Protein 8DRK (pdb70)

Sequence (1901 aa):
PAYRILKPWWDVFTDYISIVMLMIAVFGGTLQVTQDKMICLPCKWVTKDSCNDSTGPTGIKYDLDRHQYNYVDAVCYENRLHWFAKYFPYLVLLHTLIFLACSNFWFKFPRTSSKLEHFVSILLKCFDSPWTTRALSEGVLDKKEGEQAKALFEKVKKFRTHVEEGDIVYRLYMRQTIIKVIKFALIICYTVYYVHNIKFDVDCTVDIESLTGYRTYRCAHPLATLFKILASFYISLVIFYGLICMYTLWWMLRRSLKKYSFESIREESSYSDIPDVKNDFAFMLHLIDQYDPLYSKRFAVFLSEVSENKLRQLNLNNEPAYRILKPWWDVFTDYISIVMLMIAVFGGTLQVTQDKMICLPCKWVTKDSCNDSTGPTGIKYDLDRHQYNYVDAVCYENRLHWFAKYFPYLVLLHTLIFLACSNFWFKFPRTSSKLEHFVSILLKCFDSPWTTRALSEGVLDKKEGEQAKALFEKVKKFRTHVEEGDIVYRLYMRQTIIKVIKFALIICYTVYYVHNIKFDVDCTVDIESLTGYRTYRCAHPLATLFKILASFYISLVIFYGLICMYTLWWMLRRSLKKYSFESIREESSYSDIPDVKNDFAFMLHLIDQYDPLYSKRFAVFLSEVSENKLRQLNLNNEPAYRILKPWWDVFTDYISIVMLMIAVFGGTLQVTQDKMICLPCKWVTKDSCNDSTGPTGIKYDLDRHQYNYVDAVCYENRLHWFAKYFPYLVLLHTLIFLACSNFWFKFPRTSSKLEHFVSILLKCFDSPWTTRALSEGVLDKKEGEQAKALFEKVKKFRTHVEEGDIVYRLYMRQTIIKVIKFALIICYTVYYVHNIKFDVDCTVDIESLTGYRTYRCAHPLATLFKILASFYISLVIFYGLICMYTLWWMLRRSLKKYSFESIREESSYSDIPDVKNDFAFMLHLIDQYDPLYSKRFAVFLSEVSENKLRQLNLNNEPAYRILKPWWDVFTDYISIVMLMIAVFGGTLQVTQDKMICLPCKWVTKDSCNDSTGPTGIKYDLDRHQYNYVDAVCYENRLHWFAKYFPYLVLLHTLIFLACSNFWFKFPRTSSKLEHFVSILLKCFDSPWTTRALSEGVLDKKEGEQAKALFEKVKKFRTHVEEGDIVYRLYMRQTIIKVIKFALIICYTVYYVHNIKFDVDCTVDIESLTGYRTYRCAHPLATLFKILASFYISLVIFYGLICMYTLWWMLRRSLKKYSFESIREESSYSDIPDVKNDFAFMLHLIDQYDPLYSKRFAVFLSEVSENKLRQLNLPAYRILKPWWDVFTDYISIVMLMIAVFGGTLQVTQDKMICLPCKWVTKDSCNDSTGPTGIKYDLDRHQYNYVDAVCYENRLHWFAKYFPYLVLLHTLIFLACSNFWFKFPRTSSKLEHFVSILLKCFDSPWTTRALSEGVLDKKEGEQAKALFEKVKKFRTHVEEGDIVYRLYMRQTIIKVIKFALIICYTVYYVHNIKFDVDCTVDIESLTGYRTYRCAHPLATLFKILASFYISLVIFYGLICMYTLWWMLRRSLKKYSFESIREESSYSDIPDVKNDFAFMLHLIDQYDPLYSKRFAVFLSEVSENKLRQLNLNNEAFRVLKPWWDVFTDYLSVAMLMIGVFGCTLQVMQDKIICLPKRVQTVEMKGLKTDLDLQQYSFINQMCYERALHWYAKYFPYLVLIHTLVFMLCSNFWFKFPGSSSKIEHFISILGKCFDSPWTTRALSEVSKKEGEQAKALFEKVKKFRLHVEEGDILYAMYVRQTVLKVIKFLIIIAYNSALVSKVQFTVDCNVDIQDMTGYKNFSCNHTMAHLFSKLSFCYLCFVSIYGLTCLYTLYWLFYRSLREYSFEYVRQETGIDDIPDVKNDFAFMLHMIDQYDPLYSKRFAVFLSEVSENKLKQLNLNNE

Radius of gyration: 40.57 Å; Cα contacts (8 Å, |Δi|>4): 2649; chains: 6; bounding box: 80×89×122 Å

GO terms:
  GO:0005225 volume-sensitive anion channel activity (F, IDA)
  GO:0034214 protein hexamerization (P, IDA)
  GO:0005886 plasma membrane (C, IDA)
  GO:0034702 monoatomic ion channel complex (C, IDA)
  GO:0140361 cyclic-GMP-AMP transmembrane import across plasma membrane (P, IDA)
  GO:0098656 monoatomic anion transmembrane transport (P, IDA)
  GO:0140360 cyclic-GMP-AMP transmembrane transporter activity (F, IDA)
  GO:0005886 plasma membrane (C, EXP)
  GO:0001678 intracellular glucose homeostasis (P, IMP)
  GO:0002329 pre-B cell differentiation (P, IMP)
  GO:0005225 volume-sensitive anion channel activity (F, IMP)
  GO:0045663 positive regulation of myoblast differentiation (P, IMP)
  GO:0032024 positive regulation of insulin secretion (P, IMP)
  GO:0007283 spermatogenesis (P, IMP)
  GO:0042802 identical protein binding (F, IPI)

InterPro domains:
  IPR001611 Leucine-rich repeat [PF13855] (592-651)
  IPR001611 Leucine-rich repeat [PS51450] (615-636)
  IPR001611 Leucine-rich repeat [PS51450] (663-684)
  IPR001611 Leucine-rich repeat [PS51450] (686-707)
  IPR003591 Leucine-rich repeat, typical subtype [SM00369] (590-613)
  IPR003591 Leucine-rich repeat, typical subtype [SM00369] (614-636)
  IPR003591 Leucine-rich repeat, typical subtype [SM00369] (638-660)
  IPR003591 Leucine-rich repeat, typical subtype [SM00369] (661-684)
  IPR003591 Leucine-rich repeat, typical subtype [SM00369] (685-706)
  IPR003591 Leucine-rich repeat, typical subtype [SM00369] (707-730)
  IPR003591 Leucine-rich repeat, typical subtype [SM00369] (731-751)
  IPR003591 Leucine-rich repeat, typical subtype [SM00369] (753-776)
  IPR021040 LRRC8, pannexin-like TM region [PF12534] (1-340)
  IPR032675 Leucine-rich repeat domain superfamily [G3DSA:3.80.10.10] (390-571)
  IPR032675 Leucine-rich repeat domain superfamily [G3DSA:3.80.10.10] (572-803)
  IPR050216 Leucine-rich repeat domain-containing protein [PTHR48051] (569-799)
  IPR055414 Disease resistance R13L4/SHOC-2-like, LRR domain [PF23598] (685-764)

Nearest PDB structures (foldseek):
  8f79-assembly1_F  TM=9.952E-01  e=2.033E-48  Mus musculus
  8f74-assembly1_F  TM=9.916E-01  e=3.133E-48  Mus musculus
  8dre-assembly1_D  TM=9.441E-01  e=1.114E-36  Mus musculus
  8f77-assembly1_D  TM=9.468E-01  e=2.131E-36  Mus musculus
  8f79-assembly1_C  TM=9.553E-01  e=9.680E-36  Mus musculus

Secondary structure (DSSP, 8-state):
--GGGGS-HHHHHHHHHHHHHHHHHHHHHHHHHHT---EEEE-SEESSSSB-------PPP----HHHHHHHHHHHHHSSS-HHHHHHHHHHHHHHHHHHHHHTSTTTSHHHHHHHHHHHHHHHHHHT-HHHHHHHH-----HHHHHHHHHHHHHHHHHHHHHTT--HHHHHHHHHHHHHHHHHHHHHHHHHHHGGG--SEEEEE---TTTSS-SEEEEE-GGGHHHHHHHHHHHHHHHHHHHHHHHHHHHHHSS-TTEE--HHHHHHSS-TT---EEHHHHHHHHHHHHH-HHHHHHHHGGG-HHHHHHHHHHHHHH-/--GGGG--HHHHHHHHHHHHHHHHHHHHHHHHHHH---EEEE-SSBSSSSB-------PPP----HHHHHHHHHHHHHHTS-HHHHHHHHHHHHHHHHHHHHHTSTTTSHHHHHHHHHHHHHHHHHHT-HHHHHHHH-----HHHHHHHHHHHHHHHHHHHHHTT--HHHHHHHHHHHHHHHHHHHHHHHHHHTGGG--SEEEEE---TTTSS-SEEEEE-TTHHHHHHHHHHHHHHHHHHHHHHHHHHHHTTSS-TTB---HHHHHHSS---PPPPBTHHHHHHHHHHHH-HHHHHHHHTTT-HHHHHHHHHHHHHH-/--GGGGS-HHHHHHHHHHHHHHHHHHHHHHHHHHT---EEEE-SSBSSSSB-------PPP----HHHHHHHHHHHHHHTS-HHHHHHHHHHHHHHHHHHHHHTHHHHSHHHHHHHHHHHHHHHHHHH-HHHHHHHH-----HHHHHHHHHHHHHHHHHHHHHSS--HHHHHHHHHHHHHHHHHHHHHHHHHHHGGG--SEEEEE---TTTTS-SEEEEE-TTSHHHHHHHHHHHHHHHHHHHHHHHHHHHTTSS-TTB---HHHHHHSS-------BHHHHHHHHHHHHH-HHHHHHHHHHS-HHHHHHHHHHHHHH-/--GGGG--HHHHHHHHHHHHHHHHHHHHHHHHHHS---EEEE-SSBSSSSB-------PPP----HHHHHHHHHHHHHHTS-HHHHHHHHHHHHHHHHHHHHHHHHHHSHHHHHHHHHHHHHHHHHHT-HHHHHHHH-----HHHHHHHHHHHHHHHHHHHHHTT--HHHHHHHHHHHHHHHHHHHHHHHHHHHGGG--SEEEEE---TTTTS-SEEEEE-TTHHHHHHHHHHHHHHHHHHHHHHHHHHHHHHHS-TTEE--HHHHHHSS---PPPEEHHHHHHHHHHHHH-HHHHHHHGGGT-HHHHHHHHHHH-/--TTTTS-HHHHHHHHHHHHHHHHHHHHHHHHHHT---EEEE-SSBSSSSB--------------HHHHHHHHHHHHHHSS-HHHHHHHHHHHHHHHHHHHHHTSTTTSHHHHHHHHHHHHHHHHHHT-HHHHHHHH-----HHHHHHHHHHHHHHHHHHHHHSS--HHHHHHHHHHHHHHHHHHHHHHHHHHHGGG--SEEEEE---TTTTS-SEEEEE-TTSHHHHHHHHHHHHHHHHHHHHHHHHHHHTTSS-TTB---HHHHHHSS-------BTHHHHHHHHHHHH-HHHHHHHHTTT-HHHHHHHHHHHHHH-/-GGGG--HHHHHHHHHHHHHHHHHHHHHHHHH-S--EEEEESS---EE---------HHHHHHHHHHHHHHTS-HHHHHHHHHHHHHHHHHHHHHSTTTS-HHHHHHHHHHHHHHHHHHH-HHHHHHHHHH--HHHHHHHHHHHHHHHHHHHHTT--HHHHHHHHHHHHHHHHHHHHHHHHHHHGGG--SEEEE----TTTTS-S-EEEEETTHHHHHHHHHHHHHHHHHHHHHHHHHHHHHHTTTTTB---HHHHHHSS-------BTHHHHHHHHHHHH-HHHHHHHHHHH-SHHHHHHHHHHHHH-

B-factor: mean 80.93, std 40.0, range [0.27, 170.4]

Foldseek 3Di:
DPCPLLAFPLLVLLVVLLVVLLVLLVVLVVCLVPPWWKQKDFQPDADPQHRPPDVDDDDDDQVFDPVLRVVVGVLCCVPFQDPCLRCVSVVSNVLSVLLVCLSCVLCPDVVSVVLSVLVVVLLVLLVPQVLLVVQQVPQDDDLVSLVSLVVSLVSLVVSQVVAQVAAPNVVSNLVSLVVLQVSLVVCLVVLVVCLVSLDQWTWDFRPPCVPRNGGIIIIGGPCRVVSSVSSVVVSVSSVVSNVSSVVVNCVCPVDPQQKAACVVLVVPHVQVQQGITGHPVSNSLVSSVSNPVVSVNSVRCSRGVVSVVVSVVSSVVPD/DLCVLLQFPLLVLLVVLLVVLLVLLVVVVVCLVPPWWKQKDFQPDDDPQHRPPDVDDDDDDQVFDPVLRVVVGVQCCVPFQDPCLNCVSVVSNVLSVLLVCLSCVLCPPVVNVVLSVLVSVLLVCLLPQVLLVVQQVVDDDDPVSLVVLLVSLVVVVVSQVVPLVDAPNVVSNLVSLVVLQVSLVVCLVVLVVCLVSLDQWTKGARPPCVPRVGGIIIMGGVCSVVVSVSSVVSSVSSVVSNVSSVVVNCVCVVDPLQWADCCVLLVVHVQVQQDTGGHNVSNSLVSSVSSPPVSVSSCRCSRGVVNVVVSVVVSVVVD/DPCVLLQFPLLVLLVVLLVVLLVLLVVLVVCLVPPWWKQKDFQPDADPLHRPPDVDDDDDDQVFDPVLRVVVGVLCCVPFQDPCLNCVSVVSNVLSVLLVCLSCVLCPDVVNVVLSVLVRVLLVVLVVQCLLVVQQVPVPADLVSLVVLLVSLVSLVVSLVVPLVAAPNVVSNLVSLVVLLVSLVVCLVVLVVCLVSLDQWTKGFRPPCVPRNGGIIIIGGPCRVVSSVSSVVSSVSSVVSNVSSVVVNVVPVVDPLQWADCCVLCVVGVHPQQDTGGHNVSNSLVSSVSNPVVSVSSVSLSSGVVNVVVSVVVSVVVD/DPCVLLAFPLLVLLVVLLVVLVVLLVVLVVCLVPPFWKQKDFQPDDDPLDRPPDVDDDDDDQPFDVVLRRVVGVQQVVPFQDVCLNCVSVVSVVLSVVLVCLSCVLCPPVVNVVLSVLVVVLLVCLVPQVLLVVQQVPPDDDPVSLVVLVVSLVSVVVSLVVDLVDAVSVVSNLVSLVVLLVSLVVCLVVLVVCLVSLDQWTKGARPPCVPRVGGIIIMGGVCRVVVSVSSVVSNVSSVVSNVSSVVVNCVCVVDPQQWADCCVLLVVHPNVQQDIGGHNVSNSLVSSVSSPVVSNSSVSLSRGCVSVVVSVVSSD/DLCPLLQFPLLVLLVVLLVVLLVLLVVVVVCLVPPWWKQKDFQPDADPNDRPPDVDDDDDCLVFDPVLRVVVGVLCCVPFADPCLRCVSVVSNVLSVLLVCLSCVLCPPVVSVVLSVLVSVLLVLLVVQVVLVVQVVVDDADPVSLVSLVVSLVVVVVSLVVPLVDQVNVVSNLVSLVVLQVVLVVCLVVLVVCLVSLDQWTKAQRPPCVPRVGRIIIIGGPCRVVVSVSSVVSNVSSVVSNVSSVVVNVVCVVDPLQWADPCVLLVVGVQVQQDTGGHNVSNSLVSSVSSPCVSVSSVSCSRGVVSVVVSVVVSVVVD/DLVLLQFPLLVLLVVLLVVLLVLLVVVVVVLVDPPFKFKDFPPACVPDDDDGCNPFDPVLRVVVRVVCVVPWQDVCLNCVSVVSNVLSVVSVVLSCQLCPDDVNVVLSCLVVVLLVVLVPQPVLVVLVVVQCAVSLVVLLVSLVSLVVNCVPRLPDFCNLVSVLVSLVVLLVSLVVLLVVLVVCLVSLAFWTWGQPCCCVPTNGGIMIMGGPCSVVVSVSSVVNSVSSVVSNVSSVVVVCVSPVDPQQWAACVVLVVVGVDPQQGTGGRPVSNVLVSSVSSPPVSVSSCSCSRGCVNVVVSVVVNVVVD

Structure (mmCIF, N/CA/C/O backbone):
data_8DRK
#
_entry.id   8DRK
#
_cell.length_a   1.00
_cell.length_b   1.00
_cell.length_c   1.00
_cell.angle_alpha   90.00
_cell.angle_beta   90.00
_cell.angle_gamma   90.00
#
_symmetry.space_group_name_H-M   'P 1'
#
loop_
_entity.id
_entity.type
_entity.pdbx_description
1 polymer 'Volume-regulated anion channel subunit LRRC8A,Soluble cytochrome b562'
2 polymer 'Volume-regulated anion channel subunit LRRC8C'
3 non-polymer 1,2-dioleoyl-sn-glycero-3-phosphoethanolamine
4 water water
#
loop_
_atom_site.group_PDB
_atom_site.id
_atom_site.type_symbol
_atom_site.label_atom_id
_atom_site.label_alt_id
_atom_site.label_comp_id
_atom_site.label_asym_id
_atom_site.label_entity_id
_atom_site.label_seq_id
_atom_site.pdbx_PDB_ins_code
_atom_site.Cartn_x
_atom_site.Cartn_y
_atom_site.Cartn_z
_atom_site.occupancy
_atom_site.B_iso_or_equiv
_atom_site.auth_seq_id
_atom_site.auth_comp_id
_atom_site.auth_asym_id
_atom_site.auth_atom_id
_atom_site.pdbx_PDB_model_num
ATOM 1 N N . PRO A 1 15 ? 227.87100 210.96800 216.64600 1.000 121.51953 15 PRO A N 1
ATOM 2 C CA . PRO A 1 15 ? 228.00300 211.18200 218.08900 1.000 121.87282 15 PRO A CA 1
ATOM 3 C C . PRO A 1 15 ? 229.38400 211.69600 218.48600 1.000 121.90416 15 PRO A C 1
ATOM 4 O O . PRO A 1 15 ? 229.97200 212.50000 217.76400 1.000 120.49713 15 PRO A O 1
ATOM 8 N N . ALA A 1 16 ? 229.89100 211.22800 219.62800 1.000 119.28297 16 ALA A N 1
ATOM 9 C CA . ALA A 1 16 ? 231.17800 211.66500 220.15300 1.000 118.29689 16 ALA A CA 1
ATOM 10 C C . ALA A 1 16 ? 232.27100 210.62000 219.96100 1.000 116.33616 16 ALA A C 1
ATOM 11 O O . ALA A 1 16 ? 233.16000 210.49400 220.81000 1.000 116.56237 16 ALA A O 1
ATOM 13 N N . TYR A 1 17 ? 232.22400 209.86600 218.86100 1.000 102.36661 17 TYR A N 1
ATOM 14 C CA . TYR A 1 17 ? 233.27100 208.89300 218.57100 1.000 102.61199 17 TYR A CA 1
ATOM 15 C C . TYR A 1 17 ? 234.47600 209.52200 217.89000 1.000 100.76522 17 TYR A C 1
ATOM 16 O O . TYR A 1 17 ? 235.40600 208.79700 217.52000 1.000 100.12666 17 TYR A O 1
ATOM 25 N N . ARG A 1 18 ? 234.47600 210.84500 217.70700 1.000 97.59718 18 ARG A N 1
ATOM 26 C CA . ARG A 1 18 ? 235.59600 211.52200 217.06400 1.000 98.98753 18 ARG A CA 1
ATOM 27 C C . ARG A 1 18 ? 236.87900 211.40900 217.87800 1.000 97.74049 18 ARG A C 1
ATOM 28 O O . ARG A 1 18 ? 237.97800 211.48700 217.31800 1.000 100.75868 18 ARG A O 1
ATOM 36 N N . ILE A 1 19 ? 236.76600 211.22600 219.19600 1.000 76.27220 19 ILE A N 1
ATOM 37 C CA . ILE A 1 19 ? 237.96200 211.09000 220.01800 1.000 77.95385 19 ILE A CA 1
ATOM 38 C C . ILE A 1 19 ? 238.53300 209.68400 219.90200 1.000 79.71665 19 ILE A C 1
ATOM 39 O O . ILE A 1 19 ? 239.71200 209.45700 220.20100 1.000 78.19391 19 ILE A O 1
ATOM 44 N N . LEU A 1 20 ? 237.72100 208.72500 219.46800 1.000 77.96939 20 LEU A N 1
ATOM 45 C CA . LEU A 1 20 ? 238.16700 207.35700 219.24900 1.000 77.14003 20 LEU A CA 1
ATOM 46 C C . LEU A 1 20 ? 238.78000 207.15400 217.87100 1.000 80.68227 20 LEU A C 1
ATOM 47 O O . LEU A 1 20 ? 239.27600 206.06000 217.58400 1.000 83.90666 20 LEU A O 1
ATOM 52 N N . LYS A 1 21 ? 238.75700 208.17800 217.01600 1.000 72.95198 21 LYS A N 1
ATOM 53 C CA . LYS A 1 21 ? 239.31000 208.09400 215.67300 1.000 65.47830 21 LYS A CA 1
ATOM 54 C C . LYS A 1 21 ? 240.56600 208.94700 215.59100 1.000 61.62659 21 LYS A C 1
ATOM 55 O O . LYS A 1 21 ? 240.47000 210.18300 215.59000 1.000 61.91890 21 LYS A O 1
ATOM 61 N N . PRO A 1 22 ? 241.75500 208.35400 215.52100 1.000 47.90305 22 PRO A N 1
ATOM 62 C CA . PRO A 1 22 ? 242.97600 209.15400 215.36000 1.000 51.01324 22 PRO A CA 1
ATOM 63 C C . PRO A 1 22 ? 243.08400 209.78200 213.98000 1.000 59.84488 22 PRO A C 1
ATOM 64 O O . PRO A 1 22 ? 242.15600 209.68200 213.17100 1.000 70.12815 22 PRO A O 1
ATOM 68 N N . TRP A 1 23 ? 244.21300 210.44100 213.70500 1.000 52.36713 23 TRP A N 1
ATOM 69 C CA . TRP A 1 23 ? 244.36800 211.14700 212.43700 1.000 51.63544 23 TRP A CA 1
ATOM 70 C C . TRP A 1 23 ? 244.35800 210.18500 211.25600 1.000 54.73771 23 TRP A C 1
ATOM 71 O O . TRP A 1 23 ? 243.84700 210.52100 210.17900 1.000 64.18522 23 TRP A O 1
ATOM 82 N N . TRP A 1 24 ? 244.91500 208.98300 211.43500 1.000 53.62607 24 TRP A N 1
ATOM 83 C CA . TRP A 1 24 ? 244.94300 208.02400 210.33600 1.000 48.40956 24 TRP A CA 1
ATOM 84 C C . TRP A 1 24 ? 243.53900 207.57000 209.96100 1.000 48.98405 24 TRP A C 1
ATOM 85 O O . TRP A 1 24 ? 243.22300 207.43800 208.77400 1.000 61.34928 24 TRP A O 1
ATOM 96 N N . ASP A 1 25 ? 242.67500 207.34300 210.95300 1.000 47.76876 25 ASP A N 1
ATOM 97 C CA . ASP A 1 25 ? 241.30400 206.94400 210.65200 1.000 44.81546 25 ASP A CA 1
ATOM 98 C C . ASP A 1 25 ? 240.53000 208.05200 209.95100 1.000 51.48784 25 ASP A C 1
ATOM 99 O O . ASP A 1 25 ? 239.76000 207.77200 209.02600 1.000 70.14699 25 ASP A O 1
ATOM 104 N N . VAL A 1 26 ? 240.72400 209.30500 210.36500 1.000 42.37714 26 VAL A N 1
ATOM 105 C CA . VAL A 1 26 ? 240.06500 210.42700 209.70100 1.000 53.46266 26 VAL A CA 1
ATOM 106 C C . VAL A 1 26 ? 240.53800 210.54400 208.25600 1.000 61.36436 26 VAL A C 1
ATOM 107 O O . VAL A 1 26 ? 239.73600 210.74900 207.33200 1.000 64.28116 26 VAL A O 1
ATOM 111 N N . PHE A 1 27 ? 241.84900 210.40700 208.04200 1.000 60.58036 27 PHE A N 1
ATOM 112 C CA . PHE A 1 27 ? 242.39600 210.48700 206.69100 1.000 54.48708 27 PHE A CA 1
ATOM 113 C C . PHE A 1 27 ? 241.85300 209.36600 205.81400 1.000 58.25469 27 PHE A C 1
ATOM 114 O O . PHE A 1 27 ? 241.48000 209.59500 204.65900 1.000 64.29657 27 PHE A O 1
ATOM 122 N N . THR A 1 28 ? 241.79100 208.14500 206.35200 1.000 53.52708 28 THR A N 1
ATOM 123 C CA . THR A 1 28 ? 241.26700 207.02500 205.57600 1.000 50.11836 28 THR A CA 1
ATOM 124 C C . THR A 1 28 ? 239.78200 207.19600 205.28700 1.000 57.28402 28 THR A C 1
ATOM 125 O O . THR A 1 28 ? 239.31100 206.81900 204.21100 1.000 70.08961 28 THR A O 1
ATOM 129 N N . ASP A 1 29 ? 239.03000 207.77000 206.22900 1.000 52.65211 29 ASP A N 1
ATOM 130 C CA . ASP A 1 29 ? 237.61500 208.03300 205.98700 1.000 57.99180 29 ASP A CA 1
ATOM 131 C C . ASP A 1 29 ? 237.43100 209.03500 204.85300 1.000 63.85546 29 ASP A C 1
ATOM 132 O O . ASP A 1 29 ? 236.58100 208.85000 203.97300 1.000 69.16903 29 ASP A O 1
ATOM 137 N N . TYR A 1 30 ? 238.23500 210.10100 204.84700 1.000 58.12871 30 TYR A N 1
ATOM 138 C CA . TYR A 1 30 ? 238.10500 211.09700 203.78600 1.000 59.59941 30 TYR A CA 1
ATOM 139 C C . TYR A 1 30 ? 238.55900 210.54200 202.43800 1.000 61.20012 30 TYR A C 1
ATOM 140 O O . TYR A 1 30 ? 237.94600 210.83300 201.40100 1.000 62.26993 30 TYR A O 1
ATOM 149 N N . ILE A 1 31 ? 239.62000 209.73200 202.43300 1.000 51.58483 31 ILE A N 1
ATOM 150 C CA . ILE A 1 31 ? 240.05400 209.07800 201.20100 1.000 44.67120 31 ILE A CA 1
ATOM 151 C C . ILE A 1 31 ? 238.97700 208.12400 200.69800 1.000 45.97880 31 ILE A C 1
ATOM 152 O O . ILE A 1 31 ? 238.74000 208.01800 199.49000 1.000 59.67340 31 ILE A O 1
ATOM 157 N N . SER A 1 32 ? 238.29200 207.43400 201.61300 1.000 39.29660 32 SER A N 1
ATOM 158 C CA . SER A 1 32 ? 237.17900 206.57800 201.22200 1.000 49.97632 32 SER A CA 1
ATOM 159 C C . SER A 1 32 ? 236.03100 207.38200 200.63200 1.000 56.21199 32 SER A C 1
ATOM 160 O O . SER A 1 32 ? 235.37700 206.92000 199.69400 1.000 62.76037 32 SER A O 1
ATOM 163 N N . ILE A 1 33 ? 235.76600 208.57400 201.16800 1.000 51.71814 33 ILE A N 1
ATOM 164 C CA . ILE A 1 33 ? 234.73400 209.43300 200.58800 1.000 52.47601 33 ILE A CA 1
ATOM 165 C C . ILE A 1 33 ? 235.10900 209.84700 199.16700 1.000 57.48315 33 ILE A C 1
ATOM 166 O O . ILE A 1 33 ? 234.27100 209.82200 198.25600 1.000 60.81253 33 ILE A O 1
ATOM 171 N N . VAL A 1 34 ? 236.37300 210.22100 198.95000 1.000 52.33202 34 VAL A N 1
ATOM 172 C CA . VAL A 1 34 ? 236.80200 210.61800 197.60700 1.000 47.11921 34 VAL A CA 1
ATOM 173 C C . VAL A 1 34 ? 236.75600 209.42900 196.64900 1.000 48.67524 34 VAL A C 1
ATOM 174 O O . VAL A 1 34 ? 236.37800 209.56700 195.47800 1.000 57.71455 34 VAL A O 1
ATOM 178 N N . MET A 1 35 ? 237.12600 208.24200 197.13100 1.000 48.14973 35 MET A N 1
ATOM 179 C CA . MET A 1 35 ? 237.07600 207.05000 196.29000 1.000 44.86378 35 MET A CA 1
ATOM 180 C C . MET A 1 35 ? 235.63600 206.65400 195.97700 1.000 47.56712 35 MET A C 1
ATOM 181 O O . MET A 1 35 ? 235.34500 206.15700 194.88400 1.000 57.72735 35 MET A O 1
ATOM 186 N N . LEU A 1 36 ? 234.71800 206.87800 196.92000 1.000 46.85172 36 LEU A N 1
ATOM 187 C CA . LEU A 1 36 ? 233.29700 206.69700 196.64300 1.000 49.29299 36 LEU A CA 1
ATOM 188 C C . LEU A 1 36 ? 232.80000 207.68700 195.60000 1.000 51.37632 36 LEU A C 1
ATOM 189 O O . LEU A 1 36 ? 231.96300 207.33400 194.76300 1.000 56.47393 36 LEU A O 1
ATOM 194 N N . MET A 1 37 ? 233.28800 208.92900 195.64900 1.000 54.76719 37 MET A N 1
ATOM 195 C CA . MET A 1 37 ? 232.96300 209.89600 194.60400 1.000 56.93202 37 MET A CA 1
ATOM 196 C C . MET A 1 37 ? 233.45500 209.41600 193.24400 1.000 55.26853 37 MET A C 1
ATOM 197 O O . MET A 1 37 ? 232.74100 209.53600 192.24000 1.000 55.55096 37 MET A O 1
ATOM 202 N N . ILE A 1 38 ? 234.67300 208.86900 193.20400 1.000 45.97112 38 ILE A N 1
ATOM 203 C CA . ILE A 1 38 ? 235.21000 208.29200 191.97200 1.000 37.57243 38 ILE A CA 1
ATOM 204 C C . ILE A 1 38 ? 234.31700 207.16300 191.47700 1.000 42.15063 38 ILE A C 1
ATOM 205 O O . ILE A 1 38 ? 234.00100 207.07700 190.28400 1.000 47.01222 38 ILE A O 1
ATOM 210 N N . ALA A 1 39 ? 233.90100 206.28000 192.38700 1.000 48.24535 39 ALA A N 1
ATOM 211 C CA . ALA A 1 39 ? 233.05900 205.14800 192.01600 1.000 42.95626 39 ALA A CA 1
ATOM 212 C C . ALA A 1 39 ? 231.72400 205.61000 191.45100 1.000 45.54070 39 ALA A C 1
ATOM 213 O O . ALA A 1 39 ? 231.26700 205.09900 190.42500 1.000 53.47326 39 ALA A O 1
ATOM 215 N N . VAL A 1 40 ? 231.09100 206.58900 192.10100 1.000 47.44296 40 VAL A N 1
ATOM 216 C CA . VAL A 1 40 ? 229.79300 207.07600 191.64000 1.000 47.39457 40 VAL A CA 1
ATOM 217 C C . VAL A 1 40 ? 229.92300 207.76100 190.28500 1.000 49.13563 40 VAL A C 1
ATOM 218 O O . VAL A 1 40 ? 229.10600 207.53500 189.38200 1.000 54.85618 40 VAL A O 1
ATOM 222 N N . PHE A 1 41 ? 230.95400 208.59400 190.11200 1.000 43.22268 41 PHE A N 1
ATOM 223 C CA . PHE A 1 41 ? 231.15600 209.28300 188.84000 1.000 43.58077 41 PHE A CA 1
ATOM 224 C C . PHE A 1 41 ? 231.41200 208.29300 187.70900 1.000 46.82562 41 PHE A C 1
ATOM 225 O O . PHE A 1 41 ? 230.78700 208.37200 186.64000 1.000 53.54691 41 PHE A O 1
ATOM 233 N N . GLY A 1 42 ? 232.31500 207.33700 187.93700 1.000 47.51536 42 GLY A N 1
ATOM 234 C CA . GLY A 1 42 ? 232.61500 206.35200 186.91300 1.000 46.60070 42 GLY A CA 1
ATOM 235 C C . GLY A 1 42 ? 231.43400 205.45500 186.60500 1.000 55.27168 42 GLY A C 1
ATOM 236 O O . GLY A 1 42 ? 231.21400 205.07600 185.45600 1.000 62.62480 42 GLY A O 1
ATOM 237 N N . GLY A 1 43 ? 230.65400 205.10400 187.63000 1.000 51.80337 43 GLY A N 1
ATOM 238 C CA . GLY A 1 43 ? 229.48500 204.27300 187.40500 1.000 51.83585 43 GLY A CA 1
ATOM 239 C C . GLY A 1 43 ? 228.40500 204.99300 186.62500 1.000 54.59628 43 GLY A C 1
ATOM 240 O O . GLY A 1 43 ? 227.76600 204.40600 185.75000 1.000 58.77713 43 GLY A O 1
ATOM 241 N N . THR A 1 44 ? 228.19200 206.27600 186.92700 1.000 46.50553 44 THR A N 1
ATOM 242 C CA . THR A 1 44 ? 227.23700 207.06800 186.16200 1.000 49.25650 44 THR A CA 1
ATOM 243 C C . THR A 1 44 ? 227.67000 207.17700 184.70700 1.000 51.34648 44 THR A C 1
ATOM 244 O O . THR A 1 44 ? 226.85600 207.01400 183.79000 1.000 52.19569 44 THR A O 1
ATOM 248 N N . LEU A 1 45 ? 228.96300 207.42300 184.47700 1.000 48.87394 45 LEU A N 1
ATOM 249 C CA . LEU A 1 45 ? 229.46100 207.50000 183.10600 1.000 49.20007 45 LEU A CA 1
ATOM 250 C C . LEU A 1 45 ? 229.34900 206.16100 182.38500 1.000 55.22216 45 LEU A C 1
ATOM 251 O O . LEU A 1 45 ? 228.97700 206.11700 181.20700 1.000 58.82621 45 LEU A O 1
ATOM 256 N N . GLN A 1 46 ? 229.65300 205.06000 183.07400 1.000 51.33776 46 GLN A N 1
ATOM 257 C CA . GLN A 1 46 ? 229.60800 203.74700 182.44200 1.000 46.75049 46 GLN A CA 1
ATOM 258 C C . GLN A 1 46 ? 228.17800 203.32900 182.12900 1.000 59.62890 46 GLN A C 1
ATOM 259 O O . GLN A 1 46 ? 227.92100 202.68700 181.10500 1.000 61.71407 46 GLN A O 1
ATOM 265 N N . VAL A 1 47 ? 227.23400 203.67300 183.00300 1.000 65.46352 47 VAL A N 1
ATOM 266 C CA . VAL A 1 47 ? 225.83100 203.39000 182.73600 1.000 58.76753 47 VAL A CA 1
ATOM 267 C C . VAL A 1 47 ? 225.26400 204.26400 181.62300 1.000 59.67063 47 VAL A C 1
ATOM 268 O O . VAL A 1 47 ? 224.56500 203.74900 180.73800 1.000 62.88198 47 VAL A O 1
ATOM 272 N N . THR A 1 48 ? 225.57700 205.55900 181.61300 1.000 58.21187 48 THR A N 1
ATOM 273 C CA . THR A 1 48 ? 224.93500 206.50400 180.71100 1.000 56.85920 48 THR A CA 1
ATOM 274 C C . THR A 1 48 ? 225.60800 206.61200 179.34800 1.000 62.40672 48 THR A C 1
ATOM 275 O O . THR A 1 48 ? 224.93100 206.48200 178.32400 1.000 66.25567 48 THR A O 1
ATOM 279 N N . GLN A 1 49 ? 226.92500 206.84300 179.29700 1.000 65.27943 49 GLN A N 1
ATOM 280 C CA . GLN A 1 49 ? 227.57100 207.26200 178.05800 1.000 66.83044 49 GLN A CA 1
ATOM 281 C C . GLN A 1 49 ? 228.65400 206.30100 177.58200 1.000 68.29100 49 GLN A C 1
ATOM 282 O O . GLN A 1 49 ? 229.35900 206.61300 176.61700 1.000 69.79864 49 GLN A O 1
ATOM 288 N N . ASP A 1 50 ? 228.81400 205.14600 178.21900 1.000 61.73837 50 ASP A N 1
ATOM 289 C CA . ASP A 1 50 ? 229.86200 204.21400 177.82400 1.000 62.30311 50 ASP A CA 1
ATOM 290 C C . ASP A 1 50 ? 229.41800 203.47500 176.57200 1.000 66.56402 50 ASP A C 1
ATOM 291 O O . ASP A 1 50 ? 228.35300 202.84800 176.55600 1.000 74.15244 50 ASP A O 1
ATOM 296 N N . LYS A 1 51 ? 230.23500 203.55000 175.52800 1.000 51.23514 51 LYS A N 1
ATOM 297 C CA . LYS A 1 51 ? 229.90100 202.95600 174.24500 1.000 52.71339 51 LYS A CA 1
ATOM 298 C C . LYS A 1 51 ? 231.19000 202.74900 173.46900 1.000 51.56392 51 LYS A C 1
ATOM 299 O O . LYS A 1 51 ? 232.27500 203.13300 173.91000 1.000 56.28443 51 LYS A O 1
ATOM 305 N N . MET A 1 52 ? 231.05600 202.12400 172.30600 1.000 37.21308 52 MET A N 1
ATOM 306 C CA . MET A 1 52 ? 232.14700 201.98200 171.35600 1.000 31.35547 52 MET A CA 1
ATOM 307 C C . MET A 1 52 ? 231.64500 202.47300 170.01100 1.000 39.04786 52 MET A C 1
ATOM 308 O O . MET A 1 52 ? 230.46900 202.29000 169.68600 1.000 52.79314 52 MET A O 1
ATOM 313 N N . ILE A 1 53 ? 232.51700 203.11600 169.24600 1.000 28.23572 53 ILE A N 1
ATOM 314 C CA . ILE A 1 53 ? 232.17900 203.58200 167.90500 1.000 24.61946 53 ILE A CA 1
ATOM 315 C C . ILE A 1 53 ? 233.03200 202.75900 166.94800 1.000 32.67992 53 ILE A C 1
ATOM 316 O O . ILE A 1 53 ? 234.18400 203.08400 166.66200 1.000 45.14181 53 ILE A O 1
ATOM 321 N N . CYS A 1 54 ? 232.45200 201.67400 166.44700 1.000 28.14957 54 CYS A N 1
ATOM 322 C CA . CYS A 1 54 ? 233.18100 200.70900 165.64100 1.000 24.48355 54 CYS A CA 1
ATOM 323 C C . CYS A 1 54 ? 232.94800 200.96700 164.16000 1.000 33.81217 54 CYS A C 1
ATOM 324 O O . CYS A 1 54 ? 231.80300 201.09800 163.71800 1.000 51.64790 54 CYS A O 1
ATOM 327 N N . LEU A 1 55 ? 234.03600 201.03700 163.40200 1.000 30.38877 55 LEU A N 1
ATOM 328 C CA . LEU A 1 55 ? 233.98400 201.14500 161.96000 1.000 22.02983 55 LEU A CA 1
ATOM 329 C C . LEU A 1 55 ? 234.61200 199.90400 161.34300 1.000 28.55609 55 LEU A C 1
ATOM 330 O O . LEU A 1 55 ? 235.70700 199.50000 161.75800 1.000 45.03719 55 LEU A O 1
ATOM 335 N N . PRO A 1 56 ? 233.95400 199.26400 160.38000 1.000 10.51401 56 PRO A N 1
ATOM 336 C CA . PRO A 1 56 ? 234.52500 198.05900 159.77300 1.000 21.37926 56 PRO A CA 1
ATOM 337 C C . PRO A 1 56 ? 235.78700 198.35400 158.98200 1.000 37.15595 56 PRO A C 1
ATOM 338 O O . PRO A 1 56 ? 235.95500 199.43200 158.40900 1.000 48.32353 56 PRO A O 1
ATOM 342 N N . CYS A 1 57 ? 236.68100 197.37100 158.95800 1.000 52.52417 57 CYS A N 1
ATOM 343 C CA . CYS A 1 57 ? 237.89300 197.43500 158.15000 1.000 55.54241 57 CYS A CA 1
ATOM 344 C C . CYS A 1 57 ? 237.56200 196.87300 156.77300 1.000 57.74486 57 CYS A C 1
ATOM 345 O O . CYS A 1 57 ? 237.25400 195.68400 156.64000 1.000 56.48265 57 CYS A O 1
ATOM 348 N N . LYS A 1 58 ? 237.61000 197.73500 155.75400 1.000 60.12819 58 LYS A N 1
ATOM 349 C CA . LYS A 1 58 ? 237.18000 197.34100 154.41600 1.000 59.86970 58 LYS A CA 1
ATOM 350 C C . LYS A 1 58 ? 238.07000 196.25000 153.83700 1.000 60.52119 58 LYS A C 1
ATOM 351 O O . LYS A 1 58 ? 237.57800 195.29700 153.22300 1.000 64.28831 58 LYS A O 1
ATOM 357 N N . TRP A 1 59 ? 239.38000 196.37000 154.02000 1.000 79.99033 59 TRP A N 1
ATOM 358 C CA . TRP A 1 59 ? 240.34300 195.42100 153.47500 1.000 82.56829 59 TRP A CA 1
ATOM 359 C C . TRP A 1 59 ? 240.99100 194.67900 154.63600 1.000 86.95440 59 TRP A C 1
ATOM 360 O O . TRP A 1 59 ? 241.62300 195.29600 155.50000 1.000 86.27566 59 TRP A O 1
ATOM 371 N N . VAL A 1 60 ? 240.83600 193.35900 154.65100 1.000 100.00429 60 VAL A N 1
ATOM 372 C CA . VAL A 1 60 ? 241.31200 192.51400 155.73800 1.000 100.91884 60 VAL A CA 1
ATOM 373 C C . VAL A 1 60 ? 242.41600 191.60800 155.21200 1.000 103.09591 60 VAL A C 1
ATOM 374 O O . VAL A 1 60 ? 242.37000 191.15700 154.06200 1.000 100.44593 60 VAL A O 1
ATOM 378 N N . THR A 1 61 ? 243.40900 191.34600 156.05900 1.000 114.14981 61 THR A N 1
ATOM 379 C CA . THR A 1 61 ? 244.53400 190.47500 155.72200 1.000 115.61266 61 THR A CA 1
ATOM 380 C C . THR A 1 61 ? 244.67200 189.44200 156.83600 1.000 114.39333 61 THR A C 1
ATOM 381 O O . THR A 1 61 ? 245.35100 189.69300 157.83700 1.000 112.04832 61 THR A O 1
ATOM 385 N N . LYS A 1 62 ? 244.03200 188.28600 156.64800 1.000 113.84213 62 LYS A N 1
ATOM 386 C CA . LYS A 1 62 ? 244.02400 187.18300 157.61300 1.000 113.20523 62 LYS A CA 1
ATOM 387 C C . LYS A 1 62 ? 243.54400 187.65800 158.98500 1.000 114.35248 62 LYS A C 1
ATOM 388 O O . LYS A 1 62 ? 244.26200 187.59600 159.98600 1.000 114.42762 62 LYS A O 1
ATOM 394 N N . ASP A 1 63 ? 242.29600 188.13800 159.00400 1.000 104.42457 63 ASP A N 1
ATOM 395 C CA . ASP A 1 63 ? 241.65400 188.69300 160.20000 1.000 103.96938 63 ASP A CA 1
ATOM 396 C C . ASP A 1 63 ? 242.47400 189.83200 160.80400 1.000 103.62130 63 ASP A C 1
ATOM 397 O O . ASP A 1 63 ? 242.59000 189.96200 162.02400 1.000 97.84539 63 ASP A O 1
ATOM 402 N N . SER A 1 64 ? 243.04900 190.66200 159.93800 1.000 112.17430 64 SER A N 1
ATOM 403 C CA . SER A 1 64 ? 243.77200 191.85600 160.36200 1.000 109.19686 64 SER A CA 1
ATOM 404 C C . SER A 1 64 ? 243.55200 192.92600 159.30600 1.000 109.12601 64 SER A C 1
ATOM 405 O O . SER A 1 64 ? 243.56100 192.62000 158.11100 1.000 106.05854 64 SER A O 1
ATOM 408 N N . CYS A 1 65 ? 243.34800 194.16600 159.74400 1.000 110.26806 65 CYS A N 1
ATOM 409 C CA . CYS A 1 65 ? 243.10300 195.26500 158.81700 1.000 110.42194 65 CYS A CA 1
ATOM 410 C C . CYS A 1 65 ? 244.32000 195.51400 157.93900 1.000 111.23277 65 CYS A C 1
ATOM 411 O O . CYS A 1 65 ? 245.44500 195.62500 158.43400 1.000 111.86832 65 CYS A O 1
ATOM 414 N N . ASN A 1 66 ? 244.08600 195.59700 156.62600 1.000 112.62000 66 ASN A N 1
ATOM 415 C CA . ASN A 1 66 ? 245.18800 195.79500 155.69000 1.000 113.24069 66 ASN A CA 1
ATOM 416 C C . ASN A 1 66 ? 245.75600 197.20500 155.78500 1.000 114.54233 66 ASN A C 1
ATOM 417 O O . ASN A 1 66 ? 246.94200 197.41200 155.50100 1.000 116.91293 66 ASN A O 1
ATOM 422 N N . ASP A 1 67 ? 244.92500 198.17700 156.17500 1.000 117.27289 67 ASP A N 1
ATOM 423 C CA . ASP A 1 67 ? 245.34000 199.56600 156.39300 1.000 118.24573 67 ASP A CA 1
ATOM 424 C C . ASP A 1 67 ? 245.93700 200.17700 155.12400 1.000 117.89439 67 ASP A C 1
ATOM 425 O O . ASP A 1 67 ? 247.08800 200.61700 155.09700 1.000 118.17502 67 ASP A O 1
ATOM 430 N N . SER A 1 68 ? 245.13700 200.19900 154.06300 1.000 117.79220 68 SER A N 1
ATOM 431 C CA . SER A 1 68 ? 245.57200 200.76300 152.79000 1.000 118.53737 68 SER A CA 1
ATOM 432 C C . SER A 1 68 ? 244.55000 201.76000 152.25700 1.000 118.39073 68 SER A C 1
ATOM 433 O O . SER A 1 68 ? 243.85800 201.49000 151.27400 1.000 114.71952 68 SER A O 1
ATOM 436 N N . THR A 1 184 ? 239.12000 212.21700 141.67800 1.000 101.91307 92 THR A N 1
ATOM 437 C CA . THR A 1 184 ? 240.50500 212.00000 142.08100 1.000 105.07830 92 THR A CA 1
ATOM 438 C C . THR A 1 184 ? 240.74700 212.50400 143.49900 1.000 106.43714 92 THR A C 1
ATOM 439 O O . THR A 1 184 ? 241.68600 212.07500 144.16900 1.000 105.07716 92 THR A O 1
ATOM 443 N N . GLY A 1 185 ? 239.89300 213.42000 143.95200 1.000 95.18547 93 GLY A N 1
ATOM 444 C CA . GLY A 1 185 ? 239.96700 213.92900 145.29900 1.000 87.92098 93 GLY A CA 1
ATOM 445 C C . GLY A 1 185 ? 239.51800 212.89200 146.30600 1.000 90.84444 93 GLY A C 1
ATOM 446 O O . GLY A 1 185 ? 238.95200 211.85400 145.94700 1.000 94.08029 93 GLY A O 1
ATOM 447 N N . PRO A 1 186 ? 239.77200 213.14400 147.58900 1.000 77.25694 94 PRO A N 1
ATOM 448 C CA . PRO A 1 186 ? 239.37500 212.17700 148.61900 1.000 72.74589 94 PRO A CA 1
ATOM 449 C C . PRO A 1 186 ? 237.86100 212.07800 148.73000 1.000 71.60946 94 PRO A C 1
ATOM 450 O O . PRO A 1 186 ? 237.15500 213.08700 148.76800 1.000 77.61192 94 PRO A O 1
ATOM 454 N N . THR A 1 187 ? 237.36700 210.84400 148.77700 1.000 60.25069 95 THR A N 1
ATOM 455 C CA . THR A 1 187 ? 235.94400 210.58100 148.91400 1.000 65.45498 95 THR A CA 1
ATOM 456 C C . THR A 1 187 ? 235.74200 209.53700 150.00000 1.000 67.49732 95 THR A C 1
ATOM 457 O O . THR A 1 187 ? 236.62500 208.71700 150.26700 1.000 71.19859 95 THR A O 1
ATOM 461 N N . GLY A 1 188 ? 234.57600 209.58700 150.63600 1.000 48.76869 96 GLY A N 1
ATOM 462 C CA . GLY A 1 188 ? 234.34000 208.75700 151.80300 1.000 40.48735 96 GLY A CA 1
ATOM 463 C C . GLY A 1 188 ? 234.19500 207.28800 151.44600 1.000 44.93562 96 GLY A C 1
ATOM 464 O O . GLY A 1 188 ? 233.67000 206.92700 150.39300 1.000 52.55062 96 GLY A O 1
ATOM 465 N N . ILE A 1 189 ? 234.67800 206.43200 152.34700 1.000 47.03707 97 ILE A N 1
ATOM 466 C CA . ILE A 1 189 ? 234.50000 204.99400 152.19600 1.000 42.80862 97 ILE A CA 1
ATOM 467 C C . ILE A 1 189 ? 233.04800 204.64000 152.47900 1.000 49.19193 97 ILE A C 1
ATOM 468 O O . ILE A 1 189 ? 232.47400 205.06400 153.49000 1.000 54.89382 97 ILE A O 1
ATOM 473 N N . LYS A 1 190 ? 232.44500 203.86400 151.58500 1.000 49.00242 98 LYS A N 1
ATOM 474 C CA . LYS A 1 190 ? 231.06000 203.43900 151.72700 1.000 46.62164 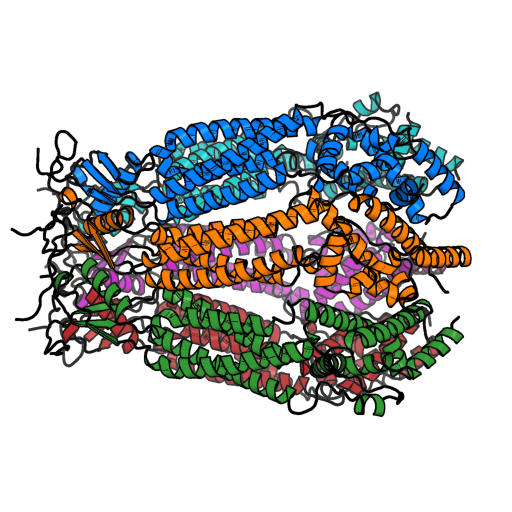98 LYS A CA 1
ATOM 475 C C . LYS A 1 190 ? 231.03500 202.02100 152.28000 1.000 50.65483 98 LYS A C 1
ATOM 476 O O . LYS A 1 190 ? 231.51400 201.08700 151.62900 1.000 56.67095 98 LYS A O 1
ATOM 482 N N . TYR A 1 191 ? 230.47800 201.86600 153.48100 1.000 36.66741 99 TYR A N 1
ATOM 483 C CA . TYR A 1 191 ? 230.40700 200.56900 154.13700 1.000 28.95668 99 TYR A CA 1
ATOM 484 C C . TYR A 1 191 ? 229.08500 199.85100 153.91400 1.000 45.73563 99 TYR A C 1
ATOM 485 O O . TYR A 1 191 ? 229.00400 198.64800 154.18300 1.000 55.69049 99 TYR A O 1
ATOM 494 N N . ASP A 1 192 ? 228.05400 200.56000 153.45400 1.000 50.57647 100 ASP A N 1
ATOM 495 C CA . ASP A 1 192 ? 226.71000 200.05400 153.16400 1.000 44.78948 100 ASP A CA 1
ATOM 496 C C . ASP A 1 192 ? 226.00600 199.51000 154.40000 1.000 48.65745 100 ASP A C 1
ATOM 497 O O . ASP A 1 192 ? 225.03000 198.76100 154.26000 1.000 58.11200 100 ASP A O 1
ATOM 502 N N . LEU A 1 193 ? 226.45700 199.85900 155.60000 1.000 32.59337 101 LEU A N 1
ATOM 503 C CA . LEU A 1 193 ? 225.78700 199.42400 156.81400 1.000 32.50645 101 LEU A CA 1
ATOM 504 C C . LEU A 1 193 ? 224.71000 200.41900 157.22200 1.000 38.15528 101 LEU A C 1
ATOM 505 O O . LEU A 1 193 ? 224.86300 201.63300 157.07000 1.000 42.97256 101 LEU A O 1
ATOM 510 N N . ASP A 1 194 ? 223.60900 199.89000 157.74600 1.000 44.24337 102 ASP A N 1
ATOM 511 C CA . ASP A 1 194 ? 222.56700 200.71500 158.32700 1.000 32.43332 102 ASP A CA 1
ATOM 512 C C . ASP A 1 194 ? 223.02200 201.21000 159.69700 1.000 37.11595 102 ASP A C 1
ATOM 513 O O . ASP A 1 194 ? 224.06500 200.80800 160.21500 1.000 43.23211 102 ASP A O 1
ATOM 518 N N . ARG A 1 195 ? 222.22700 202.09600 160.29700 1.000 45.66979 103 ARG A N 1
ATOM 519 C CA . ARG A 1 195 ? 222.53700 202.56100 161.64400 1.000 40.43343 103 ARG A CA 1
ATOM 520 C C . ARG A 1 195 ? 222.41400 201.43600 162.66200 1.000 42.48490 103 ARG A C 1
ATOM 521 O O . ARG A 1 195 ? 223.20600 201.36500 163.61100 1.000 51.18894 103 ARG A O 1
ATOM 529 N N . HIS A 1 196 ? 221.45100 200.53500 162.47100 1.000 40.87091 104 HIS A N 1
ATOM 530 C CA . HIS A 1 196 ? 221.26200 199.45600 163.43100 1.000 33.37413 104 HIS A CA 1
ATOM 531 C C . HIS A 1 196 ? 222.32400 198.37500 163.28500 1.000 34.94598 104 HIS A C 1
ATOM 532 O O . HIS A 1 196 ? 222.68300 197.72800 164.27200 1.000 48.82560 104 HIS A O 1
ATOM 539 N N . GLN A 1 197 ? 222.83700 198.15900 162.07200 1.000 30.95149 105 GLN A N 1
ATOM 540 C CA . GLN A 1 197 ? 223.98500 197.27100 161.91800 1.000 24.27732 105 GLN A CA 1
ATOM 541 C C . GLN A 1 197 ? 225.19900 197.83200 162.64400 1.000 35.03562 105 GLN A C 1
ATOM 542 O O . GLN A 1 197 ? 225.95100 197.08700 163.28500 1.000 44.97941 105 GLN A O 1
ATOM 548 N N . TYR A 1 198 ? 225.39200 199.15000 162.56800 1.000 33.19230 106 TYR A N 1
ATOM 549 C CA . TYR A 1 198 ? 226.46200 199.79600 163.31800 1.000 27.01871 106 TYR A CA 1
ATOM 550 C C . TYR A 1 198 ? 226.26000 199.62100 164.81700 1.000 30.58061 106 TYR A C 1
ATOM 551 O O . TYR A 1 198 ? 227.21300 199.34200 165.55100 1.000 43.23435 106 TYR A O 1
ATOM 560 N N . ASN A 1 199 ? 225.02000 199.77900 165.28900 1.000 30.96080 107 ASN A N 1
ATOM 561 C CA . ASN A 1 199 ? 224.73700 199.60900 166.71200 1.000 31.33296 107 ASN A CA 1
ATOM 562 C C . ASN A 1 199 ? 224.98500 198.17500 167.16700 1.000 36.11371 107 ASN A C 1
ATOM 563 O O . ASN A 1 199 ? 225.51700 197.94300 168.25900 1.000 48.15844 107 ASN A O 1
ATOM 568 N N . TYR A 1 200 ? 224.59400 197.20100 166.34200 1.000 24.36969 108 TYR A N 1
ATOM 569 C CA . TYR A 1 200 ? 224.84800 195.79900 166.65100 1.000 25.51377 108 TYR A CA 1
ATOM 570 C C . TYR A 1 200 ? 226.34200 195.51400 166.72700 1.000 38.67598 108 TYR A C 1
ATOM 571 O O . TYR A 1 200 ? 226.80100 194.82200 167.64400 1.000 43.01888 108 TYR A O 1
ATOM 580 N N . VAL A 1 201 ? 227.11300 196.04400 165.77500 1.000 31.18075 109 VAL A N 1
ATOM 581 C CA . VAL A 1 201 ? 228.56100 195.86000 165.79400 1.000 21.16577 109 VAL A CA 1
ATOM 582 C C . VAL A 1 201 ? 229.16200 196.48700 167.04400 1.000 35.59538 109 VAL A C 1
ATOM 583 O O . VAL A 1 201 ? 230.03300 195.89700 167.69600 1.000 48.16380 109 VAL A O 1
ATOM 587 N N . ASP A 1 202 ? 228.69600 197.68600 167.40500 1.000 34.94914 110 ASP A N 1
ATOM 588 C CA . ASP A 1 202 ? 229.18600 198.35500 168.60600 1.000 27.47988 110 ASP A CA 1
ATOM 589 C C . ASP A 1 202 ? 228.90200 197.53900 169.85500 1.000 34.47086 110 ASP A C 1
ATOM 590 O O . ASP A 1 202 ? 229.78200 197.37500 170.70500 1.000 51.00587 110 ASP A O 1
ATOM 595 N N . ALA A 1 203 ? 227.68200 197.01800 169.98100 1.000 24.24256 111 ALA A N 1
ATOM 596 C CA . ALA A 1 203 ? 227.32400 196.24800 171.16700 1.000 28.19772 111 ALA A CA 1
ATOM 597 C C . ALA A 1 203 ? 228.12600 194.95600 171.25000 1.000 31.27319 111 ALA A C 1
ATOM 598 O O . ALA A 1 203 ? 228.60100 194.57500 172.32800 1.000 38.80947 111 ALA A O 1
ATOM 600 N N . VAL A 1 204 ? 228.30200 194.27300 170.11500 1.000 28.69213 112 VAL A N 1
ATOM 601 C CA . VAL A 1 204 ? 229.03600 193.01300 170.12400 1.000 31.85106 112 VAL A CA 1
ATOM 602 C C . VAL A 1 204 ? 230.51300 193.23600 170.42900 1.000 43.19712 112 VAL A C 1
ATOM 603 O O . VAL A 1 204 ? 231.10900 192.48400 171.20900 1.000 51.00258 112 VAL A O 1
ATOM 607 N N . CYS A 1 205 ? 231.12400 194.27100 169.85500 1.000 41.68310 113 CYS A N 1
ATOM 608 C CA . CYS A 1 205 ? 232.53100 194.54900 170.11600 1.000 34.89606 113 CYS A CA 1
ATOM 609 C C . CYS A 1 205 ? 232.76100 195.26600 171.44000 1.000 40.81995 113 CYS A C 1
ATOM 610 O O . CYS A 1 205 ? 233.91100 195.37400 171.87600 1.000 56.97421 113 CYS A O 1
ATOM 613 N N . TYR A 1 206 ? 231.70600 195.76100 172.08500 1.000 36.52158 114 TYR A N 1
ATOM 614 C CA . TYR A 1 206 ? 231.78400 196.22500 173.46200 1.000 33.37316 114 TYR A CA 1
ATOM 615 C C . TYR A 1 206 ? 231.68700 195.08800 174.46200 1.000 42.95397 114 TYR A C 1
ATOM 616 O O . TYR A 1 206 ? 232.40900 195.09400 175.46400 1.000 55.70502 114 TYR A O 1
ATOM 625 N N . GLU A 1 207 ? 230.81000 194.11900 174.21500 1.000 55.98671 115 GLU A N 1
ATOM 626 C CA . GLU A 1 207 ? 230.69900 192.96200 175.09100 1.000 57.20144 115 GLU A CA 1
ATOM 627 C C . GLU A 1 207 ? 231.87000 192.00200 174.96200 1.000 57.83305 115 GLU A C 1
ATOM 628 O O . GLU A 1 207 ? 232.41300 191.55900 175.98000 1.000 69.44920 115 GLU A O 1
ATOM 634 N N . ASN A 1 208 ? 232.28700 191.68500 173.73900 1.000 52.27612 116 ASN A N 1
ATOM 635 C CA . ASN A 1 208 ? 233.20400 190.58400 173.49500 1.000 59.03813 116 ASN A CA 1
ATOM 636 C C . ASN A 1 208 ? 234.66600 190.99800 173.42800 1.000 61.13560 116 ASN A C 1
ATOM 637 O O . ASN A 1 208 ? 235.53900 190.15100 173.63900 1.000 71.17132 116 ASN A O 1
ATOM 642 N N . ARG A 1 209 ? 234.96800 192.26500 173.14500 1.000 46.64015 117 ARG A N 1
ATOM 643 C CA . ARG A 1 209 ? 236.36000 192.63500 172.92200 1.000 48.65129 117 ARG A CA 1
ATOM 644 C C . ARG A 1 209 ? 236.86600 193.79900 173.75600 1.000 44.80797 117 ARG A C 1
ATOM 645 O O . ARG A 1 209 ? 238.08000 194.01400 173.78000 1.000 51.67864 117 ARG A O 1
ATOM 653 N N . LEU A 1 210 ? 236.01000 194.55600 174.43300 1.000 39.49225 118 LEU A N 1
ATOM 654 C CA . LEU A 1 210 ? 236.49300 195.52300 175.40600 1.000 45.80247 118 LEU A CA 1
ATOM 655 C C . LEU A 1 210 ? 236.92500 194.78000 176.66200 1.000 46.94169 118 LEU A C 1
ATOM 656 O O . LEU A 1 210 ? 236.23100 193.86600 177.11900 1.000 46.81819 118 LEU A O 1
ATOM 661 N N . HIS A 1 211 ? 238.07900 195.15700 177.20500 1.000 48.27961 119 HIS A N 1
ATOM 662 C CA . HIS A 1 211 ? 238.62800 194.44800 178.35200 1.000 43.75778 119 HIS A CA 1
ATOM 663 C C . HIS A 1 211 ? 237.73800 194.64500 179.57300 1.000 46.00518 119 HIS A C 1
ATOM 664 O O . HIS A 1 211 ? 237.12300 195.69900 179.74900 1.000 55.66628 119 HIS A O 1
ATOM 671 N N . TRP A 1 212 ? 237.66300 193.60900 180.40900 1.000 48.35792 120 TRP A N 1
ATOM 672 C CA . TRP A 1 212 ? 236.75300 193.58700 181.54900 1.000 48.33917 120 TRP A CA 1
ATOM 673 C C . TRP A 1 212 ? 237.06200 194.69300 182.54800 1.000 47.48124 120 TRP A C 1
ATOM 674 O O . TRP A 1 212 ? 236.16200 195.16900 183.24700 1.000 54.72405 120 TRP A O 1
ATOM 685 N N . PHE A 1 213 ? 238.33100 195.09700 182.63000 1.000 43.53900 121 PHE A N 1
ATOM 686 C CA . PHE A 1 213 ? 238.69500 196.19100 183.52400 1.000 46.75805 121 PHE A CA 1
ATOM 687 C C . PHE A 1 213 ? 238.05400 197.49900 183.08300 1.000 49.30100 121 PHE A C 1
ATOM 688 O O . PHE A 1 213 ? 237.44800 198.20400 183.89700 1.000 55.69403 121 PHE A O 1
ATOM 696 N N . ALA A 1 214 ? 238.14000 197.82100 181.79100 1.000 41.51857 122 ALA A N 1
ATOM 697 C CA . ALA A 1 214 ? 237.58000 199.07200 181.29200 1.000 40.00967 122 ALA A CA 1
ATOM 698 C C . ALA A 1 214 ? 236.06200 199.11200 181.38900 1.000 47.66838 122 ALA A C 1
ATOM 699 O O . ALA A 1 214 ? 235.47700 200.19700 181.30400 1.000 53.78793 122 ALA A O 1
ATOM 701 N N . LYS A 1 215 ? 235.41400 197.96300 181.56600 1.000 47.00758 123 LYS A N 1
ATOM 702 C CA . LYS A 1 215 ? 233.96500 197.88500 181.69800 1.000 46.33425 123 LYS A CA 1
ATOM 703 C C . LYS A 1 215 ? 233.49700 197.88000 183.14500 1.000 48.30525 123 LYS A C 1
ATOM 704 O O . LYS A 1 215 ? 232.51200 198.54800 183.47100 1.000 55.72571 123 LYS A O 1
ATOM 710 N N . TYR A 1 216 ? 234.17600 197.14400 184.02700 1.000 48.84617 124 TYR A N 1
ATOM 711 C CA . TYR A 1 216 ? 233.74600 197.00700 185.41400 1.000 47.65585 124 TYR A CA 1
ATOM 712 C C . TYR A 1 216 ? 234.70100 197.68000 186.39500 1.000 54.28725 124 TYR A C 1
ATOM 713 O O . TYR A 1 216 ? 234.75100 197.29000 187.56400 1.000 59.35720 124 TYR A O 1
ATOM 722 N N . PHE A 1 217 ? 235.46700 198.67100 185.94200 1.000 52.34766 125 PHE A N 1
ATOM 723 C CA . PHE A 1 217 ? 236.28600 199.45200 186.86600 1.000 42.30207 125 PHE A CA 1
ATOM 724 C C . PHE A 1 217 ? 235.47600 200.19600 187.92600 1.000 52.08529 125 PHE A C 1
ATOM 725 O O . PHE A 1 217 ? 235.82400 200.08400 189.11500 1.000 59.63487 125 PHE A O 1
ATOM 733 N N . PRO A 1 218 ? 234.42500 200.97100 187.59700 1.000 46.33315 126 PRO A N 1
ATOM 734 C CA . PRO A 1 218 ? 233.70800 201.68200 188.67300 1.000 46.74047 126 PRO A CA 1
ATOM 735 C C . PRO A 1 218 ? 233.03600 200.76500 189.67800 1.000 54.69056 126 PRO A C 1
ATOM 736 O O . PRO A 1 218 ? 232.99900 201.08500 190.87100 1.000 59.39965 126 PRO A O 1
ATOM 740 N N . TYR A 1 219 ? 232.51000 199.62400 189.23500 1.000 48.93882 127 TYR A N 1
ATOM 741 C CA . TYR A 1 219 ? 231.87600 198.69900 190.16600 1.000 45.82263 127 TYR A CA 1
ATOM 742 C C . TYR A 1 219 ? 232.89300 198.01800 191.07100 1.000 39.42636 127 TYR A C 1
ATOM 743 O O . TYR A 1 219 ? 232.61800 197.81200 192.25900 1.000 51.68168 127 TYR A O 1
ATOM 752 N N . LEU A 1 220 ? 234.07000 197.68000 190.53900 1.000 35.44889 128 LEU A N 1
ATOM 753 C CA . LEU A 1 220 ? 235.14200 197.17000 191.38600 1.000 39.70605 128 LEU A CA 1
ATOM 754 C C . LEU A 1 220 ? 235.57900 198.21400 192.40300 1.000 49.30827 128 LEU A C 1
ATOM 755 O O . LEU A 1 220 ? 235.82200 197.88600 193.57000 1.000 60.33155 128 LEU A O 1
ATOM 760 N N . VAL A 1 221 ? 235.67600 199.47700 191.97800 1.000 39.15969 129 VAL A N 1
ATOM 761 C CA . VAL A 1 221 ? 236.02600 200.55000 192.90500 1.000 37.67807 129 VAL A CA 1
ATOM 762 C C . VAL A 1 221 ? 234.97300 200.67800 193.99700 1.000 44.56417 129 VAL A C 1
ATOM 763 O O . VAL A 1 221 ? 235.30300 200.83100 195.17700 1.000 48.33098 129 VAL A O 1
ATOM 767 N N . LEU A 1 222 ? 233.69500 200.60700 193.62300 1.000 44.39224 130 LEU A N 1
ATOM 768 C CA . LEU A 1 222 ? 232.62000 200.70300 194.60700 1.000 40.23697 130 LEU A CA 1
ATOM 769 C C . LEU A 1 222 ? 232.68100 199.55100 195.60300 1.000 44.04361 130 LEU A C 1
ATOM 770 O O . LEU A 1 222 ? 232.50700 199.75100 196.81100 1.000 49.76065 130 LEU A O 1
ATOM 775 N N . LEU A 1 223 ? 232.93800 198.33700 195.11100 1.000 42.80798 131 LEU A N 1
ATOM 776 C CA . LEU A 1 223 ? 233.07100 197.18400 195.99700 1.000 40.51318 131 LEU A CA 1
ATOM 777 C C . LEU A 1 223 ? 234.23700 197.36200 196.96300 1.000 44.20154 131 LEU A C 1
ATOM 778 O O . LEU A 1 223 ? 234.11200 197.09400 198.16500 1.000 56.28792 131 LEU A O 1
ATOM 783 N N . HIS A 1 224 ? 235.37900 197.82800 196.45200 1.000 36.92765 132 HIS A N 1
ATOM 784 C CA . HIS A 1 224 ? 236.55000 198.01300 197.30200 1.000 39.59790 132 HIS A CA 1
ATOM 785 C C . HIS A 1 224 ? 236.31300 199.09500 198.34900 1.000 45.84128 132 HIS A C 1
ATOM 786 O O . HIS A 1 224 ? 236.71300 198.94300 199.50900 1.000 52.33345 132 HIS A O 1
ATOM 793 N N . THR A 1 225 ? 235.65800 200.19400 197.96100 1.000 48.25978 133 THR A N 1
ATOM 794 C CA . THR A 1 225 ? 235.32600 201.24300 198.92200 1.000 49.91596 133 THR A CA 1
ATOM 795 C C . THR A 1 225 ? 234.36300 200.74100 199.98600 1.000 49.44597 133 THR A C 1
ATOM 796 O O . THR A 1 225 ? 234.50200 201.08900 201.16300 1.000 49.29369 133 THR A O 1
ATOM 800 N N . LEU A 1 226 ? 233.36500 199.94700 199.59100 1.000 43.27572 134 LEU A N 1
ATOM 801 C CA . LEU A 1 226 ? 232.42300 199.42000 200.57200 1.000 40.74338 134 LEU A CA 1
ATOM 802 C C . LEU A 1 226 ? 233.11400 198.48300 201.55200 1.000 45.86633 134 LEU A C 1
ATOM 803 O O . LEU A 1 226 ? 232.83600 198.52500 202.75500 1.000 56.55447 134 LEU A O 1
ATOM 808 N N . ILE A 1 227 ? 234.03100 197.64400 201.06400 1.000 38.55025 135 ILE A N 1
ATOM 809 C CA . ILE A 1 227 ? 234.75800 196.75400 201.96800 1.000 40.85323 135 ILE A CA 1
ATOM 810 C C . ILE A 1 227 ? 235.67200 197.55500 202.88900 1.000 47.18456 135 ILE A C 1
ATOM 811 O O . ILE A 1 227 ? 235.79300 197.24800 204.08100 1.000 50.81570 135 ILE A O 1
ATOM 816 N N . PHE A 1 228 ? 236.31600 198.60100 202.36200 1.000 50.25718 136 PHE A N 1
ATOM 817 C CA . PHE A 1 228 ? 237.16800 199.45000 203.19400 1.000 47.01033 136 PHE A CA 1
ATOM 818 C C . PHE A 1 228 ? 236.36100 200.14700 204.28500 1.000 52.81727 136 PHE A C 1
ATOM 819 O O . PHE A 1 228 ? 236.78500 200.20600 205.44500 1.000 56.30694 136 PHE A O 1
ATOM 827 N N . LEU A 1 229 ? 235.19200 200.68300 203.92600 1.000 50.18713 137 LEU A N 1
ATOM 828 C CA . LEU A 1 229 ? 234.34500 201.35500 204.90700 1.000 46.20822 137 LEU A CA 1
ATOM 829 C C . LEU A 1 229 ? 233.81900 200.37800 205.94800 1.000 46.59495 137 LEU A C 1
ATOM 830 O O . LEU A 1 229 ? 233.75800 200.70500 207.14000 1.000 53.80956 137 LEU A O 1
ATOM 835 N N . ALA A 1 230 ? 233.42700 199.17600 205.51700 1.000 44.08470 138 ALA A N 1
ATOM 836 C CA . ALA A 1 230 ? 232.95900 198.16400 206.45700 1.000 44.78875 138 ALA A CA 1
ATOM 837 C C . ALA A 1 230 ? 234.06700 197.75300 207.41500 1.000 46.15619 138 ALA A C 1
ATOM 838 O O . ALA A 1 230 ? 233.83100 197.58000 208.61500 1.000 59.31597 138 ALA A O 1
ATOM 840 N N . CYS A 1 231 ? 235.29000 197.59500 206.90200 1.000 48.16603 139 CYS A N 1
ATOM 841 C CA . CYS A 1 231 ? 236.42000 197.26300 207.76000 1.000 50.43541 139 CYS A CA 1
ATOM 842 C C . CYS A 1 231 ? 236.73400 198.38400 208.73900 1.000 57.42614 139 CYS A C 1
ATOM 843 O O . CYS A 1 231 ? 237.02900 198.12200 209.90800 1.000 56.98034 139 CYS A O 1
ATOM 846 N N . SER A 1 232 ? 236.67300 199.63400 208.28700 1.000 57.90347 140 SER A N 1
ATOM 847 C CA . SER A 1 232 ? 236.93600 200.76400 209.16800 1.000 51.45806 140 SER A CA 1
ATOM 848 C C . SER A 1 232 ? 235.86700 200.94300 210.23500 1.000 57.34804 140 SER A C 1
ATOM 849 O O . SER A 1 232 ? 236.18200 201.38400 211.34600 1.000 64.79907 140 SER A O 1
ATOM 852 N N . ASN A 1 233 ? 234.61000 200.61300 209.93000 1.000 55.46644 141 ASN A N 1
ATOM 853 C CA . ASN A 1 233 ? 233.50300 200.82200 210.85500 1.000 53.08857 141 ASN A CA 1
ATOM 854 C C . ASN A 1 233 ? 232.87600 199.51600 211.33600 1.000 54.31222 141 ASN A C 1
ATOM 855 O O . ASN A 1 233 ? 231.70700 199.50800 211.73000 1.000 64.68986 141 ASN A O 1
ATOM 860 N N . PHE A 1 234 ? 233.62300 198.41000 211.31000 1.000 52.88523 142 PHE A N 1
ATOM 861 C CA . PHE A 1 234 ? 233.06700 197.14500 211.78300 1.000 51.25775 142 PHE A CA 1
ATOM 862 C C . PHE A 1 234 ? 232.93800 197.12600 213.29900 1.000 61.99980 142 PHE A C 1
ATOM 863 O O . PHE A 1 234 ? 231.91100 196.69300 213.83600 1.000 74.02987 142 PHE A O 1
ATOM 871 N N . TRP A 1 235 ? 233.97000 197.58800 214.00600 1.000 66.67325 143 TRP A N 1
ATOM 872 C CA . TRP A 1 235 ? 233.96700 197.53700 215.46300 1.000 66.82661 143 TRP A CA 1
ATOM 873 C C . TRP A 1 235 ? 232.97800 198.51600 216.08300 1.000 63.11531 143 TRP A C 1
ATOM 874 O O . TRP A 1 235 ? 232.63700 198.36600 217.26100 1.000 67.58625 143 TRP A O 1
ATOM 885 N N . PHE A 1 236 ? 232.51200 199.50800 215.32700 1.000 64.42228 144 PHE A N 1
ATOM 886 C CA . PHE A 1 236 ? 231.45200 200.38300 215.80600 1.000 67.48805 144 PHE A CA 1
ATOM 887 C C . PHE A 1 236 ? 230.07300 199.74900 215.69600 1.000 70.70746 144 PHE A C 1
ATOM 888 O O . PHE A 1 236 ? 229.11900 200.27500 216.27900 1.000 78.08034 144 PHE A O 1
ATOM 896 N N . LYS A 1 237 ? 229.94600 198.64300 214.97100 1.000 67.22540 145 LYS A N 1
ATOM 897 C CA . LYS A 1 237 ? 228.67300 197.95700 214.79100 1.000 66.33162 145 LYS A CA 1
ATOM 898 C C . LYS A 1 237 ? 228.64400 196.57700 215.42300 1.000 69.06947 145 LYS A C 1
ATOM 899 O O . LYS A 1 237 ? 227.56700 196.09300 215.78100 1.000 74.73924 145 LYS A O 1
ATOM 905 N N . PHE A 1 238 ? 229.79300 195.92700 215.56300 1.000 65.94048 146 PHE A N 1
ATOM 906 C CA . PHE A 1 238 ? 229.86400 194.62100 216.19700 1.000 62.92860 146 PHE A CA 1
ATOM 907 C C . PHE A 1 238 ? 229.55100 194.76500 217.68600 1.000 72.72124 146 PHE A C 1
ATOM 908 O O . PHE A 1 238 ? 230.24200 195.52300 218.38300 1.000 80.94198 146 PHE A O 1
ATOM 916 N N . PRO A 1 239 ? 228.52700 194.07000 218.20100 1.000 75.94939 147 PRO A N 1
ATOM 917 C CA . PRO A 1 239 ? 228.00600 194.39600 219.54700 1.000 72.89571 147 PRO A CA 1
ATOM 918 C C . PRO A 1 239 ? 229.01700 194.31000 220.68200 1.000 74.70256 147 PRO A C 1
ATOM 919 O O . PRO A 1 239 ? 229.03100 195.18800 221.55700 1.000 72.52166 147 PRO A O 1
ATOM 923 N N . ARG A 1 240 ? 229.87400 193.28400 220.68300 1.000 79.91498 148 ARG A N 1
ATOM 924 C CA . ARG A 1 240 ? 230.81500 193.09400 221.78400 1.000 80.95395 148 ARG A CA 1
ATOM 925 C C . ARG A 1 240 ? 231.78700 194.26200 221.89000 1.000 84.19194 148 ARG A C 1
ATOM 926 O O . ARG A 1 240 ? 232.04600 194.77300 222.98500 1.000 86.22212 148 ARG A O 1
ATOM 934 N N . THR A 1 241 ? 232.33600 194.69900 220.75700 1.000 72.92770 149 THR A N 1
ATOM 935 C CA . THR A 1 241 ? 233.26200 195.82400 220.77800 1.000 65.80444 149 THR A CA 1
ATOM 936 C C . THR A 1 241 ? 232.52400 197.14800 220.91900 1.000 65.80715 149 THR A C 1
ATOM 937 O O . THR A 1 241 ? 233.01600 198.06800 221.58300 1.000 73.82762 149 THR A O 1
ATOM 941 N N . SER A 1 242 ? 231.34900 197.26500 220.29400 1.000 62.34371 150 SER A N 1
ATOM 942 C CA . SER A 1 242 ? 230.61100 198.52400 220.31500 1.000 63.34585 150 SER A CA 1
ATOM 943 C C . SER A 1 242 ? 230.15200 198.88100 221.72100 1.000 69.06018 150 SER A C 1
ATOM 944 O O . SER A 1 242 ? 230.18300 200.05400 222.11000 1.000 72.10666 150 SER A O 1
ATOM 947 N N . SER A 1 243 ? 229.71500 197.88400 222.49500 1.000 73.81360 151 SER A N 1
ATOM 948 C CA . SER A 1 243 ? 229.29700 198.13900 223.87000 1.000 74.44569 151 SER A CA 1
ATOM 949 C C . SER A 1 243 ? 230.45600 198.67300 224.70500 1.000 75.06714 151 SER A C 1
ATOM 950 O O . SER A 1 243 ? 230.30300 199.64500 225.45600 1.000 74.94434 151 SER A O 1
ATOM 953 N N . LYS A 1 244 ? 231.63300 198.05600 224.56900 1.000 71.57316 152 LYS A N 1
ATOM 954 C CA . LYS A 1 244 ? 232.80200 198.50600 225.31700 1.000 67.08697 152 LYS A CA 1
ATOM 955 C C . LYS A 1 244 ? 233.22800 199.90500 224.89200 1.000 68.63644 152 LYS A C 1
ATOM 956 O O . LYS A 1 244 ? 233.58400 200.73400 225.73800 1.000 67.89436 152 LYS A O 1
ATOM 962 N N . LEU A 1 245 ? 233.19700 200.18700 223.58600 1.000 79.37477 153 LEU A N 1
ATOM 963 C CA . LEU A 1 245 ? 233.58300 201.51100 223.10400 1.000 78.25721 153 LEU A CA 1
ATOM 964 C C . LEU A 1 245 ? 232.61800 202.58300 223.59900 1.000 80.51051 153 LEU A C 1
ATOM 965 O O . LEU A 1 245 ? 233.04200 203.67200 224.00600 1.000 82.13094 153 LEU A O 1
ATOM 970 N N . GLU A 1 246 ? 231.31300 202.29300 223.57000 1.000 87.98414 154 GLU A N 1
ATOM 971 C CA . GLU A 1 246 ? 230.32800 203.24500 224.07600 1.000 85.22348 154 GLU A CA 1
ATOM 972 C C . GLU A 1 246 ? 230.50000 203.48100 225.56900 1.000 86.95988 154 GLU A C 1
ATOM 973 O O . GLU A 1 246 ? 230.44100 204.62700 226.03400 1.000 89.05287 154 GLU A O 1
ATOM 979 N N . HIS A 1 247 ? 230.72200 202.40800 226.33400 1.000 89.01861 155 HIS A N 1
ATOM 980 C CA . HIS A 1 247 ? 230.95800 202.54300 227.76800 1.000 90.10353 155 HIS A CA 1
ATOM 981 C C . HIS A 1 247 ? 232.18100 203.41200 228.04000 1.000 89.68082 155 HIS A C 1
ATOM 982 O O . HIS A 1 247 ? 232.13800 204.33100 228.87100 1.000 90.26945 155 HIS A O 1
ATOM 989 N N . PHE A 1 248 ? 233.27200 203.15200 227.31500 1.000 78.37763 156 PHE A N 1
ATOM 990 C CA . PHE A 1 248 ? 234.51000 203.89800 227.50800 1.000 79.30422 156 PHE A CA 1
ATOM 991 C C . PHE A 1 248 ? 234.32400 205.36900 227.17500 1.000 80.18308 156 PHE A C 1
ATOM 992 O O . PHE A 1 248 ? 234.72400 206.24600 227.95000 1.000 88.91134 156 PHE A O 1
ATOM 1000 N N . VAL A 1 249 ? 233.69700 205.66000 226.03300 1.000 76.12027 157 VAL A N 1
ATOM 1001 C CA . VAL A 1 249 ? 233.54700 207.04800 225.60900 1.000 79.52425 157 VAL A CA 1
ATOM 1002 C C . VAL A 1 249 ? 232.60900 207.79900 226.54800 1.000 85.31609 157 VAL A C 1
ATOM 1003 O O . VAL A 1 249 ? 232.85200 208.96700 226.87700 1.000 87.58573 157 VAL A O 1
ATOM 1007 N N . SER A 1 250 ? 231.57000 207.12700 227.05900 1.000 92.41127 158 SER A N 1
ATOM 1008 C CA . SER A 1 250 ? 230.63300 207.79400 227.95600 1.000 91.67259 158 SER A CA 1
ATOM 1009 C C . SER A 1 250 ? 231.29200 208.12000 229.28900 1.000 89.26087 158 SER A C 1
ATOM 1010 O O . SER A 1 250 ? 231.20700 209.25700 229.77900 1.000 93.74817 158 SER A O 1
ATOM 1013 N N . ILE A 1 251 ? 231.97200 207.13600 229.89000 1.000 84.85109 159 ILE A N 1
ATOM 1014 C CA . ILE A 1 251 ? 232.59800 207.38500 231.18600 1.000 88.76645 159 ILE A CA 1
ATOM 1015 C C . ILE A 1 251 ? 233.73500 208.39000 231.04700 1.000 89.71881 159 ILE A C 1
ATOM 1016 O O . ILE A 1 251 ? 233.96300 209.20800 231.94100 1.000 92.87274 159 ILE A O 1
ATOM 1021 N N . LEU A 1 252 ? 234.44000 208.38100 229.91000 1.000 90.29752 160 LEU A N 1
ATOM 1022 C CA . LEU A 1 252 ? 235.55600 209.30600 229.75500 1.000 89.48350 160 LEU A CA 1
ATOM 1023 C C . LEU A 1 252 ? 235.05800 210.72700 229.54000 1.000 88.74392 160 LEU A C 1
ATOM 1024 O O . LEU A 1 252 ? 235.64500 211.68100 230.05800 1.000 91.12392 160 LEU A O 1
ATOM 1029 N N . LEU A 1 253 ? 233.97100 210.89400 228.78100 1.000 94.15073 161 LEU A N 1
ATOM 1030 C CA . LEU A 1 253 ? 233.39600 212.22500 228.61800 1.000 97.17780 161 LEU A CA 1
ATOM 1031 C C . LEU A 1 253 ? 232.88400 212.76400 229.94900 1.000 101.31087 161 LEU A C 1
ATOM 1032 O O . LEU A 1 253 ? 233.15100 213.92000 230.31200 1.000 100.47626 161 LEU A O 1
ATOM 1037 N N . LYS A 1 254 ? 232.17200 211.92600 230.71100 1.000 104.83568 162 LYS A N 1
ATOM 1038 C CA . LYS A 1 254 ? 231.63700 212.38100 231.99000 1.000 101.75854 162 LYS A CA 1
ATOM 1039 C C . LYS A 1 254 ? 232.75000 212.62400 233.00400 1.000 101.12832 162 LYS A C 1
ATOM 1040 O O . LYS A 1 254 ? 232.61400 213.46800 233.89700 1.000 104.14006 162 LYS A O 1
ATOM 1046 N N . CYS A 1 255 ? 233.86200 211.89700 232.87900 1.000 99.13486 163 CYS A N 1
ATOM 1047 C CA . CYS A 1 255 ? 234.99500 212.11400 233.76900 1.000 99.30580 163 CYS A CA 1
ATOM 1048 C C . CYS A 1 255 ? 235.73700 213.39400 233.41300 1.000 97.29095 163 CYS A C 1
ATOM 1049 O O . CYS A 1 255 ? 236.11400 214.16800 234.29900 1.000 98.27865 163 CYS A O 1
ATOM 1052 N N . PHE A 1 256 ? 235.95200 213.63600 232.11900 1.000 100.17177 164 PHE A N 1
ATOM 1053 C CA . PHE A 1 256 ? 236.63000 214.84800 231.67900 1.000 102.58252 164 PHE A CA 1
ATOM 1054 C C . PHE A 1 256 ? 235.81200 216.08600 232.01200 1.000 104.70915 164 PHE A C 1
ATOM 1055 O O . PHE A 1 256 ? 236.38300 217.14200 232.30600 1.000 103.28771 164 PHE A O 1
ATOM 1063 N N . ASP A 1 257 ? 234.48500 215.97900 231.98900 1.000 115.45225 165 ASP A N 1
ATOM 1064 C CA . ASP A 1 257 ? 233.62500 217.10500 232.32200 1.000 116.66025 165 ASP A CA 1
ATOM 1065 C C . ASP A 1 257 ? 233.29500 217.18900 233.80800 1.000 116.66820 165 ASP A C 1
ATOM 1066 O O . ASP A 1 257 ? 232.53200 218.07300 234.20900 1.000 116.50484 165 ASP A O 1
ATOM 1071 N N . SER A 1 258 ? 233.84500 216.30000 234.63000 1.000 118.80605 166 SER A N 1
ATOM 1072 C CA . SER A 1 258 ? 233.54200 216.31400 236.05500 1.000 116.99385 166 SER A CA 1
ATOM 1073 C C . SER A 1 258 ? 234.29200 217.44800 236.75100 1.000 118.70995 166 SER A C 1
ATOM 1074 O O . SER A 1 258 ? 235.48500 217.65000 236.48800 1.000 116.40840 166 SER A O 1
ATOM 1077 N N . PRO A 1 259 ? 233.63500 218.21200 237.62700 1.000 125.75206 167 PRO A N 1
ATOM 1078 C CA . PRO A 1 259 ? 234.36200 219.23700 238.39600 1.000 125.10664 167 PRO A CA 1
ATOM 1079 C C . PRO A 1 259 ? 235.34800 218.65900 239.39600 1.000 124.93243 167 PRO A C 1
ATOM 1080 O O . PRO A 1 259 ? 236.30000 219.35100 239.79100 1.000 125.47910 167 PRO A O 1
ATOM 1084 N N . TRP A 1 260 ? 235.14300 217.41000 239.82700 1.000 122.99967 168 TRP A N 1
ATOM 1085 C CA . TRP A 1 260 ? 236.07700 216.78600 240.75700 1.000 123.27353 168 TRP A CA 1
ATOM 1086 C C . TRP A 1 260 ? 237.45600 216.63000 240.13400 1.000 124.89078 168 TRP A C 1
ATOM 1087 O O . TRP A 1 260 ? 238.46800 216.68000 240.83800 1.000 123.64322 168 TRP A O 1
ATOM 1098 N N . THR A 1 261 ? 237.51800 216.44900 238.81300 1.000 122.21191 169 THR A N 1
ATOM 1099 C CA . THR A 1 261 ? 238.81100 216.39800 238.14000 1.000 120.14275 169 THR A CA 1
ATOM 1100 C C . THR A 1 261 ? 239.55700 217.71600 238.28000 1.000 121.13338 169 THR A C 1
ATOM 1101 O O . THR A 1 261 ? 240.75600 217.72900 238.57800 1.000 120.57140 169 THR A O 1
ATOM 1105 N N . THR A 1 262 ? 238.85900 218.83500 238.07400 1.000 128.00017 170 THR A N 1
ATOM 1106 C CA . THR A 1 262 ? 239.48400 220.14300 238.23500 1.000 127.86712 170 THR A CA 1
ATOM 1107 C C . THR A 1 262 ? 239.92100 220.36300 239.67800 1.000 126.37992 170 THR A C 1
ATOM 1108 O O . THR A 1 262 ? 241.02500 220.85600 239.93600 1.000 125.34847 170 THR A O 1
ATOM 1112 N N . ARG A 1 263 ? 239.07000 219.97800 240.63400 1.000 134.33171 171 ARG A N 1
ATOM 1113 C CA . ARG A 1 263 ? 239.41300 220.15100 242.04300 1.000 135.78083 171 ARG A CA 1
ATOM 1114 C C . ARG A 1 263 ? 240.63000 219.31400 242.42700 1.000 136.10612 171 ARG A C 1
ATOM 1115 O O . ARG A 1 263 ? 241.52200 219.78500 243.14200 1.000 136.74410 171 ARG A O 1
ATOM 1123 N N . ALA A 1 264 ? 240.69300 218.07200 241.94400 1.000 127.68234 172 ALA A N 1
ATOM 1124 C CA . ALA A 1 264 ? 241.77300 217.17200 242.33000 1.000 128.53155 172 ALA A CA 1
ATOM 1125 C C . ALA A 1 264 ? 243.08200 217.55400 241.65200 1.000 127.92924 172 ALA A C 1
ATOM 1126 O O . ALA A 1 264 ? 244.15100 217.50900 242.27200 1.000 127.51417 172 ALA A O 1
ATOM 1128 N N . LEU A 1 265 ? 243.02200 217.92800 240.37100 1.000 125.64488 173 LEU A N 1
ATOM 1129 C CA . LEU A 1 265 ? 244.23200 218.34000 239.67000 1.000 126.03129 173 LEU A CA 1
ATOM 1130 C C . LEU A 1 265 ? 244.69600 219.71500 240.13300 1.000 126.92961 173 LEU A C 1
ATOM 1131 O O . LEU A 1 265 ? 245.86000 220.08200 239.93300 1.000 125.66239 173 LEU A O 1
ATOM 1136 N N . SER A 1 266 ? 243.80000 220.49100 240.74800 1.000 136.22575 174 SER A N 1
ATOM 1137 C CA . SER A 1 266 ? 244.19900 221.76900 241.32500 1.000 136.16054 174 SER A CA 1
ATOM 1138 C C . SER A 1 266 ? 245.14600 221.57300 242.50200 1.000 136.45117 174 SER A C 1
ATOM 1139 O O . SER A 1 266 ? 245.96200 222.45000 242.80700 1.000 135.05853 174 SER A O 1
ATOM 1142 N N . GLU A 1 267 ? 245.05100 220.43000 243.17400 1.000 137.79219 175 GLU A N 1
ATOM 1143 C CA . GLU A 1 267 ? 245.90900 220.13100 244.31400 1.000 137.52300 175 GLU A CA 1
ATOM 1144 C C . GLU A 1 267 ? 247.33500 219.83800 243.86100 1.000 135.20579 175 GLU A C 1
ATOM 1145 O O . GLU A 1 267 ? 248.14200 220.75000 243.68400 1.000 134.01156 175 GLU A O 1
ATOM 1151 N N . GLY A 1 322 ? 237.15300 223.08800 252.89800 1.000 142.24389 230 GLY A N 1
ATOM 1152 C CA . GLY A 1 322 ? 236.67900 222.24000 251.82100 1.000 143.51491 230 GLY A CA 1
ATOM 1153 C C . GLY A 1 322 ? 235.31700 222.65000 251.29700 1.000 144.30305 230 GLY A C 1
ATOM 1154 O O . GLY A 1 322 ? 234.32800 222.62500 252.02900 1.000 143.73782 230 GLY A O 1
ATOM 1155 N N . VAL A 1 323 ? 235.26600 223.02800 250.02300 1.000 147.33420 231 VAL A N 1
ATOM 1156 C CA . VAL A 1 323 ? 234.03700 223.46900 249.37500 1.000 147.95019 231 VAL A CA 1
ATOM 1157 C C . VAL A 1 323 ? 233.66400 222.43000 248.32500 1.000 147.14924 231 VAL A C 1
ATOM 1158 O O . VAL A 1 323 ? 234.47700 222.09600 247.45400 1.000 146.43060 231 VAL A O 1
ATOM 1162 N N . LEU A 1 324 ? 232.44400 221.90500 248.42300 1.000 149.27854 232 LEU A N 1
ATOM 1163 C CA . LEU A 1 324 ? 231.92100 220.96900 247.43000 1.000 148.84595 232 LEU A CA 1
ATOM 1164 C C . LEU A 1 324 ? 230.41200 221.12700 247.37800 1.000 148.59070 232 LEU A C 1
ATOM 1165 O O . LEU A 1 324 ? 229.76100 221.17000 248.42700 1.000 148.09503 232 LEU A O 1
ATOM 1170 N N . ASP A 1 325 ? 229.85800 221.20800 246.17200 1.000 153.26791 233 ASP A N 1
ATOM 1171 C CA . ASP A 1 325 ? 228.41300 221.13400 246.02000 1.000 154.41584 233 ASP A CA 1
ATOM 1172 C C . ASP A 1 325 ? 227.94900 219.71200 246.30100 1.000 154.38194 233 ASP A C 1
ATOM 1173 O O . ASP A 1 325 ? 228.64300 218.74300 245.98000 1.000 154.77228 233 ASP A O 1
ATOM 1178 N N . LYS A 1 326 ? 226.77600 219.59400 246.93000 1.000 149.24194 234 LYS A N 1
ATOM 1179 C CA . LYS A 1 326 ? 226.27300 218.28400 247.33100 1.000 149.06629 234 LYS A CA 1
ATOM 1180 C C . LYS A 1 326 ? 226.06400 217.37800 246.12600 1.000 150.53851 234 LYS A C 1
ATOM 1181 O O . LYS A 1 326 ? 226.64800 216.28700 246.04600 1.000 149.67982 234 LYS A O 1
ATOM 1187 N N . LYS A 1 327 ? 225.28200 217.84900 245.15000 1.000 151.21596 235 LYS A N 1
ATOM 1188 C CA . LYS A 1 327 ? 225.00000 217.05700 243.95800 1.000 149.68924 235 LYS A CA 1
ATOM 1189 C C . LYS A 1 327 ? 226.28600 216.71100 243.22700 1.000 149.08732 235 LYS A C 1
ATOM 1190 O O . LYS A 1 327 ? 226.46400 215.58100 242.76300 1.000 147.94149 235 LYS A O 1
ATOM 1196 N N . GLU A 1 328 ? 227.21000 217.67100 243.14700 1.000 148.89542 236 GLU A N 1
ATOM 1197 C CA . GLU A 1 328 ? 228.55700 217.37100 242.67600 1.000 148.12180 236 GLU A CA 1
ATOM 1198 C C . GLU A 1 328 ? 229.22700 216.33000 243.56600 1.000 149.22723 236 GLU A C 1
ATOM 1199 O O . GLU A 1 328 ? 230.01500 215.50900 243.08600 1.000 149.73399 236 GLU A O 1
ATOM 1205 N N . GLY A 1 329 ? 228.88500 216.31700 244.85800 1.000 144.62986 237 GLY A N 1
ATOM 1206 C CA . GLY A 1 329 ? 229.46300 215.33400 245.76400 1.000 143.13149 237 GLY A CA 1
ATOM 1207 C C . GLY A 1 329 ? 229.11100 213.90300 245.40000 1.000 143.09946 237 GLY A C 1
ATOM 1208 O O . GLY A 1 329 ? 229.99700 213.09200 245.09500 1.000 141.93301 237 GLY A O 1
ATOM 1209 N N . GLU A 1 330 ? 227.81700 213.56600 245.41400 1.000 139.83546 238 GLU A N 1
ATOM 1210 C CA . GLU A 1 330 ? 227.46700 212.19400 245.04800 1.000 138.77659 238 GLU A CA 1
ATOM 1211 C C . GLU A 1 330 ? 227.63800 211.94800 243.55100 1.000 140.09737 238 GLU A C 1
ATOM 1212 O O . GLU A 1 330 ? 227.76400 210.79700 243.12600 1.000 140.16182 238 GLU A O 1
ATOM 1218 N N . GLN A 1 331 ? 227.72500 213.00600 242.74100 1.000 136.35634 239 GLN A N 1
ATOM 1219 C CA . GLN A 1 331 ? 228.10300 212.81500 241.34400 1.000 134.89151 239 GLN A CA 1
ATOM 1220 C C . GLN A 1 331 ? 229.53100 212.29800 241.23200 1.000 133.24118 239 GLN A C 1
ATOM 1221 O O . GLN A 1 331 ? 229.79900 211.33600 240.50400 1.000 130.42045 239 GLN A O 1
ATOM 1227 N N . ALA A 1 332 ? 230.46000 212.91700 241.96400 1.000 129.12689 240 ALA A N 1
ATOM 1228 C CA . ALA A 1 332 ? 231.84700 212.46800 241.95300 1.000 127.03210 240 ALA A CA 1
ATOM 1229 C C . ALA A 1 332 ? 231.97200 211.06600 242.53300 1.000 127.75026 240 ALA A C 1
ATOM 1230 O O . ALA A 1 332 ? 232.71700 210.23000 242.00800 1.000 126.00721 240 ALA A O 1
ATOM 1232 N N . LYS A 1 333 ? 231.24400 210.78800 243.61900 1.000 128.52516 241 LYS A N 1
ATOM 1233 C CA . LYS A 1 333 ? 231.31100 209.45300 244.21400 1.000 126.97770 241 LYS A CA 1
ATOM 1234 C C . LYS A 1 333 ? 230.76000 208.39300 243.26000 1.000 126.89654 241 LYS A C 1
ATOM 1235 O O . LYS A 1 333 ? 231.37400 207.33000 243.07300 1.000 126.06425 241 LYS A O 1
ATOM 1241 N N . ALA A 1 334 ? 229.61400 208.67000 242.63200 1.000 120.26317 242 ALA A N 1
ATOM 1242 C CA . ALA A 1 334 ? 229.01500 207.71500 241.70900 1.000 118.21720 242 ALA A CA 1
ATOM 1243 C C . ALA A 1 334 ? 229.88600 207.52400 240.47700 1.000 117.74141 242 ALA A C 1
ATOM 1244 O O . ALA A 1 334 ? 229.98000 206.41800 239.93800 1.000 118.53642 242 ALA A O 1
ATOM 1246 N N . LEU A 1 335 ? 230.54500 208.59100 240.02000 1.000 109.92021 243 LEU A N 1
ATOM 1247 C CA . LEU A 1 335 ? 231.42900 208.46200 238.86800 1.000 108.70305 243 LEU A CA 1
ATOM 1248 C C . LEU A 1 335 ? 232.67700 207.66400 239.21900 1.000 106.71745 243 LEU A C 1
ATOM 1249 O O . LEU A 1 335 ? 233.18700 206.90300 238.39000 1.000 106.95139 243 LEU A O 1
ATOM 1254 N N . PHE A 1 336 ? 233.18100 207.81800 240.44800 1.000 107.47571 244 PHE A N 1
ATOM 1255 C CA . PHE A 1 336 ? 234.30200 206.99400 240.88700 1.000 107.65330 244 PHE A CA 1
ATOM 1256 C C . PHE A 1 336 ? 233.91000 205.52200 240.90300 1.000 108.73124 244 PHE A C 1
ATOM 1257 O O . PHE A 1 336 ? 234.66500 204.65000 240.44100 1.000 109.67259 244 PHE A O 1
ATOM 1265 N N . GLU A 1 337 ? 232.72400 205.23100 241.44400 1.000 105.09973 245 GLU A N 1
ATOM 1266 C CA . GLU A 1 337 ? 232.24600 203.85500 241.49100 1.000 105.69010 245 GLU A CA 1
ATOM 1267 C C . GLU A 1 337 ? 232.02300 203.31200 240.08300 1.000 107.41645 245 GLU A C 1
ATOM 1268 O O . GLU A 1 337 ? 232.27700 202.13400 239.80700 1.000 106.37276 245 GLU A O 1
ATOM 1274 N N . LYS A 1 338 ? 231.56100 204.17200 239.17300 1.000 105.06275 246 LYS A N 1
ATOM 1275 C CA . LYS A 1 338 ? 231.37200 203.77600 237.78200 1.000 101.83550 246 LYS A CA 1
ATOM 1276 C C . LYS A 1 338 ? 232.70200 203.47300 237.10600 1.000 103.24260 246 LYS A C 1
ATOM 1277 O O . LYS A 1 338 ? 232.78700 202.57000 236.26800 1.000 102.38643 246 LYS A O 1
ATOM 1283 N N . VAL A 1 339 ? 233.75000 204.22600 237.44600 1.000 102.13283 247 VAL A N 1
ATOM 1284 C CA . VAL A 1 339 ? 235.07500 203.94500 236.89800 1.000 95.40321 247 VAL A CA 1
ATOM 1285 C C . VAL A 1 339 ? 235.57600 202.59200 237.38800 1.000 93.38344 247 VAL A C 1
ATOM 1286 O O . VAL A 1 339 ? 236.13900 201.80400 236.61500 1.000 96.49176 247 VAL A O 1
ATOM 1290 N N . LYS A 1 340 ? 235.37500 202.29900 238.67700 1.000 91.91623 248 LYS A N 1
ATOM 1291 C CA . LYS A 1 340 ? 235.74200 200.98000 239.19600 1.000 91.65306 248 LYS A CA 1
ATOM 1292 C C . LYS A 1 340 ? 234.96000 199.87400 238.48900 1.000 94.25210 248 LYS A C 1
ATOM 1293 O O . LYS A 1 340 ? 235.52300 198.83400 238.11300 1.000 95.35070 248 LYS A O 1
ATOM 1299 N N . LYS A 1 341 ? 233.65700 200.09700 238.29700 1.000 92.69132 249 LYS A N 1
ATOM 1300 C CA . LYS A 1 341 ? 232.80800 199.16500 237.56000 1.000 91.89824 249 LYS A CA 1
ATOM 1301 C C . LYS A 1 341 ? 233.35500 198.91200 236.16300 1.000 92.63278 249 LYS A C 1
ATOM 1302 O O . LYS A 1 341 ? 233.45700 197.76300 235.71800 1.000 89.37862 249 LYS A O 1
ATOM 1308 N N . PHE A 1 342 ? 233.71500 199.98500 235.45900 1.000 91.37763 250 PHE A N 1
ATOM 1309 C CA . PHE A 1 342 ? 234.19200 199.86500 234.08700 1.000 84.41496 250 PHE A CA 1
ATOM 1310 C C . PHE A 1 342 ? 235.51500 199.11700 234.03100 1.000 85.77709 250 PHE A C 1
ATOM 1311 O O . PHE A 1 342 ? 235.75300 198.32200 233.11400 1.000 89.25417 250 PHE A O 1
ATOM 1319 N N . ARG A 1 343 ? 236.40500 199.38600 234.98700 1.000 89.29982 251 ARG A N 1
ATOM 1320 C CA . ARG A 1 343 ? 237.68700 198.69300 235.00800 1.000 86.31364 251 ARG A CA 1
ATOM 1321 C C . ARG A 1 343 ? 237.48100 197.20400 235.25300 1.000 90.80376 251 ARG A C 1
ATOM 1322 O O . ARG A 1 343 ? 238.16700 196.36000 234.66900 1.000 91.47852 251 ARG A O 1
ATOM 1330 N N . THR A 1 344 ? 236.52800 196.86300 236.12000 1.000 95.18263 252 THR A N 1
ATOM 1331 C CA . THR A 1 344 ? 236.21700 195.44800 236.32800 1.000 94.84070 252 THR A CA 1
ATOM 1332 C C . THR A 1 344 ? 235.52000 194.83100 235.11800 1.000 94.83790 252 THR A C 1
ATOM 1333 O O . THR A 1 344 ? 235.59800 193.61400 234.92100 1.000 95.20844 252 THR A O 1
ATOM 1337 N N . HIS A 1 345 ? 234.83500 195.64700 234.31700 1.000 89.89591 253 HIS A N 1
ATOM 1338 C CA . HIS A 1 345 ? 234.01500 195.13600 233.21200 1.000 90.26227 253 HIS A CA 1
ATOM 1339 C C . HIS A 1 345 ? 234.76400 195.01300 231.88500 1.000 88.79400 253 HIS A C 1
ATOM 1340 O O . HIS A 1 345 ? 234.38900 194.17400 231.05700 1.000 87.70220 253 HIS A O 1
ATOM 1347 N N . VAL A 1 346 ? 235.82200 195.80100 231.65600 1.000 84.56980 254 VAL A N 1
ATOM 1348 C CA . VAL A 1 346 ? 236.47800 195.86600 230.35200 1.000 82.74369 254 VAL A CA 1
ATOM 1349 C C . VAL A 1 346 ? 237.88100 195.26800 230.38000 1.000 81.16347 254 VAL A C 1
ATOM 1350 O O . VAL A 1 346 ? 238.29500 194.59700 229.42700 1.000 79.93698 254 VAL A O 1
ATOM 1354 N N . GLU A 1 347 ? 238.61200 195.45700 231.48300 1.000 87.36547 255 GLU A N 1
ATOM 1355 C CA . GLU A 1 347 ? 240.04100 195.14800 231.53000 1.000 88.69680 255 GLU A CA 1
ATOM 1356 C C . GLU A 1 347 ? 240.36400 193.66700 231.35900 1.000 90.58872 255 GLU A C 1
ATOM 1357 O O . GLU A 1 347 ? 241.49900 193.34800 230.99700 1.000 90.12322 255 GLU A O 1
ATOM 1363 N N . GLU A 1 348 ? 239.42000 192.75700 231.59000 1.000 98.37197 256 GLU A N 1
ATOM 1364 C CA . GLU A 1 348 ? 239.77400 191.34400 231.45900 1.000 98.00302 256 GLU A CA 1
ATOM 1365 C C . GLU A 1 348 ? 239.93300 190.92300 230.00000 1.000 99.65367 256 GLU A C 1
ATOM 1366 O O . GLU A 1 348 ? 240.60400 189.92500 229.71000 1.000 100.43711 256 GLU A O 1
ATOM 1372 N N . GLY A 1 349 ? 239.32500 191.65000 229.06200 1.000 90.59192 257 GLY A N 1
ATOM 1373 C CA . GLY A 1 349 ? 239.27200 191.23000 227.68000 1.000 87.16077 257 GLY A CA 1
ATOM 1374 C C . GLY A 1 349 ? 240.01100 192.16000 226.72900 1.000 88.73638 257 GLY A C 1
ATOM 1375 O O . GLY A 1 349 ? 240.26300 193.32900 227.01000 1.000 92.93190 257 GLY A O 1
ATOM 1376 N N . ASP A 1 350 ? 240.35500 191.59600 225.56600 1.000 79.15448 258 ASP A N 1
ATOM 1377 C CA . ASP A 1 350 ? 241.07800 192.29600 224.50900 1.000 76.72364 258 ASP A CA 1
ATOM 1378 C C . ASP A 1 350 ? 240.39700 192.14800 223.15300 1.000 71.41274 258 ASP A C 1
ATOM 1379 O O . ASP A 1 350 ? 241.07700 192.04300 222.12800 1.000 70.59064 258 ASP A O 1
ATOM 1384 N N . ILE A 1 351 ? 239.06200 192.12500 223.12800 1.000 65.56419 259 ILE A N 1
ATOM 1385 C CA . ILE A 1 351 ? 238.33900 191.93000 221.87300 1.000 66.26028 259 ILE A CA 1
ATOM 1386 C C . ILE A 1 351 ? 238.47000 193.16100 220.98000 1.000 73.68103 259 ILE A C 1
ATOM 1387 O O . ILE A 1 351 ? 238.58100 193.04800 219.75300 1.000 83.59018 259 ILE A O 1
ATOM 1392 N N . VAL A 1 352 ? 238.46500 194.35500 221.58300 1.000 65.13460 260 VAL A N 1
ATOM 1393 C CA . VAL A 1 352 ? 238.55700 195.59400 220.81000 1.000 60.16341 260 VAL A CA 1
ATOM 1394 C C . VAL A 1 352 ? 239.91100 195.69000 220.11800 1.000 65.20382 260 VAL A C 1
ATOM 1395 O O . VAL A 1 352 ? 240.00400 196.02000 218.92800 1.000 72.12190 260 VAL A O 1
ATOM 1399 N N . TYR A 1 353 ? 240.98200 195.38700 220.85600 1.000 59.19062 261 TYR A N 1
ATOM 1400 C CA . TYR A 1 353 ? 242.32700 195.44900 220.29200 1.000 56.73155 261 TYR A CA 1
ATOM 1401 C C . TYR A 1 353 ? 242.50100 194.43800 219.16500 1.000 66.76197 261 TYR A C 1
ATOM 1402 O O . TYR A 1 353 ? 243.05700 194.76000 218.10800 1.000 75.05728 261 TYR A O 1
ATOM 1411 N N . ARG A 1 354 ? 242.03300 193.20500 219.37800 1.000 70.26913 262 ARG A N 1
ATOM 1412 C CA . ARG A 1 354 ? 242.15600 192.17600 218.35000 1.000 67.13659 262 ARG A CA 1
ATOM 1413 C C . ARG A 1 354 ? 241.34400 192.53600 217.11400 1.000 68.29969 262 ARG A C 1
ATOM 1414 O O . ARG A 1 354 ? 241.79000 192.32300 215.98100 1.000 75.38350 262 ARG A O 1
ATOM 1422 N N . LEU A 1 355 ? 240.14000 193.07800 217.31300 1.000 55.43327 263 LEU A N 1
ATOM 1423 C CA . LEU A 1 355 ? 239.31400 193.46800 216.17800 1.000 56.93622 263 LEU A CA 1
ATOM 1424 C C . LEU A 1 355 ? 239.95900 194.60200 215.39300 1.000 63.36987 263 LEU A C 1
ATOM 1425 O O . LEU A 1 355 ? 239.94500 194.59700 214.15900 1.000 69.20807 263 LEU A O 1
ATOM 1430 N N . TYR A 1 356 ? 240.53700 195.58200 216.09200 1.000 58.26294 264 TYR A N 1
ATOM 1431 C CA . TYR A 1 356 ? 241.20800 196.68000 215.40100 1.000 56.21523 264 TYR A CA 1
ATOM 1432 C C . TYR A 1 356 ? 242.43100 196.18000 214.63900 1.000 61.13525 264 TYR A C 1
ATOM 1433 O O . TYR A 1 356 ? 242.69300 196.61600 213.51000 1.000 66.18309 264 TYR A O 1
ATOM 1442 N N . MET A 1 357 ? 243.18200 195.24900 215.24000 1.000 60.54666 265 MET A N 1
ATOM 1443 C CA . MET A 1 357 ? 244.30600 194.61800 214.55100 1.000 58.53617 265 MET A CA 1
ATOM 1444 C C . MET A 1 357 ? 243.86000 193.90500 213.28300 1.000 64.57242 265 MET A C 1
ATOM 1445 O O . MET A 1 357 ? 244.49400 194.03900 212.23100 1.000 70.21785 265 MET A O 1
ATOM 1450 N N . ARG A 1 358 ? 242.77300 193.13800 213.36700 1.000 60.89376 266 ARG A N 1
ATOM 1451 C CA . ARG A 1 358 ? 242.30200 192.39800 212.20200 1.000 59.78552 266 ARG A CA 1
ATOM 1452 C C . ARG A 1 358 ? 241.77800 193.33600 211.12300 1.000 63.21003 266 ARG A C 1
ATOM 1453 O O . ARG A 1 358 ? 242.00500 193.10200 209.93000 1.000 68.27322 266 ARG A O 1
ATOM 1461 N N . GLN A 1 359 ? 241.09300 194.41000 211.52200 1.000 57.14996 267 GLN A N 1
ATOM 1462 C CA . GLN A 1 359 ? 240.63000 195.40400 210.55800 1.000 54.75461 267 GLN A CA 1
ATOM 1463 C C . GLN A 1 359 ? 241.80300 196.05100 209.83400 1.000 55.69481 267 GLN A C 1
ATOM 1464 O O . GLN A 1 359 ? 241.79000 196.18700 208.60400 1.000 62.69703 267 GLN A O 1
ATOM 1470 N N . THR A 1 360 ? 242.83800 196.44000 210.58100 1.000 46.58751 268 THR A N 1
ATOM 1471 C CA . THR A 1 360 ? 244.02700 197.02000 209.97000 1.000 46.18872 268 THR A CA 1
ATOM 1472 C C . THR A 1 360 ? 244.75600 196.04300 209.05600 1.000 52.37266 268 THR A C 1
ATOM 1473 O O . THR A 1 360 ? 245.22500 196.45500 207.98900 1.000 64.13693 268 THR A O 1
ATOM 1477 N N . ILE A 1 361 ? 244.85400 194.77300 209.43800 1.000 47.46283 269 ILE A N 1
ATOM 1478 C CA . ILE A 1 361 ? 245.50100 193.76300 208.60300 1.000 46.42288 269 ILE A CA 1
ATOM 1479 C C . ILE A 1 361 ? 244.73400 193.53900 207.30400 1.000 52.76543 269 ILE A C 1
ATOM 1480 O O . ILE A 1 361 ? 245.33000 193.44200 206.22600 1.000 60.69700 269 ILE A O 1
ATOM 1485 N N . ILE A 1 362 ? 243.40300 193.45200 207.38100 1.000 49.55483 270 ILE A N 1
ATOM 1486 C CA . ILE A 1 362 ? 242.60100 193.32200 206.17000 1.000 49.73068 270 ILE A CA 1
ATOM 1487 C C . ILE A 1 362 ? 242.72300 194.55600 205.28800 1.000 53.52297 270 ILE A C 1
ATOM 1488 O O . ILE A 1 362 ? 242.81600 194.43200 204.06100 1.000 62.34781 270 ILE A O 1
ATOM 1493 N N . LYS A 1 363 ? 242.75800 195.74900 205.87800 1.000 47.28229 271 LYS A N 1
ATOM 1494 C CA . LYS A 1 363 ? 242.83200 196.98200 205.10500 1.000 47.46413 271 LYS A CA 1
ATOM 1495 C C . LYS A 1 363 ? 244.18900 197.21100 204.44900 1.000 50.96646 271 LYS A C 1
ATOM 1496 O O . LYS A 1 363 ? 244.31500 198.14100 203.64700 1.000 62.57047 271 LYS A O 1
ATOM 1502 N N . VAL A 1 364 ? 245.20300 196.40700 204.76100 1.000 45.26893 272 VAL A N 1
ATOM 1503 C CA . VAL A 1 364 ? 246.47700 196.45800 204.06000 1.000 51.65385 272 VAL A CA 1
ATOM 1504 C C . VAL A 1 364 ? 246.64300 195.27900 203.10600 1.000 54.95929 272 VAL A C 1
ATOM 1505 O O . VAL A 1 364 ? 247.22800 195.43000 202.03000 1.000 59.23264 272 VAL A O 1
ATOM 1509 N N . ILE A 1 365 ? 246.09100 194.11100 203.45500 1.000 46.79677 273 ILE A N 1
ATOM 1510 C CA . ILE A 1 365 ? 246.08000 192.98800 202.51900 1.000 45.44732 273 ILE A CA 1
ATOM 1511 C C . ILE A 1 365 ? 245.26700 193.34600 201.28200 1.000 52.86768 273 ILE A C 1
ATOM 1512 O O . ILE A 1 365 ? 245.70600 193.14500 200.13800 1.000 62.23981 273 ILE A O 1
ATOM 1517 N N . LYS A 1 366 ? 244.07500 193.90800 201.49700 1.000 45.79974 274 LYS A N 1
ATOM 1518 C CA . LYS A 1 366 ? 243.23600 194.31800 200.38100 1.000 48.71305 274 LYS A CA 1
ATOM 1519 C C . LYS A 1 366 ? 243.88600 195.44000 199.58900 1.000 51.10527 274 LYS A C 1
ATOM 1520 O O . LYS A 1 366 ? 243.75100 195.49400 198.36600 1.000 60.45644 274 LYS A O 1
ATOM 1526 N N . PHE A 1 367 ? 244.60000 196.34300 200.26600 1.000 44.27005 275 PHE A N 1
ATOM 1527 C CA . PHE A 1 367 ? 245.31200 197.39900 199.55300 1.000 43.69969 275 PHE A CA 1
ATOM 1528 C C . PHE A 1 367 ? 246.37900 196.81900 198.63500 1.000 52.67997 275 PHE A C 1
ATOM 1529 O O . PHE A 1 367 ? 246.52700 197.26300 197.49000 1.000 59.05088 275 PHE A O 1
ATOM 1537 N N . ALA A 1 368 ? 247.13100 195.82700 199.11800 1.000 46.13264 276 ALA A N 1
ATOM 1538 C CA . ALA A 1 368 ? 248.15000 195.19800 198.28300 1.000 45.85638 276 ALA A CA 1
ATOM 1539 C C . ALA A 1 368 ? 247.52500 194.51600 197.07100 1.000 56.09439 276 ALA A C 1
ATOM 1540 O O . ALA A 1 368 ? 248.00400 194.67200 195.93800 1.000 61.55907 276 ALA A O 1
ATOM 1542 N N . LEU A 1 369 ? 246.43600 193.77000 197.28800 1.000 42.64711 277 LEU A N 1
ATOM 1543 C CA . LEU A 1 369 ? 245.77500 193.09000 196.17400 1.000 41.18372 277 LEU A CA 1
ATOM 1544 C C . LEU A 1 369 ? 245.20500 194.08900 195.17000 1.000 48.01955 277 LEU A C 1
ATOM 1545 O O . LEU A 1 369 ? 245.32400 193.90000 193.95000 1.000 55.65247 277 LEU A O 1
ATOM 1550 N N . ILE A 1 370 ? 244.58400 195.16100 195.67000 1.000 43.53499 278 ILE A N 1
ATOM 1551 C CA . ILE A 1 370 ? 244.00700 196.18500 194.80500 1.000 36.54368 278 ILE A CA 1
ATOM 1552 C C . ILE A 1 370 ? 245.09100 196.83800 193.96400 1.000 47.16450 278 ILE A C 1
ATOM 1553 O O . ILE A 1 370 ? 244.94400 196.98900 192.74700 1.000 57.05307 278 ILE A O 1
ATOM 1558 N N . ILE A 1 371 ? 246.20400 197.21700 194.59700 1.000 39.83324 279 ILE A N 1
ATOM 1559 C CA . ILE A 1 371 ? 247.28200 197.87700 193.87100 1.000 37.60665 279 ILE A CA 1
ATOM 1560 C C . ILE A 1 371 ? 247.85900 196.95800 192.80900 1.000 46.52309 279 ILE A C 1
ATOM 1561 O O . ILE A 1 371 ? 248.05800 197.37900 191.66200 1.000 57.71530 279 ILE A O 1
ATOM 1566 N N . CYS A 1 372 ? 248.09000 195.68600 193.14600 1.000 40.15735 280 CYS A N 1
ATOM 1567 C CA . CYS A 1 372 ? 248.64500 194.75500 192.16700 1.000 46.97542 280 CYS A CA 1
ATOM 1568 C C . CYS A 1 372 ? 247.71500 194.58300 190.97000 1.000 53.10243 280 CYS A C 1
ATOM 1569 O O . CYS A 1 372 ? 248.11900 194.79600 189.81700 1.000 52.88079 280 CYS A O 1
ATOM 1572 N N . TYR A 1 373 ? 246.44400 194.24900 191.22200 1.000 47.90197 281 TYR A N 1
ATOM 1573 C CA . TYR A 1 373 ? 245.56300 193.90500 190.11000 1.000 45.80923 281 TYR A CA 1
ATOM 1574 C C . TYR A 1 373 ? 245.10400 195.15000 189.35800 1.000 47.72896 281 TYR A C 1
ATOM 1575 O O . TYR A 1 373 ? 244.64500 195.05100 188.21500 1.000 52.13692 281 TYR A O 1
ATOM 1584 N N . THR A 1 374 ? 245.22600 196.33100 189.97000 1.000 43.53949 282 THR A N 1
ATOM 1585 C CA . THR A 1 374 ? 244.83600 197.55500 189.28700 1.000 36.25584 282 THR A CA 1
ATOM 1586 C C . THR A 1 374 ? 245.97100 198.14100 188.46500 1.000 42.53885 282 THR A C 1
ATOM 1587 O O . THR A 1 374 ? 245.72700 198.61200 187.35000 1.000 54.91211 282 THR A O 1
ATOM 1591 N N . VAL A 1 375 ? 247.20000 198.12500 188.97900 1.000 44.01106 283 VAL A N 1
ATOM 1592 C CA . VAL A 1 375 ? 248.35200 198.53800 188.19200 1.000 47.78862 283 VAL A CA 1
ATOM 1593 C C . VAL A 1 375 ? 248.62300 197.57400 187.04200 1.000 56.19141 283 VAL A C 1
ATOM 1594 O O . VAL A 1 375 ? 248.95300 198.02900 185.93500 1.000 55.17872 283 VAL A O 1
ATOM 1598 N N . TYR A 1 376 ? 248.45200 196.26700 187.25100 1.000 59.12917 284 TYR A N 1
ATOM 1599 C CA . TYR A 1 376 ? 248.70400 195.31600 186.17700 1.000 55.10977 284 TYR A CA 1
ATOM 1600 C C . TYR A 1 376 ? 247.68500 195.40900 185.04500 1.000 56.32688 284 TYR A C 1
ATOM 1601 O O . TYR A 1 376 ? 248.01100 195.04900 183.90900 1.000 58.69974 284 TYR A O 1
ATOM 1610 N N . TYR A 1 377 ? 246.47600 195.90600 185.31200 1.000 55.42763 285 TYR A N 1
ATOM 1611 C CA . TYR A 1 377 ? 245.40400 195.89700 184.32200 1.000 51.18832 285 TYR A CA 1
ATOM 1612 C C . TYR A 1 377 ? 244.96400 197.28800 183.87900 1.000 51.17821 285 TYR A C 1
ATOM 1613 O O . TYR A 1 377 ? 244.02100 197.39700 183.08800 1.000 58.04257 285 TYR A O 1
ATOM 1622 N N . VAL A 1 378 ? 245.60500 198.35300 184.36500 1.000 42.18154 286 VAL A N 1
ATOM 1623 C CA . VAL A 1 378 ? 245.19000 199.69400 183.96100 1.000 40.24995 286 VAL A CA 1
ATOM 1624 C C . VAL A 1 378 ? 245.57500 199.96200 182.50900 1.000 49.86085 286 VAL A C 1
ATOM 1625 O O . VAL A 1 378 ? 244.89500 200.72100 181.80800 1.000 51.98329 286 VAL A O 1
ATOM 1629 N N . HIS A 1 379 ? 246.64500 199.32600 182.02300 1.000 53.97938 287 HIS A N 1
ATOM 1630 C CA . HIS A 1 379 ? 247.10600 199.56200 180.65900 1.000 47.24896 287 HIS A CA 1
ATOM 1631 C C . HIS A 1 379 ? 246.14800 199.01000 179.61300 1.000 47.59717 287 HIS A C 1
ATOM 1632 O O . HIS A 1 379 ? 246.28200 199.34500 178.43100 1.000 54.72562 287 HIS A O 1
ATOM 1639 N N . ASN A 1 380 ? 245.19000 198.17800 180.01300 1.000 45.34380 288 ASN A N 1
ATOM 1640 C CA . ASN A 1 380 ? 244.22500 197.61200 179.08100 1.000 49.59589 288 ASN A CA 1
ATOM 1641 C C . ASN A 1 380 ? 243.06800 198.55300 178.78200 1.000 46.70526 288 ASN A C 1
ATOM 1642 O O . ASN A 1 380 ? 242.20900 198.21000 177.96300 1.000 52.98769 288 ASN A O 1
ATOM 1647 N N . ILE A 1 381 ? 243.01700 199.71900 179.42100 1.000 42.25740 289 ILE A N 1
ATOM 1648 C CA . ILE A 1 381 ? 242.01800 200.73900 179.10300 1.000 43.70092 289 ILE A CA 1
ATOM 1649 C C . ILE A 1 381 ? 242.61100 201.57100 177.97000 1.000 53.20511 289 ILE A C 1
ATOM 1650 O O . ILE A 1 381 ? 243.36300 202.51900 178.19000 1.000 54.86996 289 ILE A O 1
ATOM 1655 N N . LYS A 1 382 ? 242.27200 201.20300 176.73900 1.000 53.15687 290 LYS A N 1
ATOM 1656 C CA . LYS A 1 382 ? 242.79300 201.86700 175.55600 1.000 49.02700 290 LYS A CA 1
ATOM 1657 C C . LYS A 1 382 ? 241.66000 202.52700 174.78500 1.000 51.22993 290 LYS A C 1
ATOM 1658 O O . LYS A 1 382 ? 240.48800 202.17000 174.93100 1.000 58.50603 290 LYS A O 1
ATOM 1664 N N . PHE A 1 383 ? 242.02800 203.50400 173.95700 1.000 41.23686 291 PHE A N 1
ATOM 1665 C CA . PHE A 1 383 ? 241.04000 204.19300 173.13600 1.000 34.13447 291 PHE A CA 1
ATOM 1666 C C . PHE A 1 383 ? 240.77300 203.43800 171.83900 1.000 44.96429 291 PHE A C 1
ATOM 1667 O O . PHE A 1 383 ? 239.62600 203.37200 171.38400 1.000 57.76356 291 PHE A O 1
ATOM 1675 N N . ASP A 1 384 ? 241.81000 202.85900 171.23600 1.000 48.77136 292 ASP A N 1
ATOM 1676 C CA . ASP A 1 384 ? 241.68700 202.09700 169.99400 1.000 48.28349 292 ASP A CA 1
ATOM 1677 C C . ASP A 1 384 ? 241.59000 200.62000 170.35100 1.000 56.21837 292 ASP A C 1
ATOM 1678 O O . ASP A 1 384 ? 242.48700 200.06700 170.99300 1.000 62.78606 292 ASP A O 1
ATOM 1683 N N . VAL A 1 385 ? 240.50200 199.97700 169.93500 1.000 49.51177 293 VAL A N 1
ATOM 1684 C CA . VAL A 1 385 ? 240.28400 198.55500 170.18200 1.000 42.31290 293 VAL A CA 1
ATOM 1685 C C . VAL A 1 385 ? 240.00400 197.88600 168.84300 1.000 49.67921 293 VAL A C 1
ATOM 1686 O O . VAL A 1 385 ? 239.06000 198.25500 168.13800 1.000 63.98936 293 VAL A O 1
ATOM 1690 N N . ASP A 1 386 ? 240.81100 196.89500 168.48500 1.000 50.72369 294 ASP A N 1
ATOM 1691 C CA . ASP A 1 386 ? 240.54100 196.12400 167.28200 1.000 50.03690 294 ASP A CA 1
ATOM 1692 C C . ASP A 1 386 ? 239.76000 194.87000 167.64600 1.000 54.60097 294 ASP A C 1
ATOM 1693 O O . ASP A 1 386 ? 240.23600 194.02900 168.41300 1.000 62.83280 294 ASP A O 1
ATOM 1698 N N . CYS A 1 387 ? 238.55600 194.74100 167.09200 1.000 54.80888 295 CYS A N 1
ATOM 1699 C CA . CYS A 1 387 ? 237.66600 193.65000 167.46900 1.000 53.91094 295 CYS A CA 1
ATOM 1700 C C . CYS A 1 387 ? 237.46400 192.73400 166.27400 1.000 56.14670 295 CYS A C 1
ATOM 1701 O O . CYS A 1 387 ? 237.36900 193.20000 165.13700 1.000 57.59532 295 CYS A O 1
ATOM 1704 N N . THR A 1 388 ? 237.44400 191.43100 166.53000 1.000 53.46791 296 THR A N 1
ATOM 1705 C CA . THR A 1 388 ? 237.12400 190.42500 165.52500 1.000 46.41214 296 THR A CA 1
ATOM 1706 C C . THR A 1 388 ? 236.10000 189.48400 166.14300 1.000 54.80535 296 THR A C 1
ATOM 1707 O O . THR A 1 388 ? 236.45000 188.62500 166.95800 1.000 62.08012 296 THR A O 1
ATOM 1711 N N . VAL A 1 389 ? 234.83600 189.64200 165.75500 1.000 48.09095 297 VAL A N 1
ATOM 1712 C CA . VAL A 1 389 ? 233.72400 189.05100 166.48900 1.000 51.15725 297 VAL A CA 1
ATOM 1713 C C . VAL A 1 389 ? 232.94900 188.03600 165.67300 1.000 53.92304 297 VAL A C 1
ATOM 1714 O O . VAL A 1 389 ? 232.09500 187.33400 166.23700 1.000 54.33509 297 VAL A O 1
ATOM 1718 N N . ASP A 1 390 ? 233.21200 187.93400 164.36700 1.000 61.33658 298 ASP A N 1
ATOM 1719 C CA . ASP A 1 390 ? 232.57400 186.95500 163.48100 1.000 66.54568 298 ASP A CA 1
ATOM 1720 C C . ASP A 1 390 ? 231.05300 187.14100 163.48300 1.000 65.80802 298 ASP A C 1
ATOM 1721 O O . ASP A 1 390 ? 230.29300 186.27900 163.93000 1.000 64.49320 298 ASP A O 1
ATOM 1726 N N . ILE A 1 391 ? 230.61400 188.30200 163.00300 1.000 48.84444 299 ILE A N 1
ATOM 1727 C CA . ILE A 1 391 ? 229.20000 188.55800 162.75700 1.000 41.59436 299 ILE A CA 1
ATOM 1728 C C . ILE A 1 391 ? 229.02400 188.84100 161.27300 1.000 43.15373 299 ILE A C 1
ATOM 1729 O O . ILE A 1 391 ? 228.19300 189.66700 160.87900 1.000 52.76935 299 ILE A O 1
ATOM 1734 N N . GLU A 1 392 ? 229.82900 188.16700 160.44700 1.000 43.04043 300 GLU A N 1
ATOM 1735 C CA . GLU A 1 392 ? 229.80600 188.39500 159.00700 1.000 48.25830 300 GLU A CA 1
ATOM 1736 C C . GLU A 1 392 ? 228.44900 188.07400 158.39600 1.000 47.83241 300 GLU A C 1
ATOM 1737 O O . GLU A 1 392 ? 228.02400 188.74100 157.44600 1.000 54.88161 300 GLU A O 1
ATOM 1743 N N . SER A 1 393 ? 227.75200 187.07000 158.92700 1.000 42.98012 301 SER A N 1
ATOM 1744 C CA . SER A 1 393 ? 226.44600 186.69700 158.40200 1.000 44.82012 301 SER A CA 1
ATOM 1745 C C . SER A 1 393 ? 225.37600 187.74500 158.67600 1.000 44.45914 301 SER A C 1
ATOM 1746 O O . SER A 1 393 ? 224.32900 187.71900 158.02200 1.000 45.81564 301 SER A O 1
ATOM 1749 N N . LEU A 1 394 ? 225.60900 188.65800 159.61900 1.000 43.03427 302 LEU A N 1
ATOM 1750 C CA . LEU A 1 394 ? 224.65400 189.70500 159.94400 1.000 40.22100 302 LEU A CA 1
ATOM 1751 C C . LEU A 1 394 ? 225.08300 191.09100 159.49300 1.000 45.66632 302 LEU A C 1
ATOM 1752 O O . LEU A 1 394 ? 224.21700 191.95100 159.30200 1.000 50.94438 302 LEU A O 1
ATOM 1757 N N . THR A 1 395 ? 226.37800 191.33100 159.31200 1.000 33.66668 303 THR A N 1
ATOM 1758 C CA . THR A 1 395 ? 226.89400 192.64500 158.95400 1.000 18.88403 303 THR A CA 1
ATOM 1759 C C . THR A 1 395 ? 227.59300 192.64600 157.60500 1.000 30.34604 303 THR A C 1
ATOM 1760 O O . THR A 1 395 ? 227.31300 193.51100 156.76700 1.000 44.60776 303 THR A O 1
ATOM 1764 N N . GLY A 1 396 ? 228.48300 191.68900 157.36100 1.000 41.08372 304 GLY A N 1
ATOM 1765 C CA . GLY A 1 396 ? 229.26700 191.62700 156.14800 1.000 35.61981 304 GLY A CA 1
ATOM 1766 C C . GLY A 1 396 ? 230.75500 191.78200 156.36600 1.000 38.88417 304 GLY A C 1
ATOM 1767 O O . GLY A 1 396 ? 231.53100 191.57400 155.42500 1.000 42.64790 304 GLY A O 1
ATOM 1768 N N . TYR A 1 397 ? 231.17400 192.13800 157.57600 1.000 38.01647 305 TYR A N 1
ATOM 1769 C CA . TYR A 1 397 ? 232.57500 192.31400 157.91700 1.000 34.98701 305 TYR A CA 1
ATOM 1770 C C . TYR A 1 397 ? 232.91100 191.49400 159.15400 1.000 45.21734 305 TYR A C 1
ATOM 1771 O O . TYR A 1 397 ? 232.05400 191.22800 160.00100 1.000 44.15657 305 TYR A O 1
ATOM 1780 N N . ARG A 1 398 ? 234.17400 191.09600 159.25300 1.000 59.52050 306 ARG A N 1
ATOM 1781 C CA . ARG A 1 398 ? 234.65900 190.33400 160.39600 1.000 51.40181 306 ARG A CA 1
ATOM 1782 C C . ARG A 1 398 ? 235.41300 191.18000 161.40600 1.000 55.71609 306 ARG A C 1
ATOM 1783 O O . ARG A 1 398 ? 235.14500 191.08100 162.60600 1.000 68.12778 306 ARG A O 1
ATOM 1791 N N . THR A 1 399 ? 236.34900 192.01100 160.95800 1.000 44.42966 307 THR A N 1
ATOM 1792 C CA . THR A 1 399 ? 237.19100 192.80300 161.84300 1.000 47.85993 307 THR A CA 1
ATOM 1793 C C . THR A 1 399 ? 236.77600 194.26400 161.76900 1.000 45.73679 307 THR A C 1
ATOM 1794 O O . THR A 1 399 ? 236.52500 194.78900 160.68000 1.000 57.00596 307 THR A O 1
ATOM 1798 N N . TYR A 1 400 ? 236.70700 194.91200 162.92700 1.000 31.66334 308 TYR A N 1
ATOM 1799 C CA . TYR A 1 400 ? 236.30800 196.30500 163.03600 1.000 36.89714 308 TYR A CA 1
ATOM 1800 C C . TYR A 1 400 ? 237.31200 197.04400 163.90800 1.000 40.40711 308 TYR A C 1
ATOM 1801 O O . TYR A 1 400 ? 237.92700 196.45400 164.80200 1.000 45.43262 308 TYR A O 1
ATOM 1810 N N . ARG A 1 401 ? 237.48300 198.33200 163.63200 1.000 48.05395 309 ARG A N 1
ATOM 1811 C CA . ARG A 1 401 ? 238.29900 199.21400 164.45300 1.000 42.58580 309 ARG A CA 1
ATOM 1812 C C . ARG A 1 401 ? 237.36200 200.09900 165.26400 1.000 38.77954 309 ARG A C 1
ATOM 1813 O O . ARG A 1 401 ? 236.51200 200.79000 164.69500 1.000 53.18664 309 ARG A O 1
ATOM 1821 N N . CYS A 1 402 ? 237.51600 200.07900 166.58300 1.000 32.49112 310 CYS A N 1
ATOM 1822 C CA . CYS A 1 402 ? 236.57600 200.69500 167.50000 1.000 39.53740 310 CYS A CA 1
ATOM 1823 C C . CYS A 1 402 ? 237.26900 201.76500 168.32800 1.000 43.96058 310 CYS A C 1
ATOM 1824 O O . CYS A 1 402 ? 238.43900 201.64300 168.70400 1.000 53.95029 310 CYS A O 1
ATOM 1827 N N . ALA A 1 403 ? 236.51300 202.81400 168.63100 1.000 30.66269 311 ALA A N 1
ATOM 1828 C CA . ALA A 1 403 ? 236.98300 203.89100 169.49200 1.000 31.89324 311 ALA A CA 1
ATOM 1829 C C . ALA A 1 403 ? 236.18600 203.82500 170.78400 1.000 39.90009 311 ALA A C 1
ATOM 1830 O O . ALA A 1 403 ? 234.95400 203.88300 170.75700 1.000 60.00379 311 ALA A O 1
ATOM 1832 N N . HIS A 1 404 ? 236.88300 203.68100 171.90400 1.000 34.38482 312 HIS A N 1
ATOM 1833 C CA . HIS A 1 404 ? 236.26500 203.72400 173.22000 1.000 26.11565 312 HIS A CA 1
ATOM 1834 C C . HIS A 1 404 ? 236.44200 205.13100 173.77500 1.000 41.68536 312 HIS A C 1
ATOM 1835 O O . HIS A 1 404 ? 237.51500 205.45800 174.29600 1.000 54.75593 312 HIS A O 1
ATOM 1842 N N . PRO A 1 405 ? 235.42400 205.99300 173.67100 1.000 34.50376 313 PRO A N 1
ATOM 1843 C CA . PRO A 1 405 ? 235.63900 207.41500 173.99700 1.000 36.83634 313 PRO A CA 1
ATOM 1844 C C . PRO A 1 405 ? 235.95500 207.66500 175.46000 1.000 45.35303 313 PRO A C 1
ATOM 1845 O O . PRO A 1 405 ? 236.86500 208.44300 175.77300 1.000 54.91968 313 PRO A O 1
ATOM 1849 N N . LEU A 1 406 ? 235.23000 207.02400 176.36900 1.000 47.00653 314 LEU A N 1
ATOM 1850 C CA . LEU A 1 406 ? 235.46200 207.19700 177.80200 1.000 43.86712 314 LEU A CA 1
ATOM 1851 C C . LEU A 1 406 ? 236.54000 206.24600 178.31100 1.000 45.20779 314 LEU A C 1
ATOM 1852 O O . LEU A 1 406 ? 236.34100 205.51100 179.27400 1.000 53.94000 314 LEU A O 1
ATOM 1857 N N . ALA A 1 407 ? 237.70100 206.25800 177.66100 1.000 32.23047 315 ALA A N 1
ATOM 1858 C CA . ALA A 1 407 ? 238.82500 205.42300 178.06400 1.000 31.87616 315 ALA A CA 1
ATOM 1859 C C . ALA A 1 407 ? 239.93200 206.21200 178.74100 1.000 43.42579 315 ALA A C 1
ATOM 1860 O O . ALA A 1 407 ? 240.36600 205.84100 179.83600 1.000 59.90425 315 ALA A O 1
ATOM 1862 N N . THR A 1 408 ? 240.39100 207.29800 178.11200 1.000 41.07763 316 THR A N 1
ATOM 1863 C CA . THR A 1 408 ? 241.42600 208.13100 178.71600 1.000 40.00521 316 THR A CA 1
ATOM 1864 C C . THR A 1 408 ? 240.96300 208.69200 180.05200 1.000 42.88667 316 THR A C 1
ATOM 1865 O O . THR A 1 408 ? 241.73100 208.71500 181.02200 1.000 56.05931 316 THR A O 1
ATOM 1869 N N . LEU A 1 409 ? 239.70200 209.12300 180.12400 1.000 36.64144 317 LEU A N 1
ATOM 1870 C CA . LEU A 1 409 ? 239.12700 209.51300 181.40500 1.000 39.54714 317 LEU A CA 1
ATOM 1871 C C . LEU A 1 409 ? 239.15600 208.35000 182.38800 1.000 37.55733 317 LEU A C 1
ATOM 1872 O O . LEU A 1 409 ? 239.52600 208.52300 183.55500 1.000 49.62454 317 LEU A O 1
ATOM 1877 N N . PHE A 1 410 ? 238.79600 207.14900 181.92600 1.000 30.07350 318 PHE A N 1
ATOM 1878 C CA . PHE A 1 410 ? 238.92600 205.97400 182.77900 1.000 28.29751 318 PHE A CA 1
ATOM 1879 C C . PHE A 1 410 ? 240.38500 205.66000 183.07100 1.000 38.41766 318 PHE A C 1
ATOM 1880 O O . PHE A 1 410 ? 240.68800 205.03000 184.08900 1.000 48.94714 318 PHE A O 1
ATOM 1888 N N . LYS A 1 411 ? 241.30100 206.07900 182.19400 1.000 43.55000 319 LYS A N 1
ATOM 1889 C CA . LYS A 1 411 ? 242.71800 205.96300 182.51600 1.000 37.10715 319 LYS A CA 1
ATOM 1890 C C . LYS A 1 411 ? 243.13000 207.01500 183.53500 1.000 40.35152 319 LYS A C 1
ATOM 1891 O O . LYS A 1 411 ? 244.08200 206.81000 184.29600 1.000 49.61385 319 LYS A O 1
ATOM 1897 N N . ILE A 1 412 ? 242.42900 208.15000 183.56300 1.000 40.41390 320 ILE A N 1
ATOM 1898 C CA . ILE A 1 412 ? 242.73600 209.17000 184.55900 1.000 40.23214 320 ILE A CA 1
ATOM 1899 C C . ILE A 1 412 ? 242.20500 208.75000 185.92200 1.000 42.25083 320 ILE A C 1
ATOM 1900 O O . ILE A 1 412 ? 242.96600 208.65700 186.89500 1.000 49.42834 320 ILE A O 1
ATOM 1905 N N . LEU A 1 413 ? 240.90100 208.45300 185.99900 1.000 36.24416 321 LEU A N 1
ATOM 1906 C CA . LEU A 1 413 ? 240.26200 208.10100 187.26400 1.000 38.65748 321 LEU A CA 1
ATOM 1907 C C . LEU A 1 413 ? 240.97000 206.93600 187.93700 1.000 46.94847 321 LEU A C 1
ATOM 1908 O O . LEU A 1 413 ? 241.33400 207.02600 189.11800 1.000 52.65087 321 LEU A O 1
ATOM 1913 N N . ALA A 1 414 ? 241.21800 205.86000 187.18100 1.000 45.25366 322 ALA A N 1
ATOM 1914 C CA . ALA A 1 414 ? 241.95500 204.71900 187.71000 1.000 47.17840 322 ALA A CA 1
ATOM 1915 C C . ALA A 1 414 ? 243.29200 205.15100 188.28500 1.000 47.99641 322 ALA A C 1
ATOM 1916 O O . ALA A 1 414 ? 243.61400 204.80500 189.42800 1.000 57.26980 322 ALA A O 1
ATOM 1918 N N . SER A 1 415 ? 244.04400 205.96800 187.53900 1.000 38.61873 323 SER A N 1
ATOM 1919 C CA . SER A 1 415 ? 245.30900 206.47400 188.05500 1.000 40.86218 323 SER A CA 1
ATOM 1920 C C . SER A 1 415 ? 245.09300 207.22800 189.35600 1.000 49.63894 323 SER A C 1
ATOM 1921 O O . SER A 1 415 ? 245.75900 206.94400 190.36100 1.000 60.61156 323 SER A O 1
ATOM 1924 N N . PHE A 1 416 ? 244.09700 208.12100 189.37900 1.000 45.17367 324 PHE A N 1
ATOM 1925 C CA . PHE A 1 416 ? 243.76400 208.82800 190.60800 1.000 41.86039 324 PHE A CA 1
ATOM 1926 C C . PHE A 1 416 ? 243.37800 207.84300 191.70000 1.000 41.56431 324 PHE A C 1
ATOM 1927 O O . PHE A 1 416 ? 243.84300 207.96000 192.84100 1.000 52.08974 324 PHE A O 1
ATOM 1935 N N . TYR A 1 417 ? 242.59000 206.82600 191.34300 1.000 37.29544 325 TYR A N 1
ATOM 1936 C CA . TYR A 1 417 ? 242.23900 205.78700 192.30100 1.000 37.71961 325 TYR A CA 1
ATOM 1937 C C . TYR A 1 417 ? 243.49000 205.07800 192.80100 1.000 37.09932 325 TYR A C 1
ATOM 1938 O O . TYR A 1 417 ? 243.67100 204.89500 194.01200 1.000 52.02582 325 TYR A O 1
ATOM 1947 N N . ILE A 1 418 ? 244.40500 204.74400 191.88100 1.000 37.29650 326 ILE A N 1
ATOM 1948 C CA . ILE A 1 418 ? 245.64600 204.08500 192.28000 1.000 41.64928 326 ILE A CA 1
ATOM 1949 C C . ILE A 1 418 ? 246.46400 205.00600 193.16900 1.000 48.32489 326 ILE A C 1
ATOM 1950 O O . ILE A 1 418 ? 247.20100 204.54100 194.04900 1.000 54.60108 326 ILE A O 1
ATOM 1955 N N . SER A 1 419 ? 246.32100 206.32100 192.99500 1.000 48.40652 327 SER A N 1
ATOM 1956 C CA . SER A 1 419 ? 246.94000 207.23600 193.94400 1.000 50.34440 327 SER A CA 1
ATOM 1957 C C . SER A 1 419 ? 246.31500 207.08000 195.32400 1.000 50.32255 327 SER A C 1
ATOM 1958 O O . SER A 1 419 ? 247.01600 206.79100 196.30300 1.000 53.57990 327 SER A O 1
ATOM 1961 N N . LEU A 1 420 ? 244.98300 207.18000 195.39900 1.000 43.90046 328 LEU A N 1
ATOM 1962 C CA . LEU A 1 420 ? 244.31300 207.24100 196.69400 1.000 41.36961 328 LEU A CA 1
ATOM 1963 C C . LEU A 1 420 ? 244.51500 205.95400 197.47800 1.000 43.91031 328 LEU A C 1
ATOM 1964 O O . LEU A 1 420 ? 244.86800 205.99100 198.66500 1.000 58.43471 328 LEU A O 1
ATOM 1969 N N . VAL A 1 421 ? 244.35300 204.81000 196.80800 1.000 35.83004 329 VAL A N 1
ATOM 1970 C CA . VAL A 1 421 ? 244.58200 203.51700 197.44300 1.000 36.58637 329 VAL A CA 1
ATOM 1971 C C . VAL A 1 421 ? 245.99600 203.44400 197.99600 1.000 43.87326 329 VAL A C 1
ATOM 1972 O O . VAL A 1 421 ? 246.20900 202.97700 199.12400 1.000 57.48540 329 VAL A O 1
ATOM 1976 N N . ILE A 1 422 ? 246.97500 203.95700 197.24000 1.000 42.04643 330 ILE A N 1
ATOM 1977 C CA . ILE A 1 422 ? 248.35500 203.95800 197.71800 1.000 45.06508 330 ILE A CA 1
ATOM 1978 C C . ILE A 1 422 ? 248.44800 204.73400 199.02300 1.000 54.35063 330 ILE A C 1
ATOM 1979 O O . ILE A 1 422 ? 249.01800 204.25100 200.01100 1.000 61.89266 330 ILE A O 1
ATOM 1984 N N . PHE A 1 423 ? 247.81900 205.91300 199.06900 1.000 53.74016 331 PHE A N 1
ATOM 1985 C CA . PHE A 1 423 ? 247.74700 206.65600 200.32200 1.000 49.82437 331 PHE A CA 1
ATOM 1986 C C . PHE A 1 423 ? 247.04800 205.82400 201.38400 1.000 53.29561 331 PHE A C 1
ATOM 1987 O O . PHE A 1 423 ? 247.57800 205.63100 202.48700 1.000 59.31956 331 PHE A O 1
ATOM 1995 N N . TYR A 1 424 ? 245.90100 205.23900 201.02200 1.000 46.92075 332 TYR A N 1
ATOM 1996 C CA . TYR A 1 424 ? 245.15300 204.40100 201.95100 1.000 41.14402 332 TYR A CA 1
ATOM 1997 C C . TYR A 1 424 ? 245.99600 203.22000 202.39900 1.000 40.09707 332 TYR A C 1
ATOM 1998 O O . TYR A 1 424 ? 245.82800 202.71200 203.51200 1.000 47.21607 332 TYR A O 1
ATOM 2007 N N . GLY A 1 425 ? 246.93200 202.78500 201.55700 1.000 45.49726 333 GLY A N 1
ATOM 2008 C CA . GLY A 1 425 ? 247.86500 201.76800 201.99700 1.000 49.21189 333 GLY A CA 1
ATOM 2009 C C . GLY A 1 425 ? 248.86100 202.30600 203.00100 1.000 53.23587 333 GLY A C 1
ATOM 2010 O O . GLY A 1 425 ? 248.97100 201.78400 204.11600 1.000 58.90496 333 GLY A O 1
ATOM 2011 N N . LEU A 1 426 ? 249.56000 203.39000 202.63800 1.000 47.45813 334 LEU A N 1
ATOM 2012 C CA . LEU A 1 426 ? 250.67200 203.87200 203.45100 1.000 46.26522 334 LEU A CA 1
ATOM 2013 C C . LEU A 1 426 ? 250.20200 204.23200 204.84900 1.000 55.64796 334 LEU A C 1
ATOM 2014 O O . LEU A 1 426 ? 250.76500 203.75400 205.84300 1.000 62.79939 334 LEU A O 1
ATOM 2019 N N . ILE A 1 427 ? 249.11400 205.00100 204.92600 1.000 49.31523 335 ILE A N 1
ATOM 2020 C CA . ILE A 1 427 ? 248.50300 205.34900 206.20200 1.000 39.13466 335 ILE A CA 1
ATOM 2021 C C . ILE A 1 427 ? 248.18400 204.09200 206.99500 1.000 46.63433 335 ILE A C 1
ATOM 2022 O O . ILE A 1 427 ? 248.58800 203.95900 208.15900 1.000 59.80880 335 ILE A O 1
ATOM 2027 N N . CYS A 1 428 ? 247.53400 203.11500 206.35100 1.000 53.05238 336 CYS A N 1
ATOM 2028 C CA . CYS A 1 428 ? 247.20100 201.87400 207.04000 1.000 49.69000 336 CYS A CA 1
ATOM 2029 C C . CYS A 1 428 ? 248.45700 201.16200 207.51200 1.000 54.60339 336 CYS A C 1
ATOM 2030 O O . CYS A 1 428 ? 248.49600 200.65000 208.63900 1.000 68.89735 336 CYS A O 1
ATOM 2033 N N . MET A 1 429 ? 249.50900 201.16700 206.68600 1.000 55.12888 337 MET A N 1
ATOM 2034 C CA . MET A 1 429 ? 250.75500 200.53700 207.10100 1.000 60.47679 337 MET A CA 1
ATOM 2035 C C . MET A 1 429 ? 251.30300 201.21200 208.34700 1.000 63.35939 337 MET A C 1
ATOM 2036 O O . MET A 1 429 ? 251.73400 200.53100 209.28800 1.000 69.66294 337 MET A O 1
ATOM 2041 N N . TYR A 1 430 ? 251.21900 202.54700 208.40200 1.000 55.71080 338 TYR A N 1
ATOM 2042 C CA . TYR A 1 430 ? 251.65100 203.25500 209.60000 1.000 55.81629 338 TYR A CA 1
ATOM 2043 C C . TYR A 1 430 ? 250.85400 202.78800 210.80600 1.000 59.68296 338 TYR A C 1
ATOM 2044 O O . TYR A 1 430 ? 251.42500 202.54200 211.87700 1.000 66.61079 338 TYR A O 1
ATOM 2053 N N . THR A 1 431 ? 249.54100 202.59800 210.62700 1.000 53.35946 339 THR A N 1
ATOM 2054 C CA . THR A 1 431 ? 248.71400 202.09400 211.71500 1.000 46.21380 339 THR A CA 1
ATOM 2055 C C . THR A 1 431 ? 249.22400 200.74600 212.19300 1.000 54.40127 339 THR A C 1
ATOM 2056 O O . THR A 1 431 ? 249.36800 200.52600 213.40300 1.000 68.62250 339 THR A O 1
ATOM 2060 N N . LEU A 1 432 ? 249.57600 199.86100 211.25300 1.000 55.83463 340 LEU A N 1
ATOM 2061 C CA . LEU A 1 432 ? 250.14600 198.57400 211.63600 1.000 60.50955 340 LEU A CA 1
ATOM 2062 C C . LEU A 1 432 ? 251.42200 198.77200 212.43500 1.000 62.45630 340 LEU A C 1
ATOM 2063 O O . LEU A 1 432 ? 251.60500 198.15200 213.49100 1.000 68.39707 340 LEU A O 1
ATOM 2068 N N . TRP A 1 433 ? 252.28300 199.68900 211.98300 1.000 65.76131 341 TRP A N 1
ATOM 2069 C CA . TRP A 1 433 ? 253.49000 199.99900 212.73600 1.000 67.55537 341 TRP A CA 1
ATOM 2070 C C . TRP A 1 433 ? 253.12600 200.53600 214.11100 1.000 70.27902 341 TRP A C 1
ATOM 2071 O O . TRP A 1 433 ? 253.69500 200.11600 215.12600 1.000 76.41794 341 TRP A O 1
ATOM 2082 N N . TRP A 1 434 ? 252.11800 201.41300 214.16400 1.000 59.08474 342 TRP A N 1
ATOM 2083 C CA . TRP A 1 434 ? 251.70000 201.97900 215.43900 1.000 55.51610 342 TRP A CA 1
ATOM 2084 C C . TRP A 1 434 ? 251.14900 200.90100 216.35700 1.000 59.94443 342 TRP A C 1
ATOM 2085 O O . TRP A 1 434 ? 251.18000 201.04000 217.58500 1.000 69.75509 342 TRP A O 1
ATOM 2096 N N . MET A 1 435 ? 250.65500 199.80400 215.78200 1.000 57.52303 343 MET A N 1
ATOM 2097 C CA . MET A 1 435 ? 250.12400 198.74100 216.61500 1.000 55.82809 343 MET A CA 1
ATOM 2098 C C . MET A 1 435 ? 251.15100 197.65600 216.89600 1.000 56.73106 343 MET A C 1
ATOM 2099 O O . MET A 1 435 ? 250.85000 196.71900 217.64100 1.000 61.65488 343 MET A O 1
ATOM 2104 N N . LEU A 1 436 ? 252.35300 197.75800 216.32400 1.000 63.03058 344 LEU A N 1
ATOM 2105 C CA . LEU A 1 436 ? 253.36600 196.73200 216.51900 1.000 66.94797 344 LEU A CA 1
ATOM 2106 C C . LEU A 1 436 ? 254.72600 197.27200 216.93000 1.000 69.44692 344 LEU A C 1
ATOM 2107 O O . LEU A 1 436 ? 255.61800 196.47300 217.23400 1.000 71.33041 344 LEU A O 1
ATOM 2112 N N . ARG A 1 437 ? 254.91800 198.59200 216.93900 1.000 80.93003 345 ARG A N 1
ATOM 2113 C CA . ARG A 1 437 ? 256.16500 199.14700 217.45300 1.000 82.27384 345 ARG A CA 1
ATOM 2114 C C . ARG A 1 437 ? 256.28300 198.91600 218.95500 1.000 84.14551 345 ARG A C 1
ATOM 2115 O O . ARG A 1 437 ? 257.37100 198.61900 219.46300 1.000 83.81966 345 ARG A O 1
ATOM 2123 N N . ARG A 1 438 ? 255.17000 199.02700 219.67800 1.000 86.92122 346 ARG A N 1
ATOM 2124 C CA . ARG A 1 438 ? 255.12700 198.72700 221.10100 1.000 87.14632 346 ARG A CA 1
ATOM 2125 C C . ARG A 1 438 ? 253.85600 197.94600 221.39800 1.000 88.09131 346 ARG A C 1
ATOM 2126 O O . ARG A 1 438 ? 252.95600 197.83900 220.56200 1.000 89.06500 346 ARG A O 1
ATOM 2134 N N . SER A 1 439 ? 253.78800 197.39600 222.60700 1.000 85.22108 347 SER A N 1
ATOM 2135 C CA . SER A 1 439 ? 252.60500 196.65500 223.02700 1.000 85.97118 347 SER A CA 1
ATOM 2136 C C . SER A 1 439 ? 251.51800 197.62800 223.46600 1.000 83.46227 347 SER A C 1
ATOM 2137 O O . SER A 1 439 ? 251.69400 198.36900 224.43800 1.000 81.73194 347 SER A O 1
ATOM 2140 N N . LEU A 1 440 ? 250.39600 197.62400 222.75200 1.000 71.42736 348 LEU A N 1
ATOM 2141 C CA . LEU A 1 440 ? 249.27900 198.50600 223.05400 1.000 67.73538 348 LEU A CA 1
ATOM 2142 C C . LEU A 1 440 ? 248.30900 197.90300 224.05900 1.000 67.61851 348 LEU A C 1
ATOM 2143 O O . LEU A 1 440 ? 247.32000 198.55000 224.41400 1.000 70.77593 348 LEU A O 1
ATOM 2148 N N . LYS A 1 441 ? 248.56900 196.68500 224.52500 1.000 73.46451 349 LYS A N 1
ATOM 2149 C CA . LYS A 1 441 ? 247.75300 196.05100 225.54900 1.000 73.78858 349 LYS A CA 1
ATOM 2150 C C . LYS A 1 441 ? 248.25800 196.35000 226.95300 1.000 76.90584 349 LYS A C 1
ATOM 2151 O O . LYS A 1 441 ? 247.78700 195.73700 227.91400 1.000 77.86528 349 LYS A O 1
ATOM 2157 N N . LYS A 1 442 ? 249.21300 197.26700 227.08700 1.000 77.18785 350 LYS A N 1
ATOM 2158 C CA . LYS A 1 442 ? 249.73900 197.68000 228.38500 1.000 76.13633 350 LYS A CA 1
ATOM 2159 C C . LYS A 1 442 ? 249.92300 199.19000 228.34100 1.000 77.25504 350 LYS A C 1
ATOM 2160 O O . LYS A 1 442 ? 250.66200 199.70100 227.49400 1.000 82.79496 350 LYS A O 1
ATOM 2166 N N . TYR A 1 443 ? 249.24500 199.90300 229.23500 1.000 72.21036 351 TYR A N 1
ATOM 2167 C CA . TYR A 1 443 ? 249.37200 201.34700 229.36100 1.000 71.15124 351 TYR A CA 1
ATOM 2168 C C . TYR A 1 443 ? 249.88800 201.68200 230.75000 1.000 78.93478 351 TYR A C 1
ATOM 2169 O O . TYR A 1 443 ? 249.33900 201.21000 231.75300 1.000 86.37835 351 TYR A O 1
ATOM 2178 N N . SER A 1 444 ? 250.93600 202.49400 230.80400 1.000 86.43641 352 SER A N 1
ATOM 2179 C CA . SER A 1 444 ? 251.54700 202.92100 232.05400 1.000 87.01444 352 SER A CA 1
ATOM 2180 C C . SER A 1 444 ? 251.23400 204.39400 232.27100 1.000 88.00792 352 SER A C 1
ATOM 2181 O O . SER A 1 444 ? 251.40200 205.20900 231.35700 1.000 89.40926 352 SER A O 1
ATOM 2184 N N . PHE A 1 445 ? 250.78200 204.73000 233.47600 1.000 94.00637 353 PHE A N 1
ATOM 2185 C CA . PHE A 1 445 ? 250.49500 206.10400 233.85500 1.000 93.25869 353 PHE A CA 1
ATOM 2186 C C . PHE A 1 445 ? 251.68700 206.77800 234.52000 1.000 96.47358 353 PHE A C 1
ATOM 2187 O O . PHE A 1 445 ? 251.49300 207.63600 235.38900 1.000 98.35236 353 PHE A O 1
ATOM 2195 N N . GLU A 1 446 ? 252.91000 206.39800 234.13700 1.000 112.36226 354 GLU A N 1
ATOM 2196 C CA . GLU A 1 446 ? 254.10600 206.84700 234.84500 1.000 113.17721 354 GLU A CA 1
ATOM 2197 C C . GLU A 1 446 ? 254.28300 208.36000 234.77600 1.000 114.41673 354 GLU A C 1
ATOM 2198 O O . GLU A 1 446 ? 254.67300 208.98900 235.76600 1.000 115.13202 354 GLU A O 1
ATOM 2204 N N . SER A 1 447 ? 253.99700 208.96300 233.62100 1.000 112.46911 355 SER A N 1
ATOM 2205 C CA . SER A 1 447 ? 254.15600 210.40700 233.48000 1.000 113.21900 355 SER A CA 1
ATOM 2206 C C . SER A 1 447 ? 253.16400 211.15600 234.35900 1.000 111.69535 355 SER A C 1
ATOM 2207 O O . SER A 1 447 ? 253.49300 212.19400 234.94800 1.000 112.94688 355 SER A O 1
ATOM 2210 N N . ILE A 1 448 ? 251.94200 210.63500 234.46600 1.000 111.55195 356 ILE A N 1
ATOM 2211 C CA . ILE A 1 448 ? 250.89200 211.34500 235.18600 1.000 113.48700 356 ILE A CA 1
ATOM 2212 C C . ILE A 1 448 ? 251.18800 211.35700 236.68000 1.000 116.17633 356 ILE A C 1
ATOM 2213 O O . ILE A 1 448 ? 251.09300 212.39700 237.34300 1.000 118.04549 356 ILE A O 1
ATOM 2218 N N . ARG A 1 449 ? 251.57100 210.20300 237.23100 1.000 113.67023 357 ARG A N 1
ATOM 2219 C CA . ARG A 1 449 ? 251.94400 210.16400 238.64000 1.000 110.86042 357 ARG A CA 1
ATOM 2220 C C . ARG A 1 449 ? 253.31600 210.78200 238.87100 1.000 113.65664 357 ARG A C 1
ATOM 2221 O O . ARG A 1 449 ? 253.67100 211.09100 240.01400 1.000 112.55165 357 ARG A O 1
ATOM 2229 N N . GLU A 1 450 ? 254.10200 210.95900 237.80700 1.000 122.82017 358 GLU A N 1
ATOM 2230 C CA . GLU A 1 450 ? 255.33000 211.73600 237.91700 1.000 121.45745 358 GLU A CA 1
ATOM 2231 C C . GLU A 1 450 ? 255.02400 213.21200 238.12900 1.000 121.54348 358 GLU A C 1
ATOM 2232 O O . GLU A 1 450 ? 255.63600 213.86400 238.98300 1.000 121.15345 358 GLU A O 1
ATOM 2238 N N . GLU A 1 451 ? 254.08300 213.75700 237.35800 1.000 127.55855 359 GLU A N 1
ATOM 2239 C CA . GLU A 1 451 ? 253.73800 215.17300 237.45700 1.000 127.66688 359 GLU A CA 1
ATOM 2240 C C . GLU A 1 451 ? 252.76600 215.39900 238.61500 1.000 128.55396 359 GLU A C 1
ATOM 2241 O O . GLU A 1 451 ? 253.06800 216.14300 239.55400 1.000 127.78672 359 GLU A O 1
ATOM 2247 N N . SER A 1 452 ? 251.59400 214.77000 238.55500 1.000 126.48390 360 SER A N 1
ATOM 2248 C CA . SER A 1 452 ? 250.57400 214.97000 239.57600 1.000 125.27824 360 SER A CA 1
ATOM 2249 C C . SER A 1 452 ? 250.95200 214.27100 240.87900 1.000 125.77754 360 SER A C 1
ATOM 2250 O O . SER A 1 452 ? 251.83900 213.41500 240.92100 1.000 123.41485 360 SER A O 1
ATOM 2253 N N . SER A 1 453 ? 250.25300 214.64400 241.95500 1.000 127.50282 361 SER A N 1
ATOM 2254 C CA . SER A 1 453 ? 250.57500 214.14400 243.28900 1.000 126.26004 361 SER A CA 1
ATOM 2255 C C . SER A 1 453 ? 250.18900 212.68400 243.49000 1.000 126.42380 361 SER A C 1
ATOM 2256 O O . SER A 1 453 ? 250.89500 211.96500 244.20600 1.000 124.48918 361 SER A O 1
ATOM 2259 N N . TYR A 1 454 ? 249.09200 212.23200 242.88800 1.000 126.45535 362 TYR A N 1
ATOM 2260 C CA . TYR A 1 454 ? 248.56000 210.89500 243.14500 1.000 124.90685 362 TYR A CA 1
ATOM 2261 C C . TYR A 1 454 ? 249.45300 209.86200 242.47000 1.000 124.97825 362 TYR A C 1
ATOM 2262 O O . TYR A 1 454 ? 249.31300 209.58100 241.27800 1.000 126.32418 362 TYR A O 1
ATOM 2271 N N . SER A 1 455 ? 250.37900 209.29100 243.24000 1.000 124.63464 363 SER A N 1
ATOM 2272 C CA . SER A 1 455 ? 251.32100 208.30400 242.73200 1.000 124.70880 363 SER A CA 1
ATOM 2273 C C . SER A 1 455 ? 250.82700 206.87300 242.88300 1.000 123.95831 363 SER A C 1
ATOM 2274 O O . SER A 1 455 ? 251.55500 205.94200 242.52400 1.000 124.65370 363 SER A O 1
ATOM 2277 N N . ASP A 1 456 ? 249.61600 206.67600 243.40500 1.000 124.52433 364 ASP A N 1
ATOM 2278 C CA . ASP A 1 456 ? 249.07900 205.32700 243.54700 1.000 123.82832 364 ASP A CA 1
ATOM 2279 C C . ASP A 1 456 ? 248.41500 204.84200 242.26600 1.000 123.63203 364 ASP A C 1
ATOM 2280 O O . ASP A 1 456 ? 247.90600 203.71600 242.22700 1.000 124.62765 364 ASP A O 1
ATOM 2285 N N . ILE A 1 457 ? 248.38100 205.67600 241.23000 1.000 110.14961 365 ILE A N 1
ATOM 2286 C CA . ILE A 1 457 ? 247.65900 205.36300 239.99800 1.000 109.38797 365 ILE A CA 1
ATOM 2287 C C . ILE A 1 457 ? 248.30600 204.15200 239.33800 1.000 110.89218 365 ILE A C 1
ATOM 2288 O O . ILE A 1 457 ? 249.49900 204.18800 239.00700 1.000 113.02867 365 ILE A O 1
ATOM 2293 N N . PRO A 1 458 ? 247.56500 203.07000 239.12300 1.000 97.41943 366 PRO A N 1
ATOM 2294 C CA . PRO A 1 458 ? 248.18300 201.84100 238.61700 1.000 96.61146 366 PRO A CA 1
ATOM 2295 C C . PRO A 1 458 ? 248.32900 201.83500 237.10600 1.000 97.67645 366 PRO A C 1
ATOM 2296 O O . PRO A 1 458 ? 247.95300 202.79900 236.43100 1.000 96.75079 366 PRO A O 1
ATOM 2300 N N . ASP A 1 459 ? 248.87200 200.74900 236.56800 1.000 95.04605 367 ASP A N 1
ATOM 2301 C CA . ASP A 1 459 ? 249.01800 200.56200 235.13100 1.000 92.22099 367 ASP A CA 1
ATOM 2302 C C . ASP A 1 459 ? 247.88400 199.66500 234.65700 1.000 91.01723 367 ASP A C 1
ATOM 2303 O O . ASP A 1 459 ? 247.52100 198.70600 235.34600 1.000 94.19051 367 ASP A O 1
ATOM 2308 N N . VAL A 1 460 ? 247.32500 199.97600 233.49100 1.000 74.96149 368 VAL A N 1
ATOM 2309 C CA . VAL A 1 460 ? 246.16300 199.23500 233.01900 1.000 75.41669 368 VAL A CA 1
ATOM 2310 C C . VAL A 1 460 ? 246.54600 198.36400 231.82700 1.000 78.24252 368 VAL A C 1
ATOM 2311 O O . VAL A 1 460 ? 247.55500 198.58500 231.15500 1.000 80.47306 368 VAL A O 1
ATOM 2315 N N . LYS A 1 461 ? 245.72100 197.35200 231.56600 1.000 81.99040 369 LYS A N 1
ATOM 2316 C CA . LYS A 1 461 ? 246.02900 196.33500 230.57000 1.000 83.51854 369 LYS A CA 1
ATOM 2317 C C . LYS A 1 461 ? 244.86100 196.17400 229.60500 1.000 82.29940 369 LYS A C 1
ATOM 2318 O O . LYS A 1 461 ? 243.74200 196.62900 229.86000 1.000 83.13271 369 LYS A O 1
ATOM 2324 N N . ASN A 1 462 ? 245.15300 195.52900 228.48100 1.000 76.27119 370 ASN A N 1
ATOM 2325 C CA . ASN A 1 462 ? 244.17300 194.96800 227.52800 1.000 75.96265 370 ASN A CA 1
ATOM 2326 C C . ASN A 1 462 ? 243.39300 196.11000 226.86500 1.000 72.56606 370 ASN A C 1
ATOM 2327 O O . ASN A 1 462 ? 243.99700 197.11700 226.45600 1.000 78.83473 370 ASN A O 1
ATOM 2332 N N . ASP A 1 463 ? 242.07000 195.96500 226.72200 1.000 65.29872 371 ASP A N 1
ATOM 2333 C CA . ASP A 1 463 ? 241.27600 196.92300 225.96000 1.000 67.91287 371 ASP A CA 1
ATOM 2334 C C . ASP A 1 463 ? 241.29000 198.29900 226.60500 1.000 74.94923 371 ASP A C 1
ATOM 2335 O O . ASP A 1 463 ? 241.21400 199.31600 225.91000 1.000 79.35230 371 ASP A O 1
ATOM 2340 N N . PHE A 1 464 ? 241.38200 198.34700 227.93500 1.000 70.85927 372 PHE A N 1
ATOM 2341 C CA . PHE A 1 464 ? 241.53700 199.61800 228.63300 1.000 71.31053 372 PHE A CA 1
ATOM 2342 C C . PHE A 1 464 ? 242.79600 200.33900 228.16900 1.000 73.15244 372 PHE A C 1
ATOM 2343 O O . PHE A 1 464 ? 242.76500 201.53100 227.83900 1.000 76.77720 372 PHE A O 1
ATOM 2351 N N . ALA A 1 465 ? 243.91000 199.60600 228.10300 1.000 64.49897 373 ALA A N 1
ATOM 2352 C CA . ALA A 1 465 ? 245.17100 200.18200 227.65200 1.000 57.05492 373 ALA A CA 1
ATOM 2353 C C . ALA A 1 465 ? 245.08500 200.63800 226.20200 1.000 60.96343 373 ALA A C 1
ATOM 2354 O O . ALA A 1 465 ? 245.53600 201.73800 225.85600 1.000 71.61531 373 ALA A O 1
ATOM 2356 N N . PHE A 1 466 ? 244.50400 199.80500 225.33700 1.000 57.33098 374 PHE A N 1
ATOM 2357 C CA . PHE A 1 466 ? 244.44100 200.14200 223.91800 1.000 55.67781 374 PHE A CA 1
ATOM 2358 C C . PHE A 1 466 ? 243.54500 201.35100 223.67500 1.000 53.85795 374 PHE A C 1
ATOM 2359 O O . PHE A 1 466 ? 243.86900 202.23200 222.86700 1.000 72.97532 374 PHE A O 1
ATOM 2367 N N . MET A 1 467 ? 242.41200 201.41600 224.37300 1.000 39.85793 375 MET A N 1
ATOM 2368 C CA . MET A 1 467 ? 241.50800 202.54400 224.21900 1.000 50.32517 375 MET A CA 1
ATOM 2369 C C . MET A 1 467 ? 242.08800 203.82200 224.80500 1.000 61.25548 375 MET A C 1
ATOM 2370 O O . MET A 1 467 ? 241.85500 204.90400 224.25500 1.000 69.82090 375 MET A O 1
ATOM 2375 N N . LEU A 1 468 ? 242.86700 203.72700 225.88600 1.000 61.67865 376 LEU A N 1
ATOM 2376 C CA . LEU A 1 468 ? 243.55100 204.91400 226.38400 1.000 59.78445 376 LEU A CA 1
ATOM 2377 C C . LEU A 1 468 ? 244.64900 205.36700 225.42800 1.000 61.84431 376 LEU A C 1
ATOM 2378 O O . LEU A 1 468 ? 244.90100 206.56900 225.30100 1.000 69.49501 376 LEU A O 1
ATOM 2383 N N . HIS A 1 469 ? 245.30400 204.42600 224.74100 1.000 57.34186 377 HIS A N 1
ATOM 2384 C CA . HIS A 1 469 ? 246.24600 204.80300 223.68800 1.000 57.07611 377 HIS A CA 1
ATOM 2385 C C . HIS A 1 469 ? 245.53700 205.53500 222.55400 1.000 56.89915 377 HIS A C 1
ATOM 2386 O O . HIS A 1 469 ? 246.03300 206.55200 222.04600 1.000 69.58210 377 HIS A O 1
ATOM 2393 N N . LEU A 1 470 ? 244.36900 205.03000 222.14900 1.000 45.21740 378 LEU A N 1
ATOM 2394 C CA . LEU A 1 470 ? 243.58500 205.69700 221.11300 1.000 45.38501 378 LEU A CA 1
ATOM 2395 C C . LEU A 1 470 ? 243.17200 207.09600 221.54900 1.000 56.51997 378 LEU A C 1
ATOM 2396 O O . LEU A 1 470 ? 243.16900 208.03300 220.74200 1.000 63.05588 378 LEU A O 1
ATOM 2401 N N . ILE A 1 471 ? 242.80400 207.25000 222.82200 1.000 56.33834 379 ILE A N 1
ATOM 2402 C CA . ILE A 1 471 ? 242.46500 208.56200 223.36100 1.000 56.44882 379 ILE A CA 1
ATOM 2403 C C . ILE A 1 471 ? 243.67600 209.48900 223.34900 1.000 59.91366 379 ILE A C 1
ATOM 2404 O O . ILE A 1 471 ? 243.56100 210.66600 222.98400 1.000 67.14938 379 ILE A O 1
ATOM 2409 N N . ASP A 1 472 ? 244.84900 208.98200 223.73600 1.000 57.70501 380 ASP A N 1
ATOM 2410 C CA . ASP A 1 472 ? 246.08100 209.75800 223.66900 1.000 59.66423 380 ASP A CA 1
ATOM 2411 C C . ASP A 1 472 ? 246.42100 210.19700 222.25400 1.000 69.00220 380 ASP A C 1
ATOM 2412 O O . ASP A 1 472 ? 247.03700 211.25500 222.08500 1.000 71.90097 380 ASP A O 1
ATOM 2417 N N . GLN A 1 473 ? 246.04600 209.41300 221.24500 1.000 66.25117 381 GLN A N 1
ATOM 2418 C CA . GLN A 1 473 ? 246.22800 209.84600 219.86300 1.000 55.95440 381 GLN A CA 1
ATOM 2419 C C . GLN A 1 473 ? 245.39100 211.06600 219.50400 1.000 56.89375 381 GLN A C 1
ATOM 2420 O O . GLN A 1 473 ? 245.72600 211.77500 218.54800 1.000 63.97194 381 GLN A O 1
ATOM 2426 N N . TYR A 1 474 ? 244.31200 211.33100 220.23900 1.000 67.65019 382 TYR A N 1
ATOM 2427 C CA . TYR A 1 474 ? 243.49900 212.51900 220.00000 1.000 67.58749 382 TYR A CA 1
ATOM 2428 C C . TYR A 1 474 ? 243.94900 213.68400 220.87900 1.000 70.42736 382 TYR A C 1
ATOM 2429 O O . TYR A 1 474 ? 244.33900 214.74000 220.37100 1.000 73.32485 382 TYR A O 1
ATOM 2438 N N . ASP A 1 475 ? 243.90000 213.50200 222.19600 1.000 77.48863 383 ASP A N 1
ATOM 2439 C CA . ASP A 1 475 ? 244.31100 214.53100 223.14300 1.000 77.67781 383 ASP A CA 1
ATOM 2440 C C . ASP A 1 475 ? 244.79100 213.87500 224.43100 1.000 78.69189 383 ASP A C 1
ATOM 2441 O O . ASP A 1 475 ? 243.99000 213.26300 225.14900 1.000 77.19155 383 ASP A O 1
ATOM 2446 N N . PRO A 1 476 ? 246.08600 213.96600 224.74700 1.000 74.13227 384 PRO A N 1
ATOM 2447 C CA . PRO A 1 476 ? 246.59900 213.31600 225.96600 1.000 72.74177 384 PRO A CA 1
ATOM 2448 C C . PRO A 1 476 ? 245.98800 213.84100 227.25200 1.000 70.56334 384 PRO A C 1
ATOM 2449 O O . PRO A 1 476 ? 245.96100 213.10600 228.24800 1.000 72.75798 384 PRO A O 1
ATOM 2453 N N . LEU A 1 477 ? 245.49700 215.08300 227.26200 1.000 82.56984 385 LEU A N 1
ATOM 2454 C CA . LEU A 1 477 ? 244.89500 215.64300 228.46800 1.000 85.79745 385 LEU A CA 1
ATOM 2455 C C . LEU A 1 477 ? 243.67800 214.83800 228.90300 1.000 87.90953 385 LEU A C 1
ATOM 2456 O O . LEU A 1 477 ? 243.41500 214.69700 230.10400 1.000 94.66361 385 LEU A O 1
ATOM 2461 N N . TYR A 1 478 ? 242.93800 214.28000 227.93800 1.000 83.74477 386 TYR A N 1
ATOM 2462 C CA . TYR A 1 478 ? 241.81300 213.40500 228.25700 1.000 81.85974 386 TYR A CA 1
ATOM 2463 C C . TYR A 1 478 ? 242.24400 212.22300 229.11400 1.000 80.29620 386 TYR A C 1
ATOM 2464 O O . TYR A 1 478 ? 241.46100 211.73900 229.93900 1.000 80.64181 386 TYR A O 1
ATOM 2473 N N . SER A 1 479 ? 243.47200 211.73800 228.92900 1.000 79.21339 387 SER A N 1
ATOM 2474 C CA . SER A 1 479 ? 243.98400 210.69500 229.80900 1.000 76.24536 387 SER A CA 1
ATOM 2475 C C . SER A 1 479 ? 244.24200 211.24000 231.20600 1.000 82.16633 387 SER A C 1
ATOM 2476 O O . SER A 1 479 ? 243.89700 210.59600 232.20500 1.000 85.27718 387 SER A O 1
ATOM 2479 N N . LYS A 1 480 ? 244.83400 212.43700 231.28800 1.000 91.47081 388 LYS A N 1
ATOM 2480 C CA . LYS A 1 480 ? 245.21200 213.01500 232.57600 1.000 87.68489 388 LYS A CA 1
ATOM 2481 C C . LYS A 1 480 ? 244.01100 213.13200 233.50000 1.000 88.34758 388 LYS A C 1
ATOM 2482 O O . LYS A 1 480 ? 244.01600 212.60400 234.61900 1.000 91.27926 388 LYS A O 1
ATOM 2488 N N . ARG A 1 481 ? 242.94800 213.77400 233.02000 1.000 88.79715 389 ARG A N 1
ATOM 2489 C CA . ARG A 1 481 ? 241.75400 213.94700 233.82900 1.000 90.09266 389 ARG A CA 1
ATOM 2490 C C . ARG A 1 481 ? 241.06900 212.62100 234.11400 1.000 91.95197 389 ARG A C 1
ATOM 2491 O O . ARG A 1 481 ? 240.27100 212.53900 235.05000 1.000 100.21820 389 ARG A O 1
ATOM 2499 N N . PHE A 1 482 ? 241.37200 211.57600 233.34900 1.000 90.44778 390 PHE A N 1
ATOM 2500 C CA . PHE A 1 482 ? 240.86300 210.26100 233.70200 1.000 88.77700 390 PHE A CA 1
ATOM 2501 C C . PHE A 1 482 ? 241.64500 209.62400 234.83800 1.000 85.86334 390 PHE A C 1
ATOM 2502 O O . PHE A 1 482 ? 241.05400 208.91600 235.66300 1.000 89.58408 390 PHE A O 1
ATOM 2510 N N . ALA A 1 483 ? 242.95600 209.87400 234.90300 1.000 89.96675 391 ALA A N 1
ATOM 2511 C CA . ALA A 1 483 ? 243.81900 209.11200 235.80100 1.000 90.90845 391 ALA A CA 1
ATOM 2512 C C . ALA A 1 483 ? 243.47100 209.33200 237.26500 1.000 94.73728 391 ALA A C 1
ATOM 2513 O O . ALA A 1 483 ? 243.61000 208.41200 238.08000 1.000 98.06047 391 ALA A O 1
ATOM 2515 N N . VAL A 1 484 ? 242.99900 210.53100 237.61500 1.000 97.62002 392 VAL A N 1
ATOM 2516 C CA . VAL A 1 484 ? 242.64200 210.81400 239.00200 1.000 94.71825 392 VAL A CA 1
ATOM 2517 C C . VAL A 1 484 ? 241.48500 209.93200 239.44800 1.000 96.47896 392 VAL A C 1
ATOM 2518 O O . VAL A 1 484 ? 241.32700 209.64600 240.64100 1.000 101.35324 392 VAL A O 1
ATOM 2522 N N . PHE A 1 485 ? 240.66200 209.48400 238.50600 1.000 94.50552 393 PHE A N 1
ATOM 2523 C CA . PHE A 1 485 ? 239.56000 208.59400 238.83600 1.000 93.31496 393 PHE A CA 1
ATOM 2524 C C . PHE A 1 485 ? 239.97900 207.13700 238.97500 1.000 92.72636 393 PHE A C 1
ATOM 2525 O O . PHE A 1 485 ? 239.14200 206.30400 239.33300 1.000 92.93427 393 PHE A O 1
ATOM 2533 N N . LEU A 1 486 ? 241.24300 206.80800 238.71500 1.000 95.62233 394 LEU A N 1
ATOM 2534 C CA . LEU A 1 486 ? 241.72400 205.44400 238.86500 1.000 95.29403 394 LEU A CA 1
ATOM 2535 C C . LEU A 1 486 ? 242.51600 205.21200 240.14400 1.000 96.79024 394 LEU A C 1
ATOM 2536 O O . LEU A 1 486 ? 243.09000 204.13000 240.30500 1.000 97.86020 394 LEU A O 1
ATOM 2541 N N . SER A 1 487 ? 242.56200 206.18300 241.05100 1.000 110.40784 395 SER A N 1
ATOM 2542 C CA . SER A 1 487 ? 243.47100 206.13800 242.18900 1.000 110.72879 395 SER A CA 1
ATOM 2543 C C . SER A 1 487 ? 242.71200 205.97300 243.49900 1.000 113.42115 395 SER A C 1
ATOM 2544 O O . SER A 1 487 ? 241.68500 206.62300 243.71600 1.000 113.02620 395 SER A O 1
ATOM 2547 N N . GLU A 1 488 ? 243.22600 205.10000 244.37100 1.000 128.41727 396 GLU A N 1
ATOM 2548 C CA . GLU A 1 488 ? 242.58700 204.88600 245.66600 1.000 128.80523 396 GLU A CA 1
ATOM 2549 C C . GLU A 1 488 ? 242.87200 206.03400 246.63000 1.000 129.72085 396 GLU A C 1
ATOM 2550 O O . GLU A 1 488 ? 242.08700 206.28000 247.55200 1.000 129.03371 396 GLU A O 1
ATOM 2556 N N . VAL A 1 489 ? 243.99400 206.73700 246.44900 1.000 132.91809 397 VAL A N 1
ATOM 2557 C CA . VAL A 1 489 ? 244.25900 207.92100 247.26400 1.000 132.44998 397 VAL A CA 1
ATOM 2558 C C . VAL A 1 489 ? 243.23100 209.00500 246.96500 1.000 132.32542 397 VAL A C 1
ATOM 2559 O O . VAL A 1 489 ? 242.71500 209.66400 247.87800 1.000 132.81240 397 VAL A O 1
ATOM 2563 N N . SER A 1 490 ? 242.90700 209.19700 245.68400 1.000 127.21274 398 SER A N 1
ATOM 2564 C CA . SER A 1 490 ? 241.85100 210.13700 245.32900 1.000 127.25679 398 SER A CA 1
ATOM 2565 C C . SER A 1 490 ? 240.50400 209.67000 245.86100 1.000 129.77852 398 SER A C 1
ATOM 2566 O O . SER A 1 490 ? 239.66300 210.49200 246.23800 1.000 131.07661 398 SER A O 1
ATOM 2569 N N . GLU A 1 491 ? 240.28500 208.35300 245.91400 1.000 136.04167 399 GLU A N 1
ATOM 2570 C CA . GLU A 1 491 ? 239.04800 207.83500 246.49100 1.000 136.43317 399 GLU A CA 1
ATOM 2571 C C . GLU A 1 491 ? 238.96300 208.17200 247.97100 1.000 136.78354 399 GLU A C 1
ATOM 2572 O O . GLU A 1 491 ? 237.90500 208.56600 248.46900 1.000 135.29087 399 GLU A O 1
ATOM 2578 N N . ASN A 1 492 ? 240.07600 208.01600 248.68900 1.000 138.30211 400 ASN A N 1
ATOM 2579 C CA . ASN A 1 492 ? 240.09700 208.32700 250.11300 1.000 137.47468 400 ASN A CA 1
ATOM 2580 C C . ASN A 1 492 ? 239.88600 209.81500 250.35100 1.000 138.01170 400 ASN A C 1
ATOM 2581 O O . ASN A 1 492 ? 239.15200 210.21200 251.26200 1.000 139.13294 400 ASN A O 1
ATOM 2586 N N . LYS A 1 493 ? 240.52400 210.65600 249.53300 1.000 131.73142 401 LYS A N 1
ATOM 2587 C CA . LYS A 1 493 ? 240.34900 212.10000 249.66600 1.000 131.30553 401 LYS A CA 1
ATOM 2588 C C . LYS A 1 493 ? 238.90900 212.50900 249.37900 1.000 132.70721 401 LYS A C 1
ATOM 2589 O O . LYS A 1 493 ? 238.32500 213.32600 250.10200 1.000 133.95017 401 LYS A O 1
ATOM 2595 N N . LEU A 1 494 ? 238.31700 211.93600 248.32600 1.000 135.84212 402 LEU A N 1
ATOM 2596 C CA . LEU A 1 494 ? 236.92800 212.22700 247.99200 1.000 135.89592 402 LEU A CA 1
ATOM 2597 C C . LEU A 1 494 ? 235.99500 211.75800 249.09800 1.000 137.37373 402 LEU A C 1
ATOM 2598 O O . LEU A 1 494 ? 235.05200 212.46600 249.46100 1.000 137.09668 402 LEU A O 1
ATOM 2603 N N . ARG A 1 495 ? 236.24700 210.56900 249.65200 1.000 140.64562 403 ARG A N 1
ATOM 2604 C CA . ARG A 1 495 ? 235.42000 210.05900 250.73900 1.000 139.27534 403 ARG A CA 1
ATOM 2605 C C . ARG A 1 495 ? 235.51200 210.95600 251.96300 1.000 140.45900 403 ARG A C 1
ATOM 2606 O O . ARG A 1 495 ? 234.49600 211.27900 252.58500 1.000 140.60126 403 ARG A O 1
ATOM 2614 N N . GLN A 1 496 ? 236.72800 211.38300 252.31200 1.000 145.01099 404 GLN A N 1
ATOM 2615 C CA . GLN A 1 496 ? 236.91400 212.23200 253.48300 1.000 144.42598 404 GLN A CA 1
ATOM 2616 C C . GLN A 1 496 ? 236.22400 213.57800 253.30000 1.000 145.05470 404 GLN A C 1
ATOM 2617 O O . GLN A 1 496 ? 235.55600 214.07400 254.21400 1.000 146.26204 404 GLN A O 1
ATOM 2623 N N . LEU A 1 497 ? 236.36500 214.18100 252.11700 1.000 148.68615 405 LEU A N 1
ATOM 2624 C CA . LEU A 1 497 ? 235.76800 215.49500 251.89400 1.000 149.80956 405 LEU A CA 1
ATOM 2625 C C . LEU A 1 497 ? 234.24800 215.40800 251.79800 1.000 150.45476 405 LEU A C 1
ATOM 2626 O O . LEU A 1 497 ? 233.53700 216.27300 252.32200 1.000 151.03989 405 LEU A O 1
ATOM 2631 N N . ASN A 1 498 ? 233.72900 214.36300 251.14900 1.000 149.44444 406 ASN A N 1
ATOM 2632 C CA . ASN A 1 498 ? 232.28800 214.14000 251.12800 1.000 148.42144 406 ASN A CA 1
ATOM 2633 C C . ASN A 1 498 ? 231.75400 213.93500 252.54100 1.000 148.36837 406 ASN A C 1
ATOM 2634 O O . ASN A 1 498 ? 230.69300 214.46200 252.89800 1.000 148.65109 406 ASN A O 1
ATOM 2639 N N . LEU A 1 499 ? 232.48300 213.16500 253.36000 1.000 147.09136 407 LEU A N 1
ATOM 2640 C CA . LEU A 1 499 ? 232.06600 212.92300 254.73600 1.000 148.07188 407 LEU A CA 1
ATOM 2641 C C . LEU A 1 499 ? 232.11500 214.19900 255.56700 1.000 148.20942 407 LEU A C 1
ATOM 2642 O O . LEU A 1 499 ? 231.31100 214.37900 256.48900 1.000 148.70628 407 LEU A O 1
ATOM 2647 N N . ASN A 1 500 ? 233.06400 215.08700 255.26900 1.000 149.70962 408 ASN A N 1
ATOM 2648 C CA . ASN A 1 500 ? 233.03300 216.42200 255.85400 1.000 149.27936 408 ASN A CA 1
ATOM 2649 C C . ASN A 1 500 ? 231.77800 217.16600 255.42100 1.000 149.17966 408 ASN A C 1
ATOM 2650 O O . ASN A 1 500 ? 231.15000 217.87300 256.21800 1.000 149.10029 408 ASN A O 1
ATOM 2655 N N . ASN A 1 501 ? 231.39500 217.00800 254.15300 1.000 153.61975 409 ASN A N 1
ATOM 2656 C CA . ASN A 1 501 ? 230.30200 217.80400 253.60900 1.000 153.90753 409 ASN A CA 1
ATOM 2657 C C . ASN A 1 501 ? 228.94600 217.39000 254.17200 1.000 153.18538 409 ASN A C 1
ATOM 2658 O O . ASN A 1 501 ? 228.25500 218.21700 254.77900 1.000 152.14241 409 ASN A O 1
ATOM 2663 N N . GLU A 1 502 ? 228.53000 216.13300 253.97500 1.000 152.75295 410 GLU A N 1
ATOM 2664 C CA . GLU A 1 502 ? 227.14000 215.79900 254.29200 1.000 152.27313 410 GLU A CA 1
ATOM 2665 C C . GLU A 1 502 ? 226.92800 215.77700 255.80100 1.000 151.57955 410 GLU A C 1
ATOM 2666 O O . GLU A 1 502 ? 225.85900 216.15200 256.29500 1.000 151.84892 410 GLU A O 1
ATOM 2672 N N . PRO B 1 15 ? 229.09100 225.51000 213.96700 1.000 110.19729 15 PRO B N 1
ATOM 2673 C CA . PRO B 1 15 ? 229.28700 225.58900 215.41700 1.000 109.57289 15 PRO B CA 1
ATOM 2674 C C . PRO B 1 15 ? 229.68300 226.98700 215.87900 1.000 109.36234 15 PRO B C 1
ATOM 2675 O O . PRO B 1 15 ? 229.29300 227.97600 215.25900 1.000 106.43033 15 PRO B O 1
ATOM 2679 N N . ALA B 1 16 ? 230.45400 227.05900 216.96400 1.000 106.63967 16 ALA B N 1
ATOM 2680 C CA . ALA B 1 16 ? 230.95900 228.31800 217.49200 1.000 105.60167 16 ALA B CA 1
ATOM 2681 C C . ALA B 1 16 ? 232.33100 228.67000 216.92900 1.000 105.78559 16 ALA B C 1
ATOM 2682 O O . ALA B 1 16 ? 232.97300 229.60800 217.41200 1.000 102.47682 16 ALA B O 1
ATOM 2684 N N . TYR B 1 17 ? 232.78800 227.93600 215.91400 1.000 100.36464 17 TYR B N 1
ATOM 2685 C CA . TYR B 1 17 ? 234.09100 228.16000 215.29800 1.000 97.87185 17 TYR B CA 1
ATOM 2686 C C . TYR B 1 17 ? 234.12500 229.40200 214.41900 1.000 94.71590 17 TYR B C 1
ATOM 2687 O O . TYR B 1 17 ? 235.19600 229.73700 213.90000 1.000 93.90760 17 TYR B O 1
ATOM 2696 N N . ARG B 1 18 ? 232.98500 230.07600 214.23600 1.000 93.87638 18 ARG B N 1
ATOM 2697 C CA . ARG B 1 18 ? 232.94600 231.30900 213.45700 1.000 93.90322 18 ARG B CA 1
ATOM 2698 C C . ARG B 1 18 ? 233.85200 232.38300 214.04600 1.000 94.51643 18 ARG B C 1
ATOM 2699 O O . ARG B 1 18 ? 234.33100 233.25800 213.31700 1.000 97.15661 18 ARG B O 1
ATOM 2707 N N . ILE B 1 19 ? 234.09400 232.33800 215.35900 1.000 82.53278 19 ILE B N 1
ATOM 2708 C CA . ILE B 1 19 ? 234.99200 233.29600 215.98700 1.000 80.23876 19 ILE B CA 1
ATOM 2709 C C . ILE B 1 19 ? 236.44300 233.05100 215.59400 1.000 80.22777 19 ILE B C 1
ATOM 2710 O O . ILE B 1 19 ? 237.27100 233.96300 215.70000 1.000 81.39022 19 ILE B O 1
ATOM 2715 N N . LEU B 1 20 ? 236.77600 231.84400 215.13900 1.000 78.54004 20 LEU B N 1
ATOM 2716 C CA . LEU B 1 20 ? 238.12700 231.52200 214.70300 1.000 80.92619 20 LEU B CA 1
ATOM 2717 C C . LEU B 1 20 ? 238.30900 231.66400 213.20000 1.000 79.72003 20 LEU B C 1
ATOM 2718 O O . LEU B 1 20 ? 239.39600 231.37500 212.69000 1.000 80.97312 20 LEU B O 1
ATOM 2723 N N . LYS B 1 21 ? 237.27700 232.10000 212.48200 1.000 68.52295 21 LYS B N 1
ATOM 2724 C CA . LYS B 1 21 ? 237.37000 232.33100 211.04500 1.000 65.91658 21 LYS B CA 1
ATOM 2725 C C . LYS B 1 21 ? 237.24300 233.82200 210.77300 1.000 61.79419 21 LYS B C 1
ATOM 2726 O O . LYS B 1 21 ? 236.12600 234.36100 210.78100 1.000 60.68887 21 LYS B O 1
ATOM 2732 N N . PRO B 1 22 ? 238.34300 234.53100 210.53400 1.000 52.72399 22 PRO B N 1
ATOM 2733 C CA . PRO B 1 22 ? 238.24900 235.96100 210.21400 1.000 56.82510 22 PRO B CA 1
ATOM 2734 C C . PRO B 1 22 ? 237.66100 236.20500 208.83500 1.000 60.50588 22 PRO B C 1
ATOM 2735 O O . PRO B 1 22 ? 237.21500 235.26500 208.16900 1.000 66.37003 22 PRO B O 1
ATOM 2739 N N . TRP B 1 23 ? 237.64600 237.46900 208.40100 1.000 49.88780 23 TRP B N 1
ATOM 2740 C CA . TRP B 1 23 ? 236.99600 237.80700 207.13900 1.000 55.36774 23 TRP B CA 1
ATOM 2741 C C . TRP B 1 23 ? 237.68200 237.13400 205.95600 1.000 56.31603 23 TRP B C 1
ATOM 2742 O O . TRP B 1 23 ? 237.02300 236.78800 204.96800 1.000 59.33907 23 TRP B O 1
ATOM 2753 N N . TRP B 1 24 ? 239.00000 236.92700 206.03900 1.000 50.59212 24 TRP B N 1
ATOM 2754 C CA . TRP B 1 24 ? 239.70100 236.27200 204.93800 1.000 44.59017 24 TRP B CA 1
ATOM 2755 C C . TRP B 1 24 ? 239.26800 234.81800 204.80100 1.000 49.13627 24 TRP B C 1
ATOM 2756 O O . TRP B 1 24 ? 239.05900 234.32600 203.68700 1.000 63.55581 24 TRP B O 1
ATOM 2767 N N . ASP B 1 25 ? 239.10800 234.11700 205.92600 1.000 51.76024 25 ASP B N 1
ATOM 2768 C CA . ASP B 1 25 ? 238.69500 232.71800 205.87000 1.000 52.30380 25 ASP B CA 1
ATOM 2769 C C . ASP B 1 25 ? 237.27100 232.57700 205.34400 1.000 57.23028 25 ASP B C 1
ATOM 2770 O O . ASP B 1 25 ? 236.98700 231.68500 204.53800 1.000 68.99494 25 ASP B O 1
ATOM 2775 N N . VAL B 1 26 ? 236.36700 233.45700 205.78000 1.000 49.49115 26 VAL B N 1
ATOM 2776 C CA . VAL B 1 26 ? 234.98500 233.41600 205.30400 1.000 54.57399 26 VAL B CA 1
ATOM 2777 C C . VAL B 1 26 ? 234.93000 233.73100 203.81300 1.000 61.33578 26 VAL B C 1
ATOM 2778 O O . VAL B 1 26 ? 234.20100 233.08600 203.04400 1.000 60.80150 26 VAL B O 1
ATOM 2782 N N . PHE B 1 27 ? 235.70500 234.73100 203.38500 1.000 60.71388 27 PHE B N 1
ATOM 2783 C CA . PHE B 1 27 ? 235.74100 235.09800 201.97300 1.000 52.79262 27 PHE B CA 1
ATOM 2784 C C . PHE B 1 27 ? 236.28400 233.95600 201.12400 1.000 52.73653 27 PHE B C 1
ATOM 2785 O O . PHE B 1 27 ? 235.74700 233.65900 200.05300 1.000 61.42160 27 PHE B O 1
ATOM 2793 N N . THR B 1 28 ? 237.34800 233.29700 201.59300 1.000 48.93940 28 THR B N 1
ATOM 2794 C CA . THR B 1 28 ? 237.90000 232.17100 200.84900 1.000 45.14743 28 THR B CA 1
ATOM 2795 C C . THR B 1 28 ? 236.93100 230.99900 200.81900 1.000 47.52662 28 THR B C 1
ATOM 2796 O O . THR B 1 28 ? 236.85200 230.28500 199.81700 1.000 60.18496 28 THR B O 1
ATOM 2800 N N . ASP B 1 29 ? 236.18200 230.78600 201.90300 1.000 46.34917 29 ASP B N 1
ATOM 2801 C CA . ASP B 1 29 ? 235.19000 229.71500 201.91300 1.000 50.54752 29 ASP B CA 1
ATOM 2802 C C . ASP B 1 29 ? 234.09200 229.97500 200.88800 1.000 56.26543 29 ASP B C 1
ATOM 2803 O O . ASP B 1 29 ? 233.69200 229.07100 200.14400 1.000 60.96909 29 ASP B O 1
ATOM 2808 N N . TYR B 1 30 ? 233.60500 231.21600 200.81800 1.000 54.28558 30 TYR B N 1
ATOM 2809 C CA . TYR B 1 30 ? 232.56500 231.53300 199.84100 1.000 57.02068 30 TYR B CA 1
ATOM 2810 C C . TYR B 1 30 ? 233.10000 231.47500 198.41300 1.000 58.76058 30 TYR B C 1
ATOM 2811 O O . TYR B 1 30 ? 232.41000 230.99500 197.50300 1.000 56.09903 30 TYR B O 1
ATOM 2820 N N . ILE B 1 31 ? 234.32900 231.94800 198.19900 1.000 50.21347 31 ILE B N 1
ATOM 2821 C CA . ILE B 1 31 ? 234.93800 231.88000 196.87400 1.000 37.95042 31 ILE B CA 1
ATOM 2822 C C . ILE B 1 31 ? 235.15300 230.42800 196.46100 1.000 40.46810 31 ILE B C 1
ATOM 2823 O O . ILE B 1 31 ? 234.95900 230.06400 195.29600 1.000 51.18715 31 ILE B O 1
ATOM 2828 N N . SER B 1 32 ? 235.52200 229.57000 197.41500 1.000 43.99495 32 SER B N 1
ATOM 2829 C CA . SER B 1 32 ? 235.67400 228.14900 197.12300 1.000 47.23609 32 SER B CA 1
ATOM 2830 C C . SER B 1 32 ? 234.33100 227.50100 196.82300 1.000 48.22650 32 SER B C 1
ATOM 2831 O O . SER B 1 32 ? 234.25200 226.58600 196.00000 1.000 54.93532 32 SER B O 1
ATOM 2834 N N . ILE B 1 33 ? 233.26500 227.95700 197.48200 1.000 49.95997 33 ILE B N 1
ATOM 2835 C CA . ILE B 1 33 ? 231.92900 227.45600 197.16200 1.000 49.51803 33 ILE B CA 1
ATOM 2836 C C . ILE B 1 33 ? 231.54900 227.82700 195.73300 1.000 52.58512 33 ILE B C 1
ATOM 2837 O O . ILE B 1 33 ? 231.01700 227.00000 194.97800 1.000 56.07755 33 ILE B O 1
ATOM 2842 N N . VAL B 1 34 ? 231.83300 229.06800 195.33100 1.000 52.81699 34 VAL B N 1
ATOM 2843 C CA . VAL B 1 34 ? 231.51600 229.49500 193.96700 1.000 53.86697 34 VAL B CA 1
ATOM 2844 C C . VAL B 1 34 ? 232.36400 228.73300 192.95100 1.000 52.08339 34 VAL B C 1
ATOM 2845 O O . VAL B 1 34 ? 231.87600 228.34000 191.88300 1.000 55.52961 34 VAL B O 1
ATOM 2849 N N . MET B 1 35 ? 233.64100 228.50100 193.26500 1.000 44.59569 35 MET B N 1
ATOM 2850 C CA . MET B 1 35 ? 234.49500 227.74000 192.35600 1.000 36.53914 35 MET B CA 1
ATOM 2851 C C . MET B 1 35 ? 234.06700 226.27700 192.28100 1.000 37.62804 35 MET B C 1
ATOM 2852 O O . MET B 1 35 ? 234.19400 225.64200 191.23000 1.000 51.06090 35 MET B O 1
ATOM 2857 N N . LEU B 1 36 ? 233.55700 225.72400 193.38300 1.000 45.93309 36 LEU B N 1
ATOM 2858 C CA . LEU B 1 36 ? 232.99100 224.37900 193.35000 1.000 47.44942 36 LEU B CA 1
ATOM 2859 C C . LEU B 1 36 ? 231.73800 224.33200 192.48600 1.000 49.67373 36 LEU B C 1
ATOM 2860 O O . LEU B 1 36 ? 231.50100 223.34500 191.78200 1.000 57.38840 36 LEU B O 1
ATOM 2865 N N . MET B 1 37 ? 230.91700 225.38300 192.54400 1.000 51.35892 37 MET B N 1
ATOM 2866 C CA . MET B 1 37 ? 229.76900 225.47500 191.64700 1.000 53.46934 37 MET B CA 1
ATOM 2867 C C . MET B 1 37 ? 230.21600 225.51600 190.19100 1.000 56.87783 37 MET B C 1
ATOM 2868 O O . MET B 1 37 ? 229.61800 224.86000 189.32900 1.000 57.23590 37 MET B O 1
ATOM 2873 N N . ILE B 1 38 ? 231.27400 226.28100 189.90700 1.000 53.41499 38 ILE B N 1
ATOM 2874 C CA . ILE B 1 38 ? 231.83800 226.33400 188.55900 1.000 41.75454 38 ILE B CA 1
ATOM 2875 C C . ILE B 1 38 ? 232.31200 224.95200 188.12700 1.000 42.53995 38 ILE B C 1
ATOM 2876 O O . ILE B 1 38 ? 232.06700 224.51600 186.99600 1.000 46.09535 38 ILE B O 1
ATOM 2881 N N . ALA B 1 39 ? 233.00300 224.24900 189.02600 1.000 49.27280 39 ALA B N 1
ATOM 2882 C CA . ALA B 1 39 ? 233.52000 222.92100 188.71600 1.000 40.85945 39 ALA B CA 1
ATOM 2883 C C . ALA B 1 39 ? 232.39200 221.94200 188.42700 1.000 44.44813 39 ALA B C 1
ATOM 2884 O O . ALA B 1 39 ? 232.46000 221.17100 187.46600 1.000 57.43420 39 ALA B O 1
ATOM 2886 N N . VAL B 1 40 ? 231.34200 221.96400 189.24900 1.000 47.98805 40 VAL B N 1
ATOM 2887 C CA . VAL B 1 40 ? 230.21800 221.05300 189.05500 1.000 49.77906 40 VAL B CA 1
ATOM 2888 C C . VAL B 1 40 ? 229.50000 221.35600 187.74500 1.000 56.22607 40 VAL B C 1
ATOM 2889 O O . VAL B 1 40 ? 229.16900 220.44200 186.97900 1.000 62.97531 40 VAL B O 1
ATOM 2893 N N . PHE B 1 41 ? 229.26900 222.64000 187.45600 1.000 48.66415 41 PHE B N 1
ATOM 2894 C CA . PHE B 1 41 ? 228.59300 223.02700 186.22100 1.000 50.22290 41 PHE B CA 1
ATOM 2895 C C . PHE B 1 41 ? 229.40600 222.62200 184.99500 1.000 49.49472 41 PHE B C 1
ATOM 2896 O O . PHE B 1 41 ? 228.87700 222.01800 184.05000 1.000 56.18455 41 PHE B O 1
ATOM 2904 N N . GLY B 1 42 ? 230.70500 222.92800 185.00600 1.000 46.63757 42 GLY B N 1
ATOM 2905 C CA . GLY B 1 42 ? 231.55300 222.56800 183.88500 1.000 47.65252 42 GLY B CA 1
ATOM 2906 C C . GLY B 1 42 ? 231.69900 221.07000 183.71500 1.000 53.66943 42 GLY B C 1
ATOM 2907 O O . GLY B 1 42 ? 231.75700 220.57000 182.59300 1.000 65.51572 42 GLY B O 1
ATOM 2908 N N . GLY B 1 43 ? 231.76800 220.33200 184.82500 1.000 46.58699 43 GLY B N 1
ATOM 2909 C CA . GLY B 1 43 ? 231.86400 218.88700 184.73400 1.000 49.11078 43 GLY B CA 1
ATOM 2910 C C . GLY B 1 43 ? 230.59300 218.25800 184.20400 1.000 52.62332 43 GLY B C 1
ATOM 2911 O O . GLY B 1 43 ? 230.64100 217.29800 183.43300 1.000 64.90939 43 GLY B O 1
ATOM 2912 N N . THR B 1 44 ? 229.44000 218.79700 184.60400 1.000 45.32586 44 THR B N 1
ATOM 2913 C CA . THR B 1 44 ? 228.17300 218.32600 184.05900 1.000 51.23426 44 THR B CA 1
ATOM 2914 C C . THR B 1 44 ? 228.10300 218.58300 182.56000 1.000 57.55536 44 THR B C 1
ATOM 2915 O O . THR B 1 44 ? 227.67100 217.71800 181.78900 1.000 64.49723 44 THR B O 1
ATOM 2919 N N . LEU B 1 45 ? 228.54400 219.76800 182.12400 1.000 55.26129 45 LEU B N 1
ATOM 2920 C CA . LEU B 1 45 ? 228.53500 220.06700 180.69400 1.000 48.15975 45 LEU B CA 1
ATOM 2921 C C . LEU B 1 45 ? 229.52000 219.18700 179.93400 1.000 52.18057 45 LEU B C 1
ATOM 2922 O O . LEU B 1 45 ? 229.21900 218.72100 178.82900 1.000 58.31153 45 LEU B O 1
ATOM 2927 N N . GLN B 1 46 ? 230.69800 218.94900 180.51400 1.000 53.20780 46 GLN B N 1
ATOM 2928 C CA . GLN B 1 46 ? 231.68900 218.06700 179.90600 1.000 50.31610 46 GLN B CA 1
ATOM 2929 C C . GLN B 1 46 ? 231.14400 216.65700 179.74700 1.000 61.12732 46 GLN B C 1
ATOM 2930 O O . GLN B 1 46 ? 231.31500 216.02400 178.69800 1.000 67.03487 46 GLN B O 1
ATOM 2936 N N . VAL B 1 47 ? 230.48600 216.14700 180.78700 1.000 61.17164 47 VAL B N 1
ATOM 2937 C CA . VAL B 1 47 ? 229.93400 214.80200 180.73700 1.000 59.49722 47 VAL B CA 1
ATOM 2938 C C . VAL B 1 47 ? 228.81400 214.72100 179.70900 1.000 62.46622 47 VAL B C 1
ATOM 2939 O O . VAL B 1 47 ? 228.79800 213.82500 178.85900 1.000 64.42131 47 VAL B O 1
ATOM 2943 N N . THR B 1 48 ? 227.88900 215.67700 179.73200 1.000 59.25848 48 THR B N 1
ATOM 2944 C CA . THR B 1 48 ? 226.66500 215.52700 178.96200 1.000 60.88663 48 THR B CA 1
ATOM 2945 C C . THR B 1 48 ? 226.82000 215.94200 177.50100 1.000 65.40487 48 THR B C 1
ATOM 2946 O O . THR B 1 48 ? 226.41700 215.19800 176.60300 1.000 67.37313 48 THR B O 1
ATOM 2950 N N . GLN B 1 49 ? 227.39800 217.11800 177.23800 1.000 66.25081 49 GLN B N 1
ATOM 2951 C CA . GLN B 1 49 ? 227.31300 217.71300 175.91100 1.000 66.23389 49 GLN B CA 1
ATOM 2952 C C . GLN B 1 49 ? 228.64700 218.05900 175.26700 1.000 68.01642 49 GLN B C 1
ATOM 2953 O O . GLN B 1 49 ? 228.64200 218.59000 174.15100 1.000 74.15021 49 GLN B O 1
ATOM 2959 N N . ASP B 1 50 ? 229.78000 217.79800 175.91500 1.000 62.63850 50 ASP B N 1
ATOM 2960 C CA . ASP B 1 50 ? 231.05500 218.12600 175.28500 1.000 65.85679 50 ASP B CA 1
ATOM 2961 C C . ASP B 1 50 ? 231.32700 217.16500 174.13800 1.000 63.96176 50 ASP B C 1
ATOM 2962 O O . ASP B 1 50 ? 231.40200 215.94800 174.33700 1.000 66.47745 50 ASP B O 1
ATOM 2967 N N . LYS B 1 51 ? 231.48300 217.71700 172.94200 1.000 48.84023 51 LYS B N 1
ATOM 2968 C CA . LYS B 1 51 ? 231.63600 216.92700 171.73200 1.000 46.52596 51 LYS B CA 1
ATOM 2969 C C . LYS B 1 51 ? 232.33100 217.79100 170.69200 1.000 44.02474 51 LYS B C 1
ATOM 2970 O O . LYS B 1 51 ? 232.58300 218.97900 170.91000 1.000 52.62697 51 LYS B O 1
ATOM 2976 N N . MET B 1 52 ? 232.64600 217.18200 169.55600 1.000 22.84491 52 MET B N 1
ATOM 2977 C CA . MET B 1 52 ? 233.16300 217.90000 168.40500 1.000 22.27036 52 MET B CA 1
ATOM 2978 C C . MET B 1 52 ? 232.30000 217.56600 167.20200 1.000 31.78791 52 MET B C 1
ATOM 2979 O O . MET B 1 52 ? 231.77000 216.45700 167.09900 1.000 45.37190 52 MET B O 1
ATOM 2984 N N . ILE B 1 53 ? 232.14600 218.53100 166.30600 1.000 17.10559 53 ILE B N 1
ATOM 2985 C CA . ILE B 1 53 ? 231.38300 218.35400 165.07800 1.000 18.58050 53 ILE B CA 1
ATOM 2986 C C . ILE B 1 53 ? 232.36400 218.55500 163.93100 1.000 26.23628 53 ILE B C 1
ATOM 2987 O O . ILE B 1 53 ? 232.63000 219.68300 163.51000 1.000 37.57131 53 ILE B O 1
ATOM 2992 N N . CYS B 1 54 ? 232.90500 217.45300 163.42500 1.000 26.79741 54 CYS B N 1
ATOM 2993 C CA . CYS B 1 54 ? 234.02100 217.47500 162.49000 1.000 23.32345 54 CYS B CA 1
ATOM 2994 C C . CYS B 1 54 ? 233.52000 217.18300 161.08500 1.000 31.52771 54 CYS B C 1
ATOM 2995 O O . CYS B 1 54 ? 232.90600 216.13800 160.84500 1.000 42.18387 54 CYS B O 1
ATOM 2998 N N . LEU B 1 55 ? 233.78500 218.10300 160.16300 1.000 30.13535 55 LEU B N 1
ATOM 2999 C CA . LEU B 1 55 ? 233.51000 217.89900 158.75500 1.000 27.28609 55 LEU B CA 1
ATOM 3000 C C . LEU B 1 55 ? 234.81700 217.74500 157.99900 1.000 28.96312 55 LEU B C 1
ATOM 3001 O O . LEU B 1 55 ? 235.75500 218.51800 158.23500 1.000 42.26642 55 LEU B O 1
ATOM 3006 N N . PRO B 1 56 ? 234.92400 216.76400 157.10900 1.000 20.23608 56 PRO B N 1
ATOM 3007 C CA . PRO B 1 56 ? 236.17700 216.57100 156.37300 1.000 20.58859 56 PRO B CA 1
ATOM 3008 C C . PRO B 1 56 ? 236.45300 217.71000 155.40400 1.000 31.05136 56 PRO B C 1
ATOM 3009 O O . PRO B 1 56 ? 235.53600 218.36800 154.91000 1.000 39.59062 56 PRO B O 1
ATOM 3013 N N . CYS B 1 57 ? 237.73700 217.93800 155.14200 1.000 37.83560 57 CYS B N 1
ATOM 3014 C CA . CYS B 1 57 ? 238.17200 218.91700 154.15300 1.000 43.27200 57 CYS B CA 1
ATOM 3015 C C . CYS B 1 57 ? 238.34500 218.19900 152.82000 1.000 58.68086 57 CYS B C 1
ATOM 3016 O O . CYS B 1 57 ? 239.22100 217.33900 152.68100 1.000 59.64806 57 CYS B O 1
ATOM 3019 N N . LYS B 1 58 ? 237.49800 218.54200 151.84700 1.000 60.11680 58 LYS B N 1
ATOM 3020 C CA . LYS B 1 58 ? 237.57300 217.91200 150.53100 1.000 50.90715 58 LYS B CA 1
ATOM 3021 C C . LYS B 1 58 ? 238.89000 218.23500 149.84000 1.000 59.91173 58 LYS B C 1
ATOM 3022 O O . LYS B 1 58 ? 239.49600 217.37100 149.19600 1.000 64.46307 58 LYS B O 1
ATOM 3028 N N . TRP B 1 59 ? 239.34700 219.47500 149.95900 1.000 82.19712 59 TRP B N 1
ATOM 3029 C CA . TRP B 1 59 ? 240.55800 219.93300 149.29500 1.000 86.35874 59 TRP B CA 1
ATOM 3030 C C . TRP B 1 59 ? 241.67400 220.03500 150.32600 1.000 89.12643 59 TRP B C 1
ATOM 3031 O O . TRP B 1 59 ? 241.56700 220.80100 151.29000 1.000 86.86744 59 TRP B O 1
ATOM 3042 N N . VAL B 1 60 ? 242.74200 219.26300 150.12200 1.000 105.99141 60 VAL B N 1
ATOM 3043 C CA . VAL B 1 60 ? 243.83900 219.17200 151.07400 1.000 106.37347 60 VAL B CA 1
ATOM 3044 C C . VAL B 1 60 ? 245.14300 219.50600 150.36500 1.000 108.66610 60 VAL B C 1
ATOM 3045 O O . VAL B 1 60 ? 245.26200 219.39900 149.14200 1.000 105.16026 60 VAL B O 1
ATOM 3049 N N . THR B 1 61 ? 246.12900 219.93000 151.15700 1.000 121.84360 61 THR B N 1
ATOM 3050 C CA . THR B 1 61 ? 247.46500 220.24700 150.65000 1.000 121.19283 61 THR B CA 1
ATOM 3051 C C . THR B 1 61 ? 248.46700 219.91400 151.75100 1.000 121.00479 61 THR B C 1
ATOM 3052 O O . THR B 1 61 ? 248.72100 220.74200 152.63200 1.000 118.48355 61 THR B O 1
ATOM 3056 N N . LYS B 1 62 ? 249.02600 218.70500 151.69100 1.000 127.93727 62 LYS B N 1
ATOM 3057 C CA . LYS B 1 62 ? 250.04400 218.22200 152.62800 1.000 127.53808 62 LYS B CA 1
ATOM 3058 C C . LYS B 1 62 ? 249.55100 218.30100 154.07500 1.000 127.33755 62 LYS B C 1
ATOM 3059 O O . LYS B 1 62 ? 250.11700 219.00000 154.91800 1.000 125.82112 62 LYS B O 1
ATOM 3065 N N . ASP B 1 63 ? 248.47600 217.55100 154.34000 1.000 117.59479 63 ASP B N 1
ATOM 3066 C CA . ASP B 1 63 ? 247.82300 217.50300 155.65300 1.000 117.10613 63 ASP B CA 1
ATOM 3067 C C . ASP B 1 63 ? 247.41400 218.89500 156.13200 1.000 116.25975 63 ASP B C 1
ATOM 3068 O O . ASP B 1 63 ? 247.63300 219.26600 157.28700 1.000 112.53797 63 ASP B O 1
ATOM 3073 N N . SER B 1 64 ? 246.81400 219.67200 155.23300 1.000 118.01333 64 SER B N 1
ATOM 3074 C CA . SER B 1 64 ? 246.31200 221.00100 155.56600 1.000 117.62265 64 SER B CA 1
ATOM 3075 C C . SER B 1 64 ? 245.12800 221.29700 154.66100 1.000 116.64809 64 SER B C 1
ATOM 3076 O O . SER B 1 64 ? 245.17200 220.98500 153.46800 1.000 111.92823 64 SER B O 1
ATOM 3079 N N . CYS B 1 65 ? 244.07700 221.89100 155.22400 1.000 110.42489 65 CYS B N 1
ATOM 3080 C CA . CYS B 1 65 ? 242.88200 222.19200 154.44500 1.000 109.52876 65 CYS B CA 1
ATOM 3081 C C . CYS B 1 65 ? 243.17400 223.29300 153.43400 1.000 110.38730 65 CYS B C 1
ATOM 3082 O O . CYS B 1 65 ? 243.62800 224.38200 153.80000 1.000 107.74722 65 CYS B O 1
ATOM 3085 N N . ASN B 1 66 ? 242.91400 223.00100 152.15700 1.000 118.24767 66 ASN B N 1
ATOM 3086 C CA . ASN B 1 66 ? 243.23800 223.94800 151.09500 1.000 116.96217 66 ASN B CA 1
ATOM 3087 C C . ASN B 1 66 ? 242.30000 225.14800 151.11200 1.000 117.07465 66 ASN B C 1
ATOM 3088 O O . ASN B 1 66 ? 242.69500 226.25200 150.71800 1.000 117.95039 66 ASN B O 1
ATOM 3093 N N . ASP B 1 67 ? 241.05600 224.94500 151.56000 1.000 120.25645 67 ASP B N 1
ATOM 3094 C CA . ASP B 1 67 ? 240.03900 225.99900 151.64800 1.000 121.12016 67 ASP B CA 1
ATOM 3095 C C . ASP B 1 67 ? 239.79000 226.64900 150.28500 1.000 120.16298 67 ASP B C 1
ATOM 3096 O O . ASP B 1 67 ? 239.71400 227.87200 150.15400 1.000 119.83947 67 ASP B O 1
ATOM 3101 N N . SER B 1 68 ? 239.66800 225.81100 149.26000 1.000 111.17845 68 SER B N 1
ATOM 3102 C CA . SER B 1 68 ? 239.41200 226.28900 147.90700 1.000 111.19692 68 SER B CA 1
ATOM 3103 C C . SER B 1 68 ? 238.31800 225.46500 147.23500 1.000 110.17332 68 SER B C 1
ATOM 3104 O O . SER B 1 68 ? 237.19000 225.39800 147.72300 1.000 108.77665 68 SER B O 1
ATOM 3107 N N . THR B 1 184 ? 223.98700 227.30600 138.59100 1.000 97.33453 92 THR B N 1
ATOM 3108 C CA . THR B 1 184 ? 224.33300 228.58900 139.19300 1.000 99.96523 92 THR B CA 1
ATOM 3109 C C . THR B 1 184 ? 224.12700 228.56200 140.70300 1.000 99.07305 92 THR B C 1
ATOM 3110 O O . THR B 1 184 ? 224.95800 229.06500 141.46100 1.000 97.49455 92 THR B O 1
ATOM 3114 N N . GLY B 1 185 ? 223.01000 227.97900 141.13300 1.000 87.27237 93 GLY B N 1
ATOM 3115 C CA . GLY B 1 185 ? 222.69000 227.87900 142.53700 1.000 83.69074 93 GLY B CA 1
ATOM 3116 C C . GLY B 1 185 ? 223.65600 226.98800 143.29000 1.000 86.16210 93 GLY B C 1
ATOM 3117 O O . GLY B 1 185 ? 224.15700 225.99000 142.76200 1.000 87.79525 93 GLY B O 1
ATOM 3118 N N . PRO B 1 186 ? 223.94900 227.34600 144.53900 1.000 77.82068 94 PRO B N 1
ATOM 3119 C CA . PRO B 1 186 ? 224.85000 226.52000 145.35100 1.000 73.85948 94 PRO B CA 1
ATOM 3120 C C . PRO B 1 186 ? 224.23700 225.16300 145.66100 1.000 73.86758 94 PRO B C 1
ATOM 3121 O O . PRO B 1 186 ? 223.02000 225.02400 145.79500 1.000 78.57895 94 PRO B O 1
ATOM 3125 N N . THR B 1 187 ? 225.09800 224.15700 145.77100 1.000 64.17131 95 THR B N 1
ATOM 3126 C CA . THR B 1 187 ? 224.69500 222.80900 146.13300 1.000 65.10387 95 THR B CA 1
ATOM 3127 C C . THR B 1 187 ? 225.61600 222.28400 147.22500 1.000 64.86226 95 THR B C 1
ATOM 3128 O O . THR B 1 187 ? 226.78800 222.66300 147.30600 1.000 67.46410 95 THR B O 1
ATOM 3132 N N . GLY B 1 188 ? 225.06900 221.41700 148.07400 1.000 46.25166 96 GLY B N 1
ATOM 3133 C CA . GLY B 1 188 ? 225.81600 220.93100 149.22100 1.000 44.62226 96 GLY B CA 1
ATOM 3134 C C . GLY B 1 188 ? 226.96600 220.02300 148.81600 1.000 44.27999 96 GLY B C 1
ATOM 3135 O O . GLY B 1 188 ? 226.90200 219.30700 147.81800 1.000 50.03788 96 GLY B O 1
ATOM 3136 N N . ILE B 1 189 ? 228.02900 220.06100 149.61300 1.000 39.01001 97 ILE B N 1
ATOM 3137 C CA . ILE B 1 189 ? 229.18700 219.20200 149.39500 1.000 33.57766 97 ILE B CA 1
ATOM 3138 C C . ILE B 1 189 ? 228.85000 217.80500 149.90000 1.000 38.14750 97 ILE B C 1
ATOM 3139 O O . ILE B 1 189 ? 228.42700 217.63500 151.04800 1.000 45.93052 97 ILE B O 1
ATOM 3144 N N . LYS B 1 190 ? 229.03700 216.80400 149.04500 1.000 34.75225 98 LYS B N 1
ATOM 3145 C CA . LYS B 1 190 ? 228.73300 215.42100 149.38900 1.000 36.29094 98 LYS B CA 1
ATOM 3146 C C . LYS B 1 190 ? 230.01800 214.73200 149.83000 1.000 44.25282 98 LYS B C 1
ATOM 3147 O O . LYS B 1 190 ? 230.96400 214.60800 149.04700 1.000 49.90686 98 LYS B O 1
ATOM 3153 N N . TYR B 1 191 ? 230.05000 214.28400 151.08200 1.000 32.39217 99 TYR B N 1
ATOM 3154 C CA . TYR B 1 191 ? 231.21300 213.59600 151.62300 1.000 21.57585 99 TYR B CA 1
ATOM 3155 C C . TYR B 1 191 ? 231.09400 212.08000 151.56800 1.000 32.24745 99 TYR B C 1
ATOM 3156 O O . TYR B 1 191 ? 232.10200 211.39500 151.77000 1.000 39.63264 99 TYR B O 1
ATOM 3165 N N . ASP B 1 192 ? 229.89500 211.55200 151.30300 1.000 34.80301 100 ASP B N 1
ATOM 3166 C CA . ASP B 1 192 ? 229.64500 210.11000 151.22800 1.000 32.74734 100 ASP B CA 1
ATOM 3167 C C . ASP B 1 192 ? 230.06200 209.39800 152.51300 1.000 34.10530 100 ASP B C 1
ATOM 3168 O O . ASP B 1 192 ? 230.61000 208.29500 152.48500 1.000 50.63449 100 ASP B O 1
ATOM 3173 N N . LEU B 1 193 ? 229.80000 210.03500 153.65000 1.000 21.71090 101 LEU B N 1
ATOM 3174 C CA . LEU B 1 193 ? 230.12200 209.48600 154.95800 1.000 23.22805 101 LEU B CA 1
ATOM 3175 C C . LEU B 1 193 ? 228.84200 209.14800 155.70800 1.000 25.99130 101 LEU B C 1
ATOM 3176 O O . LEU B 1 193 ? 227.88500 209.92800 155.70400 1.000 29.62270 101 LEU B O 1
ATOM 3181 N N . ASP B 1 194 ? 228.82900 207.98400 156.34700 1.000 27.16677 102 ASP B N 1
ATOM 3182 C CA . ASP B 1 194 ? 227.70800 207.60300 157.18600 1.000 18.28549 102 ASP B CA 1
ATOM 3183 C C . ASP B 1 194 ? 227.72000 208.41700 158.47600 1.000 25.25156 102 ASP B C 1
ATOM 3184 O O . ASP B 1 194 ? 228.68600 209.11400 158.79600 1.000 37.09003 102 ASP B O 1
ATOM 3189 N N . ARG B 1 195 ? 226.61900 208.32000 159.22300 1.000 34.42423 103 ARG B N 1
ATOM 3190 C CA . ARG B 1 195 ? 226.55700 208.95400 160.53500 1.000 30.09582 103 ARG B CA 1
ATOM 3191 C C . ARG B 1 195 ? 227.60500 208.38200 161.47600 1.000 31.08762 103 ARG B C 1
ATOM 3192 O O . ARG B 1 195 ? 228.19500 209.11800 162.27800 1.000 40.76052 103 ARG B O 1
ATOM 3200 N N . HIS B 1 196 ? 227.86500 207.07800 161.38400 1.000 28.82265 104 HIS B N 1
ATOM 3201 C CA . HIS B 1 196 ? 228.81600 206.45300 162.29000 1.000 25.96123 104 HIS B CA 1
ATOM 3202 C C . HIS B 1 196 ? 230.25600 206.78600 161.93100 1.000 26.10541 104 HIS B C 1
ATOM 3203 O O . HIS B 1 196 ? 231.10400 206.86600 162.82500 1.000 38.67511 104 HIS B O 1
ATOM 3210 N N . GLN B 1 197 ? 230.55400 206.98900 160.64600 1.000 23.53585 105 GLN B N 1
ATOM 3211 C CA . GLN B 1 197 ? 231.86900 207.50000 160.27500 1.000 15.20663 105 GLN B CA 1
ATOM 3212 C C . GLN B 1 197 ? 232.08400 208.89600 160.83900 1.000 21.28175 105 GLN B C 1
ATOM 3213 O O . GLN B 1 197 ? 233.17800 209.22300 161.31400 1.000 32.76002 105 GLN B O 1
ATOM 3219 N N . TYR B 1 198 ? 231.04200 209.72900 160.80600 1.000 19.57419 106 TYR B N 1
ATOM 3220 C CA . TYR B 1 198 ? 231.12100 211.05100 161.41400 1.000 10.38600 106 TYR B CA 1
ATOM 3221 C C . TYR B 1 198 ? 231.36200 210.94900 162.91500 1.000 20.87360 106 TYR B C 1
ATOM 3222 O O . TYR B 1 198 ? 232.18000 211.68800 163.47200 1.000 37.21988 106 TYR B O 1
ATOM 3231 N N . ASN B 1 199 ? 230.65800 210.03200 163.58500 1.000 21.42418 107 ASN B N 1
ATOM 3232 C CA . ASN B 1 199 ? 230.84900 209.85000 165.02200 1.000 13.58234 107 ASN B CA 1
ATOM 3233 C C . ASN B 1 199 ? 232.26100 209.37700 165.34400 1.000 19.21392 107 ASN B C 1
ATOM 3234 O O . ASN B 1 199 ? 232.87200 209.83200 166.31900 1.000 30.08219 107 ASN B O 1
ATOM 3239 N N . TYR B 1 200 ? 232.79300 208.45800 164.53700 1.000 22.21974 108 TYR B N 1
ATOM 3240 C CA . TYR B 1 200 ? 234.15900 207.98500 164.73200 1.000 16.22051 108 TYR B CA 1
ATOM 3241 C C . TYR B 1 200 ? 235.16500 209.11100 164.53600 1.000 25.08274 108 TYR B C 1
ATOM 3242 O O . TYR B 1 200 ? 236.13500 209.22700 165.29400 1.000 40.13403 108 TYR B O 1
ATOM 3251 N N . VAL B 1 201 ? 234.94800 209.95100 163.52200 1.000 23.38072 109 VAL B N 1
ATOM 3252 C CA . VAL B 1 201 ? 235.84400 211.08000 163.28200 1.000 14.97692 109 VAL B CA 1
ATOM 3253 C C . VAL B 1 201 ? 235.80000 212.05000 164.45900 1.000 25.08280 109 VAL B C 1
ATOM 3254 O O . VAL B 1 201 ? 236.83800 212.54500 164.91700 1.000 40.52323 109 VAL B O 1
ATOM 3258 N N . ASP B 1 202 ? 234.59400 212.31900 164.97600 1.000 21.86019 110 ASP B N 1
ATOM 3259 C CA . ASP B 1 202 ? 234.46300 213.17500 166.15200 1.000 15.87971 110 ASP B CA 1
ATOM 3260 C C . ASP B 1 202 ? 235.20700 212.59900 167.34400 1.000 27.68572 110 ASP B C 1
ATOM 3261 O O . ASP B 1 202 ? 235.92400 213.32200 168.04000 1.000 41.36510 110 ASP B O 1
ATOM 3266 N N . ALA B 1 203 ? 235.04100 211.29900 167.59900 1.000 24.44594 111 ALA B N 1
ATOM 3267 C CA . ALA B 1 203 ? 235.69500 210.68100 168.74700 1.000 21.08309 111 ALA B CA 1
ATOM 3268 C C . ALA B 1 203 ? 237.21100 210.73900 168.61900 1.000 27.55689 111 ALA B C 1
ATOM 3269 O O . ALA B 1 203 ? 237.90700 211.09500 169.57900 1.000 44.66557 111 ALA B O 1
ATOM 3271 N N . VAL B 1 204 ? 237.73700 210.42600 167.43400 1.000 20.36520 112 VAL B N 1
ATOM 3272 C CA . VAL B 1 204 ? 239.18400 210.39400 167.25500 1.000 18.89605 112 VAL B CA 1
ATOM 3273 C C . VAL B 1 204 ? 239.77500 211.79700 167.35300 1.000 32.37617 112 VAL B C 1
ATOM 3274 O O . VAL B 1 204 ? 240.81400 211.99700 167.99200 1.000 41.42043 112 VAL B O 1
ATOM 3278 N N . CYS B 1 205 ? 239.12500 212.79400 166.74500 1.000 31.28126 113 CYS B N 1
ATOM 3279 C CA . CYS B 1 205 ? 239.67400 214.14600 166.80300 1.000 32.28414 113 CYS B CA 1
ATOM 3280 C C . CYS B 1 205 ? 239.45400 214.80500 168.16000 1.000 39.21397 113 CYS B C 1
ATOM 3281 O O . CYS B 1 205 ? 240.21900 215.69900 168.53600 1.000 53.79519 113 CYS B O 1
ATOM 3284 N N . TYR B 1 206 ? 238.42800 214.38900 168.90500 1.000 23.74839 114 TYR B N 1
ATOM 3285 C CA . TYR B 1 206 ? 238.27700 214.83600 170.28400 1.000 21.72841 114 TYR B CA 1
ATOM 3286 C C . TYR B 1 206 ? 239.36200 214.24300 171.16900 1.000 34.75074 114 TYR B C 1
ATOM 3287 O O . TYR B 1 206 ? 239.90500 214.93100 172.04200 1.000 49.52860 114 TYR B O 1
ATOM 3296 N N . GLU B 1 207 ? 239.68800 212.96700 170.96300 1.000 42.14362 115 GLU B N 1
ATOM 3297 C CA . GLU B 1 207 ? 240.69600 212.31600 171.78800 1.000 37.38602 115 GLU B CA 1
ATOM 3298 C C . GLU B 1 207 ? 242.10400 212.80100 171.46800 1.000 43.71318 115 GLU B C 1
ATOM 3299 O O . GLU B 1 207 ? 242.91000 213.01100 172.38000 1.000 55.59277 115 GLU B O 1
ATOM 3305 N N . ASN B 1 208 ? 242.42000 212.99000 170.18900 1.000 39.43029 116 ASN B N 1
ATOM 3306 C CA . ASN B 1 208 ? 243.79900 213.22000 169.78000 1.000 47.07067 116 ASN B CA 1
ATOM 3307 C C . ASN B 1 208 ? 244.13500 214.67900 169.51400 1.000 54.61557 116 ASN B C 1
ATOM 3308 O O . ASN B 1 208 ? 245.29200 215.07100 169.69700 1.000 55.87464 116 ASN B O 1
ATOM 3313 N N . ARG B 1 209 ? 243.17200 215.49800 169.09100 1.000 52.01113 117 ARG B N 1
ATOM 3314 C CA . ARG B 1 209 ? 243.48400 216.84500 168.63900 1.000 41.10432 117 ARG B CA 1
ATOM 3315 C C . ARG B 1 209 ? 242.84900 217.96000 169.45400 1.000 39.06434 117 ARG B C 1
ATOM 3316 O O . ARG B 1 209 ? 243.28000 219.10900 169.31900 1.000 54.18079 117 ARG B O 1
ATOM 3324 N N . LEU B 1 210 ? 241.85100 217.67200 170.28100 1.000 33.39425 118 LEU B N 1
ATOM 3325 C CA . LEU B 1 210 ? 241.39400 218.67000 171.23400 1.000 35.54569 118 LEU B CA 1
ATOM 3326 C C . LEU B 1 210 ? 242.37500 218.74900 172.39500 1.000 34.45540 118 LEU B C 1
ATOM 3327 O O . LEU B 1 210 ? 242.85000 217.72700 172.89600 1.000 47.07223 118 LEU B O 1
ATOM 3332 N N . HIS B 1 211 ? 242.69000 219.97300 172.81000 1.000 42.98914 119 HIS B N 1
ATOM 3333 C CA . HIS B 1 211 ? 243.68600 220.17300 173.85100 1.000 50.51518 119 HIS B CA 1
ATOM 3334 C C . HIS B 1 211 ? 243.18500 219.63000 175.18400 1.000 57.13385 119 HIS B C 1
ATOM 3335 O O . HIS B 1 211 ? 241.98500 219.64300 175.47400 1.000 67.52991 119 HIS B O 1
ATOM 3342 N N . TRP B 1 212 ? 244.12600 219.13600 175.99300 1.000 46.03570 120 TRP B N 1
ATOM 3343 C CA . TRP B 1 212 ? 243.76500 218.48300 177.24700 1.000 47.63880 120 TRP B CA 1
ATOM 3344 C C . TRP B 1 212 ? 243.12600 219.46100 178.22300 1.000 45.73272 120 TRP B C 1
ATOM 3345 O O . TRP B 1 212 ? 242.31300 219.06300 179.06500 1.000 52.02680 120 TRP B O 1
ATOM 3356 N N . PHE B 1 213 ? 243.49600 220.74200 178.14300 1.000 41.48685 121 PHE B N 1
ATOM 3357 C CA . PHE B 1 213 ? 242.87200 221.73900 179.00600 1.000 47.80312 121 PHE B CA 1
ATOM 3358 C C . PHE B 1 213 ? 241.39300 221.89400 178.68500 1.000 51.97099 121 PHE B C 1
ATOM 3359 O O . PHE B 1 213 ? 240.55600 221.92500 179.59200 1.000 60.70819 121 PHE B O 1
ATOM 3367 N N . ALA B 1 214 ? 241.04800 221.94900 177.39600 1.000 42.57798 122 ALA B N 1
ATOM 3368 C CA . ALA B 1 214 ? 239.65200 222.11800 177.00400 1.000 42.27292 122 ALA B CA 1
ATOM 3369 C C . ALA B 1 214 ? 238.80100 220.91500 177.38800 1.000 40.53703 122 ALA B C 1
ATOM 3370 O O . ALA B 1 214 ? 237.57100 221.02000 177.44600 1.000 43.95920 122 ALA B O 1
ATOM 3372 N N . LYS B 1 215 ? 239.42800 219.77000 177.65000 1.000 31.23413 123 LYS B N 1
ATOM 3373 C CA . LYS B 1 215 ? 238.69700 218.56600 178.01700 1.000 33.15103 123 LYS B CA 1
ATOM 3374 C C . LYS B 1 215 ? 238.66300 218.33000 179.52300 1.000 48.54210 123 LYS B C 1
ATOM 3375 O O . LYS B 1 215 ? 237.70600 217.73900 180.03000 1.000 54.65587 123 LYS B O 1
ATOM 3381 N N . TYR B 1 216 ? 239.68800 218.76400 180.25600 1.000 51.86832 124 TYR B N 1
ATOM 3382 C CA . TYR B 1 216 ? 239.78000 218.47200 181.68200 1.000 44.06483 124 TYR B CA 1
ATOM 3383 C C . TYR B 1 216 ? 239.89000 219.72900 182.53900 1.000 46.39634 124 TYR B C 1
ATOM 3384 O O . TYR B 1 216 ? 240.38600 219.66000 183.66600 1.000 56.22121 124 TYR B O 1
ATOM 3393 N N . PHE B 1 217 ? 239.44300 220.87600 182.02800 1.000 39.34459 125 PHE B N 1
ATOM 3394 C CA . PHE B 1 217 ? 239.36900 222.07700 182.85700 1.000 44.97625 125 PHE B CA 1
ATOM 3395 C C . PHE B 1 217 ? 238.44500 221.92700 184.06400 1.000 54.18807 125 PHE B C 1
ATOM 3396 O O . PHE B 1 217 ? 238.88100 222.25900 185.18100 1.000 57.04834 125 PHE B O 1
ATOM 3404 N N . PRO B 1 218 ? 237.18800 221.46200 183.93600 1.000 44.64707 126 PRO B N 1
ATOM 3405 C CA . PRO B 1 218 ? 236.34700 221.36400 185.14300 1.000 41.75535 126 PRO B CA 1
ATOM 3406 C C . PRO B 1 218 ? 236.86500 220.38300 186.17600 1.000 48.21689 126 PRO B C 1
ATOM 3407 O O . PRO B 1 218 ? 236.70700 220.62200 187.37700 1.000 57.96954 126 PRO B O 1
ATOM 3411 N N . TYR B 1 219 ? 237.47700 219.27900 185.74600 1.000 46.30348 127 TYR B N 1
ATOM 3412 C CA . TYR B 1 219 ? 238.00800 218.31600 186.70500 1.000 45.30888 127 TYR B CA 1
ATOM 3413 C C . TYR B 1 219 ? 239.21200 218.88100 187.44800 1.000 46.50586 127 TYR B C 1
ATOM 3414 O O . TYR B 1 219 ? 239.36200 218.66000 188.65600 1.000 54.58843 127 TYR B O 1
ATOM 3423 N N . LEU B 1 220 ? 240.07500 219.61900 186.74500 1.000 43.95810 128 LEU B N 1
ATOM 3424 C CA . LEU B 1 220 ? 241.17600 220.30300 187.41500 1.000 48.09759 128 LEU B CA 1
ATOM 3425 C C . LEU B 1 220 ? 240.65900 221.34600 188.39400 1.000 48.22667 128 LEU B C 1
ATOM 3426 O O . LEU B 1 220 ? 241.21400 221.51000 189.48700 1.000 58.00119 128 LEU B O 1
ATOM 3431 N N . VAL B 1 221 ? 239.59600 222.06100 188.02000 1.000 42.34200 129 VAL B N 1
ATOM 3432 C CA . VAL B 1 221 ? 239.00600 223.04200 188.92800 1.000 49.96149 129 VAL B CA 1
ATOM 3433 C C . VAL B 1 221 ? 238.43900 222.35100 190.16300 1.000 50.49362 129 VAL B C 1
ATOM 3434 O O . VAL B 1 221 ? 238.61700 222.82000 191.29000 1.000 45.47964 129 VAL B O 1
ATOM 3438 N N . LEU B 1 222 ? 237.75900 221.21900 189.96900 1.000 52.04646 130 LEU B N 1
ATOM 3439 C CA . LEU B 1 222 ? 237.20700 220.47100 191.09600 1.000 41.57357 130 LEU B CA 1
ATOM 3440 C C . LEU B 1 222 ? 238.31100 219.98500 192.02600 1.000 43.07113 130 LEU B C 1
ATOM 3441 O O . LEU B 1 222 ? 238.18800 220.07200 193.25400 1.000 55.13339 130 LEU B O 1
ATOM 3446 N N . LEU B 1 223 ? 239.40500 219.47900 191.45300 1.000 40.60039 131 LEU B N 1
ATOM 3447 C CA . LEU B 1 223 ? 240.54000 219.03800 192.26100 1.000 42.60138 131 LEU B CA 1
ATOM 3448 C C . LEU B 1 223 ? 241.15100 220.19700 193.04000 1.000 45.70227 131 LEU B C 1
ATOM 3449 O O . LEU B 1 223 ? 241.46900 220.06400 194.22800 1.000 55.52483 131 LEU B O 1
ATOM 3454 N N . HIS B 1 224 ? 241.31700 221.34800 192.38300 1.000 39.77375 132 HIS B N 1
ATOM 3455 C CA . HIS B 1 224 ? 241.90200 222.51100 193.04300 1.000 44.98313 132 HIS B CA 1
ATOM 3456 C C . HIS B 1 224 ? 241.01000 223.02000 194.17000 1.000 50.28106 132 HIS B C 1
ATOM 3457 O O . HIS B 1 224 ? 241.50300 223.39000 195.24100 1.000 62.72714 132 HIS B O 1
ATOM 3464 N N . THR B 1 225 ? 239.69100 223.03100 193.95800 1.000 50.03868 133 THR B N 1
ATOM 3465 C CA . THR B 1 225 ? 238.78100 223.43500 195.02900 1.000 50.95004 133 THR B CA 1
ATOM 3466 C C . THR B 1 225 ? 238.80400 222.44500 196.18300 1.000 54.88730 133 THR B C 1
ATOM 3467 O O . THR B 1 225 ? 238.74600 222.84600 197.34900 1.000 61.58905 133 THR B O 1
ATOM 3471 N N . LEU B 1 226 ? 238.87500 221.14500 195.88100 1.000 43.46471 134 LEU B N 1
ATOM 3472 C CA . LEU B 1 226 ? 238.93000 220.15500 196.95000 1.000 39.29842 134 LEU B CA 1
ATOM 3473 C C . LEU B 1 226 ? 240.19300 220.31900 197.78200 1.000 47.08358 134 LEU B C 1
ATOM 3474 O O . LEU B 1 226 ? 240.14300 220.25100 199.01500 1.000 55.87607 134 LEU B O 1
ATOM 3479 N N . ILE B 1 227 ? 241.33000 220.56900 197.13000 1.000 42.74157 135 ILE B N 1
ATOM 3480 C CA . ILE B 1 227 ? 242.56700 220.77200 197.87900 1.000 47.77785 135 ILE B CA 1
ATOM 3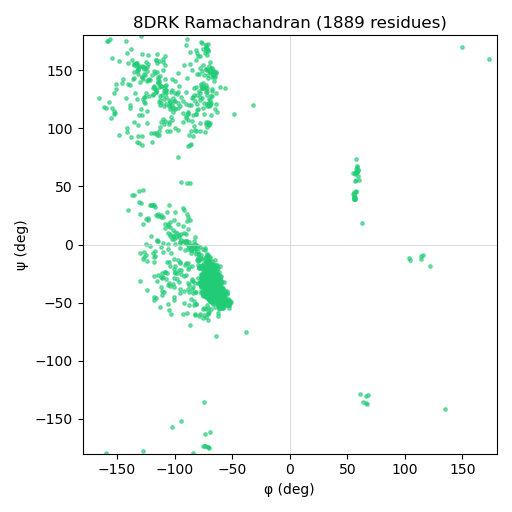481 C C . ILE B 1 227 ? 242.51500 222.08000 198.66400 1.000 46.25951 135 ILE B C 1
ATOM 3482 O O . ILE B 1 227 ? 242.99300 222.15100 199.80300 1.000 56.68720 135 ILE B O 1
ATOM 3487 N N . PHE B 1 228 ? 241.92200 223.12700 198.08400 1.000 47.12357 136 PHE B N 1
ATOM 3488 C CA . PHE B 1 228 ? 241.79500 224.40000 198.78800 1.000 47.20479 136 PHE B CA 1
ATOM 3489 C C . PHE B 1 228 ? 240.93100 224.25700 200.03500 1.000 52.46311 136 PHE B C 1
ATOM 3490 O O . PHE B 1 228 ? 241.26000 224.79200 201.10000 1.000 60.40697 136 PHE B O 1
ATOM 3498 N N . LEU B 1 229 ? 239.82000 223.52700 199.92200 1.000 45.62832 137 LEU B N 1
ATOM 3499 C CA . LEU B 1 229 ? 238.92900 223.34500 201.06200 1.000 46.95523 137 LEU B CA 1
ATOM 3500 C C . LEU B 1 229 ? 239.54100 222.41700 202.10200 1.000 54.51977 137 LEU B C 1
ATOM 3501 O O . LEU B 1 229 ? 239.29200 222.57400 203.30200 1.000 60.01500 137 LEU B O 1
ATOM 3506 N N . ALA B 1 230 ? 240.33200 221.43400 201.66200 1.000 52.12564 138 ALA B N 1
ATOM 3507 C CA . ALA B 1 230 ? 241.05900 220.60100 202.61200 1.000 50.26580 138 ALA B CA 1
ATOM 3508 C C . ALA B 1 230 ? 242.09000 221.41700 203.37800 1.000 51.72435 138 ALA B C 1
ATOM 3509 O O . ALA B 1 230 ? 242.25700 221.23700 204.58900 1.000 62.71833 138 ALA B O 1
ATOM 3511 N N . CYS B 1 231 ? 242.79100 222.32000 202.69000 1.000 48.18108 139 CYS B N 1
ATOM 3512 C CA . CYS B 1 231 ? 243.77100 223.17200 203.35600 1.000 46.79763 139 CYS B CA 1
ATOM 3513 C C . CYS B 1 231 ? 243.09600 224.14300 204.31700 1.000 50.93916 139 CYS B C 1
ATOM 3514 O O . CYS B 1 231 ? 243.60000 224.39400 205.41600 1.000 56.98082 139 CYS B O 1
ATOM 3517 N N . SER B 1 232 ? 241.95400 224.70300 203.91700 1.000 48.69672 140 SER B N 1
ATOM 3518 C CA . SER B 1 232 ? 241.26800 225.66700 204.77000 1.000 51.63473 140 SER B CA 1
ATOM 3519 C C . SER B 1 232 ? 240.69500 225.01300 206.02100 1.000 57.21622 140 SER B C 1
ATOM 3520 O O . SER B 1 232 ? 240.66700 225.63800 207.08600 1.000 63.08856 140 SER B O 1
ATOM 3523 N N . ASN B 1 233 ? 240.23700 223.76600 205.91700 1.000 56.28016 141 ASN B N 1
ATOM 3524 C CA . ASN B 1 233 ? 239.59600 223.07200 207.02500 1.000 56.74144 141 ASN B CA 1
ATOM 3525 C C . ASN B 1 233 ? 240.44000 221.93200 207.58200 1.000 57.76520 141 ASN B C 1
ATOM 3526 O O . ASN B 1 233 ? 239.88800 221.00500 208.18300 1.000 61.45429 141 ASN B O 1
ATOM 3531 N N . PHE B 1 234 ? 241.76000 221.96900 207.39200 1.000 55.82502 142 PHE B N 1
ATOM 3532 C CA . PHE B 1 234 ? 242.60300 220.89100 207.90000 1.000 52.01750 142 PHE B CA 1
ATOM 3533 C C . PHE B 1 234 ? 242.77100 220.97600 209.41100 1.000 62.91219 142 PHE B C 1
ATOM 3534 O O . PHE B 1 234 ? 242.71200 219.95500 210.10500 1.000 69.12874 142 PHE B O 1
ATOM 3542 N N . TRP B 1 235 ? 242.98400 222.18400 209.93700 1.000 67.16352 143 TRP B N 1
ATOM 3543 C CA . TRP B 1 235 ? 243.24200 222.33300 211.36600 1.000 61.56919 143 TRP B CA 1
ATOM 3544 C C . TRP B 1 235 ? 241.98800 222.08600 212.19600 1.000 62.50008 143 TRP B C 1
ATOM 3545 O O . TRP B 1 235 ? 242.08500 221.82100 213.39900 1.000 64.17205 143 TRP B O 1
ATOM 3556 N N . PHE B 1 236 ? 240.81000 222.16600 211.57900 1.000 66.06510 144 PHE B N 1
ATOM 3557 C CA . PHE B 1 236 ? 239.57400 221.80700 212.25900 1.000 66.17531 144 PHE B CA 1
ATOM 3558 C C . PHE B 1 236 ? 239.32900 220.30600 212.28000 1.000 69.56514 144 PHE B C 1
ATOM 3559 O O . PHE B 1 236 ? 238.46100 219.84700 213.03000 1.000 73.92466 144 PHE B O 1
ATOM 3567 N N . LYS B 1 237 ? 240.06400 219.53700 211.48100 1.000 62.45093 145 LYS B N 1
ATOM 3568 C CA . LYS B 1 237 ? 239.89500 218.09200 211.39500 1.000 56.58389 145 LYS B CA 1
ATOM 3569 C C . LYS B 1 237 ? 241.07600 217.31200 211.94700 1.000 57.71112 145 LYS B C 1
ATOM 3570 O O . LYS B 1 237 ? 240.89900 216.18200 212.40500 1.000 62.32007 145 LYS B O 1
ATOM 3576 N N . PHE B 1 238 ? 242.27700 217.88100 211.91000 1.000 54.19834 146 PHE B N 1
ATOM 3577 C CA . PHE B 1 238 ? 243.45300 217.22000 212.44900 1.000 55.01440 146 PHE B CA 1
ATOM 3578 C C . PHE B 1 238 ? 243.34600 217.14700 213.97100 1.000 64.95687 146 PHE B C 1
ATOM 3579 O O . PHE B 1 238 ? 243.24300 218.19500 214.62500 1.000 74.48814 146 PHE B O 1
ATOM 3587 N N . PRO B 1 239 ? 243.37100 215.94600 214.56400 1.000 64.19678 147 PRO B N 1
ATOM 3588 C CA . PRO B 1 239 ? 243.02800 215.81500 215.99600 1.000 60.67800 147 PRO B CA 1
ATOM 3589 C C . PRO B 1 239 ? 243.89600 216.62100 216.95100 1.000 62.50102 147 PRO B C 1
ATOM 3590 O O . PRO B 1 239 ? 243.37500 217.17400 217.93000 1.000 65.99811 147 PRO B O 1
ATOM 3594 N N . ARG B 1 240 ? 245.20200 216.71600 216.68500 1.000 71.14714 148 ARG B N 1
ATOM 3595 C CA . ARG B 1 240 ? 246.09900 217.43800 217.58300 1.000 72.64209 148 ARG B CA 1
ATOM 3596 C C . ARG B 1 240 ? 245.72500 218.91100 217.67200 1.000 74.69018 148 ARG B C 1
ATOM 3597 O O . ARG B 1 240 ? 245.70500 219.49500 218.76100 1.000 76.20228 148 ARG B O 1
ATOM 3605 N N . THR B 1 241 ? 245.42600 219.53100 216.53000 1.000 68.20802 149 THR B N 1
ATOM 3606 C CA . THR B 1 241 ? 245.03000 220.93400 216.54400 1.000 63.71125 149 THR B CA 1
ATOM 3607 C C . THR B 1 241 ? 243.55200 221.09300 216.87500 1.000 61.97245 149 THR B C 1
ATOM 3608 O O . THR B 1 241 ? 243.16000 222.07900 217.50600 1.000 68.29419 149 THR B O 1
ATOM 3612 N N . SER B 1 242 ? 242.71900 220.13700 216.45300 1.000 57.78478 150 SER B N 1
ATOM 3613 C CA . SER B 1 242 ? 241.28200 220.24700 216.69300 1.000 57.54437 150 SER B CA 1
ATOM 3614 C C . SER B 1 242 ? 240.95900 220.18300 218.17900 1.000 66.57765 150 SER B C 1
ATOM 3615 O O . SER B 1 242 ? 240.07300 220.90100 218.65700 1.000 73.06188 150 SER B O 1
ATOM 3618 N N . SER B 1 243 ? 241.65900 219.32500 218.92600 1.000 71.05899 151 SER B N 1
ATOM 3619 C CA . SER B 1 243 ? 241.42000 219.23100 220.36400 1.000 70.94419 151 SER B CA 1
ATOM 3620 C C . SER B 1 243 ? 241.76100 220.54200 221.06500 1.000 72.80405 151 SER B C 1
ATOM 3621 O O . SER B 1 243 ? 240.99000 221.03200 221.89900 1.000 77.04846 151 SER B O 1
ATOM 3624 N N . LYS B 1 244 ? 242.90800 221.13500 220.72100 1.000 66.50893 152 LYS B N 1
ATOM 3625 C CA . LYS B 1 244 ? 243.29800 222.40400 221.32700 1.000 63.79948 152 LYS B CA 1
ATOM 3626 C C . LYS B 1 244 ? 242.34800 223.52500 220.93000 1.000 63.72537 152 LYS B C 1
ATOM 3627 O O . LYS B 1 244 ? 242.02600 224.39400 221.74900 1.000 71.65955 152 LYS B O 1
ATOM 3633 N N . LEU B 1 245 ? 241.89400 223.53000 219.67300 1.000 72.39736 153 LEU B N 1
ATOM 3634 C CA . LEU B 1 245 ? 240.96800 224.56600 219.22800 1.000 75.57742 153 LEU B CA 1
ATOM 3635 C C . LEU B 1 245 ? 239.62600 224.45200 219.93700 1.000 75.66375 153 LEU B C 1
ATOM 3636 O O . LEU B 1 245 ? 239.04300 225.46500 220.33800 1.000 82.14876 153 LEU B O 1
ATOM 3641 N N . GLU B 1 246 ? 239.11800 223.22600 220.09600 1.000 79.98255 154 GLU B N 1
ATOM 3642 C CA . GLU B 1 246 ? 237.88400 223.02700 220.84800 1.000 82.07627 154 GLU B CA 1
ATOM 3643 C C . GLU B 1 246 ? 238.05900 223.44400 222.30100 1.000 86.33790 154 GLU B C 1
ATOM 3644 O O . GLU B 1 246 ? 237.16700 224.07100 222.88700 1.000 89.40037 154 GLU B O 1
ATOM 3650 N N . HIS B 1 247 ? 239.21200 223.11300 222.89200 1.000 83.79433 155 HIS B N 1
ATOM 3651 C CA . HIS B 1 247 ? 239.52000 223.53800 224.25300 1.000 81.30167 155 HIS B CA 1
ATOM 3652 C C . HIS B 1 247 ? 239.46400 225.05400 224.38100 1.000 81.19846 155 HIS B C 1
ATOM 3653 O O . HIS B 1 247 ? 238.79100 225.59100 225.27200 1.000 83.43789 155 HIS B O 1
ATOM 3660 N N . PHE B 1 248 ? 240.15300 225.76000 223.48000 1.000 77.71144 156 PHE B N 1
ATOM 3661 C CA . PHE B 1 248 ? 240.22100 227.21500 223.56000 1.000 74.79630 156 PHE B CA 1
ATOM 3662 C C . PHE B 1 248 ? 238.85900 227.84600 223.31400 1.000 76.91710 156 PHE B C 1
ATOM 3663 O O . PHE B 1 248 ? 238.48500 228.81400 223.98400 1.000 85.27959 156 PHE B O 1
ATOM 3671 N N . VAL B 1 249 ? 238.10600 227.31600 222.34800 1.000 81.13156 157 VAL B N 1
ATOM 3672 C CA . VAL B 1 249 ? 236.77900 227.85200 222.06200 1.000 82.56368 157 VAL B CA 1
ATOM 3673 C C . VAL B 1 249 ? 235.87400 227.68400 223.27400 1.000 86.27995 157 VAL B C 1
ATOM 3674 O O . VAL B 1 249 ? 235.16000 228.61300 223.66900 1.000 90.75560 157 VAL B O 1
ATOM 3678 N N . SER B 1 250 ? 235.92200 226.50700 223.90400 1.000 88.90603 158 SER B N 1
ATOM 3679 C CA . SER B 1 250 ? 235.09500 226.25100 225.07700 1.000 89.04005 158 SER B CA 1
ATOM 3680 C C . SER B 1 250 ? 235.44300 227.20200 226.21600 1.000 89.06811 158 SER B C 1
ATOM 3681 O O . SER B 1 250 ? 234.55400 227.82400 226.81400 1.000 87.35846 158 SER B O 1
ATOM 3684 N N . ILE B 1 251 ? 236.73700 227.34600 226.52100 1.000 91.31752 159 ILE B N 1
ATOM 3685 C CA . ILE B 1 251 ? 237.10300 228.16400 227.67500 1.000 90.76811 159 ILE B CA 1
ATOM 3686 C C . ILE B 1 251 ? 236.82200 229.63700 227.39400 1.000 91.80811 159 ILE B C 1
ATOM 3687 O O . ILE B 1 251 ? 236.33900 230.36300 228.27000 1.000 97.51719 159 ILE B O 1
ATOM 3692 N N . LEU B 1 252 ? 237.07300 230.09500 226.16400 1.000 86.89604 160 LEU B N 1
ATOM 3693 C CA . LEU B 1 252 ? 236.82200 231.49300 225.83600 1.000 87.18806 160 LEU B CA 1
ATOM 3694 C C . LEU B 1 252 ? 235.33300 231.80600 225.83800 1.000 89.60876 160 LEU B C 1
ATOM 3695 O O . LEU B 1 252 ? 234.92100 232.88300 226.27900 1.000 93.83932 160 LEU B O 1
ATOM 3700 N N . LEU B 1 253 ? 234.50700 230.87900 225.34900 1.000 95.23388 161 LEU B N 1
ATOM 3701 C CA . LEU B 1 253 ? 233.06900 231.11600 225.32900 1.000 96.79165 161 LEU B CA 1
ATOM 3702 C C . LEU B 1 253 ? 232.48800 231.07800 226.73600 1.000 103.11952 161 LEU B C 1
ATOM 3703 O O . LEU B 1 253 ? 231.55600 231.82800 227.05200 1.000 104.44241 161 LEU B O 1
ATOM 3708 N N . LYS B 1 254 ? 233.02100 230.20800 227.60000 1.000 100.97463 162 LYS B N 1
ATOM 3709 C CA . LYS B 1 254 ? 232.54400 230.18200 228.97800 1.000 99.48402 162 LYS B CA 1
ATOM 3710 C C . LYS B 1 254 ? 233.03800 231.38900 229.76700 1.000 97.04312 162 LYS B C 1
ATOM 3711 O O . LYS B 1 254 ? 232.36300 231.83200 230.70200 1.000 98.92643 162 LYS B O 1
ATOM 3717 N N . CYS B 1 255 ? 234.20400 231.93200 229.41000 1.000 92.63855 163 CYS B N 1
ATOM 3718 C CA . CYS B 1 255 ? 234.65900 233.16900 230.03400 1.000 93.33365 163 CYS B CA 1
ATOM 3719 C C . CYS B 1 255 ? 233.87300 234.36700 229.51800 1.000 96.00802 163 CYS B C 1
ATOM 3720 O O . CYS B 1 255 ? 233.70900 235.36100 230.23000 1.000 99.75150 163 CYS B O 1
ATOM 3723 N N . PHE B 1 256 ? 233.39300 234.29400 228.27400 1.000 101.27075 164 PHE B N 1
ATOM 3724 C CA . PHE B 1 256 ? 232.59800 235.38300 227.71600 1.000 102.49438 164 PHE B CA 1
ATOM 3725 C C . PHE B 1 256 ? 231.28500 235.54500 228.47500 1.000 104.17793 164 PHE B C 1
ATOM 3726 O O . PHE B 1 256 ? 230.85500 236.66800 228.75800 1.000 102.62482 164 PHE B O 1
ATOM 3734 N N . ASP B 1 257 ? 230.64300 234.43400 228.82100 1.000 112.44761 165 ASP B N 1
ATOM 3735 C CA . ASP B 1 257 ? 229.33400 234.45200 229.45600 1.000 113.10284 165 ASP B CA 1
ATOM 3736 C C . ASP B 1 257 ? 229.40400 234.39700 230.97600 1.000 112.60041 165 ASP B C 1
ATOM 3737 O O . ASP B 1 257 ? 228.36500 234.23000 231.62200 1.000 114.31025 165 ASP B O 1
ATOM 3742 N N . SER B 1 258 ? 230.59100 234.52000 231.55800 1.000 113.14336 166 SER B N 1
ATOM 3743 C CA . SER B 1 258 ? 230.72100 234.44100 233.00500 1.000 114.65988 166 SER B CA 1
ATOM 3744 C C . SER B 1 258 ? 230.14000 235.69400 233.65600 1.000 115.22974 166 SER B C 1
ATOM 3745 O O . SER B 1 258 ? 230.48700 236.81200 233.25300 1.000 115.17389 166 SER B O 1
ATOM 3748 N N . PRO B 1 259 ? 229.24400 235.55400 234.63700 1.000 114.79564 167 PRO B N 1
ATOM 3749 C CA . PRO B 1 259 ? 228.74900 236.74200 235.35500 1.000 115.03608 167 PRO B CA 1
ATOM 3750 C C . PRO B 1 259 ? 229.83500 237.48400 236.11400 1.000 114.80616 167 PRO B C 1
ATOM 3751 O O . PRO B 1 259 ? 229.73400 238.70900 236.29900 1.000 114.28034 167 PRO B O 1
ATOM 3755 N N . TRP B 1 260 ? 230.87000 236.76800 236.56500 1.000 111.53794 168 TRP B N 1
ATOM 3756 C CA . TRP B 1 260 ? 231.99400 237.41500 237.23200 1.000 112.33093 168 TRP B CA 1
ATOM 3757 C C . TRP B 1 260 ? 232.66300 238.43200 236.32000 1.000 114.54408 168 TRP B C 1
ATOM 3758 O O . TRP B 1 260 ? 233.13700 239.47200 236.78600 1.000 114.54967 168 TRP B O 1
ATOM 3769 N N . THR B 1 261 ? 232.70500 238.15200 235.01400 1.000 111.73956 169 THR B N 1
ATOM 3770 C CA . THR B 1 261 ? 233.25900 239.11800 234.07000 1.000 109.94469 169 THR B CA 1
ATOM 3771 C C . THR B 1 261 ? 232.43900 240.39900 234.04400 1.000 111.28723 169 THR B C 1
ATOM 3772 O O . THR B 1 261 ? 233.00100 241.49900 234.02400 1.000 109.65278 169 THR B O 1
ATOM 3776 N N . THR B 1 262 ? 231.10900 240.27600 234.04000 1.000 115.55857 170 THR B N 1
ATOM 3777 C CA . THR B 1 262 ? 230.26000 241.46300 234.04000 1.000 113.04391 170 THR B CA 1
ATOM 3778 C C . THR B 1 262 ? 230.45000 242.26700 235.31800 1.000 112.43434 170 THR B C 1
ATOM 3779 O O . THR B 1 262 ? 230.56000 243.49900 235.27800 1.000 112.91355 170 THR B O 1
ATOM 3783 N N . ARG B 1 263 ? 230.51700 241.58400 236.46600 1.000 116.27008 171 ARG B N 1
ATOM 3784 C CA . ARG B 1 263 ? 230.70700 242.30300 237.72300 1.000 118.76606 171 ARG B CA 1
ATOM 3785 C C . ARG B 1 263 ? 232.07900 242.96700 237.78500 1.000 120.19887 171 ARG B C 1
ATOM 3786 O O . ARG B 1 263 ? 232.21700 244.08500 238.29300 1.000 120.26723 171 ARG B O 1
ATOM 3794 N N . ALA B 1 264 ? 233.10900 242.29100 237.27500 1.000 113.97340 172 ALA B N 1
ATOM 3795 C CA . ALA B 1 264 ? 234.46400 242.81900 237.37900 1.000 113.73534 172 ALA B CA 1
ATOM 3796 C C . ALA B 1 264 ? 234.67800 243.98100 236.41900 1.000 114.36984 172 ALA B C 1
ATOM 3797 O O . ALA B 1 264 ? 235.32800 244.97400 236.76400 1.000 112.41949 172 ALA B O 1
ATOM 3799 N N . LEU B 1 265 ? 234.14200 243.87400 235.20000 1.000 114.35743 173 LEU B N 1
ATOM 3800 C CA . LEU B 1 265 ? 234.20600 244.99200 234.26800 1.000 113.80119 173 LEU B CA 1
ATOM 3801 C C . LEU B 1 265 ? 233.33100 246.14600 234.74100 1.000 113.78676 173 LEU B C 1
ATOM 3802 O O . LEU B 1 265 ? 233.58800 247.30700 234.39900 1.000 113.51575 173 LEU B O 1
ATOM 3807 N N . SER B 1 266 ? 232.28900 245.84500 235.52200 1.000 117.18030 174 SER B N 1
ATOM 3808 C CA . SER B 1 266 ? 231.50400 246.90300 236.15000 1.000 117.54431 174 SER B CA 1
ATOM 3809 C C . SER B 1 266 ? 232.35500 247.72600 237.10900 1.000 118.04933 174 SER B C 1
ATOM 3810 O O . SER B 1 266 ? 232.25200 248.95700 237.14400 1.000 116.04674 174 SER B O 1
ATOM 3813 N N . GLU B 1 267 ? 233.20000 247.06400 237.89200 1.000 121.93513 175 GLU B N 1
ATOM 3814 C CA . GLU B 1 267 ? 234.05600 247.75000 238.85200 1.000 121.83262 175 GLU B CA 1
ATOM 3815 C C . GLU B 1 267 ? 235.21200 248.45200 238.14700 1.000 119.90866 175 GLU B C 1
ATOM 3816 O O . GLU B 1 267 ? 235.10100 249.61600 237.76100 1.000 117.81538 175 GLU B O 1
ATOM 3822 N N . GLY B 1 322 ? 230.55600 241.87900 246.50600 1.000 139.08889 230 GLY B N 1
ATOM 3823 C CA . GLY B 1 322 ? 229.17300 242.15600 246.84700 1.000 139.82781 230 GLY B CA 1
ATOM 3824 C C . GLY B 1 322 ? 228.35400 240.89000 246.97900 1.000 141.11429 230 GLY B C 1
ATOM 3825 O O . GLY B 1 322 ? 228.84000 239.88200 247.49200 1.000 140.09479 230 GLY B O 1
ATOM 3826 N N . VAL B 1 323 ? 227.10800 240.93600 246.52200 1.000 147.94362 231 VAL B N 1
ATOM 3827 C CA . VAL B 1 323 ? 226.25200 239.75700 246.51100 1.000 148.01929 231 VAL B CA 1
ATOM 3828 C C . VAL B 1 323 ? 226.81300 238.75400 245.51400 1.000 147.81738 231 VAL B C 1
ATOM 3829 O O . VAL B 1 323 ? 227.38700 239.12400 244.48200 1.000 146.16803 231 VAL B O 1
ATOM 3833 N N . LEU B 1 324 ? 226.68600 237.47400 245.84800 1.000 148.74435 232 LEU B N 1
ATOM 3834 C CA . LEU B 1 324 ? 227.28900 236.40800 245.05800 1.000 147.42734 232 LEU B CA 1
ATOM 3835 C C . LEU B 1 324 ? 226.51300 235.12500 245.29800 1.000 148.24212 232 LEU B C 1
ATOM 3836 O O . LEU B 1 324 ? 226.58100 234.56300 246.39600 1.000 148.57963 232 LEU B O 1
ATOM 3841 N N . ASP B 1 325 ? 225.76100 234.68000 244.29300 1.000 148.01349 233 ASP B N 1
ATOM 3842 C CA . ASP B 1 325 ? 225.17900 233.34600 244.34300 1.000 148.96840 233 ASP B CA 1
ATOM 3843 C C . ASP B 1 325 ? 226.29900 232.31600 244.43300 1.000 149.39755 233 ASP B C 1
ATOM 3844 O O . ASP B 1 325 ? 227.31400 232.43100 243.73800 1.000 149.12778 233 ASP B O 1
ATOM 3849 N N . LYS B 1 326 ? 226.12200 231.32500 245.31400 1.000 143.15902 234 LYS B N 1
ATOM 3850 C CA . LYS B 1 326 ? 227.21600 230.41400 245.64900 1.000 142.14585 234 LYS B CA 1
ATOM 3851 C C . LYS B 1 326 ? 227.67300 229.62200 244.43100 1.000 143.53918 234 LYS B C 1
ATOM 3852 O O . LYS B 1 326 ? 228.87900 229.45900 244.19900 1.000 142.73280 234 LYS B O 1
ATOM 3858 N N . LYS B 1 327 ? 226.72000 229.16000 243.61900 1.000 141.71354 235 LYS B N 1
ATOM 3859 C CA . LYS B 1 327 ? 227.05600 228.48300 242.37000 1.000 140.51003 235 LYS B CA 1
ATOM 3860 C C . LYS B 1 327 ? 227.89300 229.38700 241.47500 1.000 140.20710 235 LYS B C 1
ATOM 3861 O O . LYS B 1 327 ? 228.88700 228.95100 240.88600 1.000 139.80575 235 LYS B O 1
ATOM 3867 N N . GLU B 1 328 ? 227.51900 230.66400 241.38600 1.000 138.71737 236 GLU B N 1
ATOM 3868 C CA . GLU B 1 328 ? 228.27900 231.60500 240.57300 1.000 138.74915 236 GLU B CA 1
ATOM 3869 C C . GLU B 1 328 ? 229.69300 231.77900 241.11900 1.000 139.31566 236 GLU B C 1
ATOM 3870 O O . GLU B 1 328 ? 230.66100 231.84400 240.35400 1.000 140.29978 236 GLU B O 1
ATOM 3876 N N . GLY B 1 329 ? 229.83400 231.82100 242.44700 1.000 135.40702 237 GLY B N 1
ATOM 3877 C CA . GLY B 1 329 ? 231.15600 231.98100 243.03700 1.000 134.98569 237 GLY B CA 1
ATOM 3878 C C . GLY B 1 329 ? 232.07400 230.80100 242.77800 1.000 134.81490 237 GLY B C 1
ATOM 3879 O O . GLY B 1 329 ? 233.23200 230.97100 242.37400 1.000 134.31366 237 GLY B O 1
ATOM 3880 N N . GLU B 1 330 ? 231.57200 229.58100 242.99200 1.000 132.99533 238 GLU B N 1
ATOM 3881 C CA . GLU B 1 330 ? 232.43200 228.42200 242.75900 1.000 132.67305 238 GLU B CA 1
ATOM 3882 C C . GLU B 1 330 ? 232.69100 228.21600 241.27300 1.000 133.66618 238 GLU B C 1
ATOM 3883 O O . GLU B 1 330 ? 233.76800 227.75600 240.88900 1.000 134.14417 238 GLU B O 1
ATOM 3889 N N . GLN B 1 331 ? 231.71600 228.53900 240.42000 1.000 130.09225 239 GLN B N 1
ATOM 3890 C CA . GLN B 1 331 ? 231.95500 228.47300 238.98500 1.000 128.49171 239 GLN B CA 1
ATOM 3891 C C . GLN B 1 331 ? 233.01900 229.47800 238.55200 1.000 127.72458 239 GLN B C 1
ATOM 3892 O O . GLN B 1 331 ? 233.86200 229.17000 237.70300 1.000 128.31686 239 GLN B O 1
ATOM 3898 N N . ALA B 1 332 ? 233.01500 230.67600 239.14300 1.000 119.08412 240 ALA B N 1
ATOM 3899 C CA . ALA B 1 332 ? 234.05800 231.65000 238.83400 1.000 118.23567 240 ALA B CA 1
ATOM 3900 C C . ALA B 1 332 ? 235.43300 231.15800 239.27800 1.000 119.15659 240 ALA B C 1
ATOM 3901 O O . ALA B 1 332 ? 236.40800 231.25400 238.52100 1.000 119.21495 240 ALA B O 1
ATOM 3903 N N . LYS B 1 333 ? 235.53100 230.62000 240.49700 1.000 121.20836 241 LYS B N 1
ATOM 3904 C CA . LYS B 1 333 ? 236.82600 230.14600 240.98900 1.000 120.01458 241 LYS B CA 1
ATOM 3905 C C . LYS B 1 333 ? 237.32200 228.95000 240.17900 1.000 119.98808 241 LYS B C 1
ATOM 3906 O O . LYS B 1 333 ? 238.50700 228.86400 239.82200 1.000 119.13877 241 LYS B O 1
ATOM 3912 N N . ALA B 1 334 ? 236.41800 228.01700 239.87100 1.000 118.06320 242 ALA B N 1
ATOM 3913 C CA . ALA B 1 334 ? 236.78100 226.84800 239.08300 1.000 115.91438 242 ALA B CA 1
ATOM 3914 C C . ALA B 1 334 ? 237.17100 227.23900 237.66800 1.000 115.34391 242 ALA B C 1
ATOM 3915 O O . ALA B 1 334 ? 238.05700 226.62200 237.07400 1.000 114.22438 242 ALA B O 1
ATOM 3917 N N . LEU B 1 335 ? 236.53700 228.27400 237.11100 1.000 107.77331 243 LEU B N 1
ATOM 3918 C CA . LEU B 1 335 ? 236.91100 228.70500 235.77100 1.000 105.48305 243 LEU B CA 1
ATOM 3919 C C . LEU B 1 335 ? 238.22900 229.46800 235.78800 1.000 104.31995 243 LEU B C 1
ATOM 3920 O O . LEU B 1 335 ? 238.97600 229.43400 234.80900 1.000 107.16508 243 LEU B O 1
ATOM 3925 N N . PHE B 1 336 ? 238.54600 230.14100 236.89700 1.000 102.57923 244 PHE B N 1
ATOM 3926 C CA . PHE B 1 336 ? 239.88100 230.71500 237.05700 1.000 102.74301 244 PHE B CA 1
ATOM 3927 C C . PHE B 1 336 ? 240.94600 229.62300 237.05400 1.000 104.73853 244 PHE B C 1
ATOM 3928 O O . PHE B 1 336 ? 241.96800 229.72100 236.35500 1.000 106.61450 244 PHE B O 1
ATOM 3936 N N . GLU B 1 337 ? 240.71300 228.56200 237.83100 1.000 107.05567 245 GLU B N 1
ATOM 3937 C CA . GLU B 1 337 ? 241.66200 227.45200 237.85400 1.000 106.29978 245 GLU B CA 1
ATOM 3938 C C . GLU B 1 337 ? 241.71300 226.74800 236.50200 1.000 106.85618 245 GLU B C 1
ATOM 3939 O O . GLU B 1 337 ? 242.77400 226.27500 236.07600 1.000 105.93093 245 GLU B O 1
ATOM 3945 N N . LYS B 1 338 ? 240.57600 226.68100 235.80700 1.000 99.09993 246 LYS B N 1
ATOM 3946 C CA . LYS B 1 338 ? 240.54300 226.10300 234.47000 1.000 95.38301 246 LYS B CA 1
ATOM 3947 C C . LYS B 1 338 ? 241.32600 226.95800 233.48500 1.000 95.43717 246 LYS B C 1
ATOM 3948 O O . LYS B 1 338 ? 241.96600 226.43100 232.57200 1.000 98.17554 246 LYS B O 1
ATOM 3954 N N . VAL B 1 339 ? 241.28100 228.28100 233.65300 1.000 90.14812 247 VAL B N 1
ATOM 3955 C CA . VAL B 1 339 ? 242.08800 229.17100 232.82400 1.000 85.67172 247 VAL B CA 1
ATOM 3956 C C . VAL B 1 339 ? 243.56500 228.89300 233.04800 1.000 89.84566 247 VAL B C 1
ATOM 3957 O O . VAL B 1 339 ? 244.34500 228.78600 232.09500 1.000 93.79046 247 VAL B O 1
ATOM 3961 N N . LYS B 1 340 ? 243.96500 228.74600 234.31400 1.000 94.59627 248 LYS B N 1
ATOM 3962 C CA . LYS B 1 340 ? 245.36300 228.42400 234.60400 1.000 92.73904 248 LYS B CA 1
ATOM 3963 C C . LYS B 1 340 ? 245.76900 227.08300 233.99600 1.000 94.43141 248 LYS B C 1
ATOM 3964 O O . LYS B 1 340 ? 246.85400 226.95900 233.40800 1.000 94.78018 248 LYS B O 1
ATOM 3970 N N . LYS B 1 341 ? 244.90900 226.07000 234.12600 1.000 94.37756 249 LYS B N 1
ATOM 3971 C CA . LYS B 1 341 ? 245.23900 224.73900 233.62300 1.000 95.07941 249 LYS B CA 1
ATOM 3972 C C . LYS B 1 341 ? 245.30900 224.72600 232.09900 1.000 95.09891 249 LYS B C 1
ATOM 3973 O O . LYS B 1 341 ? 246.21600 224.12700 231.51100 1.000 93.61330 249 LYS B O 1
ATOM 3979 N N . PHE B 1 342 ? 244.35700 225.39100 231.44300 1.000 90.39624 250 PHE B N 1
ATOM 3980 C CA . PHE B 1 342 ? 244.38100 225.50200 229.99000 1.000 84.67333 250 PHE B CA 1
ATOM 3981 C C . PHE B 1 342 ? 245.60800 226.27100 229.52300 1.000 84.92914 250 PHE B C 1
ATOM 3982 O O . PHE B 1 342 ? 246.19200 225.95300 228.47900 1.000 90.24746 250 PHE B O 1
ATOM 3990 N N . ARG B 1 343 ? 246.00900 227.29200 230.28200 1.000 82.02354 251 ARG B N 1
ATOM 3991 C CA . ARG B 1 343 ? 247.20200 228.05200 229.93800 1.000 79.91970 251 ARG B CA 1
ATOM 3992 C C . ARG B 1 343 ? 248.44400 227.17500 229.98700 1.000 86.67925 251 ARG B C 1
ATOM 3993 O O . ARG B 1 343 ? 249.22400 227.13900 229.03000 1.000 89.74451 251 ARG B O 1
ATOM 4001 N N . THR B 1 344 ? 248.63800 226.44100 231.08500 1.000 89.92696 252 THR B N 1
ATOM 4002 C CA . THR B 1 344 ? 249.84300 225.61900 231.17500 1.000 89.61458 252 THR B CA 1
ATOM 4003 C C . THR B 1 344 ? 249.76400 224.42100 230.23500 1.000 89.22155 252 THR B C 1
ATOM 4004 O O . THR B 1 344 ? 250.78600 223.79900 229.92400 1.000 87.59304 252 THR B O 1
ATOM 4008 N N . HIS B 1 345 ? 248.55800 224.07600 229.77800 1.000 86.94590 253 HIS B N 1
ATOM 4009 C CA . HIS B 1 345 ? 248.42200 223.04200 228.76000 1.000 87.10601 253 HIS B CA 1
ATOM 4010 C C . HIS B 1 345 ? 248.81900 223.54000 227.37500 1.000 88.77498 253 HIS B C 1
ATOM 4011 O O . HIS B 1 345 ? 249.52000 222.83000 226.64600 1.000 91.21573 253 HIS B O 1
ATOM 4018 N N . VAL B 1 346 ? 248.40100 224.74800 226.99900 1.000 86.44661 254 VAL B N 1
ATOM 4019 C CA . VAL B 1 346 ? 248.53600 225.21200 225.62800 1.000 83.16915 254 VAL B CA 1
ATOM 4020 C C . VAL B 1 346 ? 249.79300 226.04700 225.39700 1.000 82.57985 254 VAL B C 1
ATOM 4021 O O . VAL B 1 346 ? 250.44900 225.87600 224.36100 1.000 84.18478 254 VAL B O 1
ATOM 4025 N N . GLU B 1 347 ? 250.18200 226.89900 226.35000 1.000 84.52204 255 GLU B N 1
ATOM 4026 C CA . GLU B 1 347 ? 251.26400 227.86100 226.14600 1.000 85.91761 255 GLU B CA 1
ATOM 4027 C C . GLU B 1 347 ? 252.60100 227.19800 225.82200 1.000 89.70963 255 GLU B C 1
ATOM 4028 O O . GLU B 1 347 ? 253.49000 227.85900 225.27500 1.000 90.04131 255 GLU B O 1
ATOM 4034 N N . GLU B 1 348 ? 252.76000 225.90900 226.12500 1.000 90.78031 256 GLU B N 1
ATOM 4035 C CA . GLU B 1 348 ? 254.02600 225.23900 225.84600 1.000 89.80509 256 GLU B CA 1
ATOM 4036 C C . GLU B 1 348 ? 254.25200 225.05900 224.34900 1.000 92.48766 256 GLU B C 1
ATOM 4037 O O . GLU B 1 348 ? 255.38900 225.15900 223.87500 1.000 93.15988 256 GLU B O 1
ATOM 4043 N N . GLY B 1 349 ? 253.18700 224.79500 223.58600 1.000 83.34560 257 GLY B N 1
ATOM 4044 C CA . GLY B 1 349 ? 253.30800 224.41700 222.19700 1.000 80.82984 257 GLY B CA 1
ATOM 4045 C C . GLY B 1 349 ? 252.70700 225.44400 221.24900 1.000 80.74452 257 GLY B C 1
ATOM 4046 O O . GLY B 1 349 ? 251.93400 226.32400 221.64300 1.000 86.03134 257 GLY B O 1
ATOM 4047 N N . ASP B 1 350 ? 253.08200 225.31600 219.97800 1.000 73.05462 258 ASP B N 1
ATOM 4048 C CA . ASP B 1 350 ? 252.62400 226.19400 218.90800 1.000 73.26531 258 ASP B CA 1
ATOM 4049 C C . ASP B 1 350 ? 252.23100 225.39100 217.67200 1.000 71.29630 258 ASP B C 1
ATOM 4050 O O . ASP B 1 350 ? 252.54900 225.76100 216.54000 1.000 71.03499 258 ASP B O 1
ATOM 4055 N N . ILE B 1 351 ? 251.52900 224.27600 217.88000 1.000 69.80085 259 ILE B N 1
ATOM 4056 C CA . ILE B 1 351 ? 251.16500 223.40200 216.76600 1.000 64.56141 259 ILE B CA 1
ATOM 4057 C C . ILE B 1 351 ? 250.10400 224.05700 215.88500 1.000 65.14242 259 ILE B C 1
ATOM 4058 O O . ILE B 1 351 ? 250.14600 223.94500 214.65300 1.000 72.89946 259 ILE B O 1
ATOM 4063 N N . VAL B 1 352 ? 249.14500 224.75700 216.49900 1.000 59.61037 260 VAL B N 1
ATOM 4064 C CA . VAL B 1 352 ? 248.05500 225.37400 215.74300 1.000 61.05111 260 VAL B CA 1
ATOM 4065 C C . VAL B 1 352 ? 248.59100 226.47700 214.83800 1.000 64.28657 260 VAL B C 1
ATOM 4066 O O . VAL B 1 352 ? 248.20800 226.58800 213.66500 1.000 70.67838 260 VAL B O 1
ATOM 4070 N N . TYR B 1 353 ? 249.49300 227.30500 215.37100 1.000 62.16953 261 TYR B N 1
ATOM 4071 C CA . TYR B 1 353 ? 250.08500 228.38100 214.58200 1.000 61.48212 261 TYR B CA 1
ATOM 4072 C C . TYR B 1 353 ? 250.88900 227.82500 213.41300 1.000 65.36116 261 TYR B C 1
ATOM 4073 O O . TYR B 1 353 ? 250.81200 228.34100 212.29200 1.000 73.53769 261 TYR B O 1
ATOM 4082 N N . ARG B 1 354 ? 251.66700 226.76800 213.65800 1.000 65.36448 262 ARG B N 1
ATOM 4083 C CA . ARG B 1 354 ? 252.45800 226.16100 212.59200 1.000 64.60983 262 ARG B CA 1
ATOM 4084 C C . ARG B 1 354 ? 251.56200 225.56200 211.51600 1.000 67.79927 262 ARG B C 1
ATOM 4085 O O . ARG B 1 354 ? 251.84400 225.68400 210.31800 1.000 72.07282 262 ARG B O 1
ATOM 4093 N N . LEU B 1 355 ? 250.47900 224.89900 211.92600 1.000 66.24101 263 LEU B N 1
ATOM 4094 C CA . LEU B 1 355 ? 249.56700 224.30600 210.95400 1.000 64.42114 263 LEU B CA 1
ATOM 4095 C C . LEU B 1 355 ? 248.88500 225.37900 210.11800 1.000 65.30957 263 LEU B C 1
ATOM 4096 O O . LEU B 1 355 ? 248.72700 225.22500 208.90300 1.000 73.70742 263 LEU B O 1
ATOM 4101 N N . TYR B 1 356 ? 248.47800 226.48300 210.75100 1.000 57.23717 264 TYR B N 1
ATOM 4102 C CA . TYR B 1 356 ? 247.85600 227.57400 210.00700 1.000 59.18013 264 TYR B CA 1
ATOM 4103 C C . TYR B 1 356 ? 248.85300 228.21500 209.04500 1.000 63.93758 264 TYR B C 1
ATOM 4104 O O . TYR B 1 356 ? 248.50200 228.55600 207.90600 1.000 71.74534 264 TYR B O 1
ATOM 4113 N N . MET B 1 357 ? 250.10600 228.37100 209.48700 1.000 54.27937 265 MET B N 1
ATOM 4114 C CA . MET B 1 357 ? 251.17700 228.86100 208.62100 1.000 55.60894 265 MET B CA 1
ATOM 4115 C C . MET B 1 357 ? 251.34500 227.97200 207.39600 1.000 62.85312 265 MET B C 1
ATOM 4116 O O . MET B 1 357 ? 251.41400 228.46000 206.26000 1.000 65.57766 265 MET B O 1
ATOM 4121 N N . ARG B 1 358 ? 251.40400 226.65700 207.61500 1.000 59.43744 266 ARG B N 1
ATOM 4122 C CA . ARG B 1 358 ? 251.58700 225.72200 206.51100 1.000 56.03876 266 ARG B CA 1
ATOM 4123 C C . ARG B 1 358 ? 250.39200 225.73700 205.56700 1.000 56.06950 266 ARG B C 1
ATOM 4124 O O . ARG B 1 358 ? 250.56100 225.66900 204.34500 1.000 63.14224 266 ARG B O 1
ATOM 4132 N N . GLN B 1 359 ? 249.17800 225.82900 206.11600 1.000 49.12474 267 GLN B N 1
ATOM 4133 C CA . GLN B 1 359 ? 247.98400 225.88100 205.27800 1.000 53.45727 267 GLN B CA 1
ATOM 4134 C C . GLN B 1 359 ? 247.97700 227.12600 204.40200 1.000 58.12444 267 GLN B C 1
ATOM 4135 O O . GLN B 1 359 ? 247.66500 227.05000 203.20700 1.000 62.73393 267 GLN B O 1
ATOM 4141 N N . THR B 1 360 ? 248.33500 228.27900 204.97200 1.000 45.13504 268 THR B N 1
ATOM 4142 C CA . THR B 1 360 ? 248.38700 229.50500 204.18000 1.000 42.66627 268 THR B CA 1
ATOM 4143 C C . THR B 1 360 ? 249.47800 229.43400 203.11400 1.000 53.94120 268 THR B C 1
ATOM 4144 O O . THR B 1 360 ? 249.27500 229.88400 201.97700 1.000 60.31969 268 THR B O 1
ATOM 4148 N N . ILE B 1 361 ? 250.63400 228.85700 203.45300 1.000 50.98123 269 ILE B N 1
ATOM 4149 C CA . ILE B 1 361 ? 251.72000 228.74200 202.47900 1.000 42.14498 269 ILE B CA 1
ATOM 4150 C C . ILE B 1 361 ? 251.31100 227.83100 201.32500 1.000 40.25379 269 ILE B C 1
ATOM 4151 O O . ILE B 1 361 ? 251.54500 228.14400 200.15000 1.000 48.64479 269 ILE B O 1
ATOM 4156 N N . ILE B 1 362 ? 250.68200 226.69600 201.64000 1.000 41.45602 270 ILE B N 1
ATOM 4157 C CA . ILE B 1 362 ? 250.21700 225.79600 200.58800 1.000 44.84438 270 ILE B CA 1
ATOM 4158 C C . ILE B 1 362 ? 249.16300 226.48200 199.72900 1.000 47.94059 270 ILE B C 1
ATOM 4159 O O . ILE B 1 362 ? 249.18500 226.37600 198.49700 1.000 55.19376 270 ILE B O 1
ATOM 4164 N N . LYS B 1 363 ? 248.24700 227.22400 200.35500 1.000 47.42428 271 LYS B N 1
ATOM 4165 C CA . LYS B 1 363 ? 247.20300 227.90800 199.60300 1.000 49.38454 271 LYS B CA 1
ATOM 4166 C C . LYS B 1 363 ? 247.72800 229.05300 198.74600 1.000 51.04146 271 LYS B C 1
ATOM 4167 O O . LYS B 1 363 ? 247.05800 229.42500 197.77700 1.000 58.16928 271 LYS B O 1
ATOM 4173 N N . VAL B 1 364 ? 248.89000 229.62600 199.06500 1.000 42.82329 272 VAL B N 1
ATOM 4174 C CA . VAL B 1 364 ? 249.41500 230.70000 198.22400 1.000 39.65601 272 VAL B CA 1
ATOM 4175 C C . VAL B 1 364 ? 250.27200 230.13100 197.09000 1.000 47.65968 272 VAL B C 1
ATOM 4176 O O . VAL B 1 364 ? 250.19800 230.61100 195.94900 1.000 58.52229 272 VAL B O 1
ATOM 4180 N N . ILE B 1 365 ? 251.05100 229.07600 197.36200 1.000 48.49322 273 ILE B N 1
ATOM 4181 C CA . ILE B 1 365 ? 251.82100 228.46700 196.27600 1.000 45.78295 273 ILE B CA 1
ATOM 4182 C C . ILE B 1 365 ? 250.89500 227.74700 195.29600 1.000 45.45634 273 ILE B C 1
ATOM 4183 O O . ILE B 1 365 ? 251.15500 227.72000 194.08400 1.000 55.56043 273 ILE B O 1
ATOM 4188 N N . LYS B 1 366 ? 249.78100 227.19500 195.78900 1.000 41.67046 274 LYS B N 1
ATOM 4189 C CA . LYS B 1 366 ? 248.80300 226.59000 194.89400 1.000 41.77764 274 LYS B CA 1
ATOM 4190 C C . LYS B 1 366 ? 248.14100 227.64200 194.01900 1.000 45.96560 274 LYS B C 1
ATOM 4191 O O . LYS B 1 366 ? 247.88600 227.39600 192.83700 1.000 52.50299 274 LYS B O 1
ATOM 4197 N N . PHE B 1 367 ? 247.85300 228.81600 194.58400 1.000 46.72098 275 PHE B N 1
ATOM 4198 C CA . PHE B 1 367 ? 247.29700 229.90100 193.78500 1.000 46.36192 275 PHE B CA 1
ATOM 4199 C C . PHE B 1 367 ? 248.27300 230.32500 192.69800 1.000 43.76003 275 PHE B C 1
ATOM 4200 O O . PHE B 1 367 ? 247.86700 230.57500 191.55700 1.000 49.44627 275 PHE B O 1
ATOM 4208 N N . ALA B 1 368 ? 249.56300 230.40700 193.03400 1.000 36.88094 276 ALA B N 1
ATOM 4209 C CA . ALA B 1 368 ? 250.56400 230.76600 192.03200 1.000 44.63910 276 ALA B CA 1
ATOM 4210 C C . ALA B 1 368 ? 250.60300 229.74500 190.89800 1.000 44.48911 276 ALA B C 1
ATOM 4211 O O . ALA B 1 368 ? 250.57500 230.11100 189.71600 1.000 47.82645 276 ALA B O 1
ATOM 4213 N N . LEU B 1 369 ? 250.63800 228.45300 191.24200 1.000 38.54761 277 LEU B N 1
ATOM 4214 C CA . LEU B 1 369 ? 250.68200 227.41700 190.20900 1.000 42.82144 277 LEU B CA 1
ATOM 4215 C C . LEU B 1 369 ? 249.42300 227.43800 189.34700 1.000 50.68158 277 LEU B C 1
ATOM 4216 O O . LEU B 1 369 ? 249.49300 227.28500 188.11600 1.000 51.04007 277 LEU B O 1
ATOM 4221 N N . ILE B 1 370 ? 248.26100 227.62300 189.98100 1.000 48.12418 278 ILE B N 1
ATOM 4222 C CA . ILE B 1 370 ? 246.99300 227.62700 189.25800 1.000 41.52540 278 ILE B CA 1
ATOM 4223 C C . ILE B 1 370 ? 246.93600 228.79700 188.28800 1.000 44.40170 278 ILE B C 1
ATOM 4224 O O . ILE B 1 370 ? 246.62700 228.61800 187.10400 1.000 54.05744 278 ILE B O 1
ATOM 4229 N N . ILE B 1 371 ? 247.25400 230.00700 188.76500 1.000 39.97047 279 ILE B N 1
ATOM 4230 C CA . ILE B 1 371 ? 247.19200 231.16900 187.88300 1.000 38.71688 279 ILE B CA 1
ATOM 4231 C C . ILE B 1 371 ? 248.17700 231.01000 186.73200 1.000 46.43205 279 ILE B C 1
ATOM 4232 O O . ILE B 1 371 ? 247.83700 231.29200 185.57600 1.000 56.03895 279 ILE B O 1
ATOM 4237 N N . CYS B 1 372 ? 249.36100 230.44500 187.00300 1.000 44.86159 280 CYS B N 1
ATOM 4238 C CA . CYS B 1 372 ? 250.34700 230.24200 185.94700 1.000 44.86516 280 CYS B CA 1
ATOM 4239 C C . CYS B 1 372 ? 249.82800 229.30500 184.86000 1.000 54.94906 280 CYS B C 1
ATOM 4240 O O . CYS B 1 372 ? 249.73200 229.69300 183.68600 1.000 59.36270 280 CYS B O 1
ATOM 4243 N N . TYR B 1 373 ? 249.46100 228.06900 185.22700 1.000 53.00947 281 TYR B N 1
ATOM 4244 C CA . TYR B 1 373 ? 249.20300 227.10900 184.15800 1.000 49.77074 281 TYR B CA 1
ATOM 4245 C C . TYR B 1 373 ? 247.83600 227.36900 183.54100 1.000 49.50220 281 TYR B C 1
ATOM 4246 O O . TYR B 1 373 ? 247.57000 226.94800 182.40900 1.000 54.09212 281 TYR B O 1
ATOM 4255 N N . THR B 1 374 ? 246.96900 228.10000 184.25200 1.000 47.63092 282 THR B N 1
ATOM 4256 C CA . THR B 1 374 ? 245.63100 228.36300 183.74100 1.000 36.06847 282 THR B CA 1
ATOM 4257 C C . THR B 1 374 ? 245.62900 229.55700 182.79800 1.000 40.66182 282 THR B C 1
ATOM 4258 O O . THR B 1 374 ? 244.88800 229.57000 181.80800 1.000 54.34660 282 THR B O 1
ATOM 4262 N N . VAL B 1 375 ? 246.44200 230.57700 183.08800 1.000 44.15669 283 VAL B N 1
ATOM 4263 C CA . VAL B 1 375 ? 246.61400 231.66800 182.13700 1.000 46.01965 283 VAL B CA 1
ATOM 4264 C C . VAL B 1 375 ? 247.37600 231.18400 180.91000 1.000 50.06510 283 VAL B C 1
ATOM 4265 O O . VAL B 1 375 ? 247.08000 231.59200 179.78000 1.000 50.46411 283 VAL B O 1
ATOM 4269 N N . TYR B 1 376 ? 248.35800 230.29500 181.10400 1.000 52.69623 284 TYR B N 1
ATOM 4270 C CA . TYR B 1 376 ? 249.14600 229.83100 179.96400 1.000 52.18190 284 TYR B CA 1
ATOM 4271 C C . TYR B 1 376 ? 248.31600 229.01500 178.97500 1.000 56.75995 284 TYR B C 1
ATOM 4272 O O . TYR B 1 376 ? 248.48400 229.16700 177.76100 1.000 56.97569 284 TYR B O 1
ATOM 4281 N N . TYR B 1 377 ? 247.42000 228.15600 179.46200 1.000 53.54639 285 TYR B N 1
ATOM 4282 C CA . TYR B 1 377 ? 246.69900 227.22000 178.60500 1.000 47.51554 285 TYR B CA 1
ATOM 4283 C C . TYR B 1 377 ? 245.27900 227.66100 178.27400 1.000 51.71246 285 TYR B C 1
ATOM 4284 O O . TYR B 1 377 ? 244.53200 226.88500 177.67100 1.000 59.96971 285 TYR B O 1
ATOM 4293 N N . VAL B 1 378 ? 244.87900 228.87800 178.64900 1.000 42.11112 286 VAL B N 1
ATOM 4294 C CA . VAL B 1 378 ? 243.51400 229.30900 178.36600 1.000 35.83503 286 VAL B CA 1
ATOM 4295 C C . VAL B 1 378 ? 243.32200 229.60500 176.88300 1.000 50.16489 286 VAL B C 1
ATOM 4296 O O . VAL B 1 378 ? 242.19300 229.54800 176.38200 1.000 63.09078 286 VAL B O 1
ATOM 4300 N N . HIS B 1 379 ? 244.40400 229.88800 176.15500 1.000 53.51306 287 HIS B N 1
ATOM 4301 C CA . HIS B 1 379 ? 244.29500 230.17700 174.73000 1.000 50.79260 287 HIS B CA 1
ATOM 4302 C C . HIS B 1 379 ? 243.98400 228.93800 173.90300 1.000 53.37984 287 HIS B C 1
ATOM 4303 O O . HIS B 1 379 ? 243.62300 229.06900 172.72900 1.000 57.52820 287 HIS B O 1
ATOM 4310 N N . ASN B 1 380 ? 244.11500 227.74400 174.48000 1.000 44.51463 288 ASN B N 1
ATOM 4311 C CA . ASN B 1 380 ? 243.87800 226.51100 173.74200 1.000 43.88443 288 ASN B CA 1
ATOM 4312 C C . ASN B 1 380 ? 242.40700 226.13100 173.66700 1.000 47.50058 288 ASN B C 1
ATOM 4313 O O . ASN B 1 380 ? 242.07200 225.16100 172.97900 1.000 56.83390 288 ASN B O 1
ATOM 4318 N N . ILE B 1 381 ? 241.52600 226.85600 174.35200 1.000 36.15887 289 ILE B N 1
ATOM 4319 C CA . ILE B 1 381 ? 240.08900 226.58400 174.30100 1.000 37.23955 289 ILE B CA 1
ATOM 4320 C C . ILE B 1 381 ? 239.54200 227.39000 173.12700 1.000 47.26559 289 ILE B C 1
ATOM 4321 O O . ILE B 1 381 ? 239.04600 228.50500 173.28300 1.000 47.63726 289 ILE B O 1
ATOM 4326 N N . LYS B 1 382 ? 239.63300 226.81100 171.93300 1.000 49.24611 290 LYS B N 1
ATOM 4327 C CA . LYS B 1 382 ? 239.15500 227.44400 170.71500 1.000 38.77873 290 LYS B CA 1
ATOM 4328 C C . LYS B 1 382 ? 237.91900 226.71700 170.20800 1.000 43.86869 290 LYS B C 1
ATOM 4329 O O . LYS B 1 382 ? 237.75700 225.51200 170.41800 1.000 47.46828 290 LYS B O 1
ATOM 4335 N N . PHE B 1 383 ? 237.04300 227.46700 169.53700 1.000 36.73310 291 PHE B N 1
ATOM 4336 C CA . PHE B 1 383 ? 235.84200 226.87000 168.96400 1.000 29.87579 291 PHE B CA 1
ATOM 4337 C C . PHE B 1 383 ? 236.18100 225.97600 167.77800 1.000 40.86219 291 PHE B C 1
ATOM 4338 O O . PHE B 1 383 ? 235.68800 224.84700 167.68000 1.000 58.36763 291 PHE B O 1
ATOM 4346 N N . ASP B 1 384 ? 237.02200 226.46000 166.86900 1.000 31.69505 292 ASP B N 1
ATOM 4347 C CA . ASP B 1 384 ? 237.37300 225.72100 165.66100 1.000 33.64661 292 ASP B CA 1
ATOM 4348 C C . ASP B 1 384 ? 238.74800 225.08400 165.84000 1.000 41.38213 292 ASP B C 1
ATOM 4349 O O . ASP B 1 384 ? 239.71700 225.76100 166.19500 1.000 46.69096 292 ASP B O 1
ATOM 4354 N N . VAL B 1 385 ? 238.82400 223.77300 165.62400 1.000 51.50564 293 VAL B N 1
ATOM 4355 C CA . VAL B 1 385 ? 240.05800 223.01100 165.78900 1.000 44.15554 293 VAL B CA 1
ATOM 4356 C C . VAL B 1 385 ? 240.28600 222.24300 164.49400 1.000 47.26669 293 VAL B C 1
ATOM 4357 O O . VAL B 1 385 ? 239.41600 221.49100 164.04600 1.000 56.74740 293 VAL B O 1
ATOM 4361 N N . ASP B 1 386 ? 241.45700 222.40800 163.89000 1.000 47.72267 294 ASP B N 1
ATOM 4362 C CA . ASP B 1 386 ? 241.78800 221.62800 162.70700 1.000 48.76535 294 ASP B CA 1
ATOM 4363 C C . ASP B 1 386 ? 242.47100 220.33100 163.12100 1.000 56.34667 294 ASP B C 1
ATOM 4364 O O . ASP B 1 386 ? 243.60500 220.34600 163.60700 1.000 70.32237 294 ASP B O 1
ATOM 4369 N N . CYS B 1 387 ? 241.78500 219.20600 162.92900 1.000 37.32640 295 CYS B N 1
ATOM 4370 C CA . CYS B 1 387 ? 242.27900 217.90900 163.37300 1.000 34.59147 295 CYS B CA 1
ATOM 4371 C C . CYS B 1 387 ? 242.84100 217.15500 162.17700 1.000 41.93854 295 CYS B C 1
ATOM 4372 O O . CYS B 1 387 ? 242.31900 217.26500 161.06200 1.000 51.72804 295 CYS B O 1
ATOM 4375 N N . THR B 1 388 ? 243.92600 216.42100 162.40500 1.000 44.35963 296 THR B N 1
ATOM 4376 C CA . THR B 1 388 ? 244.60600 215.61600 161.39300 1.000 44.50832 296 THR B CA 1
ATOM 4377 C C . THR B 1 388 ? 245.02900 214.33300 162.09900 1.000 54.10497 296 THR B C 1
ATOM 4378 O O . THR B 1 388 ? 246.03600 214.30700 162.81000 1.000 61.62234 296 THR B O 1
ATOM 4382 N N . VAL B 1 389 ? 244.25100 213.26600 161.90700 1.000 34.41715 297 VAL B N 1
ATOM 4383 C CA . VAL B 1 389 ? 244.34600 212.09600 162.77000 1.000 39.52270 297 VAL B CA 1
ATOM 4384 C C . VAL B 1 389 ? 244.74800 210.83500 162.02600 1.000 45.17341 297 VAL B C 1
ATOM 4385 O O . VAL B 1 389 ? 244.97900 209.80200 162.67100 1.000 49.72402 297 VAL B O 1
ATOM 4389 N N . ASP B 1 390 ? 244.82900 210.88100 160.69500 1.000 45.06949 298 ASP B N 1
ATOM 4390 C CA . ASP B 1 390 ? 245.26600 209.75400 159.86800 1.000 51.47574 298 ASP B CA 1
ATOM 4391 C C . ASP B 1 390 ? 244.37600 208.52700 160.09400 1.000 50.39815 298 ASP B C 1
ATOM 4392 O O . ASP B 1 390 ? 244.81800 207.47700 160.56500 1.000 42.77602 298 ASP B O 1
ATOM 4397 N N . ILE B 1 391 ? 243.09700 208.68500 159.75700 1.000 41.98264 299 ILE B N 1
ATOM 4398 C CA . ILE B 1 391 ? 242.14700 207.57700 159.76300 1.000 28.95764 299 ILE B CA 1
ATOM 4399 C C . ILE B 1 391 ? 241.61400 207.42100 158.34700 1.000 30.11627 299 ILE B C 1
ATOM 4400 O O . ILE B 1 391 ? 240.44600 207.07300 158.14300 1.000 44.36863 299 ILE B O 1
ATOM 4405 N N . GLU B 1 392 ? 242.47300 207.70100 157.36400 1.000 27.83290 300 GLU B N 1
ATOM 4406 C CA . GLU B 1 392 ? 242.06800 207.66400 155.96300 1.000 26.64922 300 GLU B CA 1
ATOM 4407 C C . GLU B 1 392 ? 241.63300 206.27100 155.52800 1.000 31.96113 300 GLU B C 1
ATOM 4408 O O . GLU B 1 392 ? 240.79500 206.13600 154.63000 1.000 47.55771 300 GLU B O 1
ATOM 4414 N N . SER B 1 393 ? 242.18000 205.22500 156.15000 1.000 27.87700 301 SER B N 1
ATOM 4415 C CA . SER B 1 393 ? 241.78100 203.86800 155.79800 1.000 31.42819 301 SER B CA 1
ATOM 4416 C C . SER B 1 393 ? 240.38800 203.52300 156.30700 1.000 34.10869 301 SER B C 1
ATOM 4417 O O . SER B 1 393 ? 239.80100 202.53700 155.84900 1.000 40.14351 301 SER B O 1
ATOM 4420 N N . LEU B 1 394 ? 239.84700 204.30600 157.23800 1.000 24.61571 302 LEU B N 1
ATOM 4421 C CA . LEU B 1 394 ? 238.51700 204.06700 157.78100 1.000 22.08284 302 LEU B CA 1
ATOM 4422 C C . LEU B 1 394 ? 237.47500 205.06200 157.30500 1.000 23.48413 302 LEU B C 1
ATOM 4423 O O . LEU B 1 394 ? 236.29900 204.70700 157.21000 1.000 34.27436 302 LEU B O 1
ATOM 4428 N N . THR B 1 395 ? 237.87400 206.29300 156.99900 1.000 18.53988 303 THR B N 1
ATOM 4429 C CA . THR B 1 395 ? 236.95800 207.35000 156.59400 1.000 4.25707 303 THR B CA 1
ATOM 4430 C C . THR B 1 395 ? 237.12100 207.73500 155.13200 1.000 16.13940 303 THR B C 1
ATOM 4431 O O . THR B 1 395 ? 236.12800 207.94900 154.43100 1.000 28.78041 303 THR B O 1
ATOM 4435 N N . GLY B 1 396 ? 238.35500 207.79700 154.64100 1.000 35.06021 304 GLY B N 1
ATOM 4436 C CA . GLY B 1 396 ? 238.65400 208.26600 153.30600 1.000 33.63229 304 GLY B CA 1
ATOM 4437 C C . GLY B 1 396 ? 239.23900 209.65900 153.26500 1.000 33.13726 304 GLY B C 1
ATOM 4438 O O . GLY B 1 396 ? 239.76600 210.06600 152.22200 1.000 33.58670 304 GLY B O 1
ATOM 4439 N N . TYR B 1 397 ? 239.16500 210.39600 154.36800 1.000 28.61803 305 TYR B N 1
ATOM 4440 C CA . TYR B 1 397 ? 239.71000 211.73800 154.47600 1.000 26.61119 305 TYR B CA 1
ATOM 4441 C C . TYR B 1 397 ? 240.79100 211.76700 155.54700 1.000 40.36298 305 TYR B C 1
ATOM 4442 O O . TYR B 1 397 ? 240.74400 211.02100 156.52900 1.000 44.80560 305 TYR B O 1
ATOM 4451 N N . ARG B 1 398 ? 241.77200 212.64600 155.35100 1.000 52.55361 306 ARG B N 1
ATOM 4452 C CA . ARG B 1 398 ? 242.90700 212.75200 156.25900 1.000 41.66203 306 ARG B CA 1
ATOM 4453 C C . ARG B 1 398 ? 242.79300 213.91700 157.23200 1.000 46.46130 306 ARG B C 1
ATOM 4454 O O . ARG B 1 398 ? 243.20500 213.78900 158.38800 1.000 59.12367 306 ARG B O 1
ATOM 4462 N N . THR B 1 399 ? 242.24400 215.04900 156.80100 1.000 39.52316 307 THR B N 1
ATOM 4463 C CA . THR B 1 399 ? 242.13500 216.23900 157.63200 1.000 34.33926 307 THR B CA 1
ATOM 4464 C C . THR B 1 399 ? 240.67600 216.64300 157.77400 1.000 37.98917 307 THR B C 1
ATOM 4465 O O . THR B 1 399 ? 239.90200 216.55500 156.81600 1.000 50.11551 307 THR B O 1
ATOM 4469 N N . TYR B 1 400 ? 240.30300 217.09200 158.97100 1.000 25.56470 308 TYR B N 1
ATOM 4470 C CA . TYR B 1 400 ? 238.93900 217.50000 159.26300 1.000 28.35314 308 TYR B CA 1
ATOM 4471 C C . TYR B 1 400 ? 238.96900 218.81900 160.02200 1.000 36.26737 308 TYR B C 1
ATOM 4472 O O . TYR B 1 400 ? 239.96600 219.16000 160.66400 1.000 50.11675 308 TYR B O 1
ATOM 4481 N N . ARG B 1 401 ? 237.87500 219.56900 159.93200 1.000 34.53693 309 ARG B N 1
ATOM 4482 C CA . ARG B 1 401 ? 237.74900 220.86100 160.59600 1.000 34.84305 309 ARG B CA 1
ATOM 4483 C C . ARG B 1 401 ? 236.63100 220.75800 161.62600 1.000 37.92273 309 ARG B C 1
ATOM 4484 O O . ARG B 1 401 ? 235.45200 220.90700 161.28800 1.000 53.24069 309 ARG B O 1
ATOM 4492 N N . CYS B 1 402 ? 237.00000 220.49800 162.87500 1.000 31.17580 310 CYS B N 1
ATOM 4493 C CA . CYS B 1 402 ? 236.06500 220.27300 163.96200 1.000 37.38934 310 CYS B CA 1
ATOM 4494 C C . CYS B 1 402 ? 235.62300 221.58900 164.58600 1.000 39.84917 310 CYS B C 1
ATOM 4495 O O . CYS B 1 402 ? 236.36600 222.57400 164.61800 1.000 46.60559 310 CYS B O 1
ATOM 4498 N N . ALA B 1 403 ? 234.40100 221.58100 165.10900 1.000 36.16208 311 ALA B N 1
ATOM 4499 C CA . ALA B 1 403 ? 233.85600 222.69600 165.87400 1.000 23.14479 311 ALA B CA 1
ATOM 4500 C C . ALA B 1 403 ? 233.61100 222.20300 167.29300 1.000 31.01253 311 ALA B C 1
ATOM 4501 O O . ALA B 1 403 ? 233.01100 221.14200 167.48700 1.000 54.76619 311 ALA B O 1
ATOM 4503 N N . HIS B 1 404 ? 234.08200 222.96100 168.27700 1.000 31.03465 312 HIS B N 1
ATOM 4504 C CA . HIS B 1 404 ? 233.89800 222.60200 169.67700 1.000 24.88965 312 HIS B CA 1
ATOM 4505 C C . HIS B 1 404 ? 232.85300 223.52300 170.29300 1.000 38.72029 312 HIS B C 1
ATOM 4506 O O . HIS B 1 404 ? 233.17500 224.65200 170.68400 1.000 51.95352 312 HIS B O 1
ATOM 4513 N N . PRO B 1 405 ? 231.59200 223.08300 170.37800 1.000 32.80974 313 PRO B N 1
ATOM 4514 C CA . PRO B 1 405 ? 230.51900 223.99700 170.81000 1.000 35.25858 313 PRO B CA 1
ATOM 4515 C C . PRO B 1 405 ? 230.67300 224.52400 172.22600 1.000 46.70460 313 PRO B C 1
ATOM 4516 O O . PRO B 1 405 ? 230.31000 225.67600 172.49300 1.000 44.30960 313 PRO B O 1
ATOM 4520 N N . LEU B 1 406 ? 231.20200 223.72000 173.14300 1.000 53.70193 314 LEU B N 1
ATOM 4521 C CA . LEU B 1 406 ? 231.33800 224.12300 174.53500 1.000 39.66106 314 LEU B CA 1
ATOM 4522 C C . LEU B 1 406 ? 232.64600 224.84400 174.81800 1.000 43.03589 314 LEU B C 1
ATOM 4523 O O . LEU B 1 406 ? 233.00900 225.00300 175.98700 1.000 54.04304 314 LEU B O 1
ATOM 4528 N N . ALA B 1 407 ? 233.36700 225.27200 173.78100 1.000 34.72731 315 ALA B N 1
ATOM 4529 C CA . ALA B 1 407 ? 234.62700 225.97000 174.00500 1.000 34.71431 315 ALA B CA 1
ATOM 4530 C C . ALA B 1 407 ? 234.39700 227.33700 174.63200 1.000 45.65781 315 ALA B C 1
ATOM 4531 O O . ALA B 1 407 ? 234.92100 227.62200 175.71600 1.000 59.99922 315 ALA B O 1
ATOM 4533 N N . THR B 1 408 ? 233.58100 228.17500 173.98400 1.000 35.56897 316 THR B N 1
ATOM 4534 C CA . THR B 1 408 ? 233.43800 229.56500 174.40700 1.000 40.43203 316 THR B CA 1
ATOM 4535 C C . THR B 1 408 ? 232.90000 229.66400 175.83100 1.000 42.73752 316 THR B C 1
ATOM 4536 O O . THR B 1 408 ? 233.41200 230.44800 176.63900 1.000 45.62370 316 THR B O 1
ATOM 4540 N N . LEU B 1 409 ? 231.90500 228.83800 176.17200 1.000 38.86500 317 LEU B N 1
ATOM 4541 C CA . LEU B 1 409 ? 231.39600 228.82800 177.53800 1.000 33.86136 317 LEU B CA 1
ATOM 4542 C C . LEU B 1 409 ? 232.49600 228.44800 178.51400 1.000 35.95608 317 LEU B C 1
ATOM 4543 O O . LEU B 1 409 ? 232.65900 229.09400 179.55800 1.000 52.19596 317 LEU B O 1
ATOM 4548 N N . PHE B 1 410 ? 233.28800 227.42600 178.17000 1.000 25.10844 318 PHE B N 1
ATOM 4549 C CA . PHE B 1 410 ? 234.43300 227.07400 178.99800 1.000 29.31914 318 PHE B CA 1
ATOM 4550 C C . PHE B 1 410 ? 235.35900 228.26500 179.17100 1.000 35.55995 318 PHE B C 1
ATOM 4551 O O . PHE B 1 410 ? 235.83200 228.52200 180.28500 1.000 50.16861 318 PHE B O 1
ATOM 4559 N N . LYS B 1 411 ? 235.56200 229.03900 178.10100 1.000 25.34667 319 LYS B N 1
ATOM 4560 C CA . LYS B 1 411 ? 236.34700 230.26000 178.21600 1.000 31.16676 319 LYS B CA 1
ATOM 4561 C C . LYS B 1 411 ? 235.71400 231.22000 179.21400 1.000 43.32328 319 LYS B C 1
ATOM 4562 O O . LYS B 1 411 ? 236.38400 231.67500 180.15000 1.000 48.23166 319 LYS B O 1
ATOM 4568 N N . ILE B 1 412 ? 234.40500 231.46900 179.09100 1.000 44.16204 320 ILE B N 1
ATOM 4569 C CA . ILE B 1 412 ? 233.77000 232.38500 180.03300 1.000 36.48173 320 ILE B CA 1
ATOM 4570 C C . ILE B 1 412 ? 233.62700 231.72100 181.39300 1.000 37.09658 320 ILE B C 1
ATOM 4571 O O . ILE B 1 412 ? 233.29800 232.38300 182.38400 1.000 50.42966 320 ILE B O 1
ATOM 4576 N N . LEU B 1 413 ? 233.86900 230.41100 181.47100 1.000 35.39061 321 LEU B N 1
ATOM 4577 C CA . LEU B 1 413 ? 234.09200 229.80400 182.77400 1.000 29.32083 321 LEU B CA 1
ATOM 4578 C C . LEU B 1 413 ? 235.53100 230.01600 183.21900 1.000 38.49291 321 LEU B C 1
ATOM 4579 O O . LEU B 1 413 ? 235.77600 230.54100 184.31400 1.000 53.06833 321 LEU B O 1
ATOM 4584 N N . ALA B 1 414 ? 236.49200 229.67900 182.34700 1.000 42.62097 322 ALA B N 1
ATOM 4585 C CA . ALA B 1 414 ? 237.89500 229.63500 182.74800 1.000 40.57716 322 ALA B CA 1
ATOM 4586 C C . ALA B 1 414 ? 238.38000 230.99400 183.22100 1.000 45.60017 322 ALA B C 1
ATOM 4587 O O . ALA B 1 414 ? 238.89800 231.11500 184.33900 1.000 59.03587 322 ALA B O 1
ATOM 4589 N N . SER B 1 415 ? 238.16800 232.03100 182.40300 1.000 36.21287 323 SER B N 1
ATOM 4590 C CA . SER B 1 415 ? 238.49800 233.39100 182.81200 1.000 44.22076 323 SER B CA 1
ATOM 4591 C C . SER B 1 415 ? 237.84600 233.73000 184.14200 1.000 50.15316 323 SER B C 1
ATOM 4592 O O . SER B 1 415 ? 238.51900 234.21200 185.06300 1.000 58.17064 323 SER B O 1
ATOM 4595 N N . PHE B 1 416 ? 236.55300 233.41200 184.28300 1.000 44.05109 324 PHE B N 1
ATOM 4596 C CA . PHE B 1 416 ? 235.86700 233.66000 185.54400 1.000 44.27985 324 PHE B CA 1
ATOM 4597 C C . PHE B 1 416 ? 236.55200 232.92300 186.68300 1.000 40.11162 324 PHE B C 1
ATOM 4598 O O . PHE B 1 416 ? 236.86500 233.52700 187.71800 1.000 47.64114 324 PHE B O 1
ATOM 4606 N N . TYR B 1 417 ? 236.87600 231.64300 186.46900 1.000 41.05482 325 TYR B N 1
ATOM 4607 C CA . TYR B 1 417 ? 237.61000 230.88700 187.47600 1.000 40.20978 325 TYR B CA 1
ATOM 4608 C C . TYR B 1 417 ? 238.92700 231.57200 187.79200 1.000 35.64269 325 TYR B C 1
ATOM 4609 O O . TYR B 1 417 ? 239.25900 231.78500 188.96700 1.000 50.36250 325 TYR B O 1
ATOM 4618 N N . ILE B 1 418 ? 239.63800 232.00900 186.74600 1.000 27.98061 326 ILE B N 1
ATOM 4619 C CA . ILE B 1 418 ? 240.89700 232.72300 186.93400 1.000 31.80777 326 ILE B CA 1
ATOM 4620 C C . ILE B 1 418 ? 240.67900 233.92200 187.84000 1.000 46.28191 326 ILE B C 1
ATOM 4621 O O . ILE B 1 418 ? 241.38400 234.09600 188.84500 1.000 55.14304 326 ILE B O 1
ATOM 4626 N N . SER B 1 419 ? 239.62800 234.70100 187.55400 1.000 44.36118 327 SER B N 1
ATOM 4627 C CA . SER B 1 419 ? 239.32900 235.87600 188.36300 1.000 39.90246 327 SER B CA 1
ATOM 4628 C C . SER B 1 419 ? 239.15500 235.48800 189.82000 1.000 43.52450 327 SER B C 1
ATOM 4629 O O . SER B 1 419 ? 239.81300 236.05100 190.70600 1.000 46.44492 327 SER B O 1
ATOM 4632 N N . LEU B 1 420 ? 238.35600 234.44400 190.07000 1.000 41.09142 328 LEU B N 1
ATOM 4633 C CA . LEU B 1 420 ? 238.12900 234.01000 191.44100 1.000 37.92715 328 LEU B CA 1
ATOM 4634 C C . LEU B 1 420 ? 239.43700 233.60300 192.09300 1.000 38.11922 328 LEU B C 1
ATOM 4635 O O . LEU B 1 420 ? 239.74400 234.04700 193.20900 1.000 49.40143 328 LEU B O 1
ATOM 4640 N N . VAL B 1 421 ? 240.26600 232.84700 191.36100 1.000 35.23552 329 VAL B N 1
ATOM 4641 C CA . VAL B 1 421 ? 241.54800 232.41500 191.90400 1.000 29.46576 329 VAL B CA 1
ATOM 4642 C C . VAL B 1 421 ? 242.37700 233.62400 192.29400 1.000 38.76047 329 VAL B C 1
ATOM 4643 O O . VAL B 1 421 ? 242.92800 233.68100 193.40400 1.000 55.19309 329 VAL B O 1
ATOM 4647 N N . ILE B 1 422 ? 242.38700 234.65000 191.43200 1.000 40.97898 330 ILE B N 1
ATOM 4648 C CA . ILE B 1 422 ? 243.14600 235.86000 191.72600 1.000 39.75702 330 ILE B CA 1
ATOM 4649 C C . ILE B 1 422 ? 242.68700 236.44500 193.05000 1.000 51.15120 330 ILE B C 1
ATOM 4650 O O . ILE B 1 422 ? 243.49600 236.65200 193.96700 1.000 53.79949 330 ILE B O 1
ATOM 4655 N N . PHE B 1 423 ? 241.36600 236.60000 193.20800 1.000 46.88391 331 PHE B N 1
ATOM 4656 C CA . PHE B 1 423 ? 240.82500 237.11300 194.46100 1.000 46.41408 331 PHE B CA 1
ATOM 4657 C C . PHE B 1 423 ? 241.27500 236.24000 195.61700 1.000 53.04719 331 PHE B C 1
ATOM 4658 O O . PHE B 1 423 ? 241.87400 236.73500 196.58400 1.000 53.88843 331 PHE B O 1
ATOM 4666 N N . TYR B 1 424 ? 241.10300 234.92100 195.46300 1.000 52.63062 332 TYR B N 1
ATOM 4667 C CA . TYR B 1 424 ? 241.52800 233.96900 196.47900 1.000 37.78306 332 TYR B CA 1
ATOM 4668 C C . TYR B 1 424 ? 242.98500 234.20100 196.83000 1.000 33.66462 332 TYR B C 1
ATOM 4669 O O . TYR B 1 424 ? 243.32300 234.45100 197.99600 1.000 48.01997 332 TYR B O 1
ATOM 4678 N N . GLY B 1 425 ? 243.83700 234.25800 195.80300 1.000 42.89374 333 GLY B N 1
ATOM 4679 C CA . GLY B 1 425 ? 245.25400 234.43900 196.04700 1.000 46.10162 333 GLY B CA 1
ATOM 4680 C C . GLY B 1 425 ? 245.53300 235.72300 196.79200 1.000 52.36570 333 GLY B C 1
ATOM 4681 O O . GLY B 1 425 ? 246.22800 235.71400 197.81500 1.000 62.10605 333 GLY B O 1
ATOM 4682 N N . LEU B 1 426 ? 244.90400 236.82000 196.35300 1.000 44.51971 334 LEU B N 1
ATOM 4683 C CA . LEU B 1 426 ? 245.12200 238.09700 197.01500 1.000 51.14370 334 LEU B CA 1
ATOM 4684 C C . LEU B 1 426 ? 244.72300 238.00300 198.47500 1.000 54.06327 334 LEU B C 1
ATOM 4685 O O . LEU B 1 426 ? 245.49700 238.38600 199.36300 1.000 47.50889 334 LEU B O 1
ATOM 4690 N N . ILE B 1 427 ? 243.56700 237.38500 198.74000 1.000 56.75525 335 ILE B N 1
ATOM 4691 C CA . ILE B 1 427 ? 243.11500 237.22500 200.11400 1.000 45.33373 335 ILE B CA 1
ATOM 4692 C C . ILE B 1 427 ? 244.13300 236.41600 200.89700 1.000 49.75642 335 ILE B C 1
ATOM 4693 O O . ILE B 1 427 ? 244.59400 236.84100 201.96700 1.000 57.58043 335 ILE B O 1
ATOM 4698 N N . CYS B 1 428 ? 244.58800 235.29800 200.31600 1.000 55.65866 336 CYS B N 1
ATOM 4699 C CA . CYS B 1 428 ? 245.59200 234.48300 200.98300 1.000 46.35871 336 CYS B CA 1
ATOM 4700 C C . CYS B 1 428 ? 246.86100 235.27700 201.21500 1.000 53.45812 336 CYS B C 1
ATOM 4701 O O . CYS B 1 428 ? 247.43900 235.20800 202.30900 1.000 64.08455 336 CYS B O 1
ATOM 4704 N N . MET B 1 429 ? 247.25200 236.09400 200.23000 1.000 50.85083 337 MET B N 1
ATOM 4705 C CA . MET B 1 429 ? 248.44700 236.90800 200.38700 1.000 54.67449 337 MET B CA 1
ATOM 4706 C C . MET B 1 429 ? 248.31300 237.81700 201.59600 1.000 63.30698 337 MET B C 1
ATOM 4707 O O . MET B 1 429 ? 249.22700 237.88500 202.42900 1.000 69.13464 337 MET B O 1
ATOM 4712 N N . TYR B 1 430 ? 247.14000 238.44300 201.75600 1.000 63.61645 338 TYR B N 1
ATOM 4713 C CA . TYR B 1 430 ? 246.91300 239.28800 202.92200 1.000 61.09629 338 TYR B CA 1
ATOM 4714 C C . TYR B 1 430 ? 247.08800 238.48200 204.19800 1.000 60.60283 338 TYR B C 1
ATOM 4715 O O . TYR B 1 430 ? 247.82700 238.89100 205.10400 1.000 64.59758 338 TYR B O 1
ATOM 4724 N N . THR B 1 431 ? 246.48800 237.28600 204.24200 1.000 54.34807 339 THR B N 1
ATOM 4725 C CA . THR B 1 431 ? 246.63300 236.43100 205.41400 1.000 52.49642 339 THR B CA 1
ATOM 4726 C C . THR B 1 431 ? 248.09900 236.11400 205.65600 1.000 56.69048 339 THR B C 1
ATOM 4727 O O . THR B 1 431 ? 248.58500 236.20800 206.79100 1.000 65.70266 339 THR B O 1
ATOM 4731 N N . LEU B 1 432 ? 248.83700 235.82500 204.57600 1.000 59.33478 340 LEU B N 1
ATOM 4732 C CA . LEU B 1 432 ? 250.27300 235.60300 204.69100 1.000 61.70423 340 LEU B CA 1
ATOM 4733 C C . LEU B 1 432 ? 250.94700 236.79900 205.34200 1.000 65.80319 340 LEU B C 1
ATOM 4734 O O . LEU B 1 432 ? 251.63500 236.65700 206.36300 1.000 69.89789 340 LEU B O 1
ATOM 4739 N N . TRP B 1 433 ? 250.67500 237.99900 204.82300 1.000 67.28817 341 TRP B N 1
ATOM 4740 C CA . TRP B 1 433 ? 251.28400 239.19300 205.38800 1.000 68.52092 341 TRP B CA 1
ATOM 4741 C C . TRP B 1 433 ? 250.79600 239.42100 206.80900 1.000 70.69656 341 TRP B C 1
ATOM 4742 O O . TRP B 1 433 ? 251.55400 239.89300 207.66600 1.000 73.41569 341 TRP B O 1
ATOM 4753 N N . TRP B 1 434 ? 249.54500 239.03500 207.09100 1.000 64.21789 342 TRP B N 1
ATOM 4754 C CA . TRP B 1 434 ? 249.00700 239.23900 208.42900 1.000 62.64051 342 TRP B CA 1
ATOM 4755 C C . TRP B 1 434 ? 249.76900 238.40500 209.44900 1.000 63.40323 342 TRP B C 1
ATOM 4756 O O . TRP B 1 434 ? 249.84000 238.76600 210.63000 1.000 70.40402 342 TRP B O 1
ATOM 4767 N N . MET B 1 435 ? 250.37500 237.30200 209.01000 1.000 59.49250 343 MET B N 1
ATOM 4768 C CA . MET B 1 435 ? 251.13600 236.50700 209.95900 1.000 59.21122 343 MET B CA 1
ATOM 4769 C C . MET B 1 435 ? 252.62700 236.79900 209.89600 1.000 63.45824 343 MET B C 1
ATOM 4770 O O . MET B 1 435 ? 253.40700 236.10400 210.55500 1.000 72.33805 343 MET B O 1
ATOM 4775 N N . LEU B 1 436 ? 253.03900 237.80400 209.12300 1.000 65.87358 344 LEU B N 1
ATOM 4776 C CA . LEU B 1 436 ? 254.42900 238.22400 209.08800 1.000 70.87683 344 LEU B CA 1
ATOM 4777 C C . LEU B 1 436 ? 254.61400 239.71100 209.34700 1.000 69.45636 344 LEU B C 1
ATOM 4778 O O . LEU B 1 436 ? 255.76000 240.16300 209.45200 1.000 67.11872 344 LEU B O 1
ATOM 4783 N N . ARG B 1 437 ? 253.52800 240.48200 209.44600 1.000 78.00885 345 ARG B N 1
ATOM 4784 C CA . ARG B 1 437 ? 253.64400 241.90200 209.76100 1.000 79.68415 345 ARG B CA 1
ATOM 4785 C C . ARG B 1 437 ? 254.16500 242.10500 211.17700 1.000 84.52167 345 ARG B C 1
ATOM 4786 O O . ARG B 1 437 ? 255.11800 242.85900 211.40200 1.000 87.68402 345 ARG B O 1
ATOM 4794 N N . ARG B 1 438 ? 253.54800 241.43600 212.14700 1.000 89.87348 346 ARG B N 1
ATOM 4795 C CA . ARG B 1 438 ? 253.97900 241.48400 213.53400 1.000 86.69951 346 ARG B CA 1
ATOM 4796 C C . ARG B 1 438 ? 254.00900 240.06900 214.08900 1.000 86.31965 346 ARG B C 1
ATOM 4797 O O . ARG B 1 438 ? 253.31300 239.17400 213.60100 1.000 90.40570 346 ARG B O 1
ATOM 4805 N N . SER B 1 439 ? 254.82900 239.87300 215.11600 1.000 84.67217 347 SER B N 1
ATOM 4806 C CA . SER B 1 439 ? 254.98700 238.55300 215.71300 1.000 86.05728 347 SER B CA 1
ATOM 4807 C C . SER B 1 439 ? 253.71200 238.18300 216.45900 1.000 84.64766 347 SER B C 1
ATOM 4808 O O . SER B 1 439 ? 253.46000 238.68200 217.56000 1.000 82.70530 347 SER B O 1
ATOM 4811 N N . LEU B 1 440 ? 252.90200 237.31200 215.85800 1.000 78.28124 348 LEU B N 1
ATOM 4812 C CA . LEU B 1 440 ? 251.68000 236.84500 216.49800 1.000 78.79150 348 LEU B CA 1
ATOM 4813 C C . LEU B 1 440 ? 251.94600 235.93100 217.68300 1.000 80.88860 348 LEU B C 1
ATOM 4814 O O . LEU B 1 440 ? 251.02900 235.69600 218.47500 1.000 81.20325 348 LEU B O 1
ATOM 4819 N N . LYS B 1 441 ? 253.16400 235.41200 217.82400 1.000 88.52804 349 LYS B N 1
ATOM 4820 C CA . LYS B 1 441 ? 253.48500 234.49100 218.90400 1.000 84.66699 349 LYS B CA 1
ATOM 4821 C C . LYS B 1 441 ? 253.74500 235.19600 220.22600 1.000 85.59213 349 LYS B C 1
ATOM 4822 O O . LYS B 1 441 ? 253.92900 234.51900 221.24200 1.000 84.20068 349 LYS B O 1
ATOM 4828 N N . LYS B 1 442 ? 253.76400 236.52600 220.24000 1.000 87.85449 350 LYS B N 1
ATOM 4829 C CA . LYS B 1 442 ? 253.92900 237.29900 221.46700 1.000 86.76413 350 LYS B CA 1
ATOM 4830 C C . LYS B 1 442 ? 252.80900 238.32500 221.52800 1.000 89.98755 350 LYS B C 1
ATOM 4831 O O . LYS B 1 442 ? 252.99300 239.47200 221.10900 1.000 95.68668 350 LYS B O 1
ATOM 4837 N N . TYR B 1 443 ? 251.65900 237.92000 222.05300 1.000 80.35401 351 TYR B N 1
ATOM 4838 C CA . TYR B 1 443 ? 250.50200 238.79500 222.16800 1.000 80.00837 351 TYR B CA 1
ATOM 4839 C C . TYR B 1 443 ? 250.76100 239.82100 223.25900 1.000 80.72717 351 TYR B C 1
ATOM 4840 O O . TYR B 1 443 ? 251.19700 239.46900 224.35900 1.000 79.18600 351 TYR B O 1
ATOM 4849 N N . SER B 1 444 ? 250.48900 241.08300 222.95300 1.000 93.17315 352 SER B N 1
ATOM 4850 C CA . SER B 1 444 ? 250.64400 242.16800 223.90900 1.000 92.67995 352 SER B CA 1
ATOM 4851 C C . SER B 1 444 ? 249.27400 242.58800 224.42000 1.000 97.17386 352 SER B C 1
ATOM 4852 O O . SER B 1 444 ? 248.43400 243.05700 223.64600 1.000 101.12504 352 SER B O 1
ATOM 4855 N N . PHE B 1 445 ? 249.05300 242.41800 225.72200 1.000 100.47426 353 PHE B N 1
ATOM 4856 C CA . PHE B 1 445 ? 247.83400 242.86900 226.37700 1.000 99.57228 353 PHE B CA 1
ATOM 4857 C C . PHE B 1 445 ? 247.95000 244.30800 226.86200 1.000 100.87902 353 PHE B C 1
ATOM 4858 O O . PHE B 1 445 ? 247.23800 244.70100 227.79100 1.000 99.63413 353 PHE B O 1
ATOM 4866 N N . GLU B 1 446 ? 248.84700 245.09000 226.25600 1.000 117.00775 354 GLU B N 1
ATOM 4867 C CA . GLU B 1 446 ? 249.18900 246.40900 226.77900 1.000 118.98121 354 GLU B CA 1
ATOM 4868 C C . GLU B 1 446 ? 247.99200 247.35300 226.75500 1.000 119.92516 354 GLU B C 1
ATOM 4869 O O . GLU B 1 446 ? 247.71900 248.04700 227.74000 1.000 119.28656 354 GLU B O 1
ATOM 4875 N N . SER B 1 447 ? 247.26300 247.38700 225.63900 1.000 124.24560 355 SER B N 1
ATOM 4876 C CA . SER B 1 447 ? 246.09000 248.25400 225.54700 1.000 123.56754 355 SER B CA 1
ATOM 4877 C C . SER B 1 447 ? 244.99700 247.80400 226.51000 1.000 123.26908 355 SER B C 1
ATOM 4878 O O . SER B 1 447 ? 244.36000 248.62800 227.17900 1.000 120.92044 355 SER B O 1
ATOM 4881 N N . ILE B 1 448 ? 244.77300 246.49100 226.59500 1.000 121.84817 356 ILE B N 1
ATOM 4882 C CA . ILE B 1 448 ? 243.70900 245.96200 227.44300 1.000 120.83875 356 ILE B CA 1
ATOM 4883 C C . ILE B 1 448 ? 244.02700 246.19800 228.91500 1.000 121.40007 356 ILE B C 1
ATOM 4884 O O . ILE B 1 448 ? 243.17500 246.65600 229.68500 1.000 120.10807 356 ILE B O 1
ATOM 4889 N N . ARG B 1 449 ? 245.25900 245.89400 229.32900 1.000 121.03143 357 ARG B N 1
ATOM 4890 C CA . ARG B 1 449 ? 245.64700 246.12700 230.71500 1.000 120.18629 357 ARG B CA 1
ATOM 4891 C C . ARG B 1 449 ? 245.78300 247.61100 231.03000 1.000 120.26870 357 ARG B C 1
ATOM 4892 O O . ARG B 1 449 ? 245.69100 247.99400 232.20100 1.000 118.95140 357 ARG B O 1
ATOM 4900 N N . GLU B 1 450 ? 245.99900 248.45000 230.01600 1.000 125.75058 358 GLU B N 1
ATOM 4901 C CA . GLU B 1 450 ? 246.06200 249.89000 230.23600 1.000 125.81312 358 GLU B CA 1
ATOM 4902 C C . GLU B 1 450 ? 244.67100 250.47100 230.45200 1.000 125.84310 358 GLU B C 1
ATOM 4903 O O . GLU B 1 450 ? 244.47600 251.34300 231.30700 1.000 125.53538 358 GLU B O 1
ATOM 4909 N N . GLU B 1 451 ? 243.68900 250.00100 229.67800 1.000 125.22496 359 GLU B N 1
ATOM 4910 C CA . GLU B 1 451 ? 242.33100 250.52200 229.80500 1.000 125.09670 359 GLU B CA 1
ATOM 4911 C C . GLU B 1 451 ? 241.69500 250.10300 231.12600 1.000 124.94085 359 GLU B C 1
ATOM 4912 O O . GLU B 1 451 ? 241.12900 250.93300 231.84600 1.000 122.78528 359 GLU B O 1
ATOM 4918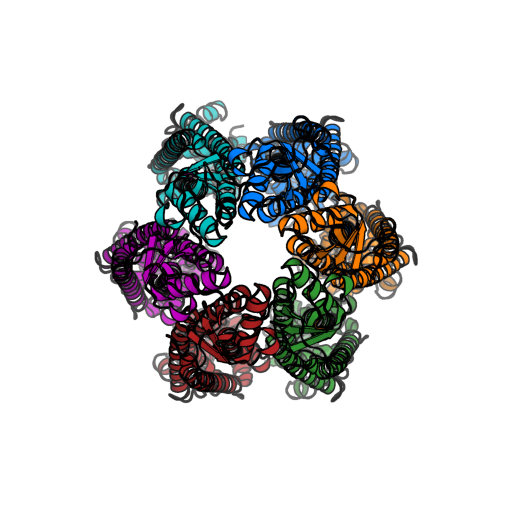 N N . SER B 1 452 ? 241.78000 248.81900 231.46200 1.000 127.54325 360 SER B N 1
ATOM 4919 C CA . SER B 1 452 ? 241.12900 248.30900 232.65700 1.000 126.61217 360 SER B CA 1
ATOM 4920 C C . SER B 1 452 ? 241.97100 248.58500 233.89900 1.000 126.95124 360 SER B C 1
ATOM 4921 O O . SER B 1 452 ? 243.14500 248.95800 233.82000 1.000 126.63752 360 SER B O 1
ATOM 4924 N N . SER B 1 453 ? 241.34200 248.40200 235.06200 1.000 122.62478 361 SER B N 1
ATOM 4925 C CA . SER B 1 453 ? 242.04600 248.57800 236.32800 1.000 123.47040 361 SER B CA 1
ATOM 4926 C C . SER B 1 453 ? 243.13600 247.52700 236.50500 1.000 122.75957 361 SER B C 1
ATOM 4927 O O . SER B 1 453 ? 244.21000 247.81900 237.04500 1.000 121.85475 361 SER B O 1
ATOM 4930 N N . TYR B 1 454 ? 242.87300 246.29900 236.06600 1.000 124.06261 362 TYR B N 1
ATOM 4931 C CA . TYR B 1 454 ? 243.85100 245.22600 236.18500 1.000 124.29412 362 TYR B CA 1
ATOM 4932 C C . TYR B 1 454 ? 245.02600 245.47600 235.24900 1.000 125.62932 362 TYR B C 1
ATOM 4933 O O . TYR B 1 454 ? 244.91800 245.27900 234.03400 1.000 124.15858 362 TYR B O 1
ATOM 4942 N N . SER B 1 455 ? 246.15100 245.90900 235.82000 1.000 127.18483 363 SER B N 1
ATOM 4943 C CA . SER B 1 455 ? 247.35600 246.21700 235.05700 1.000 126.35620 363 SER B CA 1
ATOM 4944 C C . SER B 1 455 ? 248.41300 245.12800 235.20300 1.000 125.39585 363 SER B C 1
ATOM 4945 O O . SER B 1 455 ? 249.59500 245.37300 234.94400 1.000 125.19390 363 SER B O 1
ATOM 4948 N N . ASP B 1 456 ? 248.00700 243.93000 235.61600 1.000 122.64730 364 ASP B N 1
ATOM 4949 C CA . ASP B 1 456 ? 248.91900 242.82500 235.86800 1.000 122.34995 364 ASP B CA 1
ATOM 4950 C C . ASP B 1 456 ? 248.83000 241.72200 234.82600 1.000 122.31212 364 ASP B C 1
ATOM 4951 O O . ASP B 1 456 ? 249.28100 240.60300 235.09400 1.000 121.35741 364 ASP B O 1
ATOM 4956 N N . ILE B 1 457 ? 248.25500 241.99400 233.65900 1.000 118.01863 365 ILE B N 1
ATOM 4957 C CA . ILE B 1 457 ? 247.98400 240.94900 232.67600 1.000 116.94514 365 ILE B CA 1
ATOM 4958 C C . ILE B 1 457 ? 249.30000 240.48000 232.06900 1.000 117.37030 365 ILE B C 1
ATOM 4959 O O . ILE B 1 457 ? 250.03700 241.29000 231.49000 1.000 118.35109 365 ILE B O 1
ATOM 4964 N N . PRO B 1 458 ? 249.63700 239.20000 232.17200 1.000 103.70531 366 PRO B N 1
ATOM 4965 C CA . PRO B 1 458 ? 250.86900 238.71000 231.55200 1.000 102.75483 366 PRO B CA 1
ATOM 4966 C C . PRO B 1 458 ? 250.68600 238.46400 230.06400 1.000 103.25726 366 PRO B C 1
ATOM 4967 O O . PRO B 1 458 ? 249.61400 238.07300 229.59700 1.000 103.68774 366 PRO B O 1
ATOM 4971 N N . ASP B 1 459 ? 251.75900 238.70200 229.31600 1.000 99.29927 367 ASP B N 1
ATOM 4972 C CA . ASP B 1 459 ? 251.74200 238.47100 227.88000 1.000 99.37400 367 ASP B CA 1
ATOM 4973 C C . ASP B 1 459 ? 251.82900 236.97900 227.59300 1.000 98.39753 367 ASP B C 1
ATOM 4974 O O . ASP B 1 459 ? 252.82100 236.32800 227.93400 1.000 97.33048 367 ASP B O 1
ATOM 4979 N N . VAL B 1 460 ? 250.78800 236.44000 226.96200 1.000 85.67883 368 VAL B N 1
ATOM 4980 C CA . VAL B 1 460 ? 250.72100 235.01700 226.64900 1.000 82.66078 368 VAL B CA 1
ATOM 4981 C C . VAL B 1 460 ? 251.72300 234.69100 225.55000 1.000 82.61443 368 VAL B C 1
ATOM 4982 O O . VAL B 1 460 ? 252.26900 235.59200 224.90400 1.000 87.08315 368 VAL B O 1
ATOM 4986 N N . LYS B 1 461 ? 251.97400 233.40300 225.33100 1.000 73.02561 369 LYS B N 1
ATOM 4987 C CA . LYS B 1 461 ? 253.02100 232.97000 224.42100 1.000 74.01604 369 LYS B CA 1
ATOM 4988 C C . LYS B 1 461 ? 252.50400 231.85000 223.53000 1.000 76.53693 369 LYS B C 1
ATOM 4989 O O . LYS B 1 461 ? 251.65000 231.05500 223.92900 1.000 79.73077 369 LYS B O 1
ATOM 4995 N N . ASN B 1 462 ? 253.03600 231.80900 222.30900 1.000 75.88257 370 ASN B N 1
ATOM 4996 C CA . ASN B 1 462 ? 252.82700 230.72700 221.33300 1.000 75.19385 370 ASN B CA 1
ATOM 4997 C C . ASN B 1 462 ? 251.34200 230.61700 220.98900 1.000 75.02653 370 ASN B C 1
ATOM 4998 O O . ASN B 1 462 ? 250.72800 231.63200 220.61500 1.000 79.87772 370 ASN B O 1
ATOM 5003 N N . ASP B 1 463 ? 250.74200 229.42500 221.06800 1.000 72.45477 371 ASP B N 1
ATOM 5004 C CA . ASP B 1 463 ? 249.41600 229.20500 220.50100 1.000 72.25494 371 ASP B CA 1
ATOM 5005 C C . ASP B 1 463 ? 248.35800 230.04000 221.20400 1.000 80.55983 371 ASP B C 1
ATOM 5006 O O . ASP B 1 463 ? 247.36900 230.44400 220.58300 1.000 85.52498 371 ASP B O 1
ATOM 5011 N N . PHE B 1 464 ? 248.54900 230.31300 222.49600 1.000 79.43489 372 PHE B N 1
ATOM 5012 C CA . PHE B 1 464 ? 247.63600 231.19900 223.20900 1.000 74.86477 372 PHE B CA 1
ATOM 5013 C C . PHE B 1 464 ? 247.62000 232.57500 222.56000 1.000 75.34620 372 PHE B C 1
ATOM 5014 O O . PHE B 1 464 ? 246.55500 233.15300 222.31100 1.000 80.39449 372 PHE B O 1
ATOM 5022 N N . ALA B 1 465 ? 248.80700 233.09300 222.24300 1.000 68.11517 373 ALA B N 1
ATOM 5023 C CA . ALA B 1 465 ? 248.91400 234.38200 221.57400 1.000 69.77322 373 ALA B CA 1
ATOM 5024 C C . ALA B 1 465 ? 248.27300 234.34100 220.19400 1.000 73.56781 373 ALA B C 1
ATOM 5025 O O . ALA B 1 465 ? 247.56400 235.27500 219.79600 1.000 81.59655 373 ALA B O 1
ATOM 5027 N N . PHE B 1 466 ? 248.50800 233.25900 219.44800 1.000 70.51280 374 PHE B N 1
ATOM 5028 C CA . PHE B 1 466 ? 247.96600 233.17700 218.09300 1.000 70.94062 374 PHE B CA 1
ATOM 5029 C C . PHE B 1 466 ? 246.44300 233.11800 218.10600 1.000 68.26898 374 PHE B C 1
ATOM 5030 O O . PHE B 1 466 ? 245.77300 233.79600 217.31300 1.000 75.66751 374 PHE B O 1
ATOM 5038 N N . MET B 1 467 ? 245.87100 232.32100 219.01000 1.000 61.49841 375 MET B N 1
ATOM 5039 C CA . MET B 1 467 ? 244.41800 232.23300 219.07400 1.000 66.05681 375 MET B CA 1
ATOM 5040 C C . MET B 1 467 ? 243.80300 233.51500 219.61900 1.000 71.73014 375 MET B C 1
ATOM 5041 O O . MET B 1 467 ? 242.69800 233.88600 219.21100 1.000 77.56092 375 MET B O 1
ATOM 5046 N N . LEU B 1 468 ? 244.50400 234.22500 220.50800 1.000 69.74440 376 LEU B N 1
ATOM 5047 C CA . LEU B 1 468 ? 243.99000 235.51400 220.95700 1.000 67.44680 376 LEU B CA 1
ATOM 5048 C C . LEU B 1 468 ? 244.01500 236.54100 219.83200 1.000 68.84001 376 LEU B C 1
ATOM 5049 O O . LEU B 1 468 ? 243.11700 237.38500 219.73900 1.000 74.81110 376 LEU B O 1
ATOM 5054 N N . HIS B 1 469 ? 245.02600 236.48500 218.96300 1.000 63.19702 377 HIS B N 1
ATOM 5055 C CA . HIS B 1 469 ? 245.02700 237.35300 217.78700 1.000 61.96092 377 HIS B CA 1
ATOM 5056 C C . HIS B 1 469 ? 243.87800 237.01000 216.84200 1.000 69.43396 377 HIS B C 1
ATOM 5057 O O . HIS B 1 469 ? 243.21500 237.90700 216.30000 1.000 76.68582 377 HIS B O 1
ATOM 5064 N N . LEU B 1 470 ? 243.62800 235.71300 216.63500 1.000 70.80833 378 LEU B N 1
ATOM 5065 C CA . LEU B 1 470 ? 242.50100 235.30300 215.79900 1.000 69.14439 378 LEU B CA 1
ATOM 5066 C C . LEU B 1 470 ? 241.17600 235.76400 216.39300 1.000 70.98643 378 LEU B C 1
ATOM 5067 O O . LEU B 1 470 ? 240.24000 236.10100 215.65900 1.000 70.03652 378 LEU B O 1
ATOM 5072 N N . ILE B 1 471 ? 241.07700 235.77500 217.72100 1.000 74.02010 379 ILE B N 1
ATOM 5073 C CA . ILE B 1 471 ? 239.87900 236.28600 218.37400 1.000 70.33607 379 ILE B CA 1
ATOM 5074 C C . ILE B 1 471 ? 239.76900 237.80000 218.21500 1.000 69.86163 379 ILE B C 1
ATOM 5075 O O . ILE B 1 471 ? 238.67000 238.32500 217.99800 1.000 75.36432 379 ILE B O 1
ATOM 5080 N N . ASP B 1 472 ? 240.89200 238.51800 218.29800 1.000 67.20312 380 ASP B N 1
ATOM 5081 C CA . ASP B 1 472 ? 240.86900 239.96300 218.09300 1.000 66.58418 380 ASP B CA 1
ATOM 5082 C C . ASP B 1 472 ? 240.41900 240.31600 216.68300 1.000 75.20131 380 ASP B C 1
ATOM 5083 O O . ASP B 1 472 ? 239.80700 241.36800 216.46500 1.000 74.16041 380 ASP B O 1
ATOM 5088 N N . GLN B 1 473 ? 240.72900 239.45800 215.70900 1.000 77.92816 381 GLN B N 1
ATOM 5089 C CA . GLN B 1 473 ? 240.22900 239.69000 214.35400 1.000 70.58432 381 GLN B CA 1
ATOM 5090 C C . GLN B 1 473 ? 238.70700 239.60800 214.29600 1.000 70.33116 381 GLN B C 1
ATOM 5091 O O . GLN B 1 473 ? 238.06500 240.39300 213.58900 1.000 72.25384 381 GLN B O 1
ATOM 5097 N N . TYR B 1 474 ? 238.11000 238.66600 215.02700 1.000 80.37363 382 TYR B N 1
ATOM 5098 C CA . TYR B 1 474 ? 236.65600 238.55300 215.03100 1.000 78.79469 382 TYR B CA 1
ATOM 5099 C C . TYR B 1 474 ? 236.01300 239.66000 215.85800 1.000 80.40825 382 TYR B C 1
ATOM 5100 O O . TYR B 1 474 ? 235.23400 240.46400 215.33400 1.000 80.91065 382 TYR B O 1
ATOM 5109 N N . ASP B 1 475 ? 236.32900 239.72000 217.15000 1.000 87.78227 383 ASP B N 1
ATOM 5110 C CA . ASP B 1 475 ? 235.76800 240.72900 218.03900 1.000 87.61078 383 ASP B CA 1
ATOM 5111 C C . ASP B 1 475 ? 236.75100 240.97700 219.17700 1.000 87.97912 383 ASP B C 1
ATOM 5112 O O . ASP B 1 475 ? 237.01700 240.06900 219.97500 1.000 88.24418 383 ASP B O 1
ATOM 5117 N N . PRO B 1 476 ? 237.31600 242.18400 219.27700 1.000 86.66339 384 PRO B N 1
ATOM 5118 C CA . PRO B 1 476 ? 238.27100 242.46400 220.36200 1.000 86.13473 384 PRO B CA 1
ATOM 5119 C C . PRO B 1 476 ? 237.67500 242.34900 221.75200 1.000 83.66999 384 PRO B C 1
ATOM 5120 O O . PRO B 1 476 ? 238.40600 242.00100 222.69000 1.000 81.61902 384 PRO B O 1
ATOM 5124 N N . LEU B 1 477 ? 236.37300 242.61200 221.90600 1.000 91.53888 385 LEU B N 1
ATOM 5125 C CA . LEU B 1 477 ? 235.76200 242.64100 223.23100 1.000 92.81488 385 LEU B CA 1
ATOM 5126 C C . LEU B 1 477 ? 235.88800 241.29300 223.92900 1.000 93.08748 385 LEU B C 1
ATOM 5127 O O . LEU B 1 477 ? 236.07800 241.23900 225.15200 1.000 95.57539 385 LEU B O 1
ATOM 5132 N N . TYR B 1 478 ? 235.80500 240.19700 223.16100 1.000 90.45360 386 TYR B N 1
ATOM 5133 C CA . TYR B 1 478 ? 236.04200 238.86400 223.70900 1.000 89.18727 386 TYR B CA 1
ATOM 5134 C C . TYR B 1 478 ? 237.35400 238.80900 224.47600 1.000 88.39756 386 TYR B C 1
ATOM 5135 O O . TYR B 1 478 ? 237.38400 238.37300 225.63500 1.000 94.13288 386 TYR B O 1
ATOM 5144 N N . SER B 1 479 ? 238.43700 239.29900 223.86100 1.000 89.40631 387 SER B N 1
ATOM 5145 C CA . SER B 1 479 ? 239.72900 239.33200 224.53600 1.000 89.94961 387 SER B CA 1
ATOM 5146 C C . SER B 1 479 ? 239.64300 240.11300 225.83700 1.000 96.00315 387 SER B C 1
ATOM 5147 O O . SER B 1 479 ? 240.14800 239.65800 226.87200 1.000 95.55557 387 SER B O 1
ATOM 5150 N N . LYS B 1 480 ? 238.96900 241.26900 225.80600 1.000 100.94472 388 LYS B N 1
ATOM 5151 C CA . LYS B 1 480 ? 238.72500 242.02300 227.03000 1.000 95.77550 388 LYS B CA 1
ATOM 5152 C C . LYS B 1 480 ? 238.03700 241.15300 228.06900 1.000 95.06238 388 LYS B C 1
ATOM 5153 O O . LYS B 1 480 ? 238.53400 241.00600 229.19400 1.000 95.42602 388 LYS B O 1
ATOM 5159 N N . ARG B 1 481 ? 236.95000 240.49100 227.67900 1.000 91.87799 389 ARG B N 1
ATOM 5160 C CA . ARG B 1 481 ? 236.20800 239.66000 228.61200 1.000 90.44762 389 ARG B CA 1
ATOM 5161 C C . ARG B 1 481 ? 236.95800 238.38800 228.97600 1.000 90.69707 389 ARG B C 1
ATOM 5162 O O . ARG B 1 481 ? 236.53400 237.67500 229.89200 1.000 93.75197 389 ARG B O 1
ATOM 5170 N N . PHE B 1 482 ? 238.06800 238.09000 228.29800 1.000 89.99881 390 PHE B N 1
ATOM 5171 C CA . PHE B 1 482 ? 238.94800 237.02300 228.73700 1.000 86.77361 390 PHE B CA 1
ATOM 5172 C C . PHE B 1 482 ? 240.05500 237.50700 229.65600 1.000 88.54760 390 PHE B C 1
ATOM 5173 O O . PHE B 1 482 ? 240.51600 236.72800 230.49900 1.000 92.20596 390 PHE B O 1
ATOM 5181 N N . ALA B 1 483 ? 240.46000 238.77700 229.53800 1.000 94.87321 391 ALA B N 1
ATOM 5182 C CA . ALA B 1 483 ? 241.61000 239.26900 230.29100 1.000 96.52806 391 ALA B CA 1
ATOM 5183 C C . ALA B 1 483 ? 241.38700 239.17100 231.79100 1.000 97.61883 391 ALA B C 1
ATOM 5184 O O . ALA B 1 483 ? 242.32700 238.88800 232.54200 1.000 99.59017 391 ALA B O 1
ATOM 5186 N N . VAL B 1 484 ? 240.14600 239.36400 232.23900 1.000 98.70667 392 VAL B N 1
ATOM 5187 C CA . VAL B 1 484 ? 239.86000 239.35500 233.66900 1.000 97.71234 392 VAL B CA 1
ATOM 5188 C C . VAL B 1 484 ? 240.09400 237.97100 234.26100 1.000 98.16154 392 VAL B C 1
ATOM 5189 O O . VAL B 1 484 ? 240.26200 237.82500 235.47800 1.000 102.56320 392 VAL B O 1
ATOM 5193 N N . PHE B 1 485 ? 240.12300 236.93400 233.42300 1.000 94.97162 393 PHE B N 1
ATOM 5194 C CA . PHE B 1 485 ? 240.40900 235.60600 233.94700 1.000 95.08480 393 PHE B CA 1
ATOM 5195 C C . PHE B 1 485 ? 241.89000 235.25900 233.92600 1.000 97.00095 393 PHE B C 1
ATOM 5196 O O . PHE B 1 485 ? 242.26400 234.19900 234.43600 1.000 98.75655 393 PHE B O 1
ATOM 5204 N N . LEU B 1 486 ? 242.74200 236.12100 233.36900 1.000 100.54669 394 LEU B N 1
ATOM 5205 C CA . LEU B 1 486 ? 244.17600 235.87500 233.37400 1.000 99.34277 394 LEU B CA 1
ATOM 5206 C C . LEU B 1 486 ? 244.93800 236.73100 234.37200 1.000 101.79257 394 LEU B C 1
ATOM 5207 O O . LEU B 1 486 ? 246.09600 236.42000 234.66600 1.000 104.08375 394 LEU B O 1
ATOM 5212 N N . SER B 1 487 ? 244.32500 237.78800 234.89800 1.000 110.30335 395 SER B N 1
ATOM 5213 C CA . SER B 1 487 ? 244.98300 238.67600 235.84600 1.000 110.59611 395 SER B CA 1
ATOM 5214 C C . SER B 1 487 ? 244.92700 238.08400 237.24600 1.000 112.33994 395 SER B C 1
ATOM 5215 O O . SER B 1 487 ? 243.88200 237.58500 237.67500 1.000 112.90498 395 SER B O 1
ATOM 5218 N N . GLU B 1 488 ? 246.05500 238.14300 237.95700 1.000 122.07126 396 GLU B N 1
ATOM 5219 C CA . GLU B 1 488 ? 246.06900 237.67400 239.33700 1.000 122.34081 396 GLU B CA 1
ATOM 5220 C C . GLU B 1 488 ? 245.42700 238.68500 240.27900 1.000 122.16999 396 GLU B C 1
ATOM 5221 O O . GLU B 1 488 ? 245.05200 238.32600 241.39900 1.000 121.10489 396 GLU B O 1
ATOM 5227 N N . VAL B 1 489 ? 245.28800 239.94300 239.85300 1.000 121.18399 397 VAL B N 1
ATOM 5228 C CA . VAL B 1 489 ? 244.60900 240.93300 240.68700 1.000 118.92016 397 VAL B CA 1
ATOM 5229 C C . VAL B 1 489 ? 243.11800 240.62800 240.76700 1.000 118.39216 397 VAL B C 1
ATOM 5230 O O . VAL B 1 489 ? 242.51500 240.67700 241.84800 1.000 120.68238 397 VAL B O 1
ATOM 5234 N N . SER B 1 490 ? 242.50100 240.29600 239.63000 1.000 117.57780 398 SER B N 1
ATOM 5235 C CA . SER B 1 490 ? 241.10600 239.87000 239.65400 1.000 119.79810 398 SER B CA 1
ATOM 5236 C C . SER B 1 490 ? 240.95100 238.56200 240.41700 1.000 119.93537 398 SER B C 1
ATOM 5237 O O . SER B 1 490 ? 239.92700 238.33400 241.07000 1.000 121.46818 398 SER B O 1
ATOM 5240 N N . GLU B 1 491 ? 241.96400 237.69600 240.35200 1.000 120.96980 399 GLU B N 1
ATOM 5241 C CA . GLU B 1 491 ? 241.95100 236.47700 241.15400 1.000 122.31620 399 GLU B CA 1
ATOM 5242 C C . GLU B 1 491 ? 241.96300 236.79900 242.64300 1.000 124.63129 399 GLU B C 1
ATOM 5243 O O . GLU B 1 491 ? 241.25100 236.16300 243.42700 1.000 124.03289 399 GLU B O 1
ATOM 5249 N N . ASN B 1 492 ? 242.76300 237.78700 243.05100 1.000 126.73770 400 ASN B N 1
ATOM 5250 C CA . ASN B 1 492 ? 242.79700 238.19400 244.45300 1.000 123.83938 400 ASN B CA 1
ATOM 5251 C C . ASN B 1 492 ? 241.46500 238.79600 244.87900 1.000 123.05035 400 ASN B C 1
ATOM 5252 O O . ASN B 1 492 ? 240.98300 238.54300 245.99000 1.000 123.65745 400 ASN B O 1
ATOM 5257 N N . LYS B 1 493 ? 240.85900 239.60700 244.00600 1.000 121.28261 401 LYS B N 1
ATOM 5258 C CA . LYS B 1 493 ? 239.54400 240.16900 244.30600 1.000 121.54045 401 LYS B CA 1
ATOM 5259 C C . LYS B 1 493 ? 238.50200 239.06900 244.47200 1.000 121.97928 401 LYS B C 1
ATOM 5260 O O . LYS B 1 493 ? 237.68900 239.10700 245.40500 1.000 124.63176 401 LYS B O 1
ATOM 5266 N N . LEU B 1 494 ? 238.52200 238.07400 243.58200 1.000 122.32650 402 LEU B N 1
ATOM 5267 C CA . LEU B 1 494 ? 237.57000 236.97200 243.67200 1.000 123.17746 402 LEU B CA 1
ATOM 5268 C C . LEU B 1 494 ? 237.80500 236.14500 244.93000 1.000 125.81067 402 LEU B C 1
ATOM 5269 O O . LEU B 1 494 ? 236.85200 235.70300 245.57600 1.000 125.67766 402 LEU B O 1
ATOM 5274 N N . ARG B 1 495 ? 239.07200 235.92100 245.29000 1.000 130.29611 403 ARG B N 1
ATOM 5275 C CA . ARG B 1 495 ? 239.37200 235.16400 246.50300 1.000 129.25896 403 ARG B CA 1
ATOM 5276 C C . ARG B 1 495 ? 238.90900 235.90700 247.75000 1.000 129.65327 403 ARG B C 1
ATOM 5277 O O . ARG B 1 495 ? 238.36200 235.29700 248.67700 1.000 128.09746 403 ARG B O 1
ATOM 5285 N N . GLN B 1 496 ? 239.11900 237.22600 247.79200 1.000 134.64278 404 GLN B N 1
ATOM 5286 C CA . GLN B 1 496 ? 238.64300 238.01600 248.92300 1.000 133.67824 404 GLN B CA 1
ATOM 5287 C C . GLN B 1 496 ? 237.12300 237.97400 249.01500 1.000 133.96384 404 GLN B C 1
ATOM 5288 O O . GLN B 1 496 ? 236.55900 237.77600 250.09800 1.000 134.68615 404 GLN B O 1
ATOM 5294 N N . LEU B 1 497 ? 236.44200 238.12700 247.87500 1.000 136.78436 405 LEU B N 1
ATOM 5295 C CA . LEU B 1 497 ? 234.98500 238.05500 247.86800 1.000 137.87727 405 LEU B CA 1
ATOM 5296 C C . LEU B 1 497 ? 234.49400 236.68000 248.30800 1.000 139.23294 405 LEU B C 1
ATOM 5297 O O . LEU B 1 497 ? 233.52300 236.58400 249.07000 1.000 139.61405 405 LEU B O 1
ATOM 5302 N N . ASN B 1 498 ? 235.15900 235.61500 247.84400 1.000 138.72593 406 ASN B N 1
ATOM 5303 C CA . ASN B 1 498 ? 234.78500 234.25300 248.20800 1.000 138.01747 406 ASN B CA 1
ATOM 5304 C C . ASN B 1 498 ? 234.96300 234.01100 249.69900 1.000 138.44323 406 ASN B C 1
ATOM 5305 O O . ASN B 1 498 ? 234.11700 233.37000 250.33400 1.000 138.58139 406 ASN B O 1
ATOM 5310 N N . LEU B 1 499 ? 236.05800 234.51400 250.27400 1.000 138.54615 407 LEU B N 1
ATOM 5311 C CA . LEU B 1 499 ? 236.23000 234.42700 251.71900 1.000 138.02442 407 LEU B CA 1
ATOM 5312 C C . LEU B 1 499 ? 235.17600 235.25200 252.44400 1.000 137.44068 407 LEU B C 1
ATOM 5313 O O . LEU B 1 499 ? 234.82200 234.94900 253.59000 1.000 136.54777 407 LEU B O 1
ATOM 5318 N N . ASN B 1 500 ? 234.67000 236.30700 251.79800 1.000 138.26023 408 ASN B N 1
ATOM 5319 C CA . ASN B 1 500 ? 233.59500 237.08400 252.40900 1.000 137.56610 408 ASN B CA 1
ATOM 5320 C C . ASN B 1 500 ? 232.30600 236.27300 252.51500 1.000 137.96049 408 ASN B C 1
ATOM 5321 O O . ASN B 1 500 ? 231.70400 236.20100 253.59300 1.000 136.98827 408 ASN B O 1
ATOM 5326 N N . ASN B 1 501 ? 231.85200 235.65300 251.41600 1.000 144.15568 409 ASN B N 1
ATOM 5327 C CA . ASN B 1 501 ? 230.54100 235.00100 251.52200 1.000 144.25027 409 ASN B CA 1
ATOM 5328 C C . ASN B 1 501 ? 230.66300 233.65100 252.22000 1.000 143.76886 409 ASN B C 1
ATOM 5329 O O . ASN B 1 501 ? 229.74000 233.22200 252.92300 1.000 142.94533 409 ASN B O 1
ATOM 5334 N N . GLU B 1 502 ? 231.78600 232.95500 252.01900 1.000 143.86992 410 GLU B N 1
ATOM 5335 C CA . GLU B 1 502 ? 231.92900 231.59800 252.54200 1.000 143.37750 410 GLU B CA 1
ATOM 5336 C C . GLU B 1 502 ? 231.92500 231.58600 254.06600 1.000 142.84843 410 GLU B C 1
ATOM 5337 O O . GLU B 1 502 ? 231.30300 230.71900 254.69000 1.000 143.44824 410 GLU B O 1
ATOM 5343 N N . PRO C 1 15 ? 217.02000 231.57800 213.90700 1.000 125.76975 15 PRO C N 1
ATOM 5344 C CA . PRO C 1 15 ? 217.71400 232.72000 214.50700 1.000 124.23904 15 PRO C CA 1
ATOM 5345 C C . PRO C 1 15 ? 216.84900 233.97600 214.59100 1.000 123.63448 15 PRO C C 1
ATOM 5346 O O . PRO C 1 15 ? 215.67500 233.93300 214.21500 1.000 123.53821 15 PRO C O 1
ATOM 5350 N N . ALA C 1 16 ? 217.42900 235.08000 215.07300 1.000 116.83910 16 ALA C N 1
ATOM 5351 C CA . ALA C 1 16 ? 216.65600 236.26700 215.42000 1.000 117.11332 16 ALA C CA 1
ATOM 5352 C C . ALA C 1 16 ? 217.20900 237.55100 214.80900 1.000 117.11456 16 ALA C C 1
ATOM 5353 O O . ALA C 1 16 ? 217.00200 238.63700 215.35600 1.000 116.32340 16 ALA C O 1
ATOM 5355 N N . TYR C 1 17 ? 217.90900 237.44800 213.68000 1.000 114.70493 17 TYR C N 1
ATOM 5356 C CA . TYR C 1 17 ? 218.22500 238.62400 212.87500 1.000 113.94223 17 TYR C CA 1
ATOM 5357 C C . TYR C 1 17 ? 217.04500 239.18300 212.09900 1.000 112.90283 17 TYR C C 1
ATOM 5358 O O . TYR C 1 17 ? 217.21200 240.21100 211.43300 1.000 111.82129 17 TYR C O 1
ATOM 5367 N N . ARG C 1 18 ? 215.87700 238.54600 212.15900 1.000 105.39440 18 ARG C N 1
ATOM 5368 C CA . ARG C 1 18 ? 214.75100 239.00900 211.35700 1.000 104.23543 18 ARG C CA 1
ATOM 5369 C C . ARG C 1 18 ? 214.29200 240.39800 211.77600 1.000 103.87690 18 ARG C C 1
ATOM 5370 O O . ARG C 1 18 ? 213.73400 241.13900 210.95900 1.000 105.51136 18 ARG C O 1
ATOM 5378 N N . ILE C 1 19 ? 214.52200 240.77100 213.03800 1.000 87.67551 19 ILE C N 1
ATOM 5379 C CA . ILE C 1 19 ? 214.19000 242.11200 213.49500 1.000 85.57942 19 ILE C CA 1
ATOM 5380 C C . ILE C 1 19 ? 215.09100 243.16400 212.86100 1.000 88.29979 19 ILE C C 1
ATOM 5381 O O . ILE C 1 19 ? 214.72600 244.34300 212.82100 1.000 88.98058 19 ILE C O 1
ATOM 5386 N N . LEU C 1 20 ? 216.26100 242.77200 212.36100 1.000 83.41432 20 LEU C N 1
ATOM 5387 C CA . LEU C 1 20 ? 217.17300 243.68700 211.69300 1.000 79.88217 20 LEU C CA 1
ATOM 5388 C C . LEU C 1 20 ? 216.90300 243.80000 210.19900 1.000 80.88306 20 LEU C C 1
ATOM 5389 O O . LEU C 1 20 ? 217.56300 244.59300 209.52100 1.000 84.01158 20 LEU C O 1
ATOM 5394 N N . LYS C 1 21 ? 215.95400 243.02600 209.67300 1.000 69.88366 21 LYS C N 1
ATOM 5395 C CA . LYS C 1 21 ? 215.57700 243.09300 208.26600 1.000 66.92680 21 LYS C CA 1
ATOM 5396 C C . LYS C 1 21 ? 214.20900 243.74600 208.14800 1.000 63.50832 21 LYS C C 1
ATOM 5397 O O . LYS C 1 21 ? 213.19100 243.12200 208.48600 1.000 67.30920 21 LYS C O 1
ATOM 5403 N N . PRO C 1 22 ? 214.12600 244.98900 207.68500 1.000 49.09047 22 PRO C N 1
ATOM 5404 C CA . PRO C 1 22 ? 212.81900 245.63500 207.51300 1.000 52.39179 22 PRO C CA 1
ATOM 5405 C C . PRO C 1 22 ? 212.06200 245.08200 206.31800 1.000 59.18414 22 PRO C C 1
ATOM 5406 O O . PRO C 1 22 ? 212.50200 244.10800 205.69900 1.000 66.13430 22 PRO C O 1
ATOM 5410 N N . TRP C 1 23 ? 210.91900 245.69100 205.98900 1.000 48.72562 23 TRP C N 1
ATOM 5411 C CA . TRP C 1 23 ? 210.08200 245.15600 204.92000 1.000 49.94807 23 TRP C CA 1
ATOM 5412 C C . TRP C 1 23 ? 210.78800 245.22800 203.57200 1.000 53.16412 23 TRP C C 1
ATOM 5413 O O . TRP C 1 23 ? 210.60000 244.35000 202.72100 1.000 54.26867 23 TRP C O 1
ATOM 5424 N N . TRP C 1 24 ? 211.61100 246.25900 203.36000 1.000 53.21106 24 TRP C N 1
ATOM 5425 C CA . TRP C 1 24 ? 212.30300 246.38200 202.08200 1.000 41.11820 24 TRP C CA 1
ATOM 5426 C C . TRP C 1 24 ? 213.33300 245.27400 201.90800 1.000 43.74973 24 TRP C C 1
ATOM 5427 O O . TRP C 1 24 ? 213.48800 244.72500 200.81100 1.000 63.37446 24 TRP C O 1
ATOM 5438 N N . ASP C 1 25 ? 214.03800 244.91900 202.98500 1.000 45.52422 25 ASP C N 1
ATOM 5439 C CA . ASP C 1 25 ? 215.01900 243.84000 202.90200 1.000 47.75917 25 ASP C CA 1
ATOM 5440 C C . ASP C 1 25 ? 214.35100 242.50000 202.61700 1.000 52.16310 25 ASP C C 1
ATOM 5441 O O . ASP C 1 25 ? 214.85000 241.71200 201.80600 1.000 60.87522 25 ASP C O 1
ATOM 5446 N N . VAL C 1 26 ? 213.21500 242.23100 203.26400 1.000 47.81148 26 VAL C N 1
ATOM 5447 C CA . VAL C 1 26 ? 212.49200 240.98100 203.02900 1.000 52.14162 26 VAL C CA 1
ATOM 5448 C C . VAL C 1 26 ? 211.96400 240.93400 201.59900 1.000 58.67356 26 VAL C C 1
ATOM 5449 O O . VAL C 1 26 ? 212.02200 239.89400 200.92500 1.000 62.19091 26 VAL C O 1
ATOM 5453 N N . PHE C 1 27 ? 211.43500 242.06300 201.11800 1.000 56.68835 27 PHE C N 1
ATOM 5454 C CA . PHE C 1 27 ? 210.93900 242.13500 199.74800 1.000 55.57778 27 PHE C CA 1
ATOM 5455 C C . PHE C 1 27 ? 212.05700 241.88500 198.74400 1.000 55.07496 27 PHE C C 1
ATOM 5456 O O . PHE C 1 27 ? 211.88300 241.13000 197.78000 1.000 57.45568 27 PHE C O 1
ATOM 5464 N N . THR C 1 28 ? 213.22000 242.50400 198.96400 1.000 46.74495 28 THR C N 1
ATOM 5465 C CA . THR C 1 28 ? 214.34600 242.29600 198.06000 1.000 39.35087 28 THR C CA 1
ATOM 5466 C C . THR C 1 28 ? 214.85400 240.86400 198.13300 1.000 44.82949 28 THR C C 1
ATOM 5467 O O . THR C 1 28 ? 215.29600 240.30800 197.12500 1.000 54.64834 28 THR C O 1
ATOM 5471 N N . ASP C 1 29 ? 214.79500 240.24700 199.31500 1.000 44.39920 29 ASP C N 1
ATOM 5472 C CA . ASP C 1 29 ? 215.20500 238.85200 199.44100 1.000 48.07530 29 ASP C CA 1
ATOM 5473 C C . ASP C 1 29 ? 214.28500 237.93400 198.64400 1.000 49.72695 29 ASP C C 1
ATOM 5474 O O . ASP C 1 29 ? 214.74800 237.01900 197.95400 1.000 55.68353 29 ASP C O 1
ATOM 5479 N N . TYR C 1 30 ? 212.97300 238.17100 198.72000 1.000 49.27852 30 TYR C N 1
ATOM 5480 C CA . TYR C 1 30 ? 212.03200 237.35000 197.95800 1.000 53.54245 30 TYR C CA 1
ATOM 5481 C C . TYR C 1 30 ? 212.19500 237.56700 196.45700 1.000 54.61809 30 TYR C C 1
ATOM 5482 O O . TYR C 1 30 ? 212.13200 236.61400 195.66400 1.000 51.58396 30 TYR C O 1
ATOM 5491 N N . ILE C 1 31 ? 212.40100 238.82300 196.04800 1.000 49.15591 31 ILE C N 1
ATOM 5492 C CA . ILE C 1 31 ? 212.64300 239.11400 194.63800 1.000 38.67477 31 ILE C CA 1
ATOM 5493 C C . ILE C 1 31 ? 213.92500 238.44000 194.16900 1.000 41.67177 31 ILE C C 1
ATOM 5494 O O . ILE C 1 31 ? 213.98400 237.89900 193.06200 1.000 48.33617 31 ILE C O 1
ATOM 5499 N N . SER C 1 32 ? 214.95900 238.43200 195.01500 1.000 42.18822 32 SER C N 1
ATOM 5500 C CA . SER C 1 32 ? 216.20700 237.76200 194.66600 1.000 43.30890 32 SER C CA 1
ATOM 5501 C C . SER C 1 32 ? 216.02000 236.25500 194.56100 1.000 45.08252 32 SER C C 1
ATOM 5502 O O . SER C 1 32 ? 216.63900 235.60800 193.71300 1.000 50.96729 32 SER C O 1
ATOM 5505 N N . ILE C 1 33 ? 215.17700 235.67600 195.41800 1.000 47.01093 33 ILE C N 1
ATOM 5506 C CA . ILE C 1 33 ? 214.91900 234.24000 195.33700 1.000 50.04765 33 ILE C CA 1
ATOM 5507 C C . ILE C 1 33 ? 214.22200 233.89100 194.02600 1.000 54.32298 33 ILE C C 1
ATOM 5508 O O . ILE C 1 33 ? 214.63300 232.96300 193.31600 1.000 56.38775 33 ILE C O 1
ATOM 5513 N N . VAL C 1 34 ? 213.17400 234.64000 193.67000 1.000 48.49312 34 VAL C N 1
ATOM 5514 C CA . VAL C 1 34 ? 212.45700 234.35900 192.42400 1.000 47.05882 34 VAL C CA 1
ATOM 5515 C C . VAL C 1 34 ? 213.35700 234.64700 191.22200 1.000 46.60559 34 VAL C C 1
ATOM 5516 O O . VAL C 1 34 ? 213.31200 233.94800 190.19900 1.000 45.59101 34 VAL C O 1
ATOM 5520 N N . MET C 1 35 ? 214.22300 235.65100 191.35400 1.000 43.30130 35 MET C N 1
ATOM 5521 C CA . MET C 1 35 ? 215.22700 235.95400 190.34200 1.000 38.18584 35 MET C CA 1
ATOM 5522 C C . MET C 1 35 ? 216.19000 234.78800 190.15800 1.000 40.64760 35 MET C C 1
ATOM 5523 O O . MET C 1 35 ? 216.59000 234.46500 189.03400 1.000 45.90074 35 MET C O 1
ATOM 5528 N N . LEU C 1 36 ? 216.59200 234.15800 191.26200 1.000 48.17078 36 LEU C N 1
ATOM 5529 C CA . LEU C 1 36 ? 217.46800 232.99500 191.18800 1.000 45.57135 36 LEU C CA 1
ATOM 5530 C C . LEU C 1 36 ? 216.75300 231.81700 190.54500 1.000 44.52169 36 LEU C C 1
ATOM 5531 O O . LEU C 1 36 ? 217.37800 231.00500 189.85400 1.000 51.40773 36 LEU C O 1
ATOM 5536 N N . MET C 1 37 ? 215.44500 231.69700 190.77900 1.000 47.73089 37 MET C N 1
ATOM 5537 C CA . MET C 1 37 ? 214.67000 230.68300 190.06800 1.000 51.38387 37 MET C CA 1
ATOM 5538 C C . MET C 1 37 ? 214.67700 230.94600 188.56900 1.000 52.34883 37 MET C C 1
ATOM 5539 O O . MET C 1 37 ? 214.79900 230.01200 187.76700 1.000 49.44253 37 MET C O 1
ATOM 5544 N N . ILE C 1 38 ? 214.55000 232.21700 188.17500 1.000 44.73757 38 ILE C N 1
ATOM 5545 C CA . ILE C 1 38 ? 214.68100 232.59100 186.76600 1.000 35.61786 38 ILE C CA 1
ATOM 5546 C C . ILE C 1 38 ? 216.03700 232.16300 186.22500 1.000 37.34481 38 ILE C C 1
ATOM 5547 O O . ILE C 1 38 ? 216.13800 231.57100 185.14400 1.000 39.45468 38 ILE C O 1
ATOM 5552 N N . ALA C 1 39 ? 217.09900 232.47200 186.97200 1.000 42.39603 39 ALA C N 1
ATOM 5553 C CA . ALA C 1 39 ? 218.45400 232.15600 186.53000 1.000 35.85547 39 ALA C CA 1
ATOM 5554 C C . ALA C 1 39 ? 218.64100 230.65600 186.35200 1.000 36.36763 39 ALA C C 1
ATOM 5555 O O . ALA C 1 39 ? 219.17800 230.20500 185.33600 1.000 39.80590 39 ALA C O 1
ATOM 5557 N N . VAL C 1 40 ? 218.17700 229.86700 187.32200 1.000 40.02853 40 VAL C N 1
ATOM 5558 C CA . VAL C 1 40 ? 218.34300 228.41700 187.26000 1.000 39.14002 40 VAL C CA 1
ATOM 5559 C C . VAL C 1 40 ? 217.52800 227.83100 186.11200 1.000 44.38449 40 VAL C C 1
ATOM 5560 O O . VAL C 1 40 ? 218.00700 226.96900 185.36600 1.000 47.18105 40 VAL C O 1
ATOM 5564 N N . PHE C 1 41 ? 216.28700 228.30000 185.94600 1.000 37.67023 41 PHE C N 1
ATOM 5565 C CA . PHE C 1 41 ? 215.42600 227.79500 184.88000 1.000 35.34980 41 PHE C CA 1
ATOM 5566 C C . PHE C 1 41 ? 216.00900 228.10500 183.50600 1.000 38.22711 41 PHE C C 1
ATOM 5567 O O . PHE C 1 41 ? 216.11800 227.22000 182.64400 1.000 42.91861 41 PHE C O 1
ATOM 5575 N N . GLY C 1 42 ? 216.41200 229.36000 183.29400 1.000 39.76134 42 GLY C N 1
ATOM 5576 C CA . GLY C 1 42 ? 216.99900 229.73400 182.02100 1.000 38.42505 42 GLY C CA 1
ATOM 5577 C C . GLY C 1 42 ? 218.32200 229.04200 181.76100 1.000 41.50145 42 GLY C C 1
ATOM 5578 O O . GLY C 1 42 ? 218.62900 228.68500 180.62400 1.000 43.83645 42 GLY C O 1
ATOM 5579 N N . GLY C 1 43 ? 219.12300 228.84300 182.81000 1.000 39.68982 43 GLY C N 1
ATOM 5580 C CA . GLY C 1 43 ? 220.38500 228.14600 182.63900 1.000 37.76601 43 GLY C CA 1
ATOM 5581 C C . GLY C 1 43 ? 220.19200 226.69000 182.27600 1.000 41.82672 43 GLY C C 1
ATOM 5582 O O . GLY C 1 43 ? 220.89800 226.15900 181.41900 1.000 49.86406 43 GLY C O 1
ATOM 5583 N N . THR C 1 44 ? 219.22100 226.03000 182.91000 1.000 36.82852 44 THR C N 1
ATOM 5584 C CA . THR C 1 44 ? 218.90000 224.65200 182.55800 1.000 39.85122 44 THR C CA 1
ATOM 5585 C C . THR C 1 44 ? 218.42300 224.56000 181.11500 1.000 45.20893 44 THR C C 1
ATOM 5586 O O . THR C 1 44 ? 218.81200 223.64700 180.37500 1.000 43.19246 44 THR C O 1
ATOM 5590 N N . LEU C 1 45 ? 217.59100 225.51500 180.69100 1.000 45.43638 45 LEU C N 1
ATOM 5591 C CA . LEU C 1 45 ? 217.08100 225.47700 179.32400 1.000 42.11445 45 LEU C CA 1
ATOM 5592 C C . LEU C 1 45 ? 218.18500 225.75600 178.30900 1.000 41.97764 45 LEU C C 1
ATOM 5593 O O . LEU C 1 45 ? 218.22400 225.13600 177.24100 1.000 41.60366 45 LEU C O 1
ATOM 5598 N N . GLN C 1 46 ? 219.09000 226.68400 178.62700 1.000 46.00421 46 GLN C N 1
ATOM 5599 C CA . GLN C 1 46 ? 220.19300 226.99200 177.72500 1.000 37.95030 46 GLN C CA 1
ATOM 5600 C C . GLN C 1 46 ? 221.18000 225.83500 177.65700 1.000 42.14264 46 GLN C C 1
ATOM 5601 O O . GLN C 1 46 ? 221.77600 225.57500 176.60600 1.000 45.28241 46 GLN C O 1
ATOM 5607 N N . VAL C 1 47 ? 221.37400 225.13700 178.77600 1.000 48.71350 47 VAL C N 1
ATOM 5608 C CA . VAL C 1 47 ? 222.23300 223.96100 178.78800 1.000 49.18752 47 VAL C CA 1
ATOM 5609 C C . VAL C 1 47 ? 221.63600 222.84300 177.94700 1.000 50.64587 47 VAL C C 1
ATOM 5610 O O . VAL C 1 47 ? 222.30900 222.27400 177.08100 1.000 52.57861 47 VAL C O 1
ATOM 5614 N N . THR C 1 48 ? 220.36100 222.52800 178.15900 1.000 45.72021 48 THR C N 1
ATOM 5615 C CA . THR C 1 48 ? 219.82300 221.30700 177.57500 1.000 46.50375 48 THR C CA 1
ATOM 5616 C C . THR C 1 48 ? 219.33500 221.50900 176.14200 1.000 47.34025 48 THR C C 1
ATOM 5617 O O . THR C 1 48 ? 219.66400 220.71000 175.25900 1.000 48.66325 48 THR C O 1
ATOM 5621 N N . GLN C 1 49 ? 218.57200 222.57500 175.88200 1.000 51.03177 49 GLN C N 1
ATOM 5622 C CA . GLN C 1 49 ? 217.83700 222.68300 174.62800 1.000 49.22197 49 GLN C CA 1
ATOM 5623 C C . GLN C 1 49 ? 218.16800 223.89600 173.77200 1.000 50.54317 49 GLN C C 1
ATOM 5624 O O . GLN C 1 49 ? 217.58300 224.03000 172.69300 1.000 55.79624 49 GLN C O 1
ATOM 5630 N N . ASP C 1 50 ? 219.06000 224.78300 174.20600 1.000 46.98067 50 ASP C N 1
ATOM 5631 C CA . ASP C 1 50 ? 219.38600 225.93400 173.37100 1.000 47.05573 50 ASP C CA 1
ATOM 5632 C C . ASP C 1 50 ? 220.16800 225.48500 172.14700 1.000 43.07260 50 ASP C C 1
ATOM 5633 O O . ASP C 1 50 ? 221.25500 224.91200 172.26500 1.000 44.14336 50 ASP C O 1
ATOM 5638 N N . LYS C 1 51 ? 219.61100 225.75500 170.97300 1.000 30.59159 51 LYS C N 1
ATOM 5639 C CA . LYS C 1 51 ? 220.19300 225.31100 169.71600 1.000 40.68949 51 LYS C CA 1
ATOM 5640 C C . LYS C 1 51 ? 219.69400 226.23400 168.61500 1.000 36.27254 51 LYS C C 1
ATOM 5641 O O . LYS C 1 51 ? 218.89500 227.14300 168.85300 1.000 38.30185 51 LYS C O 1
ATOM 5647 N N . MET C 1 52 ? 220.18200 225.99800 167.40400 1.000 17.03516 52 MET C N 1
ATOM 5648 C CA . MET C 1 52 ? 219.67600 226.65900 166.21200 1.000 8.65079 52 MET C CA 1
ATOM 5649 C C . MET C 1 52 ? 219.33800 225.58500 165.19400 1.000 18.38266 52 MET C C 1
ATOM 5650 O O . MET C 1 52 ? 220.03600 224.57200 165.10600 1.000 37.65278 52 MET C O 1
ATOM 5655 N N . ILE C 1 53 ? 218.26200 225.79100 164.44600 1.000 0.26829 53 ILE C N 1
ATOM 5656 C CA . ILE C 1 53 ? 217.88500 224.89400 163.35900 1.000 8.47833 53 ILE C CA 1
ATOM 5657 C C . ILE C 1 53 ? 218.04300 225.70800 162.08100 1.000 19.44410 53 ILE C C 1
ATOM 5658 O O . ILE C 1 53 ? 217.17300 226.49000 161.69800 1.000 30.08929 53 ILE C O 1
ATOM 5663 N N . CYS C 1 54 ? 219.17800 225.52300 161.41700 1.000 18.37390 54 CYS C N 1
ATOM 5664 C CA . CYS C 1 54 ? 219.57500 226.35300 160.29100 1.000 13.48742 54 CYS C CA 1
ATOM 5665 C C . CYS C 1 54 ? 219.34900 225.60900 158.98400 1.000 24.67414 54 CYS C C 1
ATOM 5666 O O . CYS C 1 54 ? 219.76000 224.45300 158.84300 1.000 36.34768 54 CYS C O 1
ATOM 5669 N N . LEU C 1 55 ? 218.69900 226.27500 158.03600 1.000 25.41843 55 LEU C N 1
ATOM 5670 C CA . LEU C 1 55 ? 218.53400 225.76400 156.69200 1.000 14.84874 55 LEU C CA 1
ATOM 5671 C C . LEU C 1 55 ? 219.19100 226.72000 155.70900 1.000 20.03104 55 LEU C C 1
ATOM 5672 O O . LEU C 1 55 ? 219.01100 227.94000 155.82600 1.000 38.24574 55 LEU C O 1
ATOM 5677 N N . PRO C 1 56 ? 219.96400 226.22100 154.74900 1.000 0.00000 56 PRO C N 1
ATOM 5678 C CA . PRO C 1 56 ? 220.61300 227.11600 153.78700 1.000 4.62364 56 PRO C CA 1
ATOM 5679 C C . PRO C 1 56 ? 219.60500 227.79100 152.87200 1.000 14.97846 56 PRO C C 1
ATOM 5680 O O . PRO C 1 56 ? 218.54100 227.24700 152.57600 1.000 31.21452 56 PRO C O 1
ATOM 5684 N N . CYS C 1 57 ? 219.95500 228.99300 152.42400 1.000 30.72477 57 CYS C N 1
ATOM 5685 C CA . CYS C 1 57 ? 219.17700 229.70800 151.42100 1.000 40.38346 57 CYS C CA 1
ATOM 5686 C C . CYS C 1 57 ? 219.68500 229.28200 150.04900 1.000 49.26280 57 CYS C C 1
ATOM 5687 O O . CYS C 1 57 ? 220.79000 229.66000 149.64600 1.000 55.61116 57 CYS C O 1
ATOM 5690 N N . LYS C 1 58 ? 218.88500 228.47700 149.34400 1.000 53.87827 58 LYS C N 1
ATOM 5691 C CA . LYS C 1 58 ? 219.31100 227.93200 148.05700 1.000 54.34146 58 LYS C CA 1
ATOM 5692 C C . LYS C 1 58 ? 219.53400 229.03500 147.03200 1.000 62.78660 58 LYS C C 1
ATOM 5693 O O . LYS C 1 58 ? 220.52400 229.02100 146.29300 1.000 64.85428 58 LYS C O 1
ATOM 5699 N N . TRP C 1 59 ? 218.62400 230.00000 146.97200 1.000 91.90035 59 TRP C N 1
ATOM 5700 C CA . TRP C 1 59 ? 218.71200 231.09600 146.01800 1.000 93.43326 59 TRP C CA 1
ATOM 5701 C C . TRP C 1 59 ? 219.16800 232.34800 146.75200 1.000 95.51216 59 TRP C C 1
ATOM 5702 O O . TRP C 1 59 ? 218.49800 232.80400 147.68500 1.000 94.15457 59 TRP C O 1
ATOM 5713 N N . VAL C 1 60 ? 220.30800 232.89400 146.33700 1.000 107.90815 60 VAL C N 1
ATOM 5714 C CA . VAL C 1 60 ? 220.91100 234.03900 147.00200 1.000 109.56853 60 VAL C CA 1
ATOM 5715 C C . VAL C 1 60 ? 221.27300 235.09300 145.96600 1.000 109.34564 60 VAL C C 1
ATOM 5716 O O . VAL C 1 60 ? 221.53000 234.78500 144.79800 1.000 106.62746 60 VAL C O 1
ATOM 5720 N N . THR C 1 61 ? 221.28700 236.34900 146.40700 1.000 122.26852 61 THR C N 1
ATOM 5721 C CA . THR C 1 61 ? 221.68500 237.48200 145.57800 1.000 122.77187 61 THR C CA 1
ATOM 5722 C C . THR C 1 61 ? 222.60400 238.37200 146.40500 1.000 122.66282 61 THR C C 1
ATOM 5723 O O . THR C 1 61 ? 222.13800 239.08400 147.30200 1.000 120.90152 61 THR C O 1
ATOM 5727 N N . LYS C 1 62 ? 223.90100 238.32200 146.10000 1.000 121.42636 62 LYS C N 1
ATOM 5728 C CA . LYS C 1 62 ? 224.93600 239.10800 146.77500 1.000 120.38346 62 LYS C CA 1
ATOM 5729 C C . LYS C 1 62 ? 224.94200 238.83900 148.28100 1.000 120.75859 62 LYS C C 1
ATOM 5730 O O . LYS C 1 62 ? 224.83300 239.74700 149.10700 1.000 121.09882 62 LYS C O 1
ATOM 5736 N N . ASP C 1 63 ? 225.07900 237.55100 148.61600 1.000 114.62657 63 ASP C N 1
ATOM 5737 C CA . ASP C 1 63 ? 225.13000 237.06800 150.00100 1.000 115.41433 63 ASP C CA 1
ATOM 5738 C C . ASP C 1 63 ? 223.89700 237.50000 150.79500 1.000 115.62278 63 ASP C C 1
ATOM 5739 O O . ASP C 1 63 ? 223.98100 237.88200 151.96400 1.000 113.98035 63 ASP C O 1
ATOM 5744 N N . SER C 1 64 ? 222.74000 237.43800 150.14200 1.000 116.03019 64 SER C N 1
ATOM 5745 C CA . SER C 1 64 ? 221.46200 237.72200 150.77700 1.000 116.03823 64 SER C CA 1
ATOM 5746 C C . SER C 1 64 ? 220.43200 236.73600 150.25200 1.000 115.44741 64 SER C C 1
ATOM 5747 O O . SER C 1 64 ? 220.40300 236.44700 149.05300 1.000 113.18026 64 SER C O 1
ATOM 5750 N N . CYS C 1 65 ? 219.59600 236.22000 151.15200 1.000 113.99177 65 CYS C N 1
ATOM 5751 C CA . CYS C 1 65 ? 218.58000 235.23700 150.78400 1.000 112.80645 65 CYS C CA 1
ATOM 5752 C C . CYS C 1 65 ? 217.59100 235.86300 149.80800 1.000 113.20014 65 CYS C C 1
ATOM 5753 O O . CYS C 1 65 ? 216.85800 236.79200 150.16400 1.000 112.46691 65 CYS C O 1
ATOM 5756 N N . ASN C 1 66 ? 217.58100 235.35800 148.57100 1.000 121.92497 66 ASN C N 1
ATOM 5757 C CA . ASN C 1 66 ? 216.73900 235.94000 147.53000 1.000 123.63285 66 ASN C CA 1
ATOM 5758 C C . ASN C 1 66 ? 215.25900 235.73300 147.83000 1.000 124.74816 66 ASN C C 1
ATOM 5759 O O . ASN C 1 66 ? 214.42600 236.57000 147.46100 1.000 124.68535 66 ASN C O 1
ATOM 5764 N N . ASP C 1 67 ? 214.92000 234.62400 148.49400 1.000 127.82364 67 ASP C N 1
ATOM 5765 C CA . ASP C 1 67 ? 213.56600 234.32200 148.96500 1.000 127.08161 67 ASP C CA 1
ATOM 5766 C C . ASP C 1 67 ? 212.57100 234.29300 147.79900 1.000 127.49791 67 ASP C C 1
ATOM 5767 O O . ASP C 1 67 ? 211.62400 235.07800 147.72000 1.000 127.65589 67 ASP C O 1
ATOM 5772 N N . SER C 1 68 ? 212.81900 233.35600 146.89000 1.000 127.05091 68 SER C N 1
ATOM 5773 C CA . SER C 1 68 ? 211.95600 233.17300 145.72900 1.000 127.07368 68 SER C CA 1
ATOM 5774 C C . SER C 1 68 ? 211.02600 231.97900 145.92100 1.000 126.75464 68 SER C C 1
ATOM 5775 O O . SER C 1 68 ? 211.47100 230.87700 146.24000 1.000 126.43528 68 SER C O 1
ATOM 5778 N N . THR C 1 184 ? 201.01300 219.63800 139.12900 1.000 97.79715 92 THR C N 1
ATOM 5779 C CA . THR C 1 184 ? 202.34700 220.00700 139.58600 1.000 98.81194 92 THR C CA 1
ATOM 5780 C C . THR C 1 184 ? 202.32300 220.44900 141.04500 1.000 98.09614 92 THR C C 1
ATOM 5781 O O . THR C 1 184 ? 202.44400 221.63700 141.34600 1.000 97.15498 92 THR C O 1
ATOM 5785 N N . GLY C 1 185 ? 202.16400 219.48400 141.94800 1.000 85.92328 93 GLY C N 1
ATOM 5786 C CA . GLY C 1 185 ? 202.17000 219.75700 143.36400 1.000 84.28714 93 GLY C CA 1
ATOM 5787 C C . GLY C 1 185 ? 203.54500 220.16200 143.85200 1.000 84.56759 93 GLY C C 1
ATOM 5788 O O . GLY C 1 185 ? 204.56300 219.86300 143.22000 1.000 81.46377 93 GLY C O 1
ATOM 5789 N N . PRO C 1 186 ? 203.59900 220.86900 144.98000 1.000 76.08302 94 PRO C N 1
ATOM 5790 C CA . PRO C 1 186 ? 204.89600 221.29300 145.52300 1.000 74.02182 94 PRO C CA 1
ATOM 5791 C C . PRO C 1 186 ? 205.73100 220.10000 145.96100 1.000 73.22147 94 PRO C C 1
ATOM 5792 O O . PRO C 1 186 ? 205.20400 219.08700 146.42600 1.000 76.68758 94 PRO C O 1
ATOM 5796 N N . THR C 1 187 ? 207.04400 220.22700 145.80400 1.000 54.96607 95 THR C N 1
ATOM 5797 C CA . THR C 1 187 ? 207.98900 219.20900 146.22900 1.000 51.39207 95 THR C CA 1
ATOM 5798 C C . THR C 1 187 ? 209.09500 219.86100 147.04700 1.000 54.69556 95 THR C C 1
ATOM 5799 O O . THR C 1 187 ? 209.38600 221.05000 146.89000 1.000 62.03114 95 THR C O 1
ATOM 5803 N N . GLY C 1 188 ? 209.69600 219.07400 147.93500 1.000 35.72647 96 GLY C N 1
ATOM 5804 C CA . GLY C 1 188 ? 210.64900 219.62500 148.87600 1.000 28.01254 96 GLY C CA 1
ATOM 5805 C C . GLY C 1 188 ? 211.94200 220.06100 148.21600 1.000 30.47133 96 GLY C C 1
ATOM 5806 O O . GLY C 1 188 ? 212.38200 219.50300 147.21200 1.000 37.87339 96 GLY C O 1
ATOM 5807 N N . ILE C 1 189 ? 212.55800 221.08300 148.80100 1.000 32.09538 97 ILE C N 1
ATOM 5808 C CA . ILE C 1 189 ? 213.85500 221.56400 148.34200 1.000 28.55378 97 ILE C CA 1
ATOM 5809 C C . ILE C 1 189 ? 214.93500 220.62600 148.86100 1.000 33.71002 97 ILE C C 1
ATOM 5810 O O . ILE C 1 189 ? 214.97500 220.30500 150.05400 1.000 41.85222 97 ILE C O 1
ATOM 5815 N N . LYS C 1 190 ? 215.81100 220.18100 147.96600 1.000 28.90049 98 LYS C N 1
ATOM 5816 C CA . LYS C 1 190 ? 216.89800 219.28200 148.32700 1.000 27.76283 98 LYS C CA 1
ATOM 5817 C C . LYS C 1 190 ? 218.18700 220.08200 148.46000 1.000 30.05411 98 LYS C C 1
ATOM 5818 O O . LYS C 1 190 ? 218.59900 220.76600 147.51800 1.000 37.75501 98 LYS C O 1
ATOM 5824 N N . TYR C 1 191 ? 218.82100 219.99400 149.62800 1.000 20.92672 99 TYR C N 1
ATOM 5825 C CA . TYR C 1 191 ? 220.06000 220.70800 149.89600 1.000 12.83611 99 TYR C CA 1
ATOM 5826 C C . TYR C 1 191 ? 221.29700 219.83200 149.77500 1.000 25.16650 99 TYR C C 1
ATOM 5827 O O . TYR C 1 191 ? 222.40900 220.37000 149.75100 1.000 36.89340 99 TYR C O 1
ATOM 5836 N N . ASP C 1 192 ? 221.12700 218.50900 149.70100 1.000 29.41836 100 ASP C N 1
ATOM 5837 C CA . ASP C 1 192 ? 222.23200 217.55300 149.59200 1.000 26.25591 100 ASP C CA 1
ATOM 5838 C C . ASP C 1 192 ? 223.22400 217.70800 150.74300 1.000 32.30267 100 ASP C C 1
ATOM 5839 O O . ASP C 1 192 ? 224.43900 217.60900 150.55900 1.000 38.40366 100 ASP C O 1
ATOM 5844 N N . LEU C 1 193 ? 222.70100 217.95000 151.94000 1.000 17.78630 101 LEU C N 1
ATOM 5845 C CA . LEU C 1 193 ? 223.50700 218.10000 153.14100 1.000 17.00441 101 LEU C CA 1
ATOM 5846 C C . LEU C 1 193 ? 223.23000 216.94500 154.09000 1.000 20.41174 101 LEU C C 1
ATOM 5847 O O . LEU C 1 193 ? 222.07400 216.56500 154.30000 1.000 30.41342 101 LEU C O 1
ATOM 5852 N N . ASP C 1 194 ? 224.29400 216.38800 154.65900 1.000 17.65284 102 ASP C N 1
ATOM 5853 C CA . ASP C 1 194 ? 224.15500 215.34300 155.65600 1.000 6.13712 102 ASP C CA 1
ATOM 5854 C C . ASP C 1 194 ? 223.64300 215.93100 156.96600 1.000 20.34527 102 ASP C C 1
ATOM 5855 O O . ASP C 1 194 ? 223.57500 217.14900 157.14800 1.000 32.27294 102 ASP C O 1
ATOM 5860 N N . ARG C 1 195 ? 223.31800 215.04000 157.90500 1.000 28.82875 103 ARG C N 1
ATOM 5861 C CA . ARG C 1 195 ? 222.87900 215.49800 159.24700 1.000 20.58461 103 ARG C CA 1
ATOM 5862 C C . ARG C 1 195 ? 224.06500 216.17900 159.93600 1.000 24.82570 103 ARG C C 1
ATOM 5863 O O . ARG C 1 195 ? 223.83300 217.15000 160.67400 1.000 39.63364 103 ARG C O 1
ATOM 5871 N N . HIS C 1 196 ? 225.28800 215.70000 159.68400 1.000 21.52994 104 HIS C N 1
ATOM 5872 C CA . HIS C 1 196 ? 226.45300 216.27600 160.33800 1.000 21.86363 104 HIS C CA 1
ATOM 5873 C C . HIS C 1 196 ? 226.81900 217.63200 159.75200 1.000 18.94516 104 HIS C C 1
ATOM 5874 O O . HIS C 1 196 ? 227.30200 218.50800 160.47600 1.000 31.51638 104 HIS C O 1
ATOM 5881 N N . GLN C 1 197 ? 226.60000 217.82500 158.45000 1.000 15.21786 105 GLN C N 1
ATOM 5882 C CA . GLN C 1 197 ? 226.78100 219.15200 157.87300 1.000 8.31988 105 GLN C CA 1
ATOM 5883 C C . GLN C 1 197 ? 225.78600 220.13700 158.46800 1.000 15.24075 105 GLN C C 1
ATOM 5884 O O . GLN C 1 197 ? 226.13400 221.28900 158.75300 1.000 32.90094 105 GLN C O 1
ATOM 5890 N N . TYR C 1 198 ? 224.54700 219.69000 158.68100 1.000 7.52732 106 TYR C N 1
ATOM 5891 C CA . TYR C 1 198 ? 223.55100 220.52600 159.34200 1.000 0.00000 106 TYR C CA 1
ATOM 5892 C C . TYR C 1 198 ? 223.97500 220.86100 160.765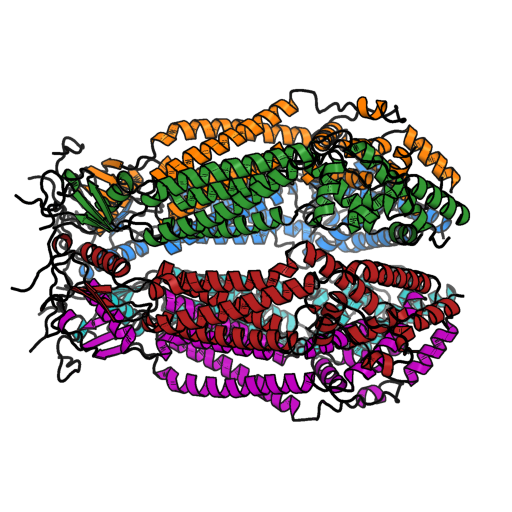00 1.000 19.75148 106 TYR C C 1
ATOM 5893 O O . TYR C 1 198 ? 223.82000 222.00000 161.21700 1.000 34.40872 106 TYR C O 1
ATOM 5902 N N . ASN C 1 199 ? 224.51000 219.87500 161.49000 1.000 15.52047 107 ASN C N 1
ATOM 5903 C CA . ASN C 1 199 ? 224.95800 220.11800 162.86000 1.000 12.22302 107 ASN C CA 1
ATOM 5904 C C . ASN C 1 199 ? 226.12100 221.10200 162.90000 1.000 15.78624 107 ASN C C 1
ATOM 5905 O O . ASN C 1 199 ? 226.18100 221.96800 163.78100 1.000 25.12765 107 ASN C O 1
ATOM 5910 N N . TYR C 1 200 ? 227.05800 220.97800 161.95800 1.000 5.77903 108 TYR C N 1
ATOM 5911 C CA . TYR C 1 200 ? 228.17000 221.91900 161.87700 1.000 11.53473 108 TYR C CA 1
ATOM 5912 C C . TYR C 1 200 ? 227.67600 223.32600 161.56500 1.000 25.02965 108 TYR C C 1
ATOM 5913 O O . TYR C 1 200 ? 228.15800 224.30800 162.14200 1.000 30.81911 108 TYR C O 1
ATOM 5922 N N . VAL C 1 201 ? 226.70900 223.43900 160.65100 1.000 19.26428 109 VAL C N 1
ATOM 5923 C CA . VAL C 1 201 ? 226.14100 224.74300 160.31600 1.000 2.20624 109 VAL C CA 1
ATOM 5924 C C . VAL C 1 201 ? 225.46400 225.35300 161.53800 1.000 22.46425 109 VAL C C 1
ATOM 5925 O O . VAL C 1 201 ? 225.61600 226.54800 161.82300 1.000 40.97585 109 VAL C O 1
ATOM 5929 N N . ASP C 1 202 ? 224.71800 224.53300 162.28600 1.000 14.92717 110 ASP C N 1
ATOM 5930 C CA . ASP C 1 202 ? 224.07300 225.01400 163.50400 1.000 12.47345 110 ASP C CA 1
ATOM 5931 C C . ASP C 1 202 ? 225.09300 225.49300 164.52300 1.000 21.31962 110 ASP C C 1
ATOM 5932 O O . ASP C 1 202 ? 224.91800 226.55500 165.12500 1.000 28.42325 110 ASP C O 1
ATOM 5937 N N . ALA C 1 203 ? 226.16200 224.72200 164.73100 1.000 14.33228 111 ALA C N 1
ATOM 5938 C CA . ALA C 1 203 ? 227.17400 225.11100 165.70800 1.000 8.67091 111 ALA C CA 1
ATOM 5939 C C . ALA C 1 203 ? 227.85400 226.41400 165.31300 1.000 20.44451 111 ALA C C 1
ATOM 5940 O O . ALA C 1 203 ? 228.04100 227.30300 166.15300 1.000 32.31517 111 ALA C O 1
ATOM 5942 N N . VAL C 1 204 ? 228.20100 226.56100 164.03300 1.000 10.93484 112 VAL C N 1
ATOM 5943 C CA . VAL C 1 204 ? 228.91900 227.75600 163.60300 1.000 12.21614 112 VAL C CA 1
ATOM 5944 C C . VAL C 1 204 ? 228.01000 228.98100 163.64700 1.000 25.53771 112 VAL C C 1
ATOM 5945 O O . VAL C 1 204 ? 228.43100 230.06100 164.07700 1.000 28.30840 112 VAL C O 1
ATOM 5949 N N . CYS C 1 205 ? 226.74800 228.84000 163.22900 1.000 16.21625 113 CYS C N 1
ATOM 5950 C CA . CYS C 1 205 ? 225.84500 229.98600 163.25300 1.000 14.31439 113 CYS C CA 1
ATOM 5951 C C . CYS C 1 205 ? 225.33500 230.28900 164.65700 1.000 26.31681 113 CYS C C 1
ATOM 5952 O O . CYS C 1 205 ? 224.85600 231.39800 164.91000 1.000 43.19129 113 CYS C O 1
ATOM 5955 N N . TYR C 1 206 ? 225.42300 229.32500 165.57400 1.000 16.67515 114 TYR C N 1
ATOM 5956 C CA . TYR C 1 206 ? 225.15300 229.59800 166.98000 1.000 10.61752 114 TYR C CA 1
ATOM 5957 C C . TYR C 1 206 ? 226.31300 230.35100 167.61100 1.000 19.71637 114 TYR C C 1
ATOM 5958 O O . TYR C 1 206 ? 226.11200 231.26500 168.41800 1.000 26.19523 114 TYR C O 1
ATOM 5967 N N . GLU C 1 207 ? 227.54200 229.97200 167.25600 1.000 32.69552 115 GLU C N 1
ATOM 5968 C CA . GLU C 1 207 ? 228.71300 230.61300 167.84100 1.000 33.56664 115 GLU C CA 1
ATOM 5969 C C . GLU C 1 207 ? 228.90800 232.02500 167.30500 1.000 37.71677 115 GLU C C 1
ATOM 5970 O O . GLU C 1 207 ? 229.16700 232.95600 168.07500 1.000 47.77048 115 GLU C O 1
ATOM 5976 N N . ASN C 1 208 ? 228.78000 232.20700 165.99200 1.000 32.38382 116 ASN C N 1
ATOM 5977 C CA . ASN C 1 208 ? 229.22500 233.43500 165.34800 1.000 36.63257 116 ASN C CA 1
ATOM 5978 C C . ASN C 1 208 ? 228.11800 234.44600 165.09500 1.000 39.66881 116 ASN C C 1
ATOM 5979 O O . ASN C 1 208 ? 228.40900 235.64200 165.00100 1.000 47.18484 116 ASN C O 1
ATOM 5984 N N . ARG C 1 209 ? 226.86000 234.01800 164.98100 1.000 36.51751 117 ARG C N 1
ATOM 5985 C CA . ARG C 1 209 ? 225.80200 234.92900 164.57400 1.000 31.68248 117 ARG C CA 1
ATOM 5986 C C . ARG C 1 209 ? 224.63200 235.02700 165.53900 1.000 24.59653 117 ARG C C 1
ATOM 5987 O O . ARG C 1 209 ? 223.83300 235.95900 165.40700 1.000 34.59523 117 ARG C O 1
ATOM 5995 N N . LEU C 1 210 ? 224.49700 234.11000 166.49000 1.000 18.30752 118 LEU C N 1
ATOM 5996 C CA . LEU C 1 210 ? 223.55400 234.33000 167.57500 1.000 18.27672 118 LEU C CA 1
ATOM 5997 C C . LEU C 1 210 ? 224.13200 235.35000 168.54400 1.000 26.82200 118 LEU C C 1
ATOM 5998 O O . LEU C 1 210 ? 225.30900 235.28400 168.90800 1.000 39.52941 118 LEU C O 1
ATOM 6003 N N . HIS C 1 211 ? 223.30200 236.30700 168.95000 1.000 36.42821 119 HIS C N 1
ATOM 6004 C CA . HIS C 1 211 ? 223.77100 237.38000 169.81300 1.000 26.90801 119 HIS C CA 1
ATOM 6005 C C . HIS C 1 211 ? 224.15500 236.83700 171.18400 1.000 28.69870 119 HIS C C 1
ATOM 6006 O O . HIS C 1 211 ? 223.56400 235.87600 171.68400 1.000 42.51218 119 HIS C O 1
ATOM 6013 N N . TRP C 1 212 ? 225.17100 237.46100 171.78600 1.000 30.72616 120 TRP C N 1
ATOM 6014 C CA . TRP C 1 212 ? 225.70700 236.96500 173.04900 1.000 36.10129 120 TRP C CA 1
ATOM 6015 C C . TRP C 1 212 ? 224.68800 237.08300 174.17300 1.000 37.75749 120 TRP C C 1
ATOM 6016 O O . TRP C 1 212 ? 224.73500 236.31800 175.14400 1.000 42.39709 120 TRP C O 1
ATOM 6027 N N . PHE C 1 213 ? 223.76600 238.04300 174.06800 1.000 40.94702 121 PHE C N 1
ATOM 6028 C CA . PHE C 1 213 ? 222.74000 238.19000 175.09500 1.000 31.84841 121 PHE C CA 1
ATOM 6029 C C . PHE C 1 213 ? 221.80800 236.98700 175.11800 1.000 36.37874 121 PHE C C 1
ATOM 6030 O O . PHE C 1 213 ? 221.50300 236.45400 176.19000 1.000 42.91875 121 PHE C O 1
ATOM 6038 N N . ALA C 1 214 ? 221.36900 236.52600 173.94500 1.000 34.44260 122 ALA C N 1
ATOM 6039 C CA . ALA C 1 214 ? 220.47100 235.37700 173.88900 1.000 28.18973 122 ALA C CA 1
ATOM 6040 C C . ALA C 1 214 ? 221.15100 234.11400 174.40200 1.000 35.44831 122 ALA C C 1
ATOM 6041 O O . ALA C 1 214 ? 220.49000 233.21500 174.93200 1.000 40.31843 122 ALA C O 1
ATOM 6043 N N . LYS C 1 215 ? 222.47300 234.02700 174.25000 1.000 28.49608 123 LYS C N 1
ATOM 6044 C CA . LYS C 1 215 ? 223.19700 232.84100 174.69000 1.000 23.38283 123 LYS C CA 1
ATOM 6045 C C . LYS C 1 215 ? 223.49800 232.87400 176.18500 1.000 33.89937 123 LYS C C 1
ATOM 6046 O O . LYS C 1 215 ? 223.37800 231.84800 176.86300 1.000 40.37784 123 LYS C O 1
ATOM 6052 N N . TYR C 1 216 ? 223.88800 234.03200 176.72100 1.000 30.67046 124 TYR C N 1
ATOM 6053 C CA . TYR C 1 216 ? 224.36600 234.12900 178.09500 1.000 26.09722 124 TYR C CA 1
ATOM 6054 C C . TYR C 1 216 ? 223.47500 234.99500 178.98200 1.000 38.56252 124 TYR C C 1
ATOM 6055 O O . TYR C 1 216 ? 223.95600 235.55300 179.97200 1.000 45.99642 124 TYR C O 1
ATOM 6064 N N . PHE C 1 217 ? 222.19200 235.13100 178.64200 1.000 43.25849 125 PHE C N 1
ATOM 6065 C CA . PHE C 1 217 ? 221.25800 235.82000 179.53200 1.000 38.22346 125 PHE C CA 1
ATOM 6066 C C . PHE C 1 217 ? 221.10900 235.14500 180.89400 1.000 42.94665 125 PHE C C 1
ATOM 6067 O O . PHE C 1 217 ? 221.20800 235.84600 181.91800 1.000 49.31141 125 PHE C O 1
ATOM 6075 N N . PRO C 1 218 ? 220.86000 233.82600 180.99700 1.000 28.11388 126 PRO C N 1
ATOM 6076 C CA . PRO C 1 218 ? 220.69000 233.24700 182.34200 1.000 29.76239 126 PRO C CA 1
ATOM 6077 C C . PRO C 1 218 ? 221.94000 233.30300 183.20100 1.000 35.64930 126 PRO C C 1
ATOM 6078 O O . PRO C 1 218 ? 221.83200 233.45800 184.42100 1.000 47.39897 126 PRO C O 1
ATOM 6082 N N . TYR C 1 219 ? 223.12600 233.17700 182.60300 1.000 28.62947 127 TYR C N 1
ATOM 6083 C CA . TYR C 1 219 ? 224.35300 233.27800 183.38600 1.000 28.72106 127 TYR C CA 1
ATOM 6084 C C . TYR C 1 219 ? 224.55600 234.69300 183.91100 1.000 31.86807 127 TYR C C 1
ATOM 6085 O O . TYR C 1 219 ? 225.00200 234.88300 185.05000 1.000 43.12654 127 TYR C O 1
ATOM 6094 N N . LEU C 1 220 ? 224.22800 235.69900 183.09700 1.000 25.94486 128 LEU C N 1
ATOM 6095 C CA . LEU C 1 220 ? 224.27400 237.07800 183.56900 1.000 30.96939 128 LEU C CA 1
ATOM 6096 C C . LEU C 1 220 ? 223.28200 237.30200 184.70000 1.000 38.75880 128 LEU C C 1
ATOM 6097 O O . LEU C 1 220 ? 223.59400 237.98800 185.68100 1.000 46.01429 128 LEU C O 1
ATOM 6102 N N . VAL C 1 221 ? 222.08200 236.72800 184.58200 1.000 33.02397 129 VAL C N 1
ATOM 6103 C CA . VAL C 1 221 ? 221.09300 236.83900 185.65300 1.000 37.40840 129 VAL C CA 1
ATOM 6104 C C . VAL C 1 221 ? 221.61400 236.18700 186.92700 1.000 38.49504 129 VAL C C 1
ATOM 6105 O O . VAL C 1 221 ? 221.47500 236.73500 188.02500 1.000 40.50426 129 VAL C O 1
ATOM 6109 N N . LEU C 1 222 ? 222.22800 235.01000 186.79600 1.000 37.05747 130 LEU C N 1
ATOM 6110 C CA . LEU C 1 222 ? 222.77600 234.31100 187.95400 1.000 29.20457 130 LEU C CA 1
ATOM 6111 C C . LEU C 1 222 ? 223.85900 235.13800 188.63400 1.000 37.30754 130 LEU C C 1
ATOM 6112 O O . LEU C 1 222 ? 223.87900 235.26400 189.86400 1.000 46.83110 130 LEU C O 1
ATOM 6117 N N . LEU C 1 223 ? 224.75900 235.72500 187.84200 1.000 31.70095 131 LEU C N 1
ATOM 6118 C CA . LEU C 1 223 ? 225.81500 236.56600 188.40100 1.000 34.52061 131 LEU C CA 1
ATOM 6119 C C . LEU C 1 223 ? 225.23400 237.78800 189.10300 1.000 40.38559 131 LEU C C 1
ATOM 6120 O O . LEU C 1 223 ? 225.66500 238.15200 190.20600 1.000 46.75674 131 LEU C O 1
ATOM 6125 N N . HIS C 1 224 ? 224.23800 238.42400 188.48200 1.000 36.06307 132 HIS C N 1
ATOM 6126 C CA . HIS C 1 224 ? 223.63600 239.61700 189.06600 1.000 32.54764 132 HIS C CA 1
ATOM 6127 C C . HIS C 1 224 ? 222.92800 239.29700 190.37600 1.000 41.00537 132 HIS C C 1
ATOM 6128 O O . HIS C 1 224 ? 223.03900 240.05200 191.34800 1.000 50.79907 132 HIS C O 1
ATOM 6135 N N . THR C 1 225 ? 222.20800 238.17400 190.43000 1.000 40.97322 133 THR C N 1
ATOM 6136 C CA . THR C 1 225 ? 221.51800 237.80700 191.66400 1.000 42.52987 133 THR C CA 1
ATOM 6137 C C . THR C 1 225 ? 222.49800 237.37300 192.74400 1.000 47.65252 133 THR C C 1
ATOM 6138 O O . THR C 1 225 ? 222.25700 237.60800 193.93200 1.000 48.61621 133 THR C O 1
ATOM 6142 N N . LEU C 1 226 ? 223.60600 236.73400 192.35900 1.000 37.30192 134 LEU C N 1
ATOM 6143 C CA . LEU C 1 226 ? 224.62400 236.39600 193.34900 1.000 33.75437 134 LEU C CA 1
ATOM 6144 C C . LEU C 1 226 ? 225.23900 237.65100 193.95100 1.000 38.06060 134 LEU C C 1
ATOM 6145 O O . LEU C 1 226 ? 225.44800 237.72400 195.16700 1.000 41.45312 134 LEU C O 1
ATOM 6150 N N . ILE C 1 227 ? 225.51500 238.66000 193.12100 1.000 33.17301 135 ILE C N 1
ATOM 6151 C CA . ILE C 1 227 ? 226.05500 239.91000 193.65100 1.000 33.75498 135 ILE C CA 1
ATOM 6152 C C . ILE C 1 227 ? 225.01200 240.62800 194.50400 1.000 37.37333 135 ILE C C 1
ATOM 6153 O O . ILE C 1 227 ? 225.34200 241.21900 195.54000 1.000 47.39896 135 ILE C O 1
ATOM 6158 N N . PHE C 1 228 ? 223.74000 240.57100 194.10100 1.000 41.13760 136 PHE C N 1
ATOM 6159 C CA . PHE C 1 228 ? 222.67200 241.17800 194.89200 1.000 39.79240 136 PHE C CA 1
ATOM 6160 C C . PHE C 1 228 ? 222.55400 240.51800 196.26200 1.000 47.18813 136 PHE C C 1
ATOM 6161 O O . PHE C 1 228 ? 222.41100 241.20000 197.28400 1.000 50.93606 136 PHE C O 1
ATOM 6169 N N . LEU C 1 229 ? 222.61500 239.18500 196.30100 1.000 42.40006 137 LEU C N 1
ATOM 6170 C CA . LEU C 1 229 ? 222.51900 238.46900 197.56800 1.000 41.85385 137 LEU C CA 1
ATOM 6171 C C . LEU C 1 229 ? 223.75100 238.70600 198.43100 1.000 46.80607 137 LEU C C 1
ATOM 6172 O O . LEU C 1 229 ? 223.64900 238.78500 199.66100 1.000 51.42750 137 LEU C O 1
ATOM 6177 N N . ALA C 1 230 ? 224.92700 238.80600 197.80600 1.000 43.87760 138 ALA C N 1
ATOM 6178 C CA . ALA C 1 230 ? 226.13900 239.11100 198.55800 1.000 39.57036 138 ALA C CA 1
ATOM 6179 C C . ALA C 1 230 ? 226.07200 240.50400 199.16700 1.000 40.83617 138 ALA C C 1
ATOM 6180 O O . ALA C 1 230 ? 226.48600 240.70600 200.31300 1.000 53.31860 138 ALA C O 1
ATOM 6182 N N . CYS C 1 231 ? 225.55300 241.47700 198.41700 1.000 39.29814 139 CYS C N 1
ATOM 6183 C CA . CYS C 1 231 ? 225.41900 242.83100 198.94300 1.000 39.25635 139 CYS C CA 1
ATOM 6184 C C . CYS C 1 231 ? 224.36200 242.89300 200.03900 1.000 47.46284 139 CYS C C 1
ATOM 6185 O O . CYS C 1 231 ? 224.50000 243.64700 201.00800 1.000 56.05754 139 CYS C O 1
ATOM 6188 N N . SER C 1 232 ? 223.28900 242.11300 199.89600 1.000 43.10301 140 SER C N 1
ATOM 6189 C CA . SER C 1 232 ? 222.23800 242.11600 200.90800 1.000 47.18842 140 SER C CA 1
ATOM 6190 C C . SER C 1 232 ? 222.72600 241.51100 202.21900 1.000 50.96956 140 SER C C 1
ATOM 6191 O O . SER C 1 232 ? 222.36900 241.98800 203.30300 1.000 56.44699 140 SER C O 1
ATOM 6194 N N . ASN C 1 233 ? 223.54200 240.45900 202.14300 1.000 50.54731 141 ASN C N 1
ATOM 6195 C CA . ASN C 1 233 ? 223.97800 239.71800 203.32000 1.000 50.76865 141 ASN C CA 1
ATOM 6196 C C . ASN C 1 233 ? 225.46500 239.89200 203.61100 1.000 49.35554 141 ASN C C 1
ATOM 6197 O O . ASN C 1 233 ? 226.07600 239.01600 204.23100 1.000 54.00666 141 ASN C O 1
ATOM 6202 N N . PHE C 1 234 ? 226.06400 241.00000 203.17300 1.000 49.73363 142 PHE C N 1
ATOM 6203 C CA . PHE C 1 234 ? 227.48300 241.22200 203.43600 1.000 48.54984 142 PHE C CA 1
ATOM 6204 C C . PHE C 1 234 ? 227.72800 241.54100 204.90500 1.000 59.00682 142 PHE C C 1
ATOM 6205 O O . PHE C 1 234 ? 228.68900 241.04700 205.50700 1.000 65.05091 142 PHE C O 1
ATOM 6213 N N . TRP C 1 235 ? 226.86600 242.36900 205.49900 1.000 64.52805 143 TRP C N 1
ATOM 6214 C CA . TRP C 1 235 ? 227.08800 242.81100 206.87100 1.000 61.87187 143 TRP C CA 1
ATOM 6215 C C . TRP C 1 235 ? 226.81500 241.70200 207.88000 1.000 57.30955 143 TRP C C 1
ATOM 6216 O O . TRP C 1 235 ? 227.27200 241.78100 209.02500 1.000 56.16344 143 TRP C O 1
ATOM 6227 N N . PHE C 1 236 ? 226.07700 240.66500 207.47900 1.000 60.16587 144 PHE C N 1
ATOM 6228 C CA . PHE C 1 236 ? 225.82500 239.54700 208.38200 1.000 60.37942 144 PHE C CA 1
ATOM 6229 C C . PHE C 1 236 ? 227.03300 238.62700 208.49600 1.000 64.02721 144 PHE C C 1
ATOM 6230 O O . PHE C 1 236 ? 227.22400 237.98500 209.53400 1.000 68.76999 144 PHE C O 1
ATOM 6238 N N . LYS C 1 237 ? 227.85200 238.54700 207.44900 1.000 62.95080 145 LYS C N 1
ATOM 6239 C CA . LYS C 1 237 ? 229.00600 237.65700 207.42400 1.000 59.69981 145 LYS C CA 1
ATOM 6240 C C . LYS C 1 237 ? 230.31600 238.36700 207.73100 1.000 64.20627 145 LYS C C 1
ATOM 6241 O O . LYS C 1 237 ? 231.27200 237.72200 208.17200 1.000 68.25257 145 LYS C O 1
ATOM 6247 N N . PHE C 1 238 ? 230.38700 239.67400 207.50400 1.000 61.56781 146 PHE C N 1
ATOM 6248 C CA . PHE C 1 238 ? 231.58700 240.43800 207.80100 1.000 59.14056 146 PHE C CA 1
ATOM 6249 C C . PHE C 1 238 ? 231.76200 240.54400 209.31500 1.000 64.94146 146 PHE C C 1
ATOM 6250 O O . PHE C 1 238 ? 230.87400 241.08000 209.99400 1.000 70.15184 146 PHE C O 1
ATOM 6258 N N . PRO C 1 239 ? 232.87800 240.05600 209.87300 1.000 69.36763 147 PRO C N 1
ATOM 6259 C CA . PRO C 1 239 ? 232.97800 239.91700 211.34200 1.000 67.96240 147 PRO C CA 1
ATOM 6260 C C . PRO C 1 239 ? 232.80500 241.20500 212.13400 1.000 68.81634 147 PRO C C 1
ATOM 6261 O O . PRO C 1 239 ? 232.20100 241.18100 213.21600 1.000 71.62973 147 PRO C O 1
ATOM 6265 N N . ARG C 1 240 ? 233.31300 242.33000 211.62200 1.000 72.28724 148 ARG C N 1
ATOM 6266 C CA . ARG C 1 240 ? 233.26400 243.58400 212.37200 1.000 75.62412 148 ARG C CA 1
ATOM 6267 C C . ARG C 1 240 ? 231.82700 244.02500 212.62100 1.000 74.85431 148 ARG C C 1
ATOM 6268 O O . ARG C 1 240 ? 231.45900 244.37700 213.74800 1.000 75.26355 148 ARG C O 1
ATOM 6276 N N . THR C 1 241 ? 230.99800 244.01300 211.57800 1.000 69.94385 149 THR C N 1
ATOM 6277 C CA . THR C 1 241 ? 229.59900 244.38500 211.75200 1.000 68.30429 149 THR C CA 1
ATOM 6278 C C . THR C 1 241 ? 228.80000 243.25300 212.38400 1.000 70.17636 149 THR C C 1
ATOM 6279 O O . THR C 1 241 ? 227.83800 243.50400 213.12000 1.000 75.06651 149 THR C O 1
ATOM 6283 N N . SER C 1 242 ? 229.18000 242.00300 212.10300 1.000 65.66301 150 SER C N 1
ATOM 6284 C CA . SER C 1 242 ? 228.43300 240.86000 212.61900 1.000 65.85369 150 SER C CA 1
ATOM 6285 C C . SER C 1 242 ? 228.50700 240.78900 214.13800 1.000 71.81482 150 SER C C 1
ATOM 6286 O O . SER C 1 242 ? 227.50700 240.50000 214.80300 1.000 72.75183 150 SER C O 1
ATOM 6289 N N . SER C 1 243 ? 229.68800 241.05000 214.70600 1.000 75.83539 151 SER C N 1
ATOM 6290 C CA . SER C 1 243 ? 229.83600 241.00800 216.15900 1.000 72.53699 151 SER C CA 1
ATOM 6291 C C . SER C 1 243 ? 228.98400 242.07900 216.83100 1.000 75.84689 151 SER C C 1
ATOM 6292 O O . SER C 1 243 ? 228.29400 241.81000 217.82300 1.000 76.87263 151 SER C O 1
ATOM 6295 N N . LYS C 1 244 ? 229.01200 243.30100 216.29100 1.000 78.06568 152 LYS C N 1
ATOM 6296 C CA . LYS C 1 244 ? 228.22100 244.39100 216.85300 1.000 77.02853 152 LYS C CA 1
ATOM 6297 C C . LYS C 1 244 ? 226.72900 244.09900 216.74800 1.000 77.48585 152 LYS C C 1
ATOM 6298 O O . LYS C 1 244 ? 225.97000 244.32400 217.69900 1.000 79.17570 152 LYS C O 1
ATOM 6304 N N . LEU C 1 245 ? 226.29400 243.58600 215.59300 1.000 78.28332 153 LEU C N 1
ATOM 6305 C CA . LEU C 1 245 ? 224.88000 243.28700 215.39500 1.000 79.18413 153 LEU C CA 1
ATOM 6306 C C . LEU C 1 245 ? 224.42200 242.16600 216.32000 1.000 81.71416 153 LEU C C 1
ATOM 6307 O O . LEU C 1 245 ? 223.32600 242.22500 216.88800 1.000 85.69410 153 LEU C O 1
ATOM 6312 N N . GLU C 1 246 ? 225.25500 241.13400 216.48200 1.000 88.67077 154 GLU C N 1
ATOM 6313 C CA . GLU C 1 246 ? 224.92200 240.03700 217.38400 1.000 89.69629 154 GLU C CA 1
ATOM 6314 C C . GLU C 1 246 ? 224.83200 240.51700 218.82600 1.000 91.95326 154 GLU C C 1
ATOM 6315 O O . GLU C 1 246 ? 223.91300 240.13300 219.55800 1.000 92.71216 154 GLU C O 1
ATOM 6321 N N . HIS C 1 247 ? 225.77400 241.36800 219.24400 1.000 92.72830 155 HIS C N 1
ATOM 6322 C CA . HIS C 1 247 ? 225.74100 241.92100 220.59400 1.000 92.13035 155 HIS C CA 1
ATOM 6323 C C . HIS C 1 247 ? 224.46800 242.72800 220.82100 1.000 93.50020 155 HIS C C 1
ATOM 6324 O O . HIS C 1 247 ? 223.78700 242.56900 221.84700 1.000 97.25285 155 HIS C O 1
ATOM 6331 N N . PHE C 1 248 ? 224.12000 243.58700 219.85800 1.000 88.81648 156 PHE C N 1
ATOM 6332 C CA . PHE C 1 248 ? 222.92600 244.41300 219.99300 1.000 88.43667 156 PHE C CA 1
ATOM 6333 C C . PHE C 1 248 ? 221.67300 243.55500 220.06100 1.000 89.05157 156 PHE C C 1
ATOM 6334 O O . PHE C 1 248 ? 220.79900 243.78000 220.90300 1.000 95.07762 156 PHE C O 1
ATOM 6342 N N . VAL C 1 249 ? 221.56500 242.57200 219.16500 1.000 90.63029 157 VAL C N 1
ATOM 6343 C CA . VAL C 1 249 ? 220.37800 241.72400 219.12000 1.000 94.79004 157 VAL C CA 1
ATOM 6344 C C . VAL C 1 249 ? 220.24500 240.93800 220.41600 1.000 98.61353 157 VAL C C 1
ATOM 6345 O O . VAL C 1 249 ? 219.15000 240.82000 220.98100 1.000 100.90799 157 VAL C O 1
ATOM 6349 N N . SER C 1 250 ? 221.36700 240.42100 220.92600 1.000 99.05581 158 SER C N 1
ATOM 6350 C CA . SER C 1 250 ? 221.33900 239.65500 222.16600 1.000 99.00920 158 SER C CA 1
ATOM 6351 C C . SER C 1 250 ? 220.85600 240.50600 223.33300 1.000 96.34074 158 SER C C 1
ATOM 6352 O O . SER C 1 250 ? 219.91600 240.12400 224.04400 1.000 95.77993 158 SER C O 1
ATOM 6355 N N . ILE C 1 251 ? 221.46600 241.67800 223.53700 1.000 99.86812 159 ILE C N 1
ATOM 6356 C CA . ILE C 1 251 ? 221.06900 242.43400 224.72200 1.000 101.69451 159 ILE C CA 1
ATOM 6357 C C . ILE C 1 251 ? 219.70000 243.07500 224.53000 1.000 101.72757 159 ILE C C 1
ATOM 6358 O O . ILE C 1 251 ? 218.98800 243.30800 225.50800 1.000 105.99155 159 ILE C O 1
ATOM 6363 N N . LEU C 1 252 ? 219.27200 243.31600 223.28700 1.000 101.15416 160 LEU C N 1
ATOM 6364 C CA . LEU C 1 252 ? 217.93900 243.86900 223.07500 1.000 104.43431 160 LEU C CA 1
ATOM 6365 C C . LEU C 1 252 ? 216.86500 242.82200 223.33300 1.000 107.75430 160 LEU C C 1
ATOM 6366 O O . LEU C 1 252 ? 215.84000 243.11400 223.96000 1.000 111.03944 160 LEU C O 1
ATOM 6371 N N . LEU C 1 253 ? 217.08900 241.59000 222.87100 1.000 110.39409 161 LEU C N 1
ATOM 6372 C CA . LEU C 1 253 ? 216.15300 240.51000 223.15800 1.000 111.13538 161 LEU C CA 1
ATOM 6373 C C . LEU C 1 253 ? 216.09600 240.22300 224.65300 1.000 113.83663 161 LEU C C 1
ATOM 6374 O O . LEU C 1 253 ? 215.01900 239.97800 225.21100 1.000 113.88093 161 LEU C O 1
ATOM 6379 N N . LYS C 1 254 ? 217.25000 240.25900 225.32600 1.000 117.83327 162 LYS C N 1
ATOM 6380 C CA . LYS C 1 254 ? 217.25900 239.98800 226.76000 1.000 116.26706 162 LYS C CA 1
ATOM 6381 C C . LYS C 1 254 ? 216.66200 241.15200 227.55200 1.000 114.01385 162 LYS C C 1
ATOM 6382 O O . LYS C 1 254 ? 216.07700 240.93800 228.62100 1.000 116.69224 162 LYS C O 1
ATOM 6388 N N . CYS C 1 255 ? 216.77600 242.37900 227.03700 1.000 110.24656 163 CYS C N 1
ATOM 6389 C CA . CYS C 1 255 ? 216.06300 243.51800 227.60700 1.000 112.31073 163 CYS C CA 1
ATOM 6390 C C . CYS C 1 255 ? 214.55600 243.35900 227.44800 1.000 114.51232 163 CYS C C 1
ATOM 6391 O O . CYS C 1 255 ? 213.78100 243.71200 228.34300 1.000 118.94468 163 CYS C O 1
ATOM 6394 N N . PHE C 1 256 ? 214.12300 242.85500 226.29000 1.000 115.05307 164 PHE C N 1
ATOM 6395 C CA . PHE C 1 256 ? 212.70700 242.57200 226.07700 1.000 116.58901 164 PHE C CA 1
ATOM 6396 C C . PHE C 1 256 ? 212.22300 241.52200 227.07300 1.000 118.24538 164 PHE C C 1
ATOM 6397 O O . PHE C 1 256 ? 211.15700 241.67000 227.68200 1.000 117.32206 164 PHE C O 1
ATOM 6405 N N . ASP C 1 257 ? 213.01800 240.46800 227.27400 1.000 129.64472 165 ASP C N 1
ATOM 6406 C CA . ASP C 1 257 ? 212.57700 239.33700 228.08600 1.000 130.98887 165 ASP C CA 1
ATOM 6407 C C . ASP C 1 257 ? 212.49400 239.70700 229.56500 1.000 131.67554 165 ASP C C 1
ATOM 6408 O O . ASP C 1 257 ? 211.74100 239.08500 230.32200 1.000 131.33797 165 ASP C O 1
ATOM 6413 N N . SER C 1 258 ? 213.23300 240.72800 229.98600 1.000 131.86159 166 SER C N 1
ATOM 6414 C CA . SER C 1 258 ? 213.28800 241.08500 231.39600 1.000 130.43833 166 SER C CA 1
ATOM 6415 C C . SER C 1 258 ? 211.94300 241.64700 231.86000 1.000 131.70051 166 SER C C 1
ATOM 6416 O O . SER C 1 258 ? 211.41900 242.58000 231.23600 1.000 131.18918 166 SER C O 1
ATOM 6419 N N . PRO C 1 259 ? 211.36100 241.11500 232.94000 1.000 138.21484 167 PRO C N 1
ATOM 6420 C CA . PRO C 1 259 ? 210.07900 241.65200 233.42600 1.000 137.98121 167 PRO C CA 1
ATOM 6421 C C . PRO C 1 259 ? 210.19800 243.02400 234.06400 1.000 138.04526 167 PRO C C 1
ATOM 6422 O O . PRO C 1 259 ? 209.16600 243.66900 234.31100 1.000 137.82289 167 PRO C O 1
ATOM 6426 N N . TRP C 1 260 ? 211.42100 243.48200 234.35000 1.000 134.30820 168 TRP C N 1
ATOM 6427 C CA . TRP C 1 260 ? 211.60500 244.82800 234.87800 1.000 132.64929 168 TRP C CA 1
ATOM 6428 C C . TRP C 1 260 ? 211.09100 245.87500 233.90100 1.000 133.97075 168 TRP C C 1
ATOM 6429 O O . TRP C 1 260 ? 210.61000 246.93300 234.31700 1.000 133.52513 168 TRP C O 1
ATOM 6440 N N . THR C 1 261 ? 211.16800 245.59200 232.59800 1.000 134.20789 169 THR C N 1
ATOM 6441 C CA . THR C 1 261 ? 210.58600 246.49300 231.60700 1.000 134.13643 169 THR C CA 1
ATOM 6442 C C . THR C 1 261 ? 209.08000 246.62200 231.79900 1.000 133.72019 169 THR C C 1
ATOM 6443 O O . THR C 1 261 ? 208.53300 247.73000 231.77200 1.000 132.43263 169 THR C O 1
ATOM 6447 N N . THR C 1 262 ? 208.39200 245.49400 231.99400 1.000 139.36075 170 THR C N 1
ATOM 6448 C CA . THR C 1 262 ? 206.94700 245.53600 232.20000 1.000 138.46665 170 THR C CA 1
ATOM 6449 C C . THR C 1 262 ? 206.60000 246.27300 233.48800 1.000 138.54912 170 THR C C 1
ATOM 6450 O O . THR C 1 262 ? 205.67400 247.09200 233.51600 1.000 138.33240 170 THR C O 1
ATOM 6454 N N . ARG C 1 263 ? 207.34700 246.00500 234.56200 1.000 141.25285 171 ARG C N 1
ATOM 6455 C CA . ARG C 1 263 ? 207.09400 246.69000 235.82900 1.000 142.12692 171 ARG C CA 1
ATOM 6456 C C . ARG C 1 263 ? 207.34000 248.19100 235.70500 1.000 142.28551 171 ARG C C 1
ATOM 6457 O O . ARG C 1 263 ? 206.59200 249.00300 236.25900 1.000 142.59786 171 ARG C O 1
ATOM 6465 N N . ALA C 1 264 ? 208.38700 248.57700 234.97600 1.000 135.69950 172 ALA C N 1
ATOM 6466 C CA . ALA C 1 264 ? 208.75600 249.98400 234.89700 1.000 135.46555 172 ALA C CA 1
ATOM 6467 C C . ALA C 1 264 ? 207.80300 250.76300 233.99900 1.000 136.38515 172 ALA C C 1
ATOM 6468 O O . ALA C 1 264 ? 207.41500 251.89100 234.32800 1.000 136.07623 172 ALA C O 1
ATOM 6470 N N . LEU C 1 265 ? 207.41600 250.18600 232.85800 1.000 135.69008 173 LEU C N 1
ATOM 6471 C CA . LEU C 1 265 ? 206.43300 250.84600 232.00400 1.000 134.81820 173 LEU C CA 1
ATOM 6472 C C . LEU C 1 265 ? 205.04100 250.79200 232.62300 1.000 134.53258 173 LEU C C 1
ATOM 6473 O O . LEU C 1 265 ? 204.15600 251.56800 232.24500 1.000 134.54776 173 LEU C O 1
ATOM 6478 N N . SER C 1 266 ? 204.82700 249.87800 233.57400 1.000 141.33411 174 SER C N 1
ATOM 6479 C CA . SER C 1 266 ? 203.60900 249.92600 234.37500 1.000 141.94023 174 SER C CA 1
ATOM 6480 C C . SER C 1 266 ? 203.60300 251.15200 235.27900 1.000 142.27917 174 SER C C 1
ATOM 6481 O O . SER C 1 266 ? 202.54400 251.72900 235.55200 1.000 141.62956 174 SER C O 1
ATOM 6484 N N . GLU C 1 267 ? 204.77500 251.55900 235.75300 1.000 142.20536 175 GLU C N 1
ATOM 6485 C CA . GLU C 1 267 ? 204.91300 252.75000 236.58200 1.000 141.58757 175 GLU C CA 1
ATOM 6486 C C . GLU C 1 267 ? 204.75600 254.00900 235.73700 1.000 141.02690 175 GLU C C 1
ATOM 6487 O O . GLU C 1 267 ? 204.24100 255.02400 236.20700 1.000 140.77426 175 GLU C O 1
ATOM 6493 N N . GLY C 1 322 ? 208.48800 247.36200 246.63300 1.000 163.12159 230 GLY C N 1
ATOM 6494 C CA . GLY C 1 322 ? 207.98300 247.14000 245.29100 1.000 163.17108 230 GLY C CA 1
ATOM 6495 C C . GLY C 1 322 ? 207.95700 245.67700 244.89500 1.000 163.11371 230 GLY C C 1
ATOM 6496 O O . GLY C 1 322 ? 208.66000 244.85300 245.48000 1.000 162.96662 230 GLY C O 1
ATOM 6497 N N . VAL C 1 323 ? 207.14100 245.35200 243.89500 1.000 163.89124 231 VAL C N 1
ATOM 6498 C CA . VAL C 1 323 ? 207.01000 243.97900 243.41100 1.000 164.29195 231 VAL C CA 1
ATOM 6499 C C . VAL C 1 323 ? 208.22700 243.69100 242.53700 1.000 164.29511 231 VAL C C 1
ATOM 6500 O O . VAL C 1 323 ? 208.25900 244.04700 241.35800 1.000 163.92754 231 VAL C O 1
ATOM 6504 N N . LEU C 1 324 ? 209.23500 243.04100 243.11500 1.000 165.84687 232 LEU C N 1
ATOM 6505 C CA . LEU C 1 324 ? 210.46800 242.73900 242.40100 1.000 166.16416 232 LEU C CA 1
ATOM 6506 C C . LEU C 1 324 ? 211.18200 241.59700 243.10700 1.000 165.84491 232 LEU C C 1
ATOM 6507 O O . LEU C 1 324 ? 211.57200 241.73400 244.27000 1.000 165.39617 232 LEU C O 1
ATOM 6512 N N . ASP C 1 325 ? 211.34200 240.47800 242.40600 1.000 165.82338 233 ASP C N 1
ATOM 6513 C CA . ASP C 1 325 ? 212.04700 239.33300 242.96400 1.000 166.03232 233 ASP C CA 1
ATOM 6514 C C . ASP C 1 325 ? 213.52800 239.65600 243.13000 1.000 166.39108 233 ASP C C 1
ATOM 6515 O O . ASP C 1 325 ? 214.08700 240.47100 242.39000 1.000 166.51730 233 ASP C O 1
ATOM 6520 N N . LYS C 1 326 ? 214.15500 239.02600 244.12900 1.000 162.59959 234 LYS C N 1
ATOM 6521 C CA . LYS C 1 326 ? 215.56600 239.27300 244.41600 1.000 162.11194 234 LYS C CA 1
ATOM 6522 C C . LYS C 1 326 ? 216.44400 238.89300 243.22900 1.000 161.96287 234 LYS C C 1
ATOM 6523 O O . LYS C 1 326 ? 217.25600 239.69900 242.75300 1.000 161.02591 234 LYS C O 1
ATOM 6529 N N . LYS C 1 327 ? 216.28600 237.66300 242.73400 1.000 161.69523 235 LYS C N 1
ATOM 6530 C CA . LYS C 1 327 ? 217.04700 237.22300 241.57100 1.000 161.79841 235 LYS C CA 1
ATOM 6531 C C . LYS C 1 327 ? 216.68600 238.04200 240.34000 1.000 161.07810 235 LYS C C 1
ATOM 6532 O O . LYS C 1 327 ? 217.56400 238.39800 239.54500 1.000 161.12182 235 LYS C O 1
ATOM 6538 N N . GLU C 1 328 ? 215.39800 238.34700 240.16600 1.000 161.21122 236 GLU C N 1
ATOM 6539 C CA . GLU C 1 328 ? 214.97100 239.17500 239.04300 1.000 161.53734 236 GLU C CA 1
ATOM 6540 C C . GLU C 1 328 ? 215.57900 240.56900 239.13500 1.000 162.02775 236 GLU C C 1
ATOM 6541 O O . GLU C 1 328 ? 216.02100 241.13500 238.12900 1.000 162.24277 236 GLU C O 1
ATOM 6547 N N . GLY C 1 329 ? 215.62600 241.13100 240.34500 1.000 158.89565 237 GLY C N 1
ATOM 6548 C CA . GLY C 1 329 ? 216.26200 242.42700 240.52400 1.000 157.91903 237 GLY C CA 1
ATOM 6549 C C . GLY C 1 329 ? 217.74600 242.40200 240.21400 1.000 158.21084 237 GLY C C 1
ATOM 6550 O O . GLY C 1 329 ? 218.28500 243.34600 239.62800 1.000 157.88167 237 GLY C O 1
ATOM 6551 N N . GLU C 1 330 ? 218.42900 241.32100 240.59500 1.000 156.60204 238 GLU C N 1
ATOM 6552 C CA . GLU C 1 330 ? 219.85900 241.23100 240.31400 1.000 156.41205 238 GLU C CA 1
ATOM 6553 C C . GLU C 1 330 ? 220.11700 241.05000 238.82100 1.000 155.60299 238 GLU C C 1
ATOM 6554 O O . GLU C 1 330 ? 221.07300 241.61200 238.27200 1.000 154.89818 238 GLU C O 1
ATOM 6560 N N . GLN C 1 331 ? 219.26700 240.27300 238.14300 1.000 145.80877 239 GLN C N 1
ATOM 6561 C CA . GLN C 1 331 ? 219.37400 240.16500 236.69100 1.000 143.73031 239 GLN C CA 1
ATOM 6562 C C . GLN C 1 331 ? 219.09900 241.50600 236.02200 1.000 143.12352 239 GLN C C 1
ATOM 6563 O O . GLN C 1 331 ? 219.72300 241.84500 235.01300 1.000 143.68784 239 GLN C O 1
ATOM 6569 N N . ALA C 1 332 ? 218.16700 242.28500 236.57500 1.000 140.56531 240 ALA C N 1
ATOM 6570 C CA . ALA C 1 332 ? 217.90000 243.61700 236.04000 1.000 141.00163 240 ALA C CA 1
ATOM 6571 C C . ALA C 1 332 ? 219.10100 244.54000 236.21700 1.000 141.03180 240 ALA C C 1
ATOM 6572 O O . ALA C 1 332 ? 219.42300 245.33000 235.32300 1.000 140.19951 240 ALA C O 1
ATOM 6574 N N . LYS C 1 333 ? 219.76700 244.46500 237.37200 1.000 142.45362 241 LYS C N 1
ATOM 6575 C CA . LYS C 1 333 ? 220.96900 245.26900 237.58800 1.000 141.61611 241 LYS C CA 1
ATOM 6576 C C . LYS C 1 333 ? 222.08300 244.85800 236.62900 1.000 141.45195 241 LYS C C 1
ATOM 6577 O O . LYS C 1 333 ? 222.77500 245.71400 236.05600 1.000 140.59990 241 LYS C O 1
ATOM 6583 N N . ALA C 1 334 ? 222.26700 243.54800 236.43800 1.000 135.42600 242 ALA C N 1
ATOM 6584 C CA . ALA C 1 334 ? 223.26300 243.06700 235.48700 1.000 134.46241 242 ALA C CA 1
ATOM 6585 C C . ALA C 1 334 ? 222.92700 243.51100 234.06900 1.000 133.41955 242 ALA C C 1
ATOM 6586 O O . ALA C 1 334 ? 223.82000 243.86000 233.29000 1.000 133.15854 242 ALA C O 1
ATOM 6588 N N . LEU C 1 335 ? 221.63800 243.51300 233.72200 1.000 128.85866 243 LEU C N 1
ATOM 6589 C CA . LEU C 1 335 ? 221.20600 244.01100 232.42100 1.000 128.29411 243 LEU C CA 1
ATOM 6590 C C . LEU C 1 335 ? 221.48400 245.49900 232.26700 1.000 128.32934 243 LEU C C 1
ATOM 6591 O O . LEU C 1 335 ? 221.87100 245.94600 231.18500 1.000 129.44958 243 LEU C O 1
ATOM 6596 N N . PHE C 1 336 ? 221.27300 246.28300 233.32700 1.000 126.59817 244 PHE C N 1
ATOM 6597 C CA . PHE C 1 336 ? 221.57400 247.71000 233.26200 1.000 126.60222 244 PHE C CA 1
ATOM 6598 C C . PHE C 1 336 ? 223.06000 247.93700 233.01600 1.000 126.24818 244 PHE C C 1
ATOM 6599 O O . PHE C 1 336 ? 223.45000 248.76300 232.17800 1.000 127.55479 244 PHE C O 1
ATOM 6607 N N . GLU C 1 337 ? 223.90400 247.19600 233.73700 1.000 122.07563 245 GLU C N 1
ATOM 6608 C CA . GLU C 1 337 ? 225.34500 247.32200 233.54100 1.000 122.64723 245 GLU C CA 1
ATOM 6609 C C . GLU C 1 337 ? 225.75200 246.89100 232.13700 1.000 122.46615 245 GLU C C 1
ATOM 6610 O O . GLU C 1 337 ? 226.59800 247.53400 231.50200 1.000 120.43287 245 GLU C O 1
ATOM 6616 N N . LYS C 1 338 ? 225.15400 245.80800 231.63400 1.000 119.42780 246 LYS C N 1
ATOM 6617 C CA . LYS C 1 338 ? 225.45500 245.34600 230.28400 1.000 117.48842 246 LYS C CA 1
ATOM 6618 C C . LYS C 1 338 ? 225.00500 246.36000 229.24000 1.000 116.79799 246 LYS C C 1
ATOM 6619 O O . LYS C 1 338 ? 225.68000 246.55200 228.22400 1.000 118.28590 246 LYS C O 1
ATOM 6625 N N . VAL C 1 339 ? 223.86700 247.01700 229.47200 1.000 109.61618 247 VAL C N 1
ATOM 6626 C CA . VAL C 1 339 ? 223.37800 248.03500 228.54600 1.000 108.28803 247 VAL C CA 1
ATOM 6627 C C . VAL C 1 339 ? 224.32800 249.22500 228.50900 1.000 109.63837 247 VAL C C 1
ATOM 6628 O O . VAL C 1 339 ? 224.65700 249.73900 227.43300 1.000 111.63900 247 VAL C O 1
ATOM 6632 N N . LYS C 1 340 ? 224.79200 249.67400 229.67900 1.000 106.29737 248 LYS C N 1
ATOM 6633 C CA . LYS C 1 340 ? 225.75300 250.77700 229.71000 1.000 105.00300 248 LYS C CA 1
ATOM 6634 C C . LYS C 1 340 ? 227.05700 250.39100 229.01800 1.000 105.89983 248 LYS C C 1
ATOM 6635 O O . LYS C 1 340 ? 227.62200 251.17500 228.23900 1.000 106.07470 248 LYS C O 1
ATOM 6641 N N . LYS C 1 341 ? 227.54100 249.17300 229.27900 1.000 105.67670 249 LYS C N 1
ATOM 6642 C CA . LYS C 1 341 ? 228.77300 248.70700 228.65000 1.000 106.05107 249 LYS C CA 1
ATOM 6643 C C . LYS C 1 341 ? 228.62000 248.62000 227.13800 1.000 105.40047 249 LYS C C 1
ATOM 6644 O O . LYS C 1 341 ? 229.52500 249.00300 226.39000 1.000 106.39683 249 LYS C O 1
ATOM 6650 N N . PHE C 1 342 ? 227.47100 248.13200 226.66700 1.000 98.77781 250 PHE C N 1
ATOM 6651 C CA . PHE C 1 342 ? 227.25200 248.01700 225.23100 1.000 95.65858 250 PHE C CA 1
ATOM 6652 C C . PHE C 1 342 ? 227.12400 249.38700 224.58400 1.000 94.41484 250 PHE C C 1
ATOM 6653 O O . PHE C 1 342 ? 227.56500 249.58500 223.44700 1.000 96.29832 250 PHE C O 1
ATOM 6661 N N . ARG C 1 343 ? 226.49300 250.33700 225.27700 1.000 92.23337 251 ARG C N 1
ATOM 6662 C CA . ARG C 1 343 ? 226.40100 251.69400 224.75200 1.000 90.81421 251 ARG C CA 1
ATOM 6663 C C . ARG C 1 343 ? 227.78700 252.29900 224.57700 1.000 94.44575 251 ARG C C 1
ATOM 6664 O O . ARG C 1 343 ? 228.09900 252.87500 223.52700 1.000 95.49066 251 ARG C O 1
ATOM 6672 N N . THR C 1 344 ? 228.64500 252.14400 225.59100 1.000 100.62220 252 THR C N 1
ATOM 6673 C CA . THR C 1 344 ? 230.01700 252.63400 225.47400 1.000 99.63042 252 THR C CA 1
ATOM 6674 C C . THR C 1 344 ? 230.78100 251.89600 224.37800 1.000 97.23984 252 THR C C 1
ATOM 6675 O O . THR C 1 344 ? 231.61500 252.48900 223.68500 1.000 97.60982 252 THR C O 1
ATOM 6679 N N . HIS C 1 345 ? 230.51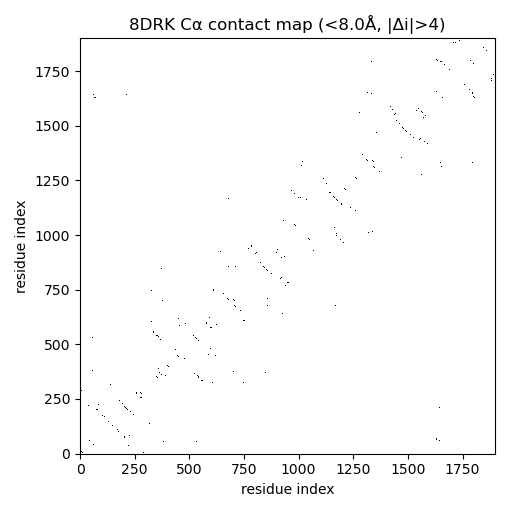000 250.60000 224.21300 1.000 93.04613 253 HIS C N 1
ATOM 6680 C CA . HIS C 1 345 ? 231.22700 249.79700 223.22800 1.000 92.44306 253 HIS C CA 1
ATOM 6681 C C . HIS C 1 345 ? 230.84400 250.16500 221.79900 1.000 93.08042 253 HIS C C 1
ATOM 6682 O O . HIS C 1 345 ? 231.71900 250.25400 220.93200 1.000 92.94036 253 HIS C O 1
ATOM 6689 N N . VAL C 1 346 ? 229.55900 250.38800 221.53100 1.000 93.39878 254 VAL C N 1
ATOM 6690 C CA . VAL C 1 346 ? 229.07600 250.47200 220.16400 1.000 91.01711 254 VAL C CA 1
ATOM 6691 C C . VAL C 1 346 ? 228.80000 251.90500 219.71400 1.000 90.90727 254 VAL C C 1
ATOM 6692 O O . VAL C 1 346 ? 228.73400 252.15300 218.50500 1.000 92.69877 254 VAL C O 1
ATOM 6696 N N . GLU C 1 347 ? 228.64500 252.86000 220.63400 1.000 88.10126 255 GLU C N 1
ATOM 6697 C CA . GLU C 1 347 ? 228.35000 254.21700 220.19100 1.000 86.08655 255 GLU C CA 1
ATOM 6698 C C . GLU C 1 347 ? 229.57900 254.93100 219.63800 1.000 88.85897 255 GLU C C 1
ATOM 6699 O O . GLU C 1 347 ? 229.43400 255.97900 219.00000 1.000 88.95770 255 GLU C O 1
ATOM 6705 N N . GLU C 1 348 ? 230.77700 254.38000 219.84200 1.000 95.85141 256 GLU C N 1
ATOM 6706 C CA . GLU C 1 348 ? 231.98900 255.05100 219.38200 1.000 95.65160 256 GLU C CA 1
ATOM 6707 C C . GLU C 1 348 ? 232.09200 255.05600 217.86000 1.000 97.02440 256 GLU C C 1
ATOM 6708 O O . GLU C 1 348 ? 232.54200 256.04500 217.27000 1.000 98.37418 256 GLU C O 1
ATOM 6714 N N . GLY C 1 349 ? 231.67900 253.97300 217.20600 1.000 86.38472 257 GLY C N 1
ATOM 6715 C CA . GLY C 1 349 ? 231.85700 253.85900 215.77000 1.000 84.78460 257 GLY C CA 1
ATOM 6716 C C . GLY C 1 349 ? 230.57500 253.61900 215.00000 1.000 86.36070 257 GLY C C 1
ATOM 6717 O O . GLY C 1 349 ? 229.56200 253.22100 215.58100 1.000 86.21764 257 GLY C O 1
ATOM 6718 N N . ASP C 1 350 ? 230.61000 253.85400 213.68700 1.000 76.53437 258 ASP C N 1
ATOM 6719 C CA . ASP C 1 350 ? 229.44400 253.70000 212.82500 1.000 73.73109 258 ASP C CA 1
ATOM 6720 C C . ASP C 1 350 ? 229.73800 252.79900 211.62800 1.000 70.79528 258 ASP C C 1
ATOM 6721 O O . ASP C 1 350 ? 229.40300 253.13600 210.49100 1.000 71.23480 258 ASP C O 1
ATOM 6726 N N . ILE C 1 351 ? 230.36600 251.64700 211.87400 1.000 69.77711 259 ILE C N 1
ATOM 6727 C CA . ILE C 1 351 ? 230.71700 250.73900 210.78400 1.000 68.34995 259 ILE C CA 1
ATOM 6728 C C . ILE C 1 351 ? 229.46700 250.10500 210.18000 1.000 68.47198 259 ILE C C 1
ATOM 6729 O O . ILE C 1 351 ? 229.38700 249.89700 208.96200 1.000 76.59760 259 ILE C O 1
ATOM 6734 N N . VAL C 1 352 ? 228.46800 249.79900 211.01400 1.000 62.69990 260 VAL C N 1
ATOM 6735 C CA . VAL C 1 352 ? 227.26000 249.12800 210.53300 1.000 63.02637 260 VAL C CA 1
ATOM 6736 C C . VAL C 1 352 ? 226.47700 250.04300 209.59800 1.000 66.64942 260 VAL C C 1
ATOM 6737 O O . VAL C 1 352 ? 226.03100 249.62700 208.52000 1.000 72.95362 260 VAL C O 1
ATOM 6741 N N . TYR C 1 353 ? 226.30500 251.30600 209.99700 1.000 62.18276 261 TYR C N 1
ATOM 6742 C CA . TYR C 1 353 ? 225.57900 252.26700 209.17200 1.000 59.77300 261 TYR C CA 1
ATOM 6743 C C . TYR C 1 353 ? 226.29200 252.50300 207.84800 1.000 63.43041 261 TYR C C 1
ATOM 6744 O O . TYR C 1 353 ? 225.65700 252.55500 206.78600 1.000 68.72568 261 TYR C O 1
ATOM 6753 N N . ARG C 1 354 ? 227.61900 252.64500 207.89300 1.000 59.94380 262 ARG C N 1
ATOM 6754 C CA . ARG C 1 354 ? 228.38900 252.86300 206.67400 1.000 61.84512 262 ARG C CA 1
ATOM 6755 C C . ARG C 1 354 ? 228.28200 251.66600 205.73900 1.000 63.27723 262 ARG C C 1
ATOM 6756 O O . ARG C 1 354 ? 228.10000 251.82700 204.52700 1.000 70.04434 262 ARG C O 1
ATOM 6764 N N . LEU C 1 355 ? 228.38400 250.45500 206.29100 1.000 52.64479 263 LEU C N 1
ATOM 6765 C CA . LEU C 1 355 ? 228.28100 249.25600 205.46700 1.000 52.51207 263 LEU C CA 1
ATOM 6766 C C . LEU C 1 355 ? 226.90000 249.14000 204.83500 1.000 56.72291 263 LEU C C 1
ATOM 6767 O O . LEU C 1 355 ? 226.77600 248.80500 203.65300 1.000 62.65718 263 LEU C O 1
ATOM 6772 N N . TYR C 1 356 ? 225.84800 249.42500 205.60800 1.000 54.56039 264 TYR C N 1
ATOM 6773 C CA . TYR C 1 356 ? 224.49200 249.34400 205.07200 1.000 51.97325 264 TYR C CA 1
ATOM 6774 C C . TYR C 1 356 ? 224.27400 250.36900 203.96400 1.000 56.36506 264 TYR C C 1
ATOM 6775 O O . TYR C 1 356 ? 223.67300 250.05800 202.92500 1.000 66.47613 264 TYR C O 1
ATOM 6784 N N . MET C 1 357 ? 224.77300 251.59300 204.16200 1.000 49.88494 265 MET C N 1
ATOM 6785 C CA . MET C 1 357 ? 224.65300 252.62500 203.13600 1.000 54.15097 265 MET C CA 1
ATOM 6786 C C . MET C 1 357 ? 225.39900 252.23000 201.86600 1.000 60.28946 265 MET C C 1
ATOM 6787 O O . MET C 1 357 ? 224.88800 252.40600 200.75200 1.000 62.65099 265 MET C O 1
ATOM 6792 N N . ARG C 1 358 ? 226.61100 251.68600 202.01600 1.000 55.89868 266 ARG C N 1
ATOM 6793 C CA . ARG C 1 358 ? 227.38400 251.26400 200.85100 1.000 52.48663 266 ARG C CA 1
ATOM 6794 C C . ARG C 1 358 ? 226.69000 250.12700 200.11300 1.000 56.56287 266 ARG C C 1
ATOM 6795 O O . ARG C 1 358 ? 226.66500 250.10100 198.87700 1.000 64.55777 266 ARG C O 1
ATOM 6803 N N . GLN C 1 359 ? 226.12200 249.17300 200.85600 1.000 44.85818 267 GLN C N 1
ATOM 6804 C CA . GLN C 1 359 ? 225.41000 248.06400 200.22900 1.000 43.88842 267 GLN C CA 1
ATOM 6805 C C . GLN C 1 359 ? 224.20300 248.56200 199.44400 1.000 50.33636 267 GLN C C 1
ATOM 6806 O O . GLN C 1 359 ? 223.95800 248.12100 198.31500 1.000 55.63799 267 GLN C O 1
ATOM 6812 N N . THR C 1 360 ? 223.44600 249.49900 200.02300 1.000 47.57551 268 THR C N 1
ATOM 6813 C CA . THR C 1 360 ? 222.28600 250.04500 199.32300 1.000 45.40584 268 THR C CA 1
ATOM 6814 C C . THR C 1 360 ? 222.70000 250.80300 198.06500 1.000 51.22353 268 THR C C 1
ATOM 6815 O O . THR C 1 360 ? 222.05900 250.67200 197.01200 1.000 58.83520 268 THR C O 1
ATOM 6819 N N . ILE C 1 361 ? 223.77800 251.58800 198.15000 1.000 49.06604 269 ILE C N 1
ATOM 6820 C CA . ILE C 1 361 ? 224.24100 252.35400 196.99300 1.000 42.67044 269 ILE C CA 1
ATOM 6821 C C . ILE C 1 361 ? 224.71100 251.41800 195.88300 1.000 46.11730 269 ILE C C 1
ATOM 6822 O O . ILE C 1 361 ? 224.40000 251.61900 194.70000 1.000 54.18420 269 ILE C O 1
ATOM 6827 N N . ILE C 1 362 ? 225.46300 250.37600 196.24800 1.000 39.85760 270 ILE C N 1
ATOM 6828 C CA . ILE C 1 362 ? 225.93100 249.41100 195.25700 1.000 40.77881 270 ILE C CA 1
ATOM 6829 C C . ILE C 1 362 ? 224.75200 248.69900 194.60800 1.000 47.04013 270 ILE C C 1
ATOM 6830 O O . ILE C 1 362 ? 224.72100 248.51100 193.38500 1.000 54.09673 270 ILE C O 1
ATOM 6835 N N . LYS C 1 363 ? 223.75400 248.31400 195.41000 1.000 41.69392 271 LYS C N 1
ATOM 6836 C CA . LYS C 1 363 ? 222.58500 247.63500 194.86100 1.000 40.76984 271 LYS C CA 1
ATOM 6837 C C . LYS C 1 363 ? 221.82100 248.52900 193.89100 1.000 44.29182 271 LYS C C 1
ATOM 6838 O O . LYS C 1 363 ? 221.40800 248.07500 192.81700 1.000 52.68777 271 LYS C O 1
ATOM 6844 N N . VAL C 1 364 ? 221.63800 249.80500 194.23500 1.000 36.38127 272 VAL C N 1
ATOM 6845 C CA . VAL C 1 364 ? 220.87200 250.67500 193.34400 1.000 36.27461 272 VAL C CA 1
ATOM 6846 C C . VAL C 1 364 ? 221.64800 251.00400 192.06100 1.000 48.90896 272 VAL C C 1
ATOM 6847 O O . VAL C 1 364 ? 221.05400 251.04900 190.97200 1.000 56.39523 272 VAL C O 1
ATOM 6851 N N . ILE C 1 365 ? 222.97000 251.20300 192.13500 1.000 47.51443 273 ILE C N 1
ATOM 6852 C CA . ILE C 1 365 ? 223.70300 251.47600 190.90100 1.000 43.09679 273 ILE C CA 1
ATOM 6853 C C . ILE C 1 365 ? 223.78400 250.22400 190.03200 1.000 46.51830 273 ILE C C 1
ATOM 6854 O O . ILE C 1 365 ? 223.74000 250.31400 188.79400 1.000 55.05784 273 ILE C O 1
ATOM 6859 N N . LYS C 1 366 ? 223.86700 249.04000 190.64700 1.000 36.94246 274 LYS C N 1
ATOM 6860 C CA . LYS C 1 366 ? 223.83000 247.81400 189.86200 1.000 36.62569 274 LYS C CA 1
ATOM 6861 C C . LYS C 1 366 ? 222.46500 247.61900 189.22000 1.000 36.53117 274 LYS C C 1
ATOM 6862 O O . LYS C 1 366 ? 222.37600 247.13100 188.09100 1.000 52.26141 274 LYS C O 1
ATOM 6868 N N . PHE C 1 367 ? 221.39400 247.99900 189.92100 1.000 37.18825 275 PHE C N 1
ATOM 6869 C CA . PHE C 1 367 ? 220.06600 247.99300 189.31500 1.000 37.90123 275 PHE C CA 1
ATOM 6870 C C . PHE C 1 367 ? 220.01800 248.89600 188.09200 1.000 38.91856 275 PHE C C 1
ATOM 6871 O O . PHE C 1 367 ? 219.45200 248.52000 187.05800 1.000 47.28698 275 PHE C O 1
ATOM 6879 N N . ALA C 1 368 ? 220.60100 250.09200 188.19500 1.000 33.01516 276 ALA C N 1
ATOM 6880 C CA . ALA C 1 368 ? 220.60800 251.00900 187.05800 1.000 40.64991 276 ALA C CA 1
ATOM 6881 C C . ALA C 1 368 ? 221.34200 250.40300 185.86600 1.000 42.01188 276 ALA C C 1
ATOM 6882 O O . ALA C 1 368 ? 220.83600 250.42000 184.73500 1.000 45.76184 276 ALA C O 1
ATOM 6884 N N . LEU C 1 369 ? 222.52800 249.83400 186.10800 1.000 35.38513 277 LEU C N 1
ATOM 6885 C CA . LEU C 1 369 ? 223.30200 249.24100 185.01700 1.000 37.00132 277 LEU C CA 1
ATOM 6886 C C . LEU C 1 369 ? 222.57700 248.04700 184.40000 1.000 42.85604 277 LEU C C 1
ATOM 6887 O O . LEU C 1 369 ? 222.54300 247.89200 183.17000 1.000 49.69567 277 LEU C O 1
ATOM 6892 N N . ILE C 1 370 ? 221.99500 247.19000 185.24500 1.000 41.38563 278 ILE C N 1
ATOM 6893 C CA . ILE C 1 370 ? 221.29500 246.00400 184.76000 1.000 30.63409 278 ILE C CA 1
ATOM 6894 C C . ILE C 1 370 ? 220.10400 246.40500 183.90500 1.000 35.27038 278 ILE C C 1
ATOM 6895 O O . ILE C 1 370 ? 219.90200 245.87000 182.80900 1.000 47.49661 278 ILE C O 1
ATOM 6900 N N . ILE C 1 371 ? 219.31000 247.36900 184.38200 1.000 32.68751 279 ILE C N 1
ATOM 6901 C CA . ILE C 1 371 ? 218.15200 247.81900 183.61600 1.000 35.72111 279 ILE C CA 1
ATOM 6902 C C . ILE C 1 371 ? 218.58800 248.40100 182.28200 1.000 43.33366 279 ILE C C 1
ATOM 6903 O O . ILE C 1 371 ? 218.03000 248.05600 181.23400 1.000 50.75117 279 ILE C O 1
ATOM 6908 N N . CYS C 1 372 ? 219.62100 249.25100 182.29000 1.000 40.65041 280 CYS C N 1
ATOM 6909 C CA . CYS C 1 372 ? 220.06300 249.88700 181.05300 1.000 38.87825 280 CYS C CA 1
ATOM 6910 C C . CYS C 1 372 ? 220.50200 248.85200 180.02200 1.000 47.07230 280 CYS C C 1
ATOM 6911 O O . CYS C 1 372 ? 219.99100 248.82300 178.89300 1.000 54.60821 280 CYS C O 1
ATOM 6914 N N . TYR C 1 373 ? 221.41200 247.95200 180.40900 1.000 40.96260 281 TYR C N 1
ATOM 6915 C CA . TYR C 1 373 ? 221.97000 247.04000 179.41500 1.000 40.13673 281 TYR C CA 1
ATOM 6916 C C . TYR C 1 373 ? 220.95800 245.97300 179.00700 1.000 42.15011 281 TYR C C 1
ATOM 6917 O O . TYR C 1 373 ? 220.88300 245.60900 177.82600 1.000 46.32118 281 TYR C O 1
ATOM 6926 N N . THR C 1 374 ? 220.15000 245.47900 179.95200 1.000 42.16313 282 THR C N 1
ATOM 6927 C CA . THR C 1 374 ? 219.14800 244.47500 179.61200 1.000 33.09465 282 THR C CA 1
ATOM 6928 C C . THR C 1 374 ? 218.06600 245.05200 178.70900 1.000 38.38561 282 THR C C 1
ATOM 6929 O O . THR C 1 374 ? 217.63600 244.39500 177.75500 1.000 49.66922 282 THR C O 1
ATOM 6933 N N . VAL C 1 375 ? 217.62000 246.28100 178.98100 1.000 36.54634 283 VAL C N 1
ATOM 6934 C CA . VAL C 1 375 ? 216.61400 246.90800 178.13200 1.000 38.58321 283 VAL C CA 1
ATOM 6935 C C . VAL C 1 375 ? 217.18300 247.17800 176.74500 1.000 42.95654 283 VAL C C 1
ATOM 6936 O O . VAL C 1 375 ? 216.49300 247.00100 175.73300 1.000 47.35052 283 VAL C O 1
ATOM 6940 N N . TYR C 1 376 ? 218.45600 247.57800 176.66800 1.000 42.97875 284 TYR C N 1
ATOM 6941 C CA . TYR C 1 376 ? 219.04600 247.84000 175.36000 1.000 44.64787 284 TYR C CA 1
ATOM 6942 C C . TYR C 1 376 ? 219.21200 246.55600 174.55300 1.000 48.04142 284 TYR C C 1
ATOM 6943 O O . TYR C 1 376 ? 219.00100 246.55300 173.33500 1.000 50.14329 284 TYR C O 1
ATOM 6952 N N . TYR C 1 377 ? 219.57500 245.45200 175.20700 1.000 43.82942 285 TYR C N 1
ATOM 6953 C CA . TYR C 1 377 ? 219.92900 244.22800 174.50000 1.000 39.33048 285 TYR C CA 1
ATOM 6954 C C . TYR C 1 377 ? 218.81400 243.18900 174.45100 1.000 37.57031 285 TYR C C 1
ATOM 6955 O O . TYR C 1 377 ? 219.02300 242.11400 173.88300 1.000 44.11995 285 TYR C O 1
ATOM 6964 N N . VAL C 1 378 ? 217.64000 243.47200 175.02000 1.000 35.77997 286 VAL C N 1
ATOM 6965 C CA . VAL C 1 378 ? 216.55700 242.49700 174.97300 1.000 34.65682 286 VAL C CA 1
ATOM 6966 C C . VAL C 1 378 ? 215.93600 242.39300 173.58500 1.000 43.27717 286 VAL C C 1
ATOM 6967 O O . VAL C 1 378 ? 215.22200 241.42400 173.30200 1.000 48.24574 286 VAL C O 1
ATOM 6971 N N . HIS C 1 379 ? 216.19400 243.35900 172.70200 1.000 47.99775 287 HIS C N 1
ATOM 6972 C CA . HIS C 1 379 ? 215.64000 243.28400 171.35500 1.000 43.91668 287 HIS C CA 1
ATOM 6973 C C . HIS C 1 379 ? 216.43600 242.33200 170.47300 1.000 42.16130 287 HIS C C 1
ATOM 6974 O O . HIS C 1 379 ? 215.96900 241.95600 169.39200 1.000 49.55399 287 HIS C O 1
ATOM 6981 N N . ASN C 1 380 ? 217.63200 241.93400 170.91100 1.000 36.61976 288 ASN C N 1
ATOM 6982 C CA . ASN C 1 380 ? 218.46100 241.04000 170.11300 1.000 38.58535 288 ASN C CA 1
ATOM 6983 C C . ASN C 1 380 ? 218.02600 239.58600 170.22400 1.000 40.45929 288 ASN C C 1
ATOM 6984 O O . ASN C 1 380 ? 218.48400 238.75500 169.43300 1.000 44.06087 288 ASN C O 1
ATOM 6989 N N . ILE C 1 381 ? 217.16200 239.25700 171.18200 1.000 36.23116 289 ILE C N 1
ATOM 6990 C CA . ILE C 1 381 ? 216.64200 237.89900 171.32700 1.000 37.18460 289 ILE C CA 1
ATOM 6991 C C . ILE C 1 381 ? 215.51000 237.74200 170.31600 1.000 43.96686 289 ILE C C 1
ATOM 6992 O O . ILE C 1 381 ? 214.37500 238.14400 170.57000 1.000 45.12083 289 ILE C O 1
ATOM 6997 N N . LYS C 1 382 ? 215.81700 237.15600 169.16300 1.000 33.79508 290 LYS C N 1
ATOM 6998 C CA . LYS C 1 382 ? 214.85400 236.98500 168.08800 1.000 31.50417 290 LYS C CA 1
ATOM 6999 C C . LYS C 1 382 ? 214.78900 235.52200 167.67600 1.000 36.59145 290 LYS C C 1
ATOM 7000 O O . LYS C 1 382 ? 215.75900 234.77300 167.82300 1.000 40.46231 290 LYS C O 1
ATOM 7006 N N . PHE C 1 383 ? 213.62500 235.12100 167.16300 1.000 33.29641 291 PHE C N 1
ATOM 7007 C CA . PHE C 1 383 ? 213.43300 233.73600 166.74600 1.000 23.32870 291 PHE C CA 1
ATOM 7008 C C . PHE C 1 383 ? 214.16300 233.44600 165.44000 1.000 32.10358 291 PHE C C 1
ATOM 7009 O O . PHE C 1 383 ? 214.79400 232.39400 165.29000 1.000 54.23296 291 PHE C O 1
ATOM 7017 N N . ASP C 1 384 ? 214.09300 234.36900 164.48400 1.000 32.08858 292 ASP C N 1
ATOM 7018 C CA . ASP C 1 384 ? 214.69600 234.18200 163.16800 1.000 34.06873 292 ASP C CA 1
ATOM 7019 C C . ASP C 1 384 ? 216.02700 234.92300 163.12700 1.000 38.86839 292 ASP C C 1
ATOM 7020 O O . ASP C 1 384 ? 216.07900 236.13300 163.36800 1.000 44.81922 292 ASP C O 1
ATOM 7025 N N . VAL C 1 385 ? 217.10200 234.20100 162.82000 1.000 34.70362 293 VAL C N 1
ATOM 7026 C CA . VAL C 1 385 ? 218.44400 234.76900 162.75200 1.000 32.33509 293 VAL C CA 1
ATOM 7027 C C . VAL C 1 385 ? 219.03400 234.41200 161.39400 1.000 41.19297 293 VAL C C 1
ATOM 7028 O O . VAL C 1 385 ? 219.14200 233.23100 161.04900 1.000 50.97073 293 VAL C O 1
ATOM 7032 N N . ASP C 1 386 ? 219.42500 235.42100 160.62400 1.000 39.92960 294 ASP C N 1
ATOM 7033 C CA . ASP C 1 386 ? 220.12400 235.16700 159.37300 1.000 35.67517 294 ASP C CA 1
ATOM 7034 C C . ASP C 1 386 ? 221.62300 235.12800 159.63400 1.000 44.39538 294 ASP C C 1
ATOM 7035 O O . ASP C 1 386 ? 222.19900 236.10500 160.11900 1.000 57.01434 294 ASP C O 1
ATOM 7040 N N . CYS C 1 387 ? 222.25800 234.00100 159.31600 1.000 30.05645 295 CYS C N 1
ATOM 7041 C CA . CYS C 1 387 ? 223.68000 233.82000 159.57400 1.000 28.32128 295 CYS C CA 1
ATOM 7042 C C . CYS C 1 387 ? 224.41800 233.72900 158.24700 1.000 33.20385 295 CYS C C 1
ATOM 7043 O O . CYS C 1 387 ? 223.90600 233.15000 157.28400 1.000 40.63058 295 CYS C O 1
ATOM 7046 N N . THR C 1 388 ? 225.59800 234.33900 158.18700 1.000 32.82616 296 THR C N 1
ATOM 7047 C CA . THR C 1 388 ? 226.46800 234.32000 157.01300 1.000 33.49775 296 THR C CA 1
ATOM 7048 C C . THR C 1 388 ? 227.87800 234.10200 157.54400 1.000 42.09993 296 THR C C 1
ATOM 7049 O O . THR C 1 388 ? 228.58400 235.05400 157.88600 1.000 45.46721 296 THR C O 1
ATOM 7053 N N . VAL C 1 389 ? 228.28800 232.83400 157.61200 1.000 36.52122 297 VAL C N 1
ATOM 7054 C CA . VAL C 1 389 ? 229.45900 232.44600 158.38600 1.000 33.80551 297 VAL C CA 1
ATOM 7055 C C . VAL C 1 389 ? 230.62700 232.00900 157.52000 1.000 34.76751 297 VAL C C 1
ATOM 7056 O O . VAL C 1 389 ? 231.71900 231.77100 158.05500 1.000 45.51297 297 VAL C O 1
ATOM 7060 N N . ASP C 1 390 ? 230.43200 231.89400 156.20500 1.000 35.60632 298 ASP C N 1
ATOM 7061 C CA . ASP C 1 390 ? 231.48800 231.52400 155.25800 1.000 46.99756 298 ASP C CA 1
ATOM 7062 C C . ASP C 1 390 ? 232.07600 230.16200 155.63900 1.000 44.99661 298 ASP C C 1
ATOM 7063 O O . ASP C 1 390 ? 233.19300 230.04700 156.14700 1.000 42.30788 298 ASP C O 1
ATOM 7068 N N . ILE C 1 391 ? 231.25300 229.12600 155.48900 1.000 33.91295 299 ILE C N 1
ATOM 7069 C CA . ILE C 1 391 ? 231.70700 227.74400 155.59900 1.000 20.61548 299 ILE C CA 1
ATOM 7070 C C . ILE C 1 391 ? 231.39700 227.06100 154.27700 1.000 25.73369 299 ILE C C 1
ATOM 7071 O O . ILE C 1 391 ? 231.06200 225.87200 154.23700 1.000 39.18962 299 ILE C O 1
ATOM 7076 N N . GLU C 1 392 ? 231.48900 227.83000 153.18800 1.000 31.25793 300 GLU C N 1
ATOM 7077 C CA . GLU C 1 392 ? 231.13800 227.32200 151.86600 1.000 29.68129 300 GLU C CA 1
ATOM 7078 C C . GLU C 1 392 ? 232.04700 226.17500 151.44500 1.000 28.22359 300 GLU C C 1
ATOM 7079 O O . GLU C 1 392 ? 231.62600 225.28100 150.70400 1.000 38.64483 300 GLU C O 1
ATOM 7085 N N . SER C 1 393 ? 233.30000 226.18500 151.90300 1.000 17.26264 301 SER C N 1
ATOM 7086 C CA . SER C 1 393 ? 234.21200 225.10000 151.56400 1.000 25.81592 301 SER C CA 1
ATOM 7087 C C . SER C 1 393 ? 233.79600 223.79000 152.21800 1.000 32.02122 301 SER C C 1
ATOM 7088 O O . SER C 1 393 ? 234.00700 222.71600 151.64400 1.000 38.71428 301 SER C O 1
ATOM 7091 N N . LEU C 1 394 ? 233.20600 223.85400 153.41100 1.000 20.29237 302 LEU C N 1
ATOM 7092 C CA . LEU C 1 394 ? 232.81900 222.65600 154.14300 1.000 18.34020 302 LEU C CA 1
ATOM 7093 C C . LEU C 1 394 ? 231.37000 222.24700 153.92100 1.000 23.57486 302 LEU C C 1
ATOM 7094 O O . LEU C 1 394 ? 231.05000 221.06400 154.07400 1.000 35.79576 302 LEU C O 1
ATOM 7099 N N . THR C 1 395 ? 230.49500 223.18400 153.56300 1.000 11.21394 303 THR C N 1
ATOM 7100 C CA . THR C 1 395 ? 229.07400 222.91300 153.39800 1.000 0.00000 303 THR C CA 1
ATOM 7101 C C . THR C 1 395 ? 228.59700 223.11300 151.96700 1.000 13.90135 303 THR C C 1
ATOM 7102 O O . THR C 1 395 ? 227.89100 222.25900 151.42400 1.000 29.79920 303 THR C O 1
ATOM 7106 N N . GLY C 1 396 ? 228.98700 224.21100 151.33000 1.000 26.98772 304 GLY C N 1
ATOM 7107 C CA . GLY C 1 396 ? 228.52700 224.54600 149.99500 1.000 18.97200 304 GLY C CA 1
ATOM 7108 C C . GLY C 1 396 ? 227.66100 225.78300 149.92900 1.000 26.25210 304 GLY C C 1
ATOM 7109 O O . GLY C 1 396 ? 227.41600 226.29000 148.82500 1.000 29.63478 304 GLY C O 1
ATOM 7110 N N . TYR C 1 397 ? 227.19400 226.29600 151.06300 1.000 20.33054 305 TYR C N 1
ATOM 7111 C CA . TYR C 1 397 ? 226.36900 227.49000 151.11400 1.000 14.60116 305 TYR C CA 1
ATOM 7112 C C . TYR C 1 397 ? 227.02500 228.51400 152.02800 1.000 29.79188 305 TYR C C 1
ATOM 7113 O O . TYR C 1 397 ? 227.76800 228.16800 152.94900 1.000 38.40332 305 TYR C O 1
ATOM 7122 N N . ARG C 1 398 ? 226.73900 229.78500 151.76600 1.000 41.32087 306 ARG C N 1
ATOM 7123 C CA . ARG C 1 398 ? 227.24900 230.88200 152.57900 1.000 37.32985 306 ARG C CA 1
ATOM 7124 C C . ARG C 1 398 ? 226.23500 231.42100 153.57200 1.000 44.04616 306 ARG C C 1
ATOM 7125 O O . ARG C 1 398 ? 226.57700 231.63800 154.73500 1.000 53.65546 306 ARG C O 1
ATOM 7133 N N . THR C 1 399 ? 224.99600 231.64300 153.14700 1.000 27.52669 307 THR C N 1
ATOM 7134 C CA . THR C 1 399 ? 223.97400 232.22700 154.00000 1.000 20.43556 307 THR C CA 1
ATOM 7135 C C . THR C 1 399 ? 222.95000 231.17300 154.39100 1.000 24.56268 307 THR C C 1
ATOM 7136 O O . THR C 1 399 ? 222.51000 230.37700 153.55600 1.000 31.91233 307 THR C O 1
ATOM 7140 N N . TYR C 1 400 ? 222.57400 231.17500 155.66600 1.000 24.45728 308 TYR C N 1
ATOM 7141 C CA . TYR C 1 400 ? 221.59100 230.25000 156.20400 1.000 23.31572 308 TYR C CA 1
ATOM 7142 C C . TYR C 1 400 ? 220.57600 231.03600 157.02000 1.000 22.77804 308 TYR C C 1
ATOM 7143 O O . TYR C 1 400 ? 220.89500 232.09500 157.57100 1.000 37.19441 308 TYR C O 1
ATOM 7152 N N . ARG C 1 401 ? 219.35200 230.52600 157.07700 1.000 20.32091 309 ARG C N 1
ATOM 7153 C CA . ARG C 1 401 ? 218.30800 231.10700 157.91000 1.000 27.48560 309 ARG C CA 1
ATOM 7154 C C . ARG C 1 401 ? 218.03800 230.15500 159.06700 1.000 31.75405 309 ARG C C 1
ATOM 7155 O O . ARG C 1 401 ? 217.64300 229.00500 158.84900 1.000 40.87919 309 ARG C O 1
ATOM 7163 N N . CYS C 1 402 ? 218.24500 230.62900 160.29000 1.000 19.52058 310 CYS C N 1
ATOM 7164 C CA . CYS C 1 402 ? 218.20300 229.80300 161.48100 1.000 26.36727 310 CYS C CA 1
ATOM 7165 C C . CYS C 1 402 ? 217.00800 230.18200 162.34200 1.000 29.79015 310 CYS C C 1
ATOM 7166 O O . CYS C 1 402 ? 216.62200 231.35000 162.43700 1.000 39.77665 310 CYS C O 1
ATOM 7169 N N . ALA C 1 403 ? 216.43000 229.17000 162.97800 1.000 18.62220 311 ALA C N 1
ATOM 7170 C CA . ALA C 1 403 ? 215.35600 229.35900 163.94100 1.000 12.10841 311 ALA C CA 1
ATOM 7171 C C . ALA C 1 403 ? 215.91100 229.05100 165.32000 1.000 29.58088 311 ALA C C 1
ATOM 7172 O O . ALA C 1 403 ? 216.47600 227.97400 165.53500 1.000 52.13713 311 ALA C O 1
ATOM 7174 N N . HIS C 1 404 ? 215.76800 229.99500 166.24100 1.000 30.79810 312 HIS C N 1
ATOM 7175 C CA . HIS C 1 404 ? 216.21400 229.81700 167.61400 1.000 14.73399 312 HIS C CA 1
ATOM 7176 C C . HIS C 1 404 ? 215.00800 229.44700 168.46800 1.000 28.61232 312 HIS C C 1
ATOM 7177 O O . HIS C 1 404 ? 214.21500 230.32500 168.82800 1.000 44.73178 312 HIS C O 1
ATOM 7184 N N . PRO C 1 405 ? 214.82000 228.16000 168.78500 1.000 18.66402 313 PRO C N 1
ATOM 7185 C CA . PRO C 1 405 ? 213.58300 227.74800 169.47400 1.000 21.48416 313 PRO C CA 1
ATOM 7186 C C . PRO C 1 405 ? 213.39800 228.36800 170.84800 1.000 32.18414 313 PRO C C 1
ATOM 7187 O O . PRO C 1 405 ? 212.27600 228.73900 171.21400 1.000 38.64707 313 PRO C O 1
ATOM 7191 N N . LEU C 1 406 ? 214.47300 228.49600 171.62000 1.000 36.37028 314 LEU C N 1
ATOM 7192 C CA . LEU C 1 406 ? 214.39200 229.07900 172.95800 1.000 30.93321 314 LEU C CA 1
ATOM 7193 C C . LEU C 1 406 ? 214.71100 230.57300 172.91100 1.000 35.25399 314 LEU C C 1
ATOM 7194 O O . LEU C 1 406 ? 215.58200 231.08000 173.61400 1.000 37.35850 314 LEU C O 1
ATOM 7199 N N . ALA C 1 407 ? 213.98700 231.27900 172.04500 1.000 29.64052 315 ALA C N 1
ATOM 7200 C CA . ALA C 1 407 ? 214.12000 232.72400 171.93000 1.000 26.62329 315 ALA C CA 1
ATOM 7201 C C . ALA C 1 407 ? 212.95600 233.47400 172.55500 1.000 38.24314 315 ALA C C 1
ATOM 7202 O O . ALA C 1 407 ? 213.17200 234.29700 173.45200 1.000 53.49328 315 ALA C O 1
ATOM 7204 N N . THR C 1 408 ? 211.72800 233.18300 172.11500 1.000 34.81763 316 THR C N 1
ATOM 7205 C CA . THR C 1 408 ? 210.55700 233.88500 172.63300 1.000 35.26435 316 THR C CA 1
ATOM 7206 C C . THR C 1 408 ? 210.43200 233.70500 174.13800 1.000 37.91714 316 THR C C 1
ATOM 7207 O O . THR C 1 408 ? 210.19500 234.67500 174.86900 1.000 48.52164 316 THR C O 1
ATOM 7211 N N . LEU C 1 409 ? 210.62400 232.47600 174.62100 1.000 29.95558 317 LEU C N 1
ATOM 7212 C CA . LEU C 1 409 ? 210.67800 232.25100 176.06000 1.000 29.32075 317 LEU C CA 1
ATOM 7213 C C . LEU C 1 409 ? 211.81300 233.05100 176.68600 1.000 30.59246 317 LEU C C 1
ATOM 7214 O O . LEU C 1 409 ? 211.61000 233.77100 177.67200 1.000 42.11212 317 LEU C O 1
ATOM 7219 N N . PHE C 1 410 ? 213.00500 232.98900 176.08100 1.000 29.22716 318 PHE C N 1
ATOM 7220 C CA . PHE C 1 410 ? 214.12200 233.79200 176.56800 1.000 25.14871 318 PHE C CA 1
ATOM 7221 C C . PHE C 1 410 ? 213.82500 235.27700 176.46100 1.000 23.97376 318 PHE C C 1
ATOM 7222 O O . PHE C 1 410 ? 214.46100 236.08600 177.14500 1.000 35.69103 318 PHE C O 1
ATOM 7230 N N . LYS C 1 411 ? 212.87000 235.65800 175.61200 1.000 26.35242 319 LYS C N 1
ATOM 7231 C CA . LYS C 1 411 ? 212.39400 237.03100 175.64400 1.000 24.85190 319 LYS C CA 1
ATOM 7232 C C . LYS C 1 411 ? 211.54200 237.27500 176.88100 1.000 37.46376 319 LYS C C 1
ATOM 7233 O O . LYS C 1 411 ? 211.85800 238.15900 177.68800 1.000 47.05050 319 LYS C O 1
ATOM 7239 N N . ILE C 1 412 ? 210.49400 236.46500 177.07600 1.000 36.18298 320 ILE C N 1
ATOM 7240 C CA . ILE C 1 412 ? 209.51300 236.78500 178.11000 1.000 34.08326 320 ILE C CA 1
ATOM 7241 C C . ILE C 1 412 ? 210.14200 236.70700 179.49500 1.000 33.70194 320 ILE C C 1
ATOM 7242 O O . ILE C 1 412 ? 209.95300 237.62000 180.31300 1.000 39.17251 320 ILE C O 1
ATOM 7247 N N . LEU C 1 413 ? 210.95000 235.66800 179.75300 1.000 24.20522 321 LEU C N 1
ATOM 7248 C CA . LEU C 1 413 ? 211.71600 235.59200 180.99200 1.000 27.85160 321 LEU C CA 1
ATOM 7249 C C . LEU C 1 413 ? 212.51500 236.86500 181.21200 1.000 33.49640 321 LEU C C 1
ATOM 7250 O O . LEU C 1 413 ? 212.42500 237.47900 182.28300 1.000 40.66694 321 LEU C O 1
ATOM 7255 N N . ALA C 1 414 ? 213.23600 237.31100 180.17600 1.000 31.36459 322 ALA C N 1
ATOM 7256 C CA . ALA C 1 414 ? 213.99900 238.54700 180.28300 1.000 28.61976 322 ALA C CA 1
ATOM 7257 C C . ALA C 1 414 ? 213.09300 239.70600 180.65700 1.000 36.15215 322 ALA C C 1
ATOM 7258 O O . ALA C 1 414 ? 213.37300 240.42400 181.62600 1.000 49.53995 322 ALA C O 1
ATOM 7260 N N . SER C 1 415 ? 211.95700 239.83800 179.96300 1.000 31.59255 323 SER C N 1
ATOM 7261 C CA . SER C 1 415 ? 211.00700 240.88400 180.31400 1.000 38.08538 323 SER C CA 1
ATOM 7262 C C . SER C 1 415 ? 210.55400 240.71900 181.75200 1.000 47.08414 323 SER C C 1
ATOM 7263 O O . SER C 1 415 ? 210.60200 241.67300 182.54100 1.000 53.56008 323 SER C O 1
ATOM 7266 N N . PHE C 1 416 ? 210.21100 239.48400 182.13200 1.000 42.53025 324 PHE C N 1
ATOM 7267 C CA . PHE C 1 416 ? 209.83500 239.20600 183.50900 1.000 36.89724 324 PHE C CA 1
ATOM 7268 C C . PHE C 1 416 ? 210.97800 239.57200 184.44300 1.000 35.68479 324 PHE C C 1
ATOM 7269 O O . PHE C 1 416 ? 210.77700 240.30900 185.41900 1.000 47.63933 324 PHE C O 1
ATOM 7277 N N . TYR C 1 417 ? 212.20300 239.16600 184.08400 1.000 33.35240 325 TYR C N 1
ATOM 7278 C CA . TYR C 1 417 ? 213.37000 239.54000 184.87300 1.000 33.14669 325 TYR C CA 1
ATOM 7279 C C . TYR C 1 417 ? 213.48200 241.05000 184.98200 1.000 32.11884 325 TYR C C 1
ATOM 7280 O O . TYR C 1 417 ? 213.65200 241.58300 186.08700 1.000 45.96258 325 TYR C O 1
ATOM 7289 N N . ILE C 1 418 ? 213.30000 241.75400 183.85700 1.000 33.72284 326 ILE C N 1
ATOM 7290 C CA . ILE C 1 418 ? 213.38200 243.21100 183.86800 1.000 36.67336 326 ILE C CA 1
ATOM 7291 C C . ILE C 1 418 ? 212.39100 243.77400 184.87000 1.000 42.15271 326 ILE C C 1
ATOM 7292 O O . ILE C 1 418 ? 212.74900 244.59700 185.72500 1.000 50.42188 326 ILE C O 1
ATOM 7297 N N . SER C 1 419 ? 211.15700 243.25500 184.84400 1.000 38.86642 327 SER C N 1
ATOM 7298 C CA . SER C 1 419 ? 210.13400 243.73500 185.76300 1.000 42.41901 327 SER C CA 1
ATOM 7299 C C . SER C 1 419 ? 210.59100 243.55900 187.20100 1.000 42.19935 327 SER C C 1
ATOM 7300 O O . SER C 1 419 ? 210.55400 244.50900 187.99600 1.000 49.95631 327 SER C O 1
ATOM 7303 N N . LEU C 1 420 ? 211.13500 242.37600 187.51400 1.000 32.54728 328 LEU C N 1
ATOM 7304 C CA . LEU C 1 420 ? 211.62500 242.12500 188.86300 1.000 31.40361 328 LEU C CA 1
ATOM 7305 C C . LEU C 1 420 ? 212.68800 243.13700 189.24300 1.000 34.77319 328 LEU C C 1
ATOM 7306 O O . LEU C 1 420 ? 212.60200 243.75900 190.31200 1.000 45.31244 328 LEU C O 1
ATOM 7311 N N . VAL C 1 421 ? 213.64400 243.38000 188.33700 1.000 34.97424 329 VAL C N 1
ATOM 7312 C CA . VAL C 1 421 ? 214.71500 244.32200 188.63400 1.000 29.15205 329 VAL C CA 1
ATOM 7313 C C . VAL C 1 421 ? 214.12100 245.68300 188.94000 1.000 39.32027 329 VAL C C 1
ATOM 7314 O O . VAL C 1 421 ? 214.47300 246.31500 189.94700 1.000 48.49909 329 VAL C O 1
ATOM 7318 N N . ILE C 1 422 ? 213.12700 246.09600 188.14000 1.000 35.78169 330 ILE C N 1
ATOM 7319 C CA . ILE C 1 422 ? 212.48000 247.38400 188.36000 1.000 35.45241 330 ILE C CA 1
ATOM 7320 C C . ILE C 1 422 ? 211.91700 247.43900 189.77000 1.000 44.72221 330 ILE C C 1
ATOM 7321 O O . ILE C 1 422 ? 212.24900 248.34400 190.54900 1.000 53.38445 330 ILE C O 1
ATOM 7326 N N . PHE C 1 423 ? 211.16100 246.40100 190.15400 1.000 41.61308 331 PHE C N 1
ATOM 7327 C CA . PHE C 1 423 ? 210.63000 246.33800 191.50900 1.000 43.86977 331 PHE C CA 1
ATOM 7328 C C . PHE C 1 423 ? 211.76200 246.41600 192.51600 1.000 50.27693 331 PHE C C 1
ATOM 7329 O O . PHE C 1 423 ? 211.77900 247.31100 193.37300 1.000 48.98079 331 PHE C O 1
ATOM 7337 N N . TYR C 1 424 ? 212.77700 245.56200 192.33400 1.000 48.68860 332 TYR C N 1
ATOM 7338 C CA . TYR C 1 424 ? 213.94600 245.57900 193.20300 1.000 37.47430 332 TYR C CA 1
ATOM 7339 C C . TYR C 1 424 ? 214.53000 246.97700 193.26400 1.000 36.79877 332 TYR C C 1
ATOM 7340 O O . TYR C 1 424 ? 214.66600 247.55800 194.35100 1.000 48.01505 332 TYR C O 1
ATOM 7349 N N . GLY C 1 425 ? 214.75200 247.57700 192.09200 1.000 37.13693 333 GLY C N 1
ATOM 7350 C CA . GLY C 1 425 ? 215.34800 248.89700 192.05500 1.000 38.38469 333 GLY C CA 1
ATOM 7351 C C . GLY C 1 425 ? 214.51300 249.90800 192.80200 1.000 46.32030 333 GLY C C 1
ATOM 7352 O O . GLY C 1 425 ? 215.03400 250.64400 193.64700 1.000 50.72355 333 GLY C O 1
ATOM 7353 N N . LEU C 1 426 ? 213.19300 249.88000 192.58100 1.000 41.61835 334 LEU C N 1
ATOM 7354 C CA . LEU C 1 426 ? 212.32200 250.83700 193.24900 1.000 43.43855 334 LEU C CA 1
ATOM 7355 C C . LEU C 1 426 ? 212.44100 250.69200 194.75400 1.000 49.78633 334 LEU C C 1
ATOM 7356 O O . LEU C 1 426 ? 212.62900 251.68900 195.46600 1.000 48.16248 334 LEU C O 1
ATOM 7361 N N . ILE C 1 427 ? 212.45200 249.44500 195.23500 1.000 51.99311 335 ILE C N 1
ATOM 7362 C CA . ILE C 1 427 ? 212.58600 249.20400 196.66500 1.000 46.07553 335 ILE C CA 1
ATOM 7363 C C . ILE C 1 427 ? 213.88600 249.80600 197.16800 1.000 46.77144 335 ILE C C 1
ATOM 7364 O O . ILE C 1 427 ? 213.89400 250.57900 198.13800 1.000 51.89997 335 ILE C O 1
ATOM 7369 N N . CYS C 1 428 ? 214.98200 249.55700 196.44200 1.000 50.71205 336 CYS C N 1
ATOM 7370 C CA . CYS C 1 428 ? 216.26800 250.10900 196.83900 1.000 47.51613 336 CYS C CA 1
ATOM 7371 C C . CYS C 1 428 ? 216.22000 251.62600 196.87400 1.000 50.61227 336 CYS C C 1
ATOM 7372 O O . CYS C 1 428 ? 216.70900 252.22800 197.84100 1.000 58.63235 336 CYS C O 1
ATOM 7375 N N . MET C 1 429 ? 215.56700 252.24400 195.87700 1.000 46.62411 337 MET C N 1
ATOM 7376 C CA . MET C 1 429 ? 215.42200 253.69600 195.87900 1.000 52.74583 337 MET C CA 1
ATOM 7377 C C . MET C 1 429 ? 214.81500 254.17300 197.18500 1.000 57.35688 337 MET C C 1
ATOM 7378 O O . MET C 1 429 ? 215.39100 255.03400 197.86400 1.000 62.15481 337 MET C O 1
ATOM 7383 N N . TYR C 1 430 ? 213.70900 253.54800 197.60000 1.000 56.27488 338 TYR C N 1
ATOM 7384 C CA . TYR C 1 430 ? 213.04700 253.98300 198.82100 1.000 54.52218 338 TYR C CA 1
ATOM 7385 C C . TYR C 1 430 ? 213.98000 253.81600 200.00700 1.000 54.16971 338 TYR C C 1
ATOM 7386 O O . TYR C 1 430 ? 214.12100 254.72800 200.83400 1.000 56.28586 338 TYR C O 1
ATOM 7395 N N . THR C 1 431 ? 214.70200 252.68900 200.04600 1.000 54.57018 339 THR C N 1
ATOM 7396 C CA . THR C 1 431 ? 215.64700 252.45500 201.13100 1.000 46.90402 339 THR C CA 1
ATOM 7397 C C . THR C 1 431 ? 216.70000 253.54800 201.15700 1.000 49.77943 339 THR C C 1
ATOM 7398 O O . THR C 1 431 ? 216.99200 254.11600 202.21600 1.000 58.76331 339 THR C O 1
ATOM 7402 N N . LEU C 1 432 ? 217.21800 253.91500 199.97900 1.000 55.63521 340 LEU C N 1
ATOM 7403 C CA . LEU C 1 432 ? 218.19400 254.99400 199.91800 1.000 58.27643 340 LEU C CA 1
ATOM 7404 C C . LEU C 1 432 ? 217.58700 256.29000 200.42900 1.000 62.07761 340 LEU C C 1
ATOM 7405 O O . LEU C 1 432 ? 218.20400 256.99900 201.23600 1.000 65.25161 340 LEU C O 1
ATOM 7410 N N . TRP C 1 433 ? 216.34500 256.57400 200.02800 1.000 64.15456 341 TRP C N 1
ATOM 7411 C CA . TRP C 1 433 ? 215.67200 257.77000 200.51600 1.000 63.69006 341 TRP C CA 1
ATOM 7412 C C . TRP C 1 433 ? 215.47100 257.68400 202.02100 1.000 64.72349 341 TRP C C 1
ATOM 7413 O O . TRP C 1 433 ? 215.61500 258.68100 202.74000 1.000 69.72523 341 TRP C O 1
ATOM 7424 N N . TRP C 1 434 ? 215.20000 256.47400 202.52100 1.000 57.80153 342 TRP C N 1
ATOM 7425 C CA . TRP C 1 434 ? 214.99800 256.30100 203.95300 1.000 56.27154 342 TRP C CA 1
ATOM 7426 C C . TRP C 1 434 ? 216.28800 256.55500 204.72100 1.000 56.83590 342 TRP C C 1
ATOM 7427 O O . TRP C 1 434 ? 216.25600 256.88400 205.91300 1.000 59.34494 342 TRP C O 1
ATOM 7438 N N . MET C 1 435 ? 217.43600 256.42600 204.05200 1.000 56.64515 343 MET C N 1
ATOM 7439 C CA . MET C 1 435 ? 218.69200 256.71300 204.72800 1.000 53.88496 343 MET C CA 1
ATOM 7440 C C . MET C 1 435 ? 219.14900 258.14600 204.50100 1.000 57.94567 343 MET C C 1
ATOM 7441 O O . MET C 1 435 ? 220.23600 258.51400 204.95800 1.000 63.84230 343 MET C O 1
ATOM 7446 N N . LEU C 1 436 ? 218.35100 258.96200 203.80800 1.000 63.58745 344 LEU C N 1
ATOM 7447 C CA . LEU C 1 436 ? 218.74300 260.33600 203.53400 1.000 66.06349 344 LEU C CA 1
ATOM 7448 C C . LEU C 1 436 ? 217.71300 261.37100 203.96100 1.000 65.08739 344 LEU C C 1
ATOM 7449 O O . LEU C 1 436 ? 218.02900 262.56400 203.95800 1.000 66.67770 344 LEU C O 1
ATOM 7454 N N . ARG C 1 437 ? 216.49800 260.95200 204.32100 1.000 75.48106 345 ARG C N 1
ATOM 7455 C CA . ARG C 1 437 ? 215.48100 261.90600 204.75000 1.000 77.96478 345 ARG C CA 1
ATOM 7456 C C . ARG C 1 437 ? 215.83900 262.52600 206.09600 1.000 82.33079 345 ARG C C 1
ATOM 7457 O O . ARG C 1 437 ? 215.79400 263.75100 206.26200 1.000 84.44881 345 ARG C O 1
ATOM 7465 N N . ARG C 1 438 ? 216.20000 261.69400 207.06900 1.000 80.84732 346 ARG C N 1
ATOM 7466 C CA . ARG C 1 438 ? 216.57600 262.15300 208.39600 1.000 77.50730 346 ARG C CA 1
ATOM 7467 C C . ARG C 1 438 ? 217.86600 261.46500 208.81600 1.000 79.93561 346 ARG C C 1
ATOM 7468 O O . ARG C 1 438 ? 218.20900 260.38800 208.32300 1.000 81.28173 346 ARG C O 1
ATOM 7476 N N . SER C 1 439 ? 218.58300 262.10500 209.73600 1.000 82.10972 347 SER C N 1
ATOM 7477 C CA . SER C 1 439 ? 219.87500 261.60200 210.18600 1.000 81.11223 347 SER C CA 1
ATOM 7478 C C . SER C 1 439 ? 219.65700 260.35700 211.03500 1.000 79.96485 347 SER C C 1
ATOM 7479 O O . SER C 1 439 ? 219.26400 260.45300 212.20200 1.000 80.49446 347 SER C O 1
ATOM 7482 N N . LEU C 1 440 ? 219.91600 259.18600 210.45300 1.000 69.22832 348 LEU C N 1
ATOM 7483 C CA . LEU C 1 440 ? 219.80500 257.93000 211.18200 1.000 69.01082 348 LEU C CA 1
ATOM 7484 C C . LEU C 1 440 ? 220.88400 257.76200 212.24000 1.000 72.88019 348 LEU C C 1
ATOM 7485 O O . LEU C 1 440 ? 220.79600 256.82700 213.04200 1.000 73.84832 348 LEU C O 1
ATOM 7490 N N . LYS C 1 441 ? 221.90000 258.61900 212.24800 1.000 76.00966 349 LYS C N 1
ATOM 7491 C CA . LYS C 1 441 ? 222.94400 258.58200 213.25900 1.000 73.43571 349 LYS C CA 1
ATOM 7492 C C . LYS C 1 441 ? 222.63400 259.47700 214.45000 1.000 76.29728 349 LYS C C 1
ATOM 7493 O O . LYS C 1 441 ? 223.47100 259.60000 215.34900 1.000 78.66424 349 LYS C O 1
ATOM 7499 N N . LYS C 1 442 ? 221.45600 260.11600 214.47200 1.000 79.48036 350 LYS C N 1
ATOM 7500 C CA . LYS C 1 442 ? 221.02200 260.94300 215.60100 1.000 79.82122 350 LYS C CA 1
ATOM 7501 C C . LYS C 1 442 ? 219.59600 260.52000 215.96300 1.000 80.54851 350 LYS C C 1
ATOM 7502 O O . LYS C 1 442 ? 218.61400 261.09100 215.48300 1.000 86.24561 350 LYS C O 1
ATOM 7508 N N . TYR C 1 443 ? 219.48400 259.51200 216.82400 1.000 76.63696 351 TYR C N 1
ATOM 7509 C CA . TYR C 1 443 ? 218.18100 259.00000 217.22700 1.000 78.64328 351 TYR C CA 1
ATOM 7510 C C . TYR C 1 443 ? 217.61300 259.84900 218.35100 1.000 80.69454 351 TYR C C 1
ATOM 7511 O O . TYR C 1 443 ? 218.31800 260.17500 219.31100 1.000 79.38515 351 TYR C O 1
ATOM 7520 N N . SER C 1 444 ? 216.33900 260.20000 218.23600 1.000 95.79998 352 SER C N 1
ATOM 7521 C CA . SER C 1 444 ? 215.64500 260.97100 219.25300 1.000 95.32196 352 SER C CA 1
ATOM 7522 C C . SER C 1 444 ? 214.57500 260.10700 219.90300 1.000 98.27961 352 SER C C 1
ATOM 7523 O O . SER C 1 444 ? 213.74300 259.50900 219.21400 1.000 99.64714 352 SER C O 1
ATOM 7526 N N . PHE C 1 445 ? 214.60100 260.04700 221.23400 1.000 101.35754 353 PHE C N 1
ATOM 7527 C CA . PHE C 1 445 ? 213.59900 259.33000 222.01100 1.000 101.61333 353 PHE C CA 1
ATOM 7528 C C . PHE C 1 445 ? 212.41700 260.22100 222.37200 1.000 105.19803 353 PHE C C 1
ATOM 7529 O O . PHE C 1 445 ? 211.74600 259.97500 223.37900 1.000 106.26565 353 PHE C O 1
ATOM 7537 N N . GLU C 1 446 ? 212.15700 261.24800 221.55700 1.000 119.36308 354 GLU C N 1
ATOM 7538 C CA . GLU C 1 446 ? 211.25400 262.33300 221.93400 1.000 120.00800 354 GLU C CA 1
ATOM 7539 C C . GLU C 1 446 ? 209.84900 261.82800 222.23800 1.000 121.14666 354 GLU C C 1
ATOM 7540 O O . GLU C 1 446 ? 209.29400 262.10800 223.30500 1.000 121.57285 354 GLU C O 1
ATOM 7546 N N . SER C 1 447 ? 209.26400 261.06400 221.31400 1.000 127.24540 355 SER C N 1
ATOM 7547 C CA . SER C 1 447 ? 207.92400 260.53300 221.54500 1.000 128.22305 355 SER C CA 1
ATOM 7548 C C . SER C 1 447 ? 207.91900 259.51100 222.67500 1.000 127.14698 355 SER C C 1
ATOM 7549 O O . SER C 1 447 ? 207.01600 259.51300 223.52200 1.000 125.92213 355 SER C O 1
ATOM 7552 N N . ILE C 1 448 ? 208.93300 258.64100 222.71300 1.000 126.49643 356 ILE C N 1
ATOM 7553 C CA . ILE C 1 448 ? 208.96200 257.56000 223.69700 1.000 125.90061 356 ILE C CA 1
ATOM 7554 C C . ILE C 1 448 ? 209.13200 258.11800 225.10400 1.000 126.24657 356 ILE C C 1
ATOM 7555 O O . ILE C 1 448 ? 208.42800 257.71800 226.03800 1.000 126.98163 356 ILE C O 1
ATOM 7560 N N . ARG C 1 449 ? 210.06600 259.05400 225.28000 1.000 125.70448 357 ARG C N 1
ATOM 7561 C CA . ARG C 1 449 ? 210.28100 259.62600 226.60300 1.000 125.90826 357 ARG C CA 1
ATOM 7562 C C . ARG C 1 449 ? 209.25600 260.69600 226.95000 1.000 127.19527 357 ARG C C 1
ATOM 7563 O O . ARG C 1 449 ? 209.11400 261.03800 228.12900 1.000 126.05239 357 ARG C O 1
ATOM 7571 N N . GLU C 1 450 ? 208.54300 261.23500 225.95800 1.000 135.51863 358 GLU C N 1
ATOM 7572 C CA . GLU C 1 450 ? 207.44900 262.15300 226.25100 1.000 135.60791 358 GLU C CA 1
ATOM 7573 C C . GLU C 1 450 ? 206.23000 261.39500 226.76100 1.000 134.90310 358 GLU C C 1
ATOM 7574 O O . GLU C 1 450 ? 205.56900 261.82900 227.71200 1.000 135.74804 358 GLU C O 1
ATOM 7580 N N . GLU C 1 451 ? 205.91500 260.25700 226.13800 1.000 134.60802 359 GLU C N 1
ATOM 7581 C CA . GLU C 1 451 ? 204.77700 259.46300 226.58900 1.000 136.03802 359 GLU C CA 1
ATOM 7582 C C . GLU C 1 451 ? 205.08400 258.76400 227.90900 1.000 137.31188 359 GLU C C 1
ATOM 7583 O O . GLU C 1 451 ? 204.21800 258.66300 228.78600 1.000 136.64384 359 GLU C O 1
ATOM 7589 N N . SER C 1 452 ? 206.31000 258.27200 228.06600 1.000 136.72810 360 SER C N 1
ATOM 7590 C CA . SER C 1 452 ? 206.70500 257.63900 229.31300 1.000 134.80058 360 SER C CA 1
ATOM 7591 C C . SER C 1 452 ? 207.04700 258.69300 230.36300 1.000 134.58984 360 SER C C 1
ATOM 7592 O O . SER C 1 452 ? 207.28300 259.86500 230.05700 1.000 134.35462 360 SER C O 1
ATOM 7595 N N . SER C 1 453 ? 207.06200 258.25500 231.62300 1.000 134.82616 361 SER C N 1
ATOM 7596 C CA . SER C 1 453 ? 207.32700 259.17100 232.72900 1.000 134.98018 361 SER C CA 1
ATOM 7597 C C . SER C 1 453 ? 208.77000 259.66200 232.70900 1.000 135.19009 361 SER C C 1
ATOM 7598 O O . SER C 1 453 ? 209.04800 260.82300 233.03400 1.000 135.44691 361 SER C O 1
ATOM 7601 N N . TYR C 1 454 ? 209.70300 258.79100 232.33300 1.000 133.65304 362 TYR C N 1
ATOM 7602 C CA . TYR C 1 454 ? 211.12000 259.12700 232.39300 1.000 132.59060 362 TYR C CA 1
ATOM 7603 C C . TYR C 1 454 ? 211.48300 260.12600 231.30200 1.000 132.34301 362 TYR C C 1
ATOM 7604 O O . TYR C 1 454 ? 211.32900 259.84400 230.11000 1.000 132.33953 362 TYR C O 1
ATOM 7613 N N . SER C 1 455 ? 211.96600 261.29900 231.71700 1.000 130.05383 363 SER C N 1
ATOM 7614 C CA . SER C 1 455 ? 212.41300 262.33800 230.79700 1.000 129.75595 363 SER C CA 1
ATOM 7615 C C . SER C 1 455 ? 213.93300 262.45000 230.76400 1.000 130.07153 363 SER C C 1
ATOM 7616 O O . SER C 1 455 ? 214.47100 263.39400 230.17900 1.000 130.05535 363 SER C O 1
ATOM 7619 N N . ASP C 1 456 ? 214.63500 261.50400 231.38400 1.000 127.17121 364 ASP C N 1
ATOM 7620 C CA . ASP C 1 456 ? 216.08900 261.52100 231.44200 1.000 126.29638 364 ASP C CA 1
ATOM 7621 C C . ASP C 1 456 ? 216.74600 260.69200 230.34900 1.000 125.64763 364 ASP C C 1
ATOM 7622 O O . ASP C 1 456 ? 217.97800 260.60600 230.32300 1.000 125.99251 364 ASP C O 1
ATOM 7627 N N . ILE C 1 457 ? 215.96900 260.07500 229.46500 1.000 117.81915 365 ILE C N 1
ATOM 7628 C CA . ILE C 1 457 ? 216.52200 259.17300 228.45900 1.000 116.06964 365 ILE C CA 1
ATOM 7629 C C . ILE C 1 457 ? 217.29600 259.99600 227.43700 1.000 115.32651 365 ILE C C 1
ATOM 7630 O O . ILE C 1 457 ? 216.71700 260.86800 226.77400 1.000 115.56219 365 ILE C O 1
ATOM 7635 N N . PRO C 1 458 ? 218.59400 259.76000 227.28200 1.000 107.34086 366 PRO C N 1
ATOM 7636 C CA . PRO C 1 458 ? 219.39200 260.57200 226.36300 1.000 107.60303 366 PRO C CA 1
ATOM 7637 C C . PRO C 1 458 ? 219.24500 260.11000 224.92300 1.000 108.88835 366 PRO C C 1
ATOM 7638 O O . PRO C 1 458 ? 218.86500 258.97500 224.63400 1.000 109.43017 366 PRO C O 1
ATOM 7642 N N . ASP C 1 459 ? 219.56200 261.02500 224.01200 1.000 101.69236 367 ASP C N 1
ATOM 7643 C CA . ASP C 1 459 ? 219.52700 260.74100 222.58500 1.000 100.70385 367 ASP C CA 1
ATOM 7644 C C . ASP C 1 459 ? 220.81000 260.02400 222.18500 1.000 100.61934 367 ASP C C 1
ATOM 7645 O O . ASP C 1 459 ? 221.89500 260.61400 222.22400 1.000 100.04183 367 ASP C O 1
ATOM 7650 N N . VAL C 1 460 ? 220.68400 258.75600 221.80300 1.000 87.40204 368 VAL C N 1
ATOM 7651 C CA . VAL C 1 460 ? 221.83900 257.99100 221.35800 1.000 85.41452 368 VAL C CA 1
ATOM 7652 C C . VAL C 1 460 ? 222.26600 258.46600 219.97300 1.000 83.58171 368 VAL C C 1
ATOM 7653 O O . VAL C 1 460 ? 221.54400 259.18400 219.27800 1.000 84.63830 368 VAL C O 1
ATOM 7657 N N . LYS C 1 461 ? 223.46200 258.04900 219.56700 1.000 81.99186 369 LYS C N 1
ATOM 7658 C CA . LYS C 1 461 ? 224.06000 258.52500 218.33200 1.000 83.33125 369 LYS C CA 1
ATOM 7659 C C . LYS C 1 461 ? 224.78000 257.37700 217.63600 1.000 85.11086 369 LYS C C 1
ATOM 7660 O O . LYS C 1 461 ? 225.02600 256.32000 218.22400 1.000 86.86178 369 LYS C O 1
ATOM 7666 N N . ASN C 1 462 ? 225.09100 257.59900 216.36400 1.000 82.85249 370 ASN C N 1
ATOM 7667 C CA . ASN C 1 462 ? 225.94900 256.73300 215.53500 1.000 79.59608 370 ASN C CA 1
ATOM 7668 C C . ASN C 1 462 ? 225.27600 255.36600 215.37600 1.000 77.55565 370 ASN C C 1
ATOM 7669 O O . ASN C 1 462 ? 224.06600 255.29200 215.09700 1.000 80.36690 370 ASN C O 1
ATOM 7674 N N . ASP C 1 463 ? 226.03600 254.27800 215.51500 1.000 74.34331 371 ASP C N 1
ATOM 7675 C CA . ASP C 1 463 ? 225.50100 252.95000 215.24200 1.000 75.82577 371 ASP C CA 1
ATOM 7676 C C . ASP C 1 463 ? 224.31800 252.62700 216.14300 1.000 80.16571 371 ASP C C 1
ATOM 7677 O O . ASP C 1 463 ? 223.35700 251.98900 215.70200 1.000 83.38068 371 ASP C O 1
ATOM 7682 N N . PHE C 1 464 ? 224.38300 253.03900 217.41000 1.000 82.25973 372 PHE C N 1
ATOM 7683 C CA . PHE C 1 464 ? 223.27600 252.79700 218.32600 1.000 81.99737 372 PHE C CA 1
ATOM 7684 C C . PHE C 1 464 ? 221.98900 253.38700 217.76800 1.000 81.25660 372 PHE C C 1
ATOM 7685 O O . PHE C 1 464 ? 220.94400 252.72200 217.73100 1.000 82.33945 372 PHE C O 1
ATOM 7693 N N . ALA C 1 465 ? 222.07300 254.62100 217.27500 1.000 72.12123 373 ALA C N 1
ATOM 7694 C CA . ALA C 1 465 ? 220.94800 255.24500 216.59500 1.000 69.37813 373 ALA C CA 1
ATOM 7695 C C . ALA C 1 465 ? 220.52400 254.42900 215.38000 1.000 72.76810 373 ALA C C 1
ATOM 7696 O O . ALA C 1 465 ? 219.32700 254.28300 215.10100 1.000 77.31544 373 ALA C O 1
ATOM 7698 N N . PHE C 1 466 ? 221.49600 253.87700 214.64900 1.000 69.88691 374 PHE C N 1
ATOM 7699 C CA . PHE C 1 466 ? 221.15500 253.16300 213.42200 1.000 65.89589 374 PHE C CA 1
ATOM 7700 C C . PHE C 1 466 ? 220.36400 251.88700 213.70500 1.000 62.51955 374 PHE C C 1
ATOM 7701 O O . PHE C 1 466 ? 219.30400 251.66200 213.10200 1.000 70.00288 374 PHE C O 1
ATOM 7709 N N . MET C 1 467 ? 220.85300 251.09200 214.65300 1.000 65.51502 375 MET C N 1
ATOM 7710 C CA . MET C 1 467 ? 220.17100 249.81900 214.99100 1.000 71.36302 375 MET C CA 1
ATOM 7711 C C . MET C 1 467 ? 218.85300 250.11900 215.71300 1.000 75.17957 375 MET C C 1
ATOM 7712 O O . MET C 1 467 ? 217.94800 249.27900 215.61700 1.000 81.51634 375 MET C O 1
ATOM 7717 N N . LEU C 1 468 ? 218.73400 251.26800 216.39000 1.000 69.52933 376 LEU C N 1
ATOM 7718 C CA . LEU C 1 468 ? 217.46000 251.63100 217.00400 1.000 70.30102 376 LEU C CA 1
ATOM 7719 C C . LEU C 1 468 ? 216.43500 252.03200 215.95200 1.000 69.89611 376 LEU C C 1
ATOM 7720 O O . LEU C 1 468 ? 215.24900 251.72200 216.08900 1.000 74.71912 376 LEU C O 1
ATOM 7725 N N . HIS C 1 469 ? 216.87000 252.70700 214.88700 1.000 62.93427 377 HIS C N 1
ATOM 7726 C CA . HIS C 1 469 ? 215.95100 253.00800 213.79300 1.000 60.69844 377 HIS C CA 1
ATOM 7727 C C . HIS C 1 469 ? 215.52300 251.73700 213.06400 1.000 64.43792 377 HIS C C 1
ATOM 7728 O O . HIS C 1 469 ? 214.34900 251.58400 212.69100 1.000 70.10694 377 HIS C O 1
ATOM 7735 N N . LEU C 1 470 ? 216.46400 250.81100 212.85100 1.000 67.72053 378 LEU C N 1
ATOM 7736 C CA . LEU C 1 470 ? 216.11600 249.55000 212.19800 1.000 68.47728 378 LEU C CA 1
ATOM 7737 C C . LEU C 1 470 ? 215.13200 248.74300 213.03800 1.000 69.54347 378 LEU C C 1
ATOM 7738 O O . LEU C 1 470 ? 214.28200 248.02600 212.49700 1.000 73.57150 378 LEU C O 1
ATOM 7743 N N . ILE C 1 471 ? 215.24000 248.84000 214.36400 1.000 68.14838 379 ILE C N 1
ATOM 7744 C CA . ILE C 1 471 ? 214.27400 248.20900 215.25600 1.000 67.94959 379 ILE C CA 1
ATOM 7745 C C . ILE C 1 471 ? 212.93100 248.92800 215.21100 1.000 72.49643 379 ILE C C 1
ATOM 7746 O O . ILE C 1 471 ? 211.87500 248.28200 215.22900 1.000 73.48325 379 ILE C O 1
ATOM 7751 N N . ASP C 1 472 ? 212.94300 250.26400 215.14800 1.000 72.15932 380 ASP C N 1
ATOM 7752 C CA . ASP C 1 472 ? 211.70000 251.02100 215.01500 1.000 69.56471 380 ASP C CA 1
ATOM 7753 C C . ASP C 1 472 ? 210.94500 250.62600 213.75600 1.000 72.50924 380 ASP C C 1
ATOM 7754 O O . ASP C 1 472 ? 209.70900 250.66000 213.72700 1.000 74.37616 380 ASP C O 1
ATOM 7759 N N . GLN C 1 473 ? 211.67300 250.26300 212.70000 1.000 72.87367 381 GLN C N 1
ATOM 7760 C CA . GLN C 1 473 ? 211.01600 249.77900 211.48800 1.000 71.36111 381 GLN C CA 1
ATOM 7761 C C . GLN C 1 473 ? 210.25800 248.48100 211.74500 1.000 72.27544 381 GLN C C 1
ATOM 7762 O O . GLN C 1 473 ? 209.19400 248.24500 211.16200 1.000 73.84161 381 GLN C O 1
ATOM 7768 N N . TYR C 1 474 ? 210.79300 247.62200 212.61400 1.000 81.40906 382 TYR C N 1
ATOM 7769 C CA . TYR C 1 474 ? 210.11700 246.36100 212.90600 1.000 81.52531 382 TYR C CA 1
ATOM 7770 C C . TYR C 1 474 ? 208.95400 246.56900 213.87000 1.000 82.61705 382 TYR C C 1
ATOM 7771 O O . TYR C 1 474 ? 207.80000 246.27900 213.53500 1.000 82.42511 382 TYR C O 1
ATOM 7780 N N . ASP C 1 475 ? 209.23600 247.07500 215.07200 1.000 91.56075 383 ASP C N 1
ATOM 7781 C CA . ASP C 1 475 ? 208.20600 247.24300 216.09100 1.000 92.58581 383 ASP C CA 1
ATOM 7782 C C . ASP C 1 475 ? 208.61800 248.31700 217.09200 1.000 94.18490 383 ASP C C 1
ATOM 7783 O O . ASP C 1 475 ? 209.68800 248.21200 217.70500 1.000 97.08994 383 ASP C O 1
ATOM 7788 N N . PRO C 1 476 ? 207.80900 249.36500 217.27900 1.000 90.58758 384 PRO C N 1
ATOM 7789 C CA . PRO C 1 476 ? 208.15900 250.40000 218.26800 1.000 91.15172 384 PRO C CA 1
ATOM 7790 C C . PRO C 1 476 ? 208.21400 249.89200 219.69700 1.000 92.49230 384 PRO C C 1
ATOM 7791 O O . PRO C 1 476 ? 208.84800 250.53700 220.54500 1.000 91.08094 384 PRO C O 1
ATOM 7795 N N . LEU C 1 477 ? 207.56500 248.76300 219.98900 1.000 103.07794 385 LEU C N 1
ATOM 7796 C CA . LEU C 1 477 ? 207.54900 248.23700 221.34900 1.000 102.75865 385 LEU C CA 1
ATOM 7797 C C . LEU C 1 477 ? 208.95300 247.88900 221.82600 1.000 104.91029 385 LEU C C 1
ATOM 7798 O O . LEU C 1 477 ? 209.29600 248.12600 222.99000 1.000 108.95597 385 LEU C O 1
ATOM 7803 N N . TYR C 1 478 ? 209.78000 247.33500 220.93700 1.000 97.78451 386 TYR C N 1
ATOM 7804 C CA . TYR C 1 478 ? 211.14100 246.95900 221.31000 1.000 98.75382 386 TYR C CA 1
ATOM 7805 C C . TYR C 1 478 ? 211.94200 248.17800 221.75100 1.000 98.39229 386 TYR C C 1
ATOM 7806 O O . TYR C 1 478 ? 212.62200 248.15500 222.78500 1.000 100.53578 386 TYR C O 1
ATOM 7815 N N . SER C 1 479 ? 211.84800 249.26800 220.98700 1.000 93.21379 387 SER C N 1
ATOM 7816 C CA . SER C 1 479 ? 212.55200 250.49200 221.35000 1.000 94.92777 387 SER C CA 1
ATOM 7817 C C . SER C 1 479 ? 211.99200 251.09900 222.62700 1.000 99.39212 387 SER C C 1
ATOM 7818 O O . SER C 1 479 ? 212.74500 251.64500 223.44200 1.000 99.91381 387 SER C O 1
ATOM 7821 N N . LYS C 1 480 ? 210.67100 251.03100 222.81300 1.000 108.81990 388 LYS C N 1
ATOM 7822 C CA . LYS C 1 480 ? 210.08100 251.59200 224.02400 1.000 106.78240 388 LYS C CA 1
ATOM 7823 C C . LYS C 1 480 ? 210.54100 250.83600 225.26700 1.000 106.30414 388 LYS C C 1
ATOM 7824 O O . LYS C 1 480 ? 210.77800 251.44500 226.31700 1.000 107.16535 388 LYS C O 1
ATOM 7830 N N . ARG C 1 481 ? 210.68200 249.51100 225.17200 1.000 107.40122 389 ARG C N 1
ATOM 7831 C CA . ARG C 1 481 ? 211.20200 248.76600 226.31700 1.000 107.50535 389 ARG C CA 1
ATOM 7832 C C . ARG C 1 481 ? 212.70700 248.93700 226.47700 1.000 109.00814 389 ARG C C 1
ATOM 7833 O O . ARG C 1 481 ? 213.22700 248.77200 227.58500 1.000 112.64388 389 ARG C O 1
ATOM 7841 N N . PHE C 1 482 ? 213.42900 249.24800 225.39800 1.000 104.62299 390 PHE C N 1
ATOM 7842 C CA . PHE C 1 482 ? 214.85100 249.53900 225.55400 1.000 102.35305 390 PHE C CA 1
ATOM 7843 C C . PHE C 1 482 ? 215.09000 250.91300 226.16600 1.000 102.00499 390 PHE C C 1
ATOM 7844 O O . PHE C 1 482 ? 216.13300 251.13000 226.80100 1.000 104.57460 390 PHE C O 1
ATOM 7852 N N . ALA C 1 483 ? 214.14500 251.83800 225.98500 1.000 109.24022 391 ALA C N 1
ATOM 7853 C CA . ALA C 1 483 ? 214.29400 253.18600 226.52500 1.000 111.26800 391 ALA C CA 1
ATOM 7854 C C . ALA C 1 483 ? 214.40600 253.18900 228.04300 1.000 111.18032 391 ALA C C 1
ATOM 7855 O O . ALA C 1 483 ? 215.06300 254.06800 228.61300 1.000 108.72781 391 ALA C O 1
ATOM 7857 N N . VAL C 1 484 ? 213.77700 252.22700 228.71700 1.000 115.67857 392 VAL C N 1
ATOM 7858 C CA . VAL C 1 484 ? 213.77600 252.25100 230.17500 1.000 114.53165 392 VAL C CA 1
ATOM 7859 C C . VAL C 1 484 ? 215.09600 251.71900 230.72400 1.000 114.64440 392 VAL C C 1
ATOM 7860 O O . VAL C 1 484 ? 215.53900 252.12400 231.80500 1.000 118.24110 392 VAL C O 1
ATOM 7864 N N . PHE C 1 485 ? 215.75200 250.81600 229.99500 1.000 112.14450 393 PHE C N 1
ATOM 7865 C CA . PHE C 1 485 ? 217.10700 250.42600 230.35900 1.000 113.65370 393 PHE C CA 1
ATOM 7866 C C . PHE C 1 485 ? 218.14700 251.44100 229.91500 1.000 113.97895 393 PHE C C 1
ATOM 7867 O O . PHE C 1 485 ? 219.25900 251.43800 230.45300 1.000 112.78047 393 PHE C O 1
ATOM 7875 N N . LEU C 1 486 ? 217.82200 252.29900 228.94900 1.000 112.98312 394 LEU C N 1
ATOM 7876 C CA . LEU C 1 486 ? 218.71500 253.39700 228.60100 1.000 109.89918 394 LEU C CA 1
ATOM 7877 C C . LEU C 1 486 ? 218.61100 254.57500 229.56000 1.000 109.39948 394 LEU C C 1
ATOM 7878 O O . LEU C 1 486 ? 219.42500 255.50000 229.47100 1.000 109.20294 394 LEU C O 1
ATOM 7883 N N . SER C 1 487 ? 217.63900 254.56300 230.46800 1.000 118.29517 395 SER C N 1
ATOM 7884 C CA . SER C 1 487 ? 217.39700 255.68100 231.37300 1.000 119.89057 395 SER C CA 1
ATOM 7885 C C . SER C 1 487 ? 218.08000 255.42400 232.71100 1.000 120.72833 395 SER C C 1
ATOM 7886 O O . SER C 1 487 ? 218.00400 254.31400 233.24900 1.000 119.41542 395 SER C O 1
ATOM 7889 N N . GLU C 1 488 ? 218.74300 256.45300 233.24900 1.000 133.19035 396 GLU C N 1
ATOM 7890 C CA . GLU C 1 488 ? 219.41400 256.30200 234.53600 1.000 132.98135 396 GLU C CA 1
ATOM 7891 C C . GLU C 1 488 ? 218.48100 256.61100 235.70200 1.000 133.10528 396 GLU C C 1
ATOM 7892 O O . GLU C 1 488 ? 218.74000 256.17400 236.82900 1.000 131.90181 396 GLU C O 1
ATOM 7898 N N . VAL C 1 489 ? 217.40300 257.36200 235.46400 1.000 134.19412 397 VAL C N 1
ATOM 7899 C CA . VAL C 1 489 ? 216.39600 257.55000 236.50500 1.000 132.16272 397 VAL C CA 1
ATOM 7900 C C . VAL C 1 489 ? 215.67200 256.23700 236.77300 1.000 131.88843 397 VAL C C 1
ATOM 7901 O O . VAL C 1 489 ? 215.37500 255.89500 237.92500 1.000 133.37731 397 VAL C O 1
ATOM 7905 N N . SER C 1 490 ? 215.39700 255.47100 235.71600 1.000 131.12160 398 SER C N 1
ATOM 7906 C CA . SER C 1 490 ? 214.86400 254.12700 235.90000 1.000 131.23775 398 SER C CA 1
ATOM 7907 C C . SER C 1 490 ? 215.86300 253.23900 236.62800 1.000 131.72264 398 SER C C 1
ATOM 7908 O O . SER C 1 490 ? 215.47400 252.37300 237.42000 1.000 133.21873 398 SER C O 1
ATOM 7911 N N . GLU C 1 491 ? 217.15900 253.44400 236.37600 1.000 139.83746 399 GLU C N 1
ATOM 7912 C CA . GLU C 1 491 ? 218.18400 252.72100 237.12300 1.000 140.85473 399 GLU C CA 1
ATOM 7913 C C . GLU C 1 491 ? 218.13800 253.07500 238.60400 1.000 142.39274 399 GLU C C 1
ATOM 7914 O O . GLU C 1 491 ? 218.28200 252.20000 239.46200 1.000 142.86094 399 GLU C O 1
ATOM 7920 N N . ASN C 1 492 ? 217.93400 254.35500 238.92100 1.000 144.15858 400 ASN C N 1
ATOM 7921 C CA . ASN C 1 492 ? 217.83400 254.77300 240.31600 1.000 143.42069 400 ASN C CA 1
ATOM 7922 C C . ASN C 1 492 ? 216.58600 254.19700 240.97600 1.000 143.69384 400 ASN C C 1
ATOM 7923 O O . ASN C 1 492 ? 216.61500 253.79700 242.14500 1.000 143.65046 400 ASN C O 1
ATOM 7928 N N . LYS C 1 493 ? 215.47300 254.15700 240.23900 1.000 146.59065 401 LYS C N 1
ATOM 7929 C CA . LYS C 1 493 ? 214.25300 253.55600 240.77100 1.000 145.85306 401 LYS C CA 1
ATOM 7930 C C . LYS C 1 493 ? 214.43800 252.06500 241.02400 1.000 146.63756 401 LYS C C 1
ATOM 7931 O O . LYS C 1 493 ? 213.97600 251.53900 242.04300 1.000 148.26071 401 LYS C O 1
ATOM 7937 N N . LEU C 1 494 ? 215.11100 251.36800 240.10400 1.000 146.94810 402 LEU C N 1
ATOM 7938 C CA . LEU C 1 494 ? 215.40500 249.95300 240.30900 1.000 146.59265 402 LEU C CA 1
ATOM 7939 C C . LEU C 1 494 ? 216.32600 249.75700 241.50600 1.000 146.56617 402 LEU C C 1
ATOM 7940 O O . LEU C 1 494 ? 216.15700 248.81200 242.28500 1.000 146.33357 402 LEU C O 1
ATOM 7945 N N . ARG C 1 495 ? 217.31200 250.64400 241.66300 1.000 149.66400 403 ARG C N 1
ATOM 7946 C CA . ARG C 1 495 ? 218.20600 250.57000 242.81300 1.000 150.10389 403 ARG C CA 1
ATOM 7947 C C . ARG C 1 495 ? 217.44100 250.75500 244.11600 1.000 150.95300 403 ARG C C 1
ATOM 7948 O O . ARG C 1 495 ? 217.66900 250.02200 245.08000 1.000 150.30855 403 ARG C O 1
ATOM 7956 N N . GLN C 1 496 ? 216.51800 251.71800 244.15500 1.000 156.64912 404 GLN C N 1
ATOM 7957 C CA . GLN C 1 496 ? 215.72000 251.94100 245.35800 1.000 155.89118 404 GLN C CA 1
ATOM 7958 C C . GLN C 1 496 ? 214.80400 250.75700 245.65200 1.000 156.38362 404 GLN C C 1
ATOM 7959 O O . GLN C 1 496 ? 214.65600 250.35100 246.81200 1.000 156.45953 404 GLN C O 1
ATOM 7965 N N . LEU C 1 497 ? 214.18200 250.19100 244.61500 1.000 159.71523 405 LEU C N 1
ATOM 7966 C CA . LEU C 1 497 ? 213.29700 249.04600 244.81500 1.000 159.15129 405 LEU C CA 1
ATOM 7967 C C . LEU C 1 497 ? 214.07300 247.83100 245.31000 1.000 159.97820 405 LEU C C 1
ATOM 7968 O O . LEU C 1 497 ? 213.65800 247.16000 246.26200 1.000 160.71870 405 LEU C O 1
ATOM 7973 N N . ASN C 1 498 ? 215.22100 247.54600 244.69000 1.000 160.99475 406 ASN C N 1
ATOM 7974 C CA . ASN C 1 498 ? 216.05300 246.43900 245.14700 1.000 160.69226 406 ASN C CA 1
ATOM 7975 C C . ASN C 1 498 ? 216.59300 246.70300 246.54600 1.000 161.30423 406 ASN C C 1
ATOM 7976 O O . ASN C 1 498 ? 216.73300 245.77400 247.34700 1.000 161.55563 406 ASN C O 1
ATOM 7981 N N . LEU C 1 499 ? 216.89100 247.96800 246.85800 1.000 159.13855 407 LEU C N 1
ATOM 7982 C CA . LEU C 1 499 ? 217.31400 248.34500 248.20100 1.000 158.55826 407 LEU C CA 1
ATOM 7983 C C . LEU C 1 499 ? 216.24200 248.01700 249.22700 1.000 158.95776 407 LEU C C 1
ATOM 7984 O O . LEU C 1 499 ? 216.53900 247.47900 250.30000 1.000 158.64863 407 LEU C O 1
ATOM 7989 N N . ASN C 1 500 ? 214.98600 248.33400 248.91000 1.000 159.56993 408 ASN C N 1
ATOM 7990 C CA . ASN C 1 500 ? 213.88700 247.94900 249.78600 1.000 159.23144 408 ASN C CA 1
ATOM 7991 C C . ASN C 1 500 ? 213.74300 246.43300 249.84700 1.000 158.82781 408 ASN C C 1
ATOM 7992 O O . ASN C 1 500 ? 213.29800 245.88300 250.86000 1.000 158.92270 408 ASN C O 1
ATOM 7997 N N . ASN C 1 501 ? 214.11200 245.74200 248.76500 1.000 161.74216 409 ASN C N 1
ATOM 7998 C CA . ASN C 1 501 ? 213.98600 244.28600 248.73700 1.000 162.12999 409 ASN C CA 1
ATOM 7999 C C . ASN C 1 501 ? 215.00900 243.60400 249.64400 1.000 162.34352 409 ASN C C 1
ATOM 8000 O O . ASN C 1 501 ? 214.66300 242.67400 250.38100 1.000 162.70172 409 ASN C O 1
ATOM 8005 N N . GLU C 1 502 ? 216.27600 244.03000 249.59200 1.000 161.27352 410 GLU C N 1
ATOM 8006 C CA . GLU C 1 502 ? 217.28300 243.42500 250.46400 1.000 161.24377 410 GLU C CA 1
ATOM 8007 C C . GLU C 1 502 ? 217.00900 243.75000 251.92700 1.000 160.36894 410 GLU C C 1
ATOM 8008 O O . GLU C 1 502 ? 217.19900 242.90600 252.81000 1.000 159.95094 410 GLU C O 1
ATOM 8014 N N . PRO D 1 15 ? 206.22300 229.15700 214.01700 1.000 148.78167 15 PRO D N 1
ATOM 8015 C CA . PRO D 1 15 ? 205.73400 230.40900 214.60200 1.000 148.42892 15 PRO D CA 1
ATOM 8016 C C . PRO D 1 15 ? 204.37700 230.25000 215.28100 1.000 148.37620 15 PRO D C 1
ATOM 8017 O O . PRO D 1 15 ? 203.84100 231.23200 215.79900 1.000 147.48626 15 PRO D O 1
ATOM 8021 N N . ALA D 1 16 ? 203.84900 229.02200 215.26800 1.000 145.56969 16 ALA D N 1
ATOM 8022 C CA . ALA D 1 16 ? 202.56200 228.68500 215.88400 1.000 145.03480 16 ALA D CA 1
ATOM 8023 C C . ALA D 1 16 ? 201.43500 229.56400 215.34800 1.000 145.25036 16 ALA D C 1
ATOM 8024 O O . ALA D 1 16 ? 200.56400 230.02100 216.09100 1.000 145.41894 16 ALA D O 1
ATOM 8026 N N . TYR D 1 17 ? 201.45300 229.80400 214.03900 1.000 124.47367 17 TYR D N 1
ATOM 8027 C CA . TYR D 1 17 ? 200.42700 230.59200 213.37300 1.000 123.20488 17 TYR D CA 1
ATOM 8028 C C . TYR D 1 17 ? 199.23900 229.75000 212.92700 1.000 122.22329 17 TYR D C 1
ATOM 8029 O O . TYR D 1 17 ? 198.30600 230.28900 212.32100 1.000 121.50186 17 TYR D O 1
ATOM 8038 N N . ARG D 1 18 ? 199.25500 228.44500 213.21900 1.000 118.11726 18 ARG D N 1
ATOM 8039 C CA . ARG D 1 18 ? 198.17800 227.55600 212.79400 1.000 117.54868 18 ARG D CA 1
ATOM 8040 C C . ARG D 1 18 ? 196.83900 227.95400 213.39800 1.000 117.14156 18 ARG D C 1
ATOM 8041 O O . ARG D 1 18 ? 195.78600 227.66600 212.81700 1.000 118.00651 18 ARG D O 1
ATOM 8049 N N . ILE D 1 19 ? 196.85400 228.61000 214.56100 1.000 104.93333 19 ILE D N 1
ATOM 8050 C CA . ILE D 1 19 ? 195.61500 229.06700 215.17400 1.000 104.08565 19 ILE D CA 1
ATOM 8051 C C . ILE D 1 19 ? 194.97400 230.20100 214.38500 1.000 105.09842 19 ILE D C 1
ATOM 8052 O O . ILE D 1 19 ? 193.76500 230.42800 214.50800 1.000 103.79250 19 ILE D O 1
ATOM 8057 N N . LEU D 1 20 ? 195.74700 230.91900 213.57200 1.000 101.06499 20 LEU D N 1
ATOM 8058 C CA . LEU D 1 20 ? 195.21000 232.01000 212.77000 1.000 100.29340 20 LEU D CA 1
ATOM 8059 C C . LEU D 1 20 ? 194.73200 231.55900 211.39700 1.000 101.64212 20 LEU D C 1
ATOM 8060 O O . LEU D 1 20 ? 194.27200 232.39600 210.61300 1.000 103.46250 20 LEU D O 1
ATOM 8065 N N . LYS D 1 21 ? 194.82800 230.26800 211.08700 1.000 86.38690 21 LYS D N 1
ATOM 8066 C CA . LYS D 1 21 ? 194.40600 229.75000 209.79000 1.000 78.97901 21 LYS D CA 1
ATOM 8067 C C . LYS D 1 21 ? 193.14100 228.92300 209.96000 1.000 77.35043 21 LYS D C 1
ATOM 8068 O O . LYS D 1 21 ? 193.20900 227.77500 210.42600 1.000 82.50941 21 LYS D O 1
ATOM 8074 N N . PRO D 1 22 ? 191.96900 229.44900 209.60300 1.000 68.30206 22 PRO D N 1
ATOM 8075 C CA . PRO D 1 22 ? 190.74600 228.63700 209.65700 1.000 74.04846 22 PRO D CA 1
ATOM 8076 C C . PRO D 1 22 ? 190.72000 227.57200 208.57300 1.000 78.85569 22 PRO D C 1
ATOM 8077 O O . PRO D 1 22 ? 191.70700 227.38900 207.85300 1.000 82.19206 22 PRO D O 1
ATOM 8081 N N . TRP D 1 23 ? 189.59800 226.85600 208.45500 1.000 69.75140 23 TRP D N 1
ATOM 8082 C CA . TRP D 1 23 ? 189.53000 225.75000 207.50700 1.000 68.56882 23 TRP D CA 1
ATOM 8083 C C . TRP D 1 23 ? 189.66600 226.23800 206.07000 1.000 65.58052 23 TRP D C 1
ATOM 8084 O O . TRP D 1 23 ? 190.23000 225.53500 205.22300 1.000 67.15203 23 TRP D O 1
ATOM 8095 N N . TRP D 1 24 ? 189.16400 227.44200 205.77500 1.000 66.25246 24 TRP D N 1
ATOM 8096 C CA . TRP D 1 24 ? 189.30000 227.97500 204.42300 1.000 61.99236 24 TRP D CA 1
ATOM 8097 C C . TRP D 1 24 ? 190.76000 228.24100 204.08500 1.000 63.79306 24 TRP D C 1
ATOM 8098 O O . TRP D 1 24 ? 191.20400 227.97300 202.96400 1.000 79.11087 24 TRP D O 1
ATOM 8109 N N . ASP D 1 25 ? 191.52700 228.76100 205.04600 1.000 60.41604 25 ASP D N 1
ATOM 8110 C CA . ASP D 1 25 ? 192.93600 229.04600 204.78900 1.000 62.28233 25 ASP D CA 1
ATOM 8111 C C . ASP D 1 25 ? 193.73100 227.76800 204.55400 1.000 62.72043 25 ASP D C 1
ATOM 8112 O O . ASP D 1 25 ? 194.56500 227.70700 203.64500 1.000 68.32320 25 ASP D O 1
ATOM 8117 N N . VAL D 1 26 ? 193.47600 226.73100 205.35500 1.000 57.51577 26 VAL D N 1
ATOM 8118 C CA . VAL D 1 26 ? 194.17800 225.46000 205.18200 1.000 61.96091 26 VAL D CA 1
ATOM 8119 C C . VAL D 1 26 ? 193.79000 224.81700 203.85400 1.000 69.11100 26 VAL D C 1
ATOM 8120 O O . VAL D 1 26 ? 194.63600 224.27000 203.13100 1.000 72.02548 26 VAL D O 1
ATOM 8124 N N . PHE D 1 27 ? 192.49900 224.87700 203.51600 1.000 66.36352 27 PHE D N 1
ATOM 8125 C CA . PHE D 1 27 ? 192.02700 224.31500 202.25500 1.000 57.48184 27 PHE D CA 1
ATOM 8126 C C . PHE D 1 27 ? 192.66100 225.02900 201.06900 1.000 56.92813 27 PHE D C 1
ATOM 8127 O O . PHE D 1 27 ? 193.10300 224.39000 200.10700 1.000 62.43411 27 PHE D O 1
ATOM 8135 N N . THR D 1 28 ? 192.72900 226.36200 201.13000 1.000 54.50853 28 THR D N 1
ATOM 8136 C CA . THR D 1 28 ? 193.33700 227.12200 200.04500 1.000 52.65173 28 THR D CA 1
ATOM 8137 C C . THR D 1 28 ? 194.83700 226.87900 199.97200 1.000 56.71522 28 THR D C 1
ATOM 8138 O O . THR D 1 28 ? 195.41300 226.87400 198.88200 1.000 65.83929 28 THR D O 1
ATOM 8142 N N . ASP D 1 29 ? 195.48700 226.66800 201.11800 1.000 54.72203 29 ASP D N 1
ATOM 8143 C CA . ASP D 1 29 ? 196.91400 226.36000 201.10800 1.000 55.76520 29 ASP D CA 1
ATOM 8144 C C . ASP D 1 29 ? 197.18100 225.02000 200.43400 1.000 62.90484 29 ASP D C 1
ATOM 8145 O O . ASP D 1 29 ? 198.11300 224.88900 199.63100 1.000 70.86586 29 ASP D O 1
ATOM 8150 N N . TYR D 1 30 ? 196.36100 224.01200 200.73700 1.000 57.78022 30 TYR D N 1
ATOM 8151 C CA . TYR D 1 30 ? 196.55000 222.70800 200.10400 1.000 57.35102 30 TYR D CA 1
ATOM 8152 C C . TYR D 1 30 ? 196.21100 222.75700 198.61600 1.000 59.85827 30 TYR D C 1
ATOM 8153 O O . TYR D 1 30 ? 196.89500 222.13000 197.79400 1.000 57.14011 30 TYR D O 1
ATOM 8162 N N . ILE D 1 31 ? 195.17400 223.51200 198.24900 1.000 54.31855 31 ILE D N 1
ATOM 8163 C CA . ILE D 1 31 ? 194.82300 223.67000 196.84000 1.000 45.86621 31 ILE D CA 1
ATOM 8164 C C . ILE D 1 31 ? 195.92700 224.41900 196.09800 1.000 52.21992 31 ILE D C 1
ATOM 8165 O O . ILE D 1 31 ? 196.24500 224.10900 194.94400 1.000 64.39283 31 ILE D O 1
ATOM 8170 N N . SER D 1 32 ? 196.55800 225.39100 196.75700 1.000 49.45822 32 SER D N 1
ATOM 8171 C CA . SER D 1 32 ? 197.67100 226.10100 196.13800 1.000 48.42501 32 SER D CA 1
ATOM 8172 C C . SER D 1 32 ? 198.89500 225.20500 196.00500 1.000 51.08001 32 SER D C 1
ATOM 8173 O O . SER D 1 32 ? 199.66000 225.33300 195.04600 1.000 59.86359 32 SER D O 1
ATOM 8176 N N . ILE D 1 33 ? 199.10500 224.30100 196.96200 1.000 45.37107 33 ILE D N 1
ATOM 8177 C CA . ILE D 1 33 ? 200.20300 223.34200 196.84700 1.000 51.93385 33 ILE D CA 1
ATOM 8178 C C . ILE D 1 33 ? 199.97200 222.40900 195.66100 1.000 57.95529 33 ILE D C 1
ATOM 8179 O O . ILE D 1 33 ? 200.89500 222.11200 194.88800 1.000 60.69223 33 ILE D O 1
ATOM 8184 N N . VAL D 1 34 ? 198.73600 221.94100 195.48800 1.000 56.45930 34 VAL D N 1
ATOM 8185 C CA . VAL D 1 34 ? 198.45400 221.05400 194.36100 1.000 56.54382 34 VAL D CA 1
ATOM 8186 C C . VAL D 1 34 ? 198.52100 221.82300 193.03900 1.000 51.80215 34 VAL D C 1
ATOM 8187 O O . VAL D 1 34 ? 198.89100 221.26400 191.99900 1.000 55.85603 34 VAL D O 1
ATOM 8191 N N . MET D 1 35 ? 198.21200 223.12400 193.06200 1.000 46.71578 35 MET D N 1
ATOM 8192 C CA . MET D 1 35 ? 198.41600 223.94500 191.87100 1.000 43.60454 35 MET D CA 1
ATOM 8193 C C . MET D 1 35 ? 199.90100 224.15600 191.59800 1.000 47.61879 35 MET D C 1
ATOM 8194 O O . MET D 1 35 ? 200.32400 224.22900 190.43900 1.000 55.65577 35 MET D O 1
ATOM 8199 N N . LEU D 1 36 ? 200.71200 224.24300 192.65500 1.000 51.02547 36 LEU D N 1
ATOM 8200 C CA . LEU D 1 36 ? 202.16000 224.23900 192.47600 1.000 52.11460 36 LEU D CA 1
ATOM 8201 C C . LEU D 1 36 ? 202.62200 222.96700 191.78400 1.000 56.26397 36 LEU D C 1
ATOM 8202 O O . LEU D 1 36 ? 203.49500 223.00800 190.91000 1.000 60.21572 36 LEU D O 1
ATOM 8207 N N . MET D 1 37 ? 202.06500 221.82500 192.18900 1.000 54.00131 37 MET D N 1
ATOM 8208 C CA . MET D 1 37 ? 202.44800 220.55500 191.57800 1.000 57.68717 37 MET D CA 1
ATOM 8209 C C . MET D 1 37 ? 202.01100 220.49100 190.11700 1.000 58.28736 37 MET D C 1
ATOM 8210 O O . MET D 1 37 ? 202.76100 220.00400 189.26000 1.000 56.63953 37 MET D O 1
ATOM 8215 N N . ILE D 1 38 ? 200.80900 220.99900 189.81300 1.000 55.44326 38 ILE D N 1
ATOM 8216 C CA . ILE D 1 38 ? 200.36700 221.13100 188.42200 1.000 47.05279 38 ILE D CA 1
ATOM 8217 C C . ILE D 1 38 ? 201.37500 221.94300 187.62600 1.000 45.30993 38 ILE D C 1
ATOM 8218 O O . ILE D 1 38 ? 201.77900 221.56400 186.52100 1.000 48.51102 38 ILE D O 1
ATOM 8223 N N . ALA D 1 39 ? 201.76800 223.09100 188.17400 1.000 48.89476 39 ALA D N 1
ATOM 8224 C CA . ALA D 1 39 ? 202.63700 224.01000 187.45600 1.000 48.85856 39 ALA D CA 1
ATOM 8225 C C . ALA D 1 39 ? 204.00900 223.40100 187.20800 1.000 52.41353 39 ALA D C 1
ATOM 8226 O O . ALA D 1 39 ? 204.55000 223.50600 186.10600 1.000 56.58347 39 ALA D O 1
ATOM 8228 N N . VAL D 1 40 ? 204.58300 222.75100 188.22200 1.000 50.81100 40 VAL D N 1
ATOM 8229 C CA . VAL D 1 40 ? 205.90000 222.13800 188.06100 1.000 51.83281 40 VAL D CA 1
ATOM 8230 C C . VAL D 1 40 ? 205.84100 220.99100 187.05800 1.000 57.68505 40 VAL D C 1
ATOM 8231 O O . VAL D 1 40 ? 206.71600 220.85700 186.19500 1.000 61.21807 40 VAL D O 1
ATOM 8235 N N . PHE D 1 41 ? 204.80200 220.15300 187.14500 1.000 54.29581 41 PHE D N 1
ATOM 8236 C CA . PHE D 1 41 ? 204.68300 219.02300 186.22800 1.000 51.23863 41 PHE D CA 1
ATOM 8237 C C . PHE D 1 41 ? 204.50100 219.49600 184.78900 1.000 51.78153 41 PHE D C 1
ATOM 8238 O O . PHE D 1 41 ? 205.19100 219.02800 183.87100 1.000 53.11506 41 PHE D O 1
ATOM 8246 N N . GLY D 1 42 ? 203.58000 220.43900 184.57800 1.000 49.66106 42 GLY D N 1
ATOM 8247 C CA . GLY D 1 42 ? 203.35800 220.96300 183.24400 1.000 48.46297 42 GLY D CA 1
ATOM 8248 C C . GLY D 1 42 ? 204.56000 221.71100 182.70400 1.000 57.29748 42 GLY D C 1
ATOM 8249 O O . GLY D 1 42 ? 204.85600 221.64200 181.51200 1.000 61.92483 42 GLY D O 1
ATOM 8250 N N . GLY D 1 43 ? 205.27200 222.43200 183.57300 1.000 55.58558 43 GLY D N 1
ATOM 8251 C CA . GLY D 1 43 ? 206.46500 223.13100 183.13600 1.000 55.21668 43 GLY D CA 1
ATOM 8252 C C . GLY D 1 43 ? 207.57300 222.18300 182.73500 1.000 55.14412 43 GLY D C 1
ATOM 8253 O O . GLY D 1 43 ? 208.24800 222.39800 181.72900 1.000 61.09262 43 GLY D O 1
ATOM 8254 N N . THR D 1 44 ? 207.76500 221.11100 183.50700 1.000 54.93552 44 THR D N 1
ATOM 8255 C CA . THR D 1 44 ? 208.76100 220.10800 183.15000 1.000 61.52475 44 THR D CA 1
ATOM 8256 C C . THR D 1 44 ? 208.41800 219.45400 181.81900 1.000 65.05956 44 THR D C 1
ATOM 8257 O O . THR D 1 44 ? 209.29100 219.26800 180.96300 1.000 64.12133 44 THR D O 1
ATOM 8261 N N . LEU D 1 45 ? 207.14300 219.11600 181.61700 1.000 61.11212 45 LEU D N 1
ATOM 8262 C CA . LEU D 1 45 ? 206.75400 218.51200 180.34600 1.000 55.80372 45 LEU D CA 1
ATOM 8263 C C . LEU D 1 45 ? 206.91100 219.49000 179.18500 1.000 58.88127 45 LEU D C 1
ATOM 8264 O O . LEU D 1 45 ? 207.39100 219.10900 178.11200 1.000 60.41704 45 LEU D O 1
ATOM 8269 N N . GLN D 1 46 ? 206.52900 220.75500 179.38200 1.000 57.25779 46 GLN D N 1
ATOM 8270 C CA . GLN D 1 46 ? 206.63200 221.73400 178.30600 1.000 58.27477 46 GLN D CA 1
ATOM 8271 C C . GLN D 1 46 ? 208.08700 222.05400 177.99000 1.000 62.76284 46 GLN D C 1
ATOM 8272 O O . GLN D 1 46 ? 208.42200 222.41300 176.85500 1.000 59.52501 46 GLN D O 1
ATOM 8278 N N . VAL D 1 47 ? 208.96400 221.93900 178.98600 1.000 71.32489 47 VAL D N 1
ATOM 8279 C CA . VAL D 1 47 ? 210.38900 222.11600 178.74500 1.000 69.89662 47 VAL D CA 1
ATOM 8280 C C . VAL D 1 47 ? 210.96000 220.93700 177.97100 1.000 70.85000 47 VAL D C 1
ATOM 8281 O O . VAL D 1 47 ? 211.59400 221.11700 176.92500 1.000 73.80356 47 VAL D O 1
ATOM 8285 N N . THR D 1 48 ? 210.72800 219.71500 178.44600 1.000 71.34774 48 THR D N 1
ATOM 8286 C CA . THR D 1 48 ? 211.43400 218.55700 177.90800 1.000 73.51878 48 THR D CA 1
ATOM 8287 C C . THR D 1 48 ? 210.80200 218.01300 176.63100 1.000 75.26502 48 THR D C 1
ATOM 8288 O O . THR D 1 48 ? 211.49700 217.83600 175.62700 1.000 73.32844 48 THR D O 1
ATOM 8292 N N . GLN D 1 49 ? 209.49800 217.73600 176.64200 1.000 70.71379 49 GLN D N 1
ATOM 8293 C CA . GLN D 1 49 ? 208.89300 216.96800 175.56200 1.000 68.93973 49 GLN D CA 1
ATOM 8294 C C . GLN D 1 49 ? 207.74700 217.69000 174.86300 1.000 68.08631 49 GLN D C 1
ATOM 8295 O O . GLN D 1 49 ? 206.92000 217.03800 174.22000 1.000 66.02759 49 GLN D O 1
ATOM 8301 N N . ASP D 1 50 ? 207.67200 219.01300 174.96500 1.000 59.25689 50 ASP D N 1
ATOM 8302 C CA . ASP D 1 50 ? 206.68700 219.74700 174.18100 1.000 56.61755 50 ASP D CA 1
ATOM 8303 C C . ASP D 1 50 ? 207.27100 220.04600 172.81000 1.000 57.77269 50 ASP D C 1
ATOM 8304 O O . ASP D 1 50 ? 208.01800 221.01500 172.63900 1.000 57.61520 50 ASP D O 1
ATOM 8309 N N . LYS D 1 51 ? 206.92400 219.21100 171.83900 1.000 50.66270 51 LYS D N 1
ATOM 8310 C CA . LYS D 1 51 ? 207.37400 219.39100 170.47200 1.000 50.24070 51 LYS D CA 1
ATOM 8311 C C . LYS D 1 51 ? 206.14700 219.37200 169.58000 1.000 53.17111 51 LYS D C 1
ATOM 8312 O O . LYS D 1 51 ? 205.01100 219.28700 170.05000 1.000 53.35034 51 LYS D O 1
ATOM 8318 N N . MET D 1 52 ? 206.38700 219.47100 168.28100 1.000 43.77814 52 MET D N 1
ATOM 8319 C CA . MET D 1 52 ? 205.32400 219.43600 167.29000 1.000 34.96381 52 MET D CA 1
ATOM 8320 C C . MET D 1 52 ? 205.81600 218.58400 166.13500 1.000 40.80356 52 MET D C 1
ATOM 8321 O O . MET D 1 52 ? 206.98000 218.69200 165.74100 1.000 53.59801 52 MET D O 1
ATOM 8326 N N . ILE D 1 53 ? 204.95100 217.72000 165.61400 1.000 29.72530 53 ILE D N 1
ATOM 8327 C CA . ILE D 1 53 ? 205.31100 216.86100 164.49400 1.000 22.69342 53 ILE D CA 1
ATOM 8328 C C . ILE D 1 53 ? 204.49200 217.31900 163.29300 1.000 31.99539 53 ILE D C 1
ATOM 8329 O O . ILE D 1 53 ? 203.29100 217.07100 163.21400 1.000 40.83512 53 ILE D O 1
ATOM 8334 N N . CYS D 1 54 ? 205.14800 217.99600 162.35700 1.000 32.04314 54 CYS D N 1
ATOM 8335 C CA . CYS D 1 54 ? 204.47900 218.62700 161.23000 1.000 27.68433 54 CYS D CA 1
ATOM 8336 C C . CYS D 1 54 ? 204.83500 217.91100 159.93600 1.000 36.80785 54 CYS D C 1
ATOM 8337 O O . CYS D 1 54 ? 206.01600 217.70500 159.63900 1.000 44.94106 54 CYS D O 1
ATOM 8340 N N . LEU D 1 55 ? 203.81400 217.54700 159.16600 1.000 38.22409 55 LEU D N 1
ATOM 8341 C CA . LEU D 1 55 ? 203.98200 216.94200 157.86200 1.000 32.88598 55 LEU D CA 1
ATOM 8342 C C . LEU D 1 55 ? 203.39500 217.86400 156.80400 1.000 34.56189 55 LEU D C 1
ATOM 8343 O O . LEU D 1 55 ? 202.28100 218.37500 156.98600 1.000 44.30282 55 LEU D O 1
ATOM 8348 N N . PRO D 1 56 ? 204.11000 218.12400 155.71400 1.000 17.91376 56 PRO D N 1
ATOM 8349 C CA . PRO D 1 56 ? 203.58100 219.02000 154.68200 1.000 26.89675 56 PRO D CA 1
ATOM 8350 C C . PRO D 1 56 ? 202.34700 218.44900 154.00300 1.000 35.87911 56 PRO D C 1
ATOM 8351 O O . PRO D 1 56 ? 202.23700 217.24300 153.78000 1.000 50.19260 56 PRO D O 1
ATOM 8355 N N . CYS D 1 57 ? 201.41700 219.33800 153.67000 1.000 44.20760 57 CYS D N 1
ATOM 8356 C CA . CYS D 1 57 ? 200.24300 218.97000 152.88900 1.000 51.74832 57 CYS D CA 1
ATOM 8357 C C . CYS D 1 57 ? 200.62400 219.01300 151.41600 1.000 59.78660 57 CYS D C 1
ATOM 8358 O O . CYS D 1 57 ? 200.88100 220.08900 150.86600 1.000 63.68130 57 CYS D O 1
ATOM 8361 N N . LYS D 1 58 ? 200.67900 217.83800 150.78100 1.000 66.81115 58 LYS D N 1
ATOM 8362 C CA . LYS D 1 58 ? 201.15400 217.74700 149.40300 1.000 62.61557 58 LYS D CA 1
ATOM 8363 C C . LYS D 1 58 ? 200.23900 218.49700 148.44500 1.000 67.06000 58 LYS D C 1
ATOM 8364 O O . LYS D 1 58 ? 200.70700 219.19600 147.54000 1.000 67.99354 58 LYS D O 1
ATOM 8370 N N . TRP D 1 59 ? 198.93000 218.36400 148.62600 1.000 103.58393 59 TRP D N 1
ATOM 8371 C CA . TRP D 1 59 ? 197.96100 218.94900 147.70700 1.000 106.45929 59 TRP D CA 1
ATOM 8372 C C . TRP D 1 59 ? 197.42100 220.23000 148.33200 1.000 108.57378 59 TRP D C 1
ATOM 8373 O O . TRP D 1 59 ? 196.74600 220.19200 149.36500 1.000 106.81908 59 TRP D O 1
ATOM 8384 N N . VAL D 1 60 ? 197.71900 221.36400 147.70200 1.000 143.57585 60 VAL D N 1
ATOM 8385 C CA . VAL D 1 60 ? 197.38100 222.68200 148.22400 1.000 144.81148 60 VAL D CA 1
ATOM 8386 C C . VAL D 1 60 ? 196.26100 223.26700 147.37700 1.000 145.94403 60 VAL D C 1
ATOM 8387 O O . VAL D 1 60 ? 196.32900 223.24900 146.14200 1.000 145.14085 60 VAL D O 1
ATOM 8391 N N . THR D 1 61 ? 195.22400 223.77400 148.04100 1.000 160.14609 61 THR D N 1
ATOM 8392 C CA . THR D 1 61 ? 194.07900 224.39200 147.37400 1.000 160.66738 61 THR D CA 1
ATOM 8393 C C . THR D 1 61 ? 193.79600 225.72400 148.06200 1.000 160.23095 61 THR D C 1
ATOM 8394 O O . THR D 1 61 ? 193.06300 225.76700 149.05500 1.000 159.52075 61 THR D O 1
ATOM 8398 N N . LYS D 1 62 ? 194.38100 226.79700 147.52400 1.000 159.52160 62 LYS D N 1
ATOM 8399 C CA . LYS D 1 62 ? 194.20400 228.16100 148.03100 1.000 159.29239 62 LYS D CA 1
ATOM 8400 C C . LYS D 1 62 ? 194.59600 228.26300 149.50400 1.000 159.10762 62 LYS D C 1
ATOM 8401 O O . LYS D 1 62 ? 193.78500 228.61100 150.36700 1.000 160.01260 62 LYS D O 1
ATOM 8407 N N . ASP D 1 63 ? 195.86600 227.95000 149.77900 1.000 138.18481 63 ASP D N 1
ATOM 8408 C CA . ASP D 1 63 ? 196.45400 228.02700 151.12000 1.000 137.34593 63 ASP D CA 1
ATOM 8409 C C . ASP D 1 63 ? 195.68700 227.16000 152.12000 1.000 137.47776 63 ASP D C 1
ATOM 8410 O O . ASP D 1 63 ? 195.37100 227.58300 153.23400 1.000 135.99103 63 ASP D O 1
ATOM 8415 N N . SER D 1 64 ? 195.38900 225.93000 151.70800 1.000 148.63594 64 SER D N 1
ATOM 8416 C CA . SER D 1 64 ? 194.68300 224.98600 152.56200 1.000 148.12407 64 SER D CA 1
ATOM 8417 C C . SER D 1 64 ? 195.03400 223.57200 152.12500 1.000 148.73871 64 SER D C 1
ATOM 8418 O O . SER D 1 64 ? 195.50000 223.36300 151.00200 1.000 146.82985 64 SER D O 1
ATOM 8421 N N . CYS D 1 65 ? 194.81400 222.61200 153.01900 1.000 136.88822 65 CYS D N 1
ATOM 8422 C CA . CYS D 1 65 ? 195.07300 221.21200 152.70300 1.000 135.39925 65 CYS D CA 1
ATOM 8423 C C . CYS D 1 65 ? 193.88400 220.62100 151.95500 1.000 135.66794 65 CYS D C 1
ATOM 8424 O O . CYS D 1 65 ? 192.73900 220.73100 152.40700 1.000 135.39185 65 CYS D O 1
ATOM 8427 N N . ASN D 1 66 ? 194.15600 219.99200 150.80900 1.000 157.42230 66 ASN D N 1
ATOM 8428 C CA . ASN D 1 66 ? 193.08200 219.40400 150.01600 1.000 159.12758 66 ASN D CA 1
ATOM 8429 C C . ASN D 1 66 ? 192.56300 218.11900 150.65200 1.000 160.20342 66 ASN D C 1
ATOM 8430 O O . ASN D 1 66 ? 191.35800 217.84400 150.60700 1.000 160.06403 66 ASN D O 1
ATOM 8435 N N . ASP D 1 67 ? 193.46200 217.32600 151.24300 1.000 164.58364 67 ASP D N 1
ATOM 8436 C CA . ASP D 1 67 ? 193.12800 216.08700 151.95300 1.000 164.20414 67 ASP D CA 1
ATOM 8437 C C . ASP D 1 67 ? 192.39300 215.10000 151.03900 1.000 164.55369 67 ASP D C 1
ATOM 8438 O O . ASP D 1 67 ? 191.24000 214.73000 151.26800 1.000 165.50315 67 ASP D O 1
ATOM 8443 N N . SER D 1 68 ? 193.08900 214.68300 149.98600 1.000 158.28775 68 SER D N 1
ATOM 8444 C CA . SER D 1 68 ? 192.54900 213.69000 149.06300 1.000 157.75826 68 SER D CA 1
ATOM 8445 C C . SER D 1 68 ? 193.00800 212.28900 149.45300 1.000 157.54483 68 SER D C 1
ATOM 8446 O O . SER D 1 68 ? 194.16300 211.92300 149.23800 1.000 157.24446 68 SER D O 1
ATOM 8449 N N . THR D 1 184 ? 195.98700 198.84500 144.32400 1.000 121.94947 92 THR D N 1
ATOM 8450 C CA . THR D 1 184 ? 196.18100 197.58500 145.03100 1.000 122.90577 92 THR D CA 1
ATOM 8451 C C . THR D 1 184 ? 196.93400 197.79800 146.34000 1.000 121.52314 92 THR D C 1
ATOM 8452 O O . THR D 1 184 ? 196.34400 197.76100 147.42000 1.000 120.55942 92 THR D O 1
ATOM 8456 N N . GLY D 1 185 ? 198.24100 198.02000 146.23600 1.000 98.32725 93 GLY D N 1
ATOM 8457 C CA . GLY D 1 185 ? 199.07200 198.23400 147.39500 1.000 95.34220 93 GLY D CA 1
ATOM 8458 C C . GLY D 1 185 ? 199.43400 199.69200 147.58100 1.000 96.33246 93 GLY D C 1
ATOM 8459 O O . GLY D 1 185 ? 200.00400 200.33400 146.69300 1.000 95.80147 93 GLY D O 1
ATOM 8460 N N . PRO D 1 186 ? 199.09100 200.25000 148.74200 1.000 78.21128 94 PRO D N 1
ATOM 8461 C CA . PRO D 1 186 ? 199.45400 201.64300 149.02400 1.000 74.51535 94 PRO D CA 1
ATOM 8462 C C . PRO D 1 186 ? 200.95900 201.81600 149.15800 1.000 72.88247 94 PRO D C 1
ATOM 8463 O O . PRO D 1 186 ? 201.67500 200.90600 149.58300 1.000 77.05265 94 PRO D O 1
ATOM 8467 N N . THR D 1 187 ? 201.43200 203.00100 148.78800 1.000 52.22907 95 THR D N 1
ATOM 8468 C CA . THR D 1 187 ? 202.84100 203.35000 148.84000 1.000 48.80646 95 THR D CA 1
ATOM 8469 C C . THR D 1 187 ? 202.99300 204.68800 149.55400 1.000 52.16784 95 THR D C 1
ATOM 8470 O O . THR D 1 187 ? 202.19200 205.60700 149.36400 1.000 60.44524 95 THR D O 1
ATOM 8474 N N . GLY D 1 188 ? 204.02400 204.78200 150.39500 1.000 37.72337 96 GLY D N 1
ATOM 8475 C CA . GLY D 1 188 ? 204.21700 205.97000 151.20300 1.000 34.90847 96 GLY D CA 1
ATOM 8476 C C . GLY D 1 188 ? 204.50300 207.21000 150.37700 1.000 31.55776 96 GLY D C 1
ATOM 8477 O O . GLY D 1 188 ? 205.10900 207.15500 149.30900 1.000 42.30361 96 GLY D O 1
ATOM 8478 N N . ILE D 1 189 ? 204.05400 208.34700 150.89500 1.000 33.08885 97 ILE D N 1
ATOM 8479 C CA . ILE D 1 189 ? 204.20600 209.63100 150.22100 1.000 32.16662 97 ILE D CA 1
ATOM 8480 C C . ILE D 1 189 ? 205.62900 210.12300 150.44400 1.000 35.98357 97 ILE D C 1
ATOM 8481 O O . ILE D 1 189 ? 206.13100 210.10600 151.57200 1.000 47.17339 97 ILE D O 1
ATOM 8486 N N . LYS D 1 190 ? 206.28100 210.55600 149.36800 1.000 35.91220 98 LYS D N 1
ATOM 8487 C CA . LYS D 1 190 ? 207.65100 211.05300 149.43400 1.000 37.95594 98 LYS D CA 1
ATOM 8488 C C . LYS D 1 190 ? 207.61900 212.57600 149.42800 1.000 45.42532 98 LYS D C 1
ATOM 8489 O O . LYS D 1 190 ? 207.15900 213.19100 148.46100 1.000 49.87118 98 LYS D O 1
ATOM 8495 N N . TYR D 1 191 ? 208.11100 213.18400 150.50600 1.000 42.14515 99 TYR D N 1
ATOM 8496 C CA . TYR D 1 191 ? 208.13800 214.63500 150.62400 1.000 34.63919 99 TYR D CA 1
ATOM 8497 C C . TYR D 1 191 ? 209.46500 215.24500 150.20100 1.000 42.86837 99 TYR D C 1
ATOM 8498 O O . TYR D 1 191 ? 209.52400 216.46100 149.98600 1.000 49.97427 99 TYR D O 1
ATOM 8507 N N . ASP D 1 192 ? 210.51700 214.43100 150.08100 1.000 42.48295 100 ASP D N 1
ATOM 8508 C CA . ASP D 1 192 ? 211.85100 214.88200 149.67600 1.000 36.40352 100 ASP D CA 1
ATOM 8509 C C . ASP D 1 192 ? 212.38300 215.97400 150.60200 1.000 40.57329 100 ASP D C 1
ATOM 8510 O O . ASP D 1 192 ? 212.99200 216.94900 150.16000 1.000 48.35599 100 ASP D O 1
ATOM 8515 N N . LEU D 1 193 ? 212.15000 215.80800 151.90000 1.000 35.16416 101 LEU D N 1
ATOM 8516 C CA . LEU D 1 193 ? 212.62500 216.73300 152.91700 1.000 29.30078 101 LEU D CA 1
ATOM 8517 C C . LEU D 1 193 ? 213.66600 216.05100 153.79200 1.000 32.92358 101 LEU D C 1
ATOM 8518 O O . LEU D 1 193 ? 213.51200 214.88200 154.15900 1.000 41.30462 101 LEU D O 1
ATOM 8523 N N . ASP D 1 194 ? 214.72600 216.78200 154.12000 1.000 37.26265 102 ASP D N 1
ATOM 8524 C CA . ASP D 1 194 ? 215.69800 216.29000 155.08000 1.000 33.14150 102 ASP D CA 1
ATOM 8525 C C . ASP D 1 194 ? 215.11000 216.33700 156.48400 1.000 38.59886 102 ASP D C 1
ATOM 8526 O O . ASP D 1 194 ? 214.07300 216.95800 156.73000 1.000 53.22771 102 ASP D O 1
ATOM 8531 N N . ARG D 1 195 ? 215.81600 215.70100 157.42100 1.000 40.22936 103 ARG D N 1
ATOM 8532 C CA . ARG D 1 195 ? 215.35700 215.67800 158.83300 1.000 39.37806 103 ARG D CA 1
ATOM 8533 C C . ARG D 1 195 ? 215.50400 217.07900 159.43400 1.000 43.43769 103 ARG D C 1
ATOM 8534 O O . ARG D 1 195 ? 214.70500 217.42000 160.32200 1.000 56.47317 103 ARG D O 1
ATOM 8542 N N . HIS D 1 196 ? 216.47600 217.86000 158.96000 1.000 41.22299 104 HIS D N 1
ATOM 8543 C CA . HIS D 1 196 ? 216.64600 219.21100 159.47500 1.000 40.19924 104 HIS D CA 1
ATOM 8544 C C . HIS D 1 196 ? 215.58900 220.15800 158.92700 1.000 42.87566 104 HIS D C 1
ATOM 8545 O O . HIS D 1 196 ? 215.17000 221.08700 159.62400 1.000 56.90752 104 HIS D O 1
ATOM 8552 N N . GLN D 1 197 ? 215.14700 219.94400 157.68600 1.000 35.00947 105 GLN D N 1
ATOM 8553 C CA . GLN D 1 197 ? 214.01500 220.70800 157.17300 1.000 23.58395 105 GLN D CA 1
ATOM 8554 C C . GLN D 1 197 ? 212.75700 220.41300 157.97600 1.000 35.91229 105 GLN D C 1
ATOM 8555 O O . GLN D 1 197 ? 211.96300 221.31700 158.25700 1.000 51.11336 105 GLN D O 1
ATOM 8561 N N . TYR D 1 198 ? 212.57100 219.15100 158.36900 1.000 29.82192 106 TYR D N 1
ATOM 8562 C CA . TYR D 1 198 ? 211.45000 218.79400 159.23000 1.000 20.26220 106 TYR D CA 1
ATOM 8563 C C . TYR D 1 198 ? 211.54500 219.49900 160.57600 1.000 30.19414 106 TYR D C 1
ATOM 8564 O O . TYR D 1 198 ? 210.54700 220.01400 161.08800 1.000 49.94746 106 TYR D O 1
ATOM 8573 N N . ASN D 1 199 ? 212.74500 219.53700 161.16200 1.000 41.05097 107 ASN D N 1
ATOM 8574 C CA . ASN D 1 199 ? 212.92400 220.20700 162.44900 1.000 39.95633 107 ASN D CA 1
ATOM 8575 C C . ASN D 1 199 ? 212.66800 221.70600 162.33500 1.000 47.50529 107 ASN D C 1
ATOM 8576 O O . ASN D 1 199 ? 212.07000 222.31400 163.23300 1.000 58.11156 107 ASN D O 1
ATOM 8581 N N . TYR D 1 200 ? 213.12100 222.31700 161.24000 1.000 55.35482 108 TYR D N 1
ATOM 8582 C CA . TYR D 1 200 ? 212.86200 223.73200 161.00300 1.000 54.29138 108 TYR D CA 1
ATOM 8583 C C . TYR D 1 200 ? 211.37000 224.00400 160.86000 1.000 56.04494 108 TYR D C 1
ATOM 8584 O O . TYR D 1 200 ? 210.85300 224.98200 161.41400 1.000 64.45225 108 TYR D O 1
ATOM 8593 N N . VAL D 1 201 ? 210.66200 223.14400 160.12300 1.000 38.72792 109 VAL D N 1
ATOM 8594 C CA . VAL D 1 201 ? 209.21600 223.29400 159.97200 1.000 29.21963 109 VAL D CA 1
ATOM 8595 C C . VAL D 1 201 ? 208.52700 223.16700 161.32500 1.000 40.50286 109 VAL D C 1
ATOM 8596 O O . VAL D 1 201 ? 207.61300 223.93400 161.65100 1.000 58.41029 109 VAL D O 1
ATOM 8600 N N . ASP D 1 202 ? 208.96800 222.20000 162.13600 1.000 40.48659 110 ASP D N 1
ATOM 8601 C CA . ASP D 1 202 ? 208.39800 222.02300 163.46800 1.000 35.39496 110 ASP D CA 1
ATOM 8602 C C . ASP D 1 202 ? 208.59200 223.26100 164.32800 1.000 47.92760 110 ASP D C 1
ATOM 8603 O O . ASP D 1 202 ? 207.64600 223.73100 164.96400 1.000 58.18702 110 ASP D O 1
ATOM 8608 N N . ALA D 1 203 ? 209.81100 223.80500 164.35600 1.000 42.70936 111 ALA D N 1
ATOM 8609 C CA . ALA D 1 203 ? 210.07300 224.98200 165.17900 1.000 39.74582 111 ALA D CA 1
ATOM 8610 C C . ALA D 1 203 ? 209.27500 226.18600 164.69900 1.000 42.19432 111 ALA D C 1
ATOM 8611 O O . ALA D 1 203 ? 208.70100 226.92400 165.51200 1.000 46.91268 111 ALA D O 1
ATOM 8613 N N . VAL D 1 204 ? 209.21200 226.39200 163.38200 1.000 41.94159 112 VAL D N 1
ATOM 8614 C CA . VAL D 1 204 ? 208.52700 227.56400 162.85000 1.000 37.67418 112 VAL D CA 1
ATOM 8615 C C . VAL D 1 204 ? 207.02400 227.47100 163.09200 1.000 44.47273 112 VAL D C 1
ATOM 8616 O O . VAL D 1 204 ? 206.39000 228.45400 163.49200 1.000 51.75922 112 VAL D O 1
ATOM 8620 N N . CYS D 1 205 ? 206.42800 226.29500 162.88000 1.000 37.67897 113 CYS D N 1
ATOM 8621 C CA . CYS D 1 205 ? 204.99500 226.15700 163.12100 1.000 32.01699 113 CYS D CA 1
ATOM 8622 C C . CYS D 1 205 ? 204.66600 226.05900 164.60400 1.000 41.11319 113 CYS D C 1
ATOM 8623 O O . CYS D 1 205 ? 203.51800 226.29600 164.99400 1.000 55.77457 113 CYS D O 1
ATOM 8626 N N . TYR D 1 206 ? 205.64300 225.71300 165.44300 1.000 37.27648 114 TYR D N 1
ATOM 8627 C CA . TYR D 1 206 ? 205.43100 225.74900 166.88400 1.000 33.08277 114 TYR D CA 1
ATOM 8628 C C . TYR D 1 206 ? 205.42600 227.17900 167.39900 1.000 37.66580 114 TYR D C 1
ATOM 8629 O O . TYR D 1 206 ? 204.60900 227.53600 168.25500 1.000 48.50371 114 TYR D O 1
ATOM 8638 N N . GLU D 1 207 ? 206.33500 228.01200 166.89300 1.000 40.35738 115 GLU D N 1
ATOM 8639 C CA . GLU D 1 207 ? 206.40400 229.39200 167.35600 1.000 40.00541 115 GLU D CA 1
ATOM 8640 C C . GLU D 1 207 ? 205.29700 230.24600 166.74400 1.000 41.86378 115 GLU D C 1
ATOM 8641 O O . GLU D 1 207 ? 204.67300 231.05600 167.43700 1.000 52.72164 115 GLU D O 1
ATOM 8647 N N . ASN D 1 208 ? 205.02600 230.06600 165.44900 1.000 36.84226 116 ASN D N 1
ATOM 8648 C CA . ASN D 1 208 ? 204.12400 230.97400 164.75000 1.000 44.49134 116 ASN D CA 1
ATOM 8649 C C . ASN D 1 208 ? 202.66200 230.59400 164.94300 1.000 42.94977 116 ASN D C 1
ATOM 8650 O O . ASN D 1 208 ? 201.81300 231.46800 165.14800 1.000 45.75804 116 ASN D O 1
ATOM 8655 N N . ARG D 1 209 ? 202.34100 229.30300 164.88100 1.000 33.27368 117 ARG D N 1
ATOM 8656 C CA . ARG D 1 209 ? 200.96300 228.87900 164.66900 1.000 37.94093 117 ARG D CA 1
ATOM 8657 C C . ARG D 1 209 ? 200.32800 228.20000 165.87200 1.000 40.02852 117 ARG D C 1
ATOM 8658 O O . ARG D 1 209 ? 199.10600 228.26500 166.03300 1.000 50.27516 117 ARG D O 1
ATOM 8666 N N . LEU D 1 210 ? 201.11000 227.53500 166.71700 1.000 31.78980 118 LEU D N 1
ATOM 8667 C CA . LEU D 1 210 ? 200.55000 226.98200 167.94200 1.000 32.15803 118 LEU D CA 1
ATOM 8668 C C . LEU D 1 210 ? 200.13700 228.11100 168.87500 1.000 37.16603 118 LEU D C 1
ATOM 8669 O O . LEU D 1 210 ? 200.89500 229.06100 169.09000 1.000 38.38463 118 LEU D O 1
ATOM 8674 N N . HIS D 1 211 ? 198.92300 228.01100 169.41400 1.000 43.22819 119 HIS D N 1
ATOM 8675 C CA . HIS D 1 211 ? 198.39100 229.07800 170.24900 1.000 38.56159 119 HIS D CA 1
ATOM 8676 C C . HIS D 1 211 ? 199.19100 229.19200 171.54000 1.000 40.66019 119 HIS D C 1
ATOM 8677 O O . HIS D 1 211 ? 199.67400 228.19800 172.08700 1.000 50.62581 119 HIS D O 1
ATOM 8684 N N . TRP D 1 212 ? 199.33100 230.42900 172.02100 1.000 41.61012 120 TRP D N 1
ATOM 8685 C CA . TRP D 1 212 ? 200.27300 230.70500 173.10000 1.000 43.71874 120 TRP D CA 1
ATOM 8686 C C . TRP D 1 212 ? 199.82000 230.08400 174.41500 1.000 46.73527 120 TRP D C 1
ATOM 8687 O O . TRP D 1 212 ? 200.63600 229.87600 175.31900 1.000 52.86856 120 TRP D O 1
ATOM 8698 N N . PHE D 1 213 ? 198.51900 229.81600 174.55800 1.000 45.22928 121 PHE D N 1
ATOM 8699 C CA . PHE D 1 213 ? 198.03800 229.15200 175.76500 1.000 39.98160 121 PHE D CA 1
ATOM 8700 C C . PHE D 1 213 ? 198.61600 227.75000 175.88800 1.000 47.43776 121 PHE D C 1
ATOM 8701 O O . PHE D 1 213 ? 199.08500 227.35700 176.96100 1.000 56.51752 121 PHE D O 1
ATOM 8709 N N . ALA D 1 214 ? 198.63100 226.99700 174.78400 1.000 42.82416 122 ALA D N 1
ATOM 8710 C CA . ALA D 1 214 ? 199.16900 225.64100 174.81000 1.000 37.07971 122 ALA D CA 1
ATOM 8711 C C . ALA D 1 214 ? 200.66800 225.63000 175.07800 1.000 38.72734 122 ALA D C 1
ATOM 8712 O O . ALA D 1 214 ? 201.22400 224.58900 175.44600 1.000 48.88997 122 ALA D O 1
ATOM 8714 N N . LYS D 1 215 ? 201.33700 226.76600 174.89700 1.000 32.89983 123 LYS D N 1
ATOM 8715 C CA . LYS D 1 215 ? 202.76700 226.87500 175.14400 1.000 36.77359 123 LYS D CA 1
ATOM 8716 C C . LYS D 1 215 ? 203.10500 227.41700 176.52600 1.000 46.62230 123 LYS D C 1
ATOM 8717 O O . LYS D 1 215 ? 204.13200 227.03200 177.09100 1.000 54.96065 123 LYS D O 1
ATOM 8723 N N . TYR D 1 216 ? 202.27200 228.29600 177.08600 1.000 44.72473 124 TYR D N 1
ATOM 8724 C CA . TYR D 1 216 ? 202.59300 228.97400 178.33700 1.000 35.47788 124 TYR D CA 1
ATOM 8725 C C . TYR D 1 216 ? 201.53400 228.80100 179.41800 1.000 38.84616 124 TYR D C 1
ATOM 8726 O O . TYR D 1 216 ? 201.47200 229.62300 180.33900 1.000 53.95485 124 TYR D O 1
ATOM 8735 N N . PHE D 1 217 ? 200.69700 227.76900 179.33600 1.000 44.97408 125 PHE D N 1
ATOM 8736 C CA . PHE D 1 217 ? 199.81800 227.43200 180.45500 1.000 43.03355 125 PHE D CA 1
ATOM 8737 C C . PHE D 1 217 ? 200.56500 227.08400 181.74200 1.000 47.16334 125 PHE D C 1
ATOM 8738 O O . PHE D 1 217 ? 200.16700 227.58900 182.80600 1.000 52.74824 125 PHE D O 1
ATOM 8746 N N . PRO D 1 218 ? 201.61600 226.24000 181.74200 1.000 38.71190 126 PRO D N 1
ATOM 8747 C CA . PRO D 1 218 ? 202.32000 225.98200 183.01300 1.000 43.19032 126 PRO D CA 1
ATOM 8748 C C . PRO D 1 218 ? 202.96300 227.21200 183.63500 1.000 49.70284 126 PRO D C 1
ATOM 8749 O O . PRO D 1 218 ? 202.96500 227.35300 184.86400 1.000 51.90416 126 PRO D O 1
ATOM 8753 N N . TYR D 1 219 ? 203.50200 228.12000 182.82400 1.000 45.25276 127 TYR D N 1
ATOM 8754 C CA . TYR D 1 219 ? 204.10000 229.32500 183.38500 1.000 39.22684 127 TYR D CA 1
ATOM 8755 C C . TYR D 1 219 ? 203.03100 230.23900 183.96800 1.000 33.36018 127 TYR D C 1
ATOM 8756 O O . TYR D 1 219 ? 203.24000 230.87600 185.01000 1.000 47.14395 127 TYR D O 1
ATOM 8765 N N . LEU D 1 220 ? 201.86200 230.28800 183.32700 1.000 22.13912 128 LEU D N 1
ATOM 8766 C CA . LEU D 1 220 ? 200.76400 231.09200 183.84800 1.000 32.33717 128 LEU D CA 1
ATOM 8767 C C . LEU D 1 220 ? 200.23500 230.53000 185.16000 1.000 42.96493 128 LEU D C 1
ATOM 8768 O O . LEU D 1 220 ? 199.93500 231.29100 186.08600 1.000 53.90307 128 LEU D O 1
ATOM 8773 N N . VAL D 1 221 ? 200.09900 229.20400 185.26300 1.000 36.54796 129 VAL D N 1
ATOM 8774 C CA . VAL D 1 221 ? 199.62300 228.63000 186.52100 1.000 39.04916 129 VAL D CA 1
ATOM 8775 C C . VAL D 1 221 ? 200.67300 228.79300 187.62000 1.000 42.89116 129 VAL D C 1
ATOM 8776 O O . VAL D 1 221 ? 200.33200 229.05100 188.78000 1.000 42.66808 129 VAL D O 1
ATOM 8780 N N . LEU D 1 222 ? 201.96400 228.69100 187.26900 1.000 43.73150 130 LEU D N 1
ATOM 8781 C CA . LEU D 1 222 ? 203.02400 229.05100 188.21300 1.000 37.48657 130 LEU D CA 1
ATOM 8782 C C . LEU D 1 222 ? 202.85400 230.46600 188.74800 1.000 40.16325 130 LEU D C 1
ATOM 8783 O O . LEU D 1 222 ? 202.85200 230.68200 189.96500 1.000 48.77135 130 LEU D O 1
ATOM 8788 N N . LEU D 1 223 ? 202.70600 231.44100 187.84900 1.000 37.98128 131 LEU D N 1
ATOM 8789 C CA . LEU D 1 223 ? 202.58700 232.83300 188.27600 1.000 38.18151 131 LEU D CA 1
ATOM 8790 C C . LEU D 1 223 ? 201.33800 233.03900 189.12700 1.000 38.83450 131 LEU D C 1
ATOM 8791 O O . LEU D 1 223 ? 201.38400 233.70600 190.17000 1.000 48.53353 131 LEU D O 1
ATOM 8796 N N . HIS D 1 224 ? 200.21700 232.44700 188.70800 1.000 35.65128 132 HIS D N 1
ATOM 8797 C CA . HIS D 1 224 ? 198.95900 232.62800 189.42400 1.000 43.24567 132 HIS D CA 1
ATOM 8798 C C . HIS D 1 224 ? 199.01800 232.03100 190.82600 1.000 51.34407 132 HIS D C 1
ATOM 8799 O O . HIS D 1 224 ? 198.61300 232.67900 191.79900 1.000 51.21140 132 HIS D O 1
ATOM 8806 N N . THR D 1 225 ? 199.54400 230.81200 190.96500 1.000 50.06335 133 THR D N 1
ATOM 8807 C CA . THR D 1 225 ? 199.57900 230.20600 192.29100 1.000 49.54081 133 THR D CA 1
ATOM 8808 C C . THR D 1 225 ? 200.65100 230.84200 193.16900 1.000 47.70275 133 THR D C 1
ATOM 8809 O O . THR D 1 225 ? 200.51000 230.87600 194.39800 1.000 50.89346 133 THR D O 1
ATOM 8813 N N . LEU D 1 226 ? 201.71300 231.38400 192.56500 1.000 41.50727 134 LEU D N 1
ATOM 8814 C CA . LEU D 1 226 ? 202.68700 232.13000 193.35400 1.000 39.03049 134 LEU D CA 1
ATOM 8815 C C . LEU D 1 226 ? 202.07700 233.41000 193.90200 1.000 45.89348 134 LEU D C 1
ATOM 8816 O O . LEU D 1 226 ? 202.33600 233.78600 195.05200 1.000 50.65160 134 LEU D O 1
ATOM 8821 N N . ILE D 1 227 ? 201.25700 234.09100 193.09900 1.000 41.78676 135 ILE D N 1
ATOM 8822 C CA . ILE D 1 227 ? 200.55000 235.26300 193.60600 1.000 38.36212 135 ILE D CA 1
ATOM 8823 C C . ILE D 1 227 ? 199.55200 234.85500 194.68600 1.000 43.55001 135 ILE D C 1
ATOM 8824 O O . ILE D 1 227 ? 199.33700 235.58500 195.65900 1.000 53.56724 135 ILE D O 1
ATOM 8829 N N . PHE D 1 228 ? 198.93400 233.68000 194.53700 1.000 49.25498 136 PHE D N 1
ATOM 8830 C CA . PHE D 1 228 ? 198.01800 233.18600 195.56400 1.000 53.71523 136 PHE D CA 1
ATOM 8831 C C . PHE D 1 228 ? 198.74200 232.94200 196.88800 1.000 54.95683 136 PHE D C 1
ATOM 8832 O O . PHE D 1 228 ? 198.25000 233.32300 197.95700 1.000 56.27190 136 PHE D O 1
ATOM 8840 N N . LEU D 1 229 ? 199.92000 232.31300 196.83200 1.000 50.86075 137 LEU D N 1
ATOM 8841 C CA . LEU D 1 229 ? 200.72500 232.11300 198.03700 1.000 48.61372 137 LEU D CA 1
ATOM 8842 C C . LEU D 1 229 ? 201.16900 233.43900 198.64100 1.000 51.59933 137 LEU D C 1
ATOM 8843 O O . LEU D 1 229 ? 201.17800 233.59800 199.86900 1.000 58.58567 137 LEU D O 1
ATOM 8848 N N . ALA D 1 230 ? 201.56100 234.39300 197.79400 1.000 47.71885 138 ALA D N 1
ATOM 8849 C CA . ALA D 1 230 ? 201.96300 235.70600 198.28600 1.000 50.66455 138 ALA D CA 1
ATOM 8850 C C . ALA D 1 230 ? 200.80400 236.40400 198.98600 1.000 50.17061 138 ALA D C 1
ATOM 8851 O O . ALA D 1 230 ? 200.98200 237.02000 200.04000 1.000 59.03030 138 ALA D O 1
ATOM 8853 N N . CYS D 1 231 ? 199.60300 236.30600 198.41600 1.000 49.44013 139 CYS D N 1
ATOM 8854 C CA . CYS D 1 231 ? 198.42900 236.90200 199.04300 1.000 50.49621 139 CYS D CA 1
ATOM 8855 C C . CYS D 1 231 ? 198.10600 236.21600 200.36300 1.000 55.21175 139 CYS D C 1
ATOM 8856 O O . CYS D 1 231 ? 197.69700 236.86700 201.33000 1.000 60.41498 139 CYS D O 1
ATOM 8859 N N . SER D 1 232 ? 198.27300 234.89400 200.41800 1.000 60.53481 140 SER D N 1
ATOM 8860 C CA . SER D 1 232 ? 198.00000 234.17200 201.65600 1.000 60.58053 140 SER D CA 1
ATOM 8861 C C . SER D 1 232 ? 198.98400 234.53700 202.76200 1.000 64.45559 140 SER D C 1
ATOM 8862 O O . SER D 1 232 ? 198.58100 234.69200 203.92000 1.000 65.42923 140 SER D O 1
ATOM 8865 N N . ASN D 1 233 ? 200.26700 234.68500 202.43300 1.000 72.44449 141 ASN D N 1
ATOM 8866 C CA . ASN D 1 233 ? 201.30600 234.85000 203.44300 1.000 72.72723 141 ASN D CA 1
ATOM 8867 C C . ASN D 1 233 ? 201.81700 236.28400 203.57300 1.000 73.51486 141 ASN D C 1
ATOM 8868 O O . ASN D 1 233 ? 202.78900 236.51600 204.30300 1.000 77.30940 141 ASN D O 1
ATOM 8873 N N . PHE D 1 234 ? 201.19400 237.24700 202.88700 1.000 79.43024 142 PHE D N 1
ATOM 8874 C CA . PHE D 1 234 ? 201.65000 238.63100 202.97500 1.000 77.21447 142 PHE D CA 1
ATOM 8875 C C . PHE D 1 234 ? 201.50700 239.18000 204.38900 1.000 84.65444 142 PHE D C 1
ATOM 8876 O O . PHE D 1 234 ? 202.43500 239.80200 204.91800 1.000 90.53285 142 PHE D O 1
ATOM 8884 N N . TRP D 1 235 ? 200.35600 238.95000 205.02300 1.000 92.30567 143 TRP D N 1
ATOM 8885 C CA . TRP D 1 235 ? 200.16500 239.41600 206.39100 1.000 91.67142 143 TRP D CA 1
ATOM 8886 C C . TRP D 1 235 ? 201.03900 238.67300 207.39600 1.000 88.76798 143 TRP D C 1
ATOM 8887 O O . TRP D 1 235 ? 201.22900 239.16300 208.51500 1.000 87.79652 143 TRP D O 1
ATOM 8898 N N . PHE D 1 236 ? 201.57400 237.50900 207.02700 1.000 89.70165 144 PHE D N 1
ATOM 8899 C CA . PHE D 1 236 ? 202.53300 236.82000 207.87800 1.000 90.79695 144 PHE D CA 1
ATOM 8900 C C . PHE D 1 236 ? 203.95400 237.32600 207.67800 1.000 92.06940 144 PHE D C 1
ATOM 8901 O O . PHE D 1 236 ? 204.74900 237.28400 208.62300 1.000 92.70164 144 PHE D O 1
ATOM 8909 N N . LYS D 1 237 ? 204.29000 237.80500 206.48100 1.000 98.04773 145 LYS D N 1
ATOM 8910 C CA . LYS D 1 237 ? 205.63600 238.29100 206.20200 1.000 96.28547 145 LYS D CA 1
ATOM 8911 C C . LYS D 1 237 ? 205.80000 239.79600 206.34800 1.000 96.86495 145 LYS D C 1
ATOM 8912 O O . LYS D 1 237 ? 206.92500 240.25900 206.53900 1.000 97.49976 145 LYS D O 1
ATOM 8918 N N . PHE D 1 238 ? 204.72200 240.56800 206.25900 1.000 104.57401 146 PHE D N 1
ATOM 8919 C CA . PHE D 1 238 ? 204.81100 242.02000 206.36400 1.000 103.85715 146 PHE D CA 1
ATOM 8920 C C . PHE D 1 238 ? 205.04200 242.42400 207.81700 1.000 106.94057 146 PHE D C 1
ATOM 8921 O O . PHE D 1 238 ? 204.21200 242.09400 208.67600 1.000 110.07380 146 PHE D O 1
ATOM 8929 N N . PRO D 1 239 ? 206.13600 243.13400 208.13100 1.000 113.70698 147 PRO D N 1
ATOM 8930 C CA . PRO D 1 239 ? 206.49100 243.37800 209.54500 1.000 113.46137 147 PRO D CA 1
ATOM 8931 C C . PRO D 1 239 ? 205.42300 244.08100 210.37000 1.000 112.11658 147 PRO D C 1
ATOM 8932 O O . PRO D 1 239 ? 205.25300 243.74200 211.54900 1.000 112.50991 147 PRO D O 1
ATOM 8936 N N . ARG D 1 240 ? 204.70000 245.04200 209.78600 1.000 105.92432 148 ARG D N 1
ATOM 8937 C CA . ARG D 1 240 ? 203.70800 245.80100 210.54600 1.000 107.74078 148 ARG D CA 1
ATOM 8938 C C . ARG D 1 240 ? 202.60800 244.89500 211.08200 1.000 108.80135 148 ARG D C 1
ATOM 8939 O O . ARG D 1 240 ? 202.19400 245.02000 212.24000 1.000 108.46995 148 ARG D O 1
ATOM 8947 N N . THR D 1 241 ? 202.12000 243.97400 210.25200 1.000 113.09295 149 THR D N 1
ATOM 8948 C CA . THR D 1 241 ? 201.09400 243.04900 210.71400 1.000 110.83260 149 THR D CA 1
ATOM 8949 C C . THR D 1 241 ? 201.70100 241.84300 211.42100 1.000 107.96467 149 THR D C 1
ATOM 8950 O O . THR D 1 241 ? 201.08100 241.28700 212.33200 1.000 109.66532 149 THR D O 1
ATOM 8954 N N . SER D 1 242 ? 202.90600 241.42900 211.01700 1.000 111.85292 150 SER D N 1
ATOM 8955 C CA . SER D 1 242 ? 203.53500 240.25500 211.61800 1.000 112.69573 150 SER D CA 1
ATOM 8956 C C . SER D 1 242 ? 203.86300 240.48600 213.08700 1.000 114.95185 150 SER D C 1
ATOM 8957 O O . SER D 1 242 ? 203.68300 239.59100 213.92100 1.000 115.53298 150 SER D O 1
ATOM 8960 N N . SER D 1 243 ? 204.35600 241.68200 213.42100 1.000 115.74719 151 SER D N 1
ATOM 8961 C CA . SER D 1 243 ? 204.69500 241.98400 214.80900 1.000 115.25313 151 SER D CA 1
ATOM 8962 C C . SER D 1 243 ? 203.46000 241.92700 215.70000 1.000 115.08310 151 SER D C 1
ATOM 8963 O O . SER D 1 243 ? 203.48500 241.32800 216.78300 1.000 114.93441 151 SER D O 1
ATOM 8966 N N . LYS D 1 244 ? 202.36000 242.52900 215.24300 1.000 111.85987 152 LYS D N 1
ATOM 8967 C CA . LYS D 1 244 ? 201.12500 242.53500 216.02000 1.000 110.81674 152 LYS D CA 1
ATOM 8968 C C . LYS D 1 244 ? 200.53300 241.13500 216.12400 1.000 110.97085 152 LYS D C 1
ATOM 8969 O O . LYS D 1 244 ? 200.01900 240.73900 217.18000 1.000 112.80130 152 LYS D O 1
ATOM 8975 N N . LEU D 1 245 ? 200.61100 240.36700 215.03200 1.000 114.45247 153 LEU D N 1
ATOM 8976 C CA . LEU D 1 245 ? 200.13900 238.98700 215.03400 1.000 114.94552 153 LEU D CA 1
ATOM 8977 C C . LEU D 1 245 ? 200.90200 238.15500 216.05500 1.000 115.51715 153 LEU D C 1
ATOM 8978 O O . LEU D 1 245 ? 200.30400 237.41800 216.84500 1.000 117.67860 153 LEU D O 1
ATOM 8983 N N . GLU D 1 246 ? 202.23000 238.28600 216.06600 1.000 116.87720 154 GLU D N 1
ATOM 8984 C CA . GLU D 1 246 ? 203.05700 237.52500 216.99700 1.000 117.41706 154 GLU D CA 1
ATOM 8985 C C . GLU D 1 246 ? 202.80100 237.95400 218.43700 1.000 118.73483 154 GLU D C 1
ATOM 8986 O O . GLU D 1 246 ? 2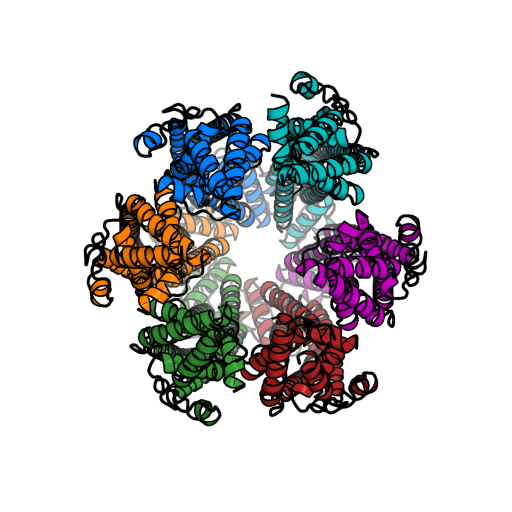02.76100 237.12100 219.34900 1.000 118.88671 154 GLU D O 1
ATOM 8992 N N . HIS D 1 247 ? 202.62800 239.25900 218.65700 1.000 121.44518 155 HIS D N 1
ATOM 8993 C CA . HIS D 1 247 ? 202.36800 239.78500 219.99800 1.000 120.34028 155 HIS D CA 1
ATOM 8994 C C . HIS D 1 247 ? 201.06200 239.21800 220.55600 1.000 120.80330 155 HIS D C 1
ATOM 8995 O O . HIS D 1 247 ? 201.01700 238.67700 221.67700 1.000 120.53593 155 HIS D O 1
ATOM 9002 N N . PHE D 1 248 ? 199.99800 239.28400 219.75400 1.000 117.85850 156 PHE D N 1
ATOM 9003 C CA . PHE D 1 248 ? 198.71100 238.73200 220.16600 1.000 116.86975 156 PHE D CA 1
ATOM 9004 C C . PHE D 1 248 ? 198.77300 237.22200 220.35500 1.000 118.11868 156 PHE D C 1
ATOM 9005 O O . PHE D 1 248 ? 198.17500 236.68200 221.29100 1.000 122.39245 156 PHE D O 1
ATOM 9013 N N . VAL D 1 249 ? 199.46800 236.51400 219.46000 1.000 126.77174 157 VAL D N 1
ATOM 9014 C CA . VAL D 1 249 ? 199.55100 235.05600 219.57500 1.000 128.31365 157 VAL D CA 1
ATOM 9015 C C . VAL D 1 249 ? 200.30000 234.66600 220.84400 1.000 132.02951 157 VAL D C 1
ATOM 9016 O O . VAL D 1 249 ? 199.91600 233.72500 221.54800 1.000 133.77622 157 VAL D O 1
ATOM 9020 N N . SER D 1 250 ? 201.36800 235.40000 221.16600 1.000 131.61034 158 SER D N 1
ATOM 9021 C CA . SER D 1 250 ? 202.13100 235.11400 222.37500 1.000 131.23344 158 SER D CA 1
ATOM 9022 C C . SER D 1 250 ? 201.27300 235.27600 223.62300 1.000 130.57750 158 SER D C 1
ATOM 9023 O O . SER D 1 250 ? 201.22100 234.37700 224.47300 1.000 129.83812 158 SER D O 1
ATOM 9026 N N . ILE D 1 251 ? 200.56800 236.40700 223.74500 1.000 135.57601 159 ILE D N 1
ATOM 9027 C CA . ILE D 1 251 ? 199.78400 236.55700 224.97400 1.000 136.36305 159 ILE D CA 1
ATOM 9028 C C . ILE D 1 251 ? 198.55100 235.65600 224.98900 1.000 136.53408 159 ILE D C 1
ATOM 9029 O O . ILE D 1 251 ? 198.11200 235.23800 226.06500 1.000 137.76464 159 ILE D O 1
ATOM 9034 N N . LEU D 1 252 ? 197.98000 235.31900 223.82900 1.000 133.73807 160 LEU D N 1
ATOM 9035 C CA . LEU D 1 252 ? 196.88200 234.35600 223.82000 1.000 133.77408 160 LEU D CA 1
ATOM 9036 C C . LEU D 1 252 ? 197.36000 232.98000 224.27800 1.000 134.70916 160 LEU D C 1
ATOM 9037 O O . LEU D 1 252 ? 196.66900 232.29100 225.03600 1.000 136.09908 160 LEU D O 1
ATOM 9042 N N . LEU D 1 253 ? 198.55300 232.56800 223.84200 1.000 140.47682 161 LEU D N 1
ATOM 9043 C CA . LEU D 1 253 ? 199.07400 231.26800 224.25300 1.000 141.30436 161 LEU D CA 1
ATOM 9044 C C . LEU D 1 253 ? 199.45700 231.26800 225.73000 1.000 143.16643 161 LEU D C 1
ATOM 9045 O O . LEU D 1 253 ? 199.28900 230.26000 226.42700 1.000 143.34868 161 LEU D O 1
ATOM 9050 N N . LYS D 1 254 ? 199.97500 232.39500 226.22800 1.000 142.77415 162 LYS D N 1
ATOM 9051 C CA . LYS D 1 254 ? 200.31600 232.48500 227.64600 1.000 141.86740 162 LYS D CA 1
ATOM 9052 C C . LYS D 1 254 ? 199.07500 232.52900 228.53000 1.000 140.26754 162 LYS D C 1
ATOM 9053 O O . LYS D 1 254 ? 199.08100 231.96400 229.63000 1.000 140.86328 162 LYS D O 1
ATOM 9059 N N . CYS D 1 255 ? 198.01100 233.19700 228.08200 1.000 137.04837 163 CYS D N 1
ATOM 9060 C CA . CYS D 1 255 ? 196.77600 233.21200 228.85500 1.000 138.26396 163 CYS D CA 1
ATOM 9061 C C . CYS D 1 255 ? 196.06200 231.87000 228.76100 1.000 138.44166 163 CYS D C 1
ATOM 9062 O O . CYS D 1 255 ? 195.32800 231.48400 229.67800 1.000 138.73696 163 CYS D O 1
ATOM 9065 N N . PHE D 1 256 ? 196.27700 231.13600 227.66500 1.000 141.33839 164 PHE D N 1
ATOM 9066 C CA . PHE D 1 256 ? 195.65000 229.82600 227.52700 1.000 141.68190 164 PHE D CA 1
ATOM 9067 C C . PHE D 1 256 ? 196.26100 228.81500 228.48900 1.000 142.71514 164 PHE D C 1
ATOM 9068 O O . PHE D 1 256 ? 195.59300 227.86200 228.90600 1.000 142.81972 164 PHE D O 1
ATOM 9076 N N . ASP D 1 257 ? 197.52700 229.00400 228.85000 1.000 148.39883 165 ASP D N 1
ATOM 9077 C CA . ASP D 1 257 ? 198.21000 228.13500 229.79900 1.000 147.89874 165 ASP D CA 1
ATOM 9078 C C . ASP D 1 257 ? 198.36800 228.76600 231.17700 1.000 147.31980 165 ASP D C 1
ATOM 9079 O O . ASP D 1 257 ? 199.07600 228.20600 232.02000 1.000 147.05850 165 ASP D O 1
ATOM 9084 N N . SER D 1 258 ? 197.74000 229.91000 231.42100 1.000 154.73922 166 SER D N 1
ATOM 9085 C CA . SER D 1 258 ? 197.86000 230.56800 232.71400 1.000 155.56554 166 SER D CA 1
ATOM 9086 C C . SER D 1 258 ? 197.04800 229.81500 233.76500 1.000 156.14309 166 SER D C 1
ATOM 9087 O O . SER D 1 258 ? 195.90100 229.43000 233.49600 1.000 155.71234 166 SER D O 1
ATOM 9090 N N . PRO D 1 259 ? 197.60200 229.57000 234.95500 1.000 157.86330 167 PRO D N 1
ATOM 9091 C CA . PRO D 1 259 ? 196.82300 228.88400 236.00000 1.000 158.28196 167 PRO D CA 1
ATOM 9092 C C . PRO D 1 259 ? 195.64200 229.69100 236.51000 1.000 157.65559 167 PRO D C 1
ATOM 9093 O O . PRO D 1 259 ? 194.63200 229.10100 236.92000 1.000 156.69384 167 PRO D O 1
ATOM 9097 N N . TRP D 1 260 ? 195.74300 231.02500 236.50600 1.000 149.74912 168 TRP D N 1
ATOM 9098 C CA . TRP D 1 260 ? 194.64700 231.84700 237.00800 1.000 149.31091 168 TRP D CA 1
ATOM 9099 C C . TRP D 1 260 ? 193.40600 231.66700 236.14600 1.000 149.85435 168 TRP D C 1
ATOM 9100 O O . TRP D 1 260 ? 192.28000 231.72300 236.64600 1.000 150.18520 168 TRP D O 1
ATOM 9111 N N . THR D 1 261 ? 193.59400 231.44800 234.84300 1.000 148.52484 169 THR D N 1
ATOM 9112 C CA . THR D 1 261 ? 192.45900 231.19700 233.96200 1.000 147.79427 169 THR D CA 1
ATOM 9113 C C . THR D 1 261 ? 191.72900 229.92200 234.35900 1.000 147.87505 169 THR D C 1
ATOM 9114 O O . THR D 1 261 ? 190.49300 229.88900 234.40600 1.000 147.60847 169 THR D O 1
ATOM 9118 N N . THR D 1 262 ? 192.48400 228.86200 234.65700 1.000 152.21558 170 THR D N 1
ATOM 9119 C CA . THR D 1 262 ? 191.87800 227.61900 235.12300 1.000 152.29554 170 THR D CA 1
ATOM 9120 C C . THR D 1 262 ? 191.14500 227.83300 236.44100 1.000 152.32083 170 THR D C 1
ATOM 9121 O O . THR D 1 262 ? 190.02600 227.34100 236.63000 1.000 151.68569 170 THR D O 1
ATOM 9125 N N . ARG D 1 263 ? 191.75900 228.58400 237.35800 1.000 148.79385 171 ARG D N 1
ATOM 9126 C CA . ARG D 1 263 ? 191.13200 228.84400 238.65200 1.000 148.76503 171 ARG D CA 1
ATOM 9127 C C . ARG D 1 263 ? 189.84200 229.64400 238.49600 1.000 149.01374 171 ARG D C 1
ATOM 9128 O O . ARG D 1 263 ? 188.83900 229.36700 239.16400 1.000 148.93222 171 ARG D O 1
ATOM 9136 N N . ALA D 1 264 ? 189.85200 230.64700 237.61800 1.000 154.81413 172 ALA D N 1
ATOM 9137 C CA . ALA D 1 264 ? 188.70900 231.54400 237.49300 1.000 154.98418 172 ALA D CA 1
ATOM 9138 C C . ALA D 1 264 ? 187.57100 230.88800 236.72300 1.000 155.52904 172 ALA D C 1
ATOM 9139 O O . ALA D 1 264 ? 186.39400 231.11500 237.02300 1.000 154.80190 172 ALA D O 1
ATOM 9141 N N . LEU D 1 265 ? 187.89900 230.07400 235.71700 1.000 149.96442 173 LEU D N 1
ATOM 9142 C CA . LEU D 1 265 ? 186.85900 229.30400 235.04600 1.000 149.57230 173 LEU D CA 1
ATOM 9143 C C . LEU D 1 265 ? 186.33100 228.20400 235.95600 1.000 149.65932 173 LEU D C 1
ATOM 9144 O O . LEU D 1 265 ? 185.18300 227.76600 235.81500 1.000 149.44220 173 LEU D O 1
ATOM 9149 N N . SER D 1 266 ? 187.15700 227.74500 236.89900 1.000 150.84146 174 SER D N 1
ATOM 9150 C CA . SER D 1 266 ? 186.66800 226.83600 237.92900 1.000 150.80547 174 SER D CA 1
ATOM 9151 C C . SER D 1 266 ? 185.76800 227.56300 238.92000 1.000 151.09869 174 SER D C 1
ATOM 9152 O O . SER D 1 266 ? 184.88400 226.95300 239.53100 1.000 151.03752 174 SER D O 1
ATOM 9155 N N . GLU D 1 267 ? 185.97900 228.86500 239.09200 1.000 158.29439 175 GLU D N 1
ATOM 9156 C CA . GLU D 1 267 ? 185.19800 229.65700 240.03800 1.000 159.26440 175 GLU D CA 1
ATOM 9157 C C . GLU D 1 267 ? 183.76900 229.84200 239.53900 1.000 159.42024 175 GLU D C 1
ATOM 9158 O O . GLU D 1 267 ? 182.81100 229.65800 240.29100 1.000 158.97280 175 GLU D O 1
ATOM 9164 N N . GLY D 1 322 ? 190.45600 231.85300 249.08300 1.000 146.73052 230 GLY D N 1
ATOM 9165 C CA . GLY D 1 322 ? 190.99200 231.51400 247.77700 1.000 148.28683 230 GLY D CA 1
ATOM 9166 C C . GLY D 1 322 ? 192.45100 231.10500 247.81900 1.000 148.93016 230 GLY D C 1
ATOM 9167 O O . GLY D 1 322 ? 193.29800 231.83900 248.32800 1.000 148.00629 230 GLY D O 1
ATOM 9168 N N . VAL D 1 323 ? 192.74600 229.92700 247.27800 1.000 156.30128 231 VAL D N 1
ATOM 9169 C CA . VAL D 1 323 ? 194.11100 229.41200 247.26700 1.000 156.09119 231 VAL D CA 1
ATOM 9170 C C . VAL D 1 323 ? 194.86500 229.99700 246.07800 1.000 156.33137 231 VAL D C 1
ATOM 9171 O O . VAL D 1 323 ? 194.40200 229.93100 244.93200 1.000 155.61082 231 VAL D O 1
ATOM 9175 N N . LEU D 1 324 ? 196.02000 230.59900 246.35500 1.000 164.18712 232 LEU D N 1
ATOM 9176 C CA . LEU D 1 324 ? 196.85400 231.18700 245.31700 1.000 164.25974 232 LEU D CA 1
ATOM 9177 C C . LEU D 1 324 ? 198.26300 231.36900 245.86100 1.000 164.29162 232 LEU D C 1
ATOM 9178 O O . LEU D 1 324 ? 198.46700 232.09900 246.83400 1.000 163.58542 232 LEU D O 1
ATOM 9183 N N . ASP D 1 325 ? 199.22400 230.70300 245.22900 1.000 162.48634 233 ASP D N 1
ATOM 9184 C CA . ASP D 1 325 ? 200.62200 230.85200 245.60100 1.000 162.25738 233 ASP D CA 1
ATOM 9185 C C . ASP D 1 325 ? 201.11800 232.23600 245.19200 1.000 162.31682 233 ASP D C 1
ATOM 9186 O O . ASP D 1 325 ? 200.57700 232.86600 244.27800 1.000 162.61416 233 ASP D O 1
ATOM 9191 N N . LYS D 1 326 ? 202.13900 232.72100 245.90500 1.000 167.54301 234 LYS D N 1
ATOM 9192 C CA . LYS D 1 326 ? 202.66200 234.06100 245.65500 1.000 167.54280 234 LYS D CA 1
ATOM 9193 C C . LYS D 1 326 ? 203.23000 234.18600 244.24500 1.000 168.07122 234 LYS D C 1
ATOM 9194 O O . LYS D 1 326 ? 203.02600 235.20100 243.57000 1.000 168.11582 234 LYS D O 1
ATOM 9200 N N . LYS D 1 327 ? 203.94500 233.15700 243.77900 1.000 165.14455 235 LYS D N 1
ATOM 9201 C CA . LYS D 1 327 ? 204.60400 233.24600 242.47900 1.000 164.79030 235 LYS D CA 1
ATOM 9202 C C . LYS D 1 327 ? 203.59800 233.21900 241.33300 1.000 163.71098 235 LYS D C 1
ATOM 9203 O O . LYS D 1 327 ? 203.71400 234.00100 240.37900 1.000 163.20400 235 LYS D O 1
ATOM 9209 N N . GLU D 1 328 ? 202.60600 232.32700 241.40100 1.000 160.19224 236 GLU D N 1
ATOM 9210 C CA . GLU D 1 328 ? 201.59200 232.29100 240.35200 1.000 160.41708 236 GLU D CA 1
ATOM 9211 C C . GLU D 1 328 ? 200.73300 233.54700 240.39200 1.000 160.76262 236 GLU D C 1
ATOM 9212 O O . GLU D 1 328 ? 200.28300 234.03600 239.35100 1.000 160.89686 236 GLU D O 1
ATOM 9218 N N . GLY D 1 329 ? 200.51000 234.09600 241.58800 1.000 166.60625 237 GLY D N 1
ATOM 9219 C CA . GLY D 1 329 ? 199.81300 235.36900 241.68500 1.000 166.04764 237 GLY D CA 1
ATOM 9220 C C . GLY D 1 329 ? 200.58700 236.50100 241.03700 1.000 166.68606 237 GLY D C 1
ATOM 9221 O O . GLY D 1 329 ? 200.01600 237.34200 240.33600 1.000 166.78640 237 GLY D O 1
ATOM 9222 N N . GLU D 1 330 ? 201.90600 236.53000 241.25600 1.000 162.32011 238 GLU D N 1
ATOM 9223 C CA . GLU D 1 330 ? 202.74700 237.54000 240.62200 1.000 162.25186 238 GLU D CA 1
ATOM 9224 C C . GLU D 1 330 ? 202.73000 237.40200 239.10500 1.000 161.45436 238 GLU D C 1
ATOM 9225 O O . GLU D 1 330 ? 202.61800 238.40100 238.38500 1.000 161.44610 238 GLU D O 1
ATOM 9231 N N . GLN D 1 331 ? 202.83300 236.16900 238.60100 1.000 153.81570 239 GLN D N 1
ATOM 9232 C CA . GLN D 1 331 ? 202.84700 235.97300 237.15400 1.000 153.32146 239 GLN D CA 1
ATOM 9233 C C . GLN D 1 331 ? 201.48000 236.28200 236.54600 1.000 153.01393 239 GLN D C 1
ATOM 9234 O O . GLN D 1 331 ? 201.39100 236.79700 235.42700 1.000 152.99349 239 GLN D O 1
ATOM 9240 N N . ALA D 1 332 ? 200.40200 236.02000 237.29300 1.000 152.29706 240 ALA D N 1
ATOM 9241 C CA . ALA D 1 332 ? 199.06800 236.35600 236.81000 1.000 152.50452 240 ALA D CA 1
ATOM 9242 C C . ALA D 1 332 ? 198.86000 237.86400 236.77100 1.000 152.76402 240 ALA D C 1
ATOM 9243 O O . ALA D 1 332 ? 198.25200 238.38800 235.83300 1.000 152.07366 240 ALA D O 1
ATOM 9245 N N . LYS D 1 333 ? 199.36300 238.58000 237.78000 1.000 152.35323 241 LYS D N 1
ATOM 9246 C CA . LYS D 1 333 ? 199.26700 240.03700 237.77400 1.000 151.66388 241 LYS D CA 1
ATOM 9247 C C . LYS D 1 333 ? 200.09900 240.63600 236.64400 1.000 151.63652 241 LYS D C 1
ATOM 9248 O O . LYS D 1 333 ? 199.67800 241.59700 235.98500 1.000 151.87628 241 LYS D O 1
ATOM 9254 N N . ALA D 1 334 ? 201.28600 240.07200 236.40200 1.000 148.90262 242 ALA D N 1
ATOM 9255 C CA . ALA D 1 334 ? 202.11200 240.52900 235.28900 1.000 148.58402 242 ALA D CA 1
ATOM 9256 C C . ALA D 1 334 ? 201.42300 240.28500 233.95200 1.000 148.08350 242 ALA D C 1
ATOM 9257 O O . ALA D 1 334 ? 201.43900 241.15100 233.06900 1.000 147.58149 242 ALA D O 1
ATOM 9259 N N . LEU D 1 335 ? 200.79900 239.11500 233.79100 1.000 142.17328 243 LEU D N 1
ATOM 9260 C CA . LEU D 1 335 ? 200.08000 238.82300 232.55600 1.000 141.36738 243 LEU D CA 1
ATOM 9261 C C . LEU D 1 335 ? 198.86400 239.72900 232.40300 1.000 140.96861 243 LEU D C 1
ATOM 9262 O O . LEU D 1 335 ? 198.51600 240.12300 231.28600 1.000 141.25057 243 LEU D O 1
ATOM 9267 N N . PHE D 1 336 ? 198.21300 240.07800 233.51600 1.000 138.96312 244 PHE D N 1
ATOM 9268 C CA . PHE D 1 336 ? 197.09600 241.01600 233.47500 1.000 138.29253 244 PHE D CA 1
ATOM 9269 C C . PHE D 1 336 ? 197.54500 242.39000 232.99800 1.000 138.60658 244 PHE D C 1
ATOM 9270 O O . PHE D 1 336 ? 196.88800 243.01600 232.15600 1.000 139.14220 244 PHE D O 1
ATOM 9278 N N . GLU D 1 337 ? 198.65400 242.88600 233.55000 1.000 143.11808 245 GLU D N 1
ATOM 9279 C CA . GLU D 1 337 ? 199.15700 244.19200 233.13700 1.000 143.28783 245 GLU D CA 1
ATOM 9280 C C . GLU D 1 337 ? 199.59700 244.16700 231.68000 1.000 143.59739 245 GLU D C 1
ATOM 9281 O O . GLU D 1 337 ? 199.38800 245.13900 230.94100 1.000 143.61886 245 GLU D O 1
ATOM 9287 N N . LYS D 1 338 ? 200.19400 243.05300 231.24600 1.000 131.39499 246 LYS D N 1
ATOM 9288 C CA . LYS D 1 338 ? 200.52700 242.88200 229.83600 1.000 129.73172 246 LYS D CA 1
ATOM 9289 C C . LYS D 1 338 ? 199.27700 242.91100 228.96800 1.000 130.04342 246 LYS D C 1
ATOM 9290 O O . LYS D 1 338 ? 199.27700 243.51500 227.89000 1.000 130.24017 246 LYS D O 1
ATOM 9296 N N . VAL D 1 339 ? 198.20000 242.26800 229.42700 1.000 137.19143 247 VAL D N 1
ATOM 9297 C CA . VAL D 1 339 ? 196.95700 242.23200 228.66200 1.000 136.29877 247 VAL D CA 1
ATOM 9298 C C . VAL D 1 339 ? 196.38100 243.63500 228.51900 1.000 136.89132 247 VAL D C 1
ATOM 9299 O O . VAL D 1 339 ? 195.97100 244.04500 227.42900 1.000 138.24076 247 VAL D O 1
ATOM 9303 N N . LYS D 1 340 ? 196.35800 244.39900 229.61600 1.000 137.67537 248 LYS D N 1
ATOM 9304 C CA . LYS D 1 340 ? 195.83700 245.76600 229.54700 1.000 136.88792 248 LYS D CA 1
ATOM 9305 C C . LYS D 1 340 ? 196.69500 246.65200 228.64900 1.000 136.60554 248 LYS D C 1
ATOM 9306 O O . LYS D 1 340 ? 196.16500 247.41400 227.82500 1.000 136.38653 248 LYS D O 1
ATOM 9312 N N . LYS D 1 341 ? 198.02100 246.56400 228.78100 1.000 129.46029 249 LYS D N 1
ATOM 9313 C CA . LYS D 1 341 ? 198.88900 247.42100 227.98100 1.000 129.87023 249 LYS D CA 1
ATOM 9314 C C . LYS D 1 341 ? 198.80300 247.05100 226.50300 1.000 129.61486 249 LYS D C 1
ATOM 9315 O O . LYS D 1 341 ? 198.80400 247.92700 225.63100 1.000 129.43544 249 LYS D O 1
ATOM 9321 N N . PHE D 1 342 ? 198.66300 245.75800 226.20100 1.000 130.06581 250 PHE D N 1
ATOM 9322 C CA . PHE D 1 342 ? 198.59200 245.34700 224.80700 1.000 129.48557 250 PHE D CA 1
ATOM 9323 C C . PHE D 1 342 ? 197.21600 245.66200 224.23100 1.000 128.29486 250 PHE D C 1
ATOM 9324 O O . PHE D 1 342 ? 197.08400 245.92400 223.03000 1.000 127.69090 250 PHE D O 1
ATOM 9332 N N . ARG D 1 343 ? 196.18100 245.65000 225.07700 1.000 130.70248 251 ARG D N 1
ATOM 9333 C CA . ARG D 1 343 ? 194.85800 246.10200 224.65800 1.000 129.96709 251 ARG D CA 1
ATOM 9334 C C . ARG D 1 343 ? 194.89200 247.57200 224.27100 1.000 131.43910 251 ARG D C 1
ATOM 9335 O O . ARG D 1 343 ? 194.34100 247.96800 223.23700 1.000 131.56425 251 ARG D O 1
ATOM 9343 N N . THR D 1 344 ? 195.56100 248.39600 225.08200 1.000 134.85662 252 THR D N 1
ATOM 9344 C CA . THR D 1 344 ? 195.71800 249.80300 224.72500 1.000 134.50610 252 THR D CA 1
ATOM 9345 C C . THR D 1 344 ? 196.58100 249.96400 223.47700 1.000 133.26670 252 THR D C 1
ATOM 9346 O O . THR D 1 344 ? 196.38800 250.90200 222.69500 1.000 132.63476 252 THR D O 1
ATOM 9350 N N . HIS D 1 345 ? 197.53600 249.05400 223.27200 1.000 124.16768 253 HIS D N 1
ATOM 9351 C CA . HIS D 1 345 ? 198.44700 249.17700 222.13900 1.000 124.42826 253 HIS D CA 1
ATOM 9352 C C . HIS D 1 345 ? 197.79900 248.75300 220.82200 1.000 125.47597 253 HIS D C 1
ATOM 9353 O O . HIS D 1 345 ? 198.13500 249.30300 219.76700 1.000 125.46186 253 HIS D O 1
ATOM 9360 N N . VAL D 1 346 ? 196.86500 247.80300 220.85800 1.000 124.90835 254 VAL D N 1
ATOM 9361 C CA . VAL D 1 346 ? 196.34200 247.19800 219.63500 1.000 123.82851 254 VAL D CA 1
ATOM 9362 C C . VAL D 1 346 ? 194.93600 247.69200 219.30700 1.000 123.29760 254 VAL D C 1
ATOM 9363 O O . VAL D 1 346 ? 194.60200 247.89000 218.13200 1.000 122.61909 254 VAL D O 1
ATOM 9367 N N . GLU D 1 347 ? 194.11500 247.94900 220.33400 1.000 123.34924 255 GLU D N 1
ATOM 9368 C CA . GLU D 1 347 ? 192.71200 248.28200 220.09000 1.000 122.93759 255 GLU D CA 1
ATOM 9369 C C . GLU D 1 347 ? 192.54800 249.60200 219.34700 1.000 122.95144 255 GLU D C 1
ATOM 9370 O O . GLU D 1 347 ? 191.45500 249.89900 218.85200 1.000 123.24586 255 GLU D O 1
ATOM 9376 N N . GLU D 1 348 ? 193.61000 250.40300 219.25700 1.000 121.52203 256 GLU D N 1
ATOM 9377 C CA . GLU D 1 348 ? 193.52200 251.67500 218.55100 1.000 121.75965 256 GLU D CA 1
ATOM 9378 C C . GLU D 1 348 ? 193.51300 251.47600 217.04000 1.000 122.17549 256 GLU D C 1
ATOM 9379 O O . GLU D 1 348 ? 192.85900 252.23400 216.31400 1.000 121.18908 256 GLU D O 1
ATOM 9385 N N . GLY D 1 349 ? 194.22700 250.46700 216.54500 1.000 119.70687 257 GLY D N 1
ATOM 9386 C CA . GLY D 1 349 ? 194.37700 250.28300 215.11300 1.000 117.97907 257 GLY D CA 1
ATOM 9387 C C . GLY D 1 349 ? 193.62800 249.09900 214.53400 1.000 116.68351 257 GLY D C 1
ATOM 9388 O O . GLY D 1 349 ? 193.22300 248.19200 215.26600 1.000 118.59699 257 GLY D O 1
ATOM 9389 N N . ASP D 1 350 ? 193.44000 249.09900 213.21000 1.000 103.47610 258 ASP D N 1
ATOM 9390 C CA . ASP D 1 350 ? 192.73700 248.02800 212.51000 1.000 103.65859 258 ASP D CA 1
ATOM 9391 C C . ASP D 1 350 ? 193.45200 247.63700 211.21800 1.000 101.04789 258 ASP D C 1
ATOM 9392 O O . ASP D 1 350 ? 192.81000 247.41800 210.18900 1.000 99.45809 258 ASP D O 1
ATOM 9397 N N . ILE D 1 351 ? 194.78200 247.52700 211.26100 1.000 100.80781 259 ILE D N 1
ATOM 9398 C CA . ILE D 1 351 ? 195.54800 247.27000 210.04300 1.000 99.16607 259 ILE D CA 1
ATOM 9399 C C . ILE D 1 351 ? 195.48200 245.79300 209.66300 1.000 99.58686 259 ILE D C 1
ATOM 9400 O O . ILE D 1 351 ? 195.48100 245.44200 208.47600 1.000 102.41993 259 ILE D O 1
ATOM 9405 N N . VAL D 1 352 ? 195.41100 244.90600 210.66000 1.000 97.52830 260 VAL D N 1
ATOM 9406 C CA . VAL D 1 352 ? 195.42000 243.46700 210.39600 1.000 97.29751 260 VAL D CA 1
ATOM 9407 C C . VAL D 1 352 ? 194.15100 243.04800 209.65800 1.000 97.21474 260 VAL D C 1
ATOM 9408 O O . VAL D 1 352 ? 194.20100 242.32500 208.65100 1.000 99.76184 260 VAL D O 1
ATOM 9412 N N . TYR D 1 353 ? 192.99500 243.51000 210.14500 1.000 89.59242 261 TYR D N 1
ATOM 9413 C CA . TYR D 1 353 ? 191.72500 243.20500 209.49200 1.000 88.24507 261 TYR D CA 1
ATOM 9414 C C . TYR D 1 353 ? 191.68700 243.77700 208.08100 1.000 90.78055 261 TYR D C 1
ATOM 9415 O O . TYR D 1 353 ? 191.19800 243.12700 207.14800 1.000 92.69572 261 TYR D O 1
ATOM 9424 N N . ARG D 1 354 ? 192.20600 244.99400 207.90700 1.000 91.24966 262 ARG D N 1
ATOM 9425 C CA . ARG D 1 354 ? 192.22600 245.62300 206.59000 1.000 88.17422 262 ARG D CA 1
ATOM 9426 C C . ARG D 1 354 ? 193.09700 244.83700 205.61500 1.000 87.39900 262 ARG D C 1
ATOM 9427 O O . ARG D 1 354 ? 192.72800 244.64700 204.45000 1.000 88.95423 262 ARG D O 1
ATOM 9435 N N . LEU D 1 355 ? 194.26200 244.37600 206.07400 1.000 85.34693 263 LEU D N 1
ATOM 9436 C CA . LEU D 1 355 ? 195.14600 243.61300 205.19900 1.000 85.59187 263 LEU D CA 1
ATOM 9437 C C . LEU D 1 355 ? 194.52500 242.27700 204.81600 1.000 85.70463 263 LEU D C 1
ATOM 9438 O O . LEU D 1 355 ? 194.60900 241.85300 203.65600 1.000 90.76293 263 LEU D O 1
ATOM 9443 N N . TYR D 1 356 ? 193.89300 241.59800 205.77900 1.000 80.73782 264 TYR D N 1
ATOM 9444 C CA . TYR D 1 356 ? 193.23500 240.33000 205.46900 1.000 81.89103 264 TYR D CA 1
ATOM 9445 C C . TYR D 1 356 ? 192.09300 240.53800 204.47800 1.000 80.74043 264 TYR D C 1
ATOM 9446 O O . TYR D 1 356 ? 191.91700 239.74300 203.54200 1.000 87.24244 264 TYR D O 1
ATOM 9455 N N . MET D 1 357 ? 191.32800 241.62500 204.65500 1.000 71.12794 265 MET D N 1
ATOM 9456 C CA . MET D 1 357 ? 190.29300 242.00300 203.69600 1.000 72.24360 265 MET D CA 1
ATOM 9457 C C . MET D 1 357 ? 190.86200 242.20000 202.30200 1.000 74.95979 265 MET D C 1
ATOM 9458 O O . MET D 1 357 ? 190.33400 241.65700 201.32400 1.000 72.53962 265 MET D O 1
ATOM 9463 N N . ARG D 1 358 ? 191.94300 242.97500 202.19500 1.000 75.95597 266 ARG D N 1
ATOM 9464 C CA . ARG D 1 358 ? 192.51500 243.27600 200.88700 1.000 72.38324 266 ARG D CA 1
ATOM 9465 C C . ARG D 1 358 ? 193.02300 242.01300 200.20800 1.000 70.05638 266 ARG D C 1
ATOM 9466 O O . ARG D 1 358 ? 192.82500 241.82400 198.99900 1.000 73.00583 266 ARG D O 1
ATOM 9474 N N . GLN D 1 359 ? 193.65700 241.12700 200.97900 1.000 67.40885 267 GLN D N 1
ATOM 9475 C CA . GLN D 1 359 ? 194.11400 239.85200 200.43900 1.000 67.24503 267 GLN D CA 1
ATOM 9476 C C . GLN D 1 359 ? 192.94300 239.02800 199.91900 1.000 69.96614 267 GLN D C 1
ATOM 9477 O O . GLN D 1 359 ? 193.02500 238.42400 198.84200 1.000 76.79917 267 GLN D O 1
ATOM 9483 N N . THR D 1 360 ? 191.83300 239.00600 200.66300 1.000 56.39515 268 THR D N 1
ATOM 9484 C CA . THR D 1 360 ? 190.68200 238.21900 200.22800 1.000 51.84556 268 THR D CA 1
ATOM 9485 C C . THR D 1 360 ? 190.06200 238.77300 198.94600 1.000 57.51152 268 THR D C 1
ATOM 9486 O O . THR D 1 360 ? 189.71100 238.00200 198.04100 1.000 64.68613 268 THR D O 1
ATOM 9490 N N . ILE D 1 361 ? 189.92200 240.10000 198.83700 1.000 59.65315 269 ILE D N 1
ATOM 9491 C CA . ILE D 1 361 ? 189.35500 240.66500 197.60700 1.000 57.86788 269 ILE D CA 1
ATOM 9492 C C . ILE D 1 361 ? 190.28200 240.42400 196.42200 1.000 57.14447 269 ILE D C 1
ATOM 9493 O O . ILE D 1 361 ? 189.82500 240.11800 195.31300 1.000 60.85912 269 ILE D O 1
ATOM 9498 N N . ILE D 1 362 ? 191.59400 240.57100 196.62800 1.000 53.71082 270 ILE D N 1
ATOM 9499 C CA . ILE D 1 362 ? 192.52100 240.32700 195.52600 1.000 53.17227 270 ILE D CA 1
ATOM 9500 C C . ILE D 1 362 ? 192.43800 238.87200 195.08100 1.000 57.98204 270 ILE D C 1
ATOM 9501 O O . ILE D 1 362 ? 192.40700 238.57600 193.87900 1.000 62.23058 270 ILE D O 1
ATOM 9506 N N . LYS D 1 363 ? 192.34700 237.94400 196.04100 1.000 51.76773 271 LYS D N 1
ATOM 9507 C CA . LYS D 1 363 ? 192.24200 236.53000 195.69600 1.000 51.05088 271 LYS D CA 1
ATOM 9508 C C . LYS D 1 363 ? 190.96200 236.21900 194.93100 1.000 49.06715 271 LYS D C 1
ATOM 9509 O O . LYS D 1 363 ? 191.00400 235.48100 193.94100 1.000 57.88208 271 LYS D O 1
ATOM 9515 N N . VAL D 1 364 ? 189.82500 236.77700 195.34500 1.000 40.54648 272 VAL D N 1
ATOM 9516 C CA . VAL D 1 364 ? 188.57200 236.47100 194.65200 1.000 40.81867 272 VAL D CA 1
ATOM 9517 C C . VAL D 1 364 ? 188.51600 237.11100 193.26200 1.000 49.31597 272 VAL D C 1
ATOM 9518 O O . VAL D 1 364 ? 188.04200 236.48500 192.30500 1.000 55.20909 272 VAL D O 1
ATOM 9522 N N . ILE D 1 365 ? 189.01500 238.34200 193.09000 1.000 47.44038 273 ILE D N 1
ATOM 9523 C CA . ILE D 1 365 ? 188.98600 238.94100 191.75700 1.000 44.72351 273 ILE D CA 1
ATOM 9524 C C . ILE D 1 365 ? 189.97900 238.24300 190.83500 1.000 52.10826 273 ILE D C 1
ATOM 9525 O O . ILE D 1 365 ? 189.72900 238.09400 189.63000 1.000 60.50684 273 ILE D O 1
ATOM 9530 N N . LYS D 1 366 ? 191.10500 237.77100 191.38000 1.000 44.34706 274 LYS D N 1
ATOM 9531 C CA . LYS D 1 366 ? 192.04000 237.01900 190.55500 1.000 44.21467 274 LYS D CA 1
ATOM 9532 C C . LYS D 1 366 ? 191.47600 235.64900 190.20100 1.000 41.20329 274 LYS D C 1
ATOM 9533 O O . LYS D 1 366 ? 191.71600 235.14400 189.10100 1.000 42.48047 274 LYS D O 1
ATOM 9539 N N . PHE D 1 367 ? 190.69700 235.04900 191.10500 1.000 44.63632 275 PHE D N 1
ATOM 9540 C CA . PHE D 1 367 ? 189.95200 233.83800 190.77000 1.000 41.50091 275 PHE D CA 1
ATOM 9541 C C . PHE D 1 367 ? 189.01900 234.07900 189.59200 1.000 40.95218 275 PHE D C 1
ATOM 9542 O O . PHE D 1 367 ? 188.96300 233.27300 188.65300 1.000 50.70814 275 PHE D O 1
ATOM 9550 N N . ALA D 1 368 ? 188.28200 235.19200 189.62400 1.000 30.93843 276 ALA D N 1
ATOM 9551 C CA . ALA D 1 368 ? 187.36400 235.50300 188.53000 1.000 41.06176 276 ALA D CA 1
ATOM 9552 C C . ALA D 1 368 ? 188.11200 235.69400 187.21300 1.000 50.20264 276 ALA D C 1
ATOM 9553 O O . ALA D 1 368 ? 187.70500 235.16300 186.17000 1.000 51.11239 276 ALA D O 1
ATOM 9555 N N . LEU D 1 369 ? 189.22200 236.43700 187.24900 1.000 41.75791 277 LEU D N 1
ATOM 9556 C CA . LEU D 1 369 ? 189.99600 236.69200 186.03400 1.000 37.17468 277 LEU D CA 1
ATOM 9557 C C . LEU D 1 369 ? 190.59600 235.40400 185.47400 1.000 46.26772 277 LEU D C 1
ATOM 9558 O O . LEU D 1 369 ? 190.55500 235.15900 184.25700 1.000 49.72951 277 LEU D O 1
ATOM 9563 N N . ILE D 1 370 ? 191.16200 234.57200 186.35500 1.000 48.01404 278 ILE D N 1
ATOM 9564 C CA . ILE D 1 370 ? 191.75200 233.30400 185.93700 1.000 39.57955 278 ILE D CA 1
ATOM 9565 C C . ILE D 1 370 ? 190.69700 232.41800 185.29900 1.000 39.50623 278 ILE D C 1
ATOM 9566 O O . ILE D 1 370 ? 190.91800 231.84100 184.22900 1.000 48.88995 278 ILE D O 1
ATOM 9571 N N . ILE D 1 371 ? 189.52900 232.30700 185.93900 1.000 28.92892 279 ILE D N 1
ATOM 9572 C CA . ILE D 1 371 ? 188.47200 231.46300 185.39400 1.000 34.50619 279 ILE D CA 1
ATOM 9573 C C . ILE D 1 371 ? 188.03600 231.96500 184.02900 1.000 43.95062 279 ILE D C 1
ATOM 9574 O O . ILE D 1 371 ? 187.93500 231.18500 183.07500 1.000 54.04254 279 ILE D O 1
ATOM 9579 N N . CYS D 1 372 ? 187.82500 233.27800 183.89600 1.000 39.33280 280 CYS D N 1
ATOM 9580 C CA . CYS D 1 372 ? 187.36900 233.82800 182.62400 1.000 44.60698 280 CYS D CA 1
ATOM 9581 C C . CYS D 1 372 ? 188.35400 233.51700 181.50300 1.000 47.58391 280 CYS D C 1
ATOM 9582 O O . CYS D 1 372 ? 187.99200 232.89200 180.49400 1.000 53.66152 280 CYS D O 1
ATOM 9585 N N . TYR D 1 373 ? 189.62800 233.87900 181.69200 1.000 39.11010 281 TYR D N 1
ATOM 9586 C CA . TYR D 1 373 ? 190.56600 233.74000 180.58200 1.000 42.20956 281 TYR D CA 1
ATOM 9587 C C . TYR D 1 373 ? 190.91000 232.27500 180.32200 1.000 44.53420 281 TYR D C 1
ATOM 9588 O O . TYR D 1 373 ? 191.03700 231.86400 179.16200 1.000 49.70632 281 TYR D O 1
ATOM 9597 N N . THR D 1 374 ? 191.01600 231.45900 181.37500 1.000 39.30173 282 THR D N 1
ATOM 9598 C CA . THR D 1 374 ? 191.38000 230.06000 181.19000 1.000 32.09715 282 THR D CA 1
ATOM 9599 C C . THR D 1 374 ? 190.25700 229.27600 180.52400 1.000 33.46332 282 THR D C 1
ATOM 9600 O O . THR D 1 374 ? 190.50900 228.44300 179.64900 1.000 45.52805 282 THR D O 1
ATOM 9604 N N . VAL D 1 375 ? 189.00400 229.52000 180.92100 1.000 27.02527 283 VAL D N 1
ATOM 9605 C CA . VAL D 1 375 ? 187.89600 228.83200 180.26900 1.000 33.44146 283 VAL D CA 1
ATOM 9606 C C . VAL D 1 375 ? 187.74600 229.30200 178.82700 1.000 40.89266 283 VAL D C 1
ATOM 9607 O O . VAL D 1 375 ? 187.45300 228.50100 177.93100 1.000 47.62492 283 VAL D O 1
ATOM 9611 N N . TYR D 1 376 ? 187.96900 230.59400 178.56400 1.000 38.75217 284 TYR D N 1
ATOM 9612 C CA . TYR D 1 376 ? 187.81600 231.06700 177.19100 1.000 43.11243 284 TYR D CA 1
ATOM 9613 C C . TYR D 1 376 ? 188.95500 230.57500 176.29700 1.000 46.33963 284 TYR D C 1
ATOM 9614 O O . TYR D 1 376 ? 188.77900 230.44900 175.08000 1.000 47.43103 284 TYR D O 1
ATOM 9623 N N . TYR D 1 377 ? 190.12500 230.28900 176.87300 1.000 47.57201 285 TYR D N 1
ATOM 9624 C CA . TYR D 1 377 ? 191.29200 229.87800 176.09700 1.000 41.03868 285 TYR D CA 1
ATOM 9625 C C . TYR D 1 377 ? 191.62400 228.39200 176.18900 1.000 40.51536 285 TYR D C 1
ATOM 9626 O O . TYR D 1 377 ? 192.60600 227.96100 175.57800 1.000 47.92786 285 TYR D O 1
ATOM 9635 N N . VAL D 1 378 ? 190.85500 227.59900 176.93800 1.000 38.94902 286 VAL D N 1
ATOM 9636 C CA . VAL D 1 378 ? 191.19000 226.18200 177.06100 1.000 32.41096 286 VAL D CA 1
ATOM 9637 C C . VAL D 1 378 ? 190.85200 225.41900 175.78600 1.000 40.28119 286 VAL D C 1
ATOM 9638 O O . VAL D 1 378 ? 191.37800 224.32400 175.55400 1.000 40.80204 286 VAL D O 1
ATOM 9642 N N . HIS D 1 379 ? 189.98900 225.97400 174.93300 1.000 48.24016 287 HIS D N 1
ATOM 9643 C CA . HIS D 1 379 ? 189.61200 225.27000 173.71300 1.000 39.50814 287 HIS D CA 1
ATOM 9644 C C . HIS D 1 379 ? 190.68700 225.35400 172.63800 1.000 40.13196 287 HIS D C 1
ATOM 9645 O O . HIS D 1 379 ? 190.60200 224.63200 171.64000 1.000 53.11387 287 HIS D O 1
ATOM 9652 N N . ASN D 1 380 ? 191.69100 226.21300 172.81700 1.000 33.94636 288 ASN D N 1
ATOM 9653 C CA . ASN D 1 380 ? 192.73000 226.37700 171.80900 1.000 42.98124 288 ASN D CA 1
ATOM 9654 C C . ASN D 1 380 ? 193.85600 225.36200 171.94700 1.000 39.98136 288 ASN D C 1
ATOM 9655 O O . ASN D 1 380 ? 194.75800 225.34900 171.10400 1.000 43.77303 288 ASN D O 1
ATOM 9660 N N . ILE D 1 381 ? 193.83200 224.52300 172.98100 1.000 33.92113 289 ILE D N 1
ATOM 9661 C CA . ILE D 1 381 ? 194.80100 223.44300 173.11600 1.000 37.12760 289 ILE D CA 1
ATOM 9662 C C . ILE D 1 381 ? 194.31200 222.25600 172.29800 1.000 43.90065 289 ILE D C 1
ATOM 9663 O O . ILE D 1 381 ? 193.52900 221.43200 172.78400 1.000 44.54515 289 ILE D O 1
ATOM 9668 N N . LYS D 1 382 ? 194.76500 222.16300 171.05200 1.000 43.92397 290 LYS D N 1
ATOM 9669 C CA . LYS D 1 382 ? 194.29900 221.14900 170.12200 1.000 40.66180 290 LYS D CA 1
ATOM 9670 C C . LYS D 1 382 ? 195.44500 220.23000 169.72900 1.000 43.11625 290 LYS D C 1
ATOM 9671 O O . LYS D 1 382 ? 196.60400 220.64900 169.65700 1.000 46.97315 290 LYS D O 1
ATOM 9677 N N . PHE D 1 383 ? 195.10700 218.96500 169.47900 1.000 35.54271 291 PHE D N 1
ATOM 9678 C CA . PHE D 1 383 ? 196.10100 218.01100 169.00000 1.000 25.64233 291 PHE D CA 1
ATOM 9679 C C . PHE D 1 383 ? 196.47300 218.28900 167.54900 1.000 35.97767 291 PHE D C 1
ATOM 9680 O O . PHE D 1 383 ? 197.65400 218.27100 167.18600 1.000 56.51402 291 PHE D O 1
ATOM 9688 N N . ASP D 1 384 ? 195.47800 218.54900 166.70500 1.000 30.38661 292 ASP D N 1
ATOM 9689 C CA . ASP D 1 384 ? 195.69300 218.76000 165.27800 1.000 35.00416 292 ASP D CA 1
ATOM 9690 C C . ASP D 1 384 ? 195.63400 220.25400 164.98400 1.000 46.30514 292 ASP D C 1
ATOM 9691 O O . ASP D 1 384 ? 194.59700 220.89200 165.18900 1.000 49.97767 292 ASP D O 1
ATOM 9696 N N . VAL D 1 385 ? 196.74100 220.81300 164.50000 1.000 39.94222 293 VAL D N 1
ATOM 9697 C CA . VAL D 1 385 ? 196.84300 222.23800 164.19500 1.000 27.58023 293 VAL D CA 1
ATOM 9698 C C . VAL D 1 385 ? 197.30200 222.38300 162.75000 1.000 31.68946 293 VAL D C 1
ATOM 9699 O O . VAL D 1 385 ? 198.31700 221.80100 162.35300 1.000 45.87966 293 VAL D O 1
ATOM 9703 N N . ASP D 1 386 ? 196.56600 223.15800 161.96000 1.000 27.61858 294 ASP D N 1
ATOM 9704 C CA . ASP D 1 386 ? 197.02100 223.49400 160.61800 1.000 26.22780 294 ASP D CA 1
ATOM 9705 C C . ASP D 1 386 ? 197.90400 224.73100 160.68100 1.000 37.66213 294 ASP D C 1
ATOM 9706 O O . ASP D 1 386 ? 197.45700 225.79700 161.11400 1.000 49.58861 294 ASP D O 1
ATOM 9711 N N . CYS D 1 387 ? 199.15600 224.59800 160.24900 1.000 38.06039 295 CYS D N 1
ATOM 9712 C CA . CYS D 1 387 ? 200.09600 225.71000 160.28500 1.000 32.34730 295 CYS D CA 1
ATOM 9713 C C . CYS D 1 387 ? 200.34800 226.18600 158.86200 1.000 31.99957 295 CYS D C 1
ATOM 9714 O O . CYS D 1 387 ? 200.39200 225.37800 157.92700 1.000 37.36196 295 CYS D O 1
ATOM 9717 N N . THR D 1 388 ? 200.47400 227.49700 158.70200 1.000 32.48191 296 THR D N 1
ATOM 9718 C CA . THR D 1 388 ? 200.68600 228.14800 157.41300 1.000 30.68630 296 THR D CA 1
ATOM 9719 C C . THR D 1 388 ? 201.66900 229.28600 157.65700 1.000 39.73811 296 THR D C 1
ATOM 9720 O O . THR D 1 388 ? 201.27500 230.37900 158.07400 1.000 48.77517 296 THR D O 1
ATOM 9724 N N . VAL D 1 389 ? 202.94900 229.02700 157.40000 1.000 30.43079 297 VAL D N 1
ATOM 9725 C CA . VAL D 1 389 ? 204.02200 229.89900 157.85800 1.000 31.42481 297 VAL D CA 1
ATOM 9726 C C . VAL D 1 389 ? 204.82800 230.50000 156.72100 1.000 34.09148 297 VAL D C 1
ATOM 9727 O O . VAL D 1 389 ? 205.63700 231.40800 156.97000 1.000 39.24841 297 VAL D O 1
ATOM 9731 N N . ASP D 1 390 ? 204.63700 230.03300 155.48800 1.000 32.84771 298 ASP D N 1
ATOM 9732 C CA . ASP D 1 390 ? 205.28300 230.58800 154.29500 1.000 44.72904 298 ASP D CA 1
ATOM 9733 C C . ASP D 1 390 ? 206.81000 230.52600 154.42900 1.000 45.93913 298 ASP D C 1
ATOM 9734 O O . ASP D 1 390 ? 207.50600 231.52800 154.60300 1.000 43.45554 298 ASP D O 1
ATOM 9739 N N . ILE D 1 391 ? 207.31600 229.29500 154.43400 1.000 37.79627 299 ILE D N 1
ATOM 9740 C CA . ILE D 1 391 ? 208.75000 229.03900 154.37600 1.000 24.84480 299 ILE D CA 1
ATOM 9741 C C . ILE D 1 391 ? 209.02600 228.25600 153.10200 1.000 26.79300 299 ILE D C 1
ATOM 9742 O O . ILE D 1 391 ? 209.90000 227.38300 153.07000 1.000 37.45221 299 ILE D O 1
ATOM 9747 N N . GLU D 1 392 ? 208.25400 228.55700 152.05400 1.000 34.86004 300 GLU D N 1
ATOM 9748 C CA . GLU D 1 392 ? 208.33400 227.81400 150.80000 1.000 38.66741 300 GLU D CA 1
ATOM 9749 C C . GLU D 1 392 ? 209.71400 227.90200 150.16300 1.000 34.04103 300 GLU D C 1
ATOM 9750 O O . GLU D 1 392 ? 210.13100 226.97500 149.46000 1.000 39.99936 300 GLU D O 1
ATOM 9756 N N . SER D 1 393 ? 210.43600 229.00000 150.38700 1.000 26.07101 301 SER D N 1
ATOM 9757 C CA . SER D 1 393 ? 211.77100 229.12000 149.81500 1.000 28.34955 301 SER D CA 1
ATOM 9758 C C . SER D 1 393 ? 212.77600 228.23600 150.54000 1.000 31.10400 301 SER D C 1
ATOM 9759 O O . SER D 1 393 ? 213.79400 227.84900 149.95500 1.000 36.61494 301 SER D O 1
ATOM 9762 N N . LEU D 1 394 ? 212.51200 227.90400 151.80500 1.000 31.81040 302 LEU D N 1
ATOM 9763 C CA . LEU D 1 394 ? 213.41400 227.07900 152.59300 1.000 31.55754 302 LEU D CA 1
ATOM 9764 C C . LEU D 1 394 ? 212.99900 225.61900 152.67900 1.000 34.57223 302 LEU D C 1
ATOM 9765 O O . LEU D 1 394 ? 213.84000 224.77700 153.00700 1.000 42.52460 302 LEU D O 1
ATOM 9770 N N . THR D 1 395 ? 211.74000 225.29900 152.39800 1.000 26.89881 303 THR D N 1
ATOM 9771 C CA . THR D 1 395 ? 211.23400 223.93900 152.52300 1.000 17.65438 303 THR D CA 1
ATOM 9772 C C . THR D 1 395 ? 210.62100 223.42800 151.23000 1.000 29.06106 303 THR D C 1
ATOM 9773 O O . THR D 1 395 ? 210.82600 222.26400 150.86600 1.000 42.78947 303 THR D O 1
ATOM 9777 N N . GLY D 1 396 ? 209.90400 224.27700 150.50200 1.000 34.72608 304 GLY D N 1
ATOM 9778 C CA . GLY D 1 396 ? 209.17300 223.86900 149.31700 1.000 33.74835 304 GLY D CA 1
ATOM 9779 C C . GLY D 1 396 ? 207.68100 223.74200 149.51800 1.000 37.67657 304 GLY D C 1
ATOM 9780 O O . GLY D 1 396 ? 206.94600 223.62600 148.52700 1.000 39.32970 304 GLY D O 1
ATOM 9781 N N . TYR D 1 397 ? 207.19900 223.76600 150.75800 1.000 34.45630 305 TYR D N 1
ATOM 9782 C CA . TYR D 1 397 ? 205.78000 223.67700 151.06200 1.000 31.38411 305 TYR D CA 1
ATOM 9783 C C . TYR D 1 397 ? 205.36900 224.89200 151.88000 1.000 40.52934 305 TYR D C 1
ATOM 9784 O O . TYR D 1 397 ? 206.18800 225.51300 152.56100 1.000 40.59707 305 TYR D O 1
ATOM 9793 N N . ARG D 1 398 ? 204.08300 225.22800 151.80900 1.000 51.37846 306 ARG D N 1
ATOM 9794 C CA . ARG D 1 398 ? 203.54700 226.39200 152.50300 1.000 46.01019 306 ARG D CA 1
ATOM 9795 C C . ARG D 1 398 ? 202.62700 226.01800 153.65500 1.000 50.39486 306 ARG D C 1
ATOM 9796 O O . ARG D 1 398 ? 202.71300 226.61500 154.73200 1.000 59.44462 306 ARG D O 1
ATOM 9804 N N . THR D 1 399 ? 201.74500 225.04200 153.46000 1.000 43.46092 307 THR D N 1
ATOM 9805 C CA . THR D 1 399 ? 200.82300 224.59700 154.49400 1.000 38.53225 307 THR D CA 1
ATOM 9806 C C . THR D 1 399 ? 201.24000 223.23100 155.01700 1.000 38.06240 307 THR D C 1
ATOM 9807 O O . THR D 1 399 ? 201.53100 222.32000 154.23800 1.000 45.02597 307 THR D O 1
ATOM 9811 N N . TYR D 1 400 ? 201.26200 223.09100 156.34100 1.000 31.63799 308 TYR D N 1
ATOM 9812 C CA . TYR D 1 400 ? 201.60400 221.83400 156.98500 1.000 35.35440 308 TYR D CA 1
ATOM 9813 C C . TYR D 1 400 ? 200.52500 221.47400 157.99700 1.000 35.29795 308 TYR D C 1
ATOM 9814 O O . TYR D 1 400 ? 199.82600 222.34500 158.52200 1.000 36.55327 308 TYR D O 1
ATOM 9823 N N . ARG D 1 401 ? 200.38100 220.17600 158.24900 1.000 38.18844 309 ARG D N 1
ATOM 9824 C CA . ARG D 1 401 ? 199.46800 219.65900 159.26000 1.000 32.51461 309 ARG D CA 1
ATOM 9825 C C . ARG D 1 401 ? 200.32300 219.16100 160.41700 1.000 27.77281 309 ARG D C 1
ATOM 9826 O O . ARG D 1 401 ? 201.24600 218.36800 160.21300 1.000 39.24605 309 ARG D O 1
ATOM 9834 N N . CYS D 1 402 ? 200.03100 219.62300 161.62700 1.000 28.53851 310 CYS D N 1
ATOM 9835 C CA . CYS D 1 402 ? 200.89200 219.37800 162.76900 1.000 34.37901 310 CYS D CA 1
ATOM 9836 C C . CYS D 1 402 ? 200.13600 218.67000 163.88200 1.000 35.47307 310 CYS D C 1
ATOM 9837 O O . CYS D 1 402 ? 198.96300 218.95000 164.14600 1.000 43.49141 310 CYS D O 1
ATOM 9840 N N . ALA D 1 403 ? 200.83400 217.75200 164.54000 1.000 28.61978 311 ALA D N 1
ATOM 9841 C CA . ALA D 1 403 ? 200.33500 217.07000 165.72300 1.000 27.43813 311 ALA D CA 1
ATOM 9842 C C . ALA D 1 403 ? 201.09500 217.60700 166.92400 1.000 38.63295 311 ALA D C 1
ATOM 9843 O O . ALA D 1 403 ? 202.32800 217.68000 166.89900 1.000 57.75418 311 ALA D O 1
ATOM 9845 N N . HIS D 1 404 ? 200.36000 218.00000 167.95600 1.000 34.27434 312 HIS D N 1
ATOM 9846 C CA . HIS D 1 404 ? 200.93500 218.46400 169.21000 1.000 22.80313 312 HIS D CA 1
ATOM 9847 C C . HIS D 1 404 ? 200.78100 217.35600 170.24400 1.000 35.58528 312 HIS D C 1
ATOM 9848 O O . HIS D 1 404 ? 199.70200 217.20100 170.82700 1.000 45.60539 312 HIS D O 1
ATOM 9855 N N . PRO D 1 405 ? 201.82600 216.55100 170.47300 1.000 39.99115 313 PRO D N 1
ATOM 9856 C CA . PRO D 1 405 ? 201.66600 215.36100 171.33000 1.000 39.03397 313 PRO D CA 1
ATOM 9857 C C . PRO D 1 405 ? 201.26300 215.66700 172.76200 1.000 44.52100 313 PRO D C 1
ATOM 9858 O O . PRO D 1 405 ? 200.51500 214.88800 173.36600 1.000 50.55576 313 PRO D O 1
ATOM 9862 N N . LEU D 1 406 ? 201.73200 216.77800 173.32800 1.000 42.89213 314 LEU D N 1
ATOM 9863 C CA . LEU D 1 406 ? 201.42800 217.12500 174.70800 1.000 35.69565 314 LEU D CA 1
ATOM 9864 C C . LEU D 1 406 ? 200.20400 218.02000 174.83500 1.000 37.55992 314 LEU D C 1
ATOM 9865 O O . LEU D 1 406 ? 200.00200 218.62700 175.89200 1.000 47.96716 314 LEU D O 1
ATOM 9870 N N . ALA D 1 407 ? 199.38900 218.12200 173.78500 1.000 31.25070 315 ALA D N 1
ATOM 9871 C CA . ALA D 1 407 ? 198.19800 218.95800 173.86600 1.000 35.24887 315 ALA D CA 1
ATOM 9872 C C . ALA D 1 407 ? 197.16200 218.34600 174.79300 1.000 35.66807 315 ALA D C 1
ATOM 9873 O O . ALA D 1 407 ? 196.77900 218.96200 175.79800 1.000 51.89589 315 ALA D O 1
ATOM 9875 N N . THR D 1 408 ? 196.73300 217.11600 174.48900 1.000 24.81428 316 THR D N 1
ATOM 9876 C CA . THR D 1 408 ? 195.61700 216.49800 175.19900 1.000 33.65424 316 THR D CA 1
ATOM 9877 C C . THR D 1 408 ? 195.87700 216.43000 176.69400 1.000 35.01355 316 THR D C 1
ATOM 9878 O O . THR D 1 408 ? 195.02700 216.83700 177.49200 1.000 46.01711 316 THR D O 1
ATOM 9882 N N . LEU D 1 409 ? 197.06700 215.95900 177.08500 1.000 32.81520 317 LEU D N 1
ATOM 9883 C CA . LEU D 1 409 ? 197.43600 215.93000 178.49700 1.000 34.06256 317 LEU D CA 1
ATOM 9884 C C . LEU D 1 409 ? 197.27400 217.30100 179.13600 1.000 36.35366 317 LEU D C 1
ATOM 9885 O O . LEU D 1 409 ? 196.60200 217.43200 180.16900 1.000 48.79105 317 LEU D O 1
ATOM 9890 N N . PHE D 1 410 ? 197.83100 218.34200 178.49600 1.000 22.92315 318 PHE D N 1
ATOM 9891 C CA . PHE D 1 410 ? 197.67400 219.70100 179.00400 1.000 27.36650 318 PHE D CA 1
ATOM 9892 C C . PHE D 1 410 ? 196.20500 220.03800 179.18200 1.000 32.26677 318 PHE D C 1
ATOM 9893 O O . PHE D 1 410 ? 195.81300 220.59000 180.22000 1.000 47.58307 318 PHE D O 1
ATOM 9901 N N . LYS D 1 411 ? 195.37800 219.63300 178.21100 1.000 26.78721 319 LYS D N 1
ATOM 9902 C CA . LYS D 1 411 ? 193.93800 219.83200 178.30400 1.000 27.88872 319 LYS D CA 1
ATOM 9903 C C . LYS D 1 411 ? 193.39800 219.28800 179.61800 1.000 36.63686 319 LYS D C 1
ATOM 9904 O O . LYS D 1 411 ? 192.82400 220.04600 180.41300 1.000 45.69191 319 LYS D O 1
ATOM 9910 N N . ILE D 1 412 ? 193.66800 218.00400 179.91400 1.000 29.11588 320 ILE D N 1
ATOM 9911 C CA . ILE D 1 412 ? 193.21500 217.45600 181.19000 1.000 28.84061 320 ILE D CA 1
ATOM 9912 C C . ILE D 1 412 ? 193.78000 218.27600 182.33400 1.000 33.96895 320 ILE D C 1
ATOM 9913 O O . ILE D 1 412 ? 193.02300 218.76000 183.18900 1.000 40.41564 320 ILE D O 1
ATOM 9918 N N . LEU D 1 413 ? 195.09500 218.53800 182.29800 1.000 30.43400 321 LEU D N 1
ATOM 9919 C CA . LEU D 1 413 ? 195.71200 219.36700 183.32300 1.000 34.77355 321 LEU D CA 1
ATOM 9920 C C . LEU D 1 413 ? 194.97300 220.68400 183.44800 1.000 36.42973 321 LEU D C 1
ATOM 9921 O O . LEU D 1 413 ? 194.44900 220.99900 184.52700 1.000 42.93385 321 LEU D O 1
ATOM 9926 N N . ALA D 1 414 ? 194.78600 221.37600 182.31600 1.000 28.15778 322 ALA D N 1
ATOM 9927 C CA . ALA D 1 414 ? 194.08900 222.65400 182.34000 1.000 28.80547 322 ALA D CA 1
ATOM 9928 C C . ALA D 1 414 ? 192.71400 222.49000 182.95300 1.000 34.67241 322 ALA D C 1
ATOM 9929 O O . ALA D 1 414 ? 192.39800 223.14400 183.95700 1.000 45.95189 322 ALA D O 1
ATOM 9931 N N . SER D 1 415 ? 191.94600 221.51500 182.45200 1.000 30.84654 323 SER D N 1
ATOM 9932 C CA . SER D 1 415 ? 190.59700 221.31800 182.96100 1.000 31.20070 323 SER D CA 1
ATOM 9933 C C . SER D 1 415 ? 190.63400 221.01600 184.44500 1.000 41.30959 323 SER D C 1
ATOM 9934 O O . SER D 1 415 ? 189.93200 221.65900 185.23600 1.000 52.36696 323 SER D O 1
ATOM 9937 N N . PHE D 1 416 ? 191.53800 220.12600 184.85600 1.000 37.99758 324 PHE D N 1
ATOM 9938 C CA . PHE D 1 416 ? 191.56400 219.75400 186.25900 1.000 39.23112 324 PHE D CA 1
ATOM 9939 C C . PHE D 1 416 ? 192.09300 220.91300 187.08900 1.000 38.00982 324 PHE D C 1
ATOM 9940 O O . PHE D 1 416 ? 191.55100 221.20800 188.16400 1.000 44.94307 324 PHE D O 1
ATOM 9948 N N . TYR D 1 417 ? 193.04700 221.67200 186.53100 1.000 34.61238 325 TYR D N 1
ATOM 9949 C CA . TYR D 1 417 ? 193.47800 222.90100 187.18500 1.000 36.30679 325 TYR D CA 1
ATOM 9950 C C . TYR D 1 417 ? 192.31000 223.85500 187.35800 1.000 33.81792 325 TYR D C 1
ATOM 9951 O O . TYR D 1 417 ? 192.12100 224.42000 188.44500 1.000 47.44569 325 TYR D O 1
ATOM 9960 N N . ILE D 1 418 ? 191.47600 223.98500 186.31900 1.000 27.55645 326 ILE D N 1
ATOM 9961 C CA . ILE D 1 418 ? 190.31500 224.86300 186.40500 1.000 30.03495 326 ILE D CA 1
ATOM 9962 C C . ILE D 1 418 ? 189.44200 224.45300 187.57700 1.000 39.38656 326 ILE D C 1
ATOM 9963 O O . ILE D 1 418 ? 189.03200 225.30000 188.38600 1.000 47.20315 326 ILE D O 1
ATOM 9968 N N . SER D 1 419 ? 189.23600 223.13900 187.74200 1.000 37.25850 327 SER D N 1
ATOM 9969 C CA . SER D 1 419 ? 188.39600 222.65000 188.82900 1.000 43.14678 327 SER D CA 1
ATOM 9970 C C . SER D 1 419 ? 188.91300 223.15900 190.16200 1.000 45.53140 327 SER D C 1
ATOM 9971 O O . SER D 1 419 ? 188.15600 223.72700 190.96200 1.000 44.68651 327 SER D O 1
ATOM 9974 N N . LEU D 1 420 ? 190.23000 223.06700 190.35800 1.000 38.31465 328 LEU D N 1
ATOM 9975 C CA . LEU D 1 420 ? 190.82500 223.49300 191.61500 1.000 33.16007 328 LEU D CA 1
ATOM 9976 C C . LEU D 1 420 ? 190.56900 224.97000 191.85500 1.000 35.15471 328 LEU D C 1
ATOM 9977 O O . LEU D 1 420 ? 190.11100 225.35600 192.94100 1.000 45.42012 328 LEU D O 1
ATOM 9982 N N . VAL D 1 421 ? 190.75500 225.79200 190.81600 1.000 33.40227 329 VAL D N 1
ATOM 9983 C CA . VAL D 1 421 ? 190.52900 227.22500 190.96400 1.000 33.49808 329 VAL D CA 1
ATOM 9984 C C . VAL D 1 421 ? 189.08900 227.48100 191.36600 1.000 39.11942 329 VAL D C 1
ATOM 9985 O O . VAL D 1 421 ? 188.82000 228.27800 192.27700 1.000 51.63557 329 VAL D O 1
ATOM 9989 N N . ILE D 1 422 ? 188.15300 226.73700 190.76000 1.000 29.95106 330 ILE D N 1
ATOM 9990 C CA . ILE D 1 422 ? 186.74600 226.89600 191.10700 1.000 38.85470 330 ILE D CA 1
ATOM 9991 C C . ILE D 1 422 ? 186.55600 226.67100 192.59700 1.000 48.53210 330 ILE D C 1
ATOM 9992 O O . ILE D 1 422 ? 186.03100 227.54100 193.30700 1.000 47.91287 330 ILE D O 1
ATOM 9997 N N . PHE D 1 423 ? 187.09900 225.55700 193.10700 1.000 44.56032 331 PHE D N 1
ATOM 9998 C CA . PHE D 1 423 ? 187.00600 225.28000 194.53500 1.000 45.32925 331 PHE D CA 1
ATOM 9999 C C . PHE D 1 423 ? 187.62300 226.41800 195.32700 1.000 47.00041 331 PHE D C 1
ATOM 10000 O O . PHE D 1 423 ? 186.98000 226.98200 196.22400 1.000 50.02769 331 PHE D O 1
ATOM 10008 N N . TYR D 1 424 ? 188.82500 226.84100 194.91400 1.000 44.09973 332 TYR D N 1
ATOM 10009 C CA . TYR D 1 424 ? 189.49900 227.96200 195.55700 1.000 34.58624 332 TYR D CA 1
ATOM 10010 C C . TYR D 1 424 ? 188.58000 229.16800 195.60700 1.000 35.82666 332 TYR D C 1
ATOM 10011 O O . TYR D 1 424 ? 188.28400 229.69100 196.69100 1.000 46.74301 332 TYR D O 1
ATOM 10020 N N . GLY D 1 425 ? 188.01600 229.53400 194.45300 1.000 45.14222 333 GLY D N 1
ATOM 10021 C CA . GLY D 1 425 ? 187.14200 230.68900 194.41000 1.000 46.85993 333 GLY D CA 1
ATOM 10022 C C . GLY D 1 425 ? 185.95300 230.52000 195.32600 1.000 53.73458 333 GLY D C 1
ATOM 10023 O O . GLY D 1 425 ? 185.66200 231.40200 196.14200 1.000 57.47711 333 GLY D O 1
ATOM 10024 N N . LEU D 1 426 ? 185.32000 229.34200 195.27700 1.000 44.22536 334 LEU D N 1
ATOM 10025 C CA . LEU D 1 426 ? 184.17400 229.09400 196.13800 1.000 46.17661 334 LEU D CA 1
ATOM 10026 C C . LEU D 1 426 ? 184.57600 229.23900 197.59300 1.000 49.61598 334 LEU D C 1
ATOM 10027 O O . LEU D 1 426 ? 183.91500 229.95500 198.35800 1.000 50.51288 334 LEU D O 1
ATOM 10032 N N . ILE D 1 427 ? 185.72500 228.66100 197.95600 1.000 51.13639 335 ILE D N 1
ATOM 10033 C CA . ILE D 1 427 ? 186.21100 228.78800 199.32200 1.000 47.13794 335 ILE D CA 1
ATOM 10034 C C . ILE D 1 427 ? 186.44100 230.25200 199.65100 1.000 50.71007 335 ILE D C 1
ATOM 10035 O O . ILE D 1 427 ? 185.92500 230.76700 200.65500 1.000 54.93955 335 ILE D O 1
ATOM 10040 N N . CYS D 1 428 ? 187.11800 230.97200 198.74600 1.000 55.80331 336 CYS D N 1
ATOM 10041 C CA . CYS D 1 428 ? 187.34700 232.39300 198.96400 1.000 47.71504 336 CYS D CA 1
ATOM 10042 C C . CYS D 1 428 ? 186.03300 233.14200 199.05900 1.000 53.06029 336 CYS D C 1
ATOM 10043 O O . CYS D 1 428 ? 185.89200 234.02800 199.91400 1.000 63.33746 336 CYS D O 1
ATOM 10046 N N . MET D 1 429 ? 185.04800 232.74500 198.24300 1.000 49.55041 337 MET D N 1
ATOM 10047 C CA . MET D 1 429 ? 183.74000 233.38100 198.30800 1.000 56.08709 337 MET D CA 1
ATOM 10048 C C . MET D 1 429 ? 183.17500 233.28900 199.71500 1.000 66.49126 337 MET D C 1
ATOM 10049 O O . MET D 1 429 ? 182.78500 234.31200 200.29800 1.000 66.84684 337 MET D O 1
ATOM 10054 N N . TYR D 1 430 ? 183.23700 232.09300 200.31400 1.000 72.66614 338 TYR D N 1
ATOM 10055 C CA . TYR D 1 430 ? 182.72900 231.92900 201.66800 1.000 67.69489 338 TYR D CA 1
ATOM 10056 C C . TYR D 1 430 ? 183.47400 232.83700 202.62900 1.000 68.70968 338 TYR D C 1
ATOM 10057 O O . TYR D 1 430 ? 182.84900 233.52100 203.45200 1.000 74.27088 338 TYR D O 1
ATOM 10066 N N . THR D 1 431 ? 184.80300 232.91400 202.47900 1.000 69.46929 339 THR D N 1
ATOM 10067 C CA . THR D 1 431 ? 185.59300 233.79300 203.33100 1.000 66.71857 339 THR D CA 1
ATOM 10068 C C . THR D 1 431 ? 185.09500 235.22300 203.21800 1.000 72.12457 339 THR D C 1
ATOM 10069 O O . THR D 1 431 ? 184.81300 235.87400 204.23400 1.000 80.81968 339 THR D O 1
ATOM 10073 N N . LEU D 1 432 ? 184.88200 235.68900 201.98100 1.000 74.41718 340 LEU D N 1
ATOM 10074 C CA . LEU D 1 432 ? 184.35500 237.03300 201.78800 1.000 78.66727 340 LEU D CA 1
ATOM 10075 C C . LEU D 1 432 ? 183.00600 237.17600 202.47000 1.000 80.74238 340 LEU D C 1
ATOM 10076 O O . LEU D 1 432 ? 182.79100 238.12400 203.23900 1.000 82.11665 340 LEU D O 1
ATOM 10081 N N . TRP D 1 433 ? 182.12700 236.18500 202.28200 1.000 85.85052 341 TRP D N 1
ATOM 10082 C CA . TRP D 1 433 ? 180.81800 236.23500 202.91700 1.000 87.52952 341 TRP D CA 1
ATOM 10083 C C . TRP D 1 433 ? 180.96700 236.28000 204.42700 1.000 86.32759 341 TRP D C 1
ATOM 10084 O O . TRP D 1 433 ? 180.28700 237.06300 205.10200 1.000 89.71922 341 TRP D O 1
ATOM 10095 N N . TRP D 1 434 ? 181.91300 235.49900 204.96400 1.000 80.32001 342 TRP D N 1
ATOM 10096 C CA . TRP D 1 434 ? 182.12500 235.50400 206.40400 1.000 84.89007 342 TRP D CA 1
ATOM 10097 C C . TRP D 1 434 ? 182.54300 236.88800 206.86500 1.000 88.72822 342 TRP D C 1
ATOM 10098 O O . TRP D 1 434 ? 181.97200 237.43500 207.81700 1.000 93.57433 342 TRP D O 1
ATOM 10109 N N . MET D 1 435 ? 183.44500 237.52400 206.11600 1.000 91.93780 343 MET D N 1
ATOM 10110 C CA . MET D 1 435 ? 183.92900 238.82600 206.53900 1.000 90.98530 343 MET D CA 1
ATOM 10111 C C . MET D 1 435 ? 182.96500 239.92900 206.14200 1.000 91.20383 343 MET D C 1
ATOM 10112 O O . MET D 1 435 ? 183.23300 241.10300 206.41300 1.000 94.09254 343 MET D O 1
ATOM 10117 N N . LEU D 1 436 ? 181.85000 239.57200 205.50500 1.000 101.19061 344 LEU D N 1
ATOM 10118 C CA . LEU D 1 436 ? 180.73300 240.48500 205.34300 1.000 100.69206 344 LEU D CA 1
ATOM 10119 C C . LEU D 1 436 ? 179.48900 240.00600 206.07600 1.000 101.06490 344 LEU D C 1
ATOM 10120 O O . LEU D 1 436 ? 178.44100 240.65100 205.97100 1.000 103.58098 344 LEU D O 1
ATOM 10125 N N . ARG D 1 437 ? 179.57300 238.89300 206.81300 1.000 106.70576 345 ARG D N 1
ATOM 10126 C CA . ARG D 1 437 ? 178.40800 238.43600 207.56600 1.000 108.82905 345 ARG D CA 1
ATOM 10127 C C . ARG D 1 437 ? 178.15100 239.33700 208.76800 1.000 109.54899 345 ARG D C 1
ATOM 10128 O O . ARG D 1 437 ? 177.00600 239.71100 209.04700 1.000 108.81480 345 ARG D O 1
ATOM 10136 N N . ARG D 1 438 ? 179.20900 239.69300 209.49200 1.000 120.87824 346 ARG D N 1
ATOM 10137 C CA . ARG D 1 438 ? 179.11600 240.58200 210.63800 1.000 120.88405 346 ARG D CA 1
ATOM 10138 C C . ARG D 1 438 ? 180.40600 241.37900 210.73900 1.000 121.80824 346 ARG D C 1
ATOM 10139 O O . ARG D 1 438 ? 181.45000 240.97400 210.22200 1.000 121.74258 346 ARG D O 1
ATOM 10147 N N . SER D 1 439 ? 180.32500 242.52500 211.41000 1.000 117.32917 347 SER D N 1
ATOM 10148 C CA . SER D 1 439 ? 181.49300 243.38200 211.56400 1.000 116.47058 347 SER D CA 1
ATOM 10149 C C . SER D 1 439 ? 182.49100 242.72500 212.50800 1.000 115.12872 347 SER D C 1
ATOM 10150 O O . SER D 1 439 ? 182.29700 242.72400 213.72800 1.000 115.92361 347 SER D O 1
ATOM 10153 N N . LEU D 1 440 ? 183.56000 242.16800 211.94400 1.000 105.70128 348 LEU D N 1
ATOM 10154 C CA . LEU D 1 440 ? 184.59500 241.51000 212.72700 1.000 106.42323 348 LEU D CA 1
ATOM 10155 C C . LEU D 1 440 ? 185.42000 242.48400 213.55500 1.000 108.40709 348 LEU D C 1
ATOM 10156 O O . LEU D 1 440 ? 186.15100 242.04700 214.44900 1.000 108.95670 348 LEU D O 1
ATOM 10161 N N . LYS D 1 441 ? 185.31700 243.78600 213.29100 1.000 107.72379 349 LYS D N 1
ATOM 10162 C CA . LYS D 1 441 ? 186.00400 244.79700 214.07900 1.000 104.91440 349 LYS D CA 1
ATOM 10163 C C . LYS D 1 441 ? 185.30200 245.08000 215.40100 1.000 105.90538 349 LYS D C 1
ATOM 10164 O O . LYS D 1 441 ? 185.79900 245.88400 216.19500 1.000 106.26058 349 LYS D O 1
ATOM 10170 N N . LYS D 1 442 ? 184.15900 244.43600 215.65500 1.000 108.26809 350 LYS D N 1
ATOM 10171 C CA . LYS D 1 442 ? 183.50600 244.48200 216.95700 1.000 107.84512 350 LYS D CA 1
ATOM 10172 C C . LYS D 1 442 ? 183.22600 243.03700 217.38500 1.000 107.59578 350 LYS D C 1
ATOM 10173 O O . LYS D 1 442 ? 182.43300 242.29900 216.80300 1.000 107.60751 350 LYS D O 1
ATOM 10179 N N . TYR D 1 443 ? 183.93200 242.59400 218.42000 1.000 115.73649 351 TYR D N 1
ATOM 10180 C CA . TYR D 1 443 ? 183.72900 241.25300 218.94800 1.000 117.18438 351 TYR D CA 1
ATOM 10181 C C . TYR D 1 443 ? 182.84400 241.31800 220.18200 1.000 119.86356 351 TYR D C 1
ATOM 10182 O O . TYR D 1 443 ? 183.09300 242.10800 221.09800 1.000 119.10392 351 TYR D O 1
ATOM 10191 N N . SER D 1 444 ? 181.81000 240.48500 220.20700 1.000 133.54187 352 SER D N 1
ATOM 10192 C CA . SER D 1 444 ? 180.87400 240.43800 221.31800 1.000 134.41737 352 SER D CA 1
ATOM 10193 C C . SER D 1 444 ? 181.19600 239.23600 222.19000 1.000 136.28015 352 SER D C 1
ATOM 10194 O O . SER D 1 444 ? 181.15500 238.09400 221.72100 1.000 137.13265 352 SER D O 1
ATOM 10197 N N . PHE D 1 445 ? 181.51600 239.49800 223.45500 1.000 140.52974 353 PHE D N 1
ATOM 10198 C CA . PHE D 1 445 ? 181.66600 238.45700 224.45900 1.000 138.44711 353 PHE D CA 1
ATOM 10199 C C . PHE D 1 445 ? 180.34300 238.10800 225.12200 1.000 139.79731 353 PHE D C 1
ATOM 10200 O O . PHE D 1 445 ? 180.34600 237.56200 226.23100 1.000 141.49607 353 PHE D O 1
ATOM 10208 N N . GLU D 1 446 ? 179.22100 238.41700 224.46600 1.000 143.82137 354 GLU D N 1
ATOM 10209 C CA . GLU D 1 446 ? 177.91200 238.37900 225.11300 1.000 144.71322 354 GLU D CA 1
ATOM 10210 C C . GLU D 1 446 ? 177.56600 236.98100 225.61000 1.000 145.31700 354 GLU D C 1
ATOM 10211 O O . GLU D 1 446 ? 177.11600 236.81000 226.74800 1.000 144.86476 354 GLU D O 1
ATOM 10217 N N . SER D 1 447 ? 177.78500 235.96600 224.77300 1.000 159.43663 355 SER D N 1
ATOM 10218 C CA . SER D 1 447 ? 177.48900 234.59700 225.18200 1.000 159.72408 355 SER D CA 1
ATOM 10219 C C . SER D 1 447 ? 178.39500 234.15700 226.32600 1.000 160.36333 355 SER D C 1
ATOM 10220 O O . SER D 1 447 ? 177.92800 233.58300 227.31700 1.000 160.62947 355 SER D O 1
ATOM 10223 N N . ILE D 1 448 ? 179.69400 234.44300 226.21400 1.000 156.50456 356 ILE D N 1
ATOM 10224 C CA . ILE D 1 448 ? 180.65200 233.97100 227.21200 1.000 156.09945 356 ILE D CA 1
ATOM 10225 C C . ILE D 1 448 ? 180.46300 234.71200 228.53200 1.000 155.25106 356 ILE D C 1
ATOM 10226 O O . ILE D 1 448 ? 180.48000 234.10600 229.60900 1.000 154.81172 356 ILE D O 1
ATOM 10231 N N . ARG D 1 449 ? 180.26700 236.03300 228.47300 1.000 148.81323 357 ARG D N 1
ATOM 10232 C CA . ARG D 1 449 ? 180.07600 236.77400 229.71600 1.000 148.66247 357 ARG D CA 1
ATOM 10233 C C . ARG D 1 449 ? 178.68900 236.53700 230.30000 1.000 149.61063 357 ARG D C 1
ATOM 10234 O O . ARG D 1 449 ? 178.47300 236.77900 231.49300 1.000 149.54234 357 ARG D O 1
ATOM 10242 N N . GLU D 1 450 ? 177.74000 236.07200 229.48400 1.000 150.77963 358 GLU D N 1
ATOM 10243 C CA . GLU D 1 450 ? 176.44200 235.67700 230.01800 1.000 151.13756 358 GLU D CA 1
ATOM 10244 C C . GLU D 1 450 ? 176.53100 234.33900 230.74300 1.000 150.67930 358 GLU D C 1
ATOM 10245 O O . GLU D 1 450 ? 175.97200 234.17500 231.83400 1.000 150.26977 358 GLU D O 1
ATOM 10251 N N . GLU D 1 451 ? 177.23300 233.36700 230.15300 1.000 153.72078 359 GLU D N 1
ATOM 10252 C CA . GLU D 1 451 ? 177.29500 232.03900 230.75900 1.000 153.70929 359 GLU D CA 1
ATOM 10253 C C . GLU D 1 451 ? 178.23700 232.02200 231.95900 1.000 154.40020 359 GLU D C 1
ATOM 10254 O O . GLU D 1 451 ? 177.99900 231.30100 232.93500 1.000 154.30049 359 GLU D O 1
ATOM 10260 N N . SER D 1 452 ? 179.31100 232.80400 231.90600 1.000 163.01539 360 SER D N 1
ATOM 10261 C CA . SER D 1 452 ? 180.23200 232.88300 233.02700 1.000 162.97779 360 SER D CA 1
ATOM 10262 C C . SER D 1 452 ? 179.68400 233.81700 234.10300 1.000 163.30266 360 SER D C 1
ATOM 10263 O O . SER D 1 452 ? 178.74800 234.58900 233.87800 1.000 163.01312 360 SER D O 1
ATOM 10266 N N . SER D 1 453 ? 180.28300 233.72700 235.29300 1.000 164.66219 361 SER D N 1
ATOM 10267 C CA . SER D 1 453 ? 179.86600 234.58100 236.40100 1.000 164.61356 361 SER D CA 1
ATOM 10268 C C . SER D 1 453 ? 180.16800 236.04700 236.11600 1.000 164.60656 361 SER D C 1
ATOM 10269 O O . SER D 1 453 ? 179.37100 236.93000 236.45400 1.000 164.53908 361 SER D O 1
ATOM 10272 N N . TYR D 1 454 ? 181.31400 236.32600 235.49900 1.000 156.25140 362 TYR D N 1
ATOM 10273 C CA . TYR D 1 454 ? 181.71700 237.69800 235.20800 1.000 156.09974 362 TYR D CA 1
ATOM 10274 C C . TYR D 1 454 ? 180.86300 238.25300 234.07400 1.000 156.07864 362 TYR D C 1
ATOM 10275 O O . TYR D 1 454 ? 181.05000 237.89000 232.90800 1.000 155.99434 362 TYR D O 1
ATOM 10284 N N . SER D 1 455 ? 179.92300 239.13600 234.41400 1.000 157.99051 363 SER D N 1
ATOM 10285 C CA . SER D 1 455 ? 179.04400 239.77100 233.44100 1.000 157.99279 363 SER D CA 1
ATOM 10286 C C . SER D 1 455 ? 179.52600 241.16500 233.05400 1.000 158.11780 363 SER D C 1
ATOM 10287 O O . SER D 1 455 ? 178.79600 241.91100 232.39300 1.000 158.30769 363 SER D O 1
ATOM 10290 N N . ASP D 1 456 ? 180.73900 241.53100 233.45700 1.000 151.39553 364 ASP D N 1
ATOM 10291 C CA . ASP D 1 456 ? 181.29400 242.85300 233.20600 1.000 150.48448 364 ASP D CA 1
ATOM 10292 C C . ASP D 1 456 ? 182.36200 242.85600 232.12400 1.000 151.56073 364 ASP D C 1
ATOM 10293 O O . ASP D 1 456 ? 183.13700 243.81500 232.04400 1.000 150.54112 364 ASP D O 1
ATOM 10298 N N . ILE D 1 457 ? 182.43100 241.81300 231.30200 1.000 156.81998 365 ILE D N 1
ATOM 10299 C CA . ILE D 1 457 ? 183.49700 241.68300 230.31300 1.000 155.82708 365 ILE D CA 1
ATOM 10300 C C . ILE D 1 457 ? 183.26200 242.73800 229.23800 1.000 155.24274 365 ILE D C 1
ATOM 10301 O O . ILE D 1 457 ? 182.16300 242.80700 228.66700 1.000 154.70000 365 ILE D O 1
ATOM 10306 N N . PRO D 1 458 ? 184.24100 243.58800 228.94500 1.000 151.79364 366 PRO D N 1
ATOM 10307 C CA . PRO D 1 458 ? 184.03100 244.64900 227.95800 1.000 151.35832 366 PRO D CA 1
ATOM 10308 C C . PRO D 1 458 ? 184.11400 244.12900 226.53000 1.000 151.12185 366 PRO D C 1
ATOM 10309 O O . PRO D 1 458 ? 184.79900 243.15100 226.22700 1.000 151.47245 366 PRO D O 1
ATOM 10313 N N . ASP D 1 459 ? 183.39100 244.81400 225.64600 1.000 131.93955 367 ASP D N 1
ATOM 10314 C CA . ASP D 1 459 ? 183.40600 244.50100 224.22300 1.000 131.35448 367 ASP D CA 1
ATOM 10315 C C . ASP D 1 459 ? 184.61800 245.15100 223.57200 1.000 131.15911 367 ASP D C 1
ATOM 10316 O O . ASP D 1 459 ? 184.79700 246.37100 223.65100 1.000 131.10979 367 ASP D O 1
ATOM 10321 N N . VAL D 1 460 ? 185.44700 244.33200 222.93100 1.000 127.66051 368 VAL D N 1
ATOM 10322 C CA . VAL D 1 460 ? 186.68400 244.79600 222.31700 1.000 127.03519 368 VAL D CA 1
ATOM 10323 C C . VAL D 1 460 ? 186.40200 245.29600 220.90700 1.000 126.02026 368 VAL D C 1
ATOM 10324 O O . VAL D 1 460 ? 185.33400 245.02800 220.34500 1.000 126.91558 368 VAL D O 1
ATOM 10328 N N . LYS D 1 461 ? 187.35300 246.02500 220.32500 1.000 109.92848 369 LYS D N 1
ATOM 10329 C CA . LYS D 1 461 ? 187.13300 246.68100 219.04500 1.000 110.28414 369 LYS D CA 1
ATOM 10330 C C . LYS D 1 461 ? 188.32600 246.46800 218.12300 1.000 111.19463 369 LYS D C 1
ATOM 10331 O O . LYS D 1 461 ? 189.44900 246.21700 218.56800 1.000 111.02506 369 LYS D O 1
ATOM 10337 N N . ASN D 1 462 ? 188.04800 246.55600 216.82200 1.000 109.59223 370 ASN D N 1
ATOM 10338 C CA . ASN D 1 462 ? 189.04600 246.70400 215.74800 1.000 107.17758 370 ASN D CA 1
ATOM 10339 C C . ASN D 1 462 ? 189.86900 245.42300 215.62200 1.000 103.83185 370 ASN D C 1
ATOM 10340 O O . ASN D 1 462 ? 189.27900 244.33200 215.50700 1.000 103.76415 370 ASN D O 1
ATOM 10345 N N . ASP D 1 463 ? 191.20600 245.51200 215.60800 1.000 100.47231 371 ASP D N 1
ATOM 10346 C CA . ASP D 1 463 ? 192.04900 244.36500 215.28800 1.000 100.58725 371 ASP D CA 1
ATOM 10347 C C . ASP D 1 463 ? 191.84800 243.23900 216.28400 1.000 102.65517 371 ASP D C 1
ATOM 10348 O O . ASP D 1 463 ? 191.60000 242.09700 215.88700 1.000 104.07554 371 ASP D O 1
ATOM 10353 N N . PHE D 1 464 ? 191.90100 243.56300 217.57900 1.000 106.46331 372 PHE D N 1
ATOM 10354 C CA . PHE D 1 464 ? 191.69900 242.57100 218.63000 1.000 106.44001 372 PHE D CA 1
ATOM 10355 C C . PHE D 1 464 ? 190.38200 241.83100 218.44300 1.000 106.28716 372 PHE D C 1
ATOM 10356 O O . PHE D 1 464 ? 190.31300 240.60800 218.61100 1.000 106.22125 372 PHE D O 1
ATOM 10364 N N . ALA D 1 465 ? 189.33800 242.55500 218.04400 1.000 107.21936 373 ALA D N 1
ATOM 10365 C CA . ALA D 1 465 ? 188.05800 241.92500 217.74600 1.000 105.56568 373 ALA D CA 1
ATOM 10366 C C . ALA D 1 465 ? 188.17700 240.94900 216.57600 1.000 106.76603 373 ALA D C 1
ATOM 10367 O O . ALA D 1 465 ? 187.63900 239.83600 216.62500 1.000 109.67014 373 ALA D O 1
ATOM 10369 N N . PHE D 1 466 ? 188.90100 241.34200 215.52200 1.000 100.23273 374 PHE D N 1
ATOM 10370 C CA . PHE D 1 466 ? 189.02700 240.47700 214.34700 1.000 99.46230 374 PHE D CA 1
ATOM 10371 C C . PHE D 1 466 ? 189.78100 239.18900 214.67700 1.000 97.50353 374 PHE D C 1
ATOM 10372 O O . PHE D 1 466 ? 189.42700 238.10100 214.20100 1.000 103.66766 374 PHE D O 1
ATOM 10380 N N . MET D 1 467 ? 190.84100 239.30300 215.47700 1.000 91.72433 375 MET D N 1
ATOM 10381 C CA . MET D 1 467 ? 191.65900 238.13900 215.79000 1.000 93.68287 375 MET D CA 1
ATOM 10382 C C . MET D 1 467 ? 190.97900 237.24600 216.82800 1.000 96.92559 375 MET D C 1
ATOM 10383 O O . MET D 1 467 ? 191.11300 236.01600 216.77600 1.000 98.83411 375 MET D O 1
ATOM 10388 N N . LEU D 1 468 ? 190.19200 237.82700 217.73900 1.000 104.87952 376 LEU D N 1
ATOM 10389 C CA . LEU D 1 468 ? 189.29200 237.00200 218.54400 1.000 104.91458 376 LEU D CA 1
ATOM 10390 C C . LEU D 1 468 ? 188.27900 236.26900 217.68100 1.000 104.72104 376 LEU D C 1
ATOM 10391 O O . LEU D 1 468 ? 187.92200 235.12600 217.98600 1.000 106.99389 376 LEU D O 1
ATOM 10396 N N . HIS D 1 469 ? 187.79200 236.90300 216.61400 1.000 98.58561 377 HIS D N 1
ATOM 10397 C CA . HIS D 1 469 ? 186.85500 236.21700 215.73300 1.000 98.08152 377 HIS D CA 1
ATOM 10398 C C . HIS D 1 469 ? 187.52600 235.05900 215.00300 1.000 99.76930 377 HIS D C 1
ATOM 10399 O O . HIS D 1 469 ? 186.94600 233.97400 214.88100 1.000 102.79766 377 HIS D O 1
ATOM 10406 N N . LEU D 1 470 ? 188.75100 235.27400 214.51600 1.000 96.20820 378 LEU D N 1
ATOM 10407 C CA . LEU D 1 470 ? 189.50000 234.19200 213.88000 1.000 94.16616 378 LEU D CA 1
ATOM 10408 C C . LEU D 1 470 ? 189.74500 233.04500 214.85200 1.000 98.54541 378 LEU D C 1
ATOM 10409 O O . LEU D 1 470 ? 189.63700 231.86800 214.48400 1.000 100.54687 378 LEU D O 1
ATOM 10414 N N . ILE D 1 471 ? 190.07100 233.37200 216.10300 1.000 97.87822 379 ILE D N 1
ATOM 10415 C CA . ILE D 1 471 ? 190.33000 232.34000 217.10100 1.000 93.48924 379 ILE D CA 1
ATOM 10416 C C . ILE D 1 471 ? 189.04800 231.58800 217.44100 1.000 90.58823 379 ILE D C 1
ATOM 10417 O O . ILE D 1 471 ? 189.05900 230.36500 217.63500 1.000 95.54757 379 ILE D O 1
ATOM 10422 N N . ASP D 1 472 ? 187.91900 232.30000 217.49100 1.000 87.06893 380 ASP D N 1
ATOM 10423 C CA . ASP D 1 472 ? 186.62500 231.64600 217.64800 1.000 91.11503 380 ASP D CA 1
ATOM 10424 C C . ASP D 1 472 ? 186.36300 230.69500 216.48700 1.000 94.35427 380 ASP D C 1
ATOM 10425 O O . ASP D 1 472 ? 185.85700 229.58700 216.69400 1.000 92.64852 380 ASP D O 1
ATOM 10430 N N . GLN D 1 473 ? 186.71900 231.10200 215.26600 1.000 92.93384 381 GLN D N 1
ATOM 10431 C CA . GLN D 1 473 ? 186.61000 230.19800 214.12300 1.000 87.58287 381 GLN D CA 1
ATOM 10432 C C . GLN D 1 473 ? 187.52900 228.99100 214.27500 1.000 86.98242 381 GLN D C 1
ATOM 10433 O O . GLN D 1 473 ? 187.24100 227.91600 213.73700 1.000 87.62140 381 GLN D O 1
ATOM 10439 N N . TYR D 1 474 ? 188.63900 229.14700 214.99500 1.000 96.74940 382 TYR D N 1
ATOM 10440 C CA . TYR D 1 474 ? 189.47400 227.98900 215.30100 1.000 95.33145 382 TYR D CA 1
ATOM 10441 C C . TYR D 1 474 ? 188.87700 227.17200 216.44400 1.000 96.81759 382 TYR D C 1
ATOM 10442 O O . TYR D 1 474 ? 188.54100 225.99600 216.27000 1.000 95.45445 382 TYR D O 1
ATOM 10451 N N . ASP D 1 475 ? 188.73600 227.77900 217.62600 1.000 108.85976 383 ASP D N 1
ATOM 10452 C CA . ASP D 1 475 ? 188.22200 227.05400 218.78400 1.000 106.48363 383 ASP D CA 1
ATOM 10453 C C . ASP D 1 475 ? 187.53300 227.99200 219.77000 1.000 109.50596 383 ASP D C 1
ATOM 10454 O O . ASP D 1 475 ? 188.09700 229.02900 220.14000 1.000 110.62017 383 ASP D O 1
ATOM 10459 N N . PRO D 1 476 ? 186.31400 227.66400 220.21100 1.000 116.09331 384 PRO D N 1
ATOM 10460 C CA . PRO D 1 476 ? 185.62200 228.53100 221.18100 1.000 115.98379 384 PRO D CA 1
ATOM 10461 C C . PRO D 1 476 ? 186.31200 228.62600 222.53200 1.000 113.10568 384 PRO D C 1
ATOM 10462 O O . PRO D 1 476 ? 186.19000 229.65700 223.20900 1.000 110.02479 384 PRO D O 1
ATOM 10466 N N . LEU D 1 477 ? 187.02100 227.57400 222.95000 1.000 120.17322 385 LEU D N 1
ATOM 10467 C CA . LEU D 1 477 ? 187.55800 227.53300 224.30600 1.000 120.28778 385 LEU D CA 1
ATOM 10468 C C . LEU D 1 477 ? 188.64800 228.57800 224.50800 1.000 120.77531 385 LEU D C 1
ATOM 10469 O O . LEU D 1 477 ? 188.77900 229.13800 225.60200 1.000 123.33769 385 LEU D O 1
ATOM 10474 N N . TYR D 1 478 ? 189.43500 228.85800 223.46600 1.000 123.15799 386 TYR D N 1
ATOM 10475 C CA . TYR D 1 478 ? 190.46500 229.88900 223.56600 1.000 124.03816 386 TYR D CA 1
ATOM 10476 C C . TYR D 1 478 ? 189.84800 231.25300 223.86000 1.000 121.85476 386 TYR D C 1
ATOM 10477 O O . TYR D 1 478 ? 190.31600 231.98900 224.73800 1.000 121.69839 386 TYR D O 1
ATOM 10486 N N . SER D 1 479 ? 188.77600 231.59500 223.14100 1.000 125.70234 387 SER D N 1
ATOM 10487 C CA . SER D 1 479 ? 188.11100 232.87600 223.35900 1.000 126.13959 387 SER D CA 1
ATOM 10488 C C . SER D 1 479 ? 187.42800 232.92000 224.71900 1.000 128.68264 387 SER D C 1
ATOM 10489 O O . SER D 1 479 ? 187.48600 233.94200 225.41800 1.000 129.44975 387 SER D O 1
ATOM 10492 N N . LYS D 1 480 ? 186.78500 231.81700 225.11700 1.000 138.04238 388 LYS D N 1
ATOM 10493 C CA . LYS D 1 480 ? 186.14700 231.76300 226.43000 1.000 137.88294 388 LYS D CA 1
ATOM 10494 C C . LYS D 1 480 ? 187.16700 231.96300 227.54300 1.000 136.92629 388 LYS D C 1
ATOM 10495 O O . LYS D 1 480 ? 186.89800 232.66300 228.52600 1.000 135.14031 388 LYS D O 1
ATOM 10501 N N . ARG D 1 481 ? 188.35000 231.36400 227.39900 1.000 137.42181 389 ARG D N 1
ATOM 10502 C CA . ARG D 1 481 ? 189.37200 231.49500 228.42800 1.000 135.91382 389 ARG D CA 1
ATOM 10503 C C . ARG D 1 481 ? 189.98000 232.89300 228.44300 1.000 135.79914 389 ARG D C 1
ATOM 10504 O O . ARG D 1 481 ? 190.24600 233.44400 229.51700 1.000 136.32422 389 ARG D O 1
ATOM 10512 N N . PHE D 1 482 ? 190.21300 233.48800 227.26800 1.000 134.53627 390 PHE D N 1
ATOM 10513 C CA . PHE D 1 482 ? 190.76100 234.84300 227.24800 1.000 132.54658 390 PHE D CA 1
ATOM 10514 C C . PHE D 1 482 ? 189.73800 235.87500 227.70500 1.000 132.66215 390 PHE D C 1
ATOM 10515 O O . PHE D 1 482 ? 190.11400 236.99400 228.07100 1.000 133.08338 390 PHE D O 1
ATOM 10523 N N . ALA D 1 483 ? 188.45000 235.52200 227.70100 1.000 140.19912 391 ALA D N 1
ATOM 10524 C CA . ALA D 1 483 ? 187.43100 236.45100 228.18100 1.000 140.32690 391 ALA D CA 1
ATOM 10525 C C . ALA D 1 483 ? 187.63500 236.81100 229.65100 1.000 140.46229 391 ALA D C 1
ATOM 10526 O O . ALA D 1 483 ? 187.24700 237.89900 230.08800 1.000 139.69893 391 ALA D O 1
ATOM 10528 N N . VAL D 1 484 ? 188.25700 235.92000 230.42700 1.000 143.30931 392 VAL D N 1
ATOM 10529 C CA . VAL D 1 484 ? 188.35100 236.15100 231.86600 1.000 142.48317 392 VAL D CA 1
ATOM 10530 C C . VAL D 1 484 ? 189.44800 237.15800 232.20100 1.000 141.98310 392 VAL D C 1
ATOM 10531 O O . VAL D 1 484 ? 189.44600 237.74400 233.29000 1.000 142.95659 392 VAL D O 1
ATOM 10535 N N . PHE D 1 485 ? 190.39400 237.38300 231.29100 1.000 133.66749 393 PHE D N 1
ATOM 10536 C CA . PHE D 1 485 ? 191.47500 238.33000 231.53800 1.000 133.49965 393 PHE D CA 1
ATOM 10537 C C . PHE D 1 485 ? 191.10800 239.76700 231.19500 1.000 135.99124 393 PHE D C 1
ATOM 10538 O O . PHE D 1 485 ? 191.95200 240.65600 231.35500 1.000 137.02080 393 PHE D O 1
ATOM 10546 N N . LEU D 1 486 ? 189.89100 240.02200 230.72100 1.000 138.60975 394 LEU D N 1
ATOM 10547 C CA . LEU D 1 486 ? 189.49600 241.36800 230.33300 1.000 137.53302 394 LEU D CA 1
ATOM 10548 C C . LEU D 1 486 ? 188.53100 242.02500 231.30800 1.000 139.19410 394 LEU D C 1
ATOM 10549 O O . LEU D 1 486 ? 188.46900 243.25800 231.36100 1.000 139.86979 394 LEU D O 1
ATOM 10554 N N . SER D 1 487 ? 187.77600 241.24300 232.07600 1.000 148.17559 395 SER D N 1
ATOM 10555 C CA . SER D 1 487 ? 186.82700 241.81800 233.01900 1.000 147.53236 395 SER D CA 1
ATOM 10556 C C . SER D 1 487 ? 187.54800 242.40300 234.22500 1.000 149.41993 395 SER D C 1
ATOM 10557 O O . SER D 1 487 ? 188.57600 241.88300 234.66900 1.000 149.97511 395 SER D O 1
ATOM 10560 N N . GLU D 1 488 ? 186.99700 243.49300 234.76000 1.000 158.55669 396 GLU D N 1
ATOM 10561 C CA . GLU D 1 488 ? 187.56300 244.11000 235.95300 1.000 158.60045 396 GLU D CA 1
ATOM 10562 C C . GLU D 1 488 ? 187.00500 243.52300 237.24400 1.000 158.60559 396 GLU D C 1
ATOM 10563 O O . GLU D 1 488 ? 187.60200 243.72800 238.30500 1.000 157.71032 396 GLU D O 1
ATOM 10569 N N . VAL D 1 489 ? 185.88600 242.79700 237.18400 1.000 160.15823 397 VAL D N 1
ATOM 10570 C CA . VAL D 1 489 ? 185.42400 242.06800 238.36200 1.000 159.17127 397 VAL D CA 1
ATOM 10571 C C . VAL D 1 489 ? 186.36900 240.91300 238.67000 1.000 158.01076 397 VAL D C 1
ATOM 10572 O O . VAL D 1 489 ? 186.68100 240.64100 239.83600 1.000 157.97099 397 VAL D O 1
ATOM 10576 N N . SER D 1 490 ? 186.85800 240.23100 237.63100 1.000 156.72340 398 SER D N 1
ATOM 10577 C CA . SER D 1 490 ? 187.89600 239.22600 237.83300 1.000 157.37770 398 SER D CA 1
ATOM 10578 C C . SER D 1 490 ? 189.17100 239.86000 238.37300 1.000 157.83857 398 SER D C 1
ATOM 10579 O O . SER D 1 490 ? 189.87500 239.25500 239.18900 1.000 159.07535 398 SER D O 1
ATOM 10582 N N . GLU D 1 491 ? 189.47800 241.08400 237.93400 1.000 150.17762 399 GLU D N 1
ATOM 10583 C CA . GLU D 1 491 ? 190.61400 241.81100 238.49200 1.000 150.51166 399 GLU D CA 1
ATOM 10584 C C . GLU D 1 491 ? 190.42100 242.09700 239.97500 1.000 151.54512 399 GLU D C 1
ATOM 10585 O O . GLU D 1 491 ? 191.35500 241.94400 240.76900 1.000 150.89895 399 GLU D O 1
ATOM 10591 N N . ASN D 1 492 ? 189.21500 242.51200 240.36800 1.000 157.24913 400 ASN D N 1
ATOM 10592 C CA . ASN D 1 492 ? 188.93800 242.77500 241.77700 1.000 156.65556 400 ASN D CA 1
ATOM 10593 C C . ASN D 1 492 ? 189.03100 241.49600 242.60100 1.000 156.83040 400 ASN D C 1
ATOM 10594 O O . ASN D 1 492 ? 189.55700 241.50000 243.72100 1.000 156.62867 400 ASN D O 1
ATOM 10599 N N . LYS D 1 493 ? 188.51900 240.39000 242.05600 1.000 161.46041 401 LYS D N 1
ATOM 10600 C CA . LYS D 1 493 ? 188.60200 239.10500 242.74500 1.000 160.98880 401 LYS D CA 1
ATOM 10601 C C . LYS D 1 493 ? 190.05100 238.66300 242.91000 1.000 160.73849 401 LYS D C 1
ATOM 10602 O O . LYS D 1 493 ? 190.44200 238.16700 243.97200 1.000 161.95162 401 LYS D O 1
ATOM 10608 N N . LEU D 1 494 ? 190.86400 238.84400 241.86600 1.000 159.22583 402 LEU D N 1
ATOM 10609 C CA . LEU D 1 494 ? 192.28100 238.50600 241.95800 1.000 158.66505 402 LEU D CA 1
ATOM 10610 C C . LEU D 1 494 ? 192.98900 239.39200 242.97500 1.000 159.11101 402 LEU D C 1
ATOM 10611 O O . LEU D 1 494 ? 193.86400 238.92900 243.71500 1.000 159.26517 402 LEU D O 1
ATOM 10616 N N . ARG D 1 495 ? 192.62700 240.67500 243.01800 1.000 154.19393 403 ARG D N 1
ATOM 10617 C CA . ARG D 1 495 ? 193.24300 241.59200 243.97100 1.000 154.82008 403 ARG D CA 1
ATOM 10618 C C . ARG D 1 495 ? 192.90500 241.20500 245.40500 1.000 154.92197 403 ARG D C 1
ATOM 10619 O O . ARG D 1 495 ? 193.77200 241.22300 246.28600 1.000 153.76499 403 ARG D O 1
ATOM 10627 N N . GLN D 1 496 ? 191.64300 240.84800 245.66100 1.000 156.73290 404 GLN D N 1
ATOM 10628 C CA . GLN D 1 496 ? 191.24700 240.52800 247.03000 1.000 155.44633 404 GLN D CA 1
ATOM 10629 C C . GLN D 1 496 ? 191.71700 239.13400 247.43800 1.000 155.96460 404 GLN D C 1
ATOM 10630 O O . GLN D 1 496 ? 191.91500 238.86800 248.62900 1.000 156.18829 404 GLN D O 1
ATOM 10636 N N . LEU D 1 497 ? 191.90100 238.22800 246.47100 1.000 161.21589 405 LEU D N 1
ATOM 10637 C CA . LEU D 1 497 ? 192.54900 236.95500 246.77500 1.000 161.63785 405 LEU D CA 1
ATOM 10638 C C . LEU D 1 497 ? 194.03200 237.14700 247.06700 1.000 162.11314 405 LEU D C 1
ATOM 10639 O O . LEU D 1 497 ? 194.58200 236.50400 247.96900 1.000 161.73247 405 LEU D O 1
ATOM 10644 N N . ASN D 1 498 ? 194.69500 238.02000 246.30600 1.000 161.43103 406 ASN D N 1
ATOM 10645 C CA . ASN D 1 498 ? 196.10700 238.30000 246.54100 1.000 160.40544 406 ASN D CA 1
ATOM 10646 C C . ASN D 1 498 ? 196.29300 239.03400 247.86300 1.000 160.52881 406 ASN D C 1
ATOM 10647 O O . ASN D 1 498 ? 197.28000 238.81300 248.57500 1.000 159.95948 406 ASN D O 1
ATOM 10652 N N . LEU D 1 499 ? 195.34600 239.89800 248.21400 1.000 161.63400 407 LEU D N 1
ATOM 10653 C CA . LEU D 1 499 ? 195.37700 240.61600 249.48300 1.000 161.74028 407 LEU D CA 1
ATOM 10654 C C . LEU D 1 499 ? 195.15400 239.66700 250.65600 1.000 161.23278 407 LEU D C 1
ATOM 10655 O O . LEU D 1 499 ? 196.10000 239.08800 251.18900 1.000 160.80179 407 LEU D O 1
ATOM 10660 N N . PRO E 1 15 ? 205.21200 213.79700 214.56300 1.000 133.01704 15 PRO E N 1
ATOM 10661 C CA . PRO E 1 15 ? 204.67300 214.46400 215.75200 1.000 133.62553 15 PRO E CA 1
ATOM 10662 C C . PRO E 1 15 ? 204.20400 213.48400 216.82400 1.000 132.71520 15 PRO E C 1
ATOM 10663 O O . PRO E 1 15 ? 204.69600 212.35700 216.88800 1.000 131.74380 15 PRO E O 1
ATOM 10667 N N . ALA E 1 16 ? 203.25500 213.91600 217.65300 1.000 134.79235 16 ALA E N 1
ATOM 10668 C CA . ALA E 1 16 ? 202.74900 213.11200 218.75700 1.000 135.57712 16 ALA E CA 1
ATOM 10669 C C . ALA E 1 16 ? 201.42400 212.43500 218.43500 1.000 136.01740 16 ALA E C 1
ATOM 10670 O O . ALA E 1 16 ? 200.78200 211.89000 219.33900 1.000 135.28323 16 ALA E O 1
ATOM 10672 N N . TYR E 1 17 ? 200.99900 212.45200 217.17300 1.000 122.24809 17 TYR E N 1
ATOM 10673 C CA . TYR E 1 17 ? 199.75100 211.81200 216.77400 1.000 120.48938 17 TYR E CA 1
ATOM 10674 C C . TYR E 1 17 ? 199.89900 210.31500 216.54000 1.000 119.10760 17 TYR E C 1
ATOM 10675 O O . TYR E 1 17 ? 198.94300 209.68500 216.07400 1.000 119.06945 17 TYR E O 1
ATOM 10684 N N . ARG E 1 18 ? 201.06500 209.73700 216.84200 1.000 118.70049 18 ARG E N 1
ATOM 10685 C CA . ARG E 1 18 ? 201.26300 208.30400 216.64600 1.000 119.45325 18 ARG E CA 1
ATOM 10686 C C . ARG E 1 18 ? 200.34500 207.49000 217.55000 1.000 119.48973 18 ARG E C 1
ATOM 10687 O O . ARG E 1 18 ? 199.91600 206.38900 217.18400 1.000 121.37694 18 ARG E O 1
ATOM 10695 N N . ILE E 1 19 ? 200.03800 208.01300 218.73900 1.000 115.13756 19 ILE E N 1
ATOM 10696 C CA . ILE E 1 19 ? 199.14200 207.31300 219.65300 1.000 115.70998 19 ILE E CA 1
ATOM 10697 C C . ILE E 1 19 ? 197.71600 207.32100 219.11500 1.000 116.49723 19 ILE E C 1
ATOM 10698 O O . ILE E 1 19 ? 196.92500 206.41500 219.40100 1.000 117.67549 19 ILE E O 1
ATOM 10703 N N . LEU E 1 20 ? 197.36300 208.34300 218.33500 1.000 105.20528 20 LEU E N 1
ATOM 10704 C CA . LEU E 1 20 ? 196.00300 208.44500 217.82200 1.000 103.34468 20 LEU E CA 1
ATOM 10705 C C . LEU E 1 20 ? 195.77100 207.48700 216.66100 1.000 104.41698 20 LEU E C 1
ATOM 10706 O O . LEU E 1 20 ? 194.66600 206.95700 216.49800 1.000 105.75711 20 LEU E O 1
ATOM 10711 N N . LYS E 1 21 ? 196.79500 207.25200 215.84600 1.000 96.10700 21 LYS E N 1
ATOM 10712 C CA . LYS E 1 21 ? 196.64900 206.39600 214.67400 1.000 94.59602 21 LYS E CA 1
ATOM 10713 C C . LYS E 1 21 ? 196.73900 204.92900 215.07700 1.000 92.48785 21 LYS E C 1
ATOM 10714 O O . LYS E 1 21 ? 197.75800 204.51400 215.64000 1.000 94.56765 21 LYS E O 1
ATOM 10720 N N . PRO E 1 22 ? 195.71600 204.11900 214.81000 1.000 79.57145 22 PRO E N 1
ATOM 10721 C CA . PRO E 1 22 ? 195.80600 202.68400 215.11000 1.000 80.00281 22 PRO E CA 1
ATOM 10722 C C . PRO E 1 22 ? 196.67400 201.93900 214.10900 1.000 85.54955 22 PRO E C 1
ATOM 10723 O O . PRO E 1 22 ? 197.32100 202.55700 213.25700 1.000 90.21951 22 PRO E O 1
ATOM 10727 N N . TRP E 1 23 ? 196.70000 200.60700 214.21100 1.000 82.63242 23 TRP E N 1
ATOM 10728 C CA . TRP E 1 23 ? 197.50900 199.81200 213.29200 1.000 85.96243 23 TRP E CA 1
ATOM 10729 C C . TRP E 1 23 ? 196.99200 199.91500 211.86100 1.000 84.39750 23 TRP E C 1
ATOM 10730 O O . TRP E 1 23 ? 197.78200 199.90500 210.90800 1.000 81.19609 23 TRP E O 1
ATOM 10741 N N . TRP E 1 24 ? 195.67000 200.01700 211.68800 1.000 80.43013 24 TRP E N 1
ATOM 10742 C CA . TRP E 1 24 ? 195.11900 200.07200 210.33900 1.000 73.37273 24 TRP E CA 1
ATOM 10743 C C . TRP E 1 24 ? 195.48300 201.37900 209.64800 1.000 73.92830 24 TRP E C 1
ATOM 10744 O O . TRP E 1 24 ? 195.71700 201.40000 208.43500 1.000 84.56250 24 TRP E O 1
ATOM 10755 N N . ASP E 1 25 ? 195.55100 202.47700 210.40400 1.000 73.89203 25 ASP E N 1
ATOM 10756 C CA . ASP E 1 25 ? 195.97500 203.74600 209.82200 1.000 73.03955 25 ASP E CA 1
ATOM 10757 C C . ASP E 1 25 ? 197.42200 203.68000 209.35000 1.000 76.83359 25 ASP E C 1
ATOM 10758 O O . ASP E 1 25 ? 197.75200 204.18000 208.26900 1.000 87.89033 25 ASP E O 1
ATOM 10763 N N . VAL E 1 26 ? 198.29600 203.05300 210.14100 1.000 70.17192 26 VAL E N 1
ATOM 10764 C CA . VAL E 1 26 ? 199.69900 202.91100 209.75200 1.000 74.49656 26 VAL E CA 1
ATOM 10765 C C . VAL E 1 26 ? 199.81900 202.02900 208.51300 1.000 79.55449 26 VAL E C 1
ATOM 10766 O O . VAL E 1 26 ? 200.58400 202.32600 207.58400 1.000 78.78259 26 VAL E O 1
ATOM 10770 N N . PHE E 1 27 ? 199.05700 200.93100 208.48000 1.000 81.91451 27 PHE E N 1
ATOM 10771 C CA . PHE E 1 27 ? 199.09000 200.03600 207.32700 1.000 78.59719 27 PHE E CA 1
ATOM 10772 C C . PHE E 1 27 ? 198.60100 200.74100 206.06700 1.000 76.73848 27 PHE E C 1
ATOM 10773 O O . PHE E 1 27 ? 199.19900 200.60400 204.99400 1.000 79.40487 27 PHE E O 1
ATOM 10781 N N . THR E 1 28 ? 197.51700 201.51400 206.18200 1.000 70.89577 28 THR E N 1
ATOM 10782 C CA . THR E 1 28 ? 197.00800 202.24400 205.02700 1.000 64.85368 28 THR E CA 1
ATOM 10783 C C . THR E 1 28 ? 197.97500 203.33800 204.59500 1.000 67.48551 28 THR E C 1
ATOM 10784 O O . THR E 1 28 ? 198.08800 203.63200 203.40300 1.000 75.72166 28 THR E O 1
ATOM 10788 N N . ASP E 1 29 ? 198.68500 203.94900 205.54600 1.000 66.09531 29 ASP E N 1
ATOM 10789 C CA . ASP E 1 29 ? 199.69100 204.94800 205.19400 1.000 69.90893 29 ASP E CA 1
ATOM 10790 C C . ASP E 1 29 ? 200.83300 204.31300 204.40700 1.000 75.39943 29 ASP E C 1
ATOM 10791 O O . ASP E 1 29 ? 201.29600 204.86700 203.40300 1.000 79.70569 29 ASP E O 1
ATOM 10796 N N . TYR E 1 30 ? 201.29000 203.13700 204.84400 1.000 74.38830 30 TYR E N 1
ATOM 10797 C CA . TYR E 1 30 ? 202.35000 202.43700 204.12100 1.000 74.71677 30 TYR E CA 1
ATOM 10798 C C . TYR E 1 30 ? 201.88400 202.01800 202.73000 1.000 73.68504 30 TYR E C 1
ATOM 10799 O O . TYR E 1 30 ? 202.62400 202.14500 201.74400 1.000 70.61466 30 TYR E O 1
ATOM 10808 N N . ILE E 1 31 ? 200.65100 201.51600 202.63400 1.000 64.94283 31 ILE E N 1
ATOM 10809 C CA . ILE E 1 31 ? 200.10600 201.11000 201.34200 1.000 58.13794 31 ILE E CA 1
ATOM 10810 C C . ILE E 1 31 ? 199.95700 202.31700 200.42300 1.000 62.94992 31 ILE E C 1
ATOM 10811 O O . ILE E 1 31 ? 200.22600 202.23500 199.22000 1.000 71.17896 31 ILE E O 1
ATOM 10816 N N . SER E 1 32 ? 199.55300 203.46300 200.97900 1.000 61.25911 32 SER E N 1
ATOM 10817 C CA . SER E 1 32 ? 199.46400 204.68800 200.19300 1.000 62.76308 32 SER E CA 1
ATOM 10818 C C . SER E 1 32 ? 200.83700 205.14100 199.71800 1.000 62.33225 32 SER E C 1
ATOM 10819 O O . SER E 1 32 ? 200.97300 205.66800 198.61100 1.000 67.29089 32 SER E O 1
ATOM 10822 N N . ILE E 1 33 ? 201.86500 204.95200 200.54600 1.000 57.33863 33 ILE E N 1
ATOM 10823 C CA . ILE E 1 33 ? 203.22400 205.30700 200.13900 1.000 59.49265 33 ILE E CA 1
ATOM 10824 C C . ILE E 1 33 ? 203.67400 204.43000 198.97200 1.000 63.30454 33 ILE E C 1
ATOM 10825 O O . ILE E 1 33 ? 204.25900 204.91500 197.99400 1.000 62.08981 33 ILE E O 1
ATOM 10830 N N . VAL E 1 34 ? 203.38400 203.12800 199.04600 1.000 61.61675 34 VAL E N 1
ATOM 10831 C CA . VAL E 1 34 ? 203.76500 202.22600 197.95700 1.000 59.85380 34 VAL E CA 1
ATOM 10832 C C . VAL E 1 34 ? 202.97300 202.54500 196.68900 1.000 60.50512 34 VAL E C 1
ATOM 10833 O O . VAL E 1 34 ? 203.50600 202.49500 195.57200 1.000 63.68443 34 VAL E O 1
ATOM 10837 N N . MET E 1 35 ? 201.69300 202.89100 196.84200 1.000 56.91768 35 MET E N 1
ATOM 10838 C CA . MET E 1 35 ? 200.88500 203.30100 195.69700 1.000 51.27929 35 MET E CA 1
ATOM 10839 C C . MET E 1 35 ? 201.41100 204.59100 195.07600 1.000 54.58666 35 MET E C 1
ATOM 10840 O O . MET E 1 35 ? 201.38300 204.75800 193.85200 1.000 63.40827 35 MET E O 1
ATOM 10845 N N . LEU E 1 36 ? 201.86300 205.52900 195.90900 1.000 53.14587 36 LEU E N 1
ATOM 10846 C CA . LEU E 1 36 ? 202.44500 206.76100 195.39100 1.000 54.93270 36 LEU E CA 1
ATOM 10847 C C . LEU E 1 36 ? 203.75200 206.47800 194.66600 1.000 59.28860 36 LEU E C 1
ATOM 10848 O O . LEU E 1 36 ? 204.08600 207.15100 193.68500 1.000 63.26562 36 LEU E O 1
ATOM 10853 N N . MET E 1 37 ? 204.50800 205.48600 195.14100 1.000 58.16073 37 MET E N 1
ATOM 10854 C CA . MET E 1 37 ? 205.69200 205.04100 194.41200 1.000 59.25178 37 MET E CA 1
ATOM 10855 C C . MET E 1 37 ? 205.31100 204.47100 193.05000 1.000 58.02910 37 MET E C 1
ATOM 10856 O O . MET E 1 37 ? 205.99400 204.72400 192.04900 1.000 55.90881 37 MET E O 1
ATOM 10861 N N . ILE E 1 38 ? 204.22200 203.69800 193.00000 1.000 51.33570 38 ILE E N 1
ATOM 10862 C CA . ILE E 1 38 ? 203.68900 203.20900 191.72700 1.000 45.50407 38 ILE E CA 1
ATOM 10863 C C . ILE E 1 38 ? 203.36500 204.37500 190.80400 1.000 48.05494 38 ILE E C 1
ATOM 10864 O O . ILE E 1 38 ? 203.71700 204.37300 189.61900 1.000 56.22987 38 ILE E O 1
ATOM 10869 N N . ALA E 1 39 ? 202.67700 205.38400 191.34200 1.000 48.13318 39 ALA E N 1
ATOM 10870 C CA . ALA E 1 39 ? 202.27000 206.53400 190.54100 1.000 49.47110 39 ALA E CA 1
ATOM 10871 C C . ALA E 1 39 ? 203.47900 207.29100 190.01000 1.000 49.52671 39 ALA E C 1
ATOM 10872 O O . ALA E 1 39 ? 203.50900 207.68200 188.84100 1.000 53.91601 39 ALA E O 1
ATOM 10874 N N . VAL E 1 40 ? 204.49300 207.49300 190.85300 1.000 45.31935 40 VAL E N 1
ATOM 10875 C CA . VAL E 1 40 ? 205.68400 208.22800 190.43200 1.000 44.98235 40 VAL E CA 1
ATOM 10876 C C . VAL E 1 40 ? 206.44300 207.45000 189.36300 1.000 51.19819 40 VAL E C 1
ATOM 10877 O O . VAL E 1 40 ? 206.86200 208.01200 188.34300 1.000 50.28141 40 VAL E O 1
ATOM 10881 N N . PHE E 1 41 ? 206.61900 206.14100 189.57300 1.000 47.65664 41 PHE E N 1
ATOM 10882 C CA . PHE E 1 41 ? 207.34200 205.32000 188.60400 1.000 48.51202 41 PHE E CA 1
ATOM 10883 C C . PHE E 1 41 ? 206.61800 205.29200 187.26200 1.000 51.82363 41 PHE E C 1
ATOM 10884 O O . PHE E 1 41 ? 207.22800 205.51200 186.20500 1.000 59.23839 41 PHE E O 1
ATOM 10892 N N . GLY E 1 42 ? 205.30600 205.05200 187.29100 1.000 44.47193 42 GLY E N 1
ATOM 10893 C CA . GLY E 1 42 ? 204.53600 205.04100 186.06100 1.000 42.85752 42 GLY E CA 1
ATOM 10894 C C . GLY E 1 42 ? 204.49000 206.39700 185.38700 1.000 51.51028 42 GLY E C 1
ATOM 10895 O O . GLY E 1 42 ? 204.48000 206.48500 184.16100 1.000 56.94712 42 GLY E O 1
ATOM 10896 N N . GLY E 1 43 ? 204.46200 207.47200 186.17800 1.000 47.58574 43 GLY E N 1
ATOM 10897 C CA . GLY E 1 43 ? 204.45900 208.80400 185.60100 1.000 47.05647 43 GLY E CA 1
ATOM 10898 C C . GLY E 1 43 ? 205.76000 209.14200 184.90600 1.000 49.59559 43 GLY E C 1
ATOM 10899 O O . GLY E 1 43 ? 205.75800 209.72800 183.82300 1.000 55.55832 43 GLY E O 1
ATOM 10900 N N . THR E 1 44 ? 206.89100 208.78000 185.51800 1.000 43.88715 44 THR E N 1
ATOM 10901 C CA . THR E 1 44 ? 208.17800 208.99400 184.86200 1.000 51.74384 44 THR E CA 1
ATOM 10902 C C . THR E 1 44 ? 208.29000 208.16100 183.59200 1.000 54.31475 44 THR E C 1
ATOM 10903 O O . THR E 1 44 ? 208.79800 208.63700 182.57000 1.000 55.38011 44 THR E O 1
ATOM 10907 N N . LEU E 1 45 ? 207.81400 206.91200 183.63200 1.000 53.08126 45 LEU E N 1
ATOM 10908 C CA . LEU E 1 45 ? 207.87200 206.08500 182.42900 1.000 49.84547 45 LEU E CA 1
ATOM 10909 C C . LEU E 1 45 ? 206.95100 206.61600 181.33400 1.000 50.22483 45 LEU E C 1
ATOM 10910 O O . LEU E 1 45 ? 207.31200 206.59400 180.15300 1.000 50.52305 45 LEU E O 1
ATOM 10915 N N . GLN E 1 46 ? 205.76000 207.09500 181.70300 1.000 47.48809 46 GLN E N 1
ATOM 10916 C CA . GLN E 1 46 ? 204.85400 207.67100 180.71400 1.000 47.95478 46 GLN E CA 1
ATOM 10917 C C . GLN E 1 46 ? 205.41300 208.95400 180.12200 1.000 58.10429 46 GLN E C 1
ATOM 10918 O O . GLN E 1 46 ? 205.31500 209.18100 178.91000 1.000 57.50328 46 GLN E O 1
ATOM 10924 N N . VAL E 1 47 ? 205.98200 209.81800 180.96300 1.000 61.52208 47 VAL E N 1
ATOM 10925 C CA . VAL E 1 47 ? 206.52600 211.07300 180.46900 1.000 56.13922 47 VAL E CA 1
ATOM 10926 C C . VAL E 1 47 ? 207.71400 210.81500 179.55900 1.000 55.88978 47 VAL E C 1
ATOM 10927 O O . VAL E 1 47 ? 207.76300 211.32800 178.43800 1.000 58.54365 47 VAL E O 1
ATOM 10931 N N . THR E 1 48 ? 208.65700 209.97800 179.98800 1.000 56.51704 48 THR E N 1
ATOM 10932 C CA . THR E 1 48 ? 209.90700 209.79400 179.26100 1.000 60.15187 48 THR E CA 1
ATOM 10933 C C . THR E 1 48 ? 209.78000 208.81100 178.10100 1.000 63.48301 48 THR E C 1
ATOM 10934 O O . THR E 1 48 ? 210.02300 209.17700 176.94800 1.000 64.89075 48 THR E O 1
ATOM 10938 N N . GLN E 1 49 ? 209.39900 207.56600 178.38200 1.000 65.80891 49 GLN E N 1
ATOM 10939 C CA . GLN E 1 49 ? 209.57800 206.48000 177.42800 1.000 68.12953 49 GLN E CA 1
ATOM 10940 C C . GLN E 1 49 ? 208.28400 205.94400 176.82700 1.000 67.35879 49 GLN E C 1
ATOM 10941 O O . GLN E 1 49 ? 208.34300 205.00100 176.03300 1.000 69.22394 49 GLN E O 1
ATOM 10947 N N . ASP E 1 50 ? 207.12500 206.49400 177.17800 1.000 52.91724 50 ASP E N 1
ATOM 10948 C CA . ASP E 1 50 ? 205.88200 205.98600 176.60800 1.000 51.39550 50 ASP E CA 1
ATOM 10949 C C . ASP E 1 50 ? 205.73500 206.47600 175.17600 1.000 55.72991 50 ASP E C 1
ATOM 10950 O O . ASP E 1 50 ? 205.79100 207.68200 174.91200 1.000 63.43802 50 ASP E O 1
ATOM 10955 N N . LYS E 1 51 ? 205.53900 205.54000 174.25700 1.000 46.48552 51 LYS E N 1
ATOM 10956 C CA . LYS E 1 51 ? 205.40300 205.85100 172.84300 1.000 48.19967 51 LYS E CA 1
ATOM 10957 C C . LYS E 1 51 ? 204.70200 204.67800 172.17700 1.000 49.31503 51 LYS E C 1
ATOM 10958 O O . LYS E 1 51 ? 204.34200 203.69400 172.82600 1.000 50.98551 51 LYS E O 1
ATOM 10964 N N . MET E 1 52 ? 204.50100 204.79800 170.87200 1.000 38.34077 52 MET E N 1
ATOM 10965 C CA . MET E 1 52 ? 204.07700 203.68600 170.03800 1.000 31.22739 52 MET E CA 1
ATOM 10966 C C . MET E 1 52 ? 205.04100 203.61300 168.86900 1.000 42.48875 52 MET E C 1
ATOM 10967 O O . MET E 1 52 ? 205.52500 204.64800 168.40300 1.000 57.14599 52 MET E O 1
ATOM 10972 N N . ILE E 1 53 ? 205.34300 202.40100 168.41500 1.000 23.53539 53 ILE E N 1
ATOM 10973 C CA . ILE E 1 53 ? 206.18700 202.21400 167.23700 1.000 19.98903 53 ILE E CA 1
ATOM 10974 C C . ILE E 1 53 ? 205.30000 201.56300 166.18200 1.000 26.20773 53 ILE E C 1
ATOM 10975 O O . ILE E 1 53 ? 205.13100 200.34600 166.13400 1.000 34.88117 53 ILE E O 1
ATOM 10980 N N . CYS E 1 54 ? 204.72100 202.40100 165.33000 1.000 30.61488 54 CYS E N 1
ATOM 10981 C CA . CYS E 1 54 ? 203.72100 201.98200 164.36200 1.000 22.81528 54 CYS E CA 1
ATOM 10982 C C . CYS E 1 54 ? 204.37600 201.75000 163.01100 1.000 32.87324 54 CYS E C 1
ATOM 10983 O O . CYS E 1 54 ? 205.13200 202.59700 162.52700 1.000 43.77260 54 CYS E O 1
ATOM 10986 N N . LEU E 1 55 ? 204.08000 200.60500 162.40900 1.000 32.19886 55 LEU E N 1
ATOM 10987 C CA . LEU E 1 55 ? 204.51400 200.29700 161.06700 1.000 29.11659 55 LEU E CA 1
ATOM 10988 C C . LEU E 1 55 ? 203.28700 200.10300 160.18800 1.000 32.29479 55 LEU E C 1
ATOM 10989 O O . LEU E 1 55 ? 202.32000 199.46200 160.62000 1.000 41.80854 55 LEU E O 1
ATOM 10994 N N . PRO E 1 56 ? 203.26700 200.65900 158.98000 1.000 23.24737 56 PRO E N 1
ATOM 10995 C CA . PRO E 1 56 ? 202.08400 200.51400 158.12700 1.000 32.21486 56 PRO E CA 1
ATOM 10996 C C . PRO E 1 56 ? 201.90000 199.09000 157.63300 1.000 43.12272 56 PRO E C 1
ATOM 10997 O O . PRO E 1 56 ? 202.86200 198.35000 157.41800 1.000 56.69333 56 PRO E O 1
ATOM 11001 N N . CYS E 1 57 ? 200.63800 198.71400 157.44700 1.000 53.14753 57 CYS E N 1
ATOM 11002 C CA . CYS E 1 57 ? 200.28300 197.43200 156.85000 1.000 56.13711 57 CYS E CA 1
ATOM 11003 C C . CYS E 1 57 ? 200.21200 197.62200 155.34000 1.000 62.14702 57 CYS E C 1
ATOM 11004 O O . CYS E 1 57 ? 199.34000 198.33900 154.83900 1.000 61.29638 57 CYS E O 1
ATOM 11007 N N . LYS E 1 58 ? 201.14400 196.99300 154.62000 1.000 69.19589 58 LYS E N 1
ATOM 11008 C CA . LYS E 1 58 ? 201.22100 197.16800 153.17200 1.000 65.71508 58 LYS E CA 1
ATOM 11009 C C . LYS E 1 58 ? 199.97600 196.63000 152.48100 1.000 69.77793 58 LYS E C 1
ATOM 11010 O O . LYS E 1 58 ? 199.46500 197.23900 151.53500 1.000 71.83052 58 LYS E O 1
ATOM 11016 N N . TRP E 1 59 ? 199.47600 195.48700 152.93500 1.000 97.50876 59 TRP E N 1
ATOM 11017 C CA . TRP E 1 59 ? 198.32600 194.84400 152.31100 1.000 99.76700 59 TRP E CA 1
ATOM 11018 C C . TRP E 1 59 ? 197.09600 195.11200 153.16900 1.000 104.98122 59 TRP E C 1
ATOM 11019 O O . TRP E 1 59 ? 196.94800 194.53900 154.25400 1.000 105.88331 59 TRP E O 1
ATOM 11030 N N . VAL E 1 60 ? 196.21600 195.98300 152.68600 1.000 124.49714 60 VAL E N 1
ATOM 11031 C CA . VAL E 1 60 ? 195.01900 196.39100 153.41100 1.000 124.21605 60 VAL E CA 1
ATOM 11032 C C . VAL E 1 60 ? 193.80500 195.88600 152.64400 1.000 126.40688 60 VAL E C 1
ATOM 11033 O O . VAL E 1 60 ? 193.62900 196.20700 151.46200 1.000 124.19872 60 VAL E O 1
ATOM 11037 N N . THR E 1 61 ? 192.97000 195.09600 153.31600 1.000 148.25471 61 THR E N 1
ATOM 11038 C CA . THR E 1 61 ? 191.73300 194.57600 152.74300 1.000 148.47482 61 THR E CA 1
ATOM 11039 C C . THR E 1 61 ? 190.58200 194.99100 153.65000 1.000 147.42078 61 THR E C 1
ATOM 11040 O O . THR E 1 61 ? 190.40400 194.41900 154.73100 1.000 147.88101 61 THR E O 1
ATOM 11044 N N . LYS E 1 62 ? 189.81400 195.98600 153.20400 1.000 149.36851 62 LYS E N 1
ATOM 11045 C CA . LYS E 1 62 ? 188.66600 196.52700 153.93400 1.000 150.91402 62 LYS E CA 1
ATOM 11046 C C . LYS E 1 62 ? 189.07500 197.01900 155.32300 1.000 151.17926 62 LYS E C 1
ATOM 11047 O O . LYS E 1 62 ? 188.52000 196.61500 156.34800 1.000 150.96714 62 LYS E O 1
ATOM 11053 N N . ASP E 1 63 ? 190.06900 197.91200 155.32800 1.000 136.96943 63 ASP E N 1
ATOM 11054 C CA . ASP E 1 63 ? 190.61400 198.52300 156.54400 1.000 137.01683 63 ASP E CA 1
ATOM 11055 C C . ASP E 1 63 ? 191.09000 197.46500 157.53900 1.000 137.44962 63 ASP E C 1
ATOM 11056 O O . ASP E 1 63 ? 190.86500 197.56000 158.74800 1.000 134.06677 63 ASP E O 1
ATOM 11061 N N . SER E 1 64 ? 191.76000 196.44300 157.01300 1.000 149.58713 64 SER E N 1
ATOM 11062 C CA . SER E 1 64 ? 192.31000 195.38000 157.83900 1.000 148.73983 64 SER E CA 1
ATOM 11063 C C . SER E 1 64 ? 193.62300 194.91300 157.23100 1.000 147.96797 64 SER E C 1
ATOM 11064 O O . SER E 1 64 ? 193.76400 194.84000 156.00700 1.000 144.31812 64 SER E O 1
ATOM 11067 N N . CYS E 1 65 ? 194.58300 194.59800 158.09800 1.000 134.02845 65 CYS E N 1
ATOM 11068 C CA . CYS E 1 65 ? 195.89000 194.10200 157.66600 1.000 131.56687 65 CYS E CA 1
ATOM 11069 C C . CYS E 1 65 ? 195.68700 192.71100 157.07900 1.000 131.78510 65 CYS E C 1
ATOM 11070 O O . CYS E 1 65 ? 195.36700 191.75200 157.78400 1.000 131.82269 65 CYS E O 1
ATOM 11073 N N . ASN E 1 66 ? 195.87100 192.61000 155.75900 1.000 136.01070 66 ASN E N 1
ATOM 11074 C CA . ASN E 1 66 ? 195.52500 191.38500 155.04200 1.000 137.76657 66 ASN E CA 1
ATOM 11075 C C . ASN E 1 66 ? 196.44100 190.22600 155.41800 1.000 138.01707 66 ASN E C 1
ATOM 11076 O O . ASN E 1 66 ? 196.00700 189.06800 155.42900 1.000 139.03639 66 ASN E O 1
ATOM 11081 N N . ASP E 1 67 ? 197.70700 190.52000 155.72100 1.000 140.68066 67 ASP E N 1
ATOM 11082 C CA . ASP E 1 67 ? 198.71800 189.51600 156.06000 1.000 141.87185 67 ASP E CA 1
ATOM 11083 C C . ASP E 1 67 ? 198.87000 188.49500 154.93000 1.000 141.90615 67 ASP E C 1
ATOM 11084 O O . ASP E 1 67 ? 198.57500 187.30700 155.07000 1.000 141.66489 67 ASP E O 1
ATOM 11089 N N . SER E 1 68 ? 199.33500 188.99300 153.78800 1.000 132.29610 68 SER E N 1
ATOM 11090 C CA . SER E 1 68 ? 199.56000 188.15000 152.62100 1.000 131.46263 68 SER E CA 1
ATOM 11091 C C . SER E 1 68 ? 200.82200 188.57600 151.87900 1.000 130.86172 68 SER E C 1
ATOM 11092 O O . SER E 1 68 ? 200.76100 189.01400 150.73100 1.000 130.35167 68 SER E O 1
ATOM 11095 N N . THR E 1 184 ? 213.99200 185.11200 146.11100 1.000 119.00024 92 THR E N 1
ATOM 11096 C CA . THR E 1 184 ? 214.48900 183.94100 146.82400 1.000 119.83621 92 THR E CA 1
ATOM 11097 C C . THR E 1 184 ? 214.72800 184.26100 148.29600 1.000 118.17905 92 THR E C 1
ATOM 11098 O O . THR E 1 184 ? 213.91600 183.91300 149.15500 1.000 115.91540 92 THR E O 1
ATOM 11102 N N . GLY E 1 185 ? 215.85000 184.91800 148.58000 1.000 103.49961 93 GLY E N 1
ATOM 11103 C CA . GLY E 1 185 ? 216.17300 185.33300 149.92400 1.000 101.39909 93 GLY E CA 1
ATOM 11104 C C . GLY E 1 185 ? 215.21000 186.38200 150.43900 1.000 103.05643 93 GLY E C 1
ATOM 11105 O O . GLY E 1 185 ? 214.69900 187.21100 149.68000 1.000 100.64428 93 GLY E O 1
ATOM 11106 N N . PRO E 1 186 ? 214.92700 186.35100 151.74100 1.000 87.51609 94 PRO E N 1
ATOM 11107 C CA . PRO E 1 186 ? 214.01300 187.34400 152.32000 1.000 81.91920 94 PRO E CA 1
ATOM 11108 C C . PRO E 1 186 ? 214.60200 188.74500 152.25100 1.000 80.74865 94 PRO E C 1
ATOM 11109 O O . PRO E 1 186 ? 215.79900 188.94600 152.46700 1.000 81.99861 94 PRO E O 1
ATOM 11113 N N . THR E 1 187 ? 213.74700 189.71600 151.94700 1.000 56.53124 95 THR E N 1
ATOM 11114 C CA . THR E 1 187 ? 214.14300 191.11100 151.85200 1.000 52.26496 95 THR E CA 1
ATOM 11115 C C . THR E 1 187 ? 213.13700 191.98100 152.59200 1.000 50.18713 95 THR E C 1
ATOM 11116 O O . THR E 1 187 ? 211.98100 191.59400 152.78900 1.000 59.28448 95 THR E O 1
ATOM 11120 N N . GLY E 1 188 ? 213.59400 193.15500 153.01600 1.000 34.71011 96 GLY E N 1
ATOM 11121 C CA . GLY E 1 188 ? 212.75100 194.02300 153.81000 1.000 35.33998 96 GLY E CA 1
ATOM 11122 C C . GLY E 1 188 ? 211.68800 194.71500 152.98000 1.000 35.38356 96 GLY E C 1
ATOM 11123 O O . GLY E 1 188 ? 211.83200 194.91600 151.77400 1.000 46.34065 96 GLY E O 1
ATOM 11124 N N . ILE E 1 189 ? 210.59900 195.08400 153.64700 1.000 35.54626 97 ILE E N 1
ATOM 11125 C CA . ILE E 1 189 ? 209.50800 195.80400 153.00000 1.000 35.04724 97 ILE E CA 1
ATOM 11126 C C . ILE E 1 189 ? 209.88100 197.27800 152.91900 1.000 40.50819 97 ILE E C 1
ATOM 11127 O O . ILE E 1 189 ? 210.27000 197.88600 153.92100 1.000 51.12894 97 ILE E O 1
ATOM 11132 N N . LYS E 1 190 ? 209.77100 197.85300 151.72400 1.000 36.08334 98 LYS E N 1
ATOM 11133 C CA . LYS E 1 190 ? 210.04000 199.27400 151.51600 1.000 37.96226 98 LYS E CA 1
ATOM 11134 C C . LYS E 1 190 ? 208.73800 200.03800 151.71700 1.000 48.31182 98 LYS E C 1
ATOM 11135 O O . LYS E 1 190 ? 207.82400 199.95900 150.89400 1.000 53.53480 98 LYS E O 1
ATOM 11141 N N . TYR E 1 191 ? 208.65100 200.78100 152.82000 1.000 36.51511 99 TYR E N 1
ATOM 11142 C CA . TYR E 1 191 ? 207.47400 201.59800 153.07600 1.000 28.12785 99 TYR E CA 1
ATOM 11143 C C . TYR E 1 191 ? 207.59200 203.00100 152.49900 1.000 42.47616 99 TYR E C 1
ATOM 11144 O O . TYR E 1 191 ? 206.57200 203.69000 152.38500 1.000 51.15825 99 TYR E O 1
ATOM 11153 N N . ASP E 1 192 ? 208.80400 203.42800 152.13700 1.000 41.09389 100 ASP E N 1
ATOM 11154 C CA . ASP E 1 192 ? 209.05700 204.74100 151.53400 1.000 33.36060 100 ASP E CA 1
ATOM 11155 C C . ASP E 1 192 ? 208.55300 205.87800 152.42000 1.000 41.22260 100 ASP E C 1
ATOM 11156 O O . ASP E 1 192 ? 208.01700 206.87700 151.93700 1.000 57.56121 100 ASP E O 1
ATOM 11161 N N . LEU E 1 193 ? 208.73100 205.72900 153.72900 1.000 28.56430 101 LEU E N 1
ATOM 11162 C CA . LEU E 1 193 ? 208.33800 206.73800 154.70000 1.000 26.44746 101 LEU E CA 1
ATOM 11163 C C . LEU E 1 193 ? 209.57200 207.30600 155.38300 1.000 35.24805 101 LEU E C 1
ATOM 11164 O O . LEU E 1 193 ? 210.50000 206.56700 155.72500 1.000 41.79436 101 LEU E O 1
ATOM 11169 N N . ASP E 1 194 ? 209.57800 208.62100 155.57800 1.000 43.98356 102 ASP E N 1
ATOM 11170 C CA . ASP E 1 194 ? 210.64400 209.27000 156.31900 1.000 33.18862 102 ASP E CA 1
ATOM 11171 C C . ASP E 1 194 ? 210.50600 208.96700 157.80700 1.000 37.81108 102 ASP E C 1
ATOM 11172 O O . ASP E 1 194 ? 209.51300 208.39700 158.26400 1.000 49.33320 102 ASP E O 1
ATOM 11177 N N . ARG E 1 195 ? 211.52800 209.35700 158.57100 1.000 43.40721 103 ARG E N 1
ATOM 11178 C CA . ARG E 1 195 ? 211.44900 209.21900 160.02000 1.000 44.45005 103 ARG E CA 1
ATOM 11179 C C . ARG E 1 195 ? 210.35400 210.10600 160.59500 1.000 46.07646 103 ARG E C 1
ATOM 11180 O O . ARG E 1 195 ? 209.68100 209.72100 161.55900 1.000 61.06069 103 ARG E O 1
ATOM 11188 N N . HIS E 1 196 ? 210.14200 211.28100 160.00300 1.000 45.76250 104 HIS E N 1
ATOM 11189 C CA . HIS E 1 196 ? 209.14200 212.19500 160.53300 1.000 42.97064 104 HIS E CA 1
ATOM 11190 C C . HIS E 1 196 ? 207.72300 211.75000 160.21600 1.000 47.39548 104 HIS E C 1
ATOM 11191 O O . HIS E 1 196 ? 206.81800 211.98200 161.02200 1.000 62.03041 104 HIS E O 1
ATOM 11198 N N . GLN E 1 197 ? 207.50300 211.11400 159.06400 1.000 36.55105 105 GLN E N 1
ATOM 11199 C CA . GLN E 1 197 ? 206.19900 210.51100 158.81400 1.000 28.67283 105 GLN E CA 1
ATOM 11200 C C . GLN E 1 197 ? 205.92300 209.37900 159.79200 1.000 35.47425 105 GLN E C 1
ATOM 11201 O O . GLN E 1 197 ? 204.78700 209.22200 160.25200 1.000 54.39031 105 GLN E O 1
ATOM 11207 N N . TYR E 1 198 ? 206.95000 208.59800 160.13200 1.000 26.49619 106 TYR E N 1
ATOM 11208 C CA . TYR E 1 198 ? 206.79800 207.57500 161.16000 1.000 17.79378 106 TYR E CA 1
ATOM 11209 C C . TYR E 1 198 ? 206.45500 208.19500 162.50700 1.000 29.77617 106 TYR E C 1
ATOM 11210 O O . TYR E 1 198 ? 205.59900 207.67600 163.23000 1.000 46.28505 106 TYR E O 1
ATOM 11219 N N . ASN E 1 199 ? 207.10700 209.30600 162.86100 1.000 38.68294 107 ASN E N 1
ATOM 11220 C CA . ASN E 1 199 ? 206.80000 209.97900 164.12000 1.000 32.99993 107 ASN E CA 1
ATOM 11221 C C . ASN E 1 199 ? 205.37800 210.52500 164.12500 1.000 41.34645 107 ASN E C 1
ATOM 11222 O O . ASN E 1 199 ? 204.68500 210.46300 165.14700 1.000 52.24153 107 ASN E O 1
ATOM 11227 N N . TYR E 1 200 ? 204.93100 211.07200 162.99300 1.000 56.54751 108 TYR E N 1
ATOM 11228 C CA . TYR E 1 200 ? 203.56100 211.56500 162.88500 1.000 52.67101 108 TYR E CA 1
ATOM 11229 C C . TYR E 1 200 ? 202.55700 210.43200 163.04900 1.000 57.04891 108 TYR E C 1
ATOM 11230 O O . TYR E 1 200 ? 201.54700 210.58000 163.74700 1.000 66.43558 108 TYR E O 1
ATOM 11239 N N . VAL E 1 201 ? 202.82300 209.29000 162.41200 1.000 42.79964 109 VAL E N 1
ATOM 11240 C CA . VAL E 1 201 ? 201.93700 208.13400 162.53600 1.000 31.56274 109 VAL E CA 1
ATOM 11241 C C . VAL E 1 201 ? 201.90400 207.64600 163.97900 1.000 43.54461 109 VAL E C 1
ATOM 11242 O O . VAL E 1 201 ? 200.83800 207.32900 164.52200 1.000 53.88921 109 VAL E O 1
ATOM 11246 N N . ASP E 1 202 ? 203.07400 207.59500 164.62300 1.000 48.34682 110 ASP E N 1
ATOM 11247 C CA . ASP E 1 202 ? 203.14800 207.17100 166.01700 1.000 40.34706 110 ASP E CA 1
ATOM 11248 C C . ASP E 1 202 ? 202.34700 208.09500 166.92200 1.000 47.39020 110 ASP E C 1
ATOM 11249 O O . ASP E 1 202 ? 201.57900 207.62900 167.76900 1.000 59.27797 110 ASP E O 1
ATOM 11254 N N . ALA E 1 203 ? 202.50600 209.41000 166.74800 1.000 40.95785 111 ALA E N 1
ATOM 11255 C CA . ALA E 1 203 ? 201.78400 210.36300 167.58500 1.000 32.25580 111 ALA E CA 1
ATOM 11256 C C . ALA E 1 203 ? 200.28300 210.28000 167.35500 1.000 37.54527 111 ALA E C 1
ATOM 11257 O O . ALA E 1 203 ? 199.50400 210.28100 168.31500 1.000 47.32135 111 ALA E O 1
ATOM 11259 N N . VAL E 1 204 ? 199.85800 210.18600 166.09200 1.000 38.48914 112 VAL E N 1
ATOM 11260 C CA . VAL E 1 204 ? 198.43200 210.14100 165.78800 1.000 33.58066 112 VAL E CA 1
ATOM 11261 C C . VAL E 1 204 ? 197.80000 208.86800 166.33800 1.000 37.36531 112 VAL E C 1
ATOM 11262 O O . VAL E 1 204 ? 196.71500 208.90900 166.92900 1.000 44.38727 112 VAL E O 1
ATOM 11266 N N . CYS E 1 205 ? 198.46900 207.72200 166.18000 1.000 31.24890 113 CYS E N 1
ATOM 11267 C CA . CYS E 1 205 ? 197.88600 206.47700 166.66700 1.000 31.55864 113 CYS E CA 1
ATOM 11268 C C . CYS E 1 205 ? 197.93400 206.38500 168.18700 1.000 44.43922 113 CYS E C 1
ATOM 11269 O O . CYS E 1 205 ? 196.99900 205.85300 168.79700 1.000 55.70530 113 CYS E O 1
ATOM 11272 N N . TYR E 1 206 ? 198.98700 206.91600 168.81600 1.000 37.66463 114 TYR E N 1
ATOM 11273 C CA . TYR E 1 206 ? 199.04000 206.98600 170.27200 1.000 29.78790 114 TYR E CA 1
ATOM 11274 C C . TYR E 1 206 ? 197.92700 207.86900 170.81600 1.000 34.05488 114 TYR E C 1
ATOM 11275 O O . TYR E 1 206 ? 197.32700 207.56300 171.85300 1.000 47.12343 114 TYR E O 1
ATOM 11284 N N . GLU E 1 207 ? 197.64200 208.97700 170.13100 1.000 38.23126 115 GLU E N 1
ATOM 11285 C CA . GLU E 1 207 ? 196.57700 209.86500 170.57700 1.000 37.81849 115 GLU E CA 1
ATOM 11286 C C . GLU E 1 207 ? 195.20500 209.23500 170.38300 1.000 39.39587 115 GLU E C 1
ATOM 11287 O O . GLU E 1 207 ? 194.37500 209.25100 171.29900 1.000 49.47952 115 GLU E O 1
ATOM 11293 N N . ASN E 1 208 ? 194.94900 208.66400 169.20800 1.000 35.11511 116 ASN E N 1
ATOM 11294 C CA . ASN E 1 208 ? 193.61000 208.22800 168.84000 1.000 39.56831 116 ASN E CA 1
ATOM 11295 C C . ASN E 1 208 ? 193.30300 206.79500 169.25600 1.000 43.81719 116 ASN E C 1
ATOM 11296 O O . ASN E 1 208 ? 192.35200 206.56400 170.00600 1.000 50.50478 116 ASN E O 1
ATOM 11301 N N . ARG E 1 209 ? 194.08400 205.82400 168.78800 1.000 31.46455 117 ARG E N 1
ATOM 11302 C CA . ARG E 1 209 ? 193.70700 204.42300 168.91000 1.000 37.46129 117 ARG E CA 1
ATOM 11303 C C . ARG E 1 209 ? 194.40600 203.70900 170.05700 1.000 32.69069 117 ARG E C 1
ATOM 11304 O O . ARG E 1 209 ? 194.48900 202.47700 170.04500 1.000 39.79963 117 ARG E O 1
ATOM 11312 N N . LEU E 1 210 ? 194.90200 204.44200 171.04400 1.000 30.67109 118 LEU E N 1
ATOM 11313 C CA . LEU E 1 210 ? 195.36200 203.85600 172.29400 1.000 32.11569 118 LEU E CA 1
ATOM 11314 C C . LEU E 1 210 ? 194.35900 204.19900 173.38400 1.000 43.99072 118 LEU E C 1
ATOM 11315 O O . LEU E 1 210 ? 193.92700 205.35100 173.49300 1.000 42.27050 118 LEU E O 1
ATOM 11320 N N . HIS E 1 211 ? 193.98000 203.19700 174.17400 1.000 50.57100 119 HIS E N 1
ATOM 11321 C CA . HIS E 1 211 ? 192.95000 203.39200 175.18300 1.000 40.57304 119 HIS E CA 1
ATOM 11322 C C . HIS E 1 211 ? 193.43000 204.36400 176.25400 1.000 43.91762 119 HIS E C 1
ATOM 11323 O O . HIS E 1 211 ? 194.62300 204.45800 176.55000 1.000 50.92678 119 HIS E O 1
ATOM 11330 N N . TRP E 1 212 ? 192.47700 205.10300 176.82700 1.000 48.38848 120 TRP E N 1
ATOM 11331 C CA . TRP E 1 212 ? 192.82600 206.15500 177.77600 1.000 45.24809 120 TRP E CA 1
ATOM 11332 C C . TRP E 1 212 ? 193.41600 205.57900 179.05600 1.000 45.99649 120 TRP E C 1
ATOM 11333 O O . TRP E 1 212 ? 194.18300 206.25600 179.74900 1.000 53.05083 120 TRP E O 1
ATOM 11344 N N . PHE E 1 213 ? 193.05600 204.33900 179.39900 1.000 42.14475 121 PHE E N 1
ATOM 11345 C CA . PHE E 1 213 ? 193.61900 203.72300 180.59600 1.000 39.76229 121 PHE E CA 1
ATOM 11346 C C . PHE E 1 213 ? 195.11300 203.48000 180.44400 1.000 40.16935 121 PHE E C 1
ATOM 11347 O O . PHE E 1 213 ? 195.89600 203.82500 181.33500 1.000 46.96595 121 PHE E O 1
ATOM 11355 N N . ALA E 1 214 ? 195.53100 202.92200 179.30400 1.000 40.49713 122 ALA E N 1
ATOM 11356 C CA . ALA E 1 214 ? 196.94300 202.61700 179.09400 1.000 42.69706 122 ALA E CA 1
ATOM 11357 C C . ALA E 1 214 ? 197.79400 203.87900 179.04300 1.000 43.67230 122 ALA E C 1
ATOM 11358 O O . ALA E 1 214 ? 199.01600 203.80800 179.21400 1.000 49.69922 122 ALA E O 1
ATOM 11360 N N . LYS E 1 215 ? 197.17300 205.03300 178.81200 1.000 40.43155 123 LYS E N 1
ATOM 11361 C CA . LYS E 1 215 ? 197.88000 206.30400 178.80300 1.000 41.50572 123 LYS E CA 1
ATOM 11362 C C . LYS E 1 215 ? 197.88300 206.97600 180.17200 1.000 47.55888 123 LYS E C 1
ATOM 11363 O O . LYS E 1 215 ? 198.94800 207.35700 180.66700 1.000 51.32378 123 LYS E O 1
ATOM 11369 N N . TYR E 1 216 ? 196.72200 207.10700 180.81400 1.000 47.72721 124 TYR E N 1
ATOM 11370 C CA . TYR E 1 216 ? 196.60000 207.86000 182.05600 1.000 40.51223 124 TYR E CA 1
ATOM 11371 C C . TYR E 1 216 ? 196.42200 206.96900 183.28100 1.000 45.47261 124 TYR E C 1
ATOM 11372 O O . TYR E 1 216 ? 195.80000 207.39200 184.26000 1.000 51.76822 124 TYR E O 1
ATOM 11381 N N . PHE E 1 217 ? 196.93900 205.74100 183.24700 1.000 49.00118 125 PHE E N 1
ATOM 11382 C CA . PHE E 1 217 ? 196.96600 204.92400 184.45800 1.000 43.78589 125 PHE E CA 1
ATOM 11383 C C . PHE E 1 217 ? 197.77700 205.54600 185.59500 1.000 50.01085 125 PHE E C 1
ATOM 11384 O O . PHE E 1 217 ? 197.25000 205.61800 186.72000 1.000 55.22618 125 PHE E O 1
ATOM 11392 N N . PRO E 1 218 ? 199.03200 205.99800 185.40200 1.000 41.38823 126 PRO E N 1
ATOM 11393 C CA . PRO E 1 218 ? 199.75700 206.57600 186.54900 1.000 41.60996 126 PRO E CA 1
ATOM 11394 C C . PRO E 1 218 ? 199.11900 207.83500 187.10900 1.000 47.73896 126 PRO E C 1
ATOM 11395 O O . PRO E 1 218 ? 199.17100 208.05700 188.32300 1.000 51.43083 126 PRO E O 1
ATOM 11399 N N . TYR E 1 219 ? 198.51200 208.66600 186.26200 1.000 45.98056 127 TYR E N 1
ATOM 11400 C CA . TYR E 1 219 ? 197.87900 209.88300 186.75900 1.000 40.31118 127 TYR E CA 1
ATOM 11401 C C . TYR E 1 219 ? 196.62100 209.56500 187.55500 1.000 37.33157 127 TYR E C 1
ATOM 11402 O O . TYR E 1 219 ? 196.34300 210.21000 188.57400 1.000 49.60607 127 TYR E O 1
ATOM 11411 N N . LEU E 1 220 ? 195.85300 208.56600 187.11100 1.000 28.30588 128 LEU E N 1
ATOM 11412 C CA . LEU E 1 220 ? 194.71100 208.10900 187.89300 1.000 29.67995 128 LEU E CA 1
ATOM 11413 C C . LEU E 1 220 ? 195.15800 207.54800 189.23500 1.000 41.81781 128 LEU E C 1
ATOM 11414 O O . LEU E 1 220 ? 194.52200 207.80100 190.26600 1.000 53.85386 128 LEU E O 1
ATOM 11419 N N . VAL E 1 221 ? 196.26000 206.79200 189.24200 1.000 39.27147 129 VAL E N 1
ATOM 11420 C CA . VAL E 1 221 ? 196.79700 206.27100 190.49800 1.000 42.59098 129 VAL E CA 1
ATOM 11421 C C . VAL E 1 221 ? 197.20800 207.41500 191.41500 1.000 43.68816 129 VAL E C 1
ATOM 11422 O O . VAL E 1 221 ? 196.92200 207.39900 192.61600 1.000 39.98704 129 VAL E O 1
ATOM 11426 N N . LEU E 1 222 ? 197.87500 208.42900 190.86000 1.000 46.42826 130 LEU E N 1
ATOM 11427 C CA . LEU E 1 222 ? 198.30700 209.57800 191.65100 1.000 40.08039 130 LEU E CA 1
ATOM 11428 C C . LEU E 1 222 ? 197.12000 210.31000 192.26600 1.000 38.97199 130 LEU E C 1
ATOM 11429 O O . LEU E 1 222 ? 197.14000 210.67200 193.44800 1.000 47.58644 130 LEU E O 1
ATOM 11434 N N . LEU E 1 223 ? 196.07100 210.52800 191.47000 1.000 33.43753 131 LEU E N 1
ATOM 11435 C CA . LEU E 1 223 ? 194.87200 211.18900 191.97700 1.000 33.27515 131 LEU E CA 1
ATOM 11436 C C . LEU E 1 223 ? 194.21900 210.36700 193.08200 1.000 40.09603 131 LEU E C 1
ATOM 11437 O O . LEU E 1 223 ? 193.79500 210.91000 194.11200 1.000 51.80907 131 LEU E O 1
ATOM 11442 N N . HIS E 1 224 ? 194.14100 209.04800 192.89000 1.000 38.21678 132 HIS E N 1
ATOM 11443 C CA . HIS E 1 224 ? 193.52400 208.18600 193.89200 1.000 39.85982 132 HIS E CA 1
ATOM 11444 C C . HIS E 1 224 ? 194.32200 208.18000 195.19100 1.000 45.30480 132 HIS E C 1
ATOM 11445 O O . HIS E 1 224 ? 193.74200 208.21400 196.28200 1.000 52.95408 132 HIS E O 1
ATOM 11452 N N . THR E 1 225 ? 195.65500 208.14700 195.09600 1.000 44.69515 133 THR E N 1
ATOM 11453 C CA . THR E 1 225 ? 196.48300 208.19600 196.29900 1.000 47.64905 133 THR E CA 1
ATOM 11454 C C . THR E 1 225 ? 196.35100 209.53200 197.01000 1.000 48.24183 133 THR E C 1
ATOM 11455 O O . THR E 1 225 ? 196.33900 209.58200 198.24400 1.000 50.57624 133 THR E O 1
ATOM 11459 N N . LEU E 1 226 ? 196.28000 210.62900 196.25300 1.000 38.75727 134 LEU E N 1
ATOM 11460 C CA . LEU E 1 226 ? 196.11900 211.93300 196.88700 1.000 33.36340 134 LEU E CA 1
ATOM 11461 C C . LEU E 1 226 ? 194.78100 212.03200 197.60800 1.000 38.46242 134 LEU E C 1
ATOM 11462 O O . LEU E 1 226 ? 194.71000 212.56700 198.72000 1.000 50.27874 134 LEU E O 1
ATOM 11467 N N . ILE E 1 227 ? 193.71600 211.49700 197.00600 1.000 33.17619 135 ILE E N 1
ATOM 11468 C CA . ILE E 1 227 ? 192.41600 211.50900 197.67300 1.000 36.62328 135 ILE E CA 1
ATOM 11469 C C . ILE E 1 227 ? 192.43600 210.61600 198.91100 1.000 42.22582 135 ILE E C 1
ATOM 11470 O O . ILE E 1 227 ? 191.88000 210.97400 199.95700 1.000 52.37294 135 ILE E O 1
ATOM 11475 N N . PHE E 1 228 ? 193.08000 209.44800 198.82000 1.000 45.12795 136 PHE E N 1
ATOM 11476 C CA . PHE E 1 228 ? 193.17400 208.55300 199.97200 1.000 47.09865 136 PHE E CA 1
ATOM 11477 C C . PHE E 1 228 ? 193.95700 209.19500 201.11200 1.000 48.31076 136 PHE E C 1
ATOM 11478 O O . PHE E 1 228 ? 193.58500 209.06900 202.28300 1.000 51.19596 136 PHE E O 1
ATOM 11486 N N . LEU E 1 229 ? 195.05200 209.88400 200.78500 1.000 45.34453 137 LEU E N 1
ATOM 11487 C CA . LEU E 1 229 ? 195.84700 210.55000 201.81100 1.000 47.58200 137 LEU E CA 1
ATOM 11488 C C . LEU E 1 229 ? 195.09600 211.72900 202.41300 1.000 50.52980 137 LEU E C 1
ATOM 11489 O O . LEU E 1 229 ? 195.22100 212.00700 203.61200 1.000 54.48192 137 LEU E O 1
ATOM 11494 N N . ALA E 1 230 ? 194.32200 212.44600 201.59400 1.000 47.63773 138 ALA E N 1
ATOM 11495 C CA . ALA E 1 230 ? 193.50300 213.53500 202.11300 1.000 46.16930 138 ALA E CA 1
ATOM 11496 C C . ALA E 1 230 ? 192.43400 213.00900 203.06100 1.000 48.48150 138 ALA E C 1
ATOM 11497 O O . ALA E 1 230 ? 192.16200 213.61400 204.10300 1.000 62.38374 138 ALA E O 1
ATOM 11499 N N . CYS E 1 231 ? 191.81600 211.87900 202.71400 1.000 45.54888 139 CYS E N 1
ATOM 11500 C CA . CYS E 1 231 ? 190.78700 211.30200 203.57400 1.000 44.71786 139 CYS E CA 1
ATOM 11501 C C . CYS E 1 231 ? 191.38600 210.75400 204.86400 1.000 49.76705 139 CYS E C 1
ATOM 11502 O O . CYS E 1 231 ? 190.79700 210.88900 205.94100 1.000 52.55896 139 CYS E O 1
ATOM 11505 N N . SER E 1 232 ? 192.56100 210.12900 204.77500 1.000 53.82366 140 SER E N 1
ATOM 11506 C CA . SER E 1 232 ? 193.16300 209.52700 205.96000 1.000 55.76834 140 SER E CA 1
ATOM 11507 C C . SER E 1 232 ? 193.67200 210.58000 206.93600 1.000 61.74227 140 SER E C 1
ATOM 11508 O O . SER E 1 232 ? 193.67700 210.34800 208.15000 1.000 67.70001 140 SER E O 1
ATOM 11511 N N . ASN E 1 233 ? 194.10400 211.73700 206.43300 1.000 60.09036 141 ASN E N 1
ATOM 11512 C CA . ASN E 1 233 ? 194.66800 212.79100 207.26700 1.000 61.03703 141 ASN E CA 1
ATOM 11513 C C . ASN E 1 233 ? 193.80400 214.04700 207.28700 1.000 60.21755 141 ASN E C 1
ATOM 11514 O O . ASN E 1 233 ? 194.32100 215.14600 207.50800 1.000 65.49110 141 ASN E O 1
ATOM 11519 N N . PHE E 1 234 ? 192.49700 213.90900 207.05400 1.000 61.32431 142 PHE E N 1
ATOM 11520 C CA . PHE E 1 234 ? 191.62200 215.07700 207.05500 1.000 62.46941 142 PHE E CA 1
ATOM 11521 C C . PHE E 1 234 ? 191.39700 215.60500 208.46500 1.000 72.32937 142 PHE E C 1
ATOM 11522 O O . PHE E 1 234 ? 191.43600 216.81900 208.69300 1.000 76.09411 142 PHE E O 1
ATOM 11530 N N . TRP E 1 235 ? 191.15500 214.70600 209.42200 1.000 81.94328 143 TRP E N 1
ATOM 11531 C CA . TRP E 1 235 ? 190.82200 215.13000 210.77800 1.000 77.15066 143 TRP E CA 1
ATOM 11532 C C . TRP E 1 235 ? 192.01500 215.75400 211.49100 1.000 73.15893 143 TRP E C 1
ATOM 11533 O O . TRP E 1 235 ? 191.83400 216.51300 212.45000 1.000 75.09648 143 TRP E O 1
ATOM 11544 N N . PHE E 1 236 ? 193.23600 215.45300 211.04700 1.000 75.80605 144 PHE E N 1
ATOM 11545 C CA . PHE E 1 236 ? 194.41200 216.09700 211.61500 1.000 77.17400 144 PHE E CA 1
ATOM 11546 C C . PHE E 1 236 ? 194.64100 217.49700 211.06300 1.000 81.33307 144 PHE E C 1
ATOM 11547 O O . PHE E 1 236 ? 195.43200 218.24900 211.64200 1.000 83.85010 144 PHE E O 1
ATOM 11555 N N . LYS E 1 237 ? 193.97900 217.86100 209.96800 1.000 80.02448 145 LYS E N 1
ATOM 11556 C CA . LYS E 1 237 ? 194.11800 219.17800 209.35900 1.000 76.45533 145 LYS E CA 1
ATOM 11557 C C . LYS E 1 237 ? 192.88000 220.04700 209.50800 1.000 76.22515 145 LYS E C 1
ATOM 11558 O O . LYS E 1 237 ? 192.99600 221.27400 209.52900 1.000 80.80861 145 LYS E O 1
ATOM 11564 N N . PHE E 1 238 ? 191.69900 219.44600 209.60700 1.000 73.64931 146 PHE E N 1
ATOM 11565 C CA . PHE E 1 238 ? 190.47400 220.20200 209.80400 1.000 74.61708 146 PHE E CA 1
ATOM 11566 C C . PHE E 1 238 ? 190.47100 220.81500 211.20400 1.000 80.01732 146 PHE E C 1
ATOM 11567 O O . PHE E 1 238 ? 190.52100 220.07200 212.19500 1.000 84.99440 146 PHE E O 1
ATOM 11575 N N . PRO E 1 239 ? 190.40400 222.14700 211.32600 1.000 79.53643 147 PRO E N 1
ATOM 11576 C CA . PRO E 1 239 ? 190.65900 222.78900 212.63200 1.000 75.92132 147 PRO E CA 1
ATOM 11577 C C . PRO E 1 239 ? 189.72000 222.38300 213.76000 1.000 74.12580 147 PRO E C 1
ATOM 11578 O O . PRO E 1 239 ? 190.16700 222.25900 214.90900 1.000 76.86778 147 PRO E O 1
ATOM 11582 N N . ARG E 1 240 ? 188.43500 222.16600 213.46700 1.000 75.14720 148 ARG E N 1
ATOM 11583 C CA . ARG E 1 240 ? 187.47400 221.86100 214.52500 1.000 79.94919 148 ARG E CA 1
ATOM 11584 C C . ARG E 1 240 ? 187.79600 220.53100 215.19800 1.000 80.90409 148 ARG E C 1
ATOM 11585 O O . ARG E 1 240 ? 187.77400 220.42400 216.42900 1.000 79.31046 148 ARG E O 1
ATOM 11593 N N . THR E 1 241 ? 188.10200 219.50500 214.40300 1.000 83.74572 149 THR E N 1
ATOM 11594 C CA . THR E 1 241 ? 188.50100 218.22600 214.98200 1.000 79.40508 149 THR E CA 1
ATOM 11595 C C . THR E 1 241 ? 189.94100 218.26500 215.47400 1.000 79.56060 149 THR E C 1
ATOM 11596 O O . THR E 1 241 ? 190.28300 217.59200 216.45300 1.000 86.89478 149 THR E O 1
ATOM 11600 N N . SER E 1 242 ? 190.79900 219.03800 214.80000 1.000 78.72847 150 SER E N 1
ATOM 11601 C CA . SER E 1 242 ? 192.20900 219.08500 215.17300 1.000 78.31327 150 SER E CA 1
ATOM 11602 C C . SER E 1 242 ? 192.39700 219.67700 216.56200 1.000 82.86825 150 SER E C 1
ATOM 11603 O O . SER E 1 242 ? 193.25700 219.22100 217.32200 1.000 85.65393 150 SER E O 1
ATOM 11606 N N . SER E 1 243 ? 191.60500 220.69400 216.91100 1.000 86.64387 151 SER E N 1
ATOM 11607 C CA . SER E 1 243 ? 191.70200 221.28500 218.24300 1.000 84.61672 151 SER E CA 1
ATOM 11608 C C . SER E 1 243 ? 191.34400 220.27000 219.32300 1.000 87.52028 151 SER E C 1
ATOM 11609 O O . SER E 1 243 ? 192.04800 220.14400 220.33300 1.000 90.83571 151 SER E O 1
ATOM 11612 N N . LYS E 1 244 ? 190.25600 219.52200 219.11400 1.000 89.02779 152 LYS E N 1
ATOM 11613 C CA . LYS E 1 244 ? 189.84800 218.51000 220.08400 1.000 87.01991 152 LYS E CA 1
ATOM 11614 C C . LYS E 1 244 ? 190.88900 217.40600 220.20300 1.000 85.92093 152 LYS E C 1
ATOM 11615 O O . LYS E 1 244 ? 191.21300 216.96500 221.31400 1.000 87.55160 152 LYS E O 1
ATOM 11621 N N . LEU E 1 245 ? 191.42500 216.94700 219.06800 1.000 92.50961 153 LEU E N 1
ATOM 11622 C CA . LEU E 1 245 ? 192.42700 215.88600 219.09700 1.000 95.11185 153 LEU E CA 1
ATOM 11623 C C . LEU E 1 245 ? 193.69700 216.35100 219.79600 1.000 96.32494 153 LEU E C 1
ATOM 11624 O O . LEU E 1 245 ? 194.28300 215.61300 220.59400 1.000 101.06682 153 LEU E O 1
ATOM 11629 N N . GLU E 1 246 ? 194.13400 217.58100 219.51100 1.000 100.93045 154 GLU E N 1
ATOM 11630 C CA . GLU E 1 246 ? 195.32600 218.12100 220.15600 1.000 100.88187 154 GLU E CA 1
ATOM 11631 C C . GLU E 1 246 ? 195.12000 218.26100 221.65700 1.000 103.40636 154 GLU E C 1
ATOM 11632 O O . GLU E 1 246 ? 196.00600 217.91800 222.44800 1.000 105.67589 154 GLU E O 1
ATOM 11638 N N . HIS E 1 247 ? 193.94600 218.74900 222.06900 1.000 107.62758 155 HIS E N 1
ATOM 11639 C CA . HIS E 1 247 ? 193.64800 218.88300 223.49200 1.000 107.50416 155 HIS E CA 1
ATOM 11640 C C . HIS E 1 247 ? 193.67200 217.52700 224.18700 1.000 108.67624 155 HIS E C 1
ATOM 11641 O O . HIS E 1 247 ? 194.30700 217.36200 225.24200 1.000 109.36698 155 HIS E O 1
ATOM 11648 N N . PHE E 1 248 ? 192.99400 216.53800 223.59600 1.000 106.74890 156 PHE E N 1
ATOM 11649 C CA . PHE E 1 248 ? 192.92300 215.21300 224.20100 1.000 107.59505 156 PHE E CA 1
ATOM 11650 C C . PHE E 1 248 ? 194.30300 214.58000 224.29300 1.000 107.33185 156 PHE E C 1
ATOM 11651 O O . PHE E 1 248 ? 194.68100 214.04400 225.34000 1.000 112.68721 156 PHE E O 1
ATOM 11659 N N . VAL E 1 249 ? 195.07700 214.64900 223.20700 1.000 110.67572 157 VAL E N 1
ATOM 11660 C CA . VAL E 1 249 ? 196.40600 214.04500 223.19000 1.000 113.05378 157 VAL E CA 1
ATOM 11661 C C . VAL E 1 249 ? 197.31300 214.73000 224.20300 1.000 117.57202 157 VAL E C 1
ATOM 11662 O O . VAL E 1 249 ? 198.07100 214.07200 224.92400 1.000 121.21383 157 VAL E O 1
ATOM 11666 N N . SER E 1 250 ? 197.23000 216.06100 224.29200 1.000 117.10561 158 SER E N 1
ATOM 11667 C CA . SER E 1 250 ? 198.08800 216.79600 225.21500 1.000 116.50705 158 SER E CA 1
ATOM 11668 C C . SER E 1 250 ? 197.79900 216.41400 226.66000 1.000 115.09791 158 SER E C 1
ATOM 11669 O O . SER E 1 250 ? 198.71800 216.06900 227.41500 1.000 114.71749 158 SER E O 1
ATOM 11672 N N . ILE E 1 251 ? 196.52600 216.44800 227.06600 1.000 118.50016 159 ILE E N 1
ATOM 11673 C CA . ILE E 1 251 ? 196.24700 216.15500 228.47000 1.000 121.07324 159 ILE E CA 1
ATOM 11674 C C . ILE E 1 251 ? 196.44200 214.67000 228.76000 1.000 120.90253 159 ILE E C 1
ATOM 11675 O O . ILE E 1 251 ? 196.81900 214.29300 229.87500 1.000 121.51426 159 ILE E O 1
ATOM 11680 N N . LEU E 1 252 ? 196.24300 213.80600 227.75900 1.000 118.54338 160 LEU E N 1
ATOM 11681 C CA . LEU E 1 252 ? 196.46500 212.38000 227.96900 1.000 118.46601 160 LEU E CA 1
ATOM 11682 C C . LEU E 1 252 ? 197.94400 212.07900 228.16000 1.000 119.79278 160 LEU E C 1
ATOM 11683 O O . LEU E 1 252 ? 198.31900 211.30200 229.04600 1.000 123.14638 160 LEU E O 1
ATOM 11688 N N . LEU E 1 253 ? 198.79800 212.69200 227.33900 1.000 123.75469 161 LEU E N 1
ATOM 11689 C CA . LEU E 1 253 ? 200.23700 212.51200 227.48400 1.000 123.89955 161 LEU E CA 1
ATOM 11690 C C . LEU E 1 253 ? 200.72800 213.09800 228.79900 1.000 125.93410 161 LEU E C 1
ATOM 11691 O O . LEU E 1 253 ? 201.62200 212.54000 229.44600 1.000 126.19628 161 LEU E O 1
ATOM 11696 N N . LYS E 1 254 ? 200.16100 214.23700 229.20900 1.000 128.28686 162 LYS E N 1
ATOM 11697 C CA . LYS E 1 254 ? 200.58900 214.84600 230.46200 1.000 128.91946 162 LYS E CA 1
ATOM 11698 C C . LYS E 1 254 ? 200.14800 214.01400 231.66400 1.000 127.93078 162 LYS E C 1
ATOM 11699 O O . LYS E 1 254 ? 200.88000 213.92800 232.65700 1.000 128.34060 162 LYS E O 1
ATOM 11705 N N . CYS E 1 255 ? 198.96600 213.39200 231.59400 1.000 127.42488 163 CYS E N 1
ATOM 11706 C CA . CYS E 1 255 ? 198.51200 212.52600 232.67800 1.000 128.04701 163 CYS E CA 1
ATOM 11707 C C . CYS E 1 255 ? 199.30200 211.22300 232.71700 1.000 129.11584 163 CYS E C 1
ATOM 11708 O O . CYS E 1 255 ? 199.55900 210.67800 233.79800 1.000 132.51639 163 CYS E O 1
ATOM 11711 N N . PHE E 1 256 ? 199.68100 210.70200 231.54600 1.000 131.28588 164 PHE E N 1
ATOM 11712 C CA . PHE E 1 256 ? 200.55200 209.53100 231.48900 1.000 132.70870 164 PHE E CA 1
ATOM 11713 C C . PHE E 1 256 ? 201.88100 209.83200 232.17400 1.000 133.86794 164 PHE E C 1
ATOM 11714 O O . PHE E 1 256 ? 202.35900 209.04200 232.99700 1.000 133.15979 164 PHE E O 1
ATOM 11722 N N . ASP E 1 257 ? 202.46200 210.99100 231.89100 1.000 133.90117 165 ASP E N 1
ATOM 11723 C CA . ASP E 1 257 ? 203.74500 211.37500 232.45900 1.000 133.38209 165 ASP E CA 1
ATOM 11724 C C . ASP E 1 257 ? 203.62300 211.94500 233.86700 1.000 133.29627 165 ASP E C 1
ATOM 11725 O O . ASP E 1 257 ? 204.64200 212.31400 234.46000 1.000 133.39735 165 ASP E O 1
ATOM 11730 N N . SER E 1 258 ? 202.41200 212.03200 234.40900 1.000 139.08392 166 SER E N 1
ATOM 11731 C CA . SER E 1 258 ? 202.22600 212.57000 235.75000 1.000 138.04163 166 SER E CA 1
ATOM 11732 C C . SER E 1 258 ? 202.74600 211.58700 236.79500 1.000 139.20088 166 SER E C 1
ATOM 11733 O O . SER E 1 258 ? 202.48400 210.38100 236.68800 1.000 138.65958 166 SER E O 1
ATOM 11736 N N . PRO E 1 259 ? 203.49400 212.05000 237.80100 1.000 140.76670 167 PRO E N 1
ATOM 11737 C CA . PRO E 1 259 ? 203.89600 211.14200 238.88900 1.000 139.61998 167 PRO E CA 1
ATOM 11738 C C . PRO E 1 259 ? 202.72800 210.64200 239.72200 1.000 139.45715 167 PRO E C 1
ATOM 11739 O O . PRO E 1 259 ? 202.82800 209.56300 240.32600 1.000 138.24877 167 PRO E O 1
ATOM 11743 N N . TRP E 1 260 ? 201.62500 211.39700 239.78400 1.000 136.71478 168 TRP E N 1
ATOM 11744 C CA . TRP E 1 260 ? 200.46000 210.92600 240.52500 1.000 135.84981 168 TRP E CA 1
ATOM 11745 C C . TRP E 1 260 ? 199.88100 209.67100 239.88900 1.000 137.29848 168 TRP E C 1
ATOM 11746 O O . TRP E 1 260 ? 199.28800 208.83700 240.58000 1.000 136.75039 168 TRP E O 1
ATOM 11757 N N . THR E 1 261 ? 200.05600 209.51200 238.57400 1.000 144.07888 169 THR E N 1
ATOM 11758 C CA . THR E 1 261 ? 199.70700 208.25000 237.93100 1.000 143.31830 169 THR E CA 1
ATOM 11759 C C . THR E 1 261 ? 200.49300 207.09300 238.53600 1.000 144.41933 169 THR E C 1
ATOM 11760 O O . THR E 1 261 ? 199.91500 206.05600 238.88700 1.000 143.90663 169 THR E O 1
ATOM 11764 N N . THR E 1 262 ? 201.81300 207.25800 238.67400 1.000 148.97806 170 THR E N 1
ATOM 11765 C CA . THR E 1 262 ? 202.64700 206.20300 239.24100 1.000 148.56770 170 THR E CA 1
ATOM 11766 C C . THR E 1 262 ? 202.24900 205.91400 240.68100 1.000 148.37581 170 THR E C 1
ATOM 11767 O O . THR E 1 262 ? 202.19400 204.75100 241.10300 1.000 148.16680 170 THR E O 1
ATOM 11771 N N . ARG E 1 263 ? 201.95700 206.96700 241.44900 1.000 148.26359 171 ARG E N 1
ATOM 11772 C CA . ARG E 1 263 ? 201.51100 206.77100 242.82500 1.000 149.14314 171 ARG E CA 1
ATOM 11773 C C . ARG E 1 263 ? 200.18500 206.01800 242.87500 1.000 148.59929 171 ARG E C 1
ATOM 11774 O O . ARG E 1 263 ? 199.99700 205.12900 243.71100 1.000 149.09402 171 ARG E O 1
ATOM 11782 N N . ALA E 1 264 ? 199.25900 206.35100 241.97300 1.000 150.79202 172 ALA E N 1
ATOM 11783 C CA . ALA E 1 264 ? 197.95300 205.70000 241.96700 1.000 151.82910 172 ALA E CA 1
ATOM 11784 C C . ALA E 1 264 ? 198.06300 204.22700 241.59500 1.000 153.14579 172 ALA E C 1
ATOM 11785 O O . ALA E 1 264 ? 197.39000 203.37900 242.19400 1.000 152.56049 172 ALA E O 1
ATOM 11787 N N . LEU E 1 265 ? 198.89700 203.89900 240.60300 1.000 154.32448 173 LEU E N 1
ATOM 11788 C CA . LEU E 1 265 ? 199.06300 202.49300 240.24000 1.000 154.58134 173 LEU E CA 1
ATOM 11789 C C . LEU E 1 265 ? 199.80200 201.71800 241.32500 1.000 154.93841 173 LEU E C 1
ATOM 11790 O O . LEU E 1 265 ? 199.51700 200.53600 241.55000 1.000 154.09255 173 LEU E O 1
ATOM 11795 N N . SER E 1 266 ? 200.75800 202.35600 242.00700 1.000 165.02753 174 SER E N 1
ATOM 11796 C CA . SER E 1 266 ? 201.42500 201.67500 243.11400 1.000 164.50589 174 SER E CA 1
ATOM 11797 C C . SER E 1 266 ? 200.48200 201.49700 244.29900 1.000 164.61376 174 SER E C 1
ATOM 11798 O O . SER E 1 266 ? 200.51200 200.46100 244.97400 1.000 163.19804 174 SER E O 1
ATOM 11801 N N . GLU E 1 267 ? 199.64200 202.49300 244.57000 1.000 165.34057 175 GLU E N 1
ATOM 11802 C CA . GLU E 1 267 ? 198.64100 202.38400 245.62800 1.000 165.30049 175 GLU E CA 1
ATOM 11803 C C . GLU E 1 267 ? 197.55500 201.38400 245.24600 1.000 164.63564 175 GLU E C 1
ATOM 11804 O O . GLU E 1 267 ? 197.30500 200.41800 245.96600 1.000 163.69877 175 GLU E O 1
ATOM 11810 N N . GLY E 1 322 ? 202.51300 209.98000 250.83400 1.000 143.48089 230 GLY E N 1
ATOM 11811 C CA . GLY E 1 322 ? 203.74900 209.70800 250.12400 1.000 143.38176 230 GLY E CA 1
ATOM 11812 C C . GLY E 1 322 ? 204.60100 210.94400 249.90800 1.000 145.55831 230 GLY E C 1
ATOM 11813 O O . GLY E 1 322 ? 204.15400 212.06600 250.14900 1.000 147.07530 230 GLY E O 1
ATOM 11814 N N . VAL E 1 323 ? 205.83600 210.73600 249.45000 1.000 147.71220 231 VAL E N 1
ATOM 11815 C CA . VAL E 1 323 ? 206.73800 211.85300 249.19500 1.000 148.79047 231 VAL E CA 1
ATOM 11816 C C . VAL E 1 323 ? 206.30200 212.56900 247.92500 1.000 148.41922 231 VAL E C 1
ATOM 11817 O O . VAL E 1 323 ? 206.39800 212.02300 246.81800 1.000 146.06843 231 VAL E O 1
ATOM 11821 N N . LEU E 1 324 ? 205.82000 213.79900 248.08000 1.000 158.18352 232 LEU E N 1
ATOM 11822 C CA . LEU E 1 324 ? 205.29800 214.56500 246.95200 1.000 158.80721 232 LEU E CA 1
ATOM 11823 C C . LEU E 1 324 ? 205.92700 215.94900 246.98600 1.000 158.98216 232 LEU E C 1
ATOM 11824 O O . LEU E 1 324 ? 205.64700 216.73500 247.89700 1.000 158.11551 232 LEU E O 1
ATOM 11829 N N . ASP E 1 325 ? 206.78000 216.23800 246.00500 1.000 162.46930 233 ASP E N 1
ATOM 11830 C CA . ASP E 1 325 ? 207.30600 217.58600 245.85000 1.000 162.02664 233 ASP E CA 1
ATOM 11831 C C . ASP E 1 325 ? 206.16600 218.53800 245.51500 1.000 162.10265 233 ASP E C 1
ATOM 11832 O O . ASP E 1 325 ? 205.18700 218.15300 244.87100 1.000 162.18246 233 ASP E O 1
ATOM 11837 N N . LYS E 1 326 ? 206.28000 219.78500 245.97800 1.000 159.48596 234 LYS E N 1
ATOM 11838 C CA . LYS E 1 326 ? 205.16000 220.71400 245.85900 1.000 159.24531 234 LYS E CA 1
ATOM 11839 C C . LYS E 1 326 ? 204.87200 221.08000 244.40900 1.000 159.54370 234 LYS E C 1
ATOM 11840 O O . LYS E 1 326 ? 203.71500 221.31500 244.03900 1.000 158.97780 234 LYS E O 1
ATOM 11846 N N . LYS E 1 327 ? 205.90700 221.12100 243.56900 1.000 159.21155 235 LYS E N 1
ATOM 11847 C CA . LYS E 1 327 ? 205.67000 221.24100 242.13500 1.000 158.36298 235 LYS E CA 1
ATOM 11848 C C . LYS E 1 327 ? 204.86600 220.05300 241.62400 1.000 158.17268 235 LYS E C 1
ATOM 11849 O O . LYS E 1 327 ? 203.90500 220.22000 240.86500 1.000 158.27594 235 LYS E O 1
ATOM 11855 N N . GLU E 1 328 ? 205.22300 218.84500 242.06900 1.000 150.64812 236 GLU E N 1
ATOM 11856 C CA . GLU E 1 328 ? 204.49200 217.64500 241.66900 1.000 149.92927 236 GLU E CA 1
ATOM 11857 C C . GLU E 1 328 ? 203.05100 217.68200 242.16700 1.000 150.55369 236 GLU E C 1
ATOM 11858 O O . GLU E 1 328 ? 202.12100 217.31700 241.43800 1.000 150.11666 236 GLU E O 1
ATOM 11864 N N . GLY E 1 329 ? 202.84800 218.11900 243.41200 1.000 155.97009 237 GLY E N 1
ATOM 11865 C CA . GLY E 1 329 ? 201.50000 218.15800 243.96100 1.000 155.20574 237 GLY E CA 1
ATOM 11866 C C . GLY E 1 329 ? 200.61000 219.16500 243.25900 1.000 155.12989 237 GLY E C 1
ATOM 11867 O O . GLY E 1 329 ? 199.44700 218.87900 242.94300 1.000 154.53810 237 GLY E O 1
ATOM 11868 N N . GLU E 1 330 ? 201.14400 220.36300 243.00300 1.000 150.72923 238 GLU E N 1
ATOM 11869 C CA . GLU E 1 330 ? 200.36800 221.36900 242.28800 1.000 150.27555 238 GLU E CA 1
ATOM 11870 C C . GLU E 1 330 ? 200.11200 220.93400 240.85000 1.000 150.76958 238 GLU E C 1
ATOM 11871 O O . GLU E 1 330 ? 199.03600 221.19200 240.29900 1.000 150.33597 238 GLU E O 1
ATOM 11877 N N . GLN E 1 331 ? 201.07300 220.22800 240.24000 1.000 147.94244 239 GLN E N 1
ATOM 11878 C CA . GLN E 1 331 ? 200.85600 219.68100 238.90500 1.000 146.09796 239 GLN E CA 1
ATOM 11879 C C . GLN E 1 331 ? 199.71600 218.67500 238.91500 1.000 145.83952 239 GLN E C 1
ATOM 11880 O O . GLN E 1 331 ? 198.83500 218.71400 238.05100 1.000 144.22297 239 GLN E O 1
ATOM 11886 N N . ALA E 1 332 ? 199.70600 217.78200 239.90800 1.000 142.92989 240 ALA E N 1
ATOM 11887 C CA . ALA E 1 332 ? 198.66200 216.76600 239.98400 1.000 141.50906 240 ALA E CA 1
ATOM 11888 C C . ALA E 1 332 ? 197.28700 217.39600 240.16500 1.000 142.39176 240 ALA E C 1
ATOM 11889 O O . ALA E 1 332 ? 196.34100 217.04600 239.44900 1.000 142.44342 240 ALA E O 1
ATOM 11891 N N . LYS E 1 333 ? 197.16800 218.35400 241.08900 1.000 134.89693 241 LYS E N 1
ATOM 11892 C CA . LYS E 1 333 ? 195.87100 218.98500 241.33600 1.000 133.31614 241 LYS E CA 1
ATOM 11893 C C . LYS E 1 333 ? 195.40100 219.78600 240.12400 1.000 133.54987 241 LYS E C 1
ATOM 11894 O O . LYS E 1 333 ? 194.24700 219.66000 239.68600 1.000 132.05819 241 LYS E O 1
ATOM 11900 N N . ALA E 1 334 ? 196.29300 220.60700 239.55700 1.000 138.99517 242 ALA E N 1
ATOM 11901 C CA . ALA E 1 334 ? 195.92200 221.44000 238.42100 1.000 138.34069 242 ALA E CA 1
ATOM 11902 C C . ALA E 1 334 ? 195.57400 220.59700 237.20000 1.000 138.27818 242 ALA E C 1
ATOM 11903 O O . ALA E 1 334 ? 194.62700 220.91500 236.47700 1.000 137.88460 242 ALA E O 1
ATOM 11905 N N . LEU E 1 335 ? 196.30000 219.49900 236.96600 1.000 136.67887 243 LEU E N 1
ATOM 11906 C CA . LEU E 1 335 ? 196.02300 218.69000 235.78600 1.000 135.66693 243 LEU E CA 1
ATOM 11907 C C . LEU E 1 335 ? 194.77600 217.84200 235.99800 1.000 135.43966 243 LEU E C 1
ATOM 11908 O O . LEU E 1 335 ? 194.07300 217.51800 235.03800 1.000 134.56884 243 LEU E O 1
ATOM 11913 N N . PHE E 1 336 ? 194.48300 217.47800 237.25100 1.000 130.82386 244 PHE E N 1
ATOM 11914 C CA . PHE E 1 336 ? 193.21600 216.82500 237.56300 1.000 129.76340 244 PHE E CA 1
ATOM 11915 C C . PHE E 1 336 ? 192.05200 217.75200 237.23500 1.000 131.06163 244 PHE E C 1
ATOM 11916 O O . PHE E 1 336 ? 191.03500 217.33500 236.65800 1.000 132.16264 244 PHE E O 1
ATOM 11924 N N . GLU E 1 337 ? 192.19100 219.02800 237.61000 1.000 130.05430 245 GLU E N 1
ATOM 11925 C CA . GLU E 1 337 ? 191.17900 220.02100 237.27400 1.000 128.33495 245 GLU E CA 1
ATOM 11926 C C . GLU E 1 337 ? 191.11300 220.22400 235.76100 1.000 129.00694 245 GLU E C 1
ATOM 11927 O O . GLU E 1 337 ? 190.03200 220.41400 235.19000 1.000 127.79045 245 GLU E O 1
ATOM 11933 N N . LYS E 1 338 ? 192.26800 220.15300 235.09300 1.000 127.79366 246 LYS E N 1
ATOM 11934 C CA . LYS E 1 338 ? 192.31500 220.20700 233.63400 1.000 126.55017 246 LYS E CA 1
ATOM 11935 C C . LYS E 1 338 ? 191.55900 219.04800 233.00300 1.000 126.31422 246 LYS E C 1
ATOM 11936 O O . LYS E 1 338 ? 190.87400 219.23400 231.99400 1.000 125.85599 246 LYS E O 1
ATOM 11942 N N . VAL E 1 339 ? 191.68600 217.85000 233.57100 1.000 126.66381 247 VAL E N 1
ATOM 11943 C CA . VAL E 1 339 ? 190.96600 216.68700 233.06100 1.000 125.75616 247 VAL E CA 1
ATOM 11944 C C . VAL E 1 339 ? 189.46500 216.89800 233.20100 1.000 126.34818 247 VAL E C 1
ATOM 11945 O O . VAL E 1 339 ? 188.69300 216.63400 232.27000 1.000 127.23539 247 VAL E O 1
ATOM 11949 N N . LYS E 1 340 ? 189.03300 217.38900 234.36700 1.000 120.79368 248 LYS E N 1
ATOM 11950 C CA . LYS E 1 340 ? 187.60800 217.66500 234.55400 1.000 119.08334 248 LYS E CA 1
ATOM 11951 C C . LYS E 1 340 ? 187.10500 218.71200 233.56100 1.000 119.03330 248 LYS E C 1
ATOM 11952 O O . LYS E 1 340 ? 186.03800 218.54500 232.94800 1.000 118.35148 248 LYS E O 1
ATOM 11958 N N . LYS E 1 341 ? 187.87300 219.78600 233.37100 1.000 120.31018 249 LYS E N 1
ATOM 11959 C CA . LYS E 1 341 ? 187.46000 220.84200 232.45400 1.000 120.81621 249 LYS E CA 1
ATOM 11960 C C . LYS E 1 341 ? 187.43500 220.34100 231.01500 1.000 120.74147 249 LYS E C 1
ATOM 11961 O O . LYS E 1 341 ? 186.55100 220.70700 230.23500 1.000 118.71236 249 LYS E O 1
ATOM 11967 N N . PHE E 1 342 ? 188.40200 219.49800 230.64500 1.000 119.83667 250 PHE E N 1
ATOM 11968 C CA . PHE E 1 342 ? 188.41800 218.93600 229.30000 1.000 117.52356 250 PHE E CA 1
ATOM 11969 C C . PHE E 1 342 ? 187.22400 218.02400 229.07600 1.000 118.52768 250 PHE E C 1
ATOM 11970 O O . PHE E 1 342 ? 186.66900 217.98100 227.97500 1.000 119.00985 250 PHE E O 1
ATOM 11978 N N . ARG E 1 343 ? 186.84200 217.25300 230.09600 1.000 119.48448 251 ARG E N 1
ATOM 11979 C CA . ARG E 1 343 ? 185.66200 216.40600 229.96400 1.000 116.64907 251 ARG E CA 1
ATOM 11980 C C . ARG E 1 343 ? 184.41200 217.25300 229.76300 1.000 118.89794 251 ARG E C 1
ATOM 11981 O O . ARG E 1 343 ? 183.57300 216.94900 228.90600 1.000 117.44262 251 ARG E O 1
ATOM 11989 N N . THR E 1 344 ? 184.29000 218.34500 230.52300 1.000 121.34410 252 THR E N 1
ATOM 11990 C CA . THR E 1 344 ? 183.14400 219.23400 230.34200 1.000 119.72355 252 THR E CA 1
ATOM 11991 C C . THR E 1 344 ? 183.19300 219.94100 228.99000 1.000 119.38733 252 THR E C 1
ATOM 11992 O O . THR E 1 344 ? 182.15300 220.33200 228.44700 1.000 118.34193 252 THR E O 1
ATOM 11996 N N . HIS E 1 345 ? 184.39400 220.11700 228.43600 1.000 119.81448 253 HIS E N 1
ATOM 11997 C CA . HIS E 1 345 ? 184.54500 220.82600 227.17000 1.000 120.05996 253 HIS E CA 1
ATOM 11998 C C . HIS E 1 345 ? 184.31100 219.92100 225.96500 1.000 120.79597 253 HIS E C 1
ATOM 11999 O O . HIS E 1 345 ? 183.82400 220.38700 224.92900 1.000 120.57370 253 HIS E O 1
ATOM 12006 N N . VAL E 1 346 ? 184.64200 218.63600 226.07600 1.000 120.08859 254 VAL E N 1
ATOM 12007 C CA . VAL E 1 346 ? 184.61600 217.73800 224.93500 1.000 117.75188 254 VAL E CA 1
ATOM 12008 C C . VAL E 1 346 ? 183.44700 216.75900 224.98000 1.000 116.99094 254 VAL E C 1
ATOM 12009 O O . VAL E 1 346 ? 183.13700 216.14100 223.95500 1.000 115.69413 254 VAL E O 1
ATOM 12013 N N . GLU E 1 347 ? 182.78100 216.60300 226.12600 1.000 119.60290 255 GLU E N 1
ATOM 12014 C CA . GLU E 1 347 ? 181.69900 215.63000 226.21200 1.000 117.65502 255 GLU E CA 1
ATOM 12015 C C . GLU E 1 347 ? 180.45700 216.10600 225.46600 1.000 118.61429 255 GLU E C 1
ATOM 12016 O O . GLU E 1 347 ? 179.56300 215.30500 225.17400 1.000 117.72020 255 GLU E O 1
ATOM 12022 N N . GLU E 1 348 ? 180.39200 217.39600 225.13200 1.000 124.88037 256 GLU E N 1
ATOM 12023 C CA . GLU E 1 348 ? 179.20700 217.92500 224.46700 1.000 124.55657 256 GLU E CA 1
ATOM 12024 C C . GLU E 1 348 ? 179.13000 217.48000 223.01200 1.000 123.36685 256 GLU E C 1
ATOM 12025 O O . GLU E 1 348 ? 178.03800 217.21800 222.49700 1.000 123.90938 256 GLU E O 1
ATOM 12031 N N . GLY E 1 349 ? 180.27100 217.38700 222.33300 1.000 108.65750 257 GLY E N 1
ATOM 12032 C CA . GLY E 1 349 ? 180.30800 217.16200 220.89900 1.000 107.26551 257 GLY E CA 1
ATOM 12033 C C . GLY E 1 349 ? 180.81600 215.78100 220.53000 1.000 106.08821 257 GLY E C 1
ATOM 12034 O O . GLY E 1 349 ? 181.52400 215.13500 221.30500 1.000 106.88645 257 GLY E O 1
ATOM 12035 N N . ASP E 1 350 ? 180.44200 215.33100 219.33000 1.000 90.10858 258 ASP E N 1
ATOM 12036 C CA . ASP E 1 350 ? 180.88500 214.05900 218.77100 1.000 87.95019 258 ASP E CA 1
ATOM 12037 C C . ASP E 1 350 ? 181.39700 214.23100 217.34300 1.000 82.91362 258 ASP E C 1
ATOM 12038 O O . ASP E 1 350 ? 181.19000 213.36600 216.49100 1.000 81.73259 258 ASP E O 1
ATOM 12043 N N . ILE E 1 351 ? 182.07400 215.35100 217.07700 1.000 84.68292 259 ILE E N 1
ATOM 12044 C CA . ILE E 1 351 ? 182.48300 215.68000 215.71300 1.000 84.43675 259 ILE E CA 1
ATOM 12045 C C . ILE E 1 351 ? 183.59900 214.75300 215.23800 1.000 85.01491 259 ILE E C 1
ATOM 12046 O O . ILE E 1 351 ? 183.65700 214.38600 214.05700 1.000 89.03482 259 ILE E O 1
ATOM 12051 N N . VAL E 1 352 ? 184.49600 214.35600 216.14500 1.000 81.26347 260 VAL E N 1
ATOM 12052 C CA . VAL E 1 352 ? 185.65000 213.54300 215.76000 1.000 79.69419 260 VAL E CA 1
ATOM 12053 C C . VAL E 1 352 ? 185.19700 212.17000 215.27200 1.000 80.88535 260 VAL E C 1
ATOM 12054 O O . VAL E 1 352 ? 185.67500 211.66500 214.24700 1.000 85.23847 260 VAL E O 1
ATOM 12058 N N . TYR E 1 353 ? 184.25900 211.55300 215.99600 1.000 79.51377 261 TYR E N 1
ATOM 12059 C CA . TYR E 1 353 ? 183.74300 210.24500 215.60200 1.000 79.85608 261 TYR E CA 1
ATOM 12060 C C . TYR E 1 353 ? 183.03700 210.31100 214.25400 1.000 81.93647 261 TYR E C 1
ATOM 12061 O O . TYR E 1 353 ? 183.22400 209.43600 213.39900 1.000 87.09585 261 TYR E O 1
ATOM 12070 N N . ARG E 1 354 ? 182.22200 211.34800 214.04600 1.000 75.50225 262 ARG E N 1
ATOM 12071 C CA . ARG E 1 354 ? 181.51400 211.49800 212.77900 1.000 73.14182 262 ARG E CA 1
ATOM 12072 C C . ARG E 1 354 ? 182.48900 211.69600 211.62600 1.000 76.68823 262 ARG E C 1
ATOM 12073 O O . ARG E 1 354 ? 182.31800 211.11800 210.54600 1.000 79.68221 262 ARG E O 1
ATOM 12081 N N . LEU E 1 355 ? 183.52000 212.51700 211.83900 1.000 76.57387 263 LEU E N 1
ATOM 12082 C CA . LEU E 1 355 ? 184.50400 212.75800 210.78900 1.000 74.90680 263 LEU E CA 1
ATOM 12083 C C . LEU E 1 355 ? 185.26900 211.48500 210.45300 1.000 77.35279 263 LEU E C 1
ATOM 12084 O O . LEU E 1 355 ? 185.50900 211.18700 209.27800 1.000 79.74352 263 LEU E O 1
ATOM 12089 N N . TYR E 1 356 ? 185.65400 210.71600 211.47600 1.000 74.41653 264 TYR E N 1
ATOM 12090 C CA . TYR E 1 356 ? 186.36600 209.46500 211.23100 1.000 70.44329 264 TYR E CA 1
ATOM 12091 C C . TYR E 1 356 ? 185.48400 208.46900 210.48400 1.000 71.58832 264 TYR E C 1
ATOM 12092 O O . TYR E 1 356 ? 185.95200 207.76700 209.57600 1.000 80.09369 264 TYR E O 1
ATOM 12101 N N . MET E 1 357 ? 184.19600 208.41300 210.84000 1.000 61.59723 265 MET E N 1
ATOM 12102 C CA . MET E 1 357 ? 183.25900 207.53800 210.14000 1.000 60.66461 265 MET E CA 1
ATOM 12103 C C . MET E 1 357 ? 183.12100 207.93500 208.67800 1.000 70.65997 265 MET E C 1
ATOM 12104 O O . MET E 1 357 ? 183.13700 207.07700 207.78600 1.000 76.71565 265 MET E O 1
ATOM 12109 N N . ARG E 1 358 ? 182.98800 209.23600 208.41500 1.000 70.31094 266 ARG E N 1
ATOM 12110 C CA . ARG E 1 358 ? 182.85800 209.70600 207.04000 1.000 68.59807 266 ARG E CA 1
ATOM 12111 C C . ARG E 1 358 ? 184.12200 209.41200 206.24200 1.000 67.98436 266 ARG E C 1
ATOM 12112 O O . ARG E 1 358 ? 184.05100 209.01300 205.07400 1.000 69.84421 266 ARG E O 1
ATOM 12120 N N . GLN E 1 359 ? 185.28900 209.58800 206.86700 1.000 62.25662 267 GLN E N 1
ATOM 12121 C CA . GLN E 1 359 ? 186.55000 209.29600 206.19100 1.000 62.75984 267 GLN E CA 1
ATOM 12122 C C . GLN E 1 359 ? 186.64800 207.82100 205.82100 1.000 67.62015 267 GLN E C 1
ATOM 12123 O O . GLN E 1 359 ? 187.03500 207.47800 204.69800 1.000 73.24815 267 GLN E O 1
ATOM 12129 N N . THR E 1 360 ? 186.28400 206.93300 206.75100 1.000 56.48481 268 THR E N 1
ATOM 12130 C CA . THR E 1 360 ? 186.33600 205.50000 206.46500 1.000 50.81774 268 THR E CA 1
ATOM 12131 C C . THR E 1 360 ? 185.34600 205.11200 205.36800 1.000 57.16439 268 THR E C 1
ATOM 12132 O O . THR E 1 360 ? 185.67500 204.31900 204.47200 1.000 69.63885 268 THR E O 1
ATOM 12136 N N . ILE E 1 361 ? 184.13400 205.67200 205.41300 1.000 52.86179 269 ILE E N 1
ATOM 12137 C CA . ILE E 1 361 ? 183.11700 205.34000 204.41500 1.000 54.44955 269 ILE E CA 1
ATOM 12138 C C . ILE E 1 361 ? 183.55300 205.80700 203.03000 1.000 57.30541 269 ILE E C 1
ATOM 12139 O O . ILE E 1 361 ? 183.39100 205.08900 202.03300 1.000 61.21654 269 ILE E O 1
ATOM 12144 N N . ILE E 1 362 ? 184.11100 207.01900 202.94400 1.000 53.53260 270 ILE E N 1
ATOM 12145 C CA . ILE E 1 362 ? 184.61400 207.50900 201.66300 1.000 53.61534 270 ILE E CA 1
ATOM 12146 C C . ILE E 1 362 ? 185.76800 206.64200 201.17500 1.000 58.75454 270 ILE E C 1
ATOM 12147 O O . ILE E 1 362 ? 185.83500 206.28300 199.99200 1.000 62.89166 270 ILE E O 1
ATOM 12152 N N . LYS E 1 363 ? 186.68400 206.27600 202.07600 1.000 48.70388 271 LYS E N 1
ATOM 12153 C CA . LYS E 1 363 ? 187.83100 205.46100 201.70200 1.000 48.58161 271 LYS E CA 1
ATOM 12154 C C . LYS E 1 363 ? 187.44500 204.06800 201.22600 1.000 50.56863 271 LYS E C 1
ATOM 12155 O O . LYS E 1 363 ? 188.18500 203.48400 200.42800 1.000 58.98456 271 LYS E O 1
ATOM 12161 N N . VAL E 1 364 ? 186.32100 203.51900 201.68500 1.000 43.93308 272 VAL E N 1
ATOM 12162 C CA . VAL E 1 364 ? 185.87700 202.21900 201.20600 1.000 46.81565 272 VAL E CA 1
ATOM 12163 C C . VAL E 1 364 ? 185.00800 202.31500 199.94800 1.000 51.03633 272 VAL E C 1
ATOM 12164 O O . VAL E 1 364 ? 185.12000 201.45100 199.06700 1.000 55.33465 272 VAL E O 1
ATOM 12168 N N . ILE E 1 365 ? 184.18200 203.35700 199.80400 1.000 46.57742 273 ILE E N 1
ATOM 12169 C CA . ILE E 1 365 ? 183.38700 203.47400 198.58300 1.000 49.59963 273 ILE E CA 1
ATOM 12170 C C . ILE E 1 365 ? 184.28000 203.83200 197.39600 1.000 56.32833 273 ILE E C 1
ATOM 12171 O O . ILE E 1 365 ? 184.09400 203.31700 196.28200 1.000 61.60481 273 ILE E O 1
ATOM 12176 N N . LYS E 1 366 ? 185.29000 204.68200 197.61800 1.000 47.05173 274 LYS E N 1
ATOM 12177 C CA . LYS E 1 366 ? 186.25800 204.96000 196.56700 1.000 48.85980 274 LYS E CA 1
ATOM 12178 C C . LYS E 1 366 ? 187.08900 203.72600 196.24500 1.000 46.96893 274 LYS E C 1
ATOM 12179 O O . LYS E 1 366 ? 187.46800 203.51900 195.09100 1.000 53.46793 274 LYS E O 1
ATOM 12185 N N . PHE E 1 367 ? 187.37900 202.89900 197.25300 1.000 44.35619 275 PHE E N 1
ATOM 12186 C CA . PHE E 1 367 ? 188.02100 201.60900 197.00800 1.000 43.47042 275 PHE E CA 1
ATOM 12187 C C . PHE E 1 367 ? 187.19900 200.76600 196.04400 1.000 44.22858 275 PHE E C 1
ATOM 12188 O O . PHE E 1 367 ? 187.74000 200.18900 195.09000 1.000 51.86636 275 PHE E O 1
ATOM 12196 N N . ALA E 1 368 ? 185.89000 200.68100 196.28600 1.000 37.71265 276 ALA E N 1
ATOM 12197 C CA . ALA E 1 368 ? 185.02300 199.88700 195.42100 1.000 43.10738 276 ALA E CA 1
ATOM 12198 C C . ALA E 1 368 ? 185.01400 200.42700 193.99500 1.000 48.77579 276 ALA E C 1
ATOM 12199 O O . ALA E 1 368 ? 185.12800 199.66200 193.02700 1.000 51.39390 276 ALA E O 1
ATOM 12201 N N . LEU E 1 369 ? 184.88300 201.75100 193.84700 1.000 39.89885 277 LEU E N 1
ATOM 12202 C CA . LEU E 1 369 ? 184.86500 202.34500 192.50900 1.000 39.94603 277 LEU E CA 1
ATOM 12203 C C . LEU E 1 369 ? 186.19400 202.13500 191.79000 1.000 48.37764 277 LEU E C 1
ATOM 12204 O O . LEU E 1 369 ? 186.22600 201.85200 190.58200 1.000 54.60407 277 LEU E O 1
ATOM 12209 N N . ILE E 1 370 ? 187.30400 202.27300 192.52100 1.000 49.94424 278 ILE E N 1
ATOM 12210 C CA . ILE E 1 370 ? 188.62700 202.06700 191.94200 1.000 40.41371 278 ILE E CA 1
ATOM 12211 C C . ILE E 1 370 ? 188.77100 200.63800 191.44500 1.000 43.71412 278 ILE E C 1
ATOM 12212 O O . ILE E 1 370 ? 189.23600 200.40200 190.32500 1.000 54.75532 278 ILE E O 1
ATOM 12217 N N . ILE E 1 371 ? 188.35800 199.66500 192.26100 1.000 35.99431 279 ILE E N 1
ATOM 12218 C CA . ILE E 1 371 ? 188.46900 198.26900 191.84600 1.000 37.63246 279 ILE E CA 1
ATOM 12219 C C . ILE E 1 371 ? 187.62000 198.01000 190.61200 1.000 46.23792 279 ILE E C 1
ATOM 12220 O O . ILE E 1 371 ? 188.08400 197.38700 189.65000 1.000 60.21972 279 ILE E O 1
ATOM 12225 N N . CYS E 1 372 ? 186.38600 198.51800 190.59800 1.000 38.89121 280 CYS E N 1
ATOM 12226 C CA . CYS E 1 372 ? 185.50400 198.28400 189.45900 1.000 44.76181 280 CYS E CA 1
ATOM 12227 C C . CYS E 1 372 ? 186.11100 198.82300 188.16700 1.000 47.32133 280 CYS E C 1
ATOM 12228 O O . CYS E 1 372 ? 186.31500 198.07700 187.19700 1.000 50.16522 280 CYS E O 1
ATOM 12231 N N . TYR E 1 373 ? 186.47400 200.11000 188.15800 1.000 41.69026 281 TYR E N 1
ATOM 12232 C CA . TYR E 1 373 ? 186.90800 200.71400 186.90200 1.000 46.40162 281 TYR E CA 1
ATOM 12233 C C . TYR E 1 373 ? 188.31300 200.26100 186.51600 1.000 49.56793 281 TYR E C 1
ATOM 12234 O O . TYR E 1 373 ? 188.64000 200.20100 185.32600 1.000 52.65945 281 TYR E O 1
ATOM 12243 N N . THR E 1 374 ? 189.16000 199.92900 187.49300 1.000 46.23539 282 THR E N 1
ATOM 12244 C CA . THR E 1 374 ? 190.50900 199.48000 187.17100 1.000 38.49155 282 THR E CA 1
ATOM 12245 C C . THR E 1 374 ? 190.50400 198.04900 186.65200 1.000 44.99263 282 THR E C 1
ATOM 12246 O O . THR E 1 374 ? 191.20600 197.72700 185.68700 1.000 57.01564 282 THR E O 1
ATOM 12250 N N . VAL E 1 375 ? 189.72000 197.17000 187.28300 1.000 41.05815 283 VAL E N 1
ATOM 12251 C CA . VAL E 1 375 ? 189.66000 195.77800 186.85500 1.000 44.92968 283 VAL E CA 1
ATOM 12252 C C . VAL E 1 375 ? 188.97800 195.66700 185.49800 1.000 53.32358 283 VAL E C 1
ATOM 12253 O O . VAL E 1 375 ? 189.37600 194.85100 184.65700 1.000 56.88142 283 VAL E O 1
ATOM 12257 N N . TYR E 1 376 ? 187.95300 196.49100 185.25300 1.000 48.77485 284 TYR E N 1
ATOM 12258 C CA . TYR E 1 376 ? 187.28200 196.43700 183.95700 1.000 51.25414 284 TYR E CA 1
ATOM 12259 C C . TYR E 1 376 ? 188.22700 196.82200 182.82000 1.000 54.65582 284 TYR E C 1
ATOM 12260 O O . TYR E 1 376 ? 188.28300 196.13300 181.79600 1.000 53.56689 284 TYR E O 1
ATOM 12269 N N . TYR E 1 377 ? 188.99500 197.89700 182.98700 1.000 54.09516 285 TYR E N 1
ATOM 12270 C CA . TYR E 1 377 ? 189.79300 198.45300 181.90300 1.000 48.09458 285 TYR E CA 1
ATOM 12271 C C . TYR E 1 377 ? 191.23900 197.96900 181.90000 1.000 49.51677 285 TYR E C 1
ATOM 12272 O O . TYR E 1 377 ? 192.03800 198.46200 181.09900 1.000 57.64668 285 TYR E O 1
ATOM 12281 N N . VAL E 1 378 ? 191.59700 197.01700 182.76500 1.000 40.53073 286 VAL E N 1
ATOM 12282 C CA . VAL E 1 378 ? 192.97900 196.55000 182.80600 1.000 42.49584 286 VAL E CA 1
ATOM 12283 C C . VAL E 1 378 ? 193.32800 195.69900 181.59100 1.000 50.76427 286 VAL E C 1
ATOM 12284 O O . VAL E 1 378 ? 194.51200 195.53200 181.27500 1.000 52.87857 286 VAL E O 1
ATOM 12288 N N . HIS E 1 379 ? 192.33000 195.16300 180.88600 1.000 50.13523 287 HIS E N 1
ATOM 12289 C CA . HIS E 1 379 ? 192.61100 194.35100 179.70900 1.000 43.25666 287 HIS E CA 1
ATOM 12290 C C . HIS E 1 379 ? 192.87100 195.19800 178.47100 1.000 50.70466 287 HIS E C 1
ATOM 12291 O O . HIS E 1 379 ? 193.27000 194.65400 177.43700 1.000 60.56217 287 HIS E O 1
ATOM 12298 N N . ASN E 1 380 ? 192.65600 196.51100 178.55200 1.000 44.94482 288 ASN E N 1
ATOM 12299 C CA . ASN E 1 380 ? 192.89900 197.39300 177.41900 1.000 48.37827 288 ASN E CA 1
ATOM 12300 C C . ASN E 1 380 ? 194.34800 197.84300 177.31800 1.000 47.43949 288 ASN E C 1
ATOM 12301 O O . ASN E 1 380 ? 194.69200 198.55700 176.37000 1.000 57.07935 288 ASN E O 1
ATOM 12306 N N . ILE E 1 381 ? 195.20100 197.45200 178.26200 1.000 39.43138 289 ILE E N 1
ATOM 12307 C CA . ILE E 1 381 ? 196.62600 197.74100 178.17300 1.000 41.75724 289 ILE E CA 1
ATOM 12308 C C . ILE E 1 381 ? 197.28300 196.62800 177.37100 1.000 50.35705 289 ILE E C 1
ATOM 12309 O O . ILE E 1 381 ? 197.79000 195.65300 177.93700 1.000 48.84669 289 ILE E O 1
ATOM 12314 N N . LYS E 1 382 ? 197.27400 196.76500 176.05000 1.000 53.20505 290 LYS E N 1
ATOM 12315 C CA . LYS E 1 382 ? 197.74700 195.73000 175.14600 1.000 49.20618 290 LYS E CA 1
ATOM 12316 C C . LYS E 1 382 ? 199.06200 196.14700 174.50400 1.000 49.55484 290 LYS E C 1
ATOM 12317 O O . LYS E 1 382 ? 199.36100 197.33600 174.37200 1.000 55.15404 290 LYS E O 1
ATOM 12323 N N . PHE E 1 383 ? 199.84800 195.14700 174.10500 1.000 38.68334 291 PHE E N 1
ATOM 12324 C CA . PHE E 1 383 ? 201.11800 195.41700 173.44100 1.000 32.51289 291 PHE E CA 1
ATOM 12325 C C . PHE E 1 383 ? 200.90500 195.71700 171.96300 1.000 41.69624 291 PHE E C 1
ATOM 12326 O O . PHE E 1 383 ? 201.38700 196.72900 171.44500 1.000 60.39064 291 PHE E O 1
ATOM 12334 N N . ASP E 1 384 ? 200.17300 194.84900 171.26900 1.000 35.40469 292 ASP E N 1
ATOM 12335 C CA . ASP E 1 384 ? 199.90200 195.00900 169.84400 1.000 37.69433 292 ASP E CA 1
ATOM 12336 C C . ASP E 1 384 ? 198.58900 195.76600 169.68300 1.000 46.12919 292 ASP E C 1
ATOM 12337 O O . ASP E 1 384 ? 197.55400 195.33800 170.20300 1.000 54.80490 292 ASP E O 1
ATOM 12342 N N . VAL E 1 385 ? 198.62300 196.88700 168.96500 1.000 44.16640 293 VAL E N 1
ATOM 12343 C CA . VAL E 1 385 ? 197.45100 197.73800 168.79000 1.000 39.82031 293 VAL E CA 1
ATOM 12344 C C . VAL E 1 385 ? 197.32000 198.08800 167.31500 1.000 44.29949 293 VAL E C 1
ATOM 12345 O O . VAL E 1 385 ? 198.25600 198.62800 166.71800 1.000 56.50638 293 VAL E O 1
ATOM 12349 N N . ASP E 1 386 ? 196.16100 197.80500 166.73000 1.000 36.23689 294 ASP E N 1
ATOM 12350 C CA . ASP E 1 386 ? 195.89600 198.22700 165.36200 1.000 30.33598 294 ASP E CA 1
ATOM 12351 C C . ASP E 1 386 ? 195.24800 199.60400 165.35900 1.000 40.28632 294 ASP E C 1
ATOM 12352 O O . ASP E 1 386 ? 194.28700 199.85100 166.09200 1.000 51.65935 294 ASP E O 1
ATOM 12357 N N . CYS E 1 387 ? 195.77600 200.50700 164.53200 1.000 37.46221 295 CYS E N 1
ATOM 12358 C CA . CYS E 1 387 ? 195.23100 201.85700 164.42500 1.000 31.90478 295 CYS E CA 1
ATOM 12359 C C . CYS E 1 387 ? 194.83200 202.12800 162.98000 1.000 35.84385 295 CYS E C 1
ATOM 12360 O O . CYS E 1 387 ? 195.62900 201.93300 162.05900 1.000 44.65632 295 CYS E O 1
ATOM 12363 N N . THR E 1 388 ? 193.59100 202.56300 162.78400 1.000 32.10600 296 THR E N 1
ATOM 12364 C CA . THR E 1 388 ? 193.08500 202.97300 161.47500 1.000 38.03971 296 THR E CA 1
ATOM 12365 C C . THR E 1 388 ? 192.68400 204.43700 161.60700 1.000 41.91735 296 THR E C 1
ATOM 12366 O O . THR E 1 388 ? 191.53800 204.76200 161.91800 1.000 49.19318 296 THR E O 1
ATOM 12370 N N . VAL E 1 389 ? 193.64600 205.33100 161.36500 1.000 35.05436 297 VAL E N 1
ATOM 12371 C CA . VAL E 1 389 ? 193.50700 206.73200 161.74100 1.000 32.55374 297 VAL E CA 1
ATOM 12372 C C . VAL E 1 389 ? 193.18800 207.63900 160.56200 1.000 34.47500 297 VAL E C 1
ATOM 12373 O O . VAL E 1 389 ? 192.91100 208.82800 160.77400 1.000 39.37882 297 VAL E O 1
ATOM 12377 N N . ASP E 1 390 ? 193.22300 207.12100 159.33400 1.000 35.96996 298 ASP E N 1
ATOM 12378 C CA . ASP E 1 390 ? 192.85600 207.86300 158.12500 1.000 46.33996 298 ASP E CA 1
ATOM 12379 C C . ASP E 1 390 ? 193.72200 209.11200 157.94300 1.000 46.57922 298 ASP E C 1
ATOM 12380 O O . ASP E 1 390 ? 193.24800 210.24800 157.97800 1.000 44.77553 298 ASP E O 1
ATOM 12385 N N . ILE E 1 391 ? 195.01800 208.87600 157.75000 1.000 44.79657 299 ILE E N 1
ATOM 12386 C CA . ILE E 1 391 ? 195.96700 209.93900 157.43800 1.000 35.85860 299 ILE E CA 1
ATOM 12387 C C . ILE E 1 391 ? 196.62200 209.62400 156.10200 1.000 34.56411 299 ILE E C 1
ATOM 12388 O O . ILE E 1 391 ? 197.80600 209.91100 155.89600 1.000 44.68013 299 ILE E O 1
ATOM 12393 N N . GLU E 1 392 ? 195.85300 209.01000 155.19800 1.000 33.73606 300 GLU E N 1
ATOM 12394 C CA . GLU E 1 392 ? 196.39100 208.56900 153.91300 1.000 33.15002 300 GLU E CA 1
ATOM 12395 C C . GLU E 1 392 ? 196.92500 209.73400 153.09000 1.000 35.32578 300 GLU E C 1
ATOM 12396 O O . GLU E 1 392 ? 197.87300 209.57100 152.31400 1.000 45.36151 300 GLU E O 1
ATOM 12402 N N . SER E 1 393 ? 196.33200 210.92000 153.24300 1.000 24.98480 301 SER E N 1
ATOM 12403 C CA . SER E 1 393 ? 196.79000 212.07000 152.47200 1.000 34.14426 301 SER E CA 1
ATOM 12404 C C . SER E 1 393 ? 198.13400 212.58500 152.96900 1.000 37.66447 301 SER E C 1
ATOM 12405 O O . SER E 1 393 ? 198.80600 213.34400 152.26200 1.000 41.36869 301 SER E O 1
ATOM 12408 N N . LEU E 1 394 ? 198.54100 212.19200 154.17500 1.000 36.10009 302 LEU E N 1
ATOM 12409 C CA . LEU E 1 394 ? 199.80900 212.62500 154.74200 1.000 36.16743 302 LEU E CA 1
ATOM 12410 C C . LEU E 1 394 ? 200.85700 211.52300 154.79700 1.000 39.66329 302 LEU E C 1
ATOM 12411 O O . LEU E 1 394 ? 202.05200 211.83100 154.82900 1.000 48.40671 302 LEU E O 1
ATOM 12416 N N . THR E 1 395 ? 200.44600 210.25800 154.80700 1.000 27.68418 303 THR E N 1
ATOM 12417 C CA . THR E 1 395 ? 201.38900 209.15600 154.93700 1.000 14.98039 303 THR E CA 1
ATOM 12418 C C . THR E 1 395 ? 201.35100 208.25900 153.70700 1.000 31.31267 303 THR E C 1
ATOM 12419 O O . THR E 1 395 ? 202.39800 207.88700 153.16900 1.000 48.43180 303 THR E O 1
ATOM 12423 N N . GLY E 1 396 ? 200.15100 207.92200 153.24800 1.000 38.47817 304 GLY E N 1
ATOM 12424 C CA . GLY E 1 396 ? 199.99800 207.02000 152.12600 1.000 36.54791 304 GLY E CA 1
ATOM 12425 C C . GLY E 1 396 ? 199.33500 205.72200 152.53200 1.000 38.62062 304 GLY E C 1
ATOM 12426 O O . GLY E 1 396 ? 198.95100 204.91700 151.68000 1.000 35.12528 304 GLY E O 1
ATOM 12427 N N . TYR E 1 397 ? 199.19200 205.51600 153.83800 1.000 36.46161 305 TYR E N 1
ATOM 12428 C CA . TYR E 1 397 ? 198.56900 204.32400 154.38900 1.000 32.90089 305 TYR E CA 1
ATOM 12429 C C . TYR E 1 397 ? 197.45900 204.73100 155.34700 1.000 38.52499 305 TYR E C 1
ATOM 12430 O O . TYR E 1 397 ? 197.49400 205.80700 155.94800 1.000 45.76412 305 TYR E O 1
ATOM 12439 N N . ARG E 1 398 ? 196.46900 203.85400 155.48700 1.000 45.26725 306 ARG E N 1
ATOM 12440 C CA . ARG E 1 398 ? 195.35800 204.07800 156.40300 1.000 46.55975 306 ARG E CA 1
ATOM 12441 C C . ARG E 1 398 ? 195.44500 203.25700 157.67800 1.000 50.23671 306 ARG E C 1
ATOM 12442 O O . ARG E 1 398 ? 195.05100 203.73900 158.74000 1.000 57.18098 306 ARG E O 1
ATOM 12450 N N . THR E 1 399 ? 195.95000 202.02800 157.60600 1.000 42.69967 307 THR E N 1
ATOM 12451 C CA . THR E 1 399 ? 196.01100 201.13400 158.75200 1.000 38.60628 307 THR E CA 1
ATOM 12452 C C . THR E 1 399 ? 197.46100 200.86800 159.13200 1.000 43.72768 307 THR E C 1
ATOM 12453 O O . THR E 1 399 ? 198.32700 200.73800 158.26200 1.000 51.30549 307 THR E O 1
ATOM 12457 N N . TYR E 1 400 ? 197.71700 200.78700 160.43600 1.000 40.47388 308 TYR E N 1
ATOM 12458 C CA . TYR E 1 400 ? 199.05300 200.56300 160.96400 1.000 41.06892 308 TYR E CA 1
ATOM 12459 C C . TYR E 1 400 ? 198.95500 199.61400 162.15000 1.000 35.60138 308 TYR E C 1
ATOM 12460 O O . TYR E 1 400 ? 197.90700 199.51000 162.79400 1.000 44.37871 308 TYR E O 1
ATOM 12469 N N . ARG E 1 401 ? 200.05800 198.92800 162.43700 1.000 26.86986 309 ARG E N 1
ATOM 12470 C CA . ARG E 1 401 ? 200.12800 197.95200 163.52000 1.000 30.91105 309 ARG E CA 1
ATOM 12471 C C . ARG E 1 401 ? 201.21100 198.39500 164.49600 1.000 33.53617 309 ARG E C 1
ATOM 12472 O O . ARG E 1 401 ? 202.39400 198.10500 164.29300 1.000 42.25429 309 ARG E O 1
ATOM 12480 N N . CYS E 1 402 ? 200.80400 199.09300 165.55000 1.000 33.35281 310 CYS E N 1
ATOM 12481 C CA . CYS E 1 402 ? 201.70600 199.65200 166.54100 1.000 39.33911 310 CYS E CA 1
ATOM 12482 C C . CYS E 1 402 ? 202.01200 198.63400 167.63300 1.000 40.44304 310 CYS E C 1
ATOM 12483 O O . CYS E 1 402 ? 201.23300 197.72100 167.91500 1.000 46.11402 310 CYS E O 1
ATOM 12486 N N . ALA E 1 403 ? 203.16200 198.83100 168.27200 1.000 32.03758 311 ALA E N 1
ATOM 12487 C CA . ALA E 1 403 ? 203.56500 198.04400 169.43100 1.000 22.79480 311 ALA E CA 1
ATOM 12488 C C . ALA E 1 403 ? 203.83700 199.01800 170.56600 1.000 36.15115 311 ALA E C 1
ATOM 12489 O O . ALA E 1 403 ? 204.75900 199.83300 170.47400 1.000 57.08271 311 ALA E O 1
ATOM 12491 N N . HIS E 1 404 ? 203.02800 198.94700 171.62000 1.000 38.22790 312 HIS E N 1
ATOM 12492 C CA . HIS E 1 404 ? 203.17100 199.79700 172.79600 1.000 29.54807 312 HIS E CA 1
ATOM 12493 C C . HIS E 1 404 ? 204.18900 199.17500 173.74500 1.000 38.56582 312 HIS E C 1
ATOM 12494 O O . HIS E 1 404 ? 203.88300 198.17600 174.40700 1.000 46.82465 312 HIS E O 1
ATOM 12501 N N . PRO E 1 405 ? 205.40300 199.72900 173.83900 1.000 34.94562 313 PRO E N 1
ATOM 12502 C CA . PRO E 1 405 ? 206.44700 199.05600 174.63100 1.000 35.69186 313 PRO E CA 1
ATOM 12503 C C . PRO E 1 405 ? 206.17100 199.05700 176.12200 1.000 43.68811 313 PRO E C 1
ATOM 12504 O O . PRO E 1 405 ? 206.37700 198.03400 176.78600 1.000 49.79418 313 PRO E O 1
ATOM 12508 N N . LEU E 1 406 ? 205.70900 200.17600 176.67100 1.000 43.08235 314 LEU E N 1
ATOM 12509 C CA . LEU E 1 406 ? 205.37800 200.24700 178.09300 1.000 42.76486 314 LEU E CA 1
ATOM 12510 C C . LEU E 1 406 ? 203.93000 199.84800 178.34500 1.000 41.31440 314 LEU E C 1
ATOM 12511 O O . LEU E 1 406 ? 203.16100 200.57100 178.97600 1.000 41.40950 314 LEU E O 1
ATOM 12516 N N . ALA E 1 407 ? 203.54700 198.67900 177.83800 1.000 30.99024 315 ALA E N 1
ATOM 12517 C CA . ALA E 1 407 ? 202.23600 198.10800 178.10600 1.000 26.07814 315 ALA E CA 1
ATOM 12518 C C . ALA E 1 407 ? 202.28700 196.98900 179.13100 1.000 36.91004 315 ALA E C 1
ATOM 12519 O O . ALA E 1 407 ? 201.66300 197.10600 180.19300 1.000 52.02584 315 ALA E O 1
ATOM 12521 N N . THR E 1 408 ? 203.05000 195.92900 178.83800 1.000 35.68074 316 THR E N 1
ATOM 12522 C CA . THR E 1 408 ? 203.16400 194.79600 179.75200 1.000 37.19781 316 THR E CA 1
ATOM 12523 C C . THR E 1 408 ? 203.60600 195.24700 181.13400 1.000 38.68345 316 THR E C 1
ATOM 12524 O O . THR E 1 408 ? 202.97000 194.89800 182.13800 1.000 46.32556 316 THR E O 1
ATOM 12528 N N . LEU E 1 409 ? 204.66400 196.06100 181.19600 1.000 34.92442 317 LEU E N 1
ATOM 12529 C CA . LEU E 1 409 ? 205.08800 196.65100 182.46000 1.000 29.61065 317 LEU E CA 1
ATOM 12530 C C . LEU E 1 409 ? 203.93200 197.38400 183.12500 1.000 29.02415 317 LEU E C 1
ATOM 12531 O O . LEU E 1 409 ? 203.58200 197.09100 184.27600 1.000 46.90635 317 LEU E O 1
ATOM 12536 N N . PHE E 1 410 ? 203.27900 198.28700 182.38100 1.000 26.55299 318 PHE E N 1
ATOM 12537 C CA . PHE E 1 410 ? 202.10900 198.97300 182.91700 1.000 28.20862 318 PHE E CA 1
ATOM 12538 C C . PHE E 1 410 ? 201.07300 197.97700 183.40000 1.000 29.99605 318 PHE E C 1
ATOM 12539 O O . PHE E 1 410 ? 200.55500 198.12300 184.51600 1.000 45.36273 318 PHE E O 1
ATOM 12547 N N . LYS E 1 411 ? 200.84200 196.91600 182.61600 1.000 27.15029 319 LYS E N 1
ATOM 12548 C CA . LYS E 1 411 ? 199.90200 195.88000 183.01800 1.000 29.14592 319 LYS E CA 1
ATOM 12549 C C . LYS E 1 411 ? 200.25600 195.32800 184.38800 1.000 38.49954 319 LYS E C 1
ATOM 12550 O O . LYS E 1 411 ? 199.42400 195.36700 185.30500 1.000 53.41611 319 LYS E O 1
ATOM 12556 N N . ILE E 1 412 ? 201.51300 194.90600 184.57800 1.000 36.40975 320 ILE E N 1
ATOM 12557 C CA . ILE E 1 412 ? 201.85400 194.32300 185.86800 1.000 39.21415 320 ILE E CA 1
ATOM 12558 C C . ILE E 1 412 ? 201.76600 195.39000 186.94600 1.000 35.42402 320 ILE E C 1
ATOM 12559 O O . ILE E 1 412 ? 201.25900 195.12100 188.04600 1.000 41.12607 320 ILE E O 1
ATOM 12564 N N . LEU E 1 413 ? 202.13200 196.63800 186.61200 1.000 29.58480 321 LEU E N 1
ATOM 12565 C CA . LEU E 1 413 ? 201.97700 197.72600 187.56700 1.000 30.53532 321 LEU E CA 1
ATOM 12566 C C . LEU E 1 413 ? 200.52400 197.85400 187.98400 1.000 33.69822 321 LEU E C 1
ATOM 12567 O O . LEU E 1 413 ? 200.21700 197.84900 189.18400 1.000 43.89009 321 LEU E O 1
ATOM 12572 N N . ALA E 1 414 ? 199.61600 197.84600 187.00000 1.000 33.23087 322 ALA E N 1
ATOM 12573 C CA . ALA E 1 414 ? 198.19600 197.91300 187.31000 1.000 32.31839 322 ALA E CA 1
ATOM 12574 C C . ALA E 1 414 ? 197.79700 196.76000 188.21000 1.000 38.93052 322 ALA E C 1
ATOM 12575 O O . ALA E 1 414 ? 197.16300 196.97700 189.25300 1.000 54.10971 322 ALA E O 1
ATOM 12577 N N . SER E 1 415 ? 198.26000 195.54700 187.87800 1.000 32.01390 323 SER E N 1
ATOM 12578 C CA . SER E 1 415 ? 197.94500 194.39300 188.70800 1.000 35.97474 323 SER E CA 1
ATOM 12579 C C . SER E 1 415 ? 198.42900 194.62000 190.12700 1.000 47.71731 323 SER E C 1
ATOM 12580 O O . SER E 1 415 ? 197.64900 194.49800 191.08200 1.000 56.88545 323 SER E O 1
ATOM 12583 N N . PHE E 1 416 ? 199.68000 195.07100 190.26900 1.000 43.33222 324 PHE E N 1
ATOM 12584 C CA . PHE E 1 416 ? 200.21800 195.31200 191.59900 1.000 39.71465 324 PHE E CA 1
ATOM 12585 C C . PHE E 1 416 ? 199.40500 196.38800 192.29700 1.000 38.61809 324 PHE E C 1
ATOM 12586 O O . PHE E 1 416 ? 198.99800 196.21300 193.45500 1.000 46.57939 324 PHE E O 1
ATOM 12594 N N . TYR E 1 417 ? 199.05600 197.45100 191.56000 1.000 38.49652 325 TYR E N 1
ATOM 12595 C CA . TYR E 1 417 ? 198.21200 198.50000 192.11800 1.000 41.69876 325 TYR E CA 1
ATOM 12596 C C . TYR E 1 417 ? 196.89600 197.92200 192.60300 1.000 36.32358 325 TYR E C 1
ATOM 12597 O O . TYR E 1 417 ? 196.49100 198.15600 193.75100 1.000 50.66980 325 TYR E O 1
ATOM 12606 N N . ILE E 1 418 ? 196.26400 197.08700 191.77000 1.000 28.17276 326 ILE E N 1
ATOM 12607 C CA . ILE E 1 418 ? 194.98800 196.48900 192.14600 1.000 32.60612 326 ILE E CA 1
ATOM 12608 C C . ILE E 1 418 ? 195.15400 195.69400 193.42900 1.000 45.30228 326 ILE E C 1
ATOM 12609 O O . ILE E 1 418 ? 194.35900 195.83100 194.37000 1.000 57.81169 326 ILE E O 1
ATOM 12614 N N . SER E 1 419 ? 196.25400 194.93400 193.51800 1.000 41.95942 327 SER E N 1
ATOM 12615 C CA . SER E 1 419 ? 196.52900 194.16200 194.72300 1.000 45.42304 327 SER E CA 1
ATOM 12616 C C . SER E 1 419 ? 196.54000 195.06900 195.94100 1.000 47.59475 327 SER E C 1
ATOM 12617 O O . SER E 1 419 ? 195.78200 194.85000 196.89700 1.000 46.68899 327 SER E O 1
ATOM 12620 N N . LEU E 1 420 ? 197.30200 196.16600 195.86300 1.000 43.37708 328 LEU E N 1
ATOM 12621 C CA . LEU E 1 420 ? 197.37000 197.08700 196.99000 1.000 40.09695 328 LEU E CA 1
ATOM 12622 C C . LEU E 1 420 ? 195.99500 197.64500 197.30600 1.000 40.93190 328 LEU E C 1
ATOM 12623 O O . LEU E 1 420 ? 195.58700 197.66600 198.47600 1.000 54.59540 328 LEU E O 1
ATOM 12628 N N . VAL E 1 421 ? 195.23500 198.01000 196.26600 1.000 40.31471 329 VAL E N 1
ATOM 12629 C CA . VAL E 1 421 ? 193.90600 198.56600 196.48900 1.000 38.62845 329 VAL E CA 1
ATOM 12630 C C . VAL E 1 421 ? 193.05100 197.56300 197.24000 1.000 42.77797 329 VAL E C 1
ATOM 12631 O O . VAL E 1 421 ? 192.41600 197.90500 198.24900 1.000 56.10889 329 VAL E O 1
ATOM 12635 N N . ILE E 1 422 ? 193.11500 196.29000 196.82700 1.000 37.54893 330 ILE E N 1
ATOM 12636 C CA . ILE E 1 422 ? 192.34800 195.25100 197.50600 1.000 41.22874 330 ILE E CA 1
ATOM 12637 C C . ILE E 1 422 ? 192.72400 195.21800 198.97700 1.000 50.43558 330 ILE E C 1
ATOM 12638 O O . ILE E 1 422 ? 191.85700 195.30900 199.85700 1.000 52.08988 330 ILE E O 1
ATOM 12643 N N . PHE E 1 423 ? 194.03400 195.20500 199.25700 1.000 49.93782 331 PHE E N 1
ATOM 12644 C CA . PHE E 1 423 ? 194.49300 195.21100 200.64000 1.000 47.86556 331 PHE E CA 1
ATOM 12645 C C . PHE E 1 423 ? 193.95800 196.43200 201.36400 1.000 52.05964 331 PHE E C 1
ATOM 12646 O O . PHE E 1 423 ? 193.32800 196.30900 202.42500 1.000 56.46992 331 PHE E O 1
ATOM 12654 N N . TYR E 1 424 ? 194.10600 197.60800 200.73800 1.000 55.12340 332 TYR E N 1
ATOM 12655 C CA . TYR E 1 424 ? 193.57000 198.83800 201.30700 1.000 47.04516 332 TYR E CA 1
ATOM 12656 C C . TYR E 1 424 ? 192.09500 198.66900 201.61500 1.000 47.87286 332 TYR E C 1
ATOM 12657 O O . TYR E 1 424 ? 191.66300 198.85800 202.76200 1.000 57.44633 332 TYR E O 1
ATOM 12666 N N . GLY E 1 425 ? 191.33800 198.18200 200.62800 1.000 48.33955 333 GLY E N 1
ATOM 12667 C CA . GLY E 1 425 ? 189.91600 198.00300 200.82600 1.000 45.17434 333 GLY E CA 1
ATOM 12668 C C . GLY E 1 425 ? 189.62300 197.08600 201.98900 1.000 52.87175 333 GLY E C 1
ATOM 12669 O O . GLY E 1 425 ? 188.83700 197.43800 202.87500 1.000 59.38874 333 GLY E O 1
ATOM 12670 N N . LEU E 1 426 ? 190.33700 195.95600 202.06000 1.000 52.48179 334 LEU E N 1
ATOM 12671 C CA . LEU E 1 426 ? 190.11200 195.00800 203.14400 1.000 56.04454 334 LEU E CA 1
ATOM 12672 C C . LEU E 1 426 ? 190.31600 195.69000 204.48400 1.000 60.15336 334 LEU E C 1
ATOM 12673 O O . LEU E 1 426 ? 189.44400 195.62700 205.36300 1.000 54.39910 334 LEU E O 1
ATOM 12678 N N . ILE E 1 427 ? 191.41000 196.44800 204.60500 1.000 62.52167 335 ILE E N 1
ATOM 12679 C CA . ILE E 1 427 ? 191.70300 197.13100 205.85700 1.000 50.55753 335 ILE E CA 1
ATOM 12680 C C . ILE E 1 427 ? 190.56700 198.07600 206.20400 1.000 55.53276 335 ILE E C 1
ATOM 12681 O O . ILE E 1 427 ? 190.04200 198.05200 207.32700 1.000 68.56418 335 ILE E O 1
ATOM 12686 N N . CYS E 1 428 ? 190.09500 198.83500 205.20900 1.000 55.13416 336 CYS E N 1
ATOM 12687 C CA . CYS E 1 428 ? 189.01300 199.77800 205.45000 1.000 52.89192 336 CYS E CA 1
ATOM 12688 C C . CYS E 1 428 ? 187.77100 199.05800 205.94800 1.000 60.24645 336 CYS E C 1
ATOM 12689 O O . CYS E 1 428 ? 187.14900 199.49800 206.92600 1.000 68.25833 336 CYS E O 1
ATOM 12692 N N . MET E 1 429 ? 187.45100 197.90100 205.34800 1.000 62.83987 337 MET E N 1
ATOM 12693 C CA . MET E 1 429 ? 186.27700 197.15900 205.79200 1.000 66.66043 337 MET E CA 1
ATOM 12694 C C . MET E 1 429 ? 186.40400 196.78400 207.25800 1.000 72.95938 337 MET E C 1
ATOM 12695 O O . MET E 1 429 ? 185.45900 196.98500 208.03400 1.000 74.11645 337 MET E O 1
ATOM 12700 N N . TYR E 1 430 ? 187.59300 196.32400 207.66900 1.000 77.44063 338 TYR E N 1
ATOM 12701 C CA . TYR E 1 430 ? 187.78500 195.97600 209.07000 1.000 73.89175 338 TYR E CA 1
ATOM 12702 C C . TYR E 1 430 ? 187.54000 197.18900 209.95000 1.000 72.86487 338 TYR E C 1
ATOM 12703 O O . TYR E 1 430 ? 186.80300 197.10300 210.94200 1.000 78.47573 338 TYR E O 1
ATOM 12712 N N . THR E 1 431 ? 188.07600 198.34600 209.54600 1.000 69.62342 339 THR E N 1
ATOM 12713 C CA . THR E 1 431 ? 187.84400 199.56400 210.31100 1.000 65.61262 339 THR E CA 1
ATOM 12714 C C . THR E 1 431 ? 186.35900 199.87200 210.37200 1.000 72.96057 339 THR E C 1
ATOM 12715 O O . THR E 1 431 ? 185.82200 200.15700 211.45100 1.000 80.57842 339 THR E O 1
ATOM 12719 N N . LEU E 1 432 ? 185.66400 199.73100 209.23900 1.000 76.43253 340 LEU E N 1
ATOM 12720 C CA . LEU E 1 432 ? 184.22400 199.94200 209.23600 1.000 80.56019 340 LEU E CA 1
ATOM 12721 C C . LEU E 1 432 ? 183.54300 198.94900 210.16400 1.000 81.16202 340 LEU E C 1
ATOM 12722 O O . LEU E 1 432 ? 182.67400 199.32800 210.96100 1.000 82.49956 340 LEU E O 1
ATOM 12727 N N . TRP E 1 433 ? 183.97900 197.68600 210.12400 1.000 87.41277 341 TRP E N 1
ATOM 12728 C CA . TRP E 1 433 ? 183.42600 196.69900 211.04200 1.000 88.86611 341 TRP E CA 1
ATOM 12729 C C . TRP E 1 433 ? 183.75800 197.07000 212.47800 1.000 88.10724 341 TRP E C 1
ATOM 12730 O O . TRP E 1 433 ? 182.91100 196.94700 213.37200 1.000 90.47666 341 TRP E O 1
ATOM 12741 N N . TRP E 1 434 ? 184.97500 197.57800 212.70500 1.000 85.02727 342 TRP E N 1
ATOM 12742 C CA . TRP E 1 434 ? 185.35900 197.98400 214.05000 1.000 83.31325 342 TRP E CA 1
ATOM 12743 C C . TRP E 1 434 ? 184.50000 199.14100 214.53400 1.000 87.65358 342 TRP E C 1
ATOM 12744 O O . TRP E 1 434 ? 184.33600 199.34200 215.74300 1.000 90.58077 342 TRP E O 1
ATOM 12755 N N . MET E 1 435 ? 183.91300 199.89600 213.60800 1.000 91.72946 343 MET E N 1
ATOM 12756 C CA . MET E 1 435 ? 183.06000 200.98500 214.04800 1.000 90.68365 343 MET E CA 1
ATOM 12757 C C . MET E 1 435 ? 181.58400 200.64000 213.94400 1.000 88.62991 343 MET E C 1
ATOM 12758 O O . MET E 1 435 ? 180.74400 201.53700 214.06500 1.000 87.19193 343 MET E O 1
ATOM 12763 N N . LEU E 1 436 ? 181.25200 199.36600 213.72500 1.000 100.82992 344 LEU E N 1
ATOM 12764 C CA . LEU E 1 436 ? 179.87100 198.91200 213.77500 1.000 102.08093 344 LEU E CA 1
ATOM 12765 C C . LEU E 1 436 ? 179.64400 197.76400 214.74600 1.000 103.03865 344 LEU E C 1
ATOM 12766 O O . LEU E 1 436 ? 178.48600 197.40800 214.98900 1.000 103.05790 344 LEU E O 1
ATOM 12771 N N . ARG E 1 437 ? 180.70600 197.17600 215.29900 1.000 119.69129 345 ARG E N 1
ATOM 12772 C CA . ARG E 1 437 ? 180.54700 196.10100 216.27200 1.000 120.87822 345 ARG E CA 1
ATOM 12773 C C . ARG E 1 437 ? 179.95200 196.62300 217.57500 1.000 122.80142 345 ARG E C 1
ATOM 12774 O O . ARG E 1 437 ? 178.99900 196.04800 218.11200 1.000 124.19299 345 ARG E O 1
ATOM 12782 N N . ARG E 1 438 ? 180.50500 197.71500 218.09700 1.000 130.14909 346 ARG E N 1
ATOM 12783 C CA . ARG E 1 438 ? 180.02900 198.32400 219.32700 1.000 129.56787 346 ARG E CA 1
ATOM 12784 C C . ARG E 1 438 ? 179.94000 199.83100 219.14000 1.000 130.69803 346 ARG E C 1
ATOM 12785 O O . ARG E 1 438 ? 180.63500 200.41900 218.30600 1.000 132.28089 346 ARG E O 1
ATOM 12793 N N . SER E 1 439 ? 179.05900 200.45300 219.91900 1.000 123.28594 347 SER E N 1
ATOM 12794 C CA . SER E 1 439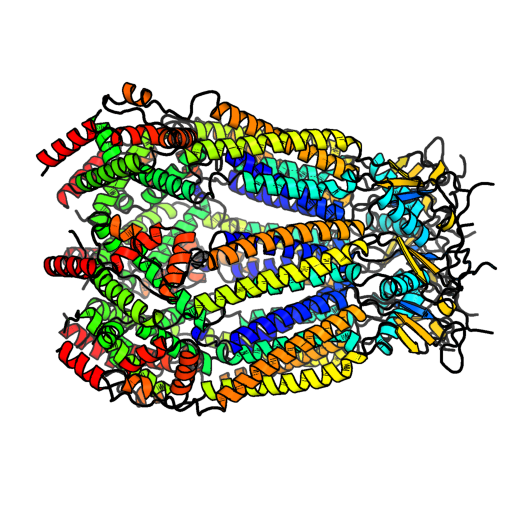 ? 178.90800 201.90300 219.89800 1.000 122.80190 347 SER E CA 1
ATOM 12795 C C . SER E 1 439 ? 180.11400 202.52800 220.58700 1.000 122.81073 347 SER E C 1
ATOM 12796 O O . SER E 1 439 ? 180.20800 202.51800 221.81900 1.000 123.74134 347 SER E O 1
ATOM 12799 N N . LEU E 1 440 ? 181.03800 203.07800 219.79700 1.000 103.29664 348 LEU E N 1
ATOM 12800 C CA . LEU E 1 440 ? 182.22800 203.69500 220.36900 1.000 101.35530 348 LEU E CA 1
ATOM 12801 C C . LEU E 1 440 ? 181.92900 204.99700 221.09400 1.000 101.21996 348 LEU E C 1
ATOM 12802 O O . LEU E 1 440 ? 182.82600 205.53600 221.74800 1.000 101.15859 348 LEU E O 1
ATOM 12807 N N . LYS E 1 441 ? 180.71400 205.52100 220.98100 1.000 102.43054 349 LYS E N 1
ATOM 12808 C CA . LYS E 1 441 ? 180.30000 206.69300 221.73300 1.000 101.23883 349 LYS E CA 1
ATOM 12809 C C . LYS E 1 441 ? 179.91900 206.35200 223.16600 1.000 104.81257 349 LYS E C 1
ATOM 12810 O O . LYS E 1 441 ? 179.56200 207.25300 223.93300 1.000 105.90547 349 LYS E O 1
ATOM 12816 N N . LYS E 1 442 ? 179.98700 205.07400 223.54200 1.000 106.66352 350 LYS E N 1
ATOM 12817 C CA . LYS E 1 442 ? 179.69200 204.64900 224.90900 1.000 106.21697 350 LYS E CA 1
ATOM 12818 C C . LYS E 1 442 ? 180.81300 203.70900 225.34400 1.000 106.00717 350 LYS E C 1
ATOM 12819 O O . LYS E 1 442 ? 180.70300 202.49300 225.17300 1.000 109.77983 350 LYS E O 1
ATOM 12825 N N . TYR E 1 443 ? 181.87700 204.27400 225.90600 1.000 106.60694 351 TYR E N 1
ATOM 12826 C CA . TYR E 1 443 ? 183.01700 203.50300 226.38600 1.000 107.58367 351 TYR E CA 1
ATOM 12827 C C . TYR E 1 443 ? 182.81400 203.17700 227.85600 1.000 111.17131 351 TYR E C 1
ATOM 12828 O O . TYR E 1 443 ? 182.96600 204.05000 228.71600 1.000 111.55664 351 TYR E O 1
ATOM 12837 N N . SER E 1 444 ? 182.47900 201.92500 228.14100 1.000 122.72876 352 SER E N 1
ATOM 12838 C CA . SER E 1 444 ? 182.37700 201.45600 229.51200 1.000 123.50731 352 SER E CA 1
ATOM 12839 C C . SER E 1 444 ? 183.77100 201.23500 230.08000 1.000 123.11291 352 SER E C 1
ATOM 12840 O O . SER E 1 444 ? 184.63800 200.65100 229.42300 1.000 122.09723 352 SER E O 1
ATOM 12843 N N . PHE E 1 445 ? 183.98300 201.70700 231.30700 1.000 129.24567 353 PHE E N 1
ATOM 12844 C CA . PHE E 1 445 ? 185.25000 201.53700 232.00400 1.000 130.26124 353 PHE E CA 1
ATOM 12845 C C . PHE E 1 445 ? 185.25900 200.27200 232.85300 1.000 132.38519 353 PHE E C 1
ATOM 12846 O O . PHE E 1 445 ? 185.93500 200.22200 233.88700 1.000 131.76343 353 PHE E O 1
ATOM 12854 N N . GLU E 1 446 ? 184.51200 199.25000 232.42200 1.000 140.14621 354 GLU E N 1
ATOM 12855 C CA . GLU E 1 446 ? 184.18200 198.11200 233.27700 1.000 138.72649 354 GLU E CA 1
ATOM 12856 C C . GLU E 1 446 ? 185.42400 197.34800 233.72200 1.000 138.80387 354 GLU E C 1
ATOM 12857 O O . GLU E 1 446 ? 185.62500 197.11800 234.91900 1.000 138.21996 354 GLU E O 1
ATOM 12863 N N . SER E 1 447 ? 186.27300 196.95000 232.77000 1.000 153.56593 355 SER E N 1
ATOM 12864 C CA . SER E 1 447 ? 187.42600 196.11700 233.10400 1.000 153.99949 355 SER E CA 1
ATOM 12865 C C . SER E 1 447 ? 188.39100 196.85200 234.02600 1.000 152.67163 355 SER E C 1
ATOM 12866 O O . SER E 1 447 ? 188.89400 196.28300 235.00400 1.000 153.52691 355 SER E O 1
ATOM 12869 N N . ILE E 1 448 ? 188.64600 198.12800 233.73900 1.000 147.81267 356 ILE E N 1
ATOM 12870 C CA . ILE E 1 448 ? 189.57800 198.90300 234.55000 1.000 148.64794 356 ILE E CA 1
ATOM 12871 C C . ILE E 1 448 ? 189.00500 199.13900 235.94300 1.000 148.93253 356 ILE E C 1
ATOM 12872 O O . ILE E 1 448 ? 189.71400 199.03000 236.95000 1.000 149.13105 356 ILE E O 1
ATOM 12877 N N . ARG E 1 449 ? 187.70800 199.45300 236.02600 1.000 141.79108 357 ARG E N 1
ATOM 12878 C CA . ARG E 1 449 ? 187.11700 199.75400 237.32600 1.000 142.01385 357 ARG E CA 1
ATOM 12879 C C . ARG E 1 449 ? 186.95000 198.50000 238.17900 1.000 142.90513 357 ARG E C 1
ATOM 12880 O O . ARG E 1 449 ? 186.92200 198.59600 239.41100 1.000 141.20042 357 ARG E O 1
ATOM 12888 N N . GLU E 1 450 ? 186.84100 197.32200 237.55700 1.000 151.57585 358 GLU E N 1
ATOM 12889 C CA . GLU E 1 450 ? 186.90600 196.08700 238.33300 1.000 149.90121 358 GLU E CA 1
ATOM 12890 C C . GLU E 1 450 ? 188.33300 195.79700 238.78100 1.000 150.17846 358 GLU E C 1
ATOM 12891 O O . GLU E 1 450 ? 188.56300 195.38700 239.92500 1.000 149.86602 358 GLU E O 1
ATOM 12897 N N . GLU E 1 451 ? 189.30800 195.99400 237.88900 1.000 151.80266 359 GLU E N 1
ATOM 12898 C CA . GLU E 1 451 ? 190.69600 195.70600 238.24000 1.000 151.03276 359 GLU E CA 1
ATOM 12899 C C . GLU E 1 451 ? 191.22300 196.69000 239.27900 1.000 151.20542 359 GLU E C 1
ATOM 12900 O O . GLU E 1 451 ? 191.81400 196.28600 240.28800 1.000 150.39773 359 GLU E O 1
ATOM 12906 N N . SER E 1 452 ? 191.01700 197.98400 239.05400 1.000 152.58380 360 SER E N 1
ATOM 12907 C CA . SER E 1 452 ? 191.53100 198.99300 239.96600 1.000 151.03620 360 SER E CA 1
ATOM 12908 C C . SER E 1 452 ? 190.65100 199.10400 241.20800 1.000 151.16340 360 SER E C 1
ATOM 12909 O O . SER E 1 452 ? 189.50400 198.65100 241.23500 1.000 151.17060 360 SER E O 1
ATOM 12912 N N . SER E 1 453 ? 191.21600 199.71700 242.25200 1.000 150.25603 361 SER E N 1
ATOM 12913 C CA . SER E 1 453 ? 190.46900 199.91400 243.48900 1.000 151.15479 361 SER E CA 1
ATOM 12914 C C . SER E 1 453 ? 189.36100 200.94400 243.31800 1.000 152.02565 361 SER E C 1
ATOM 12915 O O . SER E 1 453 ? 188.28300 200.79900 243.90600 1.000 152.85540 361 SER E O 1
ATOM 12918 N N . TYR E 1 454 ? 189.60500 201.98600 242.52700 1.000 143.67160 362 TYR E N 1
ATOM 12919 C CA . TYR E 1 454 ? 188.60300 203.01600 242.27500 1.000 141.47562 362 TYR E CA 1
ATOM 12920 C C . TYR E 1 454 ? 187.52100 202.43400 241.37500 1.000 141.17622 362 TYR E C 1
ATOM 12921 O O . TYR E 1 454 ? 187.70500 202.32500 240.15800 1.000 142.34720 362 TYR E O 1
ATOM 12930 N N . SER E 1 455 ? 186.39200 202.05300 241.97100 1.000 141.87290 363 SER E N 1
ATOM 12931 C CA . SER E 1 455 ? 185.28800 201.44000 241.24500 1.000 143.14638 363 SER E CA 1
ATOM 12932 C C . SER E 1 455 ? 184.21300 202.44600 240.85700 1.000 144.21406 363 SER E C 1
ATOM 12933 O O . SER E 1 455 ? 183.14900 202.04600 240.37200 1.000 143.91411 363 SER E O 1
ATOM 12936 N N . ASP E 1 456 ? 184.46200 203.73700 241.05600 1.000 140.09151 364 ASP E N 1
ATOM 12937 C CA . ASP E 1 456 ? 183.48200 204.77600 240.77600 1.000 138.00384 364 ASP E CA 1
ATOM 12938 C C . ASP E 1 456 ? 183.77300 205.54500 239.49500 1.000 137.30372 364 ASP E C 1
ATOM 12939 O O . ASP E 1 456 ? 183.20000 206.62100 239.29800 1.000 136.06394 364 ASP E O 1
ATOM 12944 N N . ILE E 1 457 ? 184.64400 205.03100 238.63000 1.000 138.18850 365 ILE E N 1
ATOM 12945 C CA . ILE E 1 457 ? 185.01700 205.73200 237.40400 1.000 137.20406 365 ILE E CA 1
ATOM 12946 C C . ILE E 1 457 ? 183.79000 205.83000 236.50600 1.000 138.60425 365 ILE E C 1
ATOM 12947 O O . ILE E 1 457 ? 183.26200 204.80100 236.06200 1.000 139.44097 365 ILE E O 1
ATOM 12952 N N . PRO E 1 458 ? 183.30500 207.03300 236.21900 1.000 137.58374 366 PRO E N 1
ATOM 12953 C CA . PRO E 1 458 ? 182.09500 207.16800 235.40700 1.000 135.54651 366 PRO E CA 1
ATOM 12954 C C . PRO E 1 458 ? 182.35400 206.85100 233.94400 1.000 135.94739 366 PRO E C 1
ATOM 12955 O O . PRO E 1 458 ? 183.45700 207.03200 233.42400 1.000 136.11503 366 PRO E O 1
ATOM 12959 N N . ASP E 1 459 ? 181.30700 206.37100 233.28100 1.000 129.52556 367 ASP E N 1
ATOM 12960 C CA . ASP E 1 459 ? 181.39800 206.00200 231.87600 1.000 130.45608 367 ASP E CA 1
ATOM 12961 C C . ASP E 1 459 ? 181.26400 207.24900 231.01200 1.000 128.74614 367 ASP E C 1
ATOM 12962 O O . ASP E 1 459 ? 180.19500 207.86700 230.96500 1.000 127.54534 367 ASP E O 1
ATOM 12967 N N . VAL E 1 460 ? 182.34800 207.61800 230.33200 1.000 116.36369 368 VAL E N 1
ATOM 12968 C CA . VAL E 1 460 ? 182.33100 208.78800 229.46400 1.000 114.82118 368 VAL E CA 1
ATOM 12969 C C . VAL E 1 460 ? 181.48500 208.50200 228.22800 1.000 113.63134 368 VAL E C 1
ATOM 12970 O O . VAL E 1 460 ? 181.13100 207.35900 227.93100 1.000 114.19722 368 VAL E O 1
ATOM 12974 N N . LYS E 1 461 ? 181.15800 209.56400 227.49600 1.000 99.36204 369 LYS E N 1
ATOM 12975 C CA . LYS E 1 461 ? 180.30500 209.45200 226.32300 1.000 98.53946 369 LYS E CA 1
ATOM 12976 C C . LYS E 1 461 ? 180.86400 210.30800 225.19400 1.000 101.14544 369 LYS E C 1
ATOM 12977 O O . LYS E 1 461 ? 181.65600 211.22900 225.41300 1.000 101.92562 369 LYS E O 1
ATOM 12983 N N . ASN E 1 462 ? 180.45500 209.96700 223.97700 1.000 98.49123 370 ASN E N 1
ATOM 12984 C CA . ASN E 1 462 ? 180.68000 210.74700 222.74400 1.000 94.16683 370 ASN E CA 1
ATOM 12985 C C . ASN E 1 462 ? 182.18100 210.77200 222.43200 1.000 92.86886 370 ASN E C 1
ATOM 12986 O O . ASN E 1 462 ? 182.84200 209.72200 222.50400 1.000 96.72969 370 ASN E O 1
ATOM 12991 N N . ASP E 1 463 ? 182.72700 211.93500 222.05900 1.000 84.99160 371 ASP E N 1
ATOM 12992 C CA . ASP E 1 463 ? 184.08100 212.00200 221.51600 1.000 84.10136 371 ASP E CA 1
ATOM 12993 C C . ASP E 1 463 ? 185.11800 211.53700 222.52800 1.000 86.72783 371 ASP E C 1
ATOM 12994 O O . ASP E 1 463 ? 186.14500 210.96200 222.14900 1.000 89.20181 371 ASP E O 1
ATOM 12999 N N . PHE E 1 464 ? 184.86600 211.78200 223.81600 1.000 97.03475 372 PHE E N 1
ATOM 13000 C CA . PHE E 1 464 ? 185.70800 211.22100 224.86700 1.000 97.62714 372 PHE E CA 1
ATOM 13001 C C . PHE E 1 464 ? 185.79900 209.70900 224.72700 1.000 98.72920 372 PHE E C 1
ATOM 13002 O O . PHE E 1 464 ? 186.89600 209.13300 224.70800 1.000 98.66818 372 PHE E O 1
ATOM 13010 N N . ALA E 1 465 ? 184.64500 209.05800 224.58600 1.000 92.10421 373 ALA E N 1
ATOM 13011 C CA . ALA E 1 465 ? 184.60500 207.60900 224.44700 1.000 89.98859 373 ALA E CA 1
ATOM 13012 C C . ALA E 1 465 ? 185.31000 207.15800 223.17500 1.000 91.80729 373 ALA E C 1
ATOM 13013 O O . ALA E 1 465 ? 186.02500 206.14900 223.17200 1.000 100.14005 373 ALA E O 1
ATOM 13015 N N . PHE E 1 466 ? 185.12500 207.89800 222.08000 1.000 82.58769 374 PHE E N 1
ATOM 13016 C CA . PHE E 1 466 ? 185.71300 207.47900 220.80900 1.000 83.12561 374 PHE E CA 1
ATOM 13017 C C . PHE E 1 466 ? 187.23600 207.57500 220.83900 1.000 81.59050 374 PHE E C 1
ATOM 13018 O O . PHE E 1 466 ? 187.93900 206.65900 220.38800 1.000 87.84774 374 PHE E O 1
ATOM 13026 N N . MET E 1 467 ? 187.77000 208.68000 221.36700 1.000 80.03275 375 MET E N 1
ATOM 13027 C CA . MET E 1 467 ? 189.22100 208.80700 221.44700 1.000 82.32688 375 MET E CA 1
ATOM 13028 C C . MET E 1 467 ? 189.80100 207.82500 222.45800 1.000 84.66184 375 MET E C 1
ATOM 13029 O O . MET E 1 467 ? 190.92200 207.33000 222.28000 1.000 86.59675 375 MET E O 1
ATOM 13034 N N . LEU E 1 468 ? 189.04500 207.50800 223.51400 1.000 88.79600 376 LEU E N 1
ATOM 13035 C CA . LEU E 1 468 ? 189.49800 206.47500 224.43900 1.000 92.20075 376 LEU E CA 1
ATOM 13036 C C . LEU E 1 468 ? 189.54800 205.11000 223.76300 1.000 92.85561 376 LEU E C 1
ATOM 13037 O O . LEU E 1 468 ? 190.46600 204.32600 224.01500 1.000 93.04109 376 LEU E O 1
ATOM 13042 N N . HIS E 1 469 ? 188.57700 204.80800 222.89900 1.000 90.47603 377 HIS E N 1
ATOM 13043 C CA . HIS E 1 469 ? 188.62500 203.55600 222.14500 1.000 85.74760 377 HIS E CA 1
ATOM 13044 C C . HIS E 1 469 ? 189.82100 203.52100 221.19900 1.000 92.39784 377 HIS E C 1
ATOM 13045 O O . HIS E 1 469 ? 190.48100 202.48200 221.05700 1.000 100.56015 377 HIS E O 1
ATOM 13052 N N . LEU E 1 470 ? 190.11200 204.64400 220.53900 1.000 91.72322 378 LEU E N 1
ATOM 13053 C CA . LEU E 1 470 ? 191.29200 204.70000 219.67800 1.000 88.39844 378 LEU E CA 1
ATOM 13054 C C . LEU E 1 470 ? 192.57000 204.46800 220.47500 1.000 90.61227 378 LEU E C 1
ATOM 13055 O O . LEU E 1 470 ? 193.47800 203.75400 220.02400 1.000 90.79428 378 LEU E O 1
ATOM 13060 N N . ILE E 1 471 ? 192.65500 205.04600 221.67500 1.000 95.61372 379 ILE E N 1
ATOM 13061 C CA . ILE E 1 471 ? 193.86100 204.87000 222.47700 1.000 93.79520 379 ILE E CA 1
ATOM 13062 C C . ILE E 1 471 ? 193.91200 203.45900 223.05900 1.000 94.28428 379 ILE E C 1
ATOM 13063 O O . ILE E 1 471 ? 194.99100 202.94400 223.37600 1.000 93.74327 379 ILE E O 1
ATOM 13068 N N . ASP E 1 472 ? 192.75100 202.81000 223.20100 1.000 100.06330 380 ASP E N 1
ATOM 13069 C CA . ASP E 1 472 ? 192.73100 201.38400 223.51600 1.000 100.67433 380 ASP E CA 1
ATOM 13070 C C . ASP E 1 472 ? 193.33300 200.57000 222.38400 1.000 102.34950 380 ASP E C 1
ATOM 13071 O O . ASP E 1 472 ? 194.08700 199.61900 222.62100 1.000 102.32010 380 ASP E O 1
ATOM 13076 N N . GLN E 1 473 ? 192.99200 200.92100 221.14200 1.000 99.08072 381 GLN E N 1
ATOM 13077 C CA . GLN E 1 473 ? 193.57200 200.22900 219.99300 1.000 91.93127 381 GLN E CA 1
ATOM 13078 C C . GLN E 1 473 ? 195.07900 200.43400 219.92700 1.000 92.70383 381 GLN E C 1
ATOM 13079 O O . GLN E 1 473 ? 195.82400 199.51700 219.56300 1.000 93.62849 381 GLN E O 1
ATOM 13085 N N . TYR E 1 474 ? 195.55100 201.63500 220.26500 1.000 103.29666 382 TYR E N 1
ATOM 13086 C CA . TYR E 1 474 ? 196.99400 201.85400 220.28000 1.000 102.39344 382 TYR E CA 1
ATOM 13087 C C . TYR E 1 474 ? 197.64500 201.12100 221.44900 1.000 103.53907 382 TYR E C 1
ATOM 13088 O O . TYR E 1 474 ? 198.44400 200.19800 221.25300 1.000 101.72083 382 TYR E O 1
ATOM 13097 N N . ASP E 1 475 ? 197.31100 201.51700 222.67900 1.000 108.38242 383 ASP E N 1
ATOM 13098 C CA . ASP E 1 475 ? 197.86900 200.87900 223.86700 1.000 108.51242 383 ASP E CA 1
ATOM 13099 C C . ASP E 1 475 ? 196.92300 201.04300 225.05100 1.000 109.30376 383 ASP E C 1
ATOM 13100 O O . ASP E 1 475 ? 196.66400 202.17100 225.48800 1.000 110.76802 383 ASP E O 1
ATOM 13105 N N . PRO E 1 476 ? 196.39900 199.94400 225.60100 1.000 111.97676 384 PRO E N 1
ATOM 13106 C CA . PRO E 1 476 ? 195.47900 200.05700 226.74600 1.000 111.80687 384 PRO E CA 1
ATOM 13107 C C . PRO E 1 476 ? 196.11500 200.64500 227.99300 1.000 110.59160 384 PRO E C 1
ATOM 13108 O O . PRO E 1 476 ? 195.38500 201.07300 228.89500 1.000 108.94459 384 PRO E O 1
ATOM 13112 N N . LEU E 1 477 ? 197.44700 200.66500 228.07900 1.000 113.95304 385 LEU E N 1
ATOM 13113 C CA . LEU E 1 477 ? 198.10700 201.23900 229.24700 1.000 113.82505 385 LEU E CA 1
ATOM 13114 C C . LEU E 1 477 ? 197.85000 202.74000 229.34300 1.000 115.04743 385 LEU E C 1
ATOM 13115 O O . LEU E 1 477 ? 197.75600 203.29000 230.44800 1.000 116.58800 385 LEU E O 1
ATOM 13120 N N . TYR E 1 478 ? 197.71500 203.41400 228.19700 1.000 118.82782 386 TYR E N 1
ATOM 13121 C CA . TYR E 1 478 ? 197.34400 204.82700 228.19300 1.000 117.63968 386 TYR E CA 1
ATOM 13122 C C . TYR E 1 478 ? 195.99300 205.04000 228.86500 1.000 114.71483 386 TYR E C 1
ATOM 13123 O O . TYR E 1 478 ? 195.84100 205.92000 229.72100 1.000 115.26230 386 TYR E O 1
ATOM 13132 N N . SER E 1 479 ? 194.99900 204.23200 228.49100 1.000 119.31827 387 SER E N 1
ATOM 13133 C CA . SER E 1 479 ? 193.67700 204.35900 229.09300 1.000 120.03035 387 SER E CA 1
ATOM 13134 C C . SER E 1 479 ? 193.69800 203.96000 230.56000 1.000 123.14404 387 SER E C 1
ATOM 13135 O O . SER E 1 479 ? 192.98400 204.54800 231.37700 1.000 124.20947 387 SER E O 1
ATOM 13138 N N . LYS E 1 480 ? 194.50500 202.95700 230.91300 1.000 128.24631 388 LYS E N 1
ATOM 13139 C CA . LYS E 1 480 ? 194.61900 202.55300 232.31100 1.000 127.34744 388 LYS E CA 1
ATOM 13140 C C . LYS E 1 480 ? 195.18400 203.68300 233.16100 1.000 126.61120 388 LYS E C 1
ATOM 13141 O O . LYS E 1 480 ? 194.69400 203.95200 234.26400 1.000 125.32524 388 LYS E O 1
ATOM 13147 N N . ARG E 1 481 ? 196.21300 204.36600 232.65600 1.000 125.52177 389 ARG E N 1
ATOM 13148 C CA . ARG E 1 481 ? 196.80600 205.46000 233.41400 1.000 124.36554 389 ARG E CA 1
ATOM 13149 C C . ARG E 1 481 ? 195.93700 206.71100 233.37800 1.000 123.31570 389 ARG E C 1
ATOM 13150 O O . ARG E 1 481 ? 196.05500 207.56700 234.26100 1.000 124.87361 389 ARG E O 1
ATOM 13158 N N . PHE E 1 482 ? 195.06700 206.84100 232.37500 1.000 119.06271 390 PHE E N 1
ATOM 13159 C CA . PHE E 1 482 ? 194.15700 207.98200 232.34600 1.000 117.34364 390 PHE E CA 1
ATOM 13160 C C . PHE E 1 482 ? 192.89900 207.72700 233.16800 1.000 116.43122 390 PHE E C 1
ATOM 13161 O O . PHE E 1 482 ? 192.19600 208.67600 233.53400 1.000 117.99928 390 PHE E O 1
ATOM 13169 N N . ALA E 1 483 ? 192.59800 206.46100 233.46400 1.000 124.40056 391 ALA E N 1
ATOM 13170 C CA . ALA E 1 483 ? 191.36700 206.12900 234.17200 1.000 125.44921 391 ALA E CA 1
ATOM 13171 C C . ALA E 1 483 ? 191.41000 206.59200 235.62000 1.000 126.44325 391 ALA E C 1
ATOM 13172 O O . ALA E 1 483 ? 190.38500 206.99600 236.18300 1.000 125.42544 391 ALA E O 1
ATOM 13174 N N . VAL E 1 484 ? 192.58700 206.52700 236.24300 1.000 132.79961 392 VAL E N 1
ATOM 13175 C CA . VAL E 1 484 ? 192.70300 206.90000 237.64700 1.000 131.57552 392 VAL E CA 1
ATOM 13176 C C . VAL E 1 484 ? 192.66800 208.41400 237.80800 1.000 130.02610 392 VAL E C 1
ATOM 13177 O O . VAL E 1 484 ? 192.69200 208.92400 238.93300 1.000 131.71300 392 VAL E O 1
ATOM 13181 N N . PHE E 1 485 ? 192.62900 209.15600 236.70100 1.000 123.96285 393 PHE E N 1
ATOM 13182 C CA . PHE E 1 485 ? 192.49800 210.60500 236.75200 1.000 122.91623 393 PHE E CA 1
ATOM 13183 C C . PHE E 1 485 ? 191.08700 211.09200 236.45200 1.000 121.23588 393 PHE E C 1
ATOM 13184 O O . PHE E 1 485 ? 190.88000 212.30600 236.35600 1.000 120.19810 393 PHE E O 1
ATOM 13192 N N . LEU E 1 486 ? 190.12200 210.18900 236.28600 1.000 123.20778 394 LEU E N 1
ATOM 13193 C CA . LEU E 1 486 ? 188.72700 210.56600 236.09500 1.000 124.13670 394 LEU E CA 1
ATOM 13194 C C . LEU E 1 486 ? 187.83700 210.19800 237.27100 1.000 124.36492 394 LEU E C 1
ATOM 13195 O O . LEU E 1 486 ? 186.78300 210.81600 237.45100 1.000 125.16048 394 LEU E O 1
ATOM 13200 N N . SER E 1 487 ? 188.22900 209.20500 238.06400 1.000 131.68198 395 SER E N 1
ATOM 13201 C CA . SER E 1 487 ? 187.39400 208.71300 239.15100 1.000 133.18013 395 SER E CA 1
ATOM 13202 C C . SER E 1 487 ? 187.34600 209.71500 240.29900 1.000 133.25696 395 SER E C 1
ATOM 13203 O O . SER E 1 487 ? 188.36900 210.29600 240.67400 1.000 132.92828 395 SER E O 1
ATOM 13206 N N . GLU E 1 488 ? 186.15000 209.91700 240.85200 1.000 133.31001 396 GLU E N 1
ATOM 13207 C CA . GLU E 1 488 ? 185.97800 210.83300 241.97100 1.000 132.09897 396 GLU E CA 1
ATOM 13208 C C . GLU E 1 488 ? 186.46900 210.24800 243.29100 1.000 131.37939 396 GLU E C 1
ATOM 13209 O O . GLU E 1 488 ? 186.74700 211.00500 244.22700 1.000 131.44530 396 GLU E O 1
ATOM 13215 N N . VAL E 1 489 ? 186.59500 208.92400 243.39500 1.000 139.13716 397 VAL E N 1
ATOM 13216 C CA . VAL E 1 489 ? 187.29900 208.35600 244.54100 1.000 139.22397 397 VAL E CA 1
ATOM 13217 C C . VAL E 1 489 ? 188.77200 208.73600 244.48300 1.000 138.45653 397 VAL E C 1
ATOM 13218 O O . VAL E 1 489 ? 189.40000 209.02200 245.51100 1.000 139.76685 397 VAL E O 1
ATOM 13222 N N . SER E 1 490 ? 189.34200 208.77000 243.27600 1.000 135.11782 398 SER E N 1
ATOM 13223 C CA . SER E 1 490 ? 190.71000 209.25100 243.12700 1.000 135.94271 398 SER E CA 1
ATOM 13224 C C . SER E 1 490 ? 190.79600 210.74800 243.40300 1.000 136.31643 398 SER E C 1
ATOM 13225 O O . SER E 1 490 ? 191.79300 211.21900 243.95700 1.000 136.36351 398 SER E O 1
ATOM 13228 N N . GLU E 1 491 ? 189.75100 211.50400 243.03800 1.000 135.98288 399 GLU E N 1
ATOM 13229 C CA . GLU E 1 491 ? 189.60100 212.88000 243.51800 1.000 138.10661 399 GLU E CA 1
ATOM 13230 C C . GLU E 1 491 ? 189.71300 212.96900 245.03200 1.000 139.58948 399 GLU E C 1
ATOM 13231 O O . GLU E 1 491 ? 190.50000 213.76600 245.55200 1.000 137.25872 399 GLU E O 1
ATOM 13237 N N . ASN E 1 492 ? 188.96200 212.13800 245.75200 1.000 142.53061 400 ASN E N 1
ATOM 13238 C CA . ASN E 1 492 ? 188.93100 212.24600 247.20600 1.000 139.36306 400 ASN E CA 1
ATOM 13239 C C . ASN E 1 492 ? 190.26000 211.82000 247.82300 1.000 139.72566 400 ASN E C 1
ATOM 13240 O O . ASN E 1 492 ? 190.75600 212.45800 248.75800 1.000 138.14740 400 ASN E O 1
ATOM 13245 N N . LYS E 1 493 ? 190.86600 210.75600 247.29200 1.000 143.93991 401 LYS E N 1
ATOM 13246 C CA . LYS E 1 493 ? 192.13500 210.27700 247.83600 1.000 143.62789 401 LYS E CA 1
ATOM 13247 C C . LYS E 1 493 ? 193.27900 211.23800 247.52900 1.000 143.58523 401 LYS E C 1
ATOM 13248 O O . LYS E 1 493 ? 194.11800 211.50800 248.39800 1.000 144.14733 401 LYS E O 1
ATOM 13254 N N . LEU E 1 494 ? 193.33300 211.76200 246.30000 1.000 142.52195 402 LEU E N 1
ATOM 13255 C CA . LEU E 1 494 ? 194.34900 212.74900 245.95800 1.000 142.97019 402 LEU E CA 1
ATOM 13256 C C . LEU E 1 494 ? 194.15900 214.01300 246.77800 1.000 142.58777 402 LEU E C 1
ATOM 13257 O O . LEU E 1 494 ? 195.13400 214.61300 247.23500 1.000 141.96830 402 LEU E O 1
ATOM 13262 N N . ARG E 1 495 ? 192.90600 214.41700 246.99500 1.000 140.71753 403 ARG E N 1
ATOM 13263 C CA . ARG E 1 495 ? 192.62400 215.58700 247.81500 1.000 141.46482 403 ARG E CA 1
ATOM 13264 C C . ARG E 1 495 ? 193.06200 215.37400 249.26100 1.000 142.19308 403 ARG E C 1
ATOM 13265 O O . ARG E 1 495 ? 193.66000 216.26400 249.87400 1.000 141.72755 403 ARG E O 1
ATOM 13273 N N . GLN E 1 496 ? 192.79300 214.18900 249.81900 1.000 149.00039 404 GLN E N 1
ATOM 13274 C CA . GLN E 1 496 ? 193.18500 213.90900 251.19900 1.000 147.92770 404 GLN E CA 1
ATOM 13275 C C . GLN E 1 496 ? 194.70000 213.87500 251.34800 1.000 148.74160 404 GLN E C 1
ATOM 13276 O O . GLN E 1 496 ? 195.25900 214.43500 252.30000 1.000 148.59214 404 GLN E O 1
ATOM 13282 N N . LEU E 1 497 ? 195.38600 213.22500 250.40900 1.000 152.82925 405 LEU E N 1
ATOM 13283 C CA . LEU E 1 497 ? 196.83600 213.10900 250.50900 1.000 152.65415 405 LEU E CA 1
ATOM 13284 C C . LEU E 1 497 ? 197.50400 214.45600 250.23800 1.000 153.08460 405 LEU E C 1
ATOM 13285 O O . LEU E 1 497 ? 198.52000 214.79600 250.85700 1.000 153.45843 405 LEU E O 1
ATOM 13290 N N . ASN E 1 498 ? 196.92500 215.25500 249.33600 1.000 152.15730 406 ASN E N 1
ATOM 13291 C CA . ASN E 1 498 ? 197.39400 216.62000 249.13800 1.000 151.20285 406 ASN E CA 1
ATOM 13292 C C . ASN E 1 498 ? 197.19900 217.45300 250.39600 1.000 152.07572 406 ASN E C 1
ATOM 13293 O O . ASN E 1 498 ? 198.07000 218.24600 250.75600 1.000 152.32902 406 ASN E O 1
ATOM 13298 N N . LEU E 1 499 ? 196.06200 217.28200 251.07600 1.000 154.32788 407 LEU E N 1
ATOM 13299 C CA . LEU E 1 499 ? 195.83800 217.94300 252.35800 1.000 153.61341 407 LEU E CA 1
ATOM 13300 C C . LEU E 1 499 ? 196.89800 217.54700 253.37600 1.000 153.86198 407 LEU E C 1
ATOM 13301 O O . LEU E 1 499 ? 197.39400 218.39100 254.13200 1.000 152.80055 407 LEU E O 1
ATOM 13306 N N . ASN E 1 500 ? 197.24800 216.26100 253.41100 1.000 153.30621 408 ASN E N 1
ATOM 13307 C CA . ASN E 1 500 ? 198.30600 215.79700 254.30200 1.000 152.87118 408 ASN E CA 1
ATOM 13308 C C . ASN E 1 500 ? 199.63800 216.45400 253.95500 1.000 152.50385 408 ASN E C 1
ATOM 13309 O O . ASN E 1 500 ? 200.42900 216.79300 254.84200 1.000 151.33844 408 ASN E O 1
ATOM 13314 N N . ASN E 1 501 ? 199.90200 216.63900 252.66000 1.000 156.82607 409 ASN E N 1
ATOM 13315 C CA . ASN E 1 501 ? 201.18000 217.21000 252.24300 1.000 156.80007 409 ASN E CA 1
ATOM 13316 C C . ASN E 1 501 ? 201.24300 218.71800 252.47900 1.000 157.06027 409 ASN E C 1
ATOM 13317 O O . ASN E 1 501 ? 202.32200 219.25400 252.75800 1.000 156.53787 409 ASN E O 1
ATOM 13322 N N . GLU E 1 502 ? 200.11400 219.42400 252.35300 1.000 158.01789 410 GLU E N 1
ATOM 13323 C CA . GLU E 1 502 ? 200.10700 220.86000 252.62800 1.000 156.57308 410 GLU E CA 1
ATOM 13324 C C . GLU E 1 502 ? 200.42100 221.13800 254.08900 1.000 155.18717 410 GLU E C 1
ATOM 13325 O O . GLU E 1 502 ? 201.43100 221.77200 254.41500 1.000 154.96210 410 GLU E O 1
ATOM 13331 N N . ALA F 2 16 ? 215.71700 202.31500 223.09600 1.000 138.19570 16 ALA F N 1
ATOM 13332 C CA . ALA F 2 16 ? 216.83300 201.79700 222.31500 1.000 138.15644 16 ALA F CA 1
ATOM 13333 C C . ALA F 2 16 ? 216.83100 200.27400 222.31800 1.000 140.17170 16 ALA F C 1
ATOM 13334 O O . ALA F 2 16 ? 217.18000 199.64300 223.31400 1.000 140.40627 16 ALA F O 1
ATOM 13336 N N . PHE F 2 17 ? 216.43100 199.69200 221.19100 1.000 138.12404 17 PHE F N 1
ATOM 13337 C CA . PHE F 2 17 ? 216.37400 198.24400 221.03500 1.000 136.08698 17 PHE F CA 1
ATOM 13338 C C . PHE F 2 17 ? 217.67500 197.65200 220.50800 1.000 134.76094 17 PHE F C 1
ATOM 13339 O O . PHE F 2 17 ? 217.74100 196.43500 220.29700 1.000 131.68731 17 PHE F O 1
ATOM 13347 N N . ARG F 2 18 ? 218.71100 198.47700 220.31900 1.000 127.50738 18 ARG F N 1
ATOM 13348 C CA . ARG F 2 18 ? 219.97300 197.99900 219.76000 1.000 126.37824 18 ARG F CA 1
ATOM 13349 C C . ARG F 2 18 ? 220.63800 196.96300 220.65900 1.000 126.88213 18 ARG F C 1
ATOM 13350 O O . ARG F 2 18 ? 221.40900 196.12500 220.17600 1.000 129.25961 18 ARG F O 1
ATOM 13358 N N . VAL F 2 19 ? 220.34000 196.98700 221.96100 1.000 117.07763 19 VAL F N 1
ATOM 13359 C CA . VAL F 2 19 ? 220.93200 196.01500 222.87500 1.000 115.66285 19 VAL F CA 1
ATOM 13360 C C . VAL F 2 19 ? 220.38100 194.61700 222.62400 1.000 117.81593 19 VAL F C 1
ATOM 13361 O O . VAL F 2 19 ? 220.96100 193.62400 223.08000 1.000 117.46566 19 VAL F O 1
ATOM 13365 N N . LEU F 2 20 ? 219.26300 194.50700 221.90500 1.000 113.96827 20 LEU F N 1
ATOM 13366 C CA . LEU F 2 20 ? 218.68900 193.21100 221.57100 1.000 113.43841 20 LEU F CA 1
ATOM 13367 C C . LEU F 2 20 ? 218.90300 192.83500 220.11100 1.000 112.25618 20 LEU F C 1
ATOM 13368 O O . LEU F 2 20 ? 218.23300 191.92900 219.60400 1.000 112.04725 20 LEU F O 1
ATOM 13373 N N . LYS F 2 21 ? 219.82100 193.51400 219.42500 1.000 89.22506 21 LYS F N 1
ATOM 13374 C CA . LYS F 2 21 ? 220.17400 193.17400 218.05500 1.000 85.07385 21 LYS F CA 1
ATOM 13375 C C . LYS F 2 21 ? 221.52900 192.48500 218.06300 1.000 86.31539 21 LYS F C 1
ATOM 13376 O O . LYS F 2 21 ? 222.55800 193.15500 218.23900 1.000 89.39324 21 LYS F O 1
ATOM 13382 N N . PRO F 2 22 ? 221.59400 191.16700 217.88400 1.000 75.91120 22 PRO F N 1
ATOM 13383 C CA . PRO F 2 22 ? 222.89800 190.49200 217.85900 1.000 76.77545 22 PRO F CA 1
ATOM 13384 C C . PRO F 2 22 ? 223.65900 190.75500 216.57300 1.000 83.37156 22 PRO F C 1
ATOM 13385 O O . PRO F 2 22 ? 223.23300 191.56300 215.74200 1.000 88.52989 22 PRO F O 1
ATOM 13389 N N . TRP F 2 23 ? 224.79400 190.07600 216.40400 1.000 73.54714 23 TRP F N 1
ATOM 13390 C CA . TRP F 2 23 ? 225.59500 190.27900 215.20300 1.000 71.93327 23 TRP F CA 1
ATOM 13391 C C . TRP F 2 23 ? 224.87400 189.76800 213.96100 1.000 70.58952 23 TRP F C 1
ATOM 13392 O O . TRP F 2 23 ? 225.00200 190.35500 212.87900 1.000 77.47676 23 TRP F O 1
ATOM 13403 N N . TRP F 2 24 ? 224.10200 188.68500 214.09600 1.000 64.52130 24 TRP F N 1
ATOM 13404 C CA . TRP F 2 24 ? 223.40600 188.13800 212.93600 1.000 61.48311 24 TRP F CA 1
ATOM 13405 C C . TRP F 2 24 ? 222.32700 189.09200 212.43700 1.000 64.53348 24 TRP F C 1
ATOM 13406 O O . TRP F 2 24 ? 222.16700 189.28300 211.22700 1.000 85.87703 24 TRP F O 1
ATOM 13417 N N . ASP F 2 25 ? 221.58400 189.71500 213.35700 1.000 52.01863 25 ASP F N 1
ATOM 13418 C CA . ASP F 2 25 ? 220.53100 190.64300 212.95200 1.000 58.50942 25 ASP F CA 1
ATOM 13419 C C . ASP F 2 25 ? 221.10500 191.87200 212.25700 1.000 62.37638 25 ASP F C 1
ATOM 13420 O O . ASP F 2 25 ? 220.57900 192.31500 211.22800 1.000 75.27668 25 ASP F O 1
ATOM 13425 N N . VAL F 2 26 ? 222.19000 192.42900 212.79800 1.000 50.97393 26 VAL F N 1
ATOM 13426 C CA . VAL F 2 26 ? 222.81900 193.60000 212.19100 1.000 60.42645 26 VAL F CA 1
ATOM 13427 C C . VAL F 2 26 ? 223.39400 193.24400 210.82400 1.000 67.93320 26 VAL F C 1
ATOM 13428 O O . VAL F 2 26 ? 223.27700 194.01100 209.85600 1.000 67.00857 26 VAL F O 1
ATOM 13432 N N . PHE F 2 27 ? 224.01900 192.06700 210.72800 1.000 63.47916 27 PHE F N 1
ATOM 13433 C CA . PHE F 2 27 ? 224.58000 191.61500 209.46000 1.000 51.91011 27 PHE F CA 1
ATOM 13434 C C . PHE F 2 27 ? 223.49100 191.43900 208.40800 1.000 53.01995 27 PHE F C 1
ATOM 13435 O O . PHE F 2 27 ? 223.65400 191.84900 207.25300 1.000 65.25404 27 PHE F O 1
ATOM 13443 N N . THR F 2 28 ? 222.35800 190.84800 208.79900 1.000 41.66569 28 THR F N 1
ATOM 13444 C CA . THR F 2 28 ? 221.25600 190.66600 207.85900 1.000 42.79863 28 THR F CA 1
ATOM 13445 C C . THR F 2 28 ? 220.63600 192.00000 207.46500 1.000 53.35258 28 THR F C 1
ATOM 13446 O O . THR F 2 28 ? 220.20400 192.17200 206.32100 1.000 70.56548 28 THR F O 1
ATOM 13450 N N . ASP F 2 29 ? 220.58400 192.95800 208.39300 1.000 48.08536 29 ASP F N 1
ATOM 13451 C CA . ASP F 2 29 ? 220.06700 194.28200 208.05500 1.000 53.21152 29 ASP F CA 1
ATOM 13452 C C . ASP F 2 29 ? 220.95600 194.97400 207.02700 1.000 53.92228 29 ASP F C 1
ATOM 13453 O O . ASP F 2 29 ? 220.46500 195.57100 206.05900 1.000 54.18563 29 ASP F O 1
ATOM 13458 N N . TYR F 2 30 ? 222.27500 194.89200 207.21400 1.000 51.89085 30 TYR F N 1
ATOM 13459 C CA . TYR F 2 30 ? 223.18500 195.50300 206.24800 1.000 55.02774 30 TYR F CA 1
ATOM 13460 C C . TYR F 2 30 ? 223.13400 194.78600 204.90200 1.000 57.85618 30 TYR F C 1
ATOM 13461 O O . TYR F 2 30 ? 223.22400 195.42700 203.84600 1.000 51.52315 30 TYR F O 1
ATOM 13470 N N . LEU F 2 31 ? 222.97900 193.45900 204.91600 1.000 57.68741 31 LEU F N 1
ATOM 13471 C CA . LEU F 2 31 ? 222.81300 192.72600 203.66400 1.000 49.85999 31 LEU F CA 1
ATOM 13472 C C . LEU F 2 31 ? 221.51900 193.11800 202.96200 1.000 53.80204 31 LEU F C 1
ATOM 13473 O O . LEU F 2 31 ? 221.47200 193.19400 201.73000 1.000 66.15959 31 LEU F O 1
ATOM 13478 N N . SER F 2 32 ? 220.45500 193.36400 203.73100 1.000 48.32674 32 SER F N 1
ATOM 13479 C CA . SER F 2 32 ? 219.20300 193.83600 203.14800 1.000 47.13173 32 SER F CA 1
ATOM 13480 C C . SER F 2 32 ? 219.37600 195.20700 202.51100 1.000 54.76515 32 SER F C 1
ATOM 13481 O O . SER F 2 32 ? 218.82500 195.47400 201.43700 1.000 57.65727 32 SER F O 1
ATOM 13484 N N . VAL F 2 33 ? 220.13400 196.09300 203.16300 1.000 54.61636 33 VAL F N 1
ATOM 13485 C CA . VAL F 2 33 ? 220.41000 197.40600 202.58000 1.000 56.60596 33 VAL F CA 1
ATOM 13486 C C . VAL F 2 33 ? 221.19000 197.26300 201.27600 1.000 59.11559 33 VAL F C 1
ATOM 13487 O O . VAL F 2 33 ? 220.89100 197.93200 200.27600 1.000 57.85373 33 VAL F O 1
ATOM 13491 N N . ALA F 2 34 ? 222.19400 196.38200 201.26300 1.000 57.18872 34 ALA F N 1
ATOM 13492 C CA . ALA F 2 34 ? 222.97200 196.16200 200.04500 1.000 53.57467 34 ALA F CA 1
ATOM 13493 C C . ALA F 2 34 ? 222.11000 195.58700 198.92500 1.000 50.20794 34 ALA F C 1
ATOM 13494 O O . ALA F 2 34 ? 222.24500 195.98000 197.75800 1.000 55.31002 34 ALA F O 1
ATOM 13496 N N . MET F 2 35 ? 221.21700 194.65400 199.25900 1.000 50.88842 35 MET F N 1
ATOM 13497 C CA . MET F 2 35 ? 220.34000 194.06800 198.25100 1.000 49.75923 35 MET F CA 1
ATOM 13498 C C . MET F 2 35 ? 219.34300 195.09200 197.72200 1.000 53.32726 35 MET F C 1
ATOM 13499 O O . MET F 2 35 ? 218.99900 195.07600 196.53400 1.000 70.40808 35 MET F O 1
ATOM 13504 N N . LEU F 2 36 ? 218.87100 195.99200 198.58800 1.000 38.13999 36 LEU F N 1
ATOM 13505 C CA . LEU F 2 36 ? 218.02200 197.08700 198.13200 1.000 41.17320 36 LEU F CA 1
ATOM 13506 C C . LEU F 2 36 ? 218.77700 198.00500 197.17900 1.000 52.24437 36 LEU F C 1
ATOM 13507 O O . LEU F 2 36 ? 218.21600 198.47200 196.18000 1.000 56.32639 36 LEU F O 1
ATOM 13512 N N . MET F 2 37 ? 220.05100 198.27500 197.47700 1.000 54.18287 37 MET F N 1
ATOM 13513 C CA . MET F 2 37 ? 220.87600 199.06400 196.56400 1.000 55.30201 37 MET F CA 1
ATOM 13514 C C . MET F 2 37 ? 221.01500 198.37300 195.21300 1.000 53.41626 37 MET F C 1
ATOM 13515 O O . MET F 2 37 ? 220.92800 199.02100 194.16200 1.000 50.57400 37 MET F O 1
ATOM 13520 N N . ILE F 2 38 ? 221.22900 197.05500 195.22900 1.000 46.51592 38 ILE F N 1
ATOM 13521 C CA . ILE F 2 38 ? 221.33900 196.28700 193.98800 1.000 37.00067 38 ILE F CA 1
ATOM 13522 C C . ILE F 2 38 ? 220.04200 196.37400 193.19100 1.000 42.61708 38 ILE F C 1
ATOM 13523 O O . ILE F 2 38 ? 220.05500 196.57000 191.97000 1.000 52.56237 38 ILE F O 1
ATOM 13528 N N . GLY F 2 39 ? 218.90300 196.24000 193.87400 1.000 46.99012 39 GLY F N 1
ATOM 13529 C CA . GLY F 2 39 ? 217.62200 196.31000 193.18500 1.000 45.67444 39 GLY F CA 1
ATOM 13530 C C . GLY F 2 39 ? 217.35000 197.67600 192.58300 1.000 52.15407 39 GLY F C 1
ATOM 13531 O O . GLY F 2 39 ? 216.84500 197.78600 191.46200 1.000 61.81924 39 GLY F O 1
ATOM 13532 N N . VAL F 2 40 ? 217.68400 198.73800 193.32000 1.000 43.37821 40 VAL F N 1
ATOM 13533 C CA . VAL F 2 40 ? 217.48900 200.09400 192.81000 1.000 44.37643 40 VAL F CA 1
ATOM 13534 C C . VAL F 2 40 ? 218.38400 200.34500 191.60100 1.000 50.49907 40 VAL F C 1
ATOM 13535 O O . VAL F 2 40 ? 217.95200 200.92800 190.59700 1.000 53.54208 40 VAL F O 1
ATOM 13539 N N . PHE F 2 41 ? 219.64300 199.90100 191.67400 1.000 54.16630 41 PHE F N 1
ATOM 13540 C CA . PHE F 2 41 ? 220.55300 200.05800 190.54300 1.000 50.90731 41 PHE F CA 1
ATOM 13541 C C . PHE F 2 41 ? 220.06200 199.27900 189.32900 1.000 50.71082 41 PHE F C 1
ATOM 13542 O O . PHE F 2 41 ? 220.14400 199.75800 188.19200 1.000 57.57438 41 PHE F O 1
ATOM 13550 N N . GLY F 2 42 ? 219.54200 198.07100 189.55400 1.000 43.17517 42 GLY F N 1
ATOM 13551 C CA . GLY F 2 42 ? 219.00200 197.29200 188.45400 1.000 44.84184 42 GLY F CA 1
ATOM 13552 C C . GLY F 2 42 ? 217.78800 197.94000 187.81700 1.000 51.94753 42 GLY F C 1
ATOM 13553 O O . GLY F 2 42 ? 217.62900 197.91200 186.59600 1.000 64.52534 42 GLY F O 1
ATOM 13554 N N . CYS F 2 43 ? 216.90600 198.52000 188.63500 1.000 51.20527 43 CYS F N 1
ATOM 13555 C CA . CYS F 2 43 ? 215.75500 199.23400 188.09000 1.000 54.75236 43 CYS F CA 1
ATOM 13556 C C . CYS F 2 43 ? 216.19300 200.44800 187.27700 1.000 54.49252 43 CYS F C 1
ATOM 13557 O O . CYS F 2 43 ? 215.63700 200.72600 186.20400 1.000 63.25570 43 CYS F O 1
ATOM 13560 N N . THR F 2 44 ? 217.19500 201.17900 187.77200 1.000 52.13712 44 THR F N 1
ATOM 13561 C CA . THR F 2 44 ? 217.71400 202.32500 187.03100 1.000 59.45528 44 THR F CA 1
ATOM 13562 C C . THR F 2 44 ? 218.33300 201.88900 185.70700 1.000 64.77569 44 THR F C 1
ATOM 13563 O O . THR F 2 44 ? 218.22000 202.59400 184.69800 1.000 64.15713 44 THR F O 1
ATOM 13567 N N . LEU F 2 45 ? 218.99900 200.73200 185.69400 1.000 59.03923 45 LEU F N 1
ATOM 13568 C CA . LEU F 2 45 ? 219.48400 200.17300 184.43500 1.000 52.37978 45 LEU F CA 1
ATOM 13569 C C . LEU F 2 45 ? 218.32800 199.78400 183.52100 1.000 55.67765 45 LEU F C 1
ATOM 13570 O O . LEU F 2 45 ? 218.41700 199.92600 182.29700 1.000 64.95602 45 LEU F O 1
ATOM 13575 N N . GLN F 2 46 ? 217.24000 199.27400 184.10100 1.000 54.22001 46 GLN F N 1
ATOM 13576 C CA . GLN F 2 46 ? 216.06800 198.91400 183.30900 1.000 54.96392 46 GLN F CA 1
ATOM 13577 C C . GLN F 2 46 ? 215.38600 200.13900 182.71900 1.000 63.63665 46 GLN F C 1
ATOM 13578 O O . GLN F 2 46 ? 214.63200 200.02100 181.74700 1.000 67.99450 46 GLN F O 1
ATOM 13584 N N . VAL F 2 47 ? 215.62400 201.31600 183.30200 1.000 71.03409 47 VAL F N 1
ATOM 13585 C CA . VAL F 2 47 ? 215.02800 202.55000 182.79200 1.000 72.16199 47 VAL F CA 1
ATOM 13586 C C . VAL F 2 47 ? 215.51700 202.86100 181.37700 1.000 73.25819 47 VAL F C 1
ATOM 13587 O O . VAL F 2 47 ? 214.77700 203.44700 180.57500 1.000 75.18106 47 VAL F O 1
ATOM 13591 N N . MET F 2 48 ? 216.73400 202.43100 181.03100 1.000 80.73724 48 MET F N 1
ATOM 13592 C CA . MET F 2 48 ? 217.36200 202.75100 179.74800 1.000 83.15948 48 MET F CA 1
ATOM 13593 C C . MET F 2 48 ? 216.49700 202.33000 178.56500 1.000 83.33173 48 MET F C 1
ATOM 13594 O O . MET F 2 48 ? 215.94900 201.22500 178.54000 1.000 79.85898 48 MET F O 1
ATOM 13599 N N . GLN F 2 49 ? 216.37600 203.23000 177.58500 1.000 90.11664 49 GLN F N 1
ATOM 13600 C CA . GLN F 2 49 ? 215.51200 202.97800 176.43400 1.000 89.82325 49 GLN F CA 1
ATOM 13601 C C . GLN F 2 49 ? 216.10100 201.91000 175.51900 1.000 88.42387 49 GLN F C 1
ATOM 13602 O O . GLN F 2 49 ? 215.40000 200.98400 175.09400 1.000 89.65303 49 GLN F O 1
ATOM 13608 N N . ASP F 2 50 ? 217.38900 202.02300 175.20000 1.000 77.75115 50 ASP F N 1
ATOM 13609 C CA . ASP F 2 50 ? 218.04100 201.08400 174.29300 1.000 81.46441 50 ASP F CA 1
ATOM 13610 C C . ASP F 2 50 ? 218.33000 199.81400 175.08400 1.000 83.50039 50 ASP F C 1
ATOM 13611 O O . ASP F 2 50 ? 219.26200 199.77500 175.89400 1.000 83.45915 50 ASP F O 1
ATOM 13616 N N . LYS F 2 51 ? 217.53700 198.77400 174.84400 1.000 65.98011 51 LYS F N 1
ATOM 13617 C CA . LYS F 2 51 ? 217.60800 197.54400 175.62100 1.000 61.76915 51 LYS F CA 1
ATOM 13618 C C . LYS F 2 51 ? 218.10400 196.36300 174.80300 1.000 55.67677 51 LYS F C 1
ATOM 13619 O O . LYS F 2 51 ? 219.06700 195.70000 175.20400 1.000 57.49111 51 LYS F O 1
ATOM 13625 N N . ILE F 2 52 ? 217.47800 196.08200 173.66400 1.000 36.54652 52 ILE F N 1
ATOM 13626 C CA . ILE F 2 52 ? 217.87300 194.98100 172.79600 1.000 35.39607 52 ILE F CA 1
ATOM 13627 C C . ILE F 2 52 ? 218.15500 195.54400 171.41000 1.000 41.55309 52 ILE F C 1
ATOM 13628 O O . ILE F 2 52 ? 217.58900 196.57200 171.02000 1.000 57.89169 52 ILE F O 1
ATOM 13633 N N . ILE F 2 53 ? 219.07600 194.90700 170.69000 1.000 21.73349 53 ILE F N 1
ATOM 13634 C CA . ILE F 2 53 ? 219.44300 195.31600 169.33500 1.000 18.74969 53 ILE F CA 1
ATOM 13635 C C . ILE F 2 53 ? 219.37500 194.08000 168.45200 1.000 30.18134 53 ILE F C 1
ATOM 13636 O O . ILE F 2 53 ? 220.14200 193.13300 168.64900 1.000 47.41932 53 ILE F O 1
ATOM 13641 N N . CYS F 2 54 ? 218.48000 194.09000 167.46800 1.000 38.52701 54 CYS F N 1
ATOM 13642 C CA . CYS F 2 54 ? 218.19900 192.91500 166.65300 1.000 39.80524 54 CYS F CA 1
ATOM 13643 C C . CYS F 2 54 ? 218.54000 193.17500 165.19400 1.000 38.96422 54 CYS F C 1
ATOM 13644 O O . CYS F 2 54 ? 218.21100 194.23500 164.65400 1.000 51.53864 54 CYS F O 1
ATOM 13647 N N . LEU F 2 55 ? 219.19300 192.20100 164.55800 1.000 60.42073 55 LEU F N 1
ATOM 13648 C CA . LEU F 2 55 ? 219.39500 192.21400 163.12100 1.000 63.50380 55 LEU F CA 1
ATOM 13649 C C . LEU F 2 55 ? 218.83100 190.94000 162.50800 1.000 69.17616 55 LEU F C 1
ATOM 13650 O O . LEU F 2 55 ? 218.97800 189.86100 163.08700 1.000 79.47835 55 LEU F O 1
ATOM 13655 N N . PRO F 2 56 ? 218.19100 191.02700 161.34500 1.000 56.62356 56 PRO F N 1
ATOM 13656 C CA . PRO F 2 56 ? 217.57400 189.83500 160.75500 1.000 58.33787 56 PRO F CA 1
ATOM 13657 C C . PRO F 2 56 ? 218.61200 188.82600 160.28900 1.000 62.72452 56 PRO F C 1
ATOM 13658 O O . PRO F 2 56 ? 219.73700 189.18100 159.93700 1.000 73.03199 56 PRO F O 1
ATOM 13662 N N . LYS F 2 57 ? 218.22100 187.55700 160.29600 1.000 66.52135 57 LYS F N 1
ATOM 13663 C CA . LYS F 2 57 ? 219.07100 186.48500 159.80600 1.000 69.02401 57 LYS F CA 1
ATOM 13664 C C . LYS F 2 57 ? 218.80400 186.22700 158.32700 1.000 74.90228 57 LYS F C 1
ATOM 13665 O O . LYS F 2 57 ? 217.71400 186.49200 157.81300 1.000 74.08899 57 LYS F O 1
ATOM 13671 N N . ARG F 2 58 ? 219.82600 185.69200 157.65000 1.000 67.46977 58 ARG F N 1
ATOM 13672 C CA . ARG F 2 58 ? 219.77200 185.36900 156.22000 1.000 67.78853 58 ARG F CA 1
ATOM 13673 C C . ARG F 2 58 ? 219.38000 186.58600 155.38500 1.000 67.35174 58 ARG F C 1
ATOM 13674 O O . ARG F 2 58 ? 218.55700 186.50100 154.47100 1.000 63.54016 58 ARG F O 1
ATOM 13682 N N . VAL F 2 59 ? 219.97300 187.73500 155.70900 1.000 68.74257 59 VAL F N 1
ATOM 13683 C CA . VAL F 2 59 ? 219.66000 188.96600 154.99600 1.000 70.90378 59 VAL F CA 1
ATOM 13684 C C . VAL F 2 59 ? 220.27200 188.93100 153.60300 1.000 71.89115 59 VAL F C 1
ATOM 13685 O O . VAL F 2 59 ? 221.30200 188.28500 153.36800 1.000 71.02433 59 VAL F O 1
ATOM 13689 N N . GLN F 2 60 ? 219.63200 189.62700 152.67000 1.000 72.79957 60 GLN F N 1
ATOM 13690 C CA . GLN F 2 60 ? 220.10700 189.70400 151.29500 1.000 78.18398 60 GLN F CA 1
ATOM 13691 C C . GLN F 2 60 ? 221.19400 190.76300 151.14200 1.000 77.42626 60 GLN F C 1
ATOM 13692 O O . GLN F 2 60 ? 221.28900 191.69000 151.94600 1.000 76.24475 60 GLN F O 1
ATOM 13698 N N . THR F 2 93 ? 244.08700 189.84100 150.56400 1.000 136.92891 93 THR F N 1
ATOM 13699 C CA . THR F 2 93 ? 243.25800 190.99500 150.89000 1.000 137.88661 93 THR F CA 1
ATOM 13700 C C . THR F 2 93 ? 241.94500 190.94000 150.11400 1.000 138.87271 93 THR F C 1
ATOM 13701 O O . THR F 2 93 ? 241.94000 190.93200 148.88300 1.000 137.09338 93 THR F O 1
ATOM 13705 N N . VAL F 2 94 ? 240.83300 190.89200 150.84300 1.000 127.70732 94 VAL F N 1
ATOM 13706 C CA . VAL F 2 94 ? 239.50200 190.77900 150.26000 1.000 125.43859 94 VAL F CA 1
ATOM 13707 C C . VAL F 2 94 ? 238.69800 192.00900 150.65200 1.000 125.13904 94 VAL F C 1
ATOM 13708 O O . VAL F 2 94 ? 238.62000 192.35300 151.83700 1.000 126.22291 94 VAL F O 1
ATOM 13712 N N . GLU F 2 95 ? 238.10200 192.66700 149.66100 1.000 98.62329 95 GLU F N 1
ATOM 13713 C CA . GLU F 2 95 ? 237.23400 193.81200 149.91300 1.000 97.52935 95 GLU F CA 1
ATOM 13714 C C . GLU F 2 95 ? 235.85800 193.29800 150.31900 1.000 97.69746 95 GLU F C 1
ATOM 13715 O O . GLU F 2 95 ? 235.17200 192.64400 149.52700 1.000 95.40264 95 GLU F O 1
ATOM 13721 N N . MET F 2 96 ? 235.45700 193.59000 151.55100 1.000 79.30629 96 MET F N 1
ATOM 13722 C CA . MET F 2 96 ? 234.20100 193.10900 152.10500 1.000 72.48183 96 MET F CA 1
ATOM 13723 C C . MET F 2 96 ? 233.13100 194.18200 151.95900 1.000 76.49651 96 MET F C 1
ATOM 13724 O O . MET F 2 96 ? 233.42800 195.37800 152.01000 1.000 82.78513 96 MET F O 1
ATOM 13729 N N . LYS F 2 97 ? 231.88500 193.75200 151.77600 1.000 54.78348 97 LYS F N 1
ATOM 13730 C CA . LYS F 2 97 ? 230.76600 194.66400 151.59200 1.000 52.16574 97 LYS F CA 1
ATOM 13731 C C . LYS F 2 97 ? 229.66800 194.36500 152.60100 1.000 52.83357 97 LYS F C 1
ATOM 13732 O O . LYS F 2 97 ? 229.43500 193.21100 152.97100 1.000 57.81180 97 LYS F O 1
ATOM 13738 N N . GLY F 2 98 ? 228.99100 195.42400 153.04000 1.000 40.69220 98 GLY F N 1
ATOM 13739 C CA . GLY F 2 98 ? 227.94800 195.27400 154.03200 1.000 35.04354 98 GLY F CA 1
ATOM 13740 C C . GLY F 2 98 ? 226.66700 194.71100 153.44700 1.000 28.08722 98 GLY F C 1
ATOM 13741 O O . GLY F 2 98 ? 226.33200 194.92800 152.28400 1.000 37.39080 98 GLY F O 1
ATOM 13742 N N . LEU F 2 99 ? 225.94100 193.97400 154.28100 1.000 33.30306 99 LEU F N 1
ATOM 13743 C CA . LEU F 2 99 ? 224.69100 193.35500 153.86400 1.000 39.05378 99 LEU F CA 1
ATOM 13744 C C . LEU F 2 99 ? 223.55300 194.35400 154.02700 1.000 40.31614 99 LEU F C 1
ATOM 13745 O O . LEU F 2 99 ? 223.29000 194.83100 155.13600 1.000 43.08860 99 LEU F O 1
ATOM 13750 N N . LYS F 2 100 ? 222.87900 194.66800 152.92400 1.000 45.71504 100 LYS F N 1
ATOM 13751 C CA . LYS F 2 100 ? 221.78500 195.63600 152.92400 1.000 46.50931 100 LYS F CA 1
ATOM 13752 C C . LYS F 2 100 ? 220.51800 194.92100 153.37000 1.000 54.81708 100 LYS F C 1
ATOM 13753 O O . LYS F 2 100 ? 219.89100 194.19600 152.59400 1.000 53.69405 100 LYS F O 1
ATOM 13759 N N . THR F 2 101 ? 220.13900 195.12300 154.63300 1.000 54.14392 101 THR F N 1
ATOM 13760 C CA . THR F 2 101 ? 218.93800 194.49100 155.16200 1.000 40.47347 101 THR F CA 1
ATOM 13761 C C . THR F 2 101 ? 217.66700 195.10600 154.59500 1.000 45.18726 101 THR F C 1
ATOM 13762 O O . THR F 2 101 ? 216.60800 194.47200 154.66200 1.000 62.01811 101 THR F O 1
ATOM 13766 N N . ASP F 2 102 ? 217.75300 196.32700 154.05500 1.000 52.36643 102 ASP F N 1
ATOM 13767 C CA . ASP F 2 102 ? 216.62600 197.02400 153.42800 1.000 57.99366 102 ASP F CA 1
ATOM 13768 C C . ASP F 2 102 ? 215.48900 197.23900 154.42800 1.000 60.99692 102 ASP F C 1
ATOM 13769 O O . ASP F 2 102 ? 214.34700 196.83200 154.21000 1.000 69.84471 102 ASP F O 1
ATOM 13774 N N . LEU F 2 103 ? 215.81600 197.88300 155.54400 1.000 82.62458 103 LEU F N 1
ATOM 13775 C CA . LEU F 2 103 ? 214.86000 198.15700 156.60600 1.000 76.21602 103 LEU F CA 1
ATOM 13776 C C . LEU F 2 103 ? 215.00900 199.59500 157.07900 1.000 81.12949 103 LEU F C 1
ATOM 13777 O O . LEU F 2 103 ? 216.12200 200.12600 157.13700 1.000 88.52279 103 LEU F O 1
ATOM 13782 N N . ASP F 2 104 ? 213.88600 200.22100 157.41700 1.000 53.55234 104 ASP F N 1
ATOM 13783 C CA . ASP F 2 104 ? 213.91300 201.55800 157.98200 1.000 45.51338 104 ASP F CA 1
ATOM 13784 C C . ASP F 2 104 ? 214.33300 201.50300 159.44700 1.000 49.26620 104 ASP F C 1
ATOM 13785 O O . ASP F 2 104 ? 214.49700 200.43300 160.03800 1.000 67.39671 104 ASP F O 1
ATOM 13790 N N . LEU F 2 105 ? 214.51000 202.68400 160.04000 1.000 43.27563 105 LEU F N 1
ATOM 13791 C CA . LEU F 2 105 ? 214.77700 202.74800 161.47100 1.000 42.49712 105 LEU F CA 1
ATOM 13792 C C . LEU F 2 105 ? 213.56000 202.32600 162.28100 1.000 46.35092 105 LEU F C 1
ATOM 13793 O O . LEU F 2 105 ? 213.70400 201.69700 163.33700 1.000 57.18058 105 LEU F O 1
ATOM 13798 N N . GLN F 2 106 ? 212.35800 202.65700 161.80300 1.000 39.61902 106 GLN F N 1
ATOM 13799 C CA . GLN F 2 106 ? 211.14700 202.26400 162.51300 1.000 32.72490 106 GLN F CA 1
ATOM 13800 C C . GLN F 2 106 ? 210.92800 200.76000 162.44400 1.000 40.08627 106 GLN F C 1
ATOM 13801 O O . GLN F 2 106 ? 210.44000 200.15900 163.40500 1.000 56.21420 106 GLN F O 1
ATOM 13807 N N . GLN F 2 107 ? 211.28100 200.13400 161.31800 1.000 45.39349 107 GLN F N 1
ATOM 13808 C CA . GLN F 2 107 ? 211.21100 198.67900 161.23800 1.000 38.63462 107 GLN F CA 1
ATOM 13809 C C . GLN F 2 107 ? 212.16900 198.03200 162.22700 1.000 44.16944 107 GLN F C 1
ATOM 13810 O O . GLN F 2 107 ? 211.81900 197.05000 162.89200 1.000 64.23923 107 GLN F O 1
ATOM 13816 N N . TYR F 2 108 ? 213.37900 198.58300 162.34900 1.000 59.01731 108 TYR F N 1
ATOM 13817 C CA . TYR F 2 108 ? 214.33800 198.07500 163.32200 1.000 58.69390 108 TYR F CA 1
ATOM 13818 C C . TYR F 2 108 ? 213.82400 198.23100 164.74600 1.000 64.57030 108 TYR F C 1
ATOM 13819 O O . TYR F 2 108 ? 213.95500 197.31300 165.56100 1.000 76.25220 108 TYR F O 1
ATOM 13828 N N . SER F 2 109 ? 213.23500 199.38700 165.06600 1.000 41.11206 109 SER F N 1
ATOM 13829 C CA . SER F 2 109 ? 212.70000 199.59800 166.40900 1.000 32.48630 109 SER F CA 1
ATOM 13830 C C . SER F 2 109 ? 211.52800 198.66500 166.69400 1.000 41.26418 109 SER F C 1
ATOM 13831 O O . SER F 2 109 ? 211.38800 198.15100 167.81200 1.000 55.11270 109 SER F O 1
ATOM 13834 N N . PHE F 2 110 ? 210.67200 198.44300 165.69500 1.000 31.75855 110 PHE F N 1
ATOM 13835 C CA . PHE F 2 110 ? 209.55700 197.51500 165.84500 1.000 29.09038 110 PHE F CA 1
ATOM 13836 C C . PHE F 2 110 ? 210.05700 196.10200 166.10800 1.000 37.41582 110 PHE F C 1
ATOM 13837 O O . PHE F 2 110 ? 209.53100 195.39600 166.97600 1.000 52.85936 110 PHE F O 1
ATOM 13845 N N . ILE F 2 111 ? 211.09000 195.68100 165.37400 1.000 38.85895 111 ILE F N 1
ATOM 13846 C CA . ILE F 2 111 ? 211.69600 194.37100 165.60100 1.000 28.41979 111 ILE F CA 1
ATOM 13847 C C . ILE F 2 111 ? 212.28800 194.30000 167.00200 1.000 44.64033 111 ILE F C 1
ATOM 13848 O O . ILE F 2 111 ? 212.16700 193.28300 167.69600 1.000 62.11732 111 ILE F O 1
ATOM 13853 N N . ASN F 2 112 ? 212.92600 195.38900 167.44100 1.000 39.82670 112 ASN F N 1
ATOM 13854 C CA . ASN F 2 112 ? 213.52100 195.43500 168.77400 1.000 27.66910 112 ASN F CA 1
ATOM 13855 C C . ASN F 2 112 ? 212.47800 195.21800 169.85800 1.000 37.21967 112 ASN F C 1
ATOM 13856 O O . ASN F 2 112 ? 212.66000 194.38000 170.74400 1.000 55.93507 112 ASN F O 1
ATOM 13861 N N . GLN F 2 113 ? 211.37400 195.96700 169.80800 1.000 29.37642 113 GLN F N 1
ATOM 13862 C CA . GLN F 2 113 ? 210.36200 195.81500 170.85200 1.000 25.89708 113 GLN F CA 1
ATOM 13863 C C . GLN F 2 113 ? 209.63900 194.47900 170.74800 1.000 27.15085 113 GLN F C 1
ATOM 13864 O O . GLN F 2 113 ? 209.29500 193.87800 171.77300 1.000 47.34981 113 GLN F O 1
ATOM 13870 N N . MET F 2 114 ? 209.41600 193.98300 169.52700 1.000 23.59144 114 MET F N 1
ATOM 13871 C CA . MET F 2 114 ? 208.77600 192.68200 169.37100 1.000 26.94411 114 MET F CA 1
ATOM 13872 C C . MET F 2 114 ? 209.62700 191.57200 169.97300 1.000 41.45636 114 MET F C 1
ATOM 13873 O O . MET F 2 114 ? 209.11200 190.69600 170.67900 1.000 51.83966 114 MET F O 1
ATOM 13878 N N . CYS F 2 115 ? 210.93700 191.60400 169.72700 1.000 41.39342 115 CYS F N 1
ATOM 13879 C CA . CYS F 2 115 ? 211.82100 190.57900 170.26200 1.000 29.02530 115 CYS F CA 1
ATOM 13880 C C . CYS F 2 115 ? 212.11200 190.79200 171.74100 1.000 39.69938 115 CYS F C 1
ATOM 13881 O O . CYS F 2 115 ? 212.44200 189.83500 172.44800 1.000 60.69721 115 CYS F O 1
ATOM 13884 N N . TYR F 2 116 ? 212.01000 192.02900 172.22300 1.000 31.68762 116 TYR F N 1
ATOM 13885 C CA . TYR F 2 116 ? 212.15000 192.28000 173.65100 1.000 27.98868 116 TYR F CA 1
ATOM 13886 C C . TYR F 2 116 ? 210.95500 191.73100 174.41500 1.000 36.42450 116 TYR F C 1
ATOM 13887 O O . TYR F 2 116 ? 211.10700 191.17500 175.50900 1.000 45.43751 116 TYR F O 1
ATOM 13896 N N . GLU F 2 117 ? 209.75600 191.87600 173.85200 1.000 37.08388 117 GLU F N 1
ATOM 13897 C CA . GLU F 2 117 ? 208.56100 191.38400 174.52300 1.000 36.21702 117 GLU F CA 1
ATOM 13898 C C . GLU F 2 117 ? 208.41300 189.87300 174.39100 1.000 38.56092 117 GLU F C 1
ATOM 13899 O O . GLU F 2 117 ? 208.01800 189.20500 175.35300 1.000 53.39869 117 GLU F O 1
ATOM 13905 N N . ARG F 2 118 ? 208.72500 189.31000 173.22300 1.000 33.20276 118 ARG F N 1
ATOM 13906 C CA . ARG F 2 118 ? 208.35100 187.93400 172.92300 1.000 50.30373 118 ARG F CA 1
ATOM 13907 C C . ARG F 2 118 ? 209.53500 186.98500 172.77500 1.000 52.61458 118 ARG F C 1
ATOM 13908 O O . ARG F 2 118 ? 209.32600 185.80800 172.46400 1.000 61.15317 118 ARG F O 1
ATOM 13916 N N . ALA F 2 119 ? 210.76600 187.44900 172.97800 1.000 36.43117 119 ALA F N 1
ATOM 13917 C CA . ALA F 2 119 ? 211.89400 186.52900 172.88700 1.000 31.69761 119 ALA F CA 1
ATOM 13918 C C . ALA F 2 119 ? 212.82100 186.63000 174.09000 1.000 35.61154 119 ALA F C 1
ATOM 13919 O O . ALA F 2 119 ? 213.44600 185.63900 174.47900 1.000 51.01234 119 ALA F O 1
ATOM 13921 N N . LEU F 2 120 ? 212.92600 187.81500 174.68100 1.000 34.39241 120 LEU F N 1
ATOM 13922 C CA . LEU F 2 120 ? 213.74400 187.97200 175.87500 1.000 25.91984 120 LEU F CA 1
ATOM 13923 C C . LEU F 2 120 ? 213.04400 187.33200 177.06500 1.000 40.20686 120 LEU F C 1
ATOM 13924 O O . LEU F 2 120 ? 211.83500 187.49900 177.25000 1.000 50.28743 120 LEU F O 1
ATOM 13929 N N . HIS F 2 121 ? 213.80500 186.58600 177.86300 1.000 43.09180 121 HIS F N 1
ATOM 13930 C CA . HIS F 2 121 ? 213.23200 185.89600 179.00800 1.000 42.47447 121 HIS F CA 1
ATOM 13931 C C . HIS F 2 121 ? 212.73800 186.89900 180.04300 1.000 46.66538 121 HIS F C 1
ATOM 13932 O O . HIS F 2 121 ? 213.29900 187.98600 180.20600 1.000 56.22017 121 HIS F O 1
ATOM 13939 N N . TRP F 2 122 ? 211.66100 186.52500 180.73800 1.000 45.43943 122 TRP F N 1
ATOM 13940 C CA . TRP F 2 122 ? 211.05200 187.42800 181.70900 1.000 48.86153 122 TRP F CA 1
ATOM 13941 C C . TRP F 2 122 ? 211.97900 187.70600 182.88300 1.000 43.11121 122 TRP F C 1
ATOM 13942 O O . TRP F 2 122 ? 211.88400 188.76900 183.50600 1.000 51.44792 122 TRP F O 1
ATOM 13953 N N . TYR F 2 123 ? 212.86300 186.76100 183.21300 1.000 45.74399 123 TYR F N 1
ATOM 13954 C CA . TYR F 2 123 ? 213.82000 186.99100 184.29000 1.000 51.76078 123 TYR F CA 1
ATOM 13955 C C . TYR F 2 123 ? 214.76400 188.13400 183.94700 1.000 47.04437 123 TYR F C 1
ATOM 13956 O O . TYR F 2 123 ? 214.99800 189.02500 184.76900 1.000 52.72587 123 TYR F O 1
ATOM 13965 N N . ALA F 2 124 ? 215.28200 188.14800 182.71700 1.000 38.59004 124 ALA F N 1
ATOM 13966 C CA . ALA F 2 124 ? 216.20800 189.19700 182.30900 1.000 36.18286 124 ALA F CA 1
ATOM 13967 C C . ALA F 2 124 ? 215.54500 190.56500 182.24500 1.000 41.78011 124 ALA F C 1
ATOM 13968 O O . ALA F 2 124 ? 216.24800 191.58100 182.24100 1.000 46.45359 124 ALA F O 1
ATOM 13970 N N . LYS F 2 125 ? 214.21600 190.61900 182.19700 1.000 34.81512 125 LYS F N 1
ATOM 13971 C CA . LYS F 2 125 ? 213.50200 191.88700 182.15200 1.000 33.47501 125 LYS F CA 1
ATOM 13972 C C . LYS F 2 125 ? 212.94600 192.32300 183.49900 1.000 45.85628 125 LYS F C 1
ATOM 13973 O O . LYS F 2 125 ? 212.72000 193.52000 183.70000 1.000 53.84526 125 LYS F O 1
ATOM 13979 N N . TYR F 2 126 ? 212.71800 191.39200 184.42800 1.000 50.00498 126 TYR F N 1
ATOM 13980 C CA . TYR F 2 126 ? 212.07300 191.72400 185.69200 1.000 41.00309 126 TYR F CA 1
ATOM 13981 C C . TYR F 2 126 ? 212.85400 191.24700 186.91100 1.000 41.28727 126 TYR F C 1
ATOM 13982 O O . TYR F 2 126 ? 212.28000 191.16500 188.00200 1.000 47.15843 126 TYR F O 1
ATOM 13991 N N . PHE F 2 127 ? 214.13600 190.92300 186.75600 1.000 46.23183 127 PHE F N 1
ATOM 13992 C CA . PHE F 2 127 ? 214.98400 190.57400 187.89500 1.000 52.60159 127 PHE F CA 1
ATOM 13993 C C . PHE F 2 127 ? 215.13700 191.68900 188.92900 1.000 60.75791 127 PHE F C 1
ATOM 13994 O O . PHE F 2 127 ? 215.03100 191.39100 190.13100 1.000 59.24832 127 PHE F O 1
ATOM 14002 N N . PRO F 2 128 ? 215.40800 192.95700 188.56500 1.000 51.71889 128 PRO F N 1
ATOM 14003 C CA . PRO F 2 128 ? 215.52100 193.98800 189.61500 1.000 52.28578 128 PRO F CA 1
ATOM 14004 C C . PRO F 2 128 ? 214.24900 194.20000 190.41600 1.000 56.75801 128 PRO F C 1
ATOM 14005 O O . PRO F 2 128 ? 214.31900 194.46300 191.62200 1.000 61.71968 128 PRO F O 1
ATOM 14009 N N . TYR F 2 129 ? 213.08100 194.09500 189.77800 1.000 56.34419 129 TYR F N 1
ATOM 14010 C CA . TYR F 2 129 ? 211.82700 194.25000 190.50900 1.000 54.80045 129 TYR F CA 1
ATOM 14011 C C . TYR F 2 129 ? 211.62000 193.10200 191.48700 1.000 50.18723 129 TYR F C 1
ATOM 14012 O O . TYR F 2 129 ? 211.13400 193.30700 192.60700 1.000 53.16323 129 TYR F O 1
ATOM 14021 N N . LEU F 2 130 ? 211.99100 191.88400 191.08300 1.000 43.86628 130 LEU F N 1
ATOM 14022 C CA . LEU F 2 130 ? 211.93200 190.75200 192.00000 1.000 48.28014 130 LEU F CA 1
ATOM 14023 C C . LEU F 2 130 ? 212.88900 190.94300 193.16800 1.000 54.69086 130 LEU F C 1
ATOM 14024 O O . LEU F 2 130 ? 212.56100 190.59800 194.30800 1.000 62.20885 130 LEU F O 1
ATOM 14029 N N . VAL F 2 131 ? 214.07600 191.49600 192.90300 1.000 4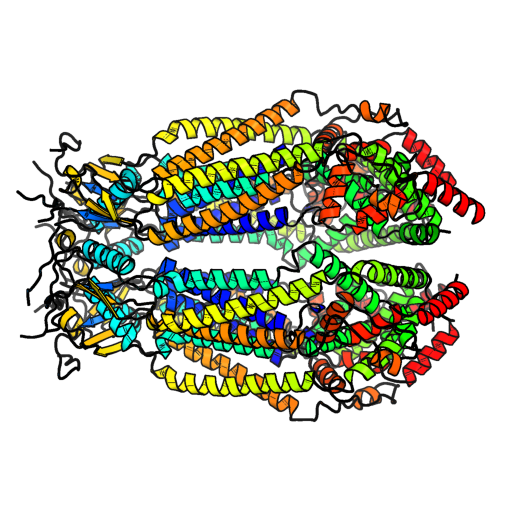9.19285 131 VAL F N 1
ATOM 14030 C CA . VAL F 2 131 ? 215.02200 191.78700 193.98000 1.000 58.55533 131 VAL F CA 1
ATOM 14031 C C . VAL F 2 131 ? 214.43400 192.81400 194.94000 1.000 61.43482 131 VAL F C 1
ATOM 14032 O O . VAL F 2 131 ? 214.56400 192.69200 196.16400 1.000 61.70537 131 VAL F O 1
ATOM 14036 N N . LEU F 2 132 ? 213.77600 193.83900 194.39600 1.000 59.41896 132 LEU F N 1
ATOM 14037 C CA . LEU F 2 132 ? 213.14100 194.85300 195.23200 1.000 52.51647 132 LEU F CA 1
ATOM 14038 C C . LEU F 2 132 ? 212.06500 194.24000 196.12100 1.000 56.66576 132 LEU F C 1
ATOM 14039 O O . LEU F 2 132 ? 212.01400 194.50900 197.32700 1.000 61.31435 132 LEU F O 1
ATOM 14044 N N . ILE F 2 133 ? 211.20600 193.39800 195.54200 1.000 55.85206 133 ILE F N 1
ATOM 14045 C CA . ILE F 2 133 ? 210.13700 192.76500 196.31600 1.000 58.28200 133 ILE F CA 1
ATOM 14046 C C . ILE F 2 133 ? 210.72300 191.86300 197.39700 1.000 58.44196 133 ILE F C 1
ATOM 14047 O O . ILE F 2 133 ? 210.28100 191.87900 198.55400 1.000 62.01839 133 ILE F O 1
ATOM 14052 N N . HIS F 2 134 ? 211.73800 191.07400 197.03700 1.000 52.43572 134 HIS F N 1
ATOM 14053 C CA . HIS F 2 134 ? 212.34400 190.15400 197.99100 1.000 56.28428 134 HIS F CA 1
ATOM 14054 C C . HIS F 2 134 ? 213.02400 190.89800 199.13200 1.000 62.48307 134 HIS F C 1
ATOM 14055 O O . HIS F 2 134 ? 212.92300 190.48900 200.29500 1.000 71.74386 134 HIS F O 1
ATOM 14062 N N . THR F 2 135 ? 213.71400 192.00000 198.82800 1.000 59.63965 135 THR F N 1
ATOM 14063 C CA . THR F 2 135 ? 214.39400 192.73800 199.88600 1.000 60.73713 135 THR F CA 1
ATOM 14064 C C . THR F 2 135 ? 213.39900 193.50700 200.75100 1.000 64.37766 135 THR F C 1
ATOM 14065 O O . THR F 2 135 ? 213.63400 193.69200 201.94900 1.000 61.44602 135 THR F O 1
ATOM 14069 N N . LEU F 2 136 ? 212.26000 193.91900 200.18200 1.000 66.10478 136 LEU F N 1
ATOM 14070 C CA . LEU F 2 136 ? 211.21100 194.51900 201.00100 1.000 65.33320 136 LEU F CA 1
ATOM 14071 C C . LEU F 2 136 ? 210.61800 193.49200 201.95600 1.000 67.10317 136 LEU F C 1
ATOM 14072 O O . LEU F 2 136 ? 210.36000 193.79300 203.12800 1.000 71.84372 136 LEU F O 1
ATOM 14077 N N . VAL F 2 137 ? 210.40700 192.26600 201.47200 1.000 66.67569 137 VAL F N 1
ATOM 14078 C CA . VAL F 2 137 ? 209.90400 191.20000 202.33700 1.000 66.78887 137 VAL F CA 1
ATOM 14079 C C . VAL F 2 137 ? 210.91300 190.88800 203.43800 1.000 67.95954 137 VAL F C 1
ATOM 14080 O O . VAL F 2 137 ? 210.54800 190.70400 204.60500 1.000 71.25447 137 VAL F O 1
ATOM 14084 N N . PHE F 2 138 ? 212.20000 190.83100 203.08100 1.000 69.95486 138 PHE F N 1
ATOM 14085 C CA . PHE F 2 138 ? 213.24200 190.56800 204.07100 1.000 70.12036 138 PHE F CA 1
ATOM 14086 C C . PHE F 2 138 ? 213.29100 191.65900 205.13500 1.000 74.45890 138 PHE F C 1
ATOM 14087 O O . PHE F 2 138 ? 213.38700 191.36300 206.33200 1.000 79.60018 138 PHE F O 1
ATOM 14095 N N . MET F 2 139 ? 213.22400 192.92600 204.71800 1.000 77.94673 139 MET F N 1
ATOM 14096 C CA . MET F 2 139 ? 213.25500 194.02700 205.67600 1.000 80.92435 139 MET F CA 1
ATOM 14097 C C . MET F 2 139 ? 212.01800 194.02900 206.56700 1.000 85.35013 139 MET F C 1
ATOM 14098 O O . MET F 2 139 ? 212.11700 194.29800 207.77000 1.000 87.22576 139 MET F O 1
ATOM 14103 N N . LEU F 2 140 ? 210.84400 193.74300 205.99600 1.000 90.35612 140 LEU F N 1
ATOM 14104 C CA . LEU F 2 140 ? 209.62000 193.72700 206.79000 1.000 89.42248 140 LEU F CA 1
ATOM 14105 C C . LEU F 2 140 ? 209.62600 192.58000 207.79500 1.000 93.22104 140 LEU F C 1
ATOM 14106 O O . LEU F 2 140 ? 209.23000 192.76100 208.95300 1.000 95.24442 140 LEU F O 1
ATOM 14111 N N . CYS F 2 141 ? 210.08000 191.39800 207.38100 1.000 93.21899 141 CYS F N 1
ATOM 14112 C CA . CYS F 2 141 ? 210.05100 190.21600 208.22700 1.000 95.80731 141 CYS F CA 1
ATOM 14113 C C . CYS F 2 141 ? 211.28800 190.08600 209.11100 1.000 94.18662 141 CYS F C 1
ATOM 14114 O O . CYS F 2 141 ? 211.37000 189.14600 209.91000 1.000 95.33585 141 CYS F O 1
ATOM 14117 N N . SER F 2 142 ? 212.25100 191.00200 208.98800 1.000 100.75540 142 SER F N 1
ATOM 14118 C CA . SER F 2 142 ? 213.39000 191.04000 209.89100 1.000 104.57985 142 SER F CA 1
ATOM 14119 C C . SER F 2 142 ? 213.14500 191.86100 211.14600 1.000 108.12854 142 SER F C 1
ATOM 14120 O O . SER F 2 142 ? 213.86400 191.67400 212.13400 1.000 107.84250 142 SER F O 1
ATOM 14123 N N . ASN F 2 143 ? 212.15900 192.75500 211.14000 1.000 124.04216 143 ASN F N 1
ATOM 14124 C CA . ASN F 2 143 ? 211.80700 193.55300 212.30500 1.000 124.47700 143 ASN F CA 1
ATOM 14125 C C . ASN F 2 143 ? 210.48500 193.11400 212.91900 1.000 126.15376 143 ASN F C 1
ATOM 14126 O O . ASN F 2 143 ? 209.92100 193.84300 213.74200 1.000 127.51777 143 ASN F O 1
ATOM 14131 N N . PHE F 2 144 ? 209.98200 191.93800 212.53700 1.000 127.15964 144 PHE F N 1
ATOM 14132 C CA . PHE F 2 144 ? 208.63400 191.54000 212.92900 1.000 127.10698 144 PHE F CA 1
ATOM 14133 C C . PHE F 2 144 ? 208.58000 191.17500 214.40800 1.000 126.15430 144 PHE F C 1
ATOM 14134 O O . PHE F 2 144 ? 207.54700 191.34600 215.06600 1.000 124.90876 144 PHE F O 1
ATOM 14142 N N . TRP F 2 145 ? 209.68900 190.66500 214.94900 1.000 122.33874 145 TRP F N 1
ATOM 14143 C CA . TRP F 2 145 ? 209.75700 190.40200 216.38400 1.000 121.39536 145 TRP F CA 1
ATOM 14144 C C . TRP F 2 145 ? 209.78500 191.70600 217.17500 1.000 123.96914 145 TRP F C 1
ATOM 14145 O O . TRP F 2 145 ? 209.21700 191.79200 218.27000 1.000 122.76192 145 TRP F O 1
ATOM 14156 N N . PHE F 2 146 ? 210.43600 192.73500 216.62700 1.000 133.76050 146 PHE F N 1
ATOM 14157 C CA . PHE F 2 146 ? 210.59500 193.99800 217.34400 1.000 133.93422 146 PHE F CA 1
ATOM 14158 C C . PHE F 2 146 ? 209.30300 194.80900 217.37200 1.000 133.58294 146 PHE F C 1
ATOM 14159 O O . PHE F 2 146 ? 208.95300 195.38900 218.40700 1.000 132.56475 146 PHE F O 1
ATOM 14167 N N . LYS F 2 147 ? 208.58700 194.86900 216.25000 1.000 135.47218 147 LYS F N 1
ATOM 14168 C CA . LYS F 2 147 ? 207.51700 195.83900 216.05500 1.000 134.82997 147 LYS F CA 1
ATOM 14169 C C . LYS F 2 147 ? 206.13000 195.27400 216.34300 1.000 136.75326 147 LYS F C 1
ATOM 14170 O O . LYS F 2 147 ? 205.13100 195.85700 215.90800 1.000 135.87013 147 LYS F O 1
ATOM 14176 N N . PHE F 2 148 ? 206.04200 194.15500 217.05100 1.000 140.85090 148 PHE F N 1
ATOM 14177 C CA . PHE F 2 148 ? 204.73900 193.66000 217.46400 1.000 140.81804 148 PHE F CA 1
ATOM 14178 C C . PHE F 2 148 ? 204.24600 194.45500 218.67200 1.000 140.95747 148 PHE F C 1
ATOM 14179 O O . PHE F 2 148 ? 205.05700 194.90400 219.48900 1.000 139.51649 148 PHE F O 1
ATOM 14187 N N . PRO F 2 149 ? 202.92500 194.66900 218.79800 1.000 143.16606 149 PRO F N 1
ATOM 14188 C CA . PRO F 2 149 ? 202.39800 195.45400 219.92700 1.000 142.55020 149 PRO F CA 1
ATOM 14189 C C . PRO F 2 149 ? 202.75300 194.91200 221.30500 1.000 142.85359 149 PRO F C 1
ATOM 14190 O O . PRO F 2 149 ? 203.31200 195.64000 222.12900 1.000 141.81608 149 PRO F O 1
ATOM 14194 N N . GLY F 2 150 ? 202.43400 193.64400 221.57200 1.000 140.25804 150 GLY F N 1
ATOM 14195 C CA . GLY F 2 150 ? 202.66100 193.10600 222.90400 1.000 139.58578 150 GLY F CA 1
ATOM 14196 C C . GLY F 2 150 ? 204.12300 192.81600 223.19000 1.000 139.84205 150 GLY F C 1
ATOM 14197 O O . GLY F 2 150 ? 204.55000 192.82500 224.34800 1.000 137.63179 150 GLY F O 1
ATOM 14198 N N . SER F 2 151 ? 204.90900 192.55700 222.14400 1.000 136.55108 151 SER F N 1
ATOM 14199 C CA . SER F 2 151 ? 206.30800 192.18800 222.33900 1.000 136.27242 151 SER F CA 1
ATOM 14200 C C . SER F 2 151 ? 207.16800 193.40200 222.67500 1.000 136.73409 151 SER F C 1
ATOM 14201 O O . SER F 2 151 ? 208.12200 193.30100 223.45900 1.000 136.35448 151 SER F O 1
ATOM 14204 N N . SER F 2 152 ? 206.84900 194.55400 222.08000 1.000 135.58856 152 SER F N 1
ATOM 14205 C CA . SER F 2 152 ? 207.67000 195.74800 222.25600 1.000 134.55930 152 SER F CA 1
ATOM 14206 C C . SER F 2 152 ? 207.63400 196.24300 223.69600 1.000 133.14423 152 SER F C 1
ATOM 14207 O O . SER F 2 152 ? 208.64800 196.70200 224.23200 1.000 132.18193 152 SER F O 1
ATOM 14210 N N . SER F 2 153 ? 206.46200 196.16900 224.33500 1.000 133.19198 153 SER F N 1
ATOM 14211 C CA . SER F 2 153 ? 206.35100 196.59200 225.72800 1.000 133.54764 153 SER F CA 1
ATOM 14212 C C . SER F 2 153 ? 207.19800 195.71500 226.64200 1.000 134.22621 153 SER F C 1
ATOM 14213 O O . SER F 2 153 ? 207.87900 196.22100 227.54200 1.000 135.38145 153 SER F O 1
ATOM 14216 N N . LYS F 2 154 ? 207.17200 194.39800 226.42000 1.000 133.69095 154 LYS F N 1
ATOM 14217 C CA . LYS F 2 154 ? 208.00100 193.49100 227.20800 1.000 134.04602 154 LYS F CA 1
ATOM 14218 C C . LYS F 2 154 ? 209.48100 193.77000 226.98300 1.000 135.19843 154 LYS F C 1
ATOM 14219 O O . LYS F 2 154 ? 210.28000 193.75500 227.92900 1.000 136.49487 154 LYS F O 1
ATOM 14225 N N . ILE F 2 155 ? 209.86200 194.03100 225.72800 1.000 133.90936 155 ILE F N 1
ATOM 14226 C CA . ILE F 2 155 ? 211.26000 194.32200 225.41500 1.000 132.83893 155 ILE F CA 1
ATOM 14227 C C . ILE F 2 155 ? 211.71000 195.59400 226.12400 1.000 132.99171 155 ILE F C 1
ATOM 14228 O O . ILE F 2 155 ? 212.78200 195.63800 226.74400 1.000 133.56040 155 ILE F O 1
ATOM 14233 N N . GLU F 2 156 ? 210.88400 196.64100 226.05600 1.000 131.92881 156 GLU F N 1
ATOM 14234 C CA . GLU F 2 156 ? 211.22400 197.90400 226.70000 1.000 132.25768 156 GLU F CA 1
ATOM 14235 C C . GLU F 2 156 ? 211.30500 197.75100 228.21100 1.000 133.02095 156 GLU F C 1
ATOM 14236 O O . GLU F 2 156 ? 212.20900 198.30300 228.84300 1.000 133.75037 156 GLU F O 1
ATOM 14242 N N . HIS F 2 157 ? 210.38000 196.99100 228.80600 1.000 137.34462 157 HIS F N 1
ATOM 14243 C CA . HIS F 2 157 ? 210.41500 196.76400 230.24900 1.000 136.40905 157 HIS F CA 1
ATOM 14244 C C . HIS F 2 157 ? 211.69000 196.03600 230.66000 1.000 135.80580 157 HIS F C 1
ATOM 14245 O O . HIS F 2 157 ? 212.36100 196.42800 231.62700 1.000 137.00450 157 HIS F O 1
ATOM 14252 N N . PHE F 2 158 ? 212.04800 194.98100 229.92000 1.000 122.48460 158 PHE F N 1
ATOM 14253 C CA . PHE F 2 158 ? 213.24400 194.21200 230.24800 1.000 123.74713 158 PHE F CA 1
ATOM 14254 C C . PHE F 2 158 ? 214.49400 195.07200 230.14700 1.000 126.21833 158 PHE F C 1
ATOM 14255 O O . PHE F 2 158 ? 215.30700 195.10900 231.07700 1.000 128.96127 158 PHE F O 1
ATOM 14263 N N . ILE F 2 159 ? 214.65700 195.78600 229.02900 1.000 129.54363 159 ILE F N 1
ATOM 14264 C CA . ILE F 2 159 ? 215.86800 196.58500 228.84400 1.000 130.50098 159 ILE F CA 1
ATOM 14265 C C . ILE F 2 159 ? 215.89700 197.75600 229.82200 1.000 129.59841 159 ILE F C 1
ATOM 14266 O O . ILE F 2 159 ? 216.96600 198.15900 230.29100 1.000 128.81537 159 ILE F O 1
ATOM 14271 N N . SER F 2 160 ? 214.72600 198.28700 230.18600 1.000 135.87191 160 SER F N 1
ATOM 14272 C CA . SER F 2 160 ? 214.67400 199.41300 231.10900 1.000 135.00826 160 SER F CA 1
ATOM 14273 C C . SER F 2 160 ? 215.11500 198.99600 232.50400 1.000 137.21571 160 SER F C 1
ATOM 14274 O O . SER F 2 160 ? 215.97100 199.64200 233.11800 1.000 139.46100 160 SER F O 1
ATOM 14277 N N . ILE F 2 161 ? 214.55800 197.89700 233.01800 1.000 140.55631 161 ILE F N 1
ATOM 14278 C CA . ILE F 2 161 ? 214.95400 197.48900 234.36100 1.000 140.69444 161 ILE F CA 1
ATOM 14279 C C . ILE F 2 161 ? 216.34900 196.87600 234.35400 1.000 139.81377 161 ILE F C 1
ATOM 14280 O O . ILE F 2 161 ? 217.05700 196.92500 235.36700 1.000 139.65877 161 ILE F O 1
ATOM 14285 N N . LEU F 2 162 ? 216.80300 196.35200 233.21400 1.000 143.61879 162 LEU F N 1
ATOM 14286 C CA . LEU F 2 162 ? 218.16500 195.83900 233.13900 1.000 144.90431 162 LEU F CA 1
ATOM 14287 C C . LEU F 2 162 ? 219.17500 196.98300 233.13800 1.000 145.57568 162 LEU F C 1
ATOM 14288 O O . LEU F 2 162 ? 220.24600 196.88200 233.74300 1.000 144.23263 162 LEU F O 1
ATOM 14293 N N . GLY F 2 163 ? 218.84500 198.09000 232.46600 1.000 154.96112 163 GLY F N 1
ATOM 14294 C CA . GLY F 2 163 ? 219.67600 199.27800 232.56600 1.000 153.49283 163 GLY F CA 1
ATOM 14295 C C . GLY F 2 163 ? 219.63500 199.90100 233.94900 1.000 154.96805 163 GLY F C 1
ATOM 14296 O O . GLY F 2 163 ? 220.64800 200.41000 234.44200 1.000 155.44962 163 GLY F O 1
ATOM 14297 N N . LYS F 2 164 ? 218.46100 199.87200 234.59100 1.000 152.52773 164 LYS F N 1
ATOM 14298 C CA . LYS F 2 164 ? 218.36200 200.31100 235.98000 1.000 150.96954 164 LYS F CA 1
ATOM 14299 C C . LYS F 2 164 ? 219.26600 199.47900 236.87500 1.000 150.34299 164 LYS F C 1
ATOM 14300 O O . LYS F 2 164 ? 219.87600 200.00300 237.81200 1.000 150.99861 164 LYS F O 1
ATOM 14306 N N . CYS F 2 165 ? 219.35400 198.17500 236.60500 1.000 151.59946 165 CYS F N 1
ATOM 14307 C CA . CYS F 2 165 ? 220.34800 197.34500 237.27500 1.000 152.67887 165 CYS F CA 1
ATOM 14308 C C . CYS F 2 165 ? 221.75900 197.82700 236.96200 1.000 153.53254 165 CYS F C 1
ATOM 14309 O O . CYS F 2 165 ? 222.51500 198.18300 237.86800 1.000 154.50083 165 CYS F O 1
ATOM 14312 N N . PHE F 2 166 ? 222.10000 197.92200 235.67500 1.000 151.46643 166 PHE F N 1
ATOM 14313 C CA . PHE F 2 166 ? 223.48300 198.18000 235.27900 1.000 152.16262 166 PHE F CA 1
ATOM 14314 C C . PHE F 2 166 ? 223.96900 199.54300 235.76600 1.000 153.33099 166 PHE F C 1
ATOM 14315 O O . PHE F 2 166 ? 225.17800 199.79600 235.81700 1.000 153.91603 166 PHE F O 1
ATOM 14323 N N . ASP F 2 167 ? 223.04500 200.43200 236.13300 1.000 156.70087 167 ASP F N 1
ATOM 14324 C CA . ASP F 2 167 ? 223.42300 201.70900 236.72400 1.000 156.35475 167 ASP F CA 1
ATOM 14325 C C . ASP F 2 167 ? 223.17100 201.78600 238.22800 1.000 155.33367 167 ASP F C 1
ATOM 14326 O O . ASP F 2 167 ? 223.51800 202.80000 238.84300 1.000 154.90914 167 ASP F O 1
ATOM 14331 N N . SER F 2 168 ? 222.58500 200.75600 238.83300 1.000 154.06826 168 SER F N 1
ATOM 14332 C CA . SER F 2 168 ? 222.25700 200.82000 240.25300 1.000 155.03794 168 SER F CA 1
ATOM 14333 C C . SER F 2 168 ? 223.50500 200.61800 241.10800 1.000 153.51494 168 SER F C 1
ATOM 14334 O O . SER F 2 168 ? 224.33200 199.75100 240.79500 1.000 152.13870 168 SER F O 1
ATOM 14337 N N . PRO F 2 169 ? 223.68000 201.39200 242.18400 1.000 148.25414 169 PRO F N 1
ATOM 14338 C CA . PRO F 2 169 ? 224.76600 201.09700 243.13000 1.000 146.98528 169 PRO F CA 1
ATOM 14339 C C . PRO F 2 169 ? 224.59500 199.77800 243.86300 1.000 147.30367 169 PRO F C 1
ATOM 14340 O O . PRO F 2 169 ? 225.60400 199.16300 244.22600 1.000 146.13975 169 PRO F O 1
ATOM 14344 N N . TRP F 2 170 ? 223.35600 199.32100 244.08000 1.000 150.23884 170 TRP F N 1
ATOM 14345 C CA . TRP F 2 170 ? 223.12400 198.10600 244.85800 1.000 149.21173 170 TRP F CA 1
ATOM 14346 C C . TRP F 2 170 ? 223.63900 196.86100 244.14800 1.000 151.36051 170 TRP F C 1
ATOM 14347 O O . TRP F 2 170 ? 223.76800 195.80500 244.76700 1.000 150.78414 170 TRP F O 1
ATOM 14358 N N . THR F 2 171 ? 223.94700 196.94600 242.85700 1.000 153.62523 171 THR F N 1
ATOM 14359 C CA . THR F 2 171 ? 224.51600 195.78000 242.19400 1.000 152.26617 171 THR F CA 1
ATOM 14360 C C . THR F 2 171 ? 225.96900 195.57000 242.59400 1.000 152.01899 171 THR F C 1
ATOM 14361 O O . THR F 2 171 ? 226.33800 194.49400 243.06900 1.000 151.71489 171 THR F O 1
ATOM 14365 N N . THR F 2 172 ? 226.81000 196.59200 242.43000 1.000 152.79603 172 THR F N 1
ATOM 14366 C CA . THR F 2 172 ? 228.18800 196.44300 242.88700 1.000 152.78518 172 THR F CA 1
ATOM 14367 C C . THR F 2 172 ? 228.24400 196.36800 244.40800 1.000 150.12484 172 THR F C 1
ATOM 14368 O O . THR F 2 172 ? 229.09700 195.67100 244.97100 1.000 149.89431 172 THR F O 1
ATOM 14372 N N . ARG F 2 173 ? 227.32200 197.05700 245.08700 1.000 147.52255 173 ARG F N 1
ATOM 14373 C CA . ARG F 2 173 ? 227.19700 196.90100 246.53300 1.000 149.46343 173 ARG F CA 1
ATOM 14374 C C . ARG F 2 173 ? 226.85700 195.46000 246.89600 1.000 151.15166 173 ARG F C 1
ATOM 14375 O O . ARG F 2 173 ? 227.36300 194.92500 247.88700 1.000 153.20461 173 ARG F O 1
ATOM 14383 N N . ALA F 2 174 ? 226.03500 194.80000 246.07800 1.000 150.65046 174 ALA F N 1
ATOM 14384 C CA . ALA F 2 174 ? 225.63400 193.42600 246.36100 1.000 150.34158 174 ALA F CA 1
ATOM 14385 C C . ALA F 2 174 ? 226.75800 192.44800 246.05400 1.000 150.06789 174 ALA F C 1
ATOM 14386 O O . ALA F 2 174 ? 226.91000 191.43300 246.74100 1.000 148.98644 174 ALA F O 1
ATOM 14388 N N . LEU F 2 175 ? 227.54400 192.72300 245.01100 1.000 153.87243 175 LEU F N 1
ATOM 14389 C CA . LEU F 2 175 ? 228.75700 191.93900 244.78400 1.000 153.12848 175 LEU F CA 1
ATOM 14390 C C . LEU F 2 175 ? 229.75300 192.09800 245.92700 1.000 154.34469 175 LEU F C 1
ATOM 14391 O O . LEU F 2 175 ? 230.38500 191.12000 246.34000 1.000 155.40785 175 LEU F O 1
ATOM 14396 N N . SER F 2 176 ? 229.90800 193.31300 246.45800 1.000 152.79955 176 SER F N 1
ATOM 14397 C CA . SER F 2 176 ? 230.81400 193.48900 247.59100 1.000 152.68334 176 SER F CA 1
ATOM 14398 C C . SER F 2 176 ? 230.26200 192.82700 248.85000 1.000 152.53635 176 SER F C 1
ATOM 14399 O O . SER F 2 176 ? 231.03100 192.35500 249.69500 1.000 151.67738 176 SER F O 1
ATOM 14402 N N . GLU F 2 177 ? 228.93400 192.79600 249.00100 1.000 158.11876 177 GLU F N 1
ATOM 14403 C CA . GLU F 2 177 ? 228.33100 192.01500 250.07800 1.000 158.73195 177 GLU F CA 1
ATOM 14404 C C . GLU F 2 177 ? 228.62000 190.53000 249.90300 1.000 158.57616 177 GLU F C 1
ATOM 14405 O O . GLU F 2 177 ? 228.94200 189.83100 250.87200 1.000 156.88665 177 GLU F O 1
ATOM 14411 N N . VAL F 2 178 ? 228.50000 190.02800 248.67200 1.000 156.87218 178 VAL F N 1
ATOM 14412 C CA . VAL F 2 178 ? 228.82200 188.63200 248.39000 1.000 155.56925 178 VAL F CA 1
ATOM 14413 C C . VAL F 2 178 ? 230.32300 188.39900 248.52000 1.000 156.03068 178 VAL F C 1
ATOM 14414 O O . VAL F 2 178 ? 230.76900 187.43700 249.15800 1.000 154.27627 178 VAL F O 1
ATOM 14418 N N . SER F 2 179 ? 231.12300 189.28200 247.93000 1.000 155.56205 179 SER F N 1
ATOM 14419 C CA . SER F 2 179 ? 232.57500 189.16400 248.00600 1.000 154.16770 179 SER F CA 1
ATOM 14420 C C . SER F 2 179 ? 233.11100 189.88300 249.23900 1.000 152.65118 179 SER F C 1
ATOM 14421 O O . SER F 2 179 ? 232.46500 189.90400 250.28700 1.000 151.17400 179 SER F O 1
ATOM 14424 N N . LYS F 2 232 ? 221.97700 205.34200 252.77000 1.000 164.02183 232 LYS F N 1
ATOM 14425 C CA . LYS F 2 232 ? 220.61400 205.66800 253.16800 1.000 164.27507 232 LYS F CA 1
ATOM 14426 C C . LYS F 2 232 ? 219.74400 205.71600 251.91200 1.000 165.68662 232 LYS F C 1
ATOM 14427 O O . LYS F 2 232 ? 218.88000 204.86000 251.71700 1.000 165.52675 232 LYS F O 1
ATOM 14433 N N . LYS F 2 233 ? 219.97300 206.73000 251.07400 1.000 169.02730 233 LYS F N 1
ATOM 14434 C CA . LYS F 2 233 ? 219.14800 206.91400 249.88400 1.000 168.92266 233 LYS F CA 1
ATOM 14435 C C . LYS F 2 233 ? 219.33900 205.76800 248.89800 1.000 168.56966 233 LYS F C 1
ATOM 14436 O O . LYS F 2 233 ? 218.37500 205.29400 248.28200 1.000 168.64207 233 LYS F O 1
ATOM 14442 N N . GLU F 2 234 ? 220.58400 205.31000 248.73800 1.000 165.06307 234 GLU F N 1
ATOM 14443 C CA . GLU F 2 234 ? 220.85200 204.21300 247.81400 1.000 164.12204 234 GLU F CA 1
ATOM 14444 C C . GLU F 2 234 ? 220.18000 202.92500 248.27800 1.000 164.72921 234 GLU F C 1
ATOM 14445 O O . GLU F 2 234 ? 219.75300 202.11500 247.45200 1.000 164.30416 234 GLU F O 1
ATOM 14451 N N . GLY F 2 235 ? 220.03300 202.74100 249.59300 1.000 164.37087 235 GLY F N 1
ATOM 14452 C CA . GLY F 2 235 ? 219.29900 201.58600 250.08800 1.000 163.72764 235 GLY F CA 1
ATOM 14453 C C . GLY F 2 235 ? 217.81900 201.64400 249.75300 1.000 163.85141 235 GLY F C 1
ATOM 14454 O O . GLY F 2 235 ? 217.21100 200.63100 249.39300 1.000 164.14397 235 GLY F O 1
ATOM 14455 N N . GLU F 2 236 ? 217.21800 202.83000 249.87300 1.000 165.03452 236 GLU F N 1
ATOM 14456 C CA . GLU F 2 236 ? 215.81200 202.99100 249.51400 1.000 165.33353 236 GLU F CA 1
ATOM 14457 C C . GLU F 2 236 ? 215.59500 202.77300 248.02100 1.000 166.09959 236 GLU F C 1
ATOM 14458 O O . GLU F 2 236 ? 214.63000 202.10700 247.61600 1.000 164.98032 236 GLU F O 1
ATOM 14464 N N . GLN F 2 237 ? 216.48700 203.31400 247.18700 1.000 169.41494 237 GLN F N 1
ATOM 14465 C CA . GLN F 2 237 ? 216.39200 203.07100 245.75000 1.000 168.51332 237 GLN F CA 1
ATOM 14466 C C . GLN F 2 237 ? 216.60900 201.59700 245.43000 1.000 167.54193 237 GLN F C 1
ATOM 14467 O O . GLN F 2 237 ? 215.99200 201.05400 244.50700 1.000 167.68271 237 GLN F O 1
ATOM 14473 N N . ALA F 2 238 ? 217.47800 200.93100 246.19500 1.000 163.73696 238 ALA F N 1
ATOM 14474 C CA . ALA F 2 238 ? 217.67600 199.49500 246.03900 1.000 162.89287 238 ALA F CA 1
ATOM 14475 C C . ALA F 2 238 ? 216.39700 198.72400 246.32500 1.000 164.29276 238 ALA F C 1
ATOM 14476 O O . ALA F 2 238 ? 216.02100 197.82400 245.56700 1.000 163.03862 238 ALA F O 1
ATOM 14478 N N . LYS F 2 239 ? 215.72000 199.06300 247.42300 1.000 164.17997 239 LYS F N 1
ATOM 14479 C CA . LYS F 2 239 ? 214.47600 198.38100 247.76700 1.000 163.42576 239 LYS F CA 1
ATOM 14480 C C . LYS F 2 239 ? 213.40100 198.63000 246.71300 1.000 163.34139 239 LYS F C 1
ATOM 14481 O O . LYS F 2 239 ? 212.66900 197.70700 246.33000 1.000 162.78424 239 LYS F O 1
ATOM 14487 N N . ALA F 2 240 ? 213.30300 199.87000 246.22100 1.000 169.40717 240 ALA F N 1
ATOM 14488 C CA . ALA F 2 240 ? 212.32700 200.18000 245.17800 1.000 169.74209 240 ALA F CA 1
ATOM 14489 C C . ALA F 2 240 ? 212.62100 199.41300 243.89200 1.000 169.88523 240 ALA F C 1
ATOM 14490 O O . ALA F 2 240 ? 211.70800 198.85700 243.26500 1.000 168.33343 240 ALA F O 1
ATOM 14492 N N . LEU F 2 241 ? 213.89500 199.35600 243.49200 1.000 163.67375 241 LEU F N 1
ATOM 14493 C CA . LEU F 2 241 ? 214.26600 198.59600 242.30400 1.000 162.58900 241 LEU F CA 1
ATOM 14494 C C . LEU F 2 241 ? 214.02200 197.10800 242.50900 1.000 161.99658 241 LEU F C 1
ATOM 14495 O O . LEU F 2 241 ? 213.73700 196.38100 241.55400 1.000 161.06496 241 LEU F O 1
ATOM 14500 N N . PHE F 2 242 ? 214.12100 196.63600 243.75200 1.000 160.84250 242 PHE F N 1
ATOM 14501 C CA . PHE F 2 242 ? 213.87600 195.22600 244.02900 1.000 160.09025 242 PHE F CA 1
ATOM 14502 C C . PHE F 2 242 ? 212.39500 194.88900 243.88800 1.000 161.28314 242 PHE F C 1
ATOM 14503 O O . PHE F 2 242 ? 212.03100 193.84200 243.32700 1.000 160.96027 242 PHE F O 1
ATOM 14511 N N . GLU F 2 243 ? 211.52400 195.77600 244.37900 1.000 167.73738 243 GLU F N 1
ATOM 14512 C CA . GLU F 2 243 ? 210.09600 195.62900 244.10400 1.000 167.89351 243 GLU F CA 1
ATOM 14513 C C . GLU F 2 243 ? 209.82100 195.67100 242.60500 1.000 167.10235 243 GLU F C 1
ATOM 14514 O O . GLU F 2 243 ? 208.97100 194.92800 242.09900 1.000 165.81012 243 GLU F O 1
ATOM 14520 N N . LYS F 2 244 ? 210.53700 196.53400 241.87800 1.000 155.22109 244 LYS F N 1
ATOM 14521 C CA . LYS F 2 244 ? 210.37800 196.59400 240.42600 1.000 153.45830 244 LYS F CA 1
ATOM 14522 C C . LYS F 2 244 ? 210.79900 195.28000 239.76900 1.000 151.72041 244 LYS F C 1
ATOM 14523 O O . LYS F 2 244 ? 210.16800 194.82700 238.80700 1.000 151.31004 244 LYS F O 1
ATOM 14529 N N . VAL F 2 245 ? 211.86700 194.65800 240.27300 1.000 151.68622 245 VAL F N 1
ATOM 14530 C CA . VAL F 2 245 ? 212.32800 193.38100 239.72700 1.000 152.90285 245 VAL F CA 1
ATOM 14531 C C . VAL F 2 245 ? 211.28000 192.29700 239.95200 1.000 154.27077 245 VAL F C 1
ATOM 14532 O O . VAL F 2 245 ? 210.99700 191.48600 239.06000 1.000 154.50085 245 VAL F O 1
ATOM 14536 N N . LYS F 2 246 ? 210.68600 192.26500 241.14900 1.000 158.47278 246 LYS F N 1
ATOM 14537 C CA . LYS F 2 246 ? 209.61000 191.30400 241.39400 1.000 156.82458 246 LYS F CA 1
ATOM 14538 C C . LYS F 2 246 ? 208.41000 191.57000 240.48700 1.000 156.13621 246 LYS F C 1
ATOM 14539 O O . LYS F 2 246 ? 207.77300 190.62900 239.98800 1.000 153.44474 246 LYS F O 1
ATOM 14545 N N . LYS F 2 247 ? 208.09100 192.84700 240.26300 1.000 152.84320 247 LYS F N 1
ATOM 14546 C CA . LYS F 2 247 ? 207.01500 193.20200 239.34200 1.000 152.60895 247 LYS F CA 1
ATOM 14547 C C . LYS F 2 247 ? 207.31200 192.68900 237.93800 1.000 152.98438 247 LYS F C 1
ATOM 14548 O O . LYS F 2 247 ? 206.43000 192.15100 237.26100 1.000 151.81871 247 LYS F O 1
ATOM 14554 N N . PHE F 2 248 ? 208.56000 192.83200 237.49300 1.000 150.16098 248 PHE F N 1
ATOM 14555 C CA . PHE F 2 248 ? 208.95600 192.30300 236.19200 1.000 147.66177 248 PHE F CA 1
ATOM 14556 C C . PHE F 2 248 ? 208.82700 190.78700 236.13300 1.000 147.64289 248 PHE F C 1
ATOM 14557 O O . PHE F 2 248 ? 208.39700 190.24200 235.10600 1.000 147.05245 248 PHE F O 1
ATOM 14565 N N . ARG F 2 249 ? 209.21600 190.09900 237.21100 1.000 152.06613 249 ARG F N 1
ATOM 14566 C CA . ARG F 2 249 ? 209.07000 188.64700 237.26200 1.000 150.73572 249 ARG F CA 1
ATOM 14567 C C . ARG F 2 249 ? 207.61700 188.23400 237.09500 1.000 152.64407 249 ARG F C 1
ATOM 14568 O O . ARG F 2 249 ? 207.31000 187.30600 236.33900 1.000 150.36304 249 ARG F O 1
ATOM 14576 N N . LEU F 2 250 ? 206.70800 188.91100 237.78700 1.000 170.00055 250 LEU F N 1
ATOM 14577 C CA . LEU F 2 250 ? 205.29100 188.60600 237.64400 1.000 170.18481 250 LEU F CA 1
ATOM 14578 C C . LEU F 2 250 ? 204.68400 189.17200 236.36200 1.000 169.78969 250 LEU F C 1
ATOM 14579 O O . LEU F 2 250 ? 203.54000 188.83800 236.03500 1.000 169.98532 250 LEU F O 1
ATOM 14584 N N . HIS F 2 251 ? 205.41500 190.01200 235.63200 1.000 163.17217 251 HIS F N 1
ATOM 14585 C CA . HIS F 2 251 ? 204.86700 190.68900 234.46500 1.000 163.36005 251 HIS F CA 1
ATOM 14586 C C . HIS F 2 251 ? 205.26200 190.08000 233.12400 1.000 163.43458 251 HIS F C 1
ATOM 14587 O O . HIS F 2 251 ? 204.44300 190.09900 232.20200 1.000 162.95295 251 HIS F O 1
ATOM 14594 N N . VAL F 2 252 ? 206.47100 189.53300 232.97900 1.000 159.87512 252 VAL F N 1
ATOM 14595 C CA . VAL F 2 252 ? 206.91200 189.07700 231.65900 1.000 158.60813 252 VAL F CA 1
ATOM 14596 C C . VAL F 2 252 ? 207.11900 187.56500 231.60800 1.000 157.51696 252 VAL F C 1
ATOM 14597 O O . VAL F 2 252 ? 206.85400 186.93000 230.58000 1.000 157.42070 252 VAL F O 1
ATOM 14601 N N . GLU F 2 253 ? 207.52300 186.96900 232.73400 1.000 148.35029 253 GLU F N 1
ATOM 14602 C CA . GLU F 2 253 ? 207.92400 185.56300 232.75700 1.000 146.26465 253 GLU F CA 1
ATOM 14603 C C . GLU F 2 253 ? 206.79300 184.61500 232.35400 1.000 147.83056 253 GLU F C 1
ATOM 14604 O O . GLU F 2 253 ? 207.06700 183.51700 231.85300 1.000 145.81503 253 GLU F O 1
ATOM 14610 N N . GLU F 2 254 ? 205.53500 185.04000 232.50400 1.000 154.47484 254 GLU F N 1
ATOM 14611 C CA . GLU F 2 254 ? 204.39700 184.16500 232.22700 1.000 153.81775 254 GLU F CA 1
ATOM 14612 C C . GLU F 2 254 ? 204.33000 183.75800 230.75600 1.000 153.95284 254 GLU F C 1
ATOM 14613 O O . GLU F 2 254 ? 204.08300 182.58900 230.43900 1.000 154.40928 254 GLU F O 1
ATOM 14619 N N . GLY F 2 255 ? 204.54500 184.70600 229.84200 1.000 140.61385 255 GLY F N 1
ATOM 14620 C CA . GLY F 2 255 ? 204.30900 184.48000 228.43400 1.000 138.23818 255 GLY F CA 1
ATOM 14621 C C . GLY F 2 255 ? 205.51000 183.93900 227.67700 1.000 140.16385 255 GLY F C 1
ATOM 14622 O O . GLY F 2 255 ? 206.62200 183.86600 228.19600 1.000 139.11201 255 GLY F O 1
ATOM 14623 N N . ASP F 2 256 ? 205.26100 183.55400 226.42000 1.000 127.83520 256 ASP F N 1
ATOM 14624 C CA . ASP F 2 256 ? 206.29100 183.04100 225.52300 1.000 125.18679 256 ASP F CA 1
ATOM 14625 C C . ASP F 2 256 ? 206.10000 183.56400 224.10300 1.000 121.00242 256 ASP F C 1
ATOM 14626 O O . ASP F 2 256 ? 206.46300 182.89200 223.13400 1.000 119.58985 256 ASP F O 1
ATOM 14631 N N . ILE F 2 257 ? 205.52800 184.76300 223.96400 1.000 112.51239 257 ILE F N 1
ATOM 14632 C CA . ILE F 2 257 ? 205.25700 185.31800 222.64000 1.000 113.37500 257 ILE F CA 1
ATOM 14633 C C . ILE F 2 257 ? 206.55600 185.68100 221.92400 1.000 115.00542 257 ILE F C 1
ATOM 14634 O O . ILE F 2 257 ? 206.67600 185.51000 220.70300 1.000 111.64769 257 ILE F O 1
ATOM 14639 N N . LEU F 2 258 ? 207.55100 186.17000 222.67200 1.000 120.41798 258 LEU F N 1
ATOM 14640 C CA . LEU F 2 258 ? 208.77500 186.68800 222.06400 1.000 115.76456 258 LEU F CA 1
ATOM 14641 C C . LEU F 2 258 ? 209.54700 185.58600 221.34500 1.000 114.59679 258 LEU F C 1
ATOM 14642 O O . LEU F 2 258 ? 209.96100 185.75100 220.19000 1.000 121.34069 258 LEU F O 1
ATOM 14647 N N . TYR F 2 259 ? 209.74400 184.45000 222.01900 1.000 93.81217 259 TYR F N 1
ATOM 14648 C CA . TYR F 2 259 ? 210.52100 183.35500 221.44500 1.000 95.03526 259 TYR F CA 1
ATOM 14649 C C . TYR F 2 259 ? 209.83700 182.76500 220.21900 1.000 102.36312 259 TYR F C 1
ATOM 14650 O O . TYR F 2 259 ? 210.48100 182.52800 219.18900 1.000 105.76718 259 TYR F O 1
ATOM 14659 N N . ALA F 2 260 ? 208.53000 182.51300 220.31700 1.000 109.51124 260 ALA F N 1
ATOM 14660 C CA . ALA F 2 260 ? 207.79400 181.95100 219.18900 1.000 106.92408 260 ALA F CA 1
ATOM 14661 C C . ALA F 2 260 ? 207.79200 182.90900 218.00600 1.000 106.41281 260 ALA F C 1
ATOM 14662 O O . ALA F 2 260 ? 207.92400 182.49000 216.85200 1.000 103.79239 260 ALA F O 1
ATOM 14664 N N . MET F 2 261 ? 207.65200 184.20700 218.27900 1.000 109.74399 261 MET F N 1
ATOM 14665 C CA . MET F 2 261 ? 207.63600 185.19600 217.20700 1.000 109.29491 261 MET F CA 1
ATOM 14666 C C . MET F 2 261 ? 208.99400 185.29300 216.51500 1.000 109.30149 261 MET F C 1
ATOM 14667 O O . MET F 2 261 ? 209.06800 185.37500 215.27900 1.000 110.77106 261 MET F O 1
ATOM 14672 N N . TYR F 2 262 ? 210.07900 185.27200 217.29400 1.000 98.77526 262 TYR F N 1
ATOM 14673 C CA . TYR F 2 262 ? 211.41500 185.28600 216.70500 1.000 94.48139 262 TYR F CA 1
ATOM 14674 C C . TYR F 2 262 ? 211.66600 184.03000 215.88100 1.000 96.34597 262 TYR F C 1
ATOM 14675 O O . TYR F 2 262 ? 212.25200 184.10100 214.79200 1.000 101.05109 262 TYR F O 1
ATOM 14684 N N . VAL F 2 263 ? 211.22100 182.87400 216.38100 1.000 90.15403 263 VAL F N 1
ATOM 14685 C CA . VAL F 2 263 ? 211.35800 181.62800 215.63100 1.000 89.09130 263 VAL F CA 1
ATOM 14686 C C . VAL F 2 263 ? 210.58200 181.70800 214.32300 1.000 93.56651 263 VAL F C 1
ATOM 14687 O O . VAL F 2 263 ? 211.06900 181.28100 213.26800 1.000 96.28416 263 VAL F O 1
ATOM 14691 N N . ARG F 2 264 ? 209.37500 182.27600 214.36900 1.000 94.10109 264 ARG F N 1
ATOM 14692 C CA . ARG F 2 264 ? 208.55900 182.41100 213.16700 1.000 95.55878 264 ARG F CA 1
ATOM 14693 C C . ARG F 2 264 ? 209.24600 183.29300 212.13100 1.000 93.32585 264 ARG F C 1
ATOM 14694 O O . ARG F 2 264 ? 209.29600 182.95000 210.94200 1.000 91.54930 264 ARG F O 1
ATOM 14702 N N . GLN F 2 265 ? 209.80200 184.42800 212.56600 1.000 93.64652 265 GLN F N 1
ATOM 14703 C CA . GLN F 2 265 ? 210.43600 185.32600 211.60300 1.000 89.80378 265 GLN F CA 1
ATOM 14704 C C . GLN F 2 265 ? 211.72600 184.72300 211.05100 1.000 90.20521 265 GLN F C 1
ATOM 14705 O O . GLN F 2 265 ? 212.04500 184.90200 209.86800 1.000 95.34822 265 GLN F O 1
ATOM 14711 N N . THR F 2 266 ? 212.45500 183.96100 211.87300 1.000 73.49852 266 THR F N 1
ATOM 14712 C CA . THR F 2 266 ? 213.66400 183.30000 211.38900 1.000 70.59531 266 THR F CA 1
ATOM 14713 C C . THR F 2 266 ? 213.32400 182.22200 210.36600 1.000 76.25144 266 THR F C 1
ATOM 14714 O O . THR F 2 266 ? 214.00300 182.08300 209.34100 1.000 82.31914 266 THR F O 1
ATOM 14718 N N . VAL F 2 267 ? 212.25800 181.45900 210.62100 1.000 70.93539 267 VAL F N 1
ATOM 14719 C CA . VAL F 2 267 ? 211.84200 180.41300 209.68900 1.000 67.56465 267 VAL F CA 1
ATOM 14720 C C . VAL F 2 267 ? 211.36800 181.03000 208.37800 1.000 65.39644 267 VAL F C 1
ATOM 14721 O O . VAL F 2 267 ? 211.65300 180.51400 207.28900 1.000 64.91122 267 VAL F O 1
ATOM 14725 N N . LEU F 2 268 ? 210.64400 182.15000 208.46400 1.000 63.93566 268 LEU F N 1
ATOM 14726 C CA . LEU F 2 268 ? 210.21400 182.84300 207.25300 1.000 62.79189 268 LEU F CA 1
ATOM 14727 C C . LEU F 2 268 ? 211.41000 183.34400 206.45100 1.000 71.22239 268 LEU F C 1
ATOM 14728 O O . LEU F 2 268 ? 211.43600 183.22400 205.21900 1.000 75.28069 268 LEU F O 1
ATOM 14733 N N . LYS F 2 269 ? 212.42100 183.88900 207.13700 1.000 71.13125 269 LYS F N 1
ATOM 14734 C CA . LYS F 2 269 ? 213.64000 184.31300 206.45500 1.000 64.52816 269 LYS F CA 1
ATOM 14735 C C . LYS F 2 269 ? 214.32200 183.13600 205.76900 1.000 61.09890 269 LYS F C 1
ATOM 14736 O O . LYS F 2 269 ? 214.77600 183.24900 204.62400 1.000 74.65164 269 LYS F O 1
ATOM 14742 N N . VAL F 2 270 ? 214.38700 181.99100 206.45200 1.000 37.42854 270 VAL F N 1
ATOM 14743 C CA . VAL F 2 270 ? 215.07600 180.82500 205.90100 1.000 46.45856 270 VAL F CA 1
ATOM 14744 C C . VAL F 2 270 ? 214.35600 180.30600 204.66000 1.000 58.90363 270 VAL F C 1
ATOM 14745 O O . VAL F 2 270 ? 214.98400 180.00800 203.63600 1.000 61.08636 270 VAL F O 1
ATOM 14749 N N . ILE F 2 271 ? 213.02600 180.19500 204.72600 1.000 61.75631 271 ILE F N 1
ATOM 14750 C CA . ILE F 2 271 ? 212.28900 179.65400 203.58600 1.000 57.65869 271 ILE F CA 1
ATOM 14751 C C . ILE F 2 271 ? 212.31000 180.63200 202.41300 1.000 51.29812 271 ILE F C 1
ATOM 14752 O O . ILE F 2 271 ? 212.39600 180.21800 201.24800 1.000 54.29624 271 ILE F O 1
ATOM 14757 N N . LYS F 2 272 ? 212.25000 181.94000 202.69300 1.000 49.42260 272 LYS F N 1
ATOM 14758 C CA . LYS F 2 272 ? 212.35500 182.92300 201.62000 1.000 51.99246 272 LYS F CA 1
ATOM 14759 C C . LYS F 2 272 ? 213.72800 182.86400 200.96100 1.000 54.89038 272 LYS F C 1
ATOM 14760 O O . LYS F 2 272 ? 213.84300 182.94700 199.73400 1.000 57.63742 272 LYS F O 1
ATOM 14766 N N . PHE F 2 273 ? 214.78000 182.70100 201.76800 1.000 53.73630 273 PHE F N 1
ATOM 14767 C CA . PHE F 2 273 ? 216.12900 182.54500 201.23100 1.000 50.24604 273 PHE F CA 1
ATOM 14768 C C . PHE F 2 273 ? 216.23300 181.30400 200.35400 1.000 53.66366 273 PHE F C 1
ATOM 14769 O O . PHE F 2 273 ? 216.85000 181.34000 199.28300 1.000 56.33427 273 PHE F O 1
ATOM 14777 N N . LEU F 2 274 ? 215.64100 180.19300 200.79800 1.000 45.38104 274 LEU F N 1
ATOM 14778 C CA . LEU F 2 274 ? 215.69300 178.96200 200.01500 1.000 48.29192 274 LEU F CA 1
ATOM 14779 C C . LEU F 2 274 ? 214.98700 179.13100 198.67500 1.000 55.19359 274 LEU F C 1
ATOM 14780 O O . LEU F 2 274 ? 215.51300 178.73400 197.62700 1.000 55.12770 274 LEU F O 1
ATOM 14785 N N . ILE F 2 275 ? 213.79900 179.74500 198.69100 1.000 50.60700 275 ILE F N 1
ATOM 14786 C CA . ILE F 2 275 ? 213.04500 179.95800 197.45600 1.000 48.07632 275 ILE F CA 1
ATOM 14787 C C . ILE F 2 275 ? 213.82100 180.86700 196.50900 1.000 50.63504 275 ILE F C 1
ATOM 14788 O O . ILE F 2 275 ? 213.93200 180.59400 195.30200 1.000 48.71773 275 ILE F O 1
ATOM 14793 N N . ILE F 2 276 ? 214.38300 181.95500 197.04900 1.000 47.82276 276 ILE F N 1
ATOM 14794 C CA . ILE F 2 276 ? 215.11300 182.91700 196.22900 1.000 46.63953 276 ILE F CA 1
ATOM 14795 C C . ILE F 2 276 ? 216.33200 182.26200 195.59700 1.000 49.17419 276 ILE F C 1
ATOM 14796 O O . ILE F 2 276 ? 216.56700 182.39000 194.39000 1.000 58.39494 276 ILE F O 1
ATOM 14801 N N . ILE F 2 277 ? 217.11000 181.53000 196.40000 1.000 40.79237 277 ILE F N 1
ATOM 14802 C CA . ILE F 2 277 ? 218.31100 180.87800 195.88500 1.000 49.22274 277 ILE F CA 1
ATOM 14803 C C . ILE F 2 277 ? 217.94500 179.87100 194.80600 1.000 53.22433 277 ILE F C 1
ATOM 14804 O O . ILE F 2 277 ? 218.55100 179.85200 193.72800 1.000 55.27621 277 ILE F O 1
ATOM 14809 N N . ALA F 2 278 ? 216.91500 179.05600 195.05600 1.000 42.33702 278 ALA F N 1
ATOM 14810 C CA . ALA F 2 278 ? 216.54100 178.02300 194.09600 1.000 41.37865 278 ALA F CA 1
ATOM 14811 C C . ALA F 2 278 ? 216.12200 178.62800 192.76200 1.000 44.69663 278 ALA F C 1
ATOM 14812 O O . ALA F 2 278 ? 216.67500 178.27900 191.71000 1.000 46.40696 278 ALA F O 1
ATOM 14814 N N . TYR F 2 279 ? 215.18100 179.57700 192.78400 1.000 44.77200 279 TYR F N 1
ATOM 14815 C CA . TYR F 2 279 ? 214.65000 180.06300 191.51300 1.000 47.55374 279 TYR F CA 1
ATOM 14816 C C . TYR F 2 279 ? 215.64300 180.98000 190.80400 1.000 49.22199 279 TYR F C 1
ATOM 14817 O O . TYR F 2 279 ? 215.74500 180.95000 189.57000 1.000 50.36063 279 TYR F O 1
ATOM 14826 N N . ASN F 2 280 ? 216.41700 181.77100 191.55600 1.000 46.79250 280 ASN F N 1
ATOM 14827 C CA . ASN F 2 280 ? 217.42100 182.62200 190.92900 1.000 46.63011 280 ASN F CA 1
ATOM 14828 C C . ASN F 2 280 ? 218.54700 181.80000 190.31700 1.000 40.37448 280 ASN F C 1
ATOM 14829 O O . ASN F 2 280 ? 219.02000 182.11200 189.22000 1.000 47.88214 280 ASN F O 1
ATOM 14834 N N . SER F 2 281 ? 218.99300 180.74500 191.00400 1.000 31.61050 281 SER F N 1
ATOM 14835 C CA . SER F 2 281 ? 220.03100 179.89500 190.43600 1.000 42.24508 281 SER F CA 1
ATOM 14836 C C . SER F 2 281 ? 219.50400 179.10800 189.24500 1.000 46.68901 281 SER F C 1
ATOM 14837 O O . SER F 2 281 ? 220.26400 178.78100 188.32700 1.000 46.82801 281 SER F O 1
ATOM 14840 N N . ALA F 2 282 ? 218.20700 178.79000 189.24300 1.000 45.93356 282 ALA F N 1
ATOM 14841 C CA . ALA F 2 282 ? 217.62700 178.11700 188.08700 1.000 44.29137 282 ALA F CA 1
ATOM 14842 C C . ALA F 2 282 ? 217.55700 179.04200 186.87700 1.000 42.46039 282 ALA F C 1
ATOM 14843 O O . ALA F 2 282 ? 217.84300 178.61900 185.75200 1.000 42.70340 282 ALA F O 1
ATOM 14845 N N . LEU F 2 283 ? 217.18300 180.30500 187.08400 1.000 42.62650 283 LEU F N 1
ATOM 14846 C CA . LEU F 2 283 ? 216.91100 181.21300 185.97700 1.000 37.81434 283 LEU F CA 1
ATOM 14847 C C . LEU F 2 283 ? 218.05500 182.17500 185.67100 1.000 45.24663 283 LEU F C 1
ATOM 14848 O O . LEU F 2 283 ? 217.89500 183.04700 184.81200 1.000 55.77688 283 LEU F O 1
ATOM 14853 N N . VAL F 2 284 ? 219.20000 182.04900 186.34600 1.000 44.67729 284 VAL F N 1
ATOM 14854 C CA . VAL F 2 284 ? 220.31600 182.93700 186.03500 1.000 36.18680 284 VAL F CA 1
ATOM 14855 C C . VAL F 2 284 ? 220.93800 182.58500 184.68800 1.000 41.31214 284 VAL F C 1
ATOM 14856 O O . VAL F 2 284 ? 221.59500 183.42500 184.06200 1.000 45.85148 284 VAL F O 1
ATOM 14860 N N . SER F 2 285 ? 220.73200 181.35800 184.20700 1.000 42.75389 285 SER F N 1
ATOM 14861 C CA . SER F 2 285 ? 221.25800 180.96900 182.90500 1.000 40.27284 285 SER F CA 1
ATOM 14862 C C . SER F 2 285 ? 220.48400 181.58600 181.74800 1.000 32.57443 285 SER F C 1
ATOM 14863 O O . SER F 2 285 ? 220.95000 181.50800 180.60700 1.000 31.97243 285 SER F O 1
ATOM 14866 N N . LYS F 2 286 ? 219.32600 182.19000 182.01000 1.000 35.42291 286 LYS F N 1
ATOM 14867 C CA . LYS F 2 286 ? 218.52400 182.81500 180.96800 1.000 43.74284 286 LYS F CA 1
ATOM 14868 C C . LYS F 2 286 ? 218.93700 184.25000 180.67500 1.000 41.30172 286 LYS F C 1
ATOM 14869 O O . LYS F 2 286 ? 218.41800 184.84400 179.72500 1.000 39.69273 286 LYS F O 1
ATOM 14875 N N . VAL F 2 287 ? 219.84600 184.82100 181.46100 1.000 32.51332 287 VAL F N 1
ATOM 14876 C CA . VAL F 2 287 ? 220.36100 186.15700 181.18700 1.000 33.15670 287 VAL F CA 1
ATOM 14877 C C . VAL F 2 287 ? 221.52500 186.02800 180.21600 1.000 37.57674 287 VAL F C 1
ATOM 14878 O O . VAL F 2 287 ? 222.68700 185.94400 180.62800 1.000 43.98846 287 VAL F O 1
ATOM 14882 N N . GLN F 2 288 ? 221.22000 186.01300 178.92300 1.000 30.47833 288 GLN F N 1
ATOM 14883 C CA . GLN F 2 288 ? 222.21300 185.79200 177.88500 1.000 35.62143 288 GLN F CA 1
ATOM 14884 C C . GLN F 2 288 ? 222.35000 187.03100 177.01400 1.000 37.83048 288 GLN F C 1
ATOM 14885 O O . GLN F 2 288 ? 221.39000 187.78100 176.81400 1.000 44.23439 288 GLN F O 1
ATOM 14891 N N . PHE F 2 289 ? 223.56200 187.23800 176.50000 1.000 33.28009 289 PHE F N 1
ATOM 14892 C CA . PHE F 2 289 ? 223.80800 188.35400 175.59300 1.000 22.17290 289 PHE F CA 1
ATOM 14893 C C . PHE F 2 289 ? 223.14800 188.10800 174.24300 1.000 27.31313 289 PHE F C 1
ATOM 14894 O O . PHE F 2 289 ? 222.29000 188.88300 173.80700 1.000 44.37577 289 PHE F O 1
ATOM 14902 N N . THR F 2 290 ? 223.52100 187.02100 173.57600 1.000 26.10771 290 THR F N 1
ATOM 14903 C CA . THR F 2 290 ? 222.96800 186.69900 172.26700 1.000 24.75996 290 THR F CA 1
ATOM 14904 C C . THR F 2 290 ? 221.65800 185.93800 172.43300 1.000 32.10871 290 THR F C 1
ATOM 14905 O O . THR F 2 290 ? 221.61100 184.91200 173.12000 1.000 43.63270 290 THR F O 1
ATOM 14909 N N . VAL F 2 291 ? 220.60100 186.44100 171.80300 1.000 31.82515 291 VAL F N 1
ATOM 14910 C CA . VAL F 2 291 ? 219.26800 185.85400 171.85700 1.000 32.32888 291 VAL F CA 1
ATOM 14911 C C . VAL F 2 291 ? 218.83100 185.56100 170.42800 1.000 28.78759 291 VAL F C 1
ATOM 14912 O O . VAL F 2 291 ? 219.13200 186.33500 169.51300 1.000 40.23115 291 VAL F O 1
ATOM 14916 N N . ASP F 2 292 ? 218.15500 184.43600 170.22900 1.000 38.65525 292 ASP F N 1
ATOM 14917 C CA . ASP F 2 292 ? 217.59200 184.10000 168.92800 1.000 44.08213 292 ASP F CA 1
ATOM 14918 C C . ASP F 2 292 ? 216.09100 184.35500 168.96300 1.000 52.35802 292 ASP F C 1
ATOM 14919 O O . ASP F 2 292 ? 215.34900 183.62400 169.62800 1.000 61.20853 292 ASP F O 1
ATOM 14924 N N . CYS F 2 293 ? 215.64500 185.38800 168.25400 1.000 45.93974 293 CYS F N 1
ATOM 14925 C CA . CYS F 2 293 ? 214.25100 185.80200 168.25200 1.000 33.95772 293 CYS F CA 1
ATOM 14926 C C . CYS F 2 293 ? 213.59500 185.31500 166.96900 1.000 36.66951 293 CYS F C 1
ATOM 14927 O O . CYS F 2 293 ? 214.16200 185.47200 165.88600 1.000 52.86649 293 CYS F O 1
ATOM 14930 N N . ASN F 2 294 ? 212.41500 184.71700 167.08900 1.000 35.89152 294 ASN F N 1
ATOM 14931 C CA . ASN F 2 294 ? 211.70900 184.14500 165.94900 1.000 38.88467 294 ASN F CA 1
ATOM 14932 C C . ASN F 2 294 ? 210.25600 184.60000 165.90700 1.000 44.89376 294 ASN F C 1
ATOM 14933 O O . ASN F 2 294 ? 209.34300 183.79800 165.71000 1.000 55.73225 294 ASN F O 1
ATOM 14938 N N . VAL F 2 295 ? 210.02300 185.90000 166.09500 1.000 37.24567 295 VAL F N 1
ATOM 14939 C CA . VAL F 2 295 ? 208.66900 186.42600 165.99800 1.000 38.24035 295 VAL F CA 1
ATOM 14940 C C . VAL F 2 295 ? 208.22400 186.42500 164.54100 1.000 39.58510 295 VAL F C 1
ATOM 14941 O O . VAL F 2 295 ? 209.03700 186.54900 163.61500 1.000 42.21649 295 VAL F O 1
ATOM 14945 N N . ASP F 2 296 ? 206.91700 186.27600 164.33000 1.000 36.43945 296 ASP F N 1
ATOM 14946 C CA . ASP F 2 296 ? 206.36000 186.17300 162.98200 1.000 44.35250 296 ASP F CA 1
ATOM 14947 C C . ASP F 2 296 ? 205.85000 187.54500 162.55100 1.000 51.98838 296 ASP F C 1
ATOM 14948 O O . ASP F 2 296 ? 204.65000 187.82500 162.52700 1.000 51.92044 296 ASP F O 1
ATOM 14953 N N . ILE F 2 297 ? 206.79500 188.41500 162.20100 1.000 47.20518 297 ILE F N 1
ATOM 14954 C CA . ILE F 2 297 ? 206.47000 189.74200 161.69100 1.000 34.47526 297 ILE F CA 1
ATOM 14955 C C . ILE F 2 297 ? 206.98800 189.86400 160.26600 1.000 33.67302 297 ILE F C 1
ATOM 14956 O O . ILE F 2 297 ? 207.40100 190.94600 159.83400 1.000 44.69595 297 ILE F O 1
ATOM 14961 N N . GLN F 2 298 ? 206.98500 188.74500 159.53500 1.000 36.06972 298 GLN F N 1
ATOM 14962 C CA . GLN F 2 298 ? 207.37300 188.76700 158.12800 1.000 40.09483 298 GLN F CA 1
ATOM 14963 C C . GLN F 2 298 ? 206.46500 189.67300 157.31000 1.000 36.87673 298 GLN F C 1
ATOM 14964 O O . GLN F 2 298 ? 206.89900 190.24900 156.30800 1.000 40.38473 298 GLN F O 1
ATOM 14970 N N . ASP F 2 299 ? 205.20300 189.80600 157.71600 1.000 31.93673 299 ASP F N 1
ATOM 14971 C CA . ASP F 2 299 ? 204.28400 190.67400 156.99100 1.000 31.47351 299 ASP F CA 1
ATOM 14972 C C . ASP F 2 299 ? 204.57600 192.14900 157.24700 1.000 34.11470 299 ASP F C 1
ATOM 14973 O O . ASP F 2 299 ? 204.27300 193.00100 156.40400 1.000 41.21351 299 ASP F O 1
ATOM 14978 N N . MET F 2 300 ? 205.16200 192.47800 158.40200 1.000 44.36203 300 MET F N 1
ATOM 14979 C CA . MET F 2 300 ? 205.43800 193.88100 158.68900 1.000 30.73983 300 MET F CA 1
ATOM 14980 C C . MET F 2 300 ? 206.82900 194.30800 158.23600 1.000 36.16067 300 MET F C 1
ATOM 14981 O O . MET F 2 300 ? 206.99700 195.41700 157.72000 1.000 40.23607 300 MET F O 1
ATOM 14986 N N . THR F 2 301 ? 207.83900 193.45800 158.42200 1.000 39.37195 301 THR F N 1
ATOM 14987 C CA . THR F 2 301 ? 209.21800 193.81900 158.11300 1.000 30.95875 301 THR F CA 1
ATOM 14988 C C . THR F 2 301 ? 209.76100 193.09100 156.89100 1.000 38.09369 301 THR F C 1
ATOM 14989 O O . THR F 2 301 ? 210.47100 193.68900 156.08100 1.000 44.49814 301 THR F O 1
ATOM 14993 N N . GLY F 2 302 ? 209.44900 191.80800 156.74500 1.000 41.46974 302 GLY F N 1
ATOM 14994 C CA . GLY F 2 302 ? 209.95000 191.03700 155.62600 1.000 37.60020 302 GLY F CA 1
ATOM 14995 C C . GLY F 2 302 ? 210.75100 189.83200 156.06600 1.000 40.46163 302 GLY F C 1
ATOM 14996 O O . GLY F 2 302 ? 210.95400 188.89400 155.29100 1.000 38.30266 302 GLY F O 1
ATOM 14997 N N . TYR F 2 303 ? 211.21000 189.84800 157.31400 1.000 58.09605 303 TYR F N 1
ATOM 14998 C CA . TYR F 2 303 ? 212.01600 188.77800 157.87600 1.000 59.47702 303 TYR F CA 1
ATOM 14999 C C . TYR F 2 303 ? 211.26400 188.10400 159.01500 1.000 67.91508 303 TYR F C 1
ATOM 15000 O O . TYR F 2 303 ? 210.37900 188.69300 159.63900 1.000 63.47622 303 TYR F O 1
ATOM 15009 N N . LYS F 2 304 ? 211.63500 186.85700 159.28700 1.000 63.45751 304 LYS F N 1
ATOM 15010 C CA . LYS F 2 304 ? 211.00800 186.07600 160.34200 1.000 58.15641 304 LYS F CA 1
ATOM 15011 C C . LYS F 2 304 ? 211.96200 185.67000 161.45300 1.000 56.64190 304 LYS F C 1
ATOM 15012 O O . LYS F 2 304 ? 211.51500 185.47200 162.58400 1.000 60.31513 304 LYS F O 1
ATOM 15018 N N . ASN F 2 305 ? 213.25500 185.54700 161.17100 1.000 58.74791 305 ASN F N 1
ATOM 15019 C CA . ASN F 2 305 ? 214.24800 185.15700 162.16000 1.000 54.81934 305 ASN F CA 1
ATOM 15020 C C . ASN F 2 305 ? 215.23000 186.30000 162.37100 1.000 58.80108 305 ASN F C 1
ATOM 15021 O O . ASN F 2 305 ? 215.72900 186.88200 161.40300 1.000 75.66107 305 ASN F O 1
ATOM 15026 N N . PHE F 2 306 ? 215.50200 186.61500 163.63300 1.000 58.14568 306 PHE F N 1
ATOM 15027 C CA . PHE F 2 306 ? 216.39300 187.70100 164.01000 1.000 61.31725 306 PHE F CA 1
ATOM 15028 C C . PHE F 2 306 ? 217.38000 187.21600 165.06000 1.000 67.58223 306 PHE F C 1
ATOM 15029 O O . PHE F 2 306 ? 217.05600 186.35700 165.88700 1.000 77.52615 306 PHE F O 1
ATOM 15037 N N . SER F 2 307 ? 218.58800 187.76800 165.01800 1.000 74.94423 307 SER F N 1
ATOM 15038 C CA . SER F 2 307 ? 219.58300 187.57900 166.06300 1.000 72.44052 307 SER F CA 1
ATOM 15039 C C . SER F 2 307 ? 219.68600 188.89100 166.82800 1.000 70.64943 307 SER F C 1
ATOM 15040 O O . SER F 2 307 ? 219.97500 189.93900 166.24100 1.000 78.60185 307 SER F O 1
ATOM 15043 N N . CYS F 2 308 ? 219.42000 188.83900 168.12600 1.000 38.63101 308 CYS F N 1
ATOM 15044 C CA . CYS F 2 308 ? 219.41800 190.01300 168.97900 1.000 38.99699 308 CYS F CA 1
ATOM 15045 C C . CYS F 2 308 ? 220.54700 189.93700 169.99400 1.000 43.78835 308 CYS F C 1
ATOM 15046 O O . CYS F 2 308 ? 221.05600 188.86500 170.32100 1.000 51.67388 308 CYS F O 1
ATOM 15049 N N . ASN F 2 309 ? 220.93300 191.10400 170.49400 1.000 40.60236 309 ASN F N 1
ATOM 15050 C CA . ASN F 2 309 ? 221.86000 191.19900 171.61300 1.000 34.05435 309 ASN F CA 1
ATOM 15051 C C . ASN F 2 309 ? 221.18700 192.02500 172.69900 1.000 33.34875 309 ASN F C 1
ATOM 15052 O O . ASN F 2 309 ? 220.63400 193.09600 172.42100 1.000 53.66866 309 ASN F O 1
ATOM 15057 N N . HIS F 2 310 ? 221.20100 191.50500 173.92300 1.000 23.18071 310 HIS F N 1
ATOM 15058 C CA . HIS F 2 310 ? 220.77000 192.25200 175.09700 1.000 30.49297 310 HIS F CA 1
ATOM 15059 C C . HIS F 2 310 ? 221.98400 192.99800 175.63400 1.000 36.59287 310 HIS F C 1
ATOM 15060 O O . HIS F 2 310 ? 222.94300 192.37500 176.09900 1.000 49.06819 310 HIS F O 1
ATOM 15067 N N . THR F 2 311 ? 221.94800 194.33100 175.55900 1.000 34.41764 311 THR F N 1
ATOM 15068 C CA . THR F 2 311 ? 223.15200 195.12700 175.77800 1.000 40.55781 311 THR F CA 1
ATOM 15069 C C . THR F 2 311 ? 223.67600 194.99300 177.20300 1.000 52.11250 311 THR F C 1
ATOM 15070 O O . THR F 2 311 ? 224.88400 194.83300 177.41300 1.000 52.09694 311 THR F O 1
ATOM 15074 N N . MET F 2 312 ? 222.78900 195.05000 178.19700 1.000 46.25561 312 MET F N 1
ATOM 15075 C CA . MET F 2 312 ? 223.19400 194.94700 179.59200 1.000 43.00381 312 MET F CA 1
ATOM 15076 C C . MET F 2 312 ? 222.97900 193.55000 180.16000 1.000 45.59226 312 MET F C 1
ATOM 15077 O O . MET F 2 312 ? 222.75200 193.40800 181.36600 1.000 55.18359 312 MET F O 1
ATOM 15082 N N . ALA F 2 313 ? 223.03500 192.51900 179.31500 1.000 42.17642 313 ALA F N 1
ATOM 15083 C CA . ALA F 2 313 ? 222.90000 191.15500 179.81200 1.000 33.29386 313 ALA F CA 1
ATOM 15084 C C . ALA F 2 313 ? 224.08200 190.77300 180.68900 1.000 36.94313 313 ALA F C 1
ATOM 15085 O O . ALA F 2 313 ? 223.92300 190.04200 181.67200 1.000 46.34548 313 ALA F O 1
ATOM 15087 N N . HIS F 2 314 ? 225.27800 191.25400 180.34500 1.000 36.21559 314 HIS F N 1
ATOM 15088 C CA . HIS F 2 314 ? 226.44500 191.02300 181.19100 1.000 41.00347 314 HIS F CA 1
ATOM 15089 C C . HIS F 2 314 ? 226.28400 191.70900 182.54300 1.000 46.47360 314 HIS F C 1
ATOM 15090 O O . HIS F 2 314 ? 226.59500 191.12800 183.59000 1.000 49.53405 314 HIS F O 1
ATOM 15097 N N . LEU F 2 315 ? 225.78200 192.94700 182.53900 1.000 46.34840 315 LEU F N 1
ATOM 15098 C CA . LEU F 2 315 ? 225.59400 193.67800 183.78600 1.000 39.05407 315 LEU F CA 1
ATOM 15099 C C . LEU F 2 315 ? 224.52400 193.02700 184.65000 1.000 31.03754 315 LEU F C 1
ATOM 15100 O O . LEU F 2 315 ? 224.68200 192.92700 185.87100 1.000 33.48602 315 LEU F O 1
ATOM 15105 N N . PHE F 2 316 ? 223.43600 192.56300 184.03400 1.000 33.06206 316 PHE F N 1
ATOM 15106 C CA . PHE F 2 316 ? 222.39300 191.89400 184.80200 1.000 30.99871 316 PHE F CA 1
ATOM 15107 C C . PHE F 2 316 ? 222.86200 190.53500 185.29900 1.000 29.35663 316 PHE F C 1
ATOM 15108 O O . PHE F 2 316 ? 222.45300 190.09100 186.37400 1.000 44.69145 316 PHE F O 1
ATOM 15116 N N . SER F 2 317 ? 223.73400 189.86500 184.54300 1.000 29.85746 317 SER F N 1
ATOM 15117 C CA . SER F 2 317 ? 224.30300 188.60800 185.01900 1.000 37.03767 317 SER F CA 1
ATOM 15118 C C . SER F 2 317 ? 225.20200 188.83300 186.22900 1.000 46.61242 317 SER F C 1
ATOM 15119 O O . SER F 2 317 ? 225.13600 188.08000 187.21000 1.000 45.49784 317 SER F O 1
ATOM 15122 N N . LYS F 2 318 ? 226.04400 189.87000 186.18200 1.000 52.32212 318 LYS F N 1
ATOM 15123 C CA . LYS F 2 318 ? 226.87900 190.19400 187.33600 1.000 42.82059 318 LYS F CA 1
ATOM 15124 C C . LYS F 2 318 ? 226.03100 190.60800 188.53200 1.000 36.63335 318 LYS F C 1
ATOM 15125 O O . LYS F 2 318 ? 226.32900 190.22800 189.67000 1.000 40.62738 318 LYS F O 1
ATOM 15131 N N . LEU F 2 319 ? 224.97000 191.38500 188.29500 1.000 36.75636 319 LEU F N 1
ATOM 15132 C CA . LEU F 2 319 ? 224.07600 191.77500 189.37900 1.000 38.20799 319 LEU F CA 1
ATOM 15133 C C . LEU F 2 319 ? 223.36900 190.56600 189.97600 1.000 38.23541 319 LEU F C 1
ATOM 15134 O O . LEU F 2 319 ? 223.19400 190.48400 191.19500 1.000 47.27378 319 LEU F O 1
ATOM 15139 N N . SER F 2 320 ? 222.95600 189.61700 189.13300 1.000 42.29733 320 SER F N 1
ATOM 15140 C CA . SER F 2 320 ? 222.30000 188.41300 189.62900 1.000 37.07054 320 SER F CA 1
ATOM 15141 C C . SER F 2 320 ? 223.25500 187.55700 190.44300 1.000 39.22090 320 SER F C 1
ATOM 15142 O O . SER F 2 320 ? 222.86700 187.00300 191.47400 1.000 51.29543 320 SER F O 1
ATOM 15145 N N . PHE F 2 321 ? 224.50900 187.44000 190.00300 1.000 34.39179 321 PHE F N 1
ATOM 15146 C CA . PHE F 2 321 ? 225.48300 186.67500 190.77800 1.000 34.76018 321 PHE F CA 1
ATOM 15147 C C . PHE F 2 321 ? 225.80800 187.36100 192.10200 1.000 48.40267 321 PHE F C 1
ATOM 15148 O O . PHE F 2 321 ? 225.95100 186.69300 193.13400 1.000 57.07523 321 PHE F O 1
ATOM 15156 N N . CYS F 2 322 ? 225.91900 188.69200 192.09900 1.000 44.27497 322 CYS F N 1
ATOM 15157 C CA . CYS F 2 322 ? 226.15900 189.41800 193.34400 1.000 44.99216 322 CYS F CA 1
ATOM 15158 C C . CYS F 2 322 ? 224.97800 189.28700 194.29900 1.000 38.86926 322 CYS F C 1
ATOM 15159 O O . CYS F 2 322 ? 225.16600 189.11100 195.50900 1.000 46.51279 322 CYS F O 1
ATOM 15162 N N . TYR F 2 323 ? 223.75400 189.37000 193.77300 1.000 32.15372 323 TYR F N 1
ATOM 15163 C CA . TYR F 2 323 ? 222.56900 189.17900 194.60000 1.000 37.22538 323 TYR F CA 1
ATOM 15164 C C . TYR F 2 323 ? 222.48900 187.75400 195.12500 1.000 40.70320 323 TYR F C 1
ATOM 15165 O O . TYR F 2 323 ? 222.05800 187.53100 196.26000 1.000 55.97385 323 TYR F O 1
ATOM 15174 N N . LEU F 2 324 ? 222.89700 186.77700 194.31300 1.000 38.79155 324 LEU F N 1
ATOM 15175 C CA . LEU F 2 324 ? 222.94200 185.39400 194.77000 1.000 36.32643 324 LEU F CA 1
ATOM 15176 C C . LEU F 2 324 ? 223.93800 185.22500 195.90700 1.000 35.59114 324 LEU F C 1
ATOM 15177 O O . LEU F 2 324 ? 223.66100 184.51900 196.88100 1.000 42.47440 324 LEU F O 1
ATOM 15182 N N . CYS F 2 325 ? 225.10000 185.87200 195.80200 1.000 35.87369 325 CYS F N 1
ATOM 15183 C CA . CYS F 2 325 ? 226.08200 185.81800 196.88200 1.000 42.80243 325 CYS F CA 1
ATOM 15184 C C . CYS F 2 325 ? 225.54300 186.47300 198.15000 1.000 49.99456 325 CYS F C 1
ATOM 15185 O O . CYS F 2 325 ? 225.71200 185.94500 199.25800 1.000 49.14176 325 CYS F O 1
ATOM 15188 N N . PHE F 2 326 ? 224.88700 187.62700 198.00400 1.000 50.97613 326 PHE F N 1
ATOM 15189 C CA . PHE F 2 326 ? 224.32400 188.31900 199.16100 1.000 42.45994 326 PHE F CA 1
ATOM 15190 C C . PHE F 2 326 ? 223.23900 187.48400 199.83000 1.000 42.10828 326 PHE F C 1
ATOM 15191 O O . PHE F 2 326 ? 223.18400 187.38700 201.06000 1.000 55.06444 326 PHE F O 1
ATOM 15199 N N . VAL F 2 327 ? 222.37000 186.86500 199.02900 1.000 39.06159 327 VAL F N 1
ATOM 15200 C CA . VAL F 2 327 ? 221.30700 186.02800 199.57600 1.000 32.76764 327 VAL F CA 1
ATOM 15201 C C . VAL F 2 327 ? 221.89200 184.76900 200.20700 1.000 37.13433 327 VAL F C 1
ATOM 15202 O O . VAL F 2 327 ? 221.37900 184.27100 201.21200 1.000 49.47475 327 VAL F O 1
ATOM 15206 N N . SER F 2 328 ? 222.98300 184.24700 199.64400 1.000 36.43300 328 SER F N 1
ATOM 15207 C CA . SER F 2 328 ? 223.64400 183.09200 200.24300 1.000 43.80518 328 SER F CA 1
ATOM 15208 C C . SER F 2 328 ? 224.21700 183.43400 201.61300 1.000 51.99382 328 SER F C 1
ATOM 15209 O O . SER F 2 328 ? 224.08900 182.65400 202.56400 1.000 51.33004 328 SER F O 1
ATOM 15212 N N . ILE F 2 329 ? 224.85000 184.60400 201.73400 1.000 53.54370 329 ILE F N 1
ATOM 15213 C CA . ILE F 2 329 ? 225.37300 185.03600 203.03100 1.000 52.68861 329 ILE F CA 1
ATOM 15214 C C . ILE F 2 329 ? 224.22900 185.27000 204.01400 1.000 43.27679 329 ILE F C 1
ATOM 15215 O O . ILE F 2 329 ? 224.30600 184.88700 205.18900 1.000 42.71855 329 ILE F O 1
ATOM 15220 N N . TYR F 2 330 ? 223.14700 185.89200 203.53700 1.000 53.54663 330 TYR F N 1
ATOM 15221 C CA . TYR F 2 330 ? 221.96200 186.11700 204.36000 1.000 53.83988 330 TYR F CA 1
ATOM 15222 C C . TYR F 2 330 ? 221.38100 184.80200 204.86300 1.000 55.71851 330 TYR F C 1
ATOM 15223 O O . TYR F 2 330 ? 221.00400 184.68000 206.03400 1.000 61.60455 330 TYR F O 1
ATOM 15232 N N . GLY F 2 331 ? 221.31400 183.80000 203.98800 1.000 47.45529 331 GLY F N 1
ATOM 15233 C CA . GLY F 2 331 ? 220.75100 182.52100 204.37300 1.000 45.86575 331 GLY F CA 1
ATOM 15234 C C . GLY F 2 331 ? 221.65000 181.73400 205.30200 1.000 51.30541 331 GLY F C 1
ATOM 15235 O O . GLY F 2 331 ? 221.16700 181.02800 206.18500 1.000 57.96872 331 GLY F O 1
ATOM 15236 N N . LEU F 2 332 ? 222.96800 181.83300 205.11400 1.000 52.14707 332 LEU F N 1
ATOM 15237 C CA . LEU F 2 332 ? 223.88700 181.21500 206.06600 1.000 58.61647 332 LEU F CA 1
ATOM 15238 C C . LEU F 2 332 ? 223.75900 181.86100 207.44000 1.000 59.06127 332 LEU F C 1
ATOM 15239 O O . LEU F 2 332 ? 223.77500 181.17000 208.46700 1.000 57.12499 332 LEU F O 1
ATOM 15244 N N . THR F 2 333 ? 223.61400 183.18800 207.47300 1.000 58.79490 333 THR F N 1
ATOM 15245 C CA . THR F 2 333 ? 223.39800 183.88500 208.73600 1.000 53.38809 333 THR F CA 1
ATOM 15246 C C . THR F 2 333 ? 222.09100 183.45300 209.39200 1.000 59.57000 333 THR F C 1
ATOM 15247 O O . THR F 2 333 ? 222.04100 183.21900 210.60600 1.000 69.35811 333 THR F O 1
ATOM 15251 N N . CYS F 2 334 ? 221.02300 183.32100 208.60100 1.000 65.32603 334 CYS F N 1
ATOM 15252 C CA . CYS F 2 334 ? 219.74300 182.88700 209.15200 1.000 58.13192 334 CYS F CA 1
ATOM 15253 C C . CYS F 2 334 ? 219.78000 181.42900 209.59700 1.000 62.99593 334 CYS F C 1
ATOM 15254 O O . CYS F 2 334 ? 219.11400 181.06200 210.57000 1.000 72.33262 334 CYS F O 1
ATOM 15257 N N . LEU F 2 335 ? 220.54500 180.58600 208.90100 1.000 59.20245 335 LEU F N 1
ATOM 15258 C CA . LEU F 2 335 ? 220.71000 179.20400 209.33400 1.000 62.55369 335 LEU F CA 1
ATOM 15259 C C . LEU F 2 335 ? 221.47600 179.12900 210.64600 1.000 70.44858 335 LEU F C 1
ATOM 15260 O O . LEU F 2 335 ? 221.16300 178.29900 211.50400 1.000 67.70124 335 LEU F O 1
ATOM 15265 N N . TYR F 2 336 ? 222.48700 179.98500 210.82200 1.000 78.40451 336 TYR F N 1
ATOM 15266 C CA . TYR F 2 336 ? 223.15100 180.04600 212.12000 1.000 75.07157 336 TYR F CA 1
ATOM 15267 C C . TYR F 2 336 ? 222.20600 180.56300 213.19700 1.000 75.99014 336 TYR F C 1
ATOM 15268 O O . TYR F 2 336 ? 222.28800 180.13800 214.35300 1.000 82.42227 336 TYR F O 1
ATOM 15277 N N . THR F 2 337 ? 221.32100 181.49700 212.84300 1.000 79.23739 337 THR F N 1
ATOM 15278 C CA . THR F 2 337 ? 220.31600 181.96300 213.79500 1.000 74.30860 337 THR F CA 1
ATOM 15279 C C . THR F 2 337 ? 219.39700 180.82300 214.21900 1.000 76.86066 337 THR F C 1
ATOM 15280 O O . THR F 2 337 ? 219.08100 180.66900 215.40400 1.000 78.86813 337 THR F O 1
ATOM 15284 N N . LEU F 2 338 ? 218.97000 180.00300 213.25600 1.000 81.88273 338 LEU F N 1
ATOM 15285 C CA . LEU F 2 338 ? 218.15400 178.83100 213.56500 1.000 82.10129 338 LEU F CA 1
ATOM 15286 C C . LEU F 2 338 ? 218.91700 177.83500 214.43200 1.000 84.95282 338 LEU F C 1
ATOM 15287 O O . LEU F 2 338 ? 218.35200 177.24600 215.36400 1.000 88.46880 338 LEU F O 1
ATOM 15292 N N . TYR F 2 339 ? 220.20000 177.62600 214.12800 1.000 90.13978 339 TYR F N 1
ATOM 15293 C CA . TYR F 2 339 ? 221.02100 176.70800 214.90900 1.000 92.13214 339 TYR F CA 1
ATOM 15294 C C . TYR F 2 339 ? 221.18000 177.19600 216.34200 1.000 91.80373 339 TYR F C 1
ATOM 15295 O O . TYR F 2 339 ? 221.12900 176.40500 217.28700 1.000 93.28137 339 TYR F O 1
ATOM 15304 N N . TRP F 2 340 ? 221.38300 178.50100 216.52200 1.000 91.48788 340 TRP F N 1
ATOM 15305 C CA . TRP F 2 340 ? 221.48800 179.05600 217.86600 1.000 92.02042 340 TRP F CA 1
ATOM 15306 C C . TRP F 2 340 ? 220.14800 178.99900 218.58900 1.000 95.37583 340 TRP F C 1
ATOM 15307 O O . TRP F 2 340 ? 220.10000 178.84100 219.81400 1.000 97.60216 340 TRP F O 1
ATOM 15318 N N . LEU F 2 341 ? 219.04900 179.12300 217.84400 1.000 94.42226 341 LEU F N 1
ATOM 15319 C CA . LEU F 2 341 ? 217.72300 179.05000 218.44200 1.000 94.78893 341 LEU F CA 1
ATOM 15320 C C . LEU F 2 341 ? 217.36000 177.64400 218.90100 1.000 93.00912 341 LEU F C 1
ATOM 15321 O O . LEU F 2 341 ? 216.67900 177.49900 219.92100 1.000 93.14343 341 LEU F O 1
ATOM 15326 N N . PHE F 2 342 ? 217.79300 176.60900 218.17800 1.000 91.04140 342 PHE F N 1
ATOM 15327 C CA . PHE F 2 342 ? 217.29600 175.26400 218.43200 1.000 92.94873 342 PHE F CA 1
ATOM 15328 C C . PHE F 2 342 ? 218.34200 174.25100 218.88200 1.000 95.23811 342 PHE F C 1
ATOM 15329 O O . PHE F 2 342 ? 217.96400 173.12100 219.21000 1.000 96.87328 342 PHE F O 1
ATOM 15337 N N . TYR F 2 343 ? 219.62800 174.60400 218.91200 1.000 106.61458 343 TYR F N 1
ATOM 15338 C CA . TYR F 2 343 ? 220.63300 173.64200 219.35500 1.000 108.41489 343 TYR F CA 1
ATOM 15339 C C . TYR F 2 343 ? 220.61500 173.49400 220.87000 1.000 109.23301 343 TYR F C 1
ATOM 15340 O O . TYR F 2 343 ? 220.92600 172.42300 221.40300 1.000 108.73522 343 TYR F O 1
ATOM 15349 N N . ARG F 2 344 ? 220.25700 174.56000 221.57800 1.000 118.26648 344 ARG F N 1
ATOM 15350 C CA . ARG F 2 344 ? 220.00700 174.51800 223.00900 1.000 117.31955 344 ARG F CA 1
ATOM 15351 C C . ARG F 2 344 ? 218.63300 175.11400 223.28100 1.000 117.40842 344 ARG F C 1
ATOM 15352 O O . ARG F 2 344 ? 218.13900 175.95900 222.52800 1.000 119.79964 344 ARG F O 1
ATOM 15360 N N . SER F 2 345 ? 218.00600 174.64600 224.35500 1.000 117.88926 345 SER F N 1
ATOM 15361 C CA . SER F 2 345 ? 216.65600 175.08600 224.69000 1.000 118.69789 345 SER F CA 1
ATOM 15362 C C . SER F 2 345 ? 216.69900 176.52900 225.17700 1.000 119.40464 345 SER F C 1
ATOM 15363 O O . SER F 2 345 ? 217.13600 176.80100 226.30000 1.000 120.34781 345 SER F O 1
ATOM 15366 N N . LEU F 2 346 ? 216.24900 177.45600 224.33600 1.000 112.78120 346 LEU F N 1
ATOM 15367 C CA . LEU F 2 346 ? 216.17700 178.86200 224.70600 1.000 112.85489 346 LEU F CA 1
ATOM 15368 C C . LEU F 2 346 ? 214.92500 179.19600 225.49900 1.000 111.54561 346 LEU F C 1
ATOM 15369 O O . LEU F 2 346 ? 214.76100 180.34700 225.91700 1.000 110.73720 346 LEU F O 1
ATOM 15374 N N . ARG F 2 347 ? 214.04000 178.22700 225.71000 1.000 120.01954 347 ARG F N 1
ATOM 15375 C CA . ARG F 2 347 ? 212.88000 178.41300 226.56700 1.000 123.01968 347 ARG F CA 1
ATOM 15376 C C . ARG F 2 347 ? 213.23300 178.31800 228.04500 1.000 125.32830 347 ARG F C 1
ATOM 15377 O O . ARG F 2 347 ? 212.38200 178.60700 228.89300 1.000 125.45099 347 ARG F O 1
ATOM 15385 N N . GLU F 2 348 ? 214.46200 177.92100 228.36900 1.000 128.02983 348 GLU F N 1
ATOM 15386 C CA . GLU F 2 348 ? 214.92700 177.88000 229.75100 1.000 127.69701 348 GLU F CA 1
ATOM 15387 C C . GLU F 2 348 ? 216.33000 178.46500 229.80500 1.000 129.45592 348 GLU F C 1
ATOM 15388 O O . GLU F 2 348 ? 217.12400 178.26700 228.88000 1.000 125.95766 348 GLU F O 1
ATOM 15394 N N . TYR F 2 349 ? 216.62100 179.20700 230.86900 1.000 134.98566 349 TYR F N 1
ATOM 15395 C CA . TYR F 2 349 ? 217.94600 179.75500 231.11800 1.000 132.44252 349 TYR F CA 1
ATOM 15396 C C . TYR F 2 349 ? 218.37400 179.34800 232.51700 1.000 132.49852 349 TYR F C 1
ATOM 15397 O O . TYR F 2 349 ? 217.64500 179.58100 233.48600 1.000 131.35462 349 TYR F O 1
ATOM 15406 N N . SER F 2 350 ? 219.55000 178.74500 232.61900 1.000 142.85134 350 SER F N 1
ATOM 15407 C CA . SER F 2 350 ? 220.09700 178.32200 233.89800 1.000 144.52624 350 SER F CA 1
ATOM 15408 C C . SER F 2 350 ? 221.01700 179.41600 234.42100 1.000 144.42311 350 SER F C 1
ATOM 15409 O O . SER F 2 350 ? 221.92500 179.86000 233.71100 1.000 145.03782 350 SER F O 1
ATOM 15412 N N . PHE F 2 351 ? 220.77600 179.85100 235.65700 1.000 137.27652 351 PHE F N 1
ATOM 15413 C CA . PHE F 2 351 ? 221.65300 180.78900 236.34200 1.000 136.50914 351 PHE F CA 1
ATOM 15414 C C . PHE F 2 351 ? 222.74300 180.06900 237.12600 1.000 139.61358 351 PHE F C 1
ATOM 15415 O O . PHE F 2 351 ? 223.32800 180.64100 238.05300 1.000 141.83873 351 PHE F O 1
ATOM 15423 N N . GLU F 2 352 ? 223.01800 178.81200 236.76700 1.000 160.25806 352 GLU F N 1
ATOM 15424 C CA . GLU F 2 352 ? 223.97100 177.99800 237.51200 1.000 160.39151 352 GLU F CA 1
ATOM 15425 C C . GLU F 2 352 ? 225.39200 178.53800 237.41000 1.000 161.73918 352 GLU F C 1
ATOM 15426 O O . GLU F 2 352 ? 226.20900 178.29200 238.30500 1.000 162.62625 352 GLU F O 1
ATOM 15432 N N . TYR F 2 353 ? 225.71100 179.26400 236.33700 1.000 163.92215 353 TYR F N 1
ATOM 15433 C CA . TYR F 2 353 ? 227.01800 179.90700 236.25500 1.000 163.42002 353 TYR F CA 1
ATOM 15434 C C . TYR F 2 353 ? 227.16200 180.97800 237.32800 1.000 164.06270 353 TYR F C 1
ATOM 15435 O O . TYR F 2 353 ? 228.20800 181.07900 237.98200 1.000 164.28337 353 TYR F O 1
ATOM 15444 N N . VAL F 2 354 ? 226.10900 181.77100 237.53800 1.000 163.68875 354 VAL F N 1
ATOM 15445 C CA . VAL F 2 354 ? 226.10100 182.71200 238.65100 1.000 163.81295 354 VAL F CA 1
ATOM 15446 C C . VAL F 2 354 ? 226.07800 181.96300 239.97800 1.000 164.35901 354 VAL F C 1
ATOM 15447 O O . VAL F 2 354 ? 226.70500 182.39700 240.95300 1.000 164.93580 354 VAL F O 1
ATOM 15451 N N . ARG F 2 355 ? 225.37500 180.82500 240.03400 1.000 158.85035 355 ARG F N 1
ATOM 15452 C CA . ARG F 2 355 ? 225.36200 180.00700 241.24600 1.000 158.34239 355 ARG F CA 1
ATOM 15453 C C . ARG F 2 355 ? 226.77000 179.58300 241.63700 1.000 159.18529 355 ARG F C 1
ATOM 15454 O O . ARG F 2 355 ? 227.10700 179.53300 242.82600 1.000 158.25307 355 ARG F O 1
ATOM 15462 N N . GLN F 2 356 ? 227.60600 179.27400 240.64800 1.000 170.40088 356 GLN F N 1
ATOM 15463 C CA . GLN F 2 356 ? 228.99600 178.94200 240.93100 1.000 169.35736 356 GLN F CA 1
ATOM 15464 C C . GLN F 2 356 ? 229.79300 180.19000 241.29100 1.000 169.50133 356 GLN F C 1
ATOM 15465 O O . GLN F 2 356 ? 230.60600 180.17200 242.22200 1.000 169.22379 356 GLN F O 1
ATOM 15471 N N . GLU F 2 357 ? 229.57700 181.28500 240.56200 1.000 162.35304 357 GLU F N 1
ATOM 15472 C CA . GLU F 2 357 ? 230.35600 182.49800 240.78500 1.000 162.06416 357 GLU F CA 1
ATOM 15473 C C . GLU F 2 357 ? 229.88300 183.19200 242.05700 1.000 161.79684 357 GLU F C 1
ATOM 15474 O O . GLU F 2 357 ? 230.64700 183.33300 243.01800 1.000 160.48335 357 GLU F O 1
ATOM 15480 N N . THR F 2 358 ? 228.62800 183.63000 242.07000 1.000 157.02022 358 THR F N 1
ATOM 15481 C CA . THR F 2 358 ? 228.06400 184.31200 243.22600 1.000 156.29634 358 THR F CA 1
ATOM 15482 C C . THR F 2 358 ? 227.77000 183.28800 244.31400 1.000 155.36471 358 THR F C 1
ATOM 15483 O O . THR F 2 358 ? 227.28500 182.18900 244.02400 1.000 154.13492 358 THR F O 1
ATOM 15487 N N . GLY F 2 359 ? 228.06500 183.64600 245.56500 1.000 139.64539 359 GLY F N 1
ATOM 15488 C CA . GLY F 2 359 ? 227.84000 182.72500 246.66500 1.000 139.85068 359 GLY F CA 1
ATOM 15489 C C . GLY F 2 359 ? 226.37400 182.46200 246.94300 1.000 138.49718 359 GLY F C 1
ATOM 15490 O O . GLY F 2 359 ? 226.03100 181.49400 247.62800 1.000 138.46684 359 GLY F O 1
ATOM 15491 N N . ILE F 2 360 ? 225.49000 183.32000 246.43400 1.000 141.64746 360 ILE F N 1
ATOM 15492 C CA . ILE F 2 360 ? 224.05300 183.12900 246.58800 1.000 142.14891 360 ILE F CA 1
ATOM 15493 C C . ILE F 2 360 ? 223.62000 181.90200 245.79800 1.000 144.10846 360 ILE F C 1
ATOM 15494 O O . ILE F 2 360 ? 223.92800 181.77500 244.60800 1.000 144.82022 360 ILE F O 1
ATOM 15499 N N . ASP F 2 361 ? 222.91000 180.98800 246.45500 1.000 150.17539 361 ASP F N 1
ATOM 15500 C CA . ASP F 2 361 ? 222.33400 179.82500 245.79400 1.000 149.48900 361 ASP F CA 1
ATOM 15501 C C . ASP F 2 361 ? 220.81500 179.87700 245.74300 1.000 147.61853 361 ASP F C 1
ATOM 15502 O O . ASP F 2 361 ? 220.19300 178.97000 245.18200 1.000 146.73035 361 ASP F O 1
ATOM 15507 N N . ASP F 2 362 ? 220.20700 180.91600 246.31700 1.000 145.68920 362 ASP F N 1
ATOM 15508 C CA . ASP F 2 362 ? 218.76000 181.07600 246.23900 1.000 144.95721 362 ASP F CA 1
ATOM 15509 C C . ASP F 2 362 ? 218.32600 181.55000 244.85800 1.000 147.45542 362 ASP F C 1
ATOM 15510 O O . ASP F 2 362 ? 217.15700 181.38800 244.48800 1.000 147.95545 362 ASP F O 1
ATOM 15515 N N . ILE F 2 363 ? 219.25000 182.13500 244.09700 1.000 150.65637 363 ILE F N 1
ATOM 15516 C CA . ILE F 2 363 ? 219.05800 182.55300 242.70800 1.000 148.98123 363 ILE F CA 1
ATOM 15517 C C . ILE F 2 363 ? 218.42400 181.43300 241.88300 1.000 149.55929 363 ILE F C 1
ATOM 15518 O O . ILE F 2 363 ? 219.03500 180.37500 241.67200 1.000 148.18195 363 ILE F O 1
ATOM 15523 N N . PRO F 2 364 ? 217.17400 181.60700 241.43400 1.000 146.85644 364 PRO F N 1
ATOM 15524 C CA . PRO F 2 364 ? 216.50000 180.53100 240.69900 1.000 145.40687 364 PRO F CA 1
ATOM 15525 C C . PRO F 2 364 ? 216.75500 180.58900 239.20400 1.000 145.41359 364 PRO F C 1
ATOM 15526 O O . PRO F 2 364 ? 217.41300 181.51000 238.71000 1.000 146.48078 364 PRO F O 1
ATOM 15530 N N . ASP F 2 365 ? 216.23200 179.60800 238.47500 1.000 136.85792 365 ASP F N 1
ATOM 15531 C CA . ASP F 2 365 ? 216.38300 179.52100 237.02700 1.000 136.23249 365 ASP F CA 1
ATOM 15532 C C . ASP F 2 365 ? 215.06400 179.92700 236.38100 1.000 135.49290 365 ASP F C 1
ATOM 15533 O O . ASP F 2 365 ? 214.10800 179.14600 236.36600 1.000 136.50389 365 ASP F O 1
ATOM 15538 N N . VAL F 2 366 ? 215.01500 181.14700 235.85000 1.000 134.53067 366 VAL F N 1
ATOM 15539 C CA . VAL F 2 366 ? 213.81800 181.65600 235.19100 1.000 133.95850 366 VAL F CA 1
ATOM 15540 C C . VAL F 2 366 ? 213.68500 181.01000 233.82000 1.000 135.02613 366 VAL F C 1
ATOM 15541 O O . VAL F 2 366 ? 214.62200 180.36900 233.33000 1.000 135.11716 366 VAL F O 1
ATOM 15545 N N . LYS F 2 367 ? 212.52400 181.17400 233.18800 1.000 131.67852 367 LYS F N 1
ATOM 15546 C CA . LYS F 2 367 ? 212.20300 180.43000 231.98000 1.000 130.00663 367 LYS F CA 1
ATOM 15547 C C . LYS F 2 367 ? 211.43600 181.31700 231.00800 1.000 129.15651 367 LYS F C 1
ATOM 15548 O O . LYS F 2 367 ? 211.10500 182.46700 231.30800 1.000 131.36593 367 LYS F O 1
ATOM 15554 N N . ASN F 2 368 ? 211.18100 180.76000 229.82300 1.000 126.65816 368 ASN F N 1
ATOM 15555 C CA . ASN F 2 368 ? 210.26600 181.30600 228.80300 1.000 128.50497 368 ASN F CA 1
ATOM 15556 C C . ASN F 2 368 ? 210.83300 182.62000 228.26800 1.000 127.73466 368 ASN F C 1
ATOM 15557 O O . ASN F 2 368 ? 212.01100 182.65200 227.87200 1.000 127.75070 368 ASN F O 1
ATOM 15562 N N . ASP F 2 369 ? 210.04200 183.69700 228.20800 1.000 122.12150 369 ASP F N 1
ATOM 15563 C CA . ASP F 2 369 ? 210.50700 184.95300 227.62600 1.000 121.49212 369 ASP F CA 1
ATOM 15564 C C . ASP F 2 369 ? 211.66300 185.54200 228.42000 1.000 121.78592 369 ASP F C 1
ATOM 15565 O O . ASP F 2 369 ? 212.58600 186.12200 227.84100 1.000 121.68619 369 ASP F O 1
ATOM 15570 N N . PHE F 2 370 ? 211.60900 185.42600 229.74900 1.000 122.36547 370 PHE F N 1
ATOM 15571 C CA . PHE F 2 370 ? 212.72900 185.82400 230.59600 1.000 120.10788 370 PHE F CA 1
ATOM 15572 C C . PHE F 2 370 ? 214.01400 185.14500 230.13400 1.000 118.22561 370 PHE F C 1
ATOM 15573 O O . PHE F 2 370 ? 215.04700 185.79700 229.93700 1.000 122.36650 370 PHE F O 1
ATOM 15581 N N . ALA F 2 371 ? 213.94300 183.83000 229.91300 1.000 113.82817 371 ALA F N 1
ATOM 15582 C CA . ALA F 2 371 ? 215.10300 183.06500 229.47000 1.000 116.86988 371 ALA F CA 1
ATOM 15583 C C . ALA F 2 371 ? 215.58600 183.52300 228.10100 1.000 119.65152 371 ALA F C 1
ATOM 15584 O O . ALA F 2 371 ? 216.79300 183.68800 227.87500 1.000 118.90126 371 ALA F O 1
ATOM 15586 N N . PHE F 2 372 ? 214.65400 183.72900 227.16700 1.000 107.36866 372 PHE F N 1
ATOM 15587 C CA . PHE F 2 372 ? 215.04300 184.07800 225.80500 1.000 101.62246 372 PHE F CA 1
ATOM 15588 C C . PHE F 2 372 ? 215.69500 185.45400 225.75200 1.000 101.84668 372 PHE F C 1
ATOM 15589 O O . PHE F 2 372 ? 216.70600 185.65100 225.06700 1.000 106.55397 372 PHE F O 1
ATOM 15597 N N . MET F 2 373 ? 215.14100 186.42000 226.48500 1.000 101.24259 373 MET F N 1
ATOM 15598 C CA . MET F 2 373 ? 215.73000 187.75500 226.49200 1.000 101.85251 373 MET F CA 1
ATOM 15599 C C . MET F 2 373 ? 217.04300 187.78800 227.26400 1.000 104.88278 373 MET F C 1
ATOM 15600 O O . MET F 2 373 ? 217.93600 188.57800 226.92800 1.000 107.65494 373 MET F O 1
ATOM 15605 N N . LEU F 2 374 ? 217.19200 186.93800 228.28500 1.000 110.95484 374 LEU F N 1
ATOM 15606 C CA . LEU F 2 374 ? 218.49500 186.79900 228.92500 1.000 109.63302 374 LEU F CA 1
ATOM 15607 C C . LEU F 2 374 ? 219.52700 186.25600 227.94800 1.000 109.42701 374 LEU F C 1
ATOM 15608 O O . LEU F 2 374 ? 220.67400 186.71300 227.93600 1.000 111.87568 374 LEU F O 1
ATOM 15613 N N . HIS F 2 375 ? 219.13700 185.28600 227.11900 1.000 101.64495 375 HIS F N 1
ATOM 15614 C CA . HIS F 2 375 ? 220.04100 184.78800 226.08400 1.000 101.92060 375 HIS F CA 1
ATOM 15615 C C . HIS F 2 375 ? 220.38100 185.88000 225.07500 1.000 105.12976 375 HIS F C 1
ATOM 15616 O O . HIS F 2 375 ? 221.52400 185.97600 224.61000 1.000 108.61902 375 HIS F O 1
ATOM 15623 N N . MET F 2 376 ? 219.39600 186.71200 224.72700 1.000 94.94921 376 MET F N 1
ATOM 15624 C CA . MET F 2 376 ? 219.63800 187.82600 223.81100 1.000 91.69015 376 MET F CA 1
ATOM 15625 C C . MET F 2 376 ? 220.67200 188.79500 224.37700 1.000 99.30684 376 MET F C 1
ATOM 15626 O O . MET F 2 376 ? 221.63600 189.16800 223.69200 1.000 99.42507 376 MET F O 1
ATOM 15631 N N . ILE F 2 377 ? 220.49800 189.20200 225.63600 1.000 102.64841 377 ILE F N 1
ATOM 15632 C CA . ILE F 2 377 ? 221.43400 190.15500 226.22200 1.000 95.82268 377 ILE F CA 1
ATOM 15633 C C . ILE F 2 377 ? 222.77100 189.48600 226.52600 1.000 93.93711 377 ILE F C 1
ATOM 15634 O O . ILE F 2 377 ? 223.79800 190.16500 226.63800 1.000 98.02435 377 ILE F O 1
ATOM 15639 N N . ASP F 2 378 ? 222.78900 188.15700 226.65600 1.000 97.00589 378 ASP F N 1
ATOM 15640 C CA . ASP F 2 378 ? 224.05400 187.44000 226.76000 1.000 99.42403 378 ASP F CA 1
ATOM 15641 C C . ASP F 2 378 ? 224.80300 187.47300 225.43700 1.000 98.12322 378 ASP F C 1
ATOM 15642 O O . ASP F 2 378 ? 226.03600 187.55900 225.41300 1.000 97.03118 378 ASP F O 1
ATOM 15647 N N . GLN F 2 379 ? 224.07000 187.39100 224.32500 1.000 93.20033 379 GLN F N 1
ATOM 15648 C CA . GLN F 2 379 ? 224.68100 187.62800 223.02000 1.000 93.26378 379 GLN F CA 1
ATOM 15649 C C . GLN F 2 379 ? 225.21300 189.05100 222.92400 1.000 95.23124 379 GLN F C 1
ATOM 15650 O O . GLN F 2 379 ? 226.27500 189.29100 222.33900 1.000 93.86510 379 GLN F O 1
ATOM 15656 N N . TYR F 2 380 ? 224.48500 190.01300 223.49100 1.000 103.13256 380 TYR F N 1
ATOM 15657 C CA . TYR F 2 380 ? 224.99000 191.38400 223.51000 1.000 97.85521 380 TYR F CA 1
ATOM 15658 C C . TYR F 2 380 ? 226.13700 191.54500 224.50500 1.000 97.04836 380 TYR F C 1
ATOM 15659 O O . TYR F 2 380 ? 227.26700 191.86200 224.11800 1.000 95.04926 380 TYR F O 1
ATOM 15668 N N . ASP F 2 381 ? 225.86700 191.32900 225.79400 1.000 111.34524 381 ASP F N 1
ATOM 15669 C CA . ASP F 2 381 ? 226.87600 191.53500 226.82800 1.000 111.60238 381 ASP F CA 1
ATOM 15670 C C . ASP F 2 381 ? 226.62400 190.62300 228.02500 1.000 109.91408 381 ASP F C 1
ATOM 15671 O O . ASP F 2 381 ? 225.62700 190.79300 228.73800 1.000 110.17279 381 ASP F O 1
ATOM 15676 N N . PRO F 2 382 ? 227.51100 189.65700 228.28500 1.000 118.65378 382 PRO F N 1
ATOM 15677 C CA . PRO F 2 382 ? 227.23500 188.66500 229.33900 1.000 120.47462 382 PRO F CA 1
ATOM 15678 C C . PRO F 2 382 ? 227.29300 189.21400 230.75700 1.000 122.53355 382 PRO F C 1
ATOM 15679 O O . PRO F 2 382 ? 226.88300 188.50600 231.68500 1.000 122.17718 382 PRO F O 1
ATOM 15683 N N . LEU F 2 383 ? 227.79200 190.43400 230.96300 1.000 135.16244 383 LEU F N 1
ATOM 15684 C CA . LEU F 2 383 ? 227.86500 190.97600 232.31700 1.000 135.27162 383 LEU F CA 1
ATOM 15685 C C . LEU F 2 383 ? 226.48200 191.33800 232.84400 1.000 135.30063 383 LEU F C 1
ATOM 15686 O O . LEU F 2 383 ? 226.24700 191.32300 234.06100 1.000 137.04863 383 LEU F O 1
ATOM 15691 N N . TYR F 2 384 ? 225.55800 191.67400 231.94000 1.000 132.74189 384 TYR F N 1
ATOM 15692 C CA . TYR F 2 384 ? 224.24600 192.16600 232.34600 1.000 132.65226 384 TYR F CA 1
ATOM 15693 C C . TYR F 2 384 ? 223.46400 191.10100 233.10700 1.000 133.66403 384 TYR F C 1
ATOM 15694 O O . TYR F 2 384 ? 222.86600 191.38400 234.14900 1.000 135.45414 384 TYR F O 1
ATOM 15703 N N . SER F 2 385 ? 223.46600 189.86300 232.60500 1.000 142.35761 385 SER F N 1
ATOM 15704 C CA . SER F 2 385 ? 222.72800 188.79300 233.27200 1.000 144.77798 385 SER F CA 1
ATOM 15705 C C . SER F 2 385 ? 223.34800 188.44400 234.61900 1.000 145.07638 385 SER F C 1
ATOM 15706 O O . SER F 2 385 ? 222.63100 188.20600 235.60100 1.000 146.76738 385 SER F O 1
ATOM 15709 N N . LYS F 2 386 ? 224.68200 188.40100 234.68000 1.000 144.34997 386 LYS F N 1
ATOM 15710 C CA . LYS F 2 386 ? 225.36700 188.11100 235.93600 1.000 144.30888 386 LYS F CA 1
ATOM 15711 C C . LYS F 2 386 ? 225.06100 189.16900 236.98500 1.000 142.86467 386 LYS F C 1
ATOM 15712 O O . LYS F 2 386 ? 224.89600 188.85000 238.16800 1.000 141.19570 386 LYS F O 1
ATOM 15718 N N . ARG F 2 387 ? 224.98200 190.43300 236.57100 1.000 141.84928 387 ARG F N 1
ATOM 15719 C CA . ARG F 2 387 ? 224.64800 191.49600 237.50800 1.000 141.87218 387 ARG F CA 1
ATOM 15720 C C . ARG F 2 387 ? 223.16100 191.51200 237.85300 1.000 141.40319 387 ARG F C 1
ATOM 15721 O O . ARG F 2 387 ? 222.79300 191.92000 238.96000 1.000 144.46049 387 ARG F O 1
ATOM 15729 N N . PHE F 2 388 ? 222.30600 191.05200 236.94200 1.000 140.14821 388 PHE F N 1
ATOM 15730 C CA . PHE F 2 388 ? 220.86800 190.97700 237.18000 1.000 140.36346 388 PHE F CA 1
ATOM 15731 C C . PHE F 2 388 ? 220.50800 189.86000 238.15300 1.000 140.04760 388 PHE F C 1
ATOM 15732 O O . PHE F 2 388 ? 219.50100 189.95400 238.87300 1.000 138.66233 388 PHE F O 1
ATOM 15740 N N . ALA F 2 389 ? 221.31500 188.79700 238.17400 1.000 143.08263 389 ALA F N 1
ATOM 15741 C CA . ALA F 2 389 ? 221.01200 187.63900 239.01000 1.000 142.87358 389 ALA F CA 1
ATOM 15742 C C . ALA F 2 389 ? 221.01200 187.99600 240.49100 1.000 143.57114 389 ALA F C 1
ATOM 15743 O O . ALA F 2 389 ? 220.19800 187.47900 241.26400 1.000 144.26204 389 ALA F O 1
ATOM 15745 N N . VAL F 2 390 ? 221.92200 188.88000 240.91100 1.000 147.91744 390 VAL F N 1
ATOM 15746 C CA . VAL F 2 390 ? 221.96600 189.26200 242.32000 1.000 147.41541 390 VAL F CA 1
ATOM 15747 C C . VAL F 2 390 ? 220.72400 190.05500 242.70200 1.000 147.89040 390 VAL F C 1
ATOM 15748 O O . VAL F 2 390 ? 220.39500 190.17300 243.88900 1.000 148.27755 390 VAL F O 1
ATOM 15752 N N . PHE F 2 391 ? 220.01300 190.60800 241.71700 1.000 144.01637 391 PHE F N 1
ATOM 15753 C CA . PHE F 2 391 ? 218.72600 191.23000 241.99100 1.000 142.90701 391 PHE F CA 1
ATOM 15754 C C . PHE F 2 391 ? 217.56500 190.26000 241.84900 1.000 143.24910 391 PHE F C 1
ATOM 15755 O O . PHE F 2 391 ? 216.46800 190.55900 242.32600 1.000 142.92520 391 PHE F O 1
ATOM 15763 N N . LEU F 2 392 ? 217.76000 189.12700 241.17600 1.000 146.96366 392 LEU F N 1
ATOM 15764 C CA . LEU F 2 392 ? 216.64500 188.19500 241.02000 1.000 146.71905 392 LEU F CA 1
ATOM 15765 C C . LEU F 2 392 ? 216.34300 187.43800 242.31300 1.000 145.63693 392 LEU F C 1
ATOM 15766 O O . LEU F 2 392 ? 215.17300 187.19100 242.62800 1.000 147.26129 392 LEU F O 1
ATOM 15771 N N . SER F 2 393 ? 217.37300 187.05200 243.06600 1.000 149.36605 393 SER F N 1
ATOM 15772 C CA . SER F 2 393 ? 217.18100 186.18700 244.22900 1.000 150.85047 393 SER F CA 1
ATOM 15773 C C . SER F 2 393 ? 216.49000 186.93000 245.36800 1.000 153.66990 393 SER F C 1
ATOM 15774 O O . SER F 2 393 ? 216.64900 188.14200 245.51800 1.000 152.97985 393 SER F O 1
ATOM 15777 N N . GLU F 2 394 ? 215.72600 186.19300 246.18200 1.000 161.97597 394 GLU F N 1
ATOM 15778 C CA . GLU F 2 394 ? 214.97100 186.80200 247.27400 1.000 159.88028 394 GLU F CA 1
ATOM 15779 C C . GLU F 2 394 ? 215.63100 186.64800 248.64100 1.000 159.27976 394 GLU F C 1
ATOM 15780 O O . GLU F 2 394 ? 215.31300 187.42100 249.55300 1.000 159.60670 394 GLU F O 1
ATOM 15786 N N . VAL F 2 395 ? 216.52500 185.67400 248.82000 1.000 160.33041 395 VAL F N 1
ATOM 15787 C CA . VAL F 2 395 ? 217.32600 185.64300 250.04300 1.000 160.01473 395 VAL F CA 1
ATOM 15788 C C . VAL F 2 395 ? 218.26000 186.84700 250.07900 1.000 160.85387 395 VAL F C 1
ATOM 15789 O O . VAL F 2 395 ? 218.51100 187.43400 251.14000 1.000 164.09178 395 VAL F O 1
ATOM 15793 N N . SER F 2 396 ? 218.76100 187.25500 248.91000 1.000 158.53634 396 SER F N 1
ATOM 15794 C CA . SER F 2 396 ? 219.48700 188.51700 248.81800 1.000 160.52048 396 SER F CA 1
ATOM 15795 C C . SER F 2 396 ? 218.59000 189.69300 249.18600 1.000 162.88062 396 SER F C 1
ATOM 15796 O O . SER F 2 396 ? 219.05300 190.67500 249.77600 1.000 164.34140 396 SER F O 1
ATOM 15799 N N . GLU F 2 397 ? 217.29800 189.60900 248.85100 1.000 163.95956 397 GLU F N 1
ATOM 15800 C CA . GLU F 2 397 ? 216.36100 190.64500 249.27600 1.000 163.23577 397 GLU F CA 1
ATOM 15801 C C . GLU F 2 397 ? 216.21600 190.67000 250.79100 1.000 165.17390 397 GLU F C 1
ATOM 15802 O O . GLU F 2 397 ? 216.13500 191.74400 251.39300 1.000 165.06611 397 GLU F O 1
ATOM 15808 N N . ASN F 2 398 ? 216.16700 189.49400 251.42100 1.000 166.48055 398 ASN F N 1
ATOM 15809 C CA . ASN F 2 398 ? 216.11500 189.44100 252.88000 1.000 164.21475 398 ASN F CA 1
ATOM 15810 C C . ASN F 2 398 ? 217.38000 190.02900 253.49400 1.000 164.88264 398 ASN F C 1
ATOM 15811 O O . ASN F 2 398 ? 217.32100 190.72000 254.51900 1.000 165.69003 398 ASN F O 1
ATOM 15816 N N . LYS F 2 399 ? 218.53400 189.76000 252.88000 1.000 163.33366 399 LYS F N 1
ATOM 15817 C CA . LYS F 2 399 ? 219.78700 190.34200 253.35400 1.000 161.63198 399 LYS F CA 1
ATOM 15818 C C . LYS F 2 399 ? 219.77200 191.86300 253.22500 1.000 161.58732 399 LYS F C 1
ATOM 15819 O O . LYS F 2 399 ? 220.23100 192.57500 254.12700 1.000 160.96625 399 LYS F O 1
ATOM 15825 N N . LEU F 2 400 ? 219.24200 192.37700 252.11000 1.000 161.32214 400 LEU F N 1
ATOM 15826 C CA . LEU F 2 400 ? 219.09800 193.82300 251.94800 1.000 161.98521 400 LEU F CA 1
ATOM 15827 C C . LEU F 2 400 ? 218.15400 194.41100 252.98800 1.000 161.81095 400 LEU F C 1
ATOM 15828 O O . LEU F 2 400 ? 218.41200 195.49400 253.52500 1.000 162.35838 400 LEU F O 1
ATOM 15833 N N . LYS F 2 401 ? 217.04600 193.72100 253.26500 1.000 159.97643 401 LYS F N 1
ATOM 15834 C CA . LYS F 2 401 ? 216.10500 194.19400 254.27500 1.000 158.91297 401 LYS F CA 1
ATOM 15835 C C . LYS F 2 401 ? 216.76500 194.24700 255.64600 1.000 158.09992 401 LYS F C 1
ATOM 15836 O O . LYS F 2 401 ? 216.57400 195.20500 256.40200 1.000 156.55444 401 LYS F O 1
ATOM 15842 N N . GLN F 2 402 ? 217.56200 193.22700 255.97400 1.000 154.48165 402 GLN F N 1
ATOM 15843 C CA . GLN F 2 402 ? 218.28000 193.21900 257.24600 1.000 153.64930 402 GLN F CA 1
ATOM 15844 C C . GLN F 2 402 ? 219.30400 194.34700 257.31400 1.000 154.39547 402 GLN F C 1
ATOM 15845 O O . GLN F 2 402 ? 219.45300 195.00100 258.35600 1.000 154.62422 402 GLN F O 1
ATOM 15851 N N . LEU F 2 403 ? 220.02200 194.58600 256.21400 1.000 155.98719 403 LEU F N 1
ATOM 15852 C CA . LEU F 2 403 ? 221.01500 195.65700 256.18500 1.000 155.23226 403 LEU F CA 1
ATOM 15853 C C . LEU F 2 403 ? 220.35000 197.01800 256.36300 1.000 156.35192 403 LEU F C 1
ATOM 15854 O O . LEU F 2 403 ? 220.83900 197.86600 257.11700 1.000 156.81978 403 LEU F O 1
ATOM 15859 N N . ASN F 2 404 ? 219.22500 197.23900 255.67900 1.000 157.99306 404 ASN F N 1
ATOM 15860 C CA . ASN F 2 404 ? 218.49700 198.49500 255.83300 1.000 157.04010 404 ASN F CA 1
ATOM 15861 C C . ASN F 2 404 ? 217.92600 198.63400 257.23800 1.000 157.67518 404 ASN F C 1
ATOM 15862 O O . ASN F 2 404 ? 217.88600 199.73800 257.79300 1.000 157.83008 404 ASN F O 1
ATOM 15867 N N . LEU F 2 405 ? 217.47400 197.52400 257.82700 1.000 152.37392 405 LEU F N 1
ATOM 15868 C CA . LEU F 2 405 ? 216.95200 197.54800 259.18900 1.000 153.01583 405 LEU F CA 1
ATOM 15869 C C . LEU F 2 405 ? 218.03400 197.95300 260.18000 1.000 152.66276 405 LEU F C 1
ATOM 15870 O O . LEU F 2 405 ? 217.79100 198.74200 261.10000 1.000 150.99155 405 LEU F O 1
ATOM 15875 N N . ASN F 2 406 ? 219.24200 197.41300 260.00600 1.000 151.18665 406 ASN F N 1
ATOM 15876 C CA . ASN F 2 406 ? 220.34500 197.77700 260.88900 1.000 149.69960 406 ASN F CA 1
ATOM 15877 C C . ASN F 2 406 ? 220.81900 199.20200 260.62800 1.000 150.76055 406 ASN F C 1
ATOM 15878 O O . ASN F 2 406 ? 221.26700 199.89200 261.55100 1.000 150.58713 406 ASN F O 1
ATOM 15883 N N . ASN F 2 407 ? 220.73000 199.66100 259.37700 1.000 160.81996 407 ASN F N 1
ATOM 15884 C CA . ASN F 2 407 ? 221.20500 201.00000 259.04200 1.000 161.03673 407 ASN F CA 1
ATOM 15885 C C . ASN F 2 407 ? 220.26400 202.07500 259.57200 1.000 161.13656 407 ASN F C 1
ATOM 15886 O O . ASN F 2 407 ? 220.71400 203.12600 260.04600 1.000 161.50904 407 ASN F O 1
ATOM 15891 N N . GLU F 2 408 ? 218.95200 201.83600 259.49000 1.000 165.53376 408 GLU F N 1
ATOM 15892 C CA . GLU F 2 408 ? 217.98700 202.86200 259.87800 1.000 166.24334 408 GLU F CA 1
ATOM 15893 C C . GLU F 2 408 ? 218.03300 203.14600 261.37400 1.000 165.54536 408 GLU F C 1
ATOM 15894 O O . GLU F 2 408 ? 218.08800 204.31100 261.78600 1.000 164.72837 408 GLU F O 1
#

Organism: Mus musculus (NCBI:txid10090)

Solvent-accessible surface area: 80522 Å² total; per-residue (Å²): 160,25,34,124,1,0,38,0,62,1,13,24,52,4,56,103,20,1,78,34,0,46,85,9,5,94,57,0,12,72,3,12,31,89,42,22,114,3,11,0,0,0,6,17,70,15,49,166,67,59,33,57,99,91,199,50,27,67,3,34,111,0,73,16,34,102,14,0,4,27,5,0,17,14,6,0,29,37,76,110,9,46,96,1,0,11,32,2,1,42,39,2,64,86,11,0,69,63,0,33,62,20,21,56,90,2,33,100,40,8,111,0,8,11,23,0,70,35,0,7,40,2,0,58,100,0,30,106,10,68,5,1,19,58,2,25,52,132,95,48,19,40,77,158,30,0,113,120,2,63,46,12,4,64,46,0,60,17,0,61,98,7,0,46,108,19,34,10,0,22,89,15,8,38,128,11,3,69,80,13,24,93,35,23,45,111,1,31,86,53,2,76,145,60,27,116,26,0,95,18,80,10,97,0,36,22,95,13,66,85,14,0,6,0,57,5,0,46,0,0,0,34,30,0,29,18,0,80,75,20,0,60,69,2,20,40,15,0,66,100,0,0,97,24,2,83,83,7,40,128,4,1,112,108,116,63,0,78,102,26,40,3,92,64,21,70,138,124,12,84,5,78,43,0,37,54,0,89,38,0,0,0,0,0,0,10,0,1,32,50,14,6,88,11,12,3,57,10,1,0,0,0,2,0,110,63,0,43,75,84,1,105,106,34,21,126,91,47,140,146,24,42,114,0,0,62,0,65,3,20,23,50,4,47,95,23,0,80,36,0,49,88,12,4,92,54,0,11,72,3,17,33,86,44,21,110,3,10,0,0,0,9,51,102,39,71,188,83,60,29,74,106,88,191,25,31,79,6,32,100,0,55,15,38,106,13,0,3,37,4,0,20,12,5,0,42,31,72,108,8,44,100,2,0,9,35,1,1,47,42,2,55,67,17,0,60,64,0,32,59,15,23,58,61,2,32,98,30,5,127,0,16,3,27,0,61,16,0,11,41,2,2,60,101,0,43,104,11,67,7,0,26,72,4,33,49,148,62,103,25,73,114,94,43,0,29,110,3,77,39,15,5,53,40,0,68,61,0,52,78,32,0,39,135,20,30,13,0,29,93,15,8,32,118,10,4,77,76,14,18,93,24,19,44,113,1,35,82,51,2,78,142,58,30,107,19,1,86,26,66,13,66,0,37,16,120,12,63,26,2,0,7,1,77,0,0,84,0,1,0,36,19,0,31,9,0,84,69,16,0,60,75,2,21,39,15,0,66,103,0,0,100,22,2,92,87,8,42,121,3,3,125,114,110,59,1,79,139,5,67,0,93,69,21,69,127,131,27,103,24,77,40,3,46,77,2,98,19,0,0,0,0,0,0,8,0,0,37,47,14,9,86,21,17,1,44,22,1,6,3,1,13,1,89,44,0,44,51,107,2,122,108,13,21,136,94,64,132,144,26,93,146,5,0,40,1,73,2,15,32,66,5,47,93,22,2,75,46,0,52,109,7,3,79,54,0,12,71,3,17,28,90,34,20,98,2,14,0,0,0,8,37,129,58,69,183,73,65,26,78,93,92,193,52,27,76,8,50,118,0,64,14,31,100,15,0,3,38,8,0,18,11,7,0,39,37,74,107,7,43,102,1,0,10,27,2,1,37,40,2,58,66,15,0,57,60,0,39,59,16,21,53,67,2,40,101,31,5,128,0,24,13,29,4,66,29,0,9,54,5,1,68,98,1,61,121,13,68,6,0,23,91,3,44,44,137,60,55,11,50,98,110,35,0,54,113,0,62,32,6,2,43,53,0,58,78,0,51,92,36,0,38,137,21,30,11,0,30,95,14,9,33,118,12,5,67,79,15,15,92,34,29,44,120,1,32,86,51,1,82,138,57,30,120,23,2,82,23,70,5,90,0,44,16,95,12,76,26,12,0,6,1,68,4,0,48,0,0,0,46,20,0,30,13,0,82,71,20,0,59,82,2,21,43,15,0,73,105,1,0,104,17,2,99,74,7,37,133,1,3,120,120,107,51,1,70,127,8,55,0,112,79,25,67,126,129,19,82,15,88,40,1,45,65,0,102,38,0,0,0,0,0,0,7,0,1,42,48,34,11,81,18,31,1,62,6,0,2,2,0,3,1,90,50,0,37,72,99,1,101,83,42,16,110,90,36,132,129,44,28,139,5,0,38,2,65,1,16,24,55,4,41,111,22,1,82,27,0,47,92,7,2,88,61,0,12,72,2,15,25,72,55,19,110,3,14,0,0,0,8,49,154,66,69,186,91,57,30,68,110,83,188,28,23,74,7,51,121,0,57,17,33,93,15,0,3,34,2,0,18,11,6,0,44,45,69,107,6,45,99,1,0,12,30,3,2,41,40,2,66,79,18,0,72,65,1,36,62,16,18,50,65,2,26,106,35,8,136,0,15,13,24,0,79,26,2,4,34,4,2,52,121,0,30,107,7,42,9,0,15,61,2,44,69,116,93,103,37,70,178,114,31,2,61,93,0,52,45,17,2,72,62,2,59,51,2,53,95,77,2,38,154,30,36,46,0,28,122,25,10,36,115,10,4,67,77,16,21,96,33,29,46,123,2,35,84,53,1,78,152,63,24,109,31,1,96,25,57,14,72,0,40,17,90,12,84,23,3,0,6,1,65,4,1,70,0,0,0,44,18,0,32,18,0,78,83,20,0,60,70,3,20,37,19,0,71,104,0,0,93,23,2,96,84,9,41,126,0,2,120,112,83,55,0,71,113,5,58,0,90,61,23,65,126,110,30,84,4,82,40,2,34,74,1,124,32,0,1,0,0,0,1,2,0,0,48,57,20,8,90,6,25,1,69,0,2,1,2,0,4,0,107,59,0,36,95,71,0,84,99,57,69,192,142,36,49,164,4,0,44,2,107,4,10,59,102,4,45,140,21,1,71,45,0,57,124,9,2,85,49,0,12,71,8,16,26,71,14,20,77,2,9,0,0,0,5,42,120,28,66,189,78,62,38,72,100,97,199,41,49,66,6,49,125,0,46,16,42,109,10,0,4,34,2,0,20,13,6,0,46,34,72,114,8,55,99,1,0,12,40,2,1,47,39,1,62,77,14,0,60,60,0,44,62,20,14,54,64,0,26,98,29,8,137,0,12,16,22,0,72,23,0,10,38,8,1,51,117,0,36,112,7,47,3,0,72,49,6,77,94,132,67,139,16,82,81,112,59,0,64,105,1,82,50,13,5,45,44,2,122,31,2,55,84,28,0,54,137,20,35,10,0,29,98,14,7,40,118,13,5,72,81,15,19,86,29,30,37,113,1,36,85,49,2,76,146,62,31,107,27,1,100,26,29,12,72,0,45,16,109,17,62,30,6,0,5,0,70,4,0,81,0,0,0,27,18,0,38,22,0,79,72,21,0,63,80,1,22,42,16,1,74,106,0,0,106,22,2,101,87,7,39,124,7,3,124,121,119,60,2,71,136,16,61,0,85,75,12,72,110,129,25,98,9,75,53,2,36,67,1,97,36,0,0,0,0,0,0,9,0,0,29,65,87,38,77,75,28,1,52,56,1,0,1,3,14,0,90,67,1,76,85,77,6,149,87,27,14,113,95,50,133,106,104,116,34,0,42,2,92,2,10,28,88,3,57,107,13,0,62,17,0,52,92,16,0,80,58,0,18,65,4,13,54,57,100,86,32,7,7,0,0,0,56,156,17,84,89,94,84,30,128,8,51,120,0,32,15,37,74,20,0,1,38,1,0,14,23,8,0,35,49,123,31,11,52,115,0,0,12,38,3,0,42,48,1,48,76,16,0,84,40,0,64,138,6,23,69,59,1,19,126,70,104,33,0,33,58,34,7,96,35,0,32,58,5,4,24,122,0,15,100,10,67,7,0,39,125,2,49,51,64,53,113,136,107,85,10,78,99,3,82,55,23,2,82,81,1,80,104,1,50,142,54,1,46,134,19,54,61,0,24,44,5,0,26,142,2,0,61,71,2,14,81,45,18,100,103,0,42,62,48,1,60,64,35,21,69,100,9,97,22,82,21,94,0,98,9,99,5,91,60,11,0,7,1,93,38,0,11,0,0,0,33,14,2,19,12,1,18,104,18,1,103,53,0,30,70,51,0,40,60,0,0,107,7,0,77,92,2,44,120,12,1,111,113,129,72,0,95,87,29,37,1,91,186,4,81,160,110,4,61,26,106,44,2,36,58,3,111,30,0,0,0,0,1,0,13,1,2,50,51,10,9,60,46,43,2,73,23,0,0,2,0,6,0,72,81,6,13,88,123,5,94,101,67,21,125,122,103,142